Protein 9L4L (pdb70)

Nearest PDB structures (foldseek):
  8x7v-assembly1_B  TM=1.004E+00  e=1.231E-16  Homo sapiens
  8h94-assembly1_C  TM=9.184E-01  e=5.469E-10  Mus musculus
  6y2d-assembly2_B  TM=8.277E-01  e=4.958E-03  Homo sapiens
  1khm-assembly1_A  TM=8.228E-01  e=6.857E-03  Homo sapiens
  1j5k-assembly1_A  TM=7.488E-01  e=1.593E-02  Homo sapiens

Structure (mmCIF, N/CA/C/O backbone):
data_9L4L
#
_entry.id   9L4L
#
_cell.length_a   1.00
_cell.length_b   1.00
_cell.length_c   1.00
_cell.angle_alpha   90.00
_cell.angle_beta   90.00
_cell.angle_gamma   90.00
#
_symmetry.space_group_name_H-M   'P 1'
#
loop_
_entity.id
_entity.type
_entity.pdbx_description
1 polymer 'NACHT, LRR and PYD domains-containing protein 2'
2 polymer 'NACHT, LRR and PYD domains-containing protein 5'
3 polymer 'Oocyte-expressed protein homolog'
4 polymer 'Transducin-like enhancer protein 6'
#
loop_
_atom_site.group_PDB
_atom_site.id
_atom_site.type_symbol
_atom_site.label_atom_id
_atom_site.label_alt_id
_atom_site.label_comp_id
_atom_site.label_asym_id
_atom_site.label_entity_id
_atom_site.label_seq_id
_atom_site.pdbx_PDB_ins_code
_atom_site.Cartn_x
_atom_site.Cartn_y
_atom_site.Cartn_z
_atom_site.occupancy
_atom_site.B_iso_or_equiv
_atom_site.auth_seq_id
_atom_site.auth_comp_id
_atom_site.auth_asym_id
_atom_site.auth_atom_id
_atom_site.pdbx_PDB_model_num
ATOM 1 N N . ASP A 1 157 ? 257.836 212.304 91.819 1.00 109.00 157 ASP A N 1
ATOM 2 C CA . ASP A 1 157 ? 258.018 212.505 93.285 1.00 111.92 157 ASP A CA 1
ATOM 3 C C . ASP A 1 157 ? 256.829 213.257 93.882 1.00 112.91 157 ASP A C 1
ATOM 4 O O . ASP A 1 157 ? 256.052 212.694 94.654 1.00 110.06 157 ASP A O 1
ATOM 9 N N . ASN A 1 158 ? 256.692 214.534 93.518 1.00 124.66 158 ASN A N 1
ATOM 10 C CA . ASN A 1 158 ? 255.601 215.355 94.028 1.00 123.53 158 ASN A CA 1
ATOM 11 C C . ASN A 1 158 ? 254.310 215.172 93.240 1.00 122.50 158 ASN A C 1
ATOM 12 O O . ASN A 1 158 ? 253.250 215.623 93.695 1.00 121.36 158 ASN A O 1
ATOM 17 N N . ARG A 1 159 ? 254.375 214.525 92.074 1.00 122.77 159 ARG A N 1
ATOM 18 C CA . ARG A 1 159 ? 253.170 214.318 91.278 1.00 122.43 159 ARG A CA 1
ATOM 19 C C . ARG A 1 159 ? 252.143 213.503 92.050 1.00 122.46 159 ARG A C 1
ATOM 20 O O . ARG A 1 159 ? 250.937 213.750 91.944 1.00 121.21 159 ARG A O 1
ATOM 28 N N . CYS A 1 160 ? 252.600 212.519 92.828 1.00 117.80 160 CYS A N 1
ATOM 29 C CA . CYS A 1 160 ? 251.672 211.700 93.600 1.00 117.12 160 CYS A CA 1
ATOM 30 C C . CYS A 1 160 ? 250.962 212.522 94.668 1.00 116.81 160 CYS A C 1
ATOM 31 O O . CYS A 1 160 ? 249.755 212.368 94.876 1.00 116.19 160 CYS A O 1
ATOM 34 N N . ARG A 1 161 ? 251.693 213.399 95.361 1.00 116.44 161 ARG A N 1
ATOM 35 C CA . ARG A 1 161 ? 251.062 214.276 96.345 1.00 115.43 161 ARG A CA 1
ATOM 36 C C . ARG A 1 161 ? 250.072 215.226 95.680 1.00 115.84 161 ARG A C 1
ATOM 37 O O . ARG A 1 161 ? 248.990 215.496 96.221 1.00 116.75 161 ARG A O 1
ATOM 45 N N . TYR A 1 162 ? 250.437 215.761 94.513 1.00 115.24 162 TYR A N 1
ATOM 46 C CA . TYR A 1 162 ? 249.532 216.640 93.779 1.00 115.67 162 TYR A CA 1
ATOM 47 C C . TYR A 1 162 ? 248.250 215.905 93.397 1.00 116.27 162 TYR A C 1
ATOM 48 O O . TYR A 1 162 ? 247.143 216.430 93.572 1.00 115.99 162 TYR A O 1
ATOM 57 N N . ILE A 1 163 ? 248.380 214.670 92.909 1.00 115.77 163 ILE A N 1
ATOM 58 C CA . ILE A 1 163 ? 247.209 213.857 92.599 1.00 115.58 163 ILE A CA 1
ATOM 59 C C . ILE A 1 163 ? 246.387 213.608 93.858 1.00 114.85 163 ILE A C 1
ATOM 60 O O . ILE A 1 163 ? 245.150 213.659 93.832 1.00 114.68 163 ILE A O 1
ATOM 65 N N . LEU A 1 164 ? 247.057 213.314 94.973 1.00 112.36 164 LEU A N 1
ATOM 66 C CA . LEU A 1 164 ? 246.348 212.995 96.206 1.00 111.56 164 LEU A CA 1
ATOM 67 C C . LEU A 1 164 ? 245.507 214.174 96.673 1.00 111.09 164 LEU A C 1
ATOM 68 O O . LEU A 1 164 ? 244.338 214.008 97.033 1.00 111.20 164 LEU A O 1
ATOM 73 N N . LYS A 1 165 ? 246.082 215.378 96.672 1.00 112.11 165 LYS A N 1
ATOM 74 C CA . LYS A 1 165 ? 245.310 216.541 97.105 1.00 112.69 165 LYS A CA 1
ATOM 75 C C . LYS A 1 165 ? 244.209 216.880 96.105 1.00 114.06 165 LYS A C 1
ATOM 76 O O . LYS A 1 165 ? 243.107 217.289 96.505 1.00 114.91 165 LYS A O 1
ATOM 82 N N . THR A 1 166 ? 244.473 216.694 94.806 1.00 113.71 166 THR A N 1
ATOM 83 C CA . THR A 1 166 ? 243.429 216.905 93.809 1.00 114.49 166 THR A CA 1
ATOM 84 C C . THR A 1 166 ? 242.236 215.995 94.071 1.00 114.71 166 THR A C 1
ATOM 85 O O . THR A 1 166 ? 241.081 216.425 93.966 1.00 113.77 166 THR A O 1
ATOM 89 N N . LYS A 1 167 ? 242.495 214.731 94.412 1.00 112.93 167 LYS A N 1
ATOM 90 C CA . LYS A 1 167 ? 241.402 213.811 94.710 1.00 112.48 167 LYS A CA 1
ATOM 91 C C . LYS A 1 167 ? 240.747 214.137 96.049 1.00 112.71 167 LYS A C 1
ATOM 92 O O . LYS A 1 167 ? 239.529 213.988 96.202 1.00 112.61 167 LYS A O 1
ATOM 98 N N . PHE A 1 168 ? 241.537 214.578 97.031 1.00 112.84 168 PHE A N 1
ATOM 99 C CA . PHE A 1 168 ? 240.979 214.904 98.340 1.00 111.31 168 PHE A CA 1
ATOM 100 C C . PHE A 1 168 ? 239.974 216.041 98.240 1.00 112.31 168 PHE A C 1
ATOM 101 O O . PHE A 1 168 ? 238.917 216.002 98.881 1.00 113.04 168 PHE A O 1
ATOM 109 N N . ARG A 1 169 ? 240.282 217.064 97.439 1.00 112.32 169 ARG A N 1
ATOM 110 C CA . ARG A 1 169 ? 239.442 218.257 97.440 1.00 111.84 169 ARG A CA 1
ATOM 111 C C . ARG A 1 169 ? 238.008 217.966 97.009 1.00 111.73 169 ARG A C 1
ATOM 112 O O . ARG A 1 169 ? 237.120 218.784 97.272 1.00 110.95 169 ARG A O 1
ATOM 120 N N . GLU A 1 170 ? 237.757 216.828 96.360 1.00 115.74 170 GLU A N 1
ATOM 121 C CA . GLU A 1 170 ? 236.402 216.453 95.965 1.00 115.47 170 GLU A CA 1
ATOM 122 C C . GLU A 1 170 ? 235.682 215.666 97.057 1.00 115.42 170 GLU A C 1
ATOM 123 O O . GLU A 1 170 ? 234.551 216.000 97.423 1.00 113.76 170 GLU A O 1
ATOM 129 N N . MET A 1 171 ? 236.324 214.621 97.589 1.00 116.62 171 MET A N 1
ATOM 130 C CA . MET A 1 171 ? 235.740 213.856 98.687 1.00 116.16 171 MET A CA 1
ATOM 131 C C . MET A 1 171 ? 235.563 214.712 99.933 1.00 116.47 171 MET A C 1
ATOM 132 O O . MET A 1 171 ? 234.837 214.317 100.853 1.00 115.35 171 MET A O 1
ATOM 137 N N . TRP A 1 172 ? 236.218 215.874 99.978 1.00 114.93 172 TRP A N 1
ATOM 138 C CA . TRP A 1 172 ? 236.079 216.800 101.095 1.00 114.27 172 TRP A CA 1
ATOM 139 C C . TRP A 1 172 ? 234.660 217.341 101.228 1.00 115.88 172 TRP A C 1
ATOM 140 O O . TRP A 1 172 ? 234.307 217.865 102.290 1.00 114.81 172 TRP A O 1
ATOM 151 N N . LYS A 1 173 ? 233.840 217.225 100.181 1.00 117.63 173 LYS A N 1
ATOM 152 C CA . LYS A 1 173 ? 232.485 217.766 100.171 1.00 116.00 173 LYS A CA 1
ATOM 153 C C . LYS A 1 173 ? 231.414 216.684 100.110 1.00 114.88 173 LYS A C 1
ATOM 154 O O . LYS A 1 173 ? 230.258 216.989 99.799 1.00 114.50 173 LYS A O 1
ATOM 160 N N . SER A 1 174 ? 231.760 215.435 100.400 1.00 112.87 174 SER A N 1
ATOM 161 C CA . SER A 1 174 ? 230.879 214.306 100.142 1.00 113.28 174 SER A CA 1
ATOM 162 C C . SER A 1 174 ? 230.075 213.867 101.358 1.00 113.16 174 SER A C 1
ATOM 163 O O . SER A 1 174 ? 229.422 212.821 101.297 1.00 113.13 174 SER A O 1
ATOM 166 N N . TRP A 1 175 ? 230.115 214.616 102.460 1.00 112.35 175 TRP A N 1
ATOM 167 C CA . TRP A 1 175 ? 229.454 214.207 103.690 1.00 111.92 175 TRP A CA 1
ATOM 168 C C . TRP A 1 175 ? 228.925 215.444 104.405 1.00 113.38 175 TRP A C 1
ATOM 169 O O . TRP A 1 175 ? 229.655 216.438 104.540 1.00 113.69 175 TRP A O 1
ATOM 180 N N . PRO A 1 176 ? 227.656 215.421 104.869 1.00 116.97 176 PRO A N 1
ATOM 181 C CA . PRO A 1 176 ? 227.022 216.652 105.369 1.00 115.42 176 PRO A CA 1
ATOM 182 C C . PRO A 1 176 ? 227.886 217.455 106.329 1.00 116.10 176 PRO A C 1
ATOM 183 O O . PRO A 1 176 ? 228.270 216.971 107.399 1.00 115.99 176 PRO A O 1
ATOM 187 N N . GLY A 1 177 ? 228.186 218.693 105.944 1.00 113.59 177 GLY A N 1
ATOM 188 C CA . GLY A 1 177 ? 228.956 219.597 106.775 1.00 113.54 177 GLY A CA 1
ATOM 189 C C . GLY A 1 177 ? 229.509 220.763 105.982 1.00 113.71 177 GLY A C 1
ATOM 190 O O . GLY A 1 177 ? 229.995 220.582 104.862 1.00 115.28 177 GLY A O 1
ATOM 191 N N . ASP A 1 178 ? 229.440 221.964 106.548 1.00 112.54 178 ASP A N 1
ATOM 192 C CA . ASP A 1 178 ? 229.962 223.144 105.877 1.00 113.29 178 ASP A CA 1
ATOM 193 C C . ASP A 1 178 ? 231.471 223.234 106.063 1.00 113.64 178 ASP A C 1
ATOM 194 O O . ASP A 1 178 ? 232.018 222.805 107.083 1.00 112.38 178 ASP A O 1
ATOM 199 N N . SER A 1 179 ? 232.143 223.807 105.061 1.00 112.18 179 SER A N 1
ATOM 200 C CA . SER A 1 179 ? 233.600 223.899 105.097 1.00 111.38 179 SER A CA 1
ATOM 201 C C . SER A 1 179 ? 234.081 224.565 106.380 1.00 112.31 179 SER A C 1
ATOM 202 O O . SER A 1 179 ? 235.011 224.077 107.034 1.00 112.00 179 SER A O 1
ATOM 205 N N . LYS A 1 180 ? 233.460 225.683 106.759 1.00 111.76 180 LYS A N 1
ATOM 206 C CA . LYS A 1 180 ? 233.859 226.364 107.985 1.00 111.14 180 LYS A CA 1
ATOM 207 C C . LYS A 1 180 ? 233.607 225.493 109.210 1.00 110.42 180 LYS A C 1
ATOM 208 O O . LYS A 1 180 ? 234.430 225.457 110.130 1.00 109.97 180 LYS A O 1
ATOM 214 N N . GLU A 1 181 ? 232.473 224.788 109.244 1.00 113.07 181 GLU A N 1
ATOM 215 C CA . GLU A 1 181 ? 232.177 223.918 110.379 1.00 113.96 181 GLU A CA 1
ATOM 216 C C . GLU A 1 181 ? 233.224 222.817 110.510 1.00 114.19 181 GLU A C 1
ATOM 217 O O . GLU A 1 181 ? 233.751 222.567 111.604 1.00 113.14 181 GLU A O 1
ATOM 223 N N . VAL A 1 182 ? 233.517 222.125 109.406 1.00 114.39 182 VAL A N 1
ATOM 224 C CA . VAL A 1 182 ? 234.488 221.039 109.462 1.00 113.78 182 VAL A CA 1
ATOM 225 C C . VAL A 1 182 ? 235.856 221.580 109.851 1.00 113.88 182 VAL A C 1
ATOM 226 O O . VAL A 1 182 ? 236.592 220.946 110.612 1.00 113.36 182 VAL A O 1
ATOM 230 N N . GLN A 1 183 ? 236.215 222.762 109.345 1.00 115.00 183 GLN A N 1
ATOM 231 C CA . GLN A 1 183 ? 237.488 223.367 109.724 1.00 114.79 183 GLN A CA 1
ATOM 232 C C . GLN A 1 183 ? 237.531 223.663 111.219 1.00 115.15 183 GLN A C 1
ATOM 233 O O . GLN A 1 183 ? 238.537 223.402 111.888 1.00 115.29 183 GLN A O 1
ATOM 239 N N . VAL A 1 184 ? 236.441 224.207 111.762 1.00 112.88 184 VAL A N 1
ATOM 240 C CA . VAL A 1 184 ? 236.404 224.547 113.183 1.00 111.80 184 VAL A CA 1
ATOM 241 C C . VAL A 1 184 ? 236.563 223.291 114.029 1.00 113.05 184 VAL A C 1
ATOM 242 O O . VAL A 1 184 ? 237.341 223.258 114.992 1.00 112.78 184 VAL A O 1
ATOM 246 N N . MET A 1 185 ? 235.826 222.235 113.681 1.00 117.03 185 MET A N 1
ATOM 247 C CA . MET A 1 185 ? 235.867 221.023 114.493 1.00 116.16 185 MET A CA 1
ATOM 248 C C . MET A 1 185 ? 237.210 220.313 114.338 1.00 116.53 185 MET A C 1
ATOM 249 O O . MET A 1 185 ? 237.739 219.744 115.304 1.00 115.65 185 MET A O 1
ATOM 254 N N . ALA A 1 186 ? 237.794 220.368 113.137 1.00 115.67 186 ALA A N 1
ATOM 255 C CA . ALA A 1 186 ? 239.125 219.815 112.925 1.00 115.12 186 ALA A CA 1
ATOM 256 C C . ALA A 1 186 ? 240.168 220.561 113.743 1.00 116.08 186 ALA A C 1
ATOM 257 O O . ALA A 1 186 ? 241.076 219.943 114.302 1.00 116.59 186 ALA A O 1
ATOM 259 N N . GLU A 1 187 ? 240.067 221.890 113.818 1.00 120.35 187 GLU A N 1
ATOM 260 C CA . GLU A 1 187 ? 241.001 222.649 114.646 1.00 120.43 187 GLU A CA 1
ATOM 261 C C . GLU A 1 187 ? 240.813 222.326 116.123 1.00 120.17 187 GLU A C 1
ATOM 262 O O . GLU A 1 187 ? 241.793 222.214 116.871 1.00 118.19 187 GLU A O 1
ATOM 268 N N . ARG A 1 188 ? 239.563 222.174 116.563 1.00 122.01 188 ARG A N 1
ATOM 269 C CA . ARG A 1 188 ? 239.312 221.779 117.945 1.00 121.40 188 ARG A CA 1
ATOM 270 C C . ARG A 1 188 ? 239.995 220.451 118.262 1.00 120.90 188 ARG A C 1
ATOM 271 O O . ARG A 1 188 ? 240.728 220.329 119.254 1.00 119.86 188 ARG A O 1
ATOM 279 N N . TYR A 1 189 ? 239.785 219.445 117.413 1.00 117.41 189 TYR A N 1
ATOM 280 C CA . TYR A 1 189 ? 240.366 218.137 117.692 1.00 116.50 189 TYR A CA 1
ATOM 281 C C . TYR A 1 189 ? 241.867 218.098 117.423 1.00 116.13 189 TYR A C 1
ATOM 282 O O . TYR A 1 189 ? 242.553 217.214 117.945 1.00 116.78 189 TYR A O 1
ATOM 291 N N . LYS A 1 190 ? 242.390 219.033 116.627 1.00 114.51 190 LYS A N 1
ATOM 292 C CA . LYS A 1 190 ? 243.832 219.238 116.570 1.00 114.51 190 LYS A CA 1
ATOM 293 C C . LYS A 1 190 ? 244.352 219.734 117.910 1.00 114.50 190 LYS A C 1
ATOM 294 O O . LYS A 1 190 ? 245.387 219.265 118.398 1.00 113.79 190 LYS A O 1
ATOM 300 N N . MET A 1 191 ? 243.641 220.685 118.518 1.00 115.96 191 MET A N 1
ATOM 301 C CA . MET A 1 191 ? 243.965 221.094 119.878 1.00 115.84 191 MET A CA 1
ATOM 302 C C . MET A 1 191 ? 243.911 219.908 120.830 1.00 115.81 191 MET A C 1
ATOM 303 O O . MET A 1 191 ? 244.682 219.850 121.794 1.00 114.54 191 MET A O 1
ATOM 308 N N . LEU A 1 192 ? 243.009 218.957 120.577 1.00 120.26 192 LEU A N 1
ATOM 309 C CA . LEU A 1 192 ? 242.913 217.781 121.439 1.00 119.95 192 LEU A CA 1
ATOM 310 C C . LEU A 1 192 ? 244.016 216.766 121.146 1.00 119.29 192 LEU A C 1
ATOM 311 O O . LEU A 1 192 ? 244.710 216.315 122.064 1.00 117.65 192 LEU A O 1
ATOM 316 N N . ILE A 1 193 ? 244.193 216.394 119.880 1.00 116.59 193 ILE A N 1
ATOM 317 C CA . ILE A 1 193 ? 245.083 215.292 119.513 1.00 113.89 193 ILE A CA 1
ATOM 318 C C . ILE A 1 193 ? 246.539 215.746 119.580 1.00 113.94 193 ILE A C 1
ATOM 319 O O . ILE A 1 193 ? 246.915 216.716 118.906 1.00 112.98 193 ILE A O 1
ATOM 324 N N . PRO A 1 194 ? 247.389 215.097 120.385 1.00 107.88 194 PRO A N 1
ATOM 325 C CA . PRO A 1 194 ? 248.810 215.489 120.411 1.00 107.94 194 PRO A CA 1
ATOM 326 C C . PRO A 1 194 ? 249.532 215.292 119.088 1.00 108.86 194 PRO A C 1
ATOM 327 O O . PRO A 1 194 ? 250.443 216.069 118.774 1.00 107.44 194 PRO A O 1
ATOM 331 N N . PHE A 1 195 ? 249.164 214.273 118.305 1.00 114.63 195 PHE A N 1
ATOM 332 C CA . PHE A 1 195 ? 249.932 213.953 117.104 1.00 113.20 195 PHE A CA 1
ATOM 333 C C . PHE A 1 195 ? 249.974 215.123 116.132 1.00 112.98 195 PHE A C 1
ATOM 334 O O . PHE A 1 195 ? 250.937 215.261 115.369 1.00 112.21 195 PHE A O 1
ATOM 342 N N . SER A 1 196 ? 248.944 215.970 116.138 1.00 109.49 196 SER A N 1
ATOM 343 C CA . SER A 1 196 ? 248.906 217.163 115.302 1.00 110.58 196 SER A CA 1
ATOM 344 C C . SER A 1 196 ? 248.777 218.437 116.127 1.00 111.05 196 SER A C 1
ATOM 345 O O . SER A 1 196 ? 248.480 219.500 115.567 1.00 110.69 196 SER A O 1
ATOM 348 N N . ASN A 1 197 ? 248.993 218.361 117.436 1.00 106.77 197 ASN A N 1
ATOM 349 C CA . ASN A 1 197 ? 248.845 219.535 118.280 1.00 107.87 197 ASN A CA 1
ATOM 350 C C . ASN A 1 197 ? 249.914 220.569 117.926 1.00 107.69 197 ASN A C 1
ATOM 351 O O . ASN A 1 197 ? 251.074 220.207 117.695 1.00 106.23 197 ASN A O 1
ATOM 356 N N . PRO A 1 198 ? 249.565 221.857 117.869 1.00 110.73 198 PRO A N 1
ATOM 357 C CA . PRO A 1 198 ? 250.574 222.870 117.520 1.00 111.11 198 PRO A CA 1
ATOM 358 C C . PRO A 1 198 ? 251.712 222.979 118.520 1.00 111.02 198 PRO A C 1
ATOM 359 O O . PRO A 1 198 ? 252.782 223.482 118.157 1.00 109.61 198 PRO A O 1
ATOM 363 N N . ARG A 1 199 ? 251.523 222.528 119.758 1.00 111.00 199 ARG A N 1
ATOM 364 C CA . ARG A 1 199 ? 252.502 222.708 120.828 1.00 110.87 199 ARG A CA 1
ATOM 365 C C . ARG A 1 199 ? 252.864 221.367 121.455 1.00 109.96 199 ARG A C 1
ATOM 366 O O . ARG A 1 199 ? 252.882 221.203 122.676 1.00 108.45 199 ARG A O 1
ATOM 374 N N . VAL A 1 200 ? 253.153 220.380 120.609 1.00 100.53 200 VAL A N 1
ATOM 375 C CA . VAL A 1 200 ? 253.658 219.083 121.044 1.00 99.17 200 VAL A CA 1
ATOM 376 C C . VAL A 1 200 ? 254.894 218.760 120.216 1.00 98.85 200 VAL A C 1
ATOM 377 O O . VAL A 1 200 ? 254.876 218.897 118.987 1.00 97.86 200 VAL A O 1
ATOM 381 N N . LEU A 1 201 ? 255.957 218.333 120.884 1.00 98.05 201 LEU A N 1
ATOM 382 C CA . LEU A 1 201 ? 257.236 218.114 120.222 1.00 98.41 201 LEU A CA 1
ATOM 383 C C . LEU A 1 201 ? 257.124 216.982 119.205 1.00 100.22 201 LEU A C 1
ATOM 384 O O . LEU A 1 201 ? 256.703 215.874 119.570 1.00 101.03 201 LEU A O 1
ATOM 389 N N . PRO A 1 202 ? 257.483 217.205 117.932 1.00 103.69 202 PRO A N 1
ATOM 390 C CA . PRO A 1 202 ? 257.468 216.104 116.945 1.00 103.28 202 PRO A CA 1
ATOM 391 C C . PRO A 1 202 ? 258.784 215.333 116.921 1.00 103.65 202 PRO A C 1
ATOM 392 O O . PRO A 1 202 ? 259.587 215.410 115.983 1.00 100.90 202 PRO A O 1
ATOM 396 N N . GLY A 1 203 ? 259.026 214.562 117.978 1.00 109.52 203 GLY A N 1
ATOM 397 C CA . GLY A 1 203 ? 260.253 213.812 118.105 1.00 108.40 203 GLY A CA 1
ATOM 398 C C . GLY A 1 203 ? 260.385 212.743 117.037 1.00 110.16 203 GLY A C 1
ATOM 399 O O . GLY A 1 203 ? 259.390 212.180 116.570 1.00 110.40 203 GLY A O 1
ATOM 400 N N . PRO A 1 204 ? 261.624 212.436 116.626 1.00 116.96 204 PRO A N 1
ATOM 401 C CA . PRO A 1 204 ? 261.827 211.423 115.566 1.00 115.78 204 PRO A CA 1
ATOM 402 C C . PRO A 1 204 ? 261.796 209.995 116.098 1.00 116.89 204 PRO A C 1
ATOM 403 O O . PRO A 1 204 ? 262.819 209.321 116.265 1.00 115.24 204 PRO A O 1
ATOM 407 N N . PHE A 1 205 ? 260.590 209.507 116.380 1.00 128.32 205 PHE A N 1
ATOM 408 C CA . PHE A 1 205 ? 260.396 208.116 116.762 1.00 127.83 205 PHE A CA 1
ATOM 409 C C . PHE A 1 205 ? 258.979 207.704 116.393 1.00 127.99 205 PHE A C 1
ATOM 410 O O . PHE A 1 205 ? 258.119 208.543 116.117 1.00 126.93 205 PHE A O 1
ATOM 418 N N . SER A 1 206 ? 258.748 206.394 116.382 1.00 134.81 206 SER A N 1
ATOM 419 C CA . SER A 1 206 ? 257.479 205.862 115.905 1.00 135.76 206 SER A CA 1
ATOM 420 C C . SER A 1 206 ? 256.332 206.271 116.821 1.00 136.23 206 SER A C 1
ATOM 421 O O . SER A 1 206 ? 256.470 206.296 118.048 1.00 135.58 206 SER A O 1
ATOM 424 N N . TYR A 1 207 ? 255.192 206.593 116.213 1.00 131.58 207 TYR A N 1
ATOM 425 C CA . TYR A 1 207 ? 253.961 206.895 116.930 1.00 130.48 207 TYR A CA 1
ATOM 426 C C . TYR A 1 207 ? 252.847 205.998 116.411 1.00 130.77 207 TYR A C 1
ATOM 427 O O . TYR A 1 207 ? 252.724 205.794 115.199 1.00 130.79 207 TYR A O 1
ATOM 436 N N . THR A 1 208 ? 252.043 205.467 117.328 1.00 125.36 208 THR A N 1
ATOM 437 C CA . THR A 1 208 ? 250.839 204.712 116.998 1.00 124.30 208 THR A CA 1
ATOM 438 C C . THR A 1 208 ? 249.667 205.398 117.689 1.00 123.86 208 THR A C 1
ATOM 439 O O . THR A 1 208 ? 249.601 205.436 118.922 1.00 122.27 208 THR A O 1
ATOM 443 N N . VAL A 1 209 ? 248.747 205.939 116.893 1.00 119.81 209 VAL A N 1
ATOM 444 C CA . VAL A 1 209 ? 247.651 206.770 117.381 1.00 119.61 209 VAL A CA 1
ATOM 445 C C . VAL A 1 209 ? 246.336 206.092 117.025 1.00 119.79 209 VAL A C 1
ATOM 446 O O . VAL A 1 209 ? 246.149 205.642 115.888 1.00 117.91 209 VAL A O 1
ATOM 450 N N . VAL A 1 210 ? 245.428 206.020 117.995 1.00 119.11 210 VAL A N 1
ATOM 451 C CA . VAL A 1 210 ? 244.143 205.348 117.835 1.00 117.52 210 VAL A CA 1
ATOM 452 C C . VAL A 1 210 ? 243.035 206.350 118.130 1.00 117.71 210 VAL A C 1
ATOM 453 O O . VAL A 1 210 ? 243.045 207.006 119.180 1.00 117.01 210 VAL A O 1
ATOM 457 N N . LEU A 1 211 ? 242.083 206.463 117.208 1.00 119.20 211 LEU A N 1
ATOM 458 C CA . LEU A 1 211 ? 240.884 207.272 117.386 1.00 118.98 211 LEU A CA 1
ATOM 459 C C . LEU A 1 211 ? 239.682 206.341 117.465 1.00 118.52 211 LEU A C 1
ATOM 460 O O . LEU A 1 211 ? 239.499 205.486 116.592 1.00 117.20 211 LEU A O 1
ATOM 465 N N . TYR A 1 212 ? 238.868 206.502 118.506 1.00 129.43 212 TYR A N 1
ATOM 466 C CA . TYR A 1 212 ? 237.742 205.609 118.737 1.00 129.73 212 TYR A CA 1
ATOM 467 C C . TYR A 1 212 ? 236.516 206.409 119.154 1.00 129.70 212 TYR A C 1
ATOM 468 O O . TYR A 1 212 ? 236.618 207.512 119.698 1.00 127.00 212 TYR A O 1
ATOM 477 N N . GLY A 1 213 ? 235.349 205.829 118.886 1.00 132.36 213 GLY A N 1
ATOM 478 C CA . GLY A 1 213 ? 234.085 206.447 119.207 1.00 131.15 213 GLY A CA 1
ATOM 479 C C . GLY A 1 213 ? 232.931 205.735 118.527 1.00 131.46 213 GLY A C 1
ATOM 480 O O . GLY A 1 213 ? 233.126 204.805 117.738 1.00 130.39 213 GLY A O 1
ATOM 481 N N . PRO A 1 214 ? 231.700 206.161 118.820 1.00 121.12 214 PRO A N 1
ATOM 482 C CA . PRO A 1 214 ? 230.532 205.518 118.200 1.00 119.97 214 PRO A CA 1
ATOM 483 C C . PRO A 1 214 ? 230.516 205.644 116.683 1.00 118.92 214 PRO A C 1
ATOM 484 O O . PRO A 1 214 ? 231.403 206.268 116.091 1.00 117.67 214 PRO A O 1
ATOM 488 N N . ALA A 1 215 ? 229.504 205.052 116.050 1.00 106.99 215 ALA A N 1
ATOM 489 C CA . ALA A 1 215 ? 229.453 204.982 114.596 1.00 106.02 215 ALA A CA 1
ATOM 490 C C . ALA A 1 215 ? 229.456 206.377 113.978 1.00 105.86 215 ALA A C 1
ATOM 491 O O . ALA A 1 215 ? 228.895 207.328 114.527 1.00 105.36 215 ALA A O 1
ATOM 493 N N . GLY A 1 216 ? 230.099 206.486 112.820 1.00 101.28 216 GLY A N 1
ATOM 494 C CA . GLY A 1 216 ? 230.217 207.777 112.164 1.00 100.11 216 GLY A CA 1
ATOM 495 C C . GLY A 1 216 ? 230.895 208.760 113.094 1.00 101.05 216 GLY A C 1
ATOM 496 O O . GLY A 1 216 ? 231.977 208.497 113.632 1.00 102.70 216 GLY A O 1
ATOM 497 N N . LEU A 1 217 ? 230.264 209.918 113.280 1.00 108.05 217 LEU A N 1
ATOM 498 C CA . LEU A 1 217 ? 230.582 210.871 114.338 1.00 108.14 217 LEU A CA 1
ATOM 499 C C . LEU A 1 217 ? 231.868 211.650 114.074 1.00 108.79 217 LEU A C 1
ATOM 500 O O . LEU A 1 217 ? 232.405 212.275 114.998 1.00 109.33 217 LEU A O 1
ATOM 505 N N . GLY A 1 218 ? 232.380 211.637 112.840 1.00 112.38 218 GLY A N 1
ATOM 506 C CA . GLY A 1 218 ? 233.330 212.627 112.376 1.00 111.69 218 GLY A CA 1
ATOM 507 C C . GLY A 1 218 ? 234.780 212.184 112.307 1.00 110.89 218 GLY A C 1
ATOM 508 O O . GLY A 1 218 ? 235.592 212.896 111.704 1.00 110.33 218 GLY A O 1
ATOM 509 N N . LYS A 1 219 ? 235.136 211.040 112.895 1.00 109.02 219 LYS A N 1
ATOM 510 C CA . LYS A 1 219 ? 236.549 210.671 112.966 1.00 109.54 219 LYS A CA 1
ATOM 511 C C . LYS A 1 219 ? 237.152 210.486 111.577 1.00 109.30 219 LYS A C 1
ATOM 512 O O . LYS A 1 219 ? 238.290 210.903 111.328 1.00 109.13 219 LYS A O 1
ATOM 518 N N . THR A 1 220 ? 236.414 209.856 110.662 1.00 100.91 220 THR A N 1
ATOM 519 C CA . THR A 1 220 ? 236.938 209.627 109.318 1.00 99.97 220 THR A CA 1
ATOM 520 C C . THR A 1 220 ? 237.242 210.948 108.620 1.00 101.44 220 THR A C 1
ATOM 521 O O . THR A 1 220 ? 238.275 211.093 107.951 1.00 103.35 220 THR A O 1
ATOM 525 N N . THR A 1 221 ? 236.343 211.924 108.760 1.00 101.87 221 THR A N 1
ATOM 526 C CA . THR A 1 221 ? 236.593 213.243 108.190 1.00 101.48 221 THR A CA 1
ATOM 527 C C . THR A 1 221 ? 237.817 213.884 108.828 1.00 102.97 221 THR A C 1
ATOM 528 O O . THR A 1 221 ? 238.576 214.592 108.158 1.00 101.61 221 THR A O 1
ATOM 532 N N . LEU A 1 222 ? 238.026 213.647 110.124 1.00 107.19 222 LEU A N 1
ATOM 533 C CA . LEU A 1 222 ? 239.220 214.159 110.787 1.00 105.17 222 LEU A CA 1
ATOM 534 C C . LEU A 1 222 ? 240.474 213.565 110.173 1.00 105.62 222 LEU A C 1
ATOM 535 O O . LEU A 1 222 ? 241.439 214.283 109.876 1.00 104.88 222 LEU A O 1
ATOM 540 N N . ALA A 1 223 ? 240.481 212.249 109.971 1.00 103.11 223 ALA A N 1
ATOM 541 C CA . ALA A 1 223 ? 241.647 211.643 109.352 1.00 101.81 223 ALA A CA 1
ATOM 542 C C . ALA A 1 223 ? 241.876 212.246 107.975 1.00 101.47 223 ALA A C 1
ATOM 543 O O . ALA A 1 223 ? 242.987 212.692 107.674 1.00 100.61 223 ALA A O 1
ATOM 545 N N . GLN A 1 224 ? 240.816 212.345 107.164 1.00 105.70 224 GLN A N 1
ATOM 546 C CA . GLN A 1 224 ? 240.953 212.856 105.802 1.00 105.60 224 GLN A CA 1
ATOM 547 C C . GLN A 1 224 ? 241.486 214.282 105.797 1.00 105.91 224 GLN A C 1
ATOM 548 O O . GLN A 1 224 ? 242.348 214.629 104.981 1.00 105.00 224 GLN A O 1
ATOM 554 N N . LYS A 1 225 ? 240.983 215.126 106.700 1.00 110.25 225 LYS A N 1
ATOM 555 C CA . LYS A 1 225 ? 241.451 216.505 106.762 1.00 110.47 225 LYS A CA 1
ATOM 556 C C . LYS A 1 225 ? 242.909 216.573 107.195 1.00 111.41 225 LYS A C 1
ATOM 557 O O . LYS A 1 225 ? 243.669 217.406 106.694 1.00 110.50 225 LYS A O 1
ATOM 563 N N . LEU A 1 226 ? 243.318 215.713 108.131 1.00 109.86 226 LEU A N 1
ATOM 564 C CA . LEU A 1 226 ? 244.721 215.687 108.536 1.00 109.25 226 LEU A CA 1
ATOM 565 C C . LEU A 1 226 ? 245.621 215.278 107.374 1.00 109.96 226 LEU A C 1
ATOM 566 O O . LEU A 1 226 ? 246.698 215.856 107.173 1.00 109.29 226 LEU A O 1
ATOM 571 N N . MET A 1 227 ? 245.191 214.283 106.594 1.00 107.06 227 MET A N 1
ATOM 572 C CA . MET A 1 227 ? 245.990 213.853 105.445 1.00 106.32 227 MET A CA 1
ATOM 573 C C . MET A 1 227 ? 246.071 214.973 104.414 1.00 106.91 227 MET A C 1
ATOM 574 O O . MET A 1 227 ? 247.123 215.192 103.801 1.00 106.69 227 MET A O 1
ATOM 579 N N . LEU A 1 228 ? 244.952 215.676 104.188 1.00 111.24 228 LEU A N 1
ATOM 580 C CA . LEU A 1 228 ? 244.959 216.806 103.261 1.00 111.44 228 LEU A CA 1
ATOM 581 C C . LEU A 1 228 ? 245.890 217.906 103.754 1.00 112.29 228 LEU A C 1
ATOM 582 O O . LEU A 1 228 ? 246.607 218.529 102.961 1.00 111.99 228 LEU A O 1
ATOM 587 N N . ASP A 1 229 ? 245.888 218.162 105.064 1.00 112.40 229 ASP A N 1
ATOM 588 C CA . ASP A 1 229 ? 246.802 219.147 105.630 1.00 113.72 229 ASP A CA 1
ATOM 589 C C . ASP A 1 229 ? 248.249 218.739 105.398 1.00 113.66 229 ASP A C 1
ATOM 590 O O . ASP A 1 229 ? 249.096 219.580 105.074 1.00 113.04 229 ASP A O 1
ATOM 595 N N . TRP A 1 230 ? 248.556 217.451 105.564 1.00 114.13 230 TRP A N 1
ATOM 596 C CA . TRP A 1 230 ? 249.892 216.973 105.225 1.00 114.52 230 TRP A CA 1
ATOM 597 C C . TRP A 1 230 ? 250.203 217.252 103.761 1.00 114.32 230 TRP A C 1
ATOM 598 O O . TRP A 1 230 ? 251.291 217.732 103.421 1.00 114.15 230 TRP A O 1
ATOM 609 N N . ALA A 1 231 ? 249.251 216.950 102.876 1.00 114.44 231 ALA A N 1
ATOM 610 C CA . ALA A 1 231 ? 249.468 217.177 101.451 1.00 114.72 231 ALA A CA 1
ATOM 611 C C . ALA A 1 231 ? 249.761 218.645 101.172 1.00 115.08 231 ALA A C 1
ATOM 612 O O . ALA A 1 231 ? 250.542 218.972 100.271 1.00 114.87 231 ALA A O 1
ATOM 614 N N . GLU A 1 232 ? 249.140 219.544 101.935 1.00 117.96 232 GLU A N 1
ATOM 615 C CA . GLU A 1 232 ? 249.400 220.971 101.796 1.00 117.23 232 GLU A CA 1
ATOM 616 C C . GLU A 1 232 ? 250.664 221.413 102.522 1.00 117.55 232 GLU A C 1
ATOM 617 O O . GLU A 1 232 ? 251.052 222.580 102.399 1.00 116.68 232 GLU A O 1
ATOM 623 N N . ASP A 1 233 ? 251.310 220.517 103.271 1.00 115.67 233 ASP A N 1
ATOM 624 C CA . ASP A 1 233 ? 252.554 220.830 103.976 1.00 114.73 233 ASP A CA 1
ATOM 625 C C . ASP A 1 233 ? 252.383 222.047 104.882 1.00 114.79 233 ASP A C 1
ATOM 626 O O . ASP A 1 233 ? 253.267 222.900 104.981 1.00 113.15 233 ASP A O 1
ATOM 631 N N . ASN A 1 234 ? 251.236 222.126 105.553 1.00 115.97 234 ASN A N 1
ATOM 632 C CA . ASN A 1 234 ? 250.902 223.275 106.383 1.00 114.91 234 ASN A CA 1
ATOM 633 C C . ASN A 1 234 ? 251.155 223.048 107.869 1.00 115.16 234 ASN A C 1
ATOM 634 O O . ASN A 1 234 ? 250.883 223.950 108.668 1.00 114.65 234 ASN A O 1
ATOM 639 N N . LEU A 1 235 ? 251.666 221.882 108.265 1.00 110.08 235 LEU A N 1
ATOM 640 C CA . LEU A 1 235 ? 251.953 221.630 109.670 1.00 109.31 235 LEU A CA 1
ATOM 641 C C . LEU A 1 235 ? 253.076 220.611 109.798 1.00 109.03 235 LEU A C 1
ATOM 642 O O . LEU A 1 235 ? 253.121 219.624 109.059 1.00 108.05 235 LEU A O 1
ATOM 647 N N . ILE A 1 236 ? 253.983 220.871 110.740 1.00 105.61 236 ILE A N 1
ATOM 648 C CA . ILE A 1 236 ? 255.053 219.945 111.103 1.00 105.17 236 ILE A CA 1
ATOM 649 C C . ILE A 1 236 ? 256.032 219.776 109.947 1.00 105.44 236 ILE A C 1
ATOM 650 O O . ILE A 1 236 ? 257.199 220.171 110.051 1.00 104.98 236 ILE A O 1
ATOM 655 N N . HIS A 1 237 ? 255.575 219.183 108.843 1.00 109.06 237 HIS A N 1
ATOM 656 C CA . HIS A 1 237 ? 256.441 218.905 107.696 1.00 108.19 237 HIS A CA 1
ATOM 657 C C . HIS A 1 237 ? 257.570 217.950 108.080 1.00 108.80 237 HIS A C 1
ATOM 658 O O . HIS A 1 237 ? 258.753 218.263 107.929 1.00 108.76 237 HIS A O 1
ATOM 665 N N . LYS A 1 238 ? 257.202 216.771 108.586 1.00 103.09 238 LYS A N 1
ATOM 666 C CA . LYS A 1 238 ? 258.177 215.785 109.032 1.00 101.14 238 LYS A CA 1
ATOM 667 C C . LYS A 1 238 ? 258.213 214.530 108.170 1.00 101.79 238 LYS A C 1
ATOM 668 O O . LYS A 1 238 ? 259.203 213.792 108.227 1.00 100.38 238 LYS A O 1
ATOM 670 N N . PHE A 1 239 ? 257.172 214.269 107.383 1.00 119.93 239 PHE A N 1
ATOM 671 C CA . PHE A 1 239 ? 257.060 213.048 106.595 1.00 119.94 239 PHE A CA 1
ATOM 672 C C . PHE A 1 239 ? 257.078 213.398 105.114 1.00 120.29 239 PHE A C 1
ATOM 673 O O . PHE A 1 239 ? 256.327 214.272 104.670 1.00 120.38 239 PHE A O 1
ATOM 681 N N . LYS A 1 240 ? 257.938 212.713 104.356 1.00 122.40 240 LYS A N 1
ATOM 682 C CA . LYS A 1 240 ? 258.092 213.020 102.938 1.00 122.10 240 LYS A CA 1
ATOM 683 C C . LYS A 1 240 ? 256.944 212.459 102.104 1.00 121.75 240 LYS A C 1
ATOM 684 O O . LYS A 1 240 ? 256.515 213.096 101.135 1.00 121.16 240 LYS A O 1
ATOM 690 N N . TYR A 1 241 ? 256.438 211.277 102.453 1.00 121.36 241 TYR A N 1
ATOM 691 C CA . TYR A 1 241 ? 255.326 210.675 101.729 1.00 121.57 241 TYR A CA 1
ATOM 692 C C . TYR A 1 241 ? 254.436 209.918 102.706 1.00 122.01 241 TYR A C 1
ATOM 693 O O . TYR A 1 241 ? 254.850 209.561 103.811 1.00 121.28 241 TYR A O 1
ATOM 702 N N . ALA A 1 242 ? 253.195 209.681 102.281 1.00 117.08 242 ALA A N 1
ATOM 703 C CA . ALA A 1 242 ? 252.208 209.019 103.121 1.00 116.50 242 ALA A CA 1
ATOM 704 C C . ALA A 1 242 ? 251.258 208.215 102.244 1.00 115.43 242 ALA A C 1
ATOM 705 O O . ALA A 1 242 ? 251.132 208.461 101.041 1.00 112.71 242 ALA A O 1
ATOM 707 N N . PHE A 1 243 ? 250.590 207.245 102.867 1.00 113.88 243 PHE A N 1
ATOM 708 C CA . PHE A 1 243 ? 249.617 206.397 102.195 1.00 112.43 243 PHE A CA 1
ATOM 709 C C . PHE A 1 243 ? 248.359 206.286 103.044 1.00 111.04 243 PHE A C 1
ATOM 710 O O . PHE A 1 243 ? 248.388 206.503 104.258 1.00 110.77 243 PHE A O 1
ATOM 718 N N . TYR A 1 244 ? 247.250 205.951 102.388 1.00 94.83 244 TYR A N 1
ATOM 719 C CA . TYR A 1 244 ? 245.975 205.706 103.052 1.00 94.64 244 TYR A CA 1
ATOM 720 C C . TYR A 1 244 ? 245.534 204.285 102.736 1.00 94.35 244 TYR A C 1
ATOM 721 O O . TYR A 1 244 ? 245.485 203.893 101.564 1.00 92.60 244 TYR A O 1
ATOM 723 N N . LEU A 1 245 ? 245.217 203.517 103.775 1.00 102.24 245 LEU A N 1
ATOM 724 C CA . LEU A 1 245 ? 244.823 202.120 103.639 1.00 102.18 245 LEU A CA 1
ATOM 725 C C . LEU A 1 245 ? 243.360 201.976 104.037 1.00 101.76 245 LEU A C 1
ATOM 726 O O . LEU A 1 245 ? 242.963 202.414 105.123 1.00 102.07 245 LEU A O 1
ATOM 731 N N . SER A 1 246 ? 242.567 201.363 103.161 1.00 99.36 246 SER A N 1
ATOM 732 C CA . SER A 1 246 ? 241.145 201.139 103.402 1.00 101.33 246 SER A CA 1
ATOM 733 C C . SER A 1 246 ? 240.943 199.670 103.755 1.00 100.71 246 SER A C 1
ATOM 734 O O . SER A 1 246 ? 241.160 198.788 102.918 1.00 99.17 246 SER A O 1
ATOM 737 N N . CYS A 1 247 ? 240.524 199.410 104.996 1.00 105.68 247 CYS A N 1
ATOM 738 C CA . CYS A 1 247 ? 240.313 198.032 105.430 1.00 105.68 247 CYS A CA 1
ATOM 739 C C . CYS A 1 247 ? 239.200 197.360 104.641 1.00 104.42 247 CYS A C 1
ATOM 740 O O . CYS A 1 247 ? 239.216 196.136 104.468 1.00 103.88 247 CYS A O 1
ATOM 743 N N . ARG A 1 248 ? 238.224 198.134 104.164 1.00 107.60 248 ARG A N 1
ATOM 744 C CA . ARG A 1 248 ? 237.137 197.548 103.388 1.00 108.72 248 ARG A CA 1
ATOM 745 C C . ARG A 1 248 ? 237.663 196.912 102.108 1.00 108.87 248 ARG A C 1
ATOM 746 O O . ARG A 1 248 ? 237.214 195.830 101.712 1.00 108.78 248 ARG A O 1
ATOM 754 N N . GLU A 1 249 ? 238.614 197.572 101.443 1.00 107.62 249 GLU A N 1
ATOM 755 C CA . GLU A 1 249 ? 239.232 196.985 100.259 1.00 105.99 249 GLU A CA 1
ATOM 756 C C . GLU A 1 249 ? 240.067 195.763 100.623 1.00 106.51 249 GLU A C 1
ATOM 757 O O . GLU A 1 249 ? 239.990 194.728 99.950 1.00 106.45 249 GLU A O 1
ATOM 763 N N . LEU A 1 250 ? 240.867 195.861 101.687 1.00 107.12 250 LEU A N 1
ATOM 764 C CA . LEU A 1 250 ? 241.766 194.768 102.044 1.00 106.48 250 LEU A CA 1
ATOM 765 C C . LEU A 1 250 ? 241.004 193.532 102.506 1.00 106.51 250 LEU A C 1
ATOM 766 O O . LEU A 1 250 ? 241.525 192.415 102.410 1.00 105.64 250 LEU A O 1
ATOM 771 N N . SER A 1 251 ? 239.777 193.706 103.003 1.00 113.11 251 SER A N 1
ATOM 772 C CA . SER A 1 251 ? 239.025 192.568 103.520 1.00 113.76 251 SER A CA 1
ATOM 773 C C . SER A 1 251 ? 238.787 191.526 102.435 1.00 113.65 251 SER A C 1
ATOM 774 O O . SER A 1 251 ? 238.921 190.321 102.680 1.00 113.11 251 SER A O 1
ATOM 777 N N . ARG A 1 252 ? 238.432 191.968 101.227 1.00 118.66 252 ARG A N 1
ATOM 778 C CA . ARG A 1 252 ? 238.198 191.040 100.128 1.00 119.81 252 ARG A CA 1
ATOM 779 C C . ARG A 1 252 ? 239.488 190.592 99.454 1.00 118.44 252 ARG A C 1
ATOM 780 O O . ARG A 1 252 ? 239.457 189.655 98.649 1.00 116.68 252 ARG A O 1
ATOM 788 N N . LEU A 1 253 ? 240.612 191.233 99.761 1.00 114.00 253 LEU A N 1
ATOM 789 C CA . LEU A 1 253 ? 241.880 190.859 99.153 1.00 113.91 253 LEU A CA 1
ATOM 790 C C . LEU A 1 253 ? 242.379 189.532 99.715 1.00 112.96 253 LEU A C 1
ATOM 791 O O . LEU A 1 253 ? 242.113 189.177 100.867 1.00 110.81 253 LEU A O 1
ATOM 796 N N . GLY A 1 254 ? 243.106 188.792 98.881 1.00 105.38 254 GLY A N 1
ATOM 797 C CA . GLY A 1 254 ? 243.646 187.511 99.266 1.00 104.14 254 GLY A CA 1
ATOM 798 C C . GLY A 1 254 ? 245.075 187.616 99.760 1.00 105.53 254 GLY A C 1
ATOM 799 O O . GLY A 1 254 ? 245.591 188.711 100.007 1.00 104.23 254 GLY A O 1
ATOM 800 N N . PRO A 1 255 ? 245.741 186.474 99.923 1.00 117.74 255 PRO A N 1
ATOM 801 C CA . PRO A 1 255 ? 247.142 186.500 100.360 1.00 118.07 255 PRO A CA 1
ATOM 802 C C . PRO A 1 255 ? 248.009 187.286 99.389 1.00 118.53 255 PRO A C 1
ATOM 803 O O . PRO A 1 255 ? 247.889 187.152 98.170 1.00 117.26 255 PRO A O 1
ATOM 807 N N . CYS A 1 256 ? 248.903 188.098 99.947 1.00 117.97 256 CYS A N 1
ATOM 808 C CA . CYS A 1 256 ? 249.777 188.952 99.154 1.00 117.39 256 CYS A CA 1
ATOM 809 C C . CYS A 1 256 ? 250.990 189.313 99.998 1.00 116.90 256 CYS A C 1
ATOM 810 O O . CYS A 1 256 ? 251.057 189.007 101.191 1.00 116.35 256 CYS A O 1
ATOM 813 N N . SER A 1 257 ? 251.956 189.962 99.357 1.00 116.77 257 SER A N 1
ATOM 814 C CA . SER A 1 257 ? 253.061 190.572 100.079 1.00 116.01 257 SER A CA 1
ATOM 815 C C . SER A 1 257 ? 252.639 191.938 100.604 1.00 115.62 257 SER A C 1
ATOM 816 O O . SER A 1 257 ? 251.778 192.610 100.028 1.00 113.31 257 SER A O 1
ATOM 819 N N . PHE A 1 258 ? 253.248 192.345 101.720 1.00 115.60 258 PHE A N 1
ATOM 820 C CA . PHE A 1 258 ? 252.916 193.644 102.295 1.00 114.99 258 PHE A CA 1
ATOM 821 C C . PHE A 1 258 ? 253.263 194.770 101.330 1.00 114.53 258 PHE A C 1
ATOM 822 O O . PHE A 1 258 ? 252.495 195.729 101.180 1.00 111.62 258 PHE A O 1
ATOM 830 N N . ALA A 1 259 ? 254.417 194.670 100.667 1.00 114.54 259 ALA A N 1
ATOM 831 C CA . ALA A 1 259 ? 254.829 195.711 99.733 1.00 112.81 259 ALA A CA 1
ATOM 832 C C . ALA A 1 259 ? 253.805 195.883 98.619 1.00 112.26 259 ALA A C 1
ATOM 833 O O . ALA A 1 259 ? 253.378 197.004 98.323 1.00 111.25 259 ALA A O 1
ATOM 835 N N . GLU A 1 260 ? 253.389 194.779 97.994 1.00 113.75 260 GLU A N 1
ATOM 836 C CA . GLU A 1 260 ? 252.378 194.870 96.945 1.00 114.01 260 GLU A CA 1
ATOM 837 C C . GLU A 1 260 ? 251.018 195.240 97.523 1.00 113.63 260 GLU A C 1
ATOM 838 O O . GLU A 1 260 ? 250.215 195.904 96.857 1.00 111.94 260 GLU A O 1
ATOM 844 N N . LEU A 1 261 ? 250.739 194.817 98.758 1.00 111.92 261 LEU A N 1
ATOM 845 C CA . LEU A 1 261 ? 249.467 195.164 99.384 1.00 111.46 261 LEU A CA 1
ATOM 846 C C . LEU A 1 261 ? 249.325 196.672 99.532 1.00 112.34 261 LEU A C 1
ATOM 847 O O . LEU A 1 261 ? 248.253 197.232 99.273 1.00 111.60 261 LEU A O 1
ATOM 852 N N . VAL A 1 262 ? 250.396 197.350 99.946 1.00 116.50 262 VAL A N 1
ATOM 853 C CA . VAL A 1 262 ? 250.330 198.799 100.104 1.00 114.98 262 VAL A CA 1
ATOM 854 C C . VAL A 1 262 ? 250.559 199.511 98.772 1.00 113.99 262 VAL A C 1
ATOM 855 O O . VAL A 1 262 ? 250.121 200.654 98.594 1.00 113.67 262 VAL A O 1
ATOM 859 N N . PHE A 1 263 ? 251.235 198.860 97.821 1.00 114.64 263 PHE A N 1
ATOM 860 C CA . PHE A 1 263 ? 251.561 199.484 96.544 1.00 115.40 263 PHE A CA 1
ATOM 861 C C . PHE A 1 263 ? 250.456 199.343 95.507 1.00 115.64 263 PHE A C 1
ATOM 862 O O . PHE A 1 263 ? 250.500 200.034 94.484 1.00 115.71 263 PHE A O 1
ATOM 870 N N . ARG A 1 264 ? 249.472 198.472 95.741 1.00 121.05 264 ARG A N 1
ATOM 871 C CA . ARG A 1 264 ? 248.524 198.134 94.684 1.00 122.38 264 ARG A CA 1
ATOM 872 C C . ARG A 1 264 ? 247.728 199.345 94.217 1.00 121.22 264 ARG A C 1
ATOM 873 O O . ARG A 1 264 ? 247.240 199.366 93.081 1.00 118.54 264 ARG A O 1
ATOM 881 N N . ASP A 1 265 ? 247.577 200.360 95.072 1.00 116.45 265 ASP A N 1
ATOM 882 C CA . ASP A 1 265 ? 246.842 201.553 94.666 1.00 116.31 265 ASP A CA 1
ATOM 883 C C . ASP A 1 265 ? 247.594 202.349 93.607 1.00 117.30 265 ASP A C 1
ATOM 884 O O . ASP A 1 265 ? 246.978 202.857 92.663 1.00 116.88 265 ASP A O 1
ATOM 889 N N . TRP A 1 266 ? 248.915 202.469 93.741 1.00 117.36 266 TRP A N 1
ATOM 890 C CA . TRP A 1 266 ? 249.721 203.276 92.835 1.00 115.60 266 TRP A CA 1
ATOM 891 C C . TRP A 1 266 ? 250.255 202.397 91.714 1.00 114.60 266 TRP A C 1
ATOM 892 O O . TRP A 1 266 ? 250.904 201.379 91.999 1.00 113.66 266 TRP A O 1
ATOM 903 N N . PRO A 1 267 ? 250.016 202.728 90.442 1.00 108.65 267 PRO A N 1
ATOM 904 C CA . PRO A 1 267 ? 250.477 201.840 89.360 1.00 109.62 267 PRO A CA 1
ATOM 905 C C . PRO A 1 267 ? 251.984 201.630 89.323 1.00 110.32 267 PRO A C 1
ATOM 906 O O . PRO A 1 267 ? 252.427 200.580 88.842 1.00 109.63 267 PRO A O 1
ATOM 910 N N . GLU A 1 268 ? 252.786 202.581 89.810 1.00 111.81 268 GLU A N 1
ATOM 911 C CA . GLU A 1 268 ? 254.223 202.579 89.556 1.00 110.63 268 GLU A CA 1
ATOM 912 C C . GLU A 1 268 ? 255.078 202.568 90.819 1.00 110.06 268 GLU A C 1
ATOM 913 O O . GLU A 1 268 ? 256.258 202.932 90.751 1.00 110.08 268 GLU A O 1
ATOM 919 N N . LEU A 1 269 ? 254.532 202.165 91.969 1.00 113.82 269 LEU A N 1
ATOM 920 C CA . LEU A 1 269 ? 255.356 202.116 93.176 1.00 114.85 269 LEU A CA 1
ATOM 921 C C . LEU A 1 269 ? 256.300 200.919 93.174 1.00 114.67 269 LEU A C 1
ATOM 922 O O . LEU A 1 269 ? 257.327 200.943 93.862 1.00 114.40 269 LEU A O 1
ATOM 927 N N . GLN A 1 270 ? 255.978 199.870 92.414 1.00 111.50 270 GLN A N 1
ATOM 928 C CA . GLN A 1 270 ? 256.792 198.659 92.440 1.00 110.95 270 GLN A CA 1
ATOM 929 C C . GLN A 1 270 ? 258.171 198.870 91.830 1.00 111.25 270 GLN A C 1
ATOM 930 O O . GLN A 1 270 ? 259.039 198.002 91.976 1.00 111.13 270 GLN A O 1
ATOM 936 N N . ASP A 1 271 ? 258.396 199.997 91.151 1.00 111.22 271 ASP A N 1
ATOM 937 C CA . ASP A 1 271 ? 259.670 200.219 90.478 1.00 110.76 271 ASP A CA 1
ATOM 938 C C . ASP A 1 271 ? 260.780 200.632 91.437 1.00 110.44 271 ASP A C 1
ATOM 939 O O . ASP A 1 271 ? 261.954 200.586 91.056 1.00 110.18 271 ASP A O 1
ATOM 944 N N . ASP A 1 272 ? 260.443 201.031 92.662 1.00 111.18 272 ASP A N 1
ATOM 945 C CA . ASP A 1 272 ? 261.414 201.514 93.642 1.00 111.36 272 ASP A CA 1
ATOM 946 C C . ASP A 1 272 ? 261.166 200.870 94.999 1.00 111.42 272 ASP A C 1
ATOM 947 O O . ASP A 1 272 ? 261.098 201.539 96.033 1.00 111.37 272 ASP A O 1
ATOM 952 N N . ILE A 1 273 ? 261.021 199.544 95.008 1.00 112.53 273 ILE A N 1
ATOM 953 C CA . ILE A 1 273 ? 260.757 198.823 96.256 1.00 113.75 273 ILE A CA 1
ATOM 954 C C . ILE A 1 273 ? 261.828 199.119 97.309 1.00 113.88 273 ILE A C 1
ATOM 955 O O . ILE A 1 273 ? 261.471 199.486 98.436 1.00 112.93 273 ILE A O 1
ATOM 960 N N . PRO A 1 274 ? 263.126 198.991 97.016 1.00 115.11 274 PRO A N 1
ATOM 961 C CA . PRO A 1 274 ? 264.124 199.124 98.095 1.00 115.11 274 PRO A CA 1
ATOM 962 C C . PRO A 1 274 ? 264.112 200.484 98.772 1.00 114.53 274 PRO A C 1
ATOM 963 O O . PRO A 1 274 ? 263.984 200.559 100.000 1.00 113.11 274 PRO A O 1
ATOM 967 N N . HIS A 1 275 ? 264.248 201.567 98.005 1.00 115.60 275 HIS A N 1
ATOM 968 C CA . HIS A 1 275 ? 264.325 202.893 98.609 1.00 115.85 275 HIS A CA 1
ATOM 969 C C . HIS A 1 275 ? 263.044 203.231 99.361 1.00 115.68 275 HIS A C 1
ATOM 970 O O . HIS A 1 275 ? 263.086 203.760 100.478 1.00 114.49 275 HIS A O 1
ATOM 977 N N . ILE A 1 276 ? 261.891 202.931 98.763 1.00 115.39 276 ILE A N 1
ATOM 978 C CA . ILE A 1 276 ? 260.626 203.331 99.367 1.00 114.73 276 ILE A CA 1
ATOM 979 C C . ILE A 1 276 ? 260.369 202.546 100.648 1.00 113.31 276 ILE A C 1
ATOM 980 O O . ILE A 1 276 ? 259.904 203.106 101.648 1.00 111.79 276 ILE A O 1
ATOM 985 N N . LEU A 1 277 ? 260.660 201.242 100.645 1.00 111.96 277 LEU A N 1
ATOM 986 C CA . LEU A 1 277 ? 260.388 200.439 101.833 1.00 112.18 277 LEU A CA 1
ATOM 987 C C . LEU A 1 277 ? 261.422 200.672 102.930 1.00 112.05 277 LEU A C 1
ATOM 988 O O . LEU A 1 277 ? 261.082 200.650 104.118 1.00 111.55 277 LEU A O 1
ATOM 993 N N . ALA A 1 278 ? 262.685 200.895 102.555 1.00 103.90 278 ALA A N 1
ATOM 994 C CA . ALA A 1 278 ? 263.741 201.028 103.554 1.00 102.27 278 ALA A CA 1
ATOM 995 C C . ALA A 1 278 ? 263.580 202.302 104.373 1.00 102.91 278 ALA A C 1
ATOM 996 O O . ALA A 1 278 ? 263.812 202.298 105.588 1.00 102.72 278 ALA A O 1
ATOM 998 N N . GLN A 1 279 ? 263.183 203.402 103.732 1.00 109.94 279 GLN A N 1
ATOM 999 C CA . GLN A 1 279 ? 263.036 204.686 104.419 1.00 109.92 279 GLN A CA 1
ATOM 1000 C C . GLN A 1 279 ? 261.777 204.640 105.287 1.00 111.06 279 GLN A C 1
ATOM 1001 O O . GLN A 1 279 ? 260.730 205.210 104.972 1.00 109.95 279 GLN A O 1
ATOM 1007 N N . ALA A 1 280 ? 261.903 203.933 106.413 1.00 113.82 280 ALA A N 1
ATOM 1008 C CA . ALA A 1 280 ? 260.753 203.704 107.281 1.00 112.71 280 ALA A CA 1
ATOM 1009 C C . ALA A 1 280 ? 260.377 204.949 108.074 1.00 113.80 280 ALA A C 1
ATOM 1010 O O . ALA A 1 280 ? 259.205 205.123 108.428 1.00 113.04 280 ALA A O 1
ATOM 1012 N N . ARG A 1 281 ? 261.343 205.818 108.372 1.00 120.15 281 ARG A N 1
ATOM 1013 C CA . ARG A 1 281 ? 261.063 207.009 109.164 1.00 119.62 281 ARG A CA 1
ATOM 1014 C C . ARG A 1 281 ? 260.430 208.130 108.350 1.00 119.03 281 ARG A C 1
ATOM 1015 O O . ARG A 1 281 ? 259.968 209.114 108.939 1.00 115.74 281 ARG A O 1
ATOM 1023 N N . LYS A 1 282 ? 260.390 208.008 107.024 1.00 122.36 282 LYS A N 1
ATOM 1024 C CA . LYS A 1 282 ? 259.852 209.048 106.157 1.00 121.93 282 LYS A CA 1
ATOM 1025 C C . LYS A 1 282 ? 258.418 208.782 105.717 1.00 120.70 282 LYS A C 1
ATOM 1026 O O . LYS A 1 282 ? 257.899 209.528 104.880 1.00 119.66 282 LYS A O 1
ATOM 1032 N N . ILE A 1 283 ? 257.764 207.754 106.254 1.00 120.08 283 ILE A N 1
ATOM 1033 C CA . ILE A 1 283 ? 256.465 207.304 105.767 1.00 120.37 283 ILE A CA 1
ATOM 1034 C C . ILE A 1 283 ? 255.439 207.418 106.886 1.00 120.38 283 ILE A C 1
ATOM 1035 O O . ILE A 1 283 ? 255.704 207.037 108.032 1.00 118.75 283 ILE A O 1
ATOM 1040 N N . LEU A 1 284 ? 254.266 207.946 106.545 1.00 119.81 284 LEU A N 1
ATOM 1041 C CA . LEU A 1 284 ? 253.131 208.037 107.449 1.00 119.84 284 LEU A CA 1
ATOM 1042 C C . LEU A 1 284 ? 251.995 207.184 106.904 1.00 120.11 284 LEU A C 1
ATOM 1043 O O . LEU A 1 284 ? 251.755 207.153 105.693 1.00 117.92 284 LEU A O 1
ATOM 1048 N N . PHE A 1 285 ? 251.300 206.491 107.801 1.00 118.51 285 PHE A N 1
ATOM 1049 C CA . PHE A 1 285 ? 250.232 205.575 107.429 1.00 116.63 285 PHE A CA 1
ATOM 1050 C C . PHE A 1 285 ? 248.925 206.004 108.064 1.00 117.12 285 PHE A C 1
ATOM 1051 O O . PHE A 1 285 ? 248.907 206.520 109.186 1.00 116.95 285 PHE A O 1
ATOM 1059 N N . VAL A 1 286 ? 247.836 205.793 107.334 1.00 114.79 286 VAL A N 1
ATOM 1060 C CA . VAL A 1 286 ? 246.496 206.032 107.846 1.00 114.47 286 VAL A CA 1
ATOM 1061 C C . VAL A 1 286 ? 245.642 204.809 107.547 1.00 112.60 286 VAL A C 1
ATOM 1062 O O . VAL A 1 286 ? 245.678 204.273 106.432 1.00 110.87 286 VAL A O 1
ATOM 1066 N N . ILE A 1 287 ? 244.834 204.409 108.522 1.00 110.46 287 ILE A N 1
ATOM 1067 C CA . ILE A 1 287 ? 243.965 203.250 108.398 1.00 110.89 287 ILE A CA 1
ATOM 1068 C C . ILE A 1 287 ? 242.565 203.644 108.854 1.00 109.22 287 ILE A C 1
ATOM 1069 O O . ILE A 1 287 ? 242.409 204.353 109.854 1.00 107.42 287 ILE A O 1
ATOM 1074 N N . ASP A 1 288 ? 241.551 203.185 108.122 1.00 100.59 288 ASP A N 1
ATOM 1075 C CA . ASP A 1 288 ? 240.157 203.476 108.423 1.00 100.57 288 ASP A CA 1
ATOM 1076 C C . ASP A 1 288 ? 239.349 202.185 108.437 1.00 100.68 288 ASP A C 1
ATOM 1077 O O . ASP A 1 288 ? 239.663 201.236 107.712 1.00 99.49 288 ASP A O 1
ATOM 1082 N N . GLY A 1 289 ? 238.310 202.156 109.268 1.00 99.40 289 GLY A N 1
ATOM 1083 C CA . GLY A 1 289 ? 237.420 201.014 109.333 1.00 99.89 289 GLY A CA 1
ATOM 1084 C C . GLY A 1 289 ? 238.116 199.728 109.732 1.00 98.86 289 GLY A C 1
ATOM 1085 O O . GLY A 1 289 ? 237.900 198.684 109.110 1.00 97.72 289 GLY A O 1
ATOM 1086 N N . PHE A 1 290 ? 238.951 199.789 110.772 1.00 107.56 290 PHE A N 1
ATOM 1087 C CA . PHE A 1 290 ? 239.679 198.598 111.200 1.00 108.32 290 PHE A CA 1
ATOM 1088 C C . PHE A 1 290 ? 238.724 197.497 111.643 1.00 109.77 290 PHE A C 1
ATOM 1089 O O . PHE A 1 290 ? 238.932 196.320 111.325 1.00 107.87 290 PHE A O 1
ATOM 1097 N N . ASP A 1 291 ? 237.671 197.858 112.380 1.00 119.68 291 ASP A N 1
ATOM 1098 C CA . ASP A 1 291 ? 236.715 196.864 112.851 1.00 118.92 291 ASP A CA 1
ATOM 1099 C C . ASP A 1 291 ? 235.934 196.224 111.711 1.00 117.92 291 ASP A C 1
ATOM 1100 O O . ASP A 1 291 ? 235.311 195.176 111.915 1.00 116.72 291 ASP A O 1
ATOM 1105 N N . GLU A 1 292 ? 235.952 196.822 110.523 1.00 112.21 292 GLU A N 1
ATOM 1106 C CA . GLU A 1 292 ? 235.265 196.274 109.363 1.00 111.77 292 GLU A CA 1
ATOM 1107 C C . GLU A 1 292 ? 236.099 195.240 108.618 1.00 110.93 292 GLU A C 1
ATOM 1108 O O . GLU A 1 292 ? 235.618 194.668 107.635 1.00 110.57 292 GLU A O 1
ATOM 1114 N N . LEU A 1 293 ? 237.333 194.987 109.061 1.00 103.68 293 LEU A N 1
ATOM 1115 C CA . LEU A 1 293 ? 238.201 194.053 108.350 1.00 103.92 293 LEU A CA 1
ATOM 1116 C C . LEU A 1 293 ? 237.622 192.643 108.353 1.00 102.95 293 LEU A C 1
ATOM 1117 O O . LEU A 1 293 ? 237.650 191.951 107.328 1.00 102.90 293 LEU A O 1
ATOM 1122 N N . GLY A 1 294 ? 237.095 192.200 109.492 1.00 90.76 294 GLY A N 1
ATOM 1123 C CA . GLY A 1 294 ? 236.561 190.858 109.606 1.00 89.73 294 GLY A CA 1
ATOM 1124 C C . GLY A 1 294 ? 237.580 189.787 109.921 1.00 89.03 294 GLY A C 1
ATOM 1125 O O . GLY A 1 294 ? 237.259 188.598 109.806 1.00 87.68 294 GLY A O 1
ATOM 1126 N N . ALA A 1 295 ? 238.795 190.162 110.312 1.00 88.41 295 ALA A N 1
ATOM 1127 C CA . ALA A 1 295 ? 239.821 189.186 110.643 1.00 89.03 295 ALA A CA 1
ATOM 1128 C C . ALA A 1 295 ? 239.626 188.657 112.059 1.00 87.54 295 ALA A C 1
ATOM 1129 O O . ALA A 1 295 ? 239.045 189.323 112.921 1.00 85.43 295 ALA A O 1
ATOM 1131 N N . ALA A 1 296 ? 240.121 187.437 112.293 1.00 85.74 296 ALA A N 1
ATOM 1132 C CA . ALA A 1 296 ? 240.034 186.827 113.609 1.00 84.88 296 ALA A CA 1
ATOM 1133 C C . ALA A 1 296 ? 241.201 187.277 114.488 1.00 86.85 296 ALA A C 1
ATOM 1134 O O . ALA A 1 296 ? 242.292 187.559 113.985 1.00 86.09 296 ALA A O 1
ATOM 1136 N N . PRO A 1 297 ? 240.998 187.357 115.809 1.00 95.04 297 PRO A N 1
ATOM 1137 C CA . PRO A 1 297 ? 242.112 187.769 116.683 1.00 93.46 297 PRO A CA 1
ATOM 1138 C C . PRO A 1 297 ? 243.334 186.872 116.569 1.00 92.72 297 PRO A C 1
ATOM 1139 O O . PRO A 1 297 ? 244.469 187.368 116.570 1.00 91.92 297 PRO A O 1
ATOM 1143 N N . GLY A 1 298 ? 243.130 185.558 116.463 1.00 94.80 298 GLY A N 1
ATOM 1144 C CA . GLY A 1 298 ? 244.263 184.652 116.370 1.00 94.33 298 GLY A CA 1
ATOM 1145 C C . GLY A 1 298 ? 245.086 184.877 115.117 1.00 95.74 298 GLY A C 1
ATOM 1146 O O . GLY A 1 298 ? 246.319 184.876 115.162 1.00 96.26 298 GLY A O 1
ATOM 1147 N N . ALA A 1 299 ? 244.415 185.076 113.980 1.00 98.67 299 ALA A N 1
ATOM 1148 C CA . ALA A 1 299 ? 245.134 185.347 112.741 1.00 97.76 299 ALA A CA 1
ATOM 1149 C C . ALA A 1 299 ? 245.941 186.634 112.849 1.00 98.33 299 ALA A C 1
ATOM 1150 O O . ALA A 1 299 ? 247.060 186.721 112.330 1.00 97.52 299 ALA A O 1
ATOM 1152 N N . LEU A 1 300 ? 245.387 187.645 113.519 1.00 101.26 300 LEU A N 1
ATOM 1153 C CA . LEU A 1 300 ? 246.102 188.907 113.679 1.00 101.30 300 LEU A CA 1
ATOM 1154 C C . LEU A 1 300 ? 247.281 188.760 114.635 1.00 100.48 300 LEU A C 1
ATOM 1155 O O . LEU A 1 300 ? 248.276 189.484 114.517 1.00 99.43 300 LEU A O 1
ATOM 1160 N N . ILE A 1 301 ? 247.187 187.834 115.591 1.00 102.60 301 ILE A N 1
ATOM 1161 C CA . ILE A 1 301 ? 248.225 187.720 116.612 1.00 103.07 301 ILE A CA 1
ATOM 1162 C C . ILE A 1 301 ? 249.334 186.770 116.172 1.00 103.80 301 ILE A C 1
ATOM 1163 O O . ILE A 1 301 ? 250.503 186.964 116.523 1.00 104.11 301 ILE A O 1
ATOM 1168 N N . GLU A 1 302 ? 248.998 185.737 115.405 1.00 108.86 302 GLU A N 1
ATOM 1169 C CA . GLU A 1 302 ? 249.923 184.637 115.182 1.00 109.99 302 GLU A CA 1
ATOM 1170 C C . GLU A 1 302 ? 250.756 184.843 113.917 1.00 110.04 302 GLU A C 1
ATOM 1171 O O . GLU A 1 302 ? 250.392 185.593 113.008 1.00 107.73 302 GLU A O 1
ATOM 1177 N N . ASP A 1 303 ? 251.894 184.151 113.879 1.00 118.12 303 ASP A N 1
ATOM 1178 C CA . ASP A 1 303 ? 252.743 184.053 112.693 1.00 118.14 303 ASP A CA 1
ATOM 1179 C C . ASP A 1 303 ? 253.207 185.430 112.216 1.00 119.22 303 ASP A C 1
ATOM 1180 O O . ASP A 1 303 ? 252.885 185.884 111.118 1.00 118.18 303 ASP A O 1
ATOM 1185 N N . ILE A 1 304 ? 253.994 186.091 113.067 1.00 120.95 304 ILE A N 1
ATOM 1186 C CA . ILE A 1 304 ? 254.557 187.380 112.687 1.00 120.26 304 ILE A CA 1
ATOM 1187 C C . ILE A 1 304 ? 255.750 187.176 111.755 1.00 119.58 304 ILE A C 1
ATOM 1188 O O . ILE A 1 304 ? 256.286 186.071 111.606 1.00 118.90 304 ILE A O 1
ATOM 1193 N N . CYS A 1 305 ? 256.167 188.267 111.115 1.00 126.19 305 CYS A N 1
ATOM 1194 C CA . CYS A 1 305 ? 257.299 188.235 110.201 1.00 125.76 305 CYS A CA 1
ATOM 1195 C C . CYS A 1 305 ? 257.991 189.589 110.211 1.00 126.19 305 CYS A C 1
ATOM 1196 O O . CYS A 1 305 ? 257.393 190.605 110.577 1.00 125.71 305 CYS A O 1
ATOM 1199 N N . GLY A 1 306 ? 259.257 189.592 109.796 1.00 113.86 306 GLY A N 1
ATOM 1200 C CA . GLY A 1 306 ? 260.061 190.797 109.757 1.00 113.31 306 GLY A CA 1
ATOM 1201 C C . GLY A 1 306 ? 260.444 191.293 108.381 1.00 113.17 306 GLY A C 1
ATOM 1202 O O . GLY A 1 306 ? 261.321 192.162 108.280 1.00 112.66 306 GLY A O 1
ATOM 1203 N N . ASP A 1 307 ? 259.831 190.782 107.312 1.00 120.69 307 ASP A N 1
ATOM 1204 C CA . ASP A 1 307 ? 260.161 191.183 105.950 1.00 120.86 307 ASP A CA 1
ATOM 1205 C C . ASP A 1 307 ? 258.889 191.444 105.153 1.00 120.79 307 ASP A C 1
ATOM 1206 O O . ASP A 1 307 ? 257.916 190.689 105.256 1.00 119.50 307 ASP A O 1
ATOM 1211 N N . TRP A 1 308 ? 258.903 192.525 104.361 1.00 119.15 308 TRP A N 1
ATOM 1212 C CA . TRP A 1 308 ? 257.769 192.877 103.507 1.00 118.55 308 TRP A CA 1
ATOM 1213 C C . TRP A 1 308 ? 257.640 191.978 102.292 1.00 118.39 308 TRP A C 1
ATOM 1214 O O . TRP A 1 308 ? 256.527 191.795 101.786 1.00 116.97 308 TRP A O 1
ATOM 1225 N N . GLU A 1 309 ? 258.736 191.397 101.826 1.00 128.25 309 GLU A N 1
ATOM 1226 C CA . GLU A 1 309 ? 258.657 190.568 100.638 1.00 128.84 309 GLU A CA 1
ATOM 1227 C C . GLU A 1 309 ? 257.910 189.263 100.891 1.00 130.03 309 GLU A C 1
ATOM 1228 O O . GLU A 1 309 ? 257.508 188.598 99.930 1.00 130.07 309 GLU A O 1
ATOM 1234 N N . LYS A 1 310 ? 257.708 188.888 102.153 1.00 127.21 310 LYS A N 1
ATOM 1235 C CA . LYS A 1 310 ? 257.034 187.633 102.459 1.00 126.80 310 LYS A CA 1
ATOM 1236 C C . LYS A 1 310 ? 255.569 187.707 102.045 1.00 126.33 310 LYS A C 1
ATOM 1237 O O . LYS A 1 310 ? 254.905 188.730 102.245 1.00 124.06 310 LYS A O 1
ATOM 1243 N N . LYS A 1 311 ? 255.068 186.620 101.466 1.00 124.42 311 LYS A N 1
ATOM 1244 C CA . LYS A 1 311 ? 253.685 186.540 101.013 1.00 124.69 311 LYS A CA 1
ATOM 1245 C C . LYS A 1 311 ? 252.867 185.782 102.052 1.00 123.76 311 LYS A C 1
ATOM 1246 O O . LYS A 1 311 ? 253.108 184.594 102.294 1.00 122.88 311 LYS A O 1
ATOM 1252 N N . LYS A 1 312 ? 251.906 186.465 102.662 1.00 118.04 312 LYS A N 1
ATOM 1253 C CA . LYS A 1 312 ? 251.110 185.886 103.735 1.00 117.63 312 LYS A CA 1
ATOM 1254 C C . LYS A 1 312 ? 249.694 186.420 103.621 1.00 116.78 312 LYS A C 1
ATOM 1255 O O . LYS A 1 312 ? 249.433 187.365 102.866 1.00 115.00 312 LYS A O 1
ATOM 1261 N N . PRO A 1 313 ? 248.749 185.833 104.356 1.00 113.36 313 PRO A N 1
ATOM 1262 C CA . PRO A 1 313 ? 247.378 186.356 104.345 1.00 112.18 313 PRO A CA 1
ATOM 1263 C C . PRO A 1 313 ? 247.307 187.768 104.909 1.00 112.18 313 PRO A C 1
ATOM 1264 O O . PRO A 1 313 ? 248.160 188.205 105.685 1.00 111.93 313 PRO A O 1
ATOM 1268 N N . VAL A 1 314 ? 246.261 188.488 104.495 1.00 107.16 314 VAL A N 1
ATOM 1269 C CA . VAL A 1 314 ? 246.135 189.900 104.867 1.00 106.59 314 VAL A CA 1
ATOM 1270 C C . VAL A 1 314 ? 246.133 190.092 106.379 1.00 104.88 314 VAL A C 1
ATOM 1271 O O . VAL A 1 314 ? 246.817 191.010 106.864 1.00 102.21 314 VAL A O 1
ATOM 1275 N N . PRO A 1 315 ? 245.388 189.311 107.170 1.00 104.49 315 PRO A N 1
ATOM 1276 C CA . PRO A 1 315 ? 245.437 189.513 108.627 1.00 105.16 315 PRO A CA 1
ATOM 1277 C C . PRO A 1 315 ? 246.838 189.396 109.194 1.00 105.61 315 PRO A C 1
ATOM 1278 O O . PRO A 1 315 ? 247.206 190.160 110.094 1.00 105.22 315 PRO A O 1
ATOM 1282 N N . VAL A 1 316 ? 247.638 188.460 108.681 1.00 110.45 316 VAL A N 1
ATOM 1283 C CA . VAL A 1 316 ? 249.005 188.300 109.167 1.00 111.24 316 VAL A CA 1
ATOM 1284 C C . VAL A 1 316 ? 249.806 189.571 108.915 1.00 110.53 316 VAL A C 1
ATOM 1285 O O . VAL A 1 316 ? 250.507 190.073 109.802 1.00 109.31 316 VAL A O 1
ATOM 1289 N N . LEU A 1 317 ? 249.709 190.112 107.699 1.00 109.37 317 LEU A N 1
ATOM 1290 C CA . LEU A 1 317 ? 250.463 191.314 107.359 1.00 109.27 317 LEU A CA 1
ATOM 1291 C C . LEU A 1 317 ? 250.024 192.495 108.216 1.00 108.96 317 LEU A C 1
ATOM 1292 O O . LEU A 1 317 ? 250.858 193.251 108.732 1.00 108.36 317 LEU A O 1
ATOM 1297 N N . LEU A 1 318 ? 248.710 192.675 108.373 1.00 104.82 318 LEU A N 1
ATOM 1298 C CA . LEU A 1 318 ? 248.218 193.807 109.152 1.00 104.42 318 LEU A CA 1
ATOM 1299 C C . LEU A 1 318 ? 248.625 193.686 110.616 1.00 104.46 318 LEU A C 1
ATOM 1300 O O . LEU A 1 318 ? 249.020 194.678 111.241 1.00 103.95 318 LEU A O 1
ATOM 1305 N N . GLY A 1 319 ? 248.541 192.480 111.181 1.00 102.78 319 GLY A N 1
ATOM 1306 C CA . GLY A 1 319 ? 248.972 192.291 112.556 1.00 101.80 319 GLY A CA 1
ATOM 1307 C C . GLY A 1 319 ? 250.459 192.525 112.732 1.00 103.06 319 GLY A C 1
ATOM 1308 O O . GLY A 1 319 ? 250.892 193.107 113.730 1.00 102.02 319 GLY A O 1
ATOM 1309 N N . SER A 1 320 ? 251.263 192.076 111.766 1.00 111.22 320 SER A N 1
ATOM 1310 C CA . SER A 1 320 ? 252.699 192.323 111.835 1.00 111.42 320 SER A CA 1
ATOM 1311 C C . SER A 1 320 ? 252.996 193.816 111.793 1.00 110.82 320 SER A C 1
ATOM 1312 O O . SER A 1 320 ? 253.843 194.309 112.546 1.00 109.95 320 SER A O 1
ATOM 1315 N N . LEU A 1 321 ? 252.308 194.555 110.920 1.00 112.08 321 LEU A N 1
ATOM 1316 C CA . LEU A 1 321 ? 252.516 195.999 110.861 1.00 112.26 321 LEU A CA 1
ATOM 1317 C C . LEU A 1 321 ? 252.113 196.661 112.172 1.00 112.37 321 LEU A C 1
ATOM 1318 O O . LEU A 1 321 ? 252.837 197.513 112.700 1.00 111.47 321 LEU A O 1
ATOM 1323 N N . LEU A 1 322 ? 250.954 196.281 112.715 1.00 110.07 322 LEU A N 1
ATOM 1324 C CA . LEU A 1 322 ? 250.501 196.876 113.967 1.00 110.11 322 LEU A CA 1
ATOM 1325 C C . LEU A 1 322 ? 251.417 196.495 115.125 1.00 108.72 322 LEU A C 1
ATOM 1326 O O . LEU A 1 322 ? 251.697 197.322 116.000 1.00 106.61 322 LEU A O 1
ATOM 1331 N N . ASN A 1 323 ? 251.896 195.252 115.145 1.00 115.31 323 ASN A N 1
ATOM 1332 C CA . ASN A 1 323 ? 252.769 194.779 116.211 1.00 116.65 323 ASN A CA 1
ATOM 1333 C C . ASN A 1 323 ? 254.187 195.329 116.107 1.00 117.47 323 ASN A C 1
ATOM 1334 O O . ASN A 1 323 ? 255.025 194.999 116.953 1.00 116.98 323 ASN A O 1
ATOM 1339 N N . ARG A 1 324 ? 254.474 196.155 115.101 1.00 121.58 324 ARG A N 1
ATOM 1340 C CA . ARG A 1 324 ? 255.785 196.782 114.942 1.00 121.23 324 ARG A CA 1
ATOM 1341 C C . ARG A 1 324 ? 256.896 195.752 114.765 1.00 121.18 324 ARG A C 1
ATOM 1342 O O . ARG A 1 324 ? 258.013 195.941 115.251 1.00 121.53 324 ARG A O 1
ATOM 1350 N N . VAL A 1 325 ? 256.604 194.653 114.067 1.00 118.95 325 VAL A N 1
ATOM 1351 C CA . VAL A 1 325 ? 257.642 193.674 113.761 1.00 119.30 325 VAL A CA 1
ATOM 1352 C C . VAL A 1 325 ? 258.481 194.097 112.564 1.00 118.78 325 VAL A C 1
ATOM 1353 O O . VAL A 1 325 ? 259.583 193.570 112.367 1.00 117.53 325 VAL A O 1
ATOM 1357 N N . MET A 1 326 ? 257.989 195.038 111.764 1.00 117.29 326 MET A N 1
ATOM 1358 C CA . MET A 1 326 ? 258.660 195.490 110.556 1.00 116.59 326 MET A CA 1
ATOM 1359 C C . MET A 1 326 ? 258.368 196.970 110.361 1.00 117.13 326 MET A C 1
ATOM 1360 O O . MET A 1 326 ? 257.350 197.488 110.828 1.00 115.53 326 MET A O 1
ATOM 1365 N N . LEU A 1 327 ? 259.268 197.650 109.656 1.00 115.12 327 LEU A N 1
ATOM 1366 C CA . LEU A 1 327 ? 259.201 199.091 109.462 1.00 113.87 327 LEU A CA 1
ATOM 1367 C C . LEU A 1 327 ? 259.033 199.801 110.814 1.00 114.03 327 LEU A C 1
ATOM 1368 O O . LEU A 1 327 ? 258.089 200.551 111.012 1.00 112.73 327 LEU A O 1
ATOM 1373 N N . PRO A 1 328 ? 259.953 199.563 111.759 1.00 118.02 328 PRO A N 1
ATOM 1374 C CA . PRO A 1 328 ? 259.749 200.085 113.121 1.00 118.51 328 PRO A CA 1
ATOM 1375 C C . PRO A 1 328 ? 259.738 201.601 113.211 1.00 117.38 328 PRO A C 1
ATOM 1376 O O . PRO A 1 328 ? 259.198 202.136 114.187 1.00 117.07 328 PRO A O 1
ATOM 1380 N N . LYS A 1 329 ? 260.303 202.309 112.237 1.00 114.31 329 LYS A N 1
ATOM 1381 C CA . LYS A 1 329 ? 260.453 203.755 112.329 1.00 114.31 329 LYS A CA 1
ATOM 1382 C C . LYS A 1 329 ? 259.269 204.522 111.755 1.00 115.09 329 LYS A C 1
ATOM 1383 O O . LYS A 1 329 ? 259.304 205.757 111.737 1.00 114.17 329 LYS A O 1
ATOM 1389 N N . ALA A 1 330 ? 258.229 203.833 111.294 1.00 117.41 330 ALA A N 1
ATOM 1390 C CA . ALA A 1 330 ? 257.101 204.501 110.667 1.00 117.42 330 ALA A CA 1
ATOM 1391 C C . ALA A 1 330 ? 256.100 204.986 111.713 1.00 117.95 330 ALA A C 1
ATOM 1392 O O . ALA A 1 330 ? 256.153 204.613 112.889 1.00 116.73 330 ALA A O 1
ATOM 1394 N N . ALA A 1 331 ? 255.179 205.836 111.264 1.00 126.35 331 ALA A N 1
ATOM 1395 C CA . ALA A 1 331 ? 254.100 206.359 112.089 1.00 124.85 331 ALA A CA 1
ATOM 1396 C C . ALA A 1 331 ? 252.765 205.861 111.552 1.00 124.79 331 ALA A C 1
ATOM 1397 O O . ALA A 1 331 ? 252.593 205.707 110.338 1.00 124.55 331 ALA A O 1
ATOM 1399 N N . LEU A 1 332 ? 251.821 205.608 112.458 1.00 123.56 332 LEU A N 1
ATOM 1400 C CA . LEU A 1 332 ? 250.547 205.007 112.094 1.00 123.97 332 LEU A CA 1
ATOM 1401 C C . LEU A 1 332 ? 249.415 205.670 112.866 1.00 123.31 332 LEU A C 1
ATOM 1402 O O . LEU A 1 332 ? 249.572 206.019 114.039 1.00 121.69 332 LEU A O 1
ATOM 1407 N N . LEU A 1 333 ? 248.275 205.837 112.196 1.00 119.01 333 LEU A N 1
ATOM 1408 C CA . LEU A 1 333 ? 247.074 206.414 112.786 1.00 118.39 333 LEU A CA 1
ATOM 1409 C C . LEU A 1 333 ? 245.867 205.647 112.267 1.00 118.59 333 LEU A C 1
ATOM 1410 O O . LEU A 1 333 ? 245.772 205.378 111.065 1.00 117.56 333 LEU A O 1
ATOM 1415 N N . VAL A 1 334 ? 244.948 205.297 113.167 1.00 113.68 334 VAL A N 1
ATOM 1416 C CA . VAL A 1 334 ? 243.796 204.474 112.822 1.00 111.94 334 VAL A CA 1
ATOM 1417 C C . VAL A 1 334 ? 242.535 205.065 113.438 1.00 110.12 334 VAL A C 1
ATOM 1418 O O . VAL A 1 334 ? 242.586 205.804 114.426 1.00 109.19 334 VAL A O 1
ATOM 1422 N N . THR A 1 335 ? 241.393 204.731 112.836 1.00 106.34 335 THR A N 1
ATOM 1423 C CA . THR A 1 335 ? 240.078 205.076 113.361 1.00 107.11 335 THR A CA 1
ATOM 1424 C C . THR A 1 335 ? 239.209 203.829 113.316 1.00 107.39 335 THR A C 1
ATOM 1425 O O . THR A 1 335 ? 239.233 203.093 112.324 1.00 106.19 335 THR A O 1
ATOM 1429 N N . THR A 1 336 ? 238.447 203.589 114.381 1.00 114.79 336 THR A N 1
ATOM 1430 C CA . THR A 1 336 ? 237.661 202.366 114.468 1.00 114.30 336 THR A CA 1
ATOM 1431 C C . THR A 1 336 ? 236.653 202.479 115.602 1.00 115.43 336 THR A C 1
ATOM 1432 O O . THR A 1 336 ? 236.701 203.407 116.415 1.00 115.30 336 THR A O 1
ATOM 1436 N N . ARG A 1 337 ? 235.737 201.512 115.640 1.00 114.37 337 ARG A N 1
ATOM 1437 C CA . ARG A 1 337 ? 234.767 201.420 116.717 1.00 113.37 337 ARG A CA 1
ATOM 1438 C C . ARG A 1 337 ? 235.449 200.975 118.010 1.00 113.77 337 ARG A C 1
ATOM 1439 O O . ARG A 1 337 ? 236.554 200.428 117.984 1.00 112.77 337 ARG A O 1
ATOM 1447 N N . PRO A 1 338 ? 234.806 201.203 119.159 1.00 120.04 338 PRO A N 1
ATOM 1448 C CA . PRO A 1 338 ? 235.469 200.892 120.438 1.00 119.25 338 PRO A CA 1
ATOM 1449 C C . PRO A 1 338 ? 235.871 199.435 120.590 1.00 118.28 338 PRO A C 1
ATOM 1450 O O . PRO A 1 338 ? 236.849 199.148 121.292 1.00 117.33 338 PRO A O 1
ATOM 1454 N N . ARG A 1 339 ? 235.148 198.501 119.966 1.00 116.22 339 ARG A N 1
ATOM 1455 C CA . ARG A 1 339 ? 235.457 197.089 120.167 1.00 116.19 339 ARG A CA 1
ATOM 1456 C C . ARG A 1 339 ? 236.847 196.737 119.651 1.00 116.19 339 ARG A C 1
ATOM 1457 O O . ARG A 1 339 ? 237.438 195.744 120.091 1.00 115.46 339 ARG A O 1
ATOM 1465 N N . ALA A 1 340 ? 237.387 197.531 118.725 1.00 111.44 340 ALA A N 1
ATOM 1466 C CA . ALA A 1 340 ? 238.745 197.308 118.245 1.00 110.87 340 ALA A CA 1
ATOM 1467 C C . ALA A 1 340 ? 239.800 197.849 119.200 1.00 111.25 340 ALA A C 1
ATOM 1468 O O . ALA A 1 340 ? 240.984 197.530 119.040 1.00 109.92 340 ALA A O 1
ATOM 1470 N N . LEU A 1 341 ? 239.402 198.660 120.183 1.00 117.44 341 LEU A N 1
ATOM 1471 C CA . LEU A 1 341 ? 240.368 199.219 121.123 1.00 116.53 341 LEU A CA 1
ATOM 1472 C C . LEU A 1 341 ? 241.040 198.125 121.945 1.00 116.25 341 LEU A C 1
ATOM 1473 O O . LEU A 1 341 ? 242.259 198.153 122.152 1.00 116.67 341 LEU A O 1
ATOM 1478 N N . ARG A 1 342 ? 240.259 197.153 122.423 1.00 119.71 342 ARG A N 1
ATOM 1479 C CA . ARG A 1 342 ? 240.827 196.062 123.210 1.00 121.44 342 ARG A CA 1
ATOM 1480 C C . ARG A 1 342 ? 241.850 195.280 122.393 1.00 120.96 342 ARG A C 1
ATOM 1481 O O . ARG A 1 342 ? 242.962 194.998 122.862 1.00 120.01 342 ARG A O 1
ATOM 1489 N N . ASP A 1 343 ? 241.491 194.933 121.156 1.00 117.88 343 ASP A N 1
ATOM 1490 C CA . ASP A 1 343 ? 242.409 194.189 120.303 1.00 116.43 343 ASP A CA 1
ATOM 1491 C C . ASP A 1 343 ? 243.675 194.988 120.035 1.00 116.58 343 ASP A C 1
ATOM 1492 O O . ASP A 1 343 ? 244.779 194.435 120.051 1.00 115.86 343 ASP A O 1
ATOM 1497 N N . LEU A 1 344 ? 243.538 196.291 119.785 1.00 112.45 344 LEU A N 1
ATOM 1498 C CA . LEU A 1 344 ? 244.712 197.108 119.497 1.00 111.12 344 LEU A CA 1
ATOM 1499 C C . LEU A 1 344 ? 245.627 197.219 120.710 1.00 111.67 344 LEU A C 1
ATOM 1500 O O . LEU A 1 344 ? 246.854 197.143 120.573 1.00 111.45 344 LEU A O 1
ATOM 1505 N N . ARG A 1 345 ? 245.060 197.402 121.905 1.00 114.94 345 ARG A N 1
ATOM 1506 C CA . ARG A 1 345 ? 245.904 197.482 123.093 1.00 114.56 345 ARG A CA 1
ATOM 1507 C C . ARG A 1 345 ? 246.568 196.144 123.389 1.00 113.37 345 ARG A C 1
ATOM 1508 O O . ARG A 1 345 ? 247.674 196.110 123.941 1.00 111.89 345 ARG A O 1
ATOM 1516 N N . ILE A 1 346 ? 245.918 195.034 123.032 1.00 112.00 346 ILE A N 1
ATOM 1517 C CA . ILE A 1 346 ? 246.564 193.735 123.188 1.00 111.76 346 ILE A CA 1
ATOM 1518 C C . ILE A 1 346 ? 247.636 193.521 122.122 1.00 110.84 346 ILE A C 1
ATOM 1519 O O . ILE A 1 346 ? 248.607 192.791 122.352 1.00 110.73 346 ILE A O 1
ATOM 1524 N N . LEU A 1 347 ? 247.489 194.151 120.957 1.00 107.59 347 LEU A N 1
ATOM 1525 C CA . LEU A 1 347 ? 248.311 193.863 119.787 1.00 107.73 347 LEU A CA 1
ATOM 1526 C C . LEU A 1 347 ? 249.418 194.883 119.553 1.00 107.00 347 LEU A C 1
ATOM 1527 O O . LEU A 1 347 ? 250.523 194.505 119.152 1.00 105.37 347 LEU A O 1
ATOM 1532 N N . ALA A 1 348 ? 249.155 196.165 119.791 1.00 105.58 348 ALA A N 1
ATOM 1533 C CA . ALA A 1 348 ? 250.080 197.219 119.408 1.00 105.34 348 ALA A CA 1
ATOM 1534 C C . ALA A 1 348 ? 251.020 197.567 120.561 1.00 106.25 348 ALA A C 1
ATOM 1535 O O . ALA A 1 348 ? 250.957 196.994 121.652 1.00 104.35 348 ALA A O 1
ATOM 1537 N N . GLU A 1 349 ? 251.913 198.522 120.307 1.00 118.86 349 GLU A N 1
ATOM 1538 C CA . GLU A 1 349 ? 252.866 198.995 121.299 1.00 117.83 349 GLU A CA 1
ATOM 1539 C C . GLU A 1 349 ? 253.113 200.481 121.079 1.00 116.49 349 GLU A C 1
ATOM 1540 O O . GLU A 1 349 ? 252.875 201.018 119.994 1.00 115.09 349 GLU A O 1
ATOM 1546 N N . GLU A 1 350 ? 253.601 201.141 122.126 1.00 120.46 350 GLU A N 1
ATOM 1547 C CA . GLU A 1 350 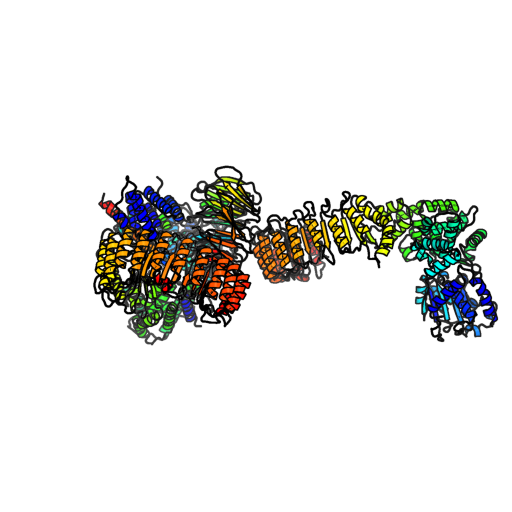? 253.812 202.583 122.130 1.00 120.99 350 GLU A CA 1
ATOM 1548 C C . GLU A 1 350 ? 252.557 203.335 121.673 1.00 121.79 350 GLU A C 1
ATOM 1549 O O . GLU A 1 350 ? 252.626 204.173 120.770 1.00 121.51 350 GLU A O 1
ATOM 1555 N N . PRO A 1 351 ? 251.399 203.059 122.272 1.00 116.64 351 PRO A N 1
ATOM 1556 C CA . PRO A 1 351 ? 250.154 203.656 121.783 1.00 114.50 351 PRO A CA 1
ATOM 1557 C C . PRO A 1 351 ? 249.768 204.943 122.494 1.00 113.04 351 PRO A C 1
ATOM 1558 O O . PRO A 1 351 ? 250.169 205.216 123.627 1.00 112.50 351 PRO A O 1
ATOM 1562 N N . ILE A 1 352 ? 248.968 205.741 121.792 1.00 113.34 352 ILE A N 1
ATOM 1563 C CA . ILE A 1 352 ? 248.294 206.902 122.360 1.00 114.95 352 ILE A CA 1
ATOM 1564 C C . ILE A 1 352 ? 246.847 206.866 121.889 1.00 114.07 352 ILE A C 1
ATOM 1565 O O . ILE A 1 352 ? 246.584 206.687 120.695 1.00 112.82 352 ILE A O 1
ATOM 1570 N N . TYR A 1 353 ? 245.913 207.035 122.822 1.00 116.61 353 TYR A N 1
ATOM 1571 C CA . TYR A 1 353 ? 244.491 206.865 122.556 1.00 116.42 353 TYR A CA 1
ATOM 1572 C C . TYR A 1 353 ? 243.769 208.197 122.713 1.00 116.23 353 TYR A C 1
ATOM 1573 O O . TYR A 1 353 ? 244.036 208.945 123.660 1.00 115.79 353 TYR A O 1
ATOM 1582 N N . ILE A 1 354 ? 242.861 208.487 121.782 1.00 121.91 354 ILE A N 1
ATOM 1583 C CA . ILE A 1 354 ? 242.075 209.715 121.786 1.00 122.32 354 ILE A CA 1
ATOM 1584 C C . ILE A 1 354 ? 240.633 209.366 121.445 1.00 122.20 354 ILE A C 1
ATOM 1585 O O . ILE A 1 354 ? 240.377 208.455 120.650 1.00 121.93 354 ILE A O 1
ATOM 1590 N N . ARG A 1 355 ? 239.694 210.091 122.047 1.00 128.14 355 ARG A N 1
ATOM 1591 C CA . ARG A 1 355 ? 238.271 209.888 121.815 1.00 128.77 355 ARG A CA 1
ATOM 1592 C C . ARG A 1 355 ? 237.686 211.057 121.032 1.00 128.94 355 ARG A C 1
ATOM 1593 O O . ARG A 1 355 ? 238.193 212.180 121.083 1.00 128.43 355 ARG A O 1
ATOM 1601 N N . VAL A 1 356 ? 236.606 210.778 120.304 1.00 120.50 356 VAL A N 1
ATOM 1602 C CA . VAL A 1 356 ? 235.906 211.770 119.496 1.00 119.00 356 VAL A CA 1
ATOM 1603 C C . VAL A 1 356 ? 234.483 211.894 120.020 1.00 118.75 356 VAL A C 1
ATOM 1604 O O . VAL A 1 356 ? 233.844 210.889 120.354 1.00 119.92 356 VAL A O 1
ATOM 1608 N N . GLU A 1 357 ? 233.987 213.129 120.092 1.00 110.79 357 GLU A N 1
ATOM 1609 C CA . GLU A 1 357 ? 232.655 213.415 120.611 1.00 109.56 357 GLU A CA 1
ATOM 1610 C C . GLU A 1 357 ? 231.686 213.876 119.533 1.00 109.59 357 GLU A C 1
ATOM 1611 O O . GLU A 1 357 ? 230.610 213.290 119.380 1.00 109.18 357 GLU A O 1
ATOM 1617 N N . GLY A 1 358 ? 232.033 214.920 118.783 1.00 102.61 358 GLY A N 1
ATOM 1618 C CA . GLY A 1 358 ? 231.187 215.390 117.703 1.00 101.24 358 GLY A CA 1
ATOM 1619 C C . GLY A 1 358 ? 230.588 216.762 117.942 1.00 102.58 358 GLY A C 1
ATOM 1620 O O . GLY A 1 358 ? 231.179 217.594 118.638 1.00 102.28 358 GLY A O 1
ATOM 1621 N N . PHE A 1 359 ? 229.412 217.007 117.368 1.00 119.85 359 PHE A N 1
ATOM 1622 C CA . PHE A 1 359 ? 228.790 218.321 117.458 1.00 120.99 359 PHE A CA 1
ATOM 1623 C C . PHE A 1 359 ? 228.413 218.644 118.899 1.00 121.27 359 PHE A C 1
ATOM 1624 O O . PHE A 1 359 ? 227.895 217.790 119.625 1.00 118.81 359 PHE A O 1
ATOM 1632 N N . LEU A 1 360 ? 228.674 219.884 119.305 1.00 129.75 360 LEU A N 1
ATOM 1633 C CA . LEU A 1 360 ? 228.207 220.401 120.579 1.00 129.14 360 LEU A CA 1
ATOM 1634 C C . LEU A 1 360 ? 226.881 221.128 120.366 1.00 129.41 360 LEU A C 1
ATOM 1635 O O . LEU A 1 360 ? 226.349 221.190 119.256 1.00 129.26 360 LEU A O 1
ATOM 1640 N N . GLU A 1 361 ? 226.332 221.691 121.446 1.00 128.00 361 GLU A N 1
ATOM 1641 C CA . GLU A 1 361 ? 225.044 222.370 121.339 1.00 127.27 361 GLU A CA 1
ATOM 1642 C C . GLU A 1 361 ? 225.125 223.563 120.394 1.00 127.41 361 GLU A C 1
ATOM 1643 O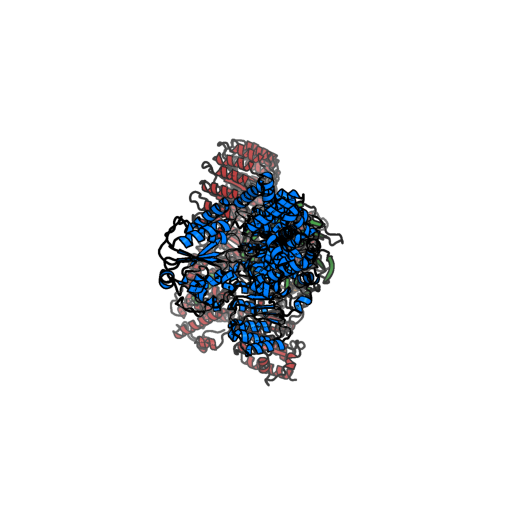 O . GLU A 1 361 ? 224.244 223.757 119.546 1.00 126.23 361 GLU A O 1
ATOM 1649 N N . GLU A 1 362 ? 226.180 224.373 120.520 1.00 131.93 362 GLU A N 1
ATOM 1650 C CA . GLU A 1 362 ? 226.331 225.519 119.630 1.00 131.41 362 GLU A CA 1
ATOM 1651 C C . GLU A 1 362 ? 226.518 225.068 118.188 1.00 129.83 362 GLU A C 1
ATOM 1652 O O . GLU A 1 362 ? 226.023 225.716 117.260 1.00 127.78 362 GLU A O 1
ATOM 1658 N N . ASP A 1 363 ? 227.229 223.957 117.981 1.00 129.42 363 ASP A N 1
ATOM 1659 C CA . ASP A 1 363 ? 227.386 223.426 116.632 1.00 128.95 363 ASP A CA 1
ATOM 1660 C C . ASP A 1 363 ? 226.040 223.020 116.047 1.00 129.39 363 ASP A C 1
ATOM 1661 O O . ASP A 1 363 ? 225.755 223.294 114.876 1.00 128.77 363 ASP A O 1
ATOM 1666 N N . ARG A 1 364 ? 225.197 222.368 116.850 1.00 125.84 364 ARG A N 1
ATOM 1667 C CA . ARG A 1 364 ? 223.869 221.986 116.379 1.00 125.01 364 ARG A CA 1
ATOM 1668 C C . ARG A 1 364 ? 223.037 223.217 116.042 1.00 124.24 364 ARG A C 1
ATOM 1669 O O . ARG A 1 364 ? 222.338 223.251 115.021 1.00 122.60 364 ARG A O 1
ATOM 1677 N N . ARG A 1 365 ? 223.096 224.241 116.896 1.00 122.96 365 ARG A N 1
ATOM 1678 C CA . ARG A 1 365 ? 222.332 225.457 116.633 1.00 122.70 365 ARG A CA 1
ATOM 1679 C C . ARG A 1 365 ? 222.798 226.128 115.347 1.00 123.37 365 ARG A C 1
ATOM 1680 O O . ARG A 1 365 ? 221.976 226.572 114.534 1.00 122.06 365 ARG A O 1
ATOM 1688 N N . ALA A 1 366 ? 224.115 226.206 115.143 1.00 120.42 366 ALA A N 1
ATOM 1689 C CA . ALA A 1 366 ? 224.643 226.797 113.918 1.00 118.89 366 ALA A CA 1
ATOM 1690 C C . ALA A 1 366 ? 224.236 225.983 112.697 1.00 119.16 366 ALA A C 1
ATOM 1691 O O . ALA A 1 366 ? 223.902 226.547 111.648 1.00 117.23 366 ALA A O 1
ATOM 1693 N N . TYR A 1 367 ? 224.267 224.654 112.809 1.00 126.77 367 TYR A N 1
ATOM 1694 C CA . TYR A 1 367 ? 223.858 223.812 111.692 1.00 125.96 367 TYR A CA 1
ATOM 1695 C C . TYR A 1 367 ? 222.393 224.043 111.348 1.00 125.43 367 TYR A C 1
ATOM 1696 O O . TYR A 1 367 ? 222.027 224.121 110.172 1.00 124.68 367 TYR A O 1
ATOM 1705 N N . PHE A 1 368 ? 221.535 224.146 112.367 1.00 119.63 368 PHE A N 1
ATOM 1706 C CA . PHE A 1 368 ? 220.126 224.431 112.110 1.00 119.00 368 PHE A CA 1
ATOM 1707 C C . PHE A 1 368 ? 219.954 225.792 111.447 1.00 117.88 368 PHE A C 1
ATOM 1708 O O . PHE A 1 368 ? 219.178 225.935 110.494 1.00 116.84 368 PHE A O 1
ATOM 1716 N N . LEU A 1 369 ? 220.679 226.804 111.932 1.00 113.03 369 LEU A N 1
ATOM 1717 C CA . LEU A 1 369 ? 220.580 228.136 111.343 1.00 113.39 369 LEU A CA 1
ATOM 1718 C C . LEU A 1 369 ? 220.996 228.120 109.878 1.00 112.35 369 LEU A C 1
ATOM 1719 O O . LEU A 1 369 ? 220.350 228.750 109.032 1.00 108.63 369 LEU A O 1
ATOM 1724 N N . ARG A 1 370 ? 222.080 227.410 109.561 1.00 118.59 370 ARG A N 1
ATOM 1725 C CA . ARG A 1 370 ? 222.557 227.356 108.183 1.00 117.54 370 ARG A CA 1
ATOM 1726 C C . ARG A 1 370 ? 221.610 226.553 107.298 1.00 117.49 370 ARG A C 1
ATOM 1727 O O . ARG A 1 370 ? 221.339 226.942 106.156 1.00 116.77 370 ARG A O 1
ATOM 1735 N N . HIS A 1 371 ? 221.096 225.431 107.808 1.00 120.76 371 HIS A N 1
ATOM 1736 C CA . HIS A 1 371 ? 220.221 224.576 107.013 1.00 121.62 371 HIS A CA 1
ATOM 1737 C C . HIS A 1 371 ? 218.900 225.270 106.709 1.00 120.20 371 HIS A C 1
ATOM 1738 O O . HIS A 1 371 ? 218.471 225.329 105.551 1.00 118.75 371 HIS A O 1
ATOM 1745 N N . PHE A 1 372 ? 218.239 225.803 107.739 1.00 111.06 372 PHE A N 1
ATOM 1746 C CA . PHE A 1 372 ? 216.943 226.438 107.531 1.00 110.31 372 PHE A CA 1
ATOM 1747 C C . PHE A 1 372 ? 217.090 227.823 106.912 1.00 110.19 372 PHE A C 1
ATOM 1748 O O . PHE A 1 372 ? 216.263 228.226 106.087 1.00 108.11 372 PHE A O 1
ATOM 1756 N N . GLY A 1 373 ? 218.128 228.561 107.297 1.00 106.17 373 GLY A N 1
ATOM 1757 C CA . GLY A 1 373 ? 218.343 229.896 106.786 1.00 106.37 373 GLY A CA 1
ATOM 1758 C C . GLY A 1 373 ? 217.511 230.973 107.444 1.00 104.62 373 GLY A C 1
ATOM 1759 O O . GLY A 1 373 ? 217.623 232.142 107.054 1.00 103.03 373 GLY A O 1
ATOM 1760 N N . ASP A 1 374 ? 216.684 230.622 108.428 1.00 103.43 374 ASP A N 1
ATOM 1761 C CA . ASP A 1 374 ? 215.825 231.573 109.117 1.00 104.09 374 ASP A CA 1
ATOM 1762 C C . ASP A 1 374 ? 215.995 231.405 110.619 1.00 105.32 374 ASP A C 1
ATOM 1763 O O . ASP A 1 374 ? 216.109 230.281 111.117 1.00 103.97 374 ASP A O 1
ATOM 1768 N N . GLU A 1 375 ? 216.013 232.530 111.334 1.00 105.40 375 GLU A N 1
ATOM 1769 C CA . GLU A 1 375 ? 216.212 232.487 112.779 1.00 103.96 375 GLU A CA 1
ATOM 1770 C C . GLU A 1 375 ? 215.070 231.749 113.469 1.00 104.97 375 GLU A C 1
ATOM 1771 O O . GLU A 1 375 ? 215.299 230.854 114.291 1.00 105.96 375 GLU A O 1
ATOM 1777 N N . ASP A 1 376 ? 213.827 232.107 113.140 1.00 103.27 376 ASP A N 1
ATOM 1778 C CA . ASP A 1 376 ? 212.684 231.530 113.840 1.00 103.53 376 ASP A CA 1
ATOM 1779 C C . ASP A 1 376 ? 212.558 230.037 113.555 1.00 103.52 376 ASP A C 1
ATOM 1780 O O . ASP A 1 376 ? 212.399 229.231 114.479 1.00 103.10 376 ASP A O 1
ATOM 1785 N N . GLN A 1 377 ? 212.624 229.649 112.279 1.00 100.56 377 GLN A N 1
ATOM 1786 C CA . GLN A 1 377 ? 212.524 228.233 111.936 1.00 101.49 377 GLN A CA 1
ATOM 1787 C C . GLN A 1 377 ? 213.703 227.447 112.494 1.00 102.48 377 GLN A C 1
ATOM 1788 O O . GLN A 1 377 ? 213.537 226.311 112.958 1.00 102.42 377 GLN A O 1
ATOM 1794 N N . ALA A 1 378 ? 214.904 228.027 112.448 1.00 104.56 378 ALA A N 1
ATOM 1795 C CA . ALA A 1 378 ? 216.068 227.346 113.002 1.00 104.57 378 ALA A CA 1
ATOM 1796 C C . ALA A 1 378 ? 215.899 227.099 114.494 1.00 105.88 378 ALA A C 1
ATOM 1797 O O . ALA A 1 378 ? 216.180 226.000 114.985 1.00 104.48 378 ALA A O 1
ATOM 1799 N N . MET A 1 379 ? 215.434 228.109 115.234 1.00 115.16 379 MET A N 1
ATOM 1800 C CA . MET A 1 379 ? 215.220 227.930 116.666 1.00 116.49 379 MET A CA 1
ATOM 1801 C C . MET A 1 379 ? 214.113 226.918 116.935 1.00 117.26 379 MET A C 1
ATOM 1802 O O . MET A 1 379 ? 214.208 226.123 117.877 1.00 116.52 379 MET A O 1
ATOM 1807 N N . ARG A 1 380 ? 213.052 226.936 116.125 1.00 110.63 380 ARG A N 1
ATOM 1808 C CA . ARG A 1 380 ? 211.979 225.960 116.289 1.00 108.89 380 ARG A CA 1
ATOM 1809 C C . ARG A 1 380 ? 212.509 224.542 116.115 1.00 108.67 380 ARG A C 1
ATOM 1810 O O . ARG A 1 380 ? 212.216 223.651 116.920 1.00 107.38 380 ARG A O 1
ATOM 1818 N N . ALA A 1 381 ? 213.301 224.317 115.065 1.00 110.56 381 ALA A N 1
ATOM 1819 C CA . ALA A 1 381 ? 213.875 222.994 114.847 1.00 110.86 381 ALA A CA 1
ATOM 1820 C C . ALA A 1 381 ? 214.818 222.610 115.981 1.00 110.60 381 ALA A C 1
ATOM 1821 O O . ALA A 1 381 ? 214.805 221.466 116.449 1.00 110.34 381 ALA A O 1
ATOM 1823 N N . PHE A 1 382 ? 215.645 223.555 116.435 1.00 117.43 382 PHE A N 1
ATOM 1824 C CA . PHE A 1 382 ? 216.607 223.253 117.490 1.00 118.37 382 PHE A CA 1
ATOM 1825 C C . PHE A 1 382 ? 215.907 222.878 118.790 1.00 118.26 382 PHE A C 1
ATOM 1826 O O . PHE A 1 382 ? 216.309 221.925 119.467 1.00 117.82 382 PHE A O 1
ATOM 1834 N N . GLU A 1 383 ? 214.856 223.616 119.159 1.00 118.68 383 GLU A N 1
ATOM 1835 C CA . GLU A 1 383 ? 214.161 223.328 120.409 1.00 119.70 383 GLU A CA 1
ATOM 1836 C C . GLU A 1 383 ? 213.306 222.073 120.286 1.00 118.44 383 GLU A C 1
ATOM 1837 O O . GLU A 1 383 ? 213.097 221.360 121.275 1.00 114.65 383 GLU A O 1
ATOM 1843 N N . LEU A 1 384 ? 212.800 221.785 119.084 1.00 117.50 384 LEU A N 1
ATOM 1844 C CA . LEU A 1 384 ? 212.081 220.533 118.878 1.00 116.94 384 LEU A CA 1
ATOM 1845 C C . LEU A 1 384 ? 212.997 219.336 119.102 1.00 117.43 384 LEU A C 1
ATOM 1846 O O . LEU A 1 384 ? 212.590 218.337 119.706 1.00 118.50 384 LEU A O 1
ATOM 1851 N N . MET A 1 385 ? 214.239 219.418 118.618 1.00 120.38 385 MET A N 1
ATOM 1852 C CA . MET A 1 385 ? 215.209 218.361 118.882 1.00 120.03 385 MET A CA 1
ATOM 1853 C C . MET A 1 385 ? 215.559 218.270 120.360 1.00 120.31 385 MET A C 1
ATOM 1854 O O . MET A 1 385 ? 215.712 217.164 120.891 1.00 119.45 385 MET A O 1
ATOM 1859 N N . ARG A 1 386 ? 215.694 219.412 121.037 1.00 119.74 386 ARG A N 1
ATOM 1860 C CA . ARG A 1 386 ? 216.022 219.402 122.457 1.00 119.89 386 ARG A CA 1
ATOM 1861 C C . ARG A 1 386 ? 214.945 218.727 123.296 1.00 120.45 386 ARG A C 1
ATOM 1862 O O . ARG A 1 386 ? 215.221 218.337 124.436 1.00 117.54 386 ARG A O 1
ATOM 1870 N N . SER A 1 387 ? 213.730 218.579 122.761 1.00 120.15 387 SER A N 1
ATOM 1871 C CA . SER A 1 387 ? 212.639 218.011 123.545 1.00 118.61 387 SER A CA 1
ATOM 1872 C C . SER A 1 387 ? 212.923 216.571 123.953 1.00 118.40 387 SER A C 1
ATOM 1873 O O . SER A 1 387 ? 212.520 216.145 125.041 1.00 118.57 387 SER A O 1
ATOM 1876 N N . ASN A 1 388 ? 213.604 215.808 123.102 1.00 118.40 388 ASN A N 1
ATOM 1877 C CA . ASN A 1 388 ? 213.880 214.397 123.346 1.00 119.50 388 ASN A CA 1
ATOM 1878 C C . ASN A 1 388 ? 215.332 214.246 123.782 1.00 119.30 388 ASN A C 1
ATOM 1879 O O . ASN A 1 388 ? 216.249 214.586 123.028 1.00 116.76 388 ASN A O 1
ATOM 1884 N N . ALA A 1 389 ? 215.534 213.726 124.996 1.00 115.69 389 ALA A N 1
ATOM 1885 C CA . ALA A 1 389 ? 216.882 213.621 125.547 1.00 114.57 389 ALA A CA 1
ATOM 1886 C C . ALA A 1 389 ? 217.705 212.570 124.810 1.00 115.20 389 ALA A C 1
ATOM 1887 O O . ALA A 1 389 ? 218.867 212.809 124.463 1.00 115.58 389 ALA A O 1
ATOM 1889 N N . ALA A 1 390 ? 217.127 211.390 124.578 1.00 113.43 390 ALA A N 1
ATOM 1890 C CA . ALA A 1 390 ? 217.863 210.329 123.896 1.00 112.99 390 ALA A CA 1
ATOM 1891 C C . ALA A 1 390 ? 218.218 210.741 122.474 1.00 114.39 390 ALA A C 1
ATOM 1892 O O . ALA A 1 390 ? 219.338 210.506 122.006 1.00 113.37 390 ALA A O 1
ATOM 1894 N N . LEU A 1 391 ? 217.267 211.355 121.766 1.00 117.51 391 LEU A N 1
ATOM 1895 C CA . LEU A 1 391 ? 217.556 211.868 120.431 1.00 118.01 391 LEU A CA 1
ATOM 1896 C C . LEU A 1 391 ? 218.581 212.993 120.489 1.00 118.74 391 LEU A C 1
ATOM 1897 O O . LEU A 1 391 ? 219.458 213.088 119.622 1.00 118.52 391 LEU A O 1
ATOM 1902 N N . PHE A 1 392 ? 218.488 213.854 121.505 1.00 119.62 392 PHE A N 1
ATOM 1903 C CA . PHE A 1 392 ? 219.447 214.944 121.642 1.00 119.82 392 PHE A CA 1
ATOM 1904 C C . PHE A 1 392 ? 220.865 214.409 121.802 1.00 119.36 392 PHE A C 1
ATOM 1905 O O . PHE A 1 392 ? 221.804 214.918 121.179 1.00 118.99 392 PHE A O 1
ATOM 1913 N N . GLN A 1 393 ? 221.041 213.383 122.639 1.00 116.59 393 GLN A N 1
ATOM 1914 C CA . GLN A 1 393 ? 222.348 212.745 122.757 1.00 118.21 393 GLN A CA 1
ATOM 1915 C C . GLN A 1 393 ? 222.724 212.029 121.466 1.00 117.53 393 GLN A C 1
ATOM 1916 O O . GLN A 1 393 ? 223.885 212.069 121.041 1.00 116.97 393 GLN A O 1
ATOM 1922 N N . LEU A 1 394 ? 221.756 211.368 120.829 1.00 113.57 394 LEU A N 1
ATOM 1923 C CA . LEU A 1 394 ? 222.013 210.722 119.549 1.00 113.47 394 LEU A CA 1
ATOM 1924 C C . LEU A 1 394 ? 222.309 211.734 118.450 1.00 111.37 394 LEU A C 1
ATOM 1925 O O . LEU A 1 394 ? 222.777 211.346 117.373 1.00 109.61 394 LEU A O 1
ATOM 1930 N N . GLY A 1 395 ? 222.050 213.017 118.696 1.00 104.51 395 GLY A N 1
ATOM 1931 C CA . GLY A 1 395 ? 222.300 214.052 117.712 1.00 105.27 395 GLY A CA 1
ATOM 1932 C C . GLY A 1 395 ? 223.737 214.516 117.620 1.00 107.15 395 GLY A C 1
ATOM 1933 O O . GLY A 1 395 ? 224.023 215.434 116.846 1.00 106.98 395 GLY A O 1
ATOM 1934 N N . SER A 1 396 ? 224.650 213.919 118.389 1.00 107.76 396 SER A N 1
ATOM 1935 C CA . SER A 1 396 ? 226.056 214.289 118.288 1.00 106.59 396 SER A CA 1
ATOM 1936 C C . SER A 1 396 ? 226.622 214.008 116.902 1.00 105.35 396 SER A C 1
ATOM 1937 O O . SER A 1 396 ? 227.586 214.664 116.493 1.00 106.22 396 SER A O 1
ATOM 1940 N N . ALA A 1 397 ? 226.047 213.051 116.173 1.00 100.05 397 ALA A N 1
ATOM 1941 C CA . ALA A 1 397 ? 226.526 212.701 114.840 1.00 100.43 397 ALA A CA 1
ATOM 1942 C C . ALA A 1 397 ? 225.943 213.661 113.808 1.00 101.58 397 ALA A C 1
ATOM 1943 O O . ALA A 1 397 ? 224.719 213.839 113.763 1.00 100.02 397 ALA A O 1
ATOM 1945 N N . PRO A 1 398 ? 226.767 214.296 112.970 1.00 109.52 398 PRO A N 1
ATOM 1946 C CA . PRO A 1 398 ? 226.202 215.181 111.939 1.00 109.44 398 PRO A CA 1
ATOM 1947 C C . PRO A 1 398 ? 225.237 214.479 111.000 1.00 108.76 398 PRO A C 1
ATOM 1948 O O . PRO A 1 398 ? 224.357 215.138 110.435 1.00 107.86 398 PRO A O 1
ATOM 1952 N N . ALA A 1 399 ? 225.377 213.167 110.799 1.00 105.17 399 ALA A N 1
ATOM 1953 C CA . ALA A 1 399 ? 224.389 212.441 110.006 1.00 104.48 399 ALA A CA 1
ATOM 1954 C C . ALA A 1 399 ? 223.016 212.491 110.665 1.00 105.93 399 ALA A C 1
ATOM 1955 O O . ALA A 1 399 ? 222.000 212.704 109.990 1.00 107.05 399 ALA A O 1
ATOM 1957 N N . VAL A 1 400 ? 222.968 212.302 111.985 1.00 107.42 400 VAL A N 1
ATOM 1958 C CA . VAL A 1 400 ? 221.705 212.423 112.703 1.00 108.62 400 VAL A CA 1
ATOM 1959 C C . VAL A 1 400 ? 221.177 213.847 112.602 1.00 107.65 400 VAL A C 1
ATOM 1960 O O . VAL A 1 400 ? 219.966 214.068 112.492 1.00 106.87 400 VAL A O 1
ATOM 1964 N N . CYS A 1 401 ? 222.072 214.837 112.645 1.00 114.95 401 CYS A N 1
ATOM 1965 C CA . CYS A 1 401 ? 221.643 216.223 112.491 1.00 115.49 401 CYS A CA 1
ATOM 1966 C C . CYS A 1 401 ? 221.003 216.447 111.127 1.00 115.47 401 CYS A C 1
ATOM 1967 O O . CYS A 1 401 ? 219.971 217.116 111.021 1.00 114.28 401 CYS A O 1
ATOM 1970 N N . TRP A 1 402 ? 221.609 215.902 110.071 1.00 119.28 402 TRP A N 1
ATOM 1971 C CA . TRP A 1 402 ? 221.038 216.034 108.735 1.00 119.90 402 TRP A CA 1
ATOM 1972 C C . TRP A 1 402 ? 219.682 215.347 108.648 1.00 120.40 402 TRP A C 1
ATOM 1973 O O . TRP A 1 402 ? 218.741 215.884 108.050 1.00 119.73 402 TRP A O 1
ATOM 1984 N N . ILE A 1 403 ? 219.564 214.155 109.237 1.00 118.21 403 ILE A N 1
ATOM 1985 C CA . ILE A 1 403 ? 218.284 213.450 109.230 1.00 117.94 403 ILE A CA 1
ATOM 1986 C C . ILE A 1 403 ? 217.221 214.289 109.928 1.00 116.81 403 ILE A C 1
ATOM 1987 O O . ILE A 1 403 ? 216.104 214.462 109.422 1.00 117.42 403 ILE A O 1
ATOM 1992 N N . VAL A 1 404 ? 217.558 214.829 111.099 1.00 116.78 404 VAL A N 1
ATOM 1993 C CA . VAL A 1 404 ? 216.603 215.629 111.859 1.00 117.76 404 VAL A CA 1
ATOM 1994 C C . VAL A 1 404 ? 216.202 216.863 111.064 1.00 117.65 404 VAL A C 1
ATOM 1995 O O . VAL A 1 404 ? 215.019 217.219 110.989 1.00 117.44 404 VAL A O 1
ATOM 1999 N N . CYS A 1 405 ? 217.185 217.553 110.486 1.00 117.66 405 CYS A N 1
ATOM 2000 C CA . CYS A 1 405 ? 216.895 218.771 109.742 1.00 118.71 405 CYS A CA 1
ATOM 2001 C C . CYS A 1 405 ? 215.973 218.477 108.570 1.00 117.91 405 CYS A C 1
ATOM 2002 O O . CYS A 1 405 ? 214.975 219.174 108.361 1.00 115.06 405 CYS A O 1
ATOM 2005 N N . THR A 1 406 ? 216.282 217.430 107.802 1.00 112.40 406 THR A N 1
ATOM 2006 C CA . THR A 1 406 ? 215.447 217.089 106.656 1.00 109.81 406 THR A CA 1
ATOM 2007 C C . THR A 1 406 ? 214.033 216.741 107.100 1.00 110.38 406 THR A C 1
ATOM 2008 O O . THR A 1 406 ? 213.052 217.232 106.529 1.00 109.34 406 THR A O 1
ATOM 2012 N N . THR A 1 407 ? 213.907 215.903 108.133 1.00 110.13 407 THR A N 1
ATOM 2013 C CA . THR A 1 407 ? 212.584 215.472 108.572 1.00 109.00 407 THR A CA 1
ATOM 2014 C C . THR A 1 407 ? 211.757 216.654 109.063 1.00 106.38 407 THR A C 1
ATOM 2015 O O . THR A 1 407 ? 210.588 216.806 108.691 1.00 103.98 407 THR A O 1
ATOM 2019 N N . LEU A 1 408 ? 212.351 217.512 109.896 1.00 108.43 408 LEU A N 1
ATOM 2020 C CA . LEU A 1 408 ? 211.600 218.632 110.453 1.00 110.63 408 LEU A CA 1
ATOM 2021 C C . LEU A 1 408 ? 211.267 219.665 109.383 1.00 110.24 408 LEU A C 1
ATOM 2022 O O . LEU A 1 408 ? 210.169 220.231 109.384 1.00 108.89 408 LEU A O 1
ATOM 2027 N N . LYS A 1 409 ? 212.197 219.927 108.460 1.00 107.23 409 LYS A N 1
ATOM 2028 C CA . LYS A 1 409 ? 211.917 220.845 107.363 1.00 107.52 409 LYS A CA 1
ATOM 2029 C C . LYS A 1 409 ? 210.763 220.332 106.513 1.00 107.89 409 LYS A C 1
ATOM 2030 O O . LYS A 1 409 ? 209.844 221.085 106.167 1.00 104.60 409 LYS A O 1
ATOM 2036 N N . LEU A 1 410 ? 210.788 219.039 106.176 1.00 105.73 410 LEU A N 1
ATOM 2037 C CA . LEU A 1 410 ? 209.719 218.467 105.366 1.00 104.09 410 LEU A CA 1
ATOM 2038 C C . LEU A 1 410 ? 208.388 218.506 106.104 1.00 104.29 410 LEU A C 1
ATOM 2039 O O . LEU A 1 410 ? 207.347 218.794 105.505 1.00 101.03 410 LEU A O 1
ATOM 2044 N N . GLN A 1 411 ? 208.399 218.211 107.407 1.00 107.55 411 GLN A N 1
ATOM 2045 C CA . GLN A 1 411 ? 207.158 218.235 108.175 1.00 106.41 411 GLN A CA 1
ATOM 2046 C C . GLN A 1 411 ? 206.593 219.647 108.266 1.00 103.93 411 GLN A C 1
ATOM 2047 O O . GLN A 1 411 ? 205.380 219.848 108.136 1.00 102.36 411 GLN A O 1
ATOM 2053 N N . MET A 1 412 ? 207.457 220.642 108.490 1.00 106.09 412 MET A N 1
ATOM 2054 C CA . MET A 1 412 ? 206.993 222.024 108.542 1.00 108.05 412 MET A CA 1
ATOM 2055 C C . MET A 1 412 ? 206.426 222.461 107.199 1.00 108.60 412 MET A C 1
ATOM 2056 O O . MET A 1 412 ? 205.382 223.122 107.142 1.00 107.67 412 MET A O 1
ATOM 2061 N N . GLU A 1 413 ? 207.101 222.105 106.103 1.00 103.77 413 GLU A N 1
ATOM 2062 C CA . GLU A 1 413 ? 206.597 222.471 104.783 1.00 104.33 413 GLU A CA 1
ATOM 2063 C C . GLU A 1 413 ? 205.262 221.794 104.498 1.00 105.01 413 GLU A C 1
ATOM 2064 O O . GLU A 1 413 ? 204.346 222.414 103.944 1.00 103.45 413 GLU A O 1
ATOM 2070 N N . LYS A 1 414 ? 205.132 220.520 104.874 1.00 99.78 414 LYS A N 1
ATOM 2071 C CA . LYS A 1 414 ? 203.907 219.770 104.632 1.00 100.34 414 LYS A CA 1
ATOM 2072 C C . LYS A 1 414 ? 202.802 220.112 105.623 1.00 99.44 414 LYS A C 1
ATOM 2073 O O . LYS A 1 414 ? 201.634 219.812 105.353 1.00 98.08 414 LYS A O 1
ATOM 2079 N N . GLY A 1 415 ? 203.139 220.732 106.750 1.00 89.64 415 GLY A N 1
ATOM 2080 C CA . GLY A 1 415 ? 202.160 221.089 107.755 1.00 85.44 415 GLY A CA 1
ATOM 2081 C C . GLY A 1 415 ? 201.954 220.068 108.852 1.00 88.07 415 GLY A C 1
ATOM 2082 O O . GLY A 1 415 ? 200.972 220.177 109.595 1.00 87.88 415 GLY A O 1
ATOM 2083 N N . GLU A 1 416 ? 202.838 219.082 108.975 1.00 100.44 416 GLU A N 1
ATOM 2084 C CA . GLU A 1 416 ? 202.709 218.069 110.012 1.00 100.57 416 GLU A CA 1
ATOM 2085 C C . GLU A 1 416 ? 203.215 218.604 111.346 1.00 100.06 416 GLU A C 1
ATOM 2086 O O . GLU A 1 416 ? 204.168 219.388 111.398 1.00 99.61 416 GLU A O 1
ATOM 2092 N N . ASP A 1 417 ? 202.570 218.178 112.424 1.00 103.06 417 ASP A N 1
ATOM 2093 C CA . ASP A 1 417 ? 202.976 218.594 113.762 1.00 104.23 417 ASP A CA 1
ATOM 2094 C C . ASP A 1 417 ? 204.249 217.847 114.148 1.00 104.11 417 ASP A C 1
ATOM 2095 O O . ASP A 1 417 ? 204.265 216.610 114.095 1.00 103.09 417 ASP A O 1
ATOM 2100 N N . PRO A 1 418 ? 205.338 218.537 114.525 1.00 113.34 418 PRO A N 1
ATOM 2101 C CA . PRO A 1 418 ? 206.611 217.831 114.734 1.00 113.97 418 PRO A CA 1
ATOM 2102 C C . PRO A 1 418 ? 206.800 217.234 116.123 1.00 114.40 418 PRO A C 1
ATOM 2103 O O . PRO A 1 418 ? 207.595 216.300 116.278 1.00 114.63 418 PRO A O 1
ATOM 2107 N N . VAL A 1 419 ? 206.108 217.757 117.141 1.00 109.42 419 VAL A N 1
ATOM 2108 C CA . VAL A 1 419 ? 206.342 217.280 118.509 1.00 109.21 419 VAL A CA 1
ATOM 2109 C C . VAL A 1 419 ? 206.023 215.799 118.657 1.00 110.27 419 VAL A C 1
ATOM 2110 O O . VAL A 1 419 ? 206.801 215.086 119.311 1.00 110.29 419 VAL A O 1
ATOM 2114 N N . PRO A 1 420 ? 204.928 215.260 118.104 1.00 111.29 420 PRO A N 1
ATOM 2115 C CA . PRO A 1 420 ? 204.719 213.810 118.244 1.00 110.33 420 PRO A CA 1
ATOM 2116 C C . PRO A 1 420 ? 205.815 213.005 117.574 1.00 110.26 420 PRO A C 1
ATOM 2117 O O . PRO A 1 420 ? 206.186 211.930 118.060 1.00 107.85 420 PRO A O 1
ATOM 2121 N N . THR A 1 421 ? 206.342 213.505 116.454 1.00 115.60 421 THR A N 1
ATOM 2122 C CA . THR A 1 421 ? 207.447 212.830 115.783 1.00 115.76 421 THR A CA 1
ATOM 2123 C C . THR A 1 421 ? 208.698 212.836 116.652 1.00 115.19 421 THR A C 1
ATOM 2124 O O . THR A 1 421 ? 209.418 211.832 116.723 1.00 114.64 421 THR A O 1
ATOM 2128 N N . CYS A 1 422 ? 208.974 213.956 117.318 1.00 122.17 422 CYS A N 1
ATOM 2129 C CA . CYS A 1 422 ? 210.138 214.056 118.188 1.00 123.17 422 CYS A CA 1
ATOM 2130 C C . CYS A 1 422 ? 209.928 213.381 119.537 1.00 123.96 422 CYS A C 1
ATOM 2131 O O . CYS A 1 422 ? 210.887 213.269 120.308 1.00 123.21 422 CYS A O 1
ATOM 2134 N N . LEU A 1 423 ? 208.709 212.934 119.842 1.00 123.70 423 LEU A N 1
ATOM 2135 C CA . LEU A 1 423 ? 208.465 212.276 121.122 1.00 122.87 423 LEU A CA 1
ATOM 2136 C C . LEU A 1 423 ? 209.331 211.030 121.275 1.00 122.49 423 LEU A C 1
ATOM 2137 O O . LEU A 1 423 ? 209.909 210.788 122.341 1.00 119.31 423 LEU A O 1
ATOM 2142 N N . THR A 1 424 ? 209.430 210.223 120.218 1.00 121.27 424 THR A N 1
ATOM 2143 C CA . THR A 1 424 ? 210.221 209.000 120.233 1.00 120.74 424 THR A CA 1
ATOM 2144 C C . THR A 1 424 ? 211.122 208.961 119.007 1.00 119.09 424 THR A C 1
ATOM 2145 O O . THR A 1 424 ? 210.710 209.349 117.910 1.00 117.46 424 THR A O 1
ATOM 2149 N N . ARG A 1 425 ? 212.357 208.488 119.202 1.00 120.69 425 ARG A N 1
ATOM 2150 C CA . ARG A 1 425 ? 213.326 208.472 118.110 1.00 121.49 425 ARG A CA 1
ATOM 2151 C C . ARG A 1 425 ? 213.022 207.374 117.099 1.00 121.30 425 ARG A C 1
ATOM 2152 O O . ARG A 1 425 ? 213.376 207.504 115.920 1.00 120.74 425 ARG A O 1
ATOM 2160 N N . THR A 1 426 ? 212.372 206.291 117.533 1.00 116.91 426 THR A N 1
ATOM 2161 C CA . THR A 1 426 ? 211.909 205.288 116.580 1.00 116.42 426 THR A CA 1
ATOM 2162 C C . THR A 1 426 ? 210.950 205.909 115.576 1.00 116.53 426 THR A C 1
ATOM 2163 O O . THR A 1 426 ? 211.024 205.625 114.374 1.00 115.46 426 THR A O 1
ATOM 2167 N N . GLY A 1 427 ? 210.042 206.762 116.053 1.00 111.06 427 GLY A N 1
ATOM 2168 C CA . GLY A 1 427 ? 209.159 207.471 115.145 1.00 110.30 427 GLY A CA 1
ATOM 2169 C C . GLY A 1 427 ? 209.917 208.357 114.176 1.00 109.11 427 GLY A C 1
ATOM 2170 O O . GLY A 1 427 ? 209.571 208.436 112.996 1.00 108.33 427 GLY A O 1
ATOM 2171 N N . LEU A 1 428 ? 210.960 209.035 114.658 1.00 117.58 428 LEU A N 1
ATOM 2172 C CA . LEU A 1 428 ? 211.755 209.890 113.781 1.00 118.22 428 LEU A CA 1
ATOM 2173 C C . LEU A 1 428 ? 212.418 209.074 112.678 1.00 117.75 428 LEU A C 1
ATOM 2174 O O . LEU A 1 428 ? 212.388 209.455 111.501 1.00 116.25 428 LEU A O 1
ATOM 2179 N N . PHE A 1 429 ? 213.030 207.945 113.042 1.00 124.83 429 PHE A N 1
ATOM 2180 C CA . PHE A 1 429 ? 213.690 207.118 112.036 1.00 125.70 429 PHE A CA 1
ATOM 2181 C C . PHE A 1 429 ? 212.681 206.538 111.051 1.00 123.87 429 PHE A C 1
ATOM 2182 O O . PHE A 1 429 ? 212.946 206.477 109.844 1.00 122.75 429 PHE A O 1
ATOM 2190 N N . LEU A 1 430 ? 211.516 206.109 111.544 1.00 115.27 430 LEU A N 1
ATOM 2191 C CA . LEU A 1 430 ? 210.491 205.591 110.644 1.00 115.40 430 LEU A CA 1
ATOM 2192 C C . LEU A 1 430 ? 210.001 206.674 109.691 1.00 116.19 430 LEU A C 1
ATOM 2193 O O . LEU A 1 430 ? 209.778 206.412 108.503 1.00 117.05 430 LEU A O 1
ATOM 2198 N N . ARG A 1 431 ? 209.822 207.898 110.193 1.00 110.61 431 ARG A N 1
ATOM 2199 C CA . ARG A 1 431 ? 209.403 208.998 109.333 1.00 109.49 431 ARG A CA 1
ATOM 2200 C C . ARG A 1 431 ? 210.455 209.293 108.273 1.00 109.74 431 ARG A C 1
ATOM 2201 O O . ARG A 1 431 ? 210.121 209.544 107.108 1.00 106.78 431 ARG A O 1
ATOM 2209 N N . PHE A 1 432 ? 211.732 209.275 108.657 1.00 120.41 432 PHE A N 1
ATOM 2210 C CA . PHE A 1 432 ? 212.796 209.501 107.684 1.00 119.80 432 PHE A CA 1
ATOM 2211 C C . PHE A 1 432 ? 212.791 208.415 106.614 1.00 119.73 432 PHE A C 1
ATOM 2212 O O . PHE A 1 432 ? 212.929 208.701 105.418 1.00 118.97 432 PHE A O 1
ATOM 2220 N N . LEU A 1 433 ? 212.624 207.158 107.030 1.00 116.51 433 LEU A N 1
ATOM 2221 C CA . LEU A 1 433 ? 212.567 206.062 106.069 1.00 115.52 433 LEU A CA 1
ATOM 2222 C C . LEU A 1 433 ? 211.391 206.236 105.116 1.00 115.58 433 LEU A C 1
ATOM 2223 O O . LEU A 1 433 ? 211.522 206.038 103.903 1.00 115.73 433 LEU A O 1
ATOM 2228 N N . CYS A 1 434 ? 210.228 206.612 105.654 1.00 109.41 434 CYS A N 1
ATOM 2229 C CA . CYS A 1 434 ? 209.050 206.810 104.817 1.00 108.71 434 CYS A CA 1
ATOM 2230 C C . CYS A 1 434 ? 209.274 207.933 103.813 1.00 108.79 434 CYS A C 1
ATOM 2231 O O . CYS A 1 434 ? 208.910 207.809 102.638 1.00 108.33 434 CYS A O 1
ATOM 2234 N N . SER A 1 435 ? 209.874 209.037 104.260 1.00 105.37 435 SER A N 1
ATOM 2235 C CA . SER A 1 435 ? 210.032 210.200 103.394 1.00 104.46 435 SER A CA 1
ATOM 2236 C C . SER A 1 435 ? 211.077 209.961 102.312 1.00 105.04 435 SER A C 1
ATOM 2237 O O . SER A 1 435 ? 210.897 210.383 101.164 1.00 102.29 435 SER A O 1
ATOM 2240 N N . ARG A 1 436 ? 212.178 209.287 102.654 1.00 117.12 436 ARG A N 1
ATOM 2241 C CA . ARG A 1 436 ? 213.327 209.263 101.754 1.00 116.85 436 ARG A CA 1
ATOM 2242 C C . ARG A 1 436 ? 213.065 208.414 100.513 1.00 116.12 436 ARG A C 1
ATOM 2243 O O . ARG A 1 436 ? 213.383 208.834 99.395 1.00 115.37 436 ARG A O 1
ATOM 2251 N N . PHE A 1 437 ? 212.497 207.224 100.682 1.00 111.24 437 PHE A N 1
ATOM 2252 C CA . PHE A 1 437 ? 212.431 206.314 99.544 1.00 112.13 437 PHE A CA 1
ATOM 2253 C C . PHE A 1 437 ? 211.422 206.818 98.508 1.00 113.31 437 PHE A C 1
ATOM 2254 O O . PHE A 1 437 ? 210.366 207.339 98.874 1.00 114.49 437 PHE A O 1
ATOM 2262 N N . PRO A 1 438 ? 211.719 206.681 97.214 1.00 109.10 438 PRO A N 1
ATOM 2263 C CA . PRO A 1 438 ? 210.761 207.114 96.189 1.00 107.63 438 PRO A CA 1
ATOM 2264 C C . PRO A 1 438 ? 209.508 206.250 96.183 1.00 108.24 438 PRO A C 1
ATOM 2265 O O . PRO A 1 438 ? 209.384 205.257 96.903 1.00 105.90 438 PRO A O 1
ATOM 2269 N N . GLN A 1 439 ? 208.563 206.652 95.337 1.00 111.10 439 GLN A N 1
ATOM 2270 C CA . GLN A 1 439 ? 207.323 205.916 95.160 1.00 110.23 439 GLN A CA 1
ATOM 2271 C C . GLN A 1 439 ? 207.518 204.777 94.162 1.00 109.53 439 GLN A C 1
ATOM 2272 O O . GLN A 1 439 ? 208.526 204.701 93.453 1.00 112.12 439 GLN A O 1
ATOM 2278 N N . GLY A 1 440 ? 206.537 203.887 94.114 1.00 80.43 440 GLY A N 1
ATOM 2279 C CA . GLY A 1 440 ? 206.578 202.791 93.157 1.00 80.50 440 GLY A CA 1
ATOM 2280 C C . GLY A 1 440 ? 205.750 201.613 93.643 1.00 80.37 440 GLY A C 1
ATOM 2281 O O . GLY A 1 440 ? 204.764 201.785 94.361 1.00 77.75 440 GLY A O 1
ATOM 2282 N N . ALA A 1 441 ? 206.174 200.422 93.225 1.00 85.89 441 ALA A N 1
ATOM 2283 C CA . ALA A 1 441 ? 205.502 199.183 93.579 1.00 83.07 441 ALA A CA 1
ATOM 2284 C C . ALA A 1 441 ? 206.546 198.126 93.909 1.00 84.29 441 ALA A C 1
ATOM 2285 O O . ALA A 1 441 ? 207.743 198.311 93.673 1.00 85.52 441 ALA A O 1
ATOM 2287 N N . GLN A 1 442 ? 206.069 197.005 94.451 1.00 86.01 442 GLN A N 1
ATOM 2288 C CA . GLN A 1 442 ? 206.913 195.893 94.883 1.00 86.49 442 GLN A CA 1
ATOM 2289 C C . GLN A 1 442 ? 208.188 196.377 95.567 1.00 87.69 442 GLN A C 1
ATOM 2290 O O . GLN A 1 442 ? 209.275 195.846 95.320 1.00 90.14 442 GLN A O 1
ATOM 2296 N N . LEU A 1 443 ? 208.062 197.377 96.442 1.00 90.81 443 LEU A N 1
ATOM 2297 C CA . LEU A 1 443 ? 209.175 197.778 97.295 1.00 94.95 443 LEU A CA 1
ATOM 2298 C C . LEU A 1 443 ? 209.480 196.740 98.367 1.00 96.19 443 LEU A C 1
ATOM 2299 O O . LEU A 1 443 ? 210.504 196.857 99.055 1.00 96.01 443 LEU A O 1
ATOM 2304 N N . ARG A 1 444 ? 208.613 195.737 98.521 1.00 104.11 444 ARG A N 1
ATOM 2305 C CA . ARG A 1 444 ? 208.788 194.746 99.576 1.00 105.69 444 ARG A CA 1
ATOM 2306 C C . ARG A 1 444 ? 210.098 193.988 99.412 1.00 104.89 444 ARG A C 1
ATOM 2307 O O . ARG A 1 444 ? 210.806 193.745 100.394 1.00 103.24 444 ARG A O 1
ATOM 2315 N N . GLY A 1 445 ? 210.434 193.596 98.182 1.00 101.87 445 GLY A N 1
ATOM 2316 C CA . GLY A 1 445 ? 211.682 192.882 97.966 1.00 100.00 445 GLY A CA 1
ATOM 2317 C C . GLY A 1 445 ? 212.900 193.721 98.304 1.00 102.34 445 GLY A C 1
ATOM 2318 O O . GLY A 1 445 ? 213.847 193.238 98.933 1.00 99.26 445 GLY A O 1
ATOM 2319 N N . ALA A 1 446 ? 212.896 194.989 97.888 1.00 106.30 446 ALA A N 1
ATOM 2320 C CA . ALA A 1 446 ? 214.016 195.872 98.193 1.00 105.22 446 ALA A CA 1
ATOM 2321 C C . ALA A 1 446 ? 214.176 196.047 99.697 1.00 106.53 446 ALA A C 1
ATOM 2322 O O . ALA A 1 446 ? 215.289 195.960 100.231 1.00 104.77 446 ALA A O 1
ATOM 2324 N N . LEU A 1 447 ? 213.068 196.293 100.402 1.00 112.68 447 LEU A N 1
ATOM 2325 C CA . LEU A 1 447 ? 213.153 196.465 101.848 1.00 111.70 447 LEU A CA 1
ATOM 2326 C C . LEU A 1 447 ? 213.599 195.176 102.531 1.00 111.63 447 LEU A C 1
ATOM 2327 O O . LEU A 1 447 ? 214.375 195.214 103.492 1.00 111.95 447 LEU A O 1
ATOM 2332 N N . ARG A 1 448 ? 213.119 194.026 102.051 1.00 107.27 448 ARG A N 1
ATOM 2333 C CA . ARG A 1 448 ? 213.526 192.753 102.635 1.00 106.96 448 ARG A CA 1
ATOM 2334 C C . ARG A 1 448 ? 215.020 192.521 102.462 1.00 108.09 448 ARG A C 1
ATOM 2335 O O . ARG A 1 448 ? 215.699 192.092 103.400 1.00 107.85 448 ARG A O 1
ATOM 2343 N N . THR A 1 449 ? 215.550 192.789 101.266 1.00 110.67 449 THR A N 1
ATOM 2344 C CA . THR A 1 449 ? 216.984 192.617 101.049 1.00 111.67 449 THR A CA 1
ATOM 2345 C C . THR A 1 449 ? 217.790 193.590 101.901 1.00 109.63 449 THR A C 1
ATOM 2346 O O . THR A 1 449 ? 218.823 193.217 102.473 1.00 107.27 449 THR A O 1
ATOM 2350 N N . LEU A 1 450 ? 217.335 194.841 102.002 1.00 110.05 450 LEU A N 1
ATOM 2351 C CA . LEU A 1 450 ? 218.022 195.804 102.857 1.00 111.12 450 LEU A CA 1
ATOM 2352 C C . LEU A 1 450 ? 218.055 195.324 104.301 1.00 111.08 450 LEU A C 1
ATOM 2353 O O . LEU A 1 450 ? 219.100 195.380 104.962 1.00 109.41 450 LEU A O 1
ATOM 2358 N N . SER A 1 451 ? 216.918 194.840 104.804 1.00 113.98 451 SER A N 1
ATOM 2359 C CA . SER A 1 451 ? 216.849 194.386 106.188 1.00 113.61 451 SER A CA 1
ATOM 2360 C C . SER A 1 451 ? 217.714 193.149 106.403 1.00 113.00 451 SER A C 1
ATOM 2361 O O . SER A 1 451 ? 218.375 193.016 107.441 1.00 113.66 451 SER A O 1
ATOM 2364 N N . LEU A 1 452 ? 217.725 192.235 105.430 1.00 114.07 452 LEU A N 1
ATOM 2365 C CA . LEU A 1 452 ? 218.575 191.052 105.526 1.00 115.38 452 LEU A CA 1
ATOM 2366 C C . LEU A 1 452 ? 220.044 191.442 105.604 1.00 114.82 452 LEU A C 1
ATOM 2367 O O . LEU A 1 452 ? 220.795 190.920 106.436 1.00 113.51 452 LEU A O 1
ATOM 2372 N N . LEU A 1 453 ? 220.473 192.359 104.734 1.00 110.31 453 LEU A N 1
ATOM 2373 C CA . LEU A 1 453 ? 221.865 192.793 104.752 1.00 109.48 453 LEU A CA 1
ATOM 2374 C C . LEU A 1 453 ? 222.205 193.490 106.062 1.00 109.52 453 LEU A C 1
ATOM 2375 O O . LEU A 1 453 ? 223.287 193.279 106.625 1.00 107.94 453 LEU A O 1
ATOM 2380 N N . ALA A 1 454 ? 221.293 194.324 106.566 1.00 106.19 454 ALA A N 1
ATOM 2381 C CA . ALA A 1 454 ? 221.538 195.006 107.833 1.00 105.16 454 ALA A CA 1
ATOM 2382 C C . ALA A 1 454 ? 221.698 194.004 108.969 1.00 105.21 454 ALA A C 1
ATOM 2383 O O . ALA A 1 454 ? 222.609 194.126 109.795 1.00 104.91 454 ALA A O 1
ATOM 2385 N N . ALA A 1 455 ? 220.817 193.002 109.025 1.00 114.61 455 ALA A N 1
ATOM 2386 C CA . ALA A 1 455 ? 220.913 191.992 110.075 1.00 113.27 455 ALA A CA 1
ATOM 2387 C C . ALA A 1 455 ? 222.207 191.197 109.958 1.00 112.83 455 ALA A C 1
ATOM 2388 O O . ALA A 1 455 ? 222.875 190.928 110.965 1.00 111.06 455 ALA A O 1
ATOM 2390 N N . GLN A 1 456 ? 222.577 190.811 108.735 1.00 116.49 456 GLN A N 1
ATOM 2391 C CA . GLN A 1 456 ? 223.809 190.055 108.541 1.00 117.34 456 GLN A CA 1
ATOM 2392 C C . GLN A 1 456 ? 225.020 190.862 108.990 1.00 117.34 456 GLN A C 1
ATOM 2393 O O . GLN A 1 456 ? 225.922 190.330 109.647 1.00 115.95 456 GLN A O 1
ATOM 2399 N N . GLY A 1 457 ? 225.056 192.151 108.646 1.00 108.86 457 GLY A N 1
ATOM 2400 C CA . GLY A 1 457 ? 226.150 192.992 109.101 1.00 106.46 457 GLY A CA 1
ATOM 2401 C C . GLY A 1 457 ? 226.173 193.149 110.609 1.00 106.89 457 GLY A C 1
ATOM 2402 O O . GLY A 1 457 ? 227.239 193.108 111.230 1.00 106.23 457 GLY A O 1
ATOM 2403 N N . LEU A 1 458 ? 224.999 193.329 111.221 1.00 118.18 458 LEU A N 1
ATOM 2404 C CA . LEU A 1 458 ? 224.944 193.536 112.665 1.00 118.29 458 LEU A CA 1
ATOM 2405 C C . LEU A 1 458 ? 225.405 192.296 113.421 1.00 118.70 458 LEU A C 1
ATOM 2406 O O . LEU A 1 458 ? 226.119 192.407 114.425 1.00 116.90 458 LEU A O 1
ATOM 2411 N N . TRP A 1 459 ? 225.009 191.106 112.960 1.00 125.61 459 TRP A N 1
ATOM 2412 C CA . TRP A 1 459 ? 225.470 189.884 113.614 1.00 126.72 459 TRP A CA 1
ATOM 2413 C C . TRP A 1 459 ? 226.989 189.787 113.581 1.00 125.41 459 TRP A C 1
ATOM 2414 O O . TRP A 1 459 ? 227.619 189.429 114.583 1.00 123.97 459 TRP A O 1
ATOM 2425 N N . ALA A 1 460 ? 227.596 190.110 112.440 1.00 123.68 460 ALA A N 1
ATOM 2426 C CA . ALA A 1 460 ? 229.049 190.102 112.319 1.00 123.78 460 ALA A CA 1
ATOM 2427 C C . ALA A 1 460 ? 229.692 191.371 112.863 1.00 123.24 460 ALA A C 1
ATOM 2428 O O . ALA A 1 460 ? 230.922 191.486 112.818 1.00 121.24 460 ALA A O 1
ATOM 2430 N N . GLN A 1 461 ? 228.899 192.320 113.364 1.00 117.69 461 GLN A N 1
ATOM 2431 C CA . GLN A 1 461 ? 229.415 193.570 113.922 1.00 116.57 461 GLN A CA 1
ATOM 2432 C C . GLN A 1 461 ? 230.123 194.393 112.846 1.00 115.50 461 GLN A C 1
ATOM 2433 O O . GLN A 1 461 ? 231.262 194.834 113.013 1.00 115.69 461 GLN A O 1
ATOM 2439 N N . THR A 1 462 ? 229.429 194.600 111.729 1.00 105.74 462 THR A N 1
ATOM 2440 C CA . THR A 1 462 ? 229.958 195.370 110.614 1.00 105.40 462 THR A CA 1
ATOM 2441 C C . THR A 1 462 ? 228.849 196.237 110.035 1.00 105.66 462 THR A C 1
ATOM 2442 O O . THR A 1 462 ? 227.660 195.981 110.237 1.00 104.89 462 THR A O 1
ATOM 2446 N N . SER A 1 463 ? 229.260 197.279 109.306 1.00 102.74 463 SER A N 1
ATOM 2447 C CA . SER A 1 463 ? 228.328 198.214 108.685 1.00 101.74 463 SER A CA 1
ATOM 2448 C C . SER A 1 463 ? 228.697 198.496 107.232 1.00 100.86 463 SER A C 1
ATOM 2449 O O . SER A 1 463 ? 228.412 199.586 106.727 1.00 100.83 463 SER A O 1
ATOM 2452 N N . VAL A 1 464 ? 229.320 197.538 106.551 1.00 105.40 464 VAL A N 1
ATOM 2453 C CA . VAL A 1 464 ? 229.780 197.716 105.180 1.00 106.63 464 VAL A CA 1
ATOM 2454 C C . VAL A 1 464 ? 229.245 196.576 104.326 1.00 107.35 464 VAL A C 1
ATOM 2455 O O . VAL A 1 464 ? 229.060 195.450 104.799 1.00 105.84 464 VAL A O 1
ATOM 2459 N N . LEU A 1 465 ? 228.995 196.880 103.054 1.00 112.57 465 LEU A N 1
ATOM 2460 C CA . LEU A 1 465 ? 228.566 195.900 102.067 1.00 113.29 465 LEU A CA 1
ATOM 2461 C C . LEU A 1 465 ? 229.580 195.852 100.933 1.00 112.49 465 LEU A C 1
ATOM 2462 O O . LEU A 1 465 ? 230.132 196.883 100.537 1.00 110.65 465 LEU A O 1
ATOM 2467 N N . HIS A 1 466 ? 229.821 194.651 100.412 1.00 124.84 466 HIS A N 1
ATOM 2468 C CA . HIS A 1 466 ? 230.762 194.435 99.324 1.00 125.30 466 HIS A CA 1
ATOM 2469 C C . HIS A 1 466 ? 230.038 193.849 98.120 1.00 125.51 466 HIS A C 1
ATOM 2470 O O . HIS A 1 466 ? 229.036 193.141 98.259 1.00 124.54 466 HIS A O 1
ATOM 2477 N N . ARG A 1 467 ? 230.559 194.154 96.930 1.00 126.29 467 ARG A N 1
ATOM 2478 C CA . ARG A 1 467 ? 229.928 193.674 95.705 1.00 124.48 467 ARG A CA 1
ATOM 2479 C C . ARG A 1 467 ? 230.074 192.166 95.545 1.00 124.95 467 ARG A C 1
ATOM 2480 O O . ARG A 1 467 ? 229.233 191.534 94.899 1.00 125.18 467 ARG A O 1
ATOM 2488 N N . GLU A 1 468 ? 231.126 191.572 96.111 1.00 130.66 468 GLU A N 1
ATOM 2489 C CA . GLU A 1 468 ? 231.314 190.130 95.980 1.00 130.11 468 GLU A CA 1
ATOM 2490 C C . GLU A 1 468 ? 230.180 189.366 96.656 1.00 129.95 468 GLU A C 1
ATOM 2491 O O . GLU A 1 468 ? 229.550 188.492 96.046 1.00 129.05 468 GLU A O 1
ATOM 2497 N N . ASP A 1 469 ? 229.909 189.685 97.924 1.00 133.22 469 ASP A N 1
ATOM 2498 C CA . ASP A 1 469 ? 228.828 189.017 98.640 1.00 133.35 469 ASP A CA 1
ATOM 2499 C C . ASP A 1 469 ? 227.477 189.341 98.018 1.00 132.76 469 ASP A C 1
ATOM 2500 O O . ASP A 1 469 ? 226.600 188.474 97.936 1.00 134.04 469 ASP A O 1
ATOM 2505 N N . LEU A 1 470 ? 227.288 190.587 97.578 1.00 119.34 470 LEU A N 1
ATOM 2506 C CA . LEU A 1 470 ? 226.031 190.961 96.941 1.00 118.60 470 LEU A CA 1
ATOM 2507 C C . LEU A 1 470 ? 225.791 190.144 95.677 1.00 118.93 470 LEU A C 1
ATOM 2508 O O . LEU A 1 470 ? 224.672 189.677 95.432 1.00 117.68 470 LEU A O 1
ATOM 2513 N N . GLU A 1 471 ? 226.830 189.963 94.859 1.00 127.59 471 GLU A N 1
ATOM 2514 C CA . GLU A 1 471 ? 226.680 189.199 93.627 1.00 127.33 471 GLU A CA 1
ATOM 2515 C C . GLU A 1 471 ? 226.464 187.720 93.917 1.00 126.54 471 GLU A C 1
ATOM 2516 O O . GLU A 1 471 ? 225.634 187.072 93.269 1.00 125.08 471 GLU A O 1
ATOM 2522 N N . ARG A 1 472 ? 227.199 187.163 94.884 1.00 136.26 472 ARG A N 1
ATOM 2523 C CA . ARG A 1 472 ? 226.996 185.757 95.219 1.00 137.85 472 ARG A CA 1
ATOM 2524 C C . ARG A 1 472 ? 225.603 185.525 95.792 1.00 137.90 472 ARG A C 1
ATOM 2525 O O . ARG A 1 472 ? 225.027 184.448 95.602 1.00 137.92 472 ARG A O 1
ATOM 2533 N N . LEU A 1 473 ? 225.048 186.517 96.491 1.00 123.53 473 LEU A N 1
ATOM 2534 C CA . LEU A 1 473 ? 223.684 186.411 96.994 1.00 120.35 473 LEU A CA 1
ATOM 2535 C C . LEU A 1 473 ? 222.654 186.633 95.894 1.00 119.38 473 LEU A C 1
ATOM 2536 O O . LEU A 1 473 ? 221.588 186.007 95.916 1.00 119.60 473 LEU A O 1
ATOM 2541 N N . GLY A 1 474 ? 222.948 187.507 94.931 1.00 102.40 474 GLY A N 1
ATOM 2542 C CA . GLY A 1 474 ? 222.048 187.746 93.819 1.00 101.47 474 GLY A CA 1
ATOM 2543 C C . GLY A 1 474 ? 221.194 188.989 93.968 1.00 101.26 474 GLY A C 1
ATOM 2544 O O . GLY A 1 474 ? 219.977 188.937 93.763 1.00 100.81 474 GLY A O 1
ATOM 2545 N N . VAL A 1 475 ? 221.812 190.112 94.325 1.00 111.36 475 VAL A N 1
ATOM 2546 C CA . VAL A 1 475 ? 221.085 191.368 94.478 1.00 112.79 475 VAL A CA 1
ATOM 2547 C C . VAL A 1 475 ? 220.808 191.964 93.105 1.00 114.42 475 VAL A C 1
ATOM 2548 O O . VAL A 1 475 ? 221.622 191.850 92.180 1.00 112.96 475 VAL A O 1
ATOM 2552 N N . GLN A 1 476 ? 219.652 192.608 92.971 1.00 129.03 476 GLN A N 1
ATOM 2553 C CA . GLN A 1 476 ? 219.311 193.307 91.743 1.00 128.73 476 GLN A CA 1
ATOM 2554 C C . GLN A 1 476 ? 220.060 194.631 91.660 1.00 129.14 476 GLN A C 1
ATOM 2555 O O . GLN A 1 476 ? 220.300 195.300 92.669 1.00 129.07 476 GLN A O 1
ATOM 2561 N N . GLU A 1 477 ? 220.431 195.008 90.434 1.00 140.20 477 GLU A N 1
ATOM 2562 C CA . GLU A 1 477 ? 221.069 196.303 90.224 1.00 141.06 477 GLU A CA 1
ATOM 2563 C C . GLU A 1 477 ? 220.128 197.439 90.604 1.00 139.39 477 GLU A C 1
ATOM 2564 O O . GLU A 1 477 ? 220.556 198.447 91.182 1.00 138.73 477 GLU A O 1
ATOM 2570 N N . SER A 1 478 ? 218.840 197.293 90.285 1.00 125.46 478 SER A N 1
ATOM 2571 C CA . SER A 1 478 ? 217.875 198.344 90.585 1.00 125.04 478 SER A CA 1
ATOM 2572 C C . SER A 1 478 ? 217.766 198.584 92.085 1.00 124.99 478 SER A C 1
ATOM 2573 O O . SER A 1 478 ? 217.627 199.729 92.525 1.00 125.15 478 SER A O 1
ATOM 2576 N N . ASP A 1 479 ? 217.810 197.517 92.886 1.00 128.07 479 ASP A N 1
ATOM 2577 C CA . ASP A 1 479 ? 217.698 197.676 94.333 1.00 128.56 479 ASP A CA 1
ATOM 2578 C C . ASP A 1 479 ? 218.880 198.460 94.893 1.00 127.43 479 ASP A C 1
ATOM 2579 O O . ASP A 1 479 ? 218.706 199.382 95.700 1.00 126.75 479 ASP A O 1
ATOM 2584 N N . LEU A 1 480 ? 220.097 198.104 94.476 1.00 123.11 480 LEU A N 1
ATOM 2585 C CA . LEU A 1 480 ? 221.274 198.833 94.935 1.00 122.63 480 LEU A CA 1
ATOM 2586 C C . LEU A 1 480 ? 221.224 200.284 94.477 1.00 121.40 480 LEU A C 1
ATOM 2587 O O . LEU A 1 480 ? 221.536 201.202 95.249 1.00 121.37 480 LEU A O 1
ATOM 2592 N N . ARG A 1 481 ? 220.825 200.514 93.225 1.00 123.99 481 ARG A N 1
ATOM 2593 C CA . ARG A 1 481 ? 220.681 201.882 92.744 1.00 125.52 481 ARG A CA 1
ATOM 2594 C C . ARG A 1 481 ? 219.705 202.664 93.613 1.00 125.28 481 ARG A C 1
ATOM 2595 O O . ARG A 1 481 ? 220.030 203.754 94.094 1.00 124.05 481 ARG A O 1
ATOM 2603 N N . LEU A 1 482 ? 218.515 202.106 93.851 1.00 117.53 482 LEU A N 1
ATOM 2604 C CA . LEU A 1 482 ? 217.518 202.791 94.666 1.00 116.28 482 LEU A CA 1
ATOM 2605 C C . LEU A 1 482 ? 218.062 203.102 96.052 1.00 115.29 482 LEU A C 1
ATOM 2606 O O . LEU A 1 482 ? 217.852 204.201 96.578 1.00 113.93 482 LEU A O 1
ATOM 2611 N N . PHE A 1 483 ? 218.765 202.144 96.662 1.00 117.87 483 PHE A N 1
ATOM 2612 C CA . PHE A 1 483 ? 219.393 202.412 97.950 1.00 117.99 483 PHE A CA 1
ATOM 2613 C C . PHE A 1 483 ? 220.345 203.596 97.850 1.00 118.05 483 PHE A C 1
ATOM 2614 O O . PHE A 1 483 ? 220.425 204.420 98.769 1.00 115.58 483 PHE A O 1
ATOM 2622 N N . LEU A 1 484 ? 221.079 203.696 96.738 1.00 117.57 484 LEU A N 1
ATOM 2623 C CA . LEU A 1 484 ? 222.051 204.776 96.592 1.00 115.63 484 LEU A CA 1
ATOM 2624 C C . LEU A 1 484 ? 221.369 206.132 96.419 1.00 115.70 484 LEU A C 1
ATOM 2625 O O . LEU A 1 484 ? 221.782 207.119 97.038 1.00 117.05 484 LEU A O 1
ATOM 2630 N N . ASP A 1 485 ? 220.328 206.206 95.583 1.00 108.48 485 ASP A N 1
ATOM 2631 C CA . ASP A 1 485 ? 219.691 207.496 95.324 1.00 108.70 485 ASP A CA 1
ATOM 2632 C C . ASP A 1 485 ? 219.078 208.092 96.585 1.00 108.36 485 ASP A C 1
ATOM 2633 O O . ASP A 1 485 ? 219.025 209.319 96.724 1.00 107.80 485 ASP A O 1
ATOM 2638 N N . GLY A 1 486 ? 218.614 207.255 97.506 1.00 104.06 486 GLY A N 1
ATOM 2639 C CA . GLY A 1 486 ? 218.027 207.735 98.736 1.00 103.87 486 GLY A CA 1
ATOM 2640 C C . GLY A 1 486 ? 219.019 208.097 99.815 1.00 104.14 486 GLY A C 1
ATOM 2641 O O . GLY A 1 486 ? 218.610 208.468 100.919 1.00 104.54 486 GLY A O 1
ATOM 2642 N N . ASP A 1 487 ? 220.318 207.997 99.533 1.00 108.07 487 ASP A N 1
ATOM 2643 C CA . ASP A 1 487 ? 221.374 208.263 100.507 1.00 107.92 487 ASP A CA 1
ATOM 2644 C C . ASP A 1 487 ? 221.297 207.324 101.706 1.00 107.51 487 ASP A C 1
ATOM 2645 O O . ASP A 1 487 ? 221.902 207.592 102.748 1.00 106.55 487 ASP A O 1
ATOM 2650 N N . ILE A 1 488 ? 220.556 206.221 101.576 1.00 114.84 488 ILE A N 1
ATOM 2651 C CA . ILE A 1 488 ? 220.468 205.255 102.665 1.00 116.14 488 ILE A CA 1
ATOM 2652 C C . ILE A 1 488 ? 221.813 204.572 102.875 1.00 117.49 488 ILE A C 1
ATOM 2653 O O . ILE A 1 488 ? 222.251 204.368 104.014 1.00 117.94 488 ILE A O 1
ATOM 2658 N N . LEU A 1 489 ? 222.486 204.203 101.787 1.00 115.38 489 LEU A N 1
ATOM 2659 C CA . LEU A 1 489 ? 223.854 203.709 101.831 1.00 115.35 489 LEU A CA 1
ATOM 2660 C C . LEU A 1 489 ? 224.694 204.513 100.851 1.00 114.06 489 LEU A C 1
ATOM 2661 O O . LEU A 1 489 ? 224.227 204.864 99.763 1.00 112.40 489 LEU A O 1
ATOM 2666 N N . ARG A 1 490 ? 225.932 204.804 101.242 1.00 115.70 490 ARG A N 1
ATOM 2667 C CA . ARG A 1 490 ? 226.809 205.689 100.491 1.00 115.19 490 ARG A CA 1
ATOM 2668 C C . ARG A 1 490 ? 228.074 204.951 100.081 1.00 115.74 490 ARG A C 1
ATOM 2669 O O . ARG A 1 490 ? 228.589 204.114 100.829 1.00 115.25 490 ARG A O 1
ATOM 2677 N N . GLN A 1 491 ? 228.569 205.270 98.888 1.00 112.50 491 GLN A N 1
ATOM 2678 C CA . GLN A 1 491 ? 229.782 204.680 98.345 1.00 112.61 491 GLN A CA 1
ATOM 2679 C C . GLN A 1 491 ? 230.858 205.748 98.213 1.00 111.11 491 GLN A C 1
ATOM 2680 O O . GLN A 1 491 ? 230.563 206.904 97.896 1.00 109.38 491 GLN A O 1
ATOM 2686 N N . ASP A 1 492 ? 232.103 205.355 98.464 1.00 109.92 492 ASP A N 1
ATOM 2687 C CA . ASP A 1 492 ? 233.261 206.214 98.262 1.00 109.15 492 ASP A CA 1
ATOM 2688 C C . ASP A 1 492 ? 234.055 205.692 97.073 1.00 110.19 492 ASP A C 1
ATOM 2689 O O . ASP A 1 492 ? 234.432 204.516 97.043 1.00 110.78 492 ASP A O 1
ATOM 2694 N N . ARG A 1 493 ? 234.303 206.564 96.093 1.00 114.22 493 ARG A N 1
ATOM 2695 C CA . ARG A 1 493 ? 235.016 206.144 94.894 1.00 114.75 493 ARG A CA 1
ATOM 2696 C C . ARG A 1 493 ? 236.457 205.744 95.179 1.00 112.92 493 ARG A C 1
ATOM 2697 O O . ARG A 1 493 ? 237.090 205.121 94.320 1.00 111.38 493 ARG A O 1
ATOM 2705 N N . VAL A 1 494 ? 236.992 206.091 96.353 1.00 111.31 494 VAL A N 1
ATOM 2706 C CA . VAL A 1 494 ? 238.310 205.600 96.736 1.00 112.52 494 VAL A CA 1
ATOM 2707 C C . VAL A 1 494 ? 238.274 204.090 96.933 1.00 113.53 494 VAL A C 1
ATOM 2708 O O . VAL A 1 494 ? 239.284 203.405 96.735 1.00 112.81 494 VAL A O 1
ATOM 2712 N N . SER A 1 495 ? 237.120 203.550 97.324 1.00 114.82 495 SER A N 1
ATOM 2713 C CA . SER A 1 495 ? 236.956 202.116 97.526 1.00 113.50 495 SER A CA 1
ATOM 2714 C C . SER A 1 495 ? 235.777 201.602 96.709 1.00 114.45 495 SER A C 1
ATOM 2715 O O . SER A 1 495 ? 234.905 200.906 97.238 1.00 115.10 495 SER A O 1
ATOM 2718 N N . LYS A 1 496 ? 235.737 201.962 95.425 1.00 119.75 496 LYS A N 1
ATOM 2719 C CA . LYS A 1 496 ? 234.662 201.522 94.544 1.00 120.44 496 LYS A CA 1
ATOM 2720 C C . LYS A 1 496 ? 234.396 200.033 94.727 1.00 120.48 496 LYS A C 1
ATOM 2721 O O . LYS A 1 496 ? 235.321 199.235 94.896 1.00 119.77 496 LYS A O 1
ATOM 2727 N N . GLY A 1 497 ? 233.115 199.666 94.692 1.00 113.53 497 GLY A N 1
ATOM 2728 C CA . GLY A 1 497 ? 232.690 198.315 94.984 1.00 113.40 497 GLY A CA 1
ATOM 2729 C C . GLY A 1 497 ? 232.318 198.067 96.429 1.00 113.27 497 GLY A C 1
ATOM 2730 O O . GLY A 1 497 ? 231.858 196.964 96.753 1.00 113.26 497 GLY A O 1
ATOM 2731 N N . CYS A 1 498 ? 232.502 199.050 97.307 1.00 114.84 498 CYS A N 1
ATOM 2732 C CA . CYS A 1 498 ? 232.155 198.936 98.714 1.00 115.63 498 CYS A CA 1
ATOM 2733 C C . CYS A 1 498 ? 231.148 200.018 99.082 1.00 115.08 498 CYS A C 1
ATOM 2734 O O . CYS A 1 498 ? 231.188 201.131 98.550 1.00 112.11 498 CYS A O 1
ATOM 2737 N N . TYR A 1 499 ? 230.242 199.679 99.997 1.00 113.13 499 TYR A N 1
ATOM 2738 C CA . TYR A 1 499 ? 229.177 200.582 100.408 1.00 111.27 499 TYR A CA 1
ATOM 2739 C C . TYR A 1 499 ? 229.045 200.547 101.923 1.00 111.12 499 TYR A C 1
ATOM 2740 O O . TYR A 1 499 ? 229.393 199.560 102.575 1.00 110.39 499 TYR A O 1
ATOM 2749 N N . SER A 1 500 ? 228.533 201.643 102.480 1.00 106.05 500 SER A N 1
ATOM 2750 C CA . SER A 1 500 ? 228.346 201.776 103.916 1.00 106.05 500 SER A CA 1
ATOM 2751 C C . SER A 1 500 ? 226.960 202.334 104.203 1.00 105.28 500 SER A C 1
ATOM 2752 O O . SER A 1 500 ? 226.381 203.064 103.395 1.00 106.23 500 SER A O 1
ATOM 2755 N N . PHE A 1 501 ? 226.435 201.981 105.373 1.00 105.85 501 PHE A N 1
ATOM 2756 C CA . PHE A 1 501 ? 225.135 202.469 105.800 1.00 104.24 501 PHE A CA 1
ATOM 2757 C C . PHE A 1 501 ? 225.232 203.928 106.240 1.00 107.25 501 PHE A C 1
ATOM 2758 O O . PHE A 1 501 ? 226.307 204.439 106.563 1.00 108.97 501 PHE A O 1
ATOM 2766 N N . ILE A 1 502 ? 224.080 204.602 106.246 1.00 112.36 502 ILE A N 1
ATOM 2767 C CA . ILE A 1 502 ? 224.057 206.010 106.632 1.00 112.64 502 ILE A CA 1
ATOM 2768 C C . ILE A 1 502 ? 224.488 206.170 108.086 1.00 113.09 502 ILE A C 1
ATOM 2769 O O . ILE A 1 502 ? 225.288 207.055 108.416 1.00 113.42 502 ILE A O 1
ATOM 2774 N N . HIS A 1 503 ? 223.974 205.324 108.975 1.00 107.98 503 HIS A N 1
ATOM 2775 C CA . HIS A 1 503 ? 224.381 205.365 110.373 1.00 109.48 503 HIS A CA 1
ATOM 2776 C C . HIS A 1 503 ? 224.019 204.047 111.041 1.00 109.08 503 HIS A C 1
ATOM 2777 O O . HIS A 1 503 ? 223.173 203.296 110.547 1.00 107.13 503 HIS A O 1
ATOM 2784 N N . LEU A 1 504 ? 224.669 203.782 112.177 1.00 111.49 504 LEU A N 1
ATOM 2785 C CA . LEU A 1 504 ? 224.461 202.518 112.877 1.00 111.56 504 LEU A CA 1
ATOM 2786 C C . LEU A 1 504 ? 223.068 202.430 113.489 1.00 112.26 504 LEU A C 1
ATOM 2787 O O . LEU A 1 504 ? 222.508 201.333 113.595 1.00 112.09 504 LEU A O 1
ATOM 2792 N N . SER A 1 505 ? 222.499 203.563 113.909 1.00 114.83 505 SER A N 1
ATOM 2793 C CA . SER A 1 505 ? 221.140 203.543 114.442 1.00 114.19 505 SER A CA 1
ATOM 2794 C C . SER A 1 505 ? 220.150 203.068 113.388 1.00 113.88 505 SER A C 1
ATOM 2795 O O . SER A 1 505 ? 219.241 202.283 113.684 1.00 113.58 505 SER A O 1
ATOM 2798 N N . PHE A 1 506 ? 220.313 203.532 112.148 1.00 120.28 506 PHE A N 1
ATOM 2799 C CA . PHE A 1 506 ? 219.449 203.064 111.070 1.00 121.37 506 PHE A CA 1
ATOM 2800 C C . PHE A 1 506 ? 219.648 201.575 110.817 1.00 119.86 506 PHE A C 1
ATOM 2801 O O . PHE A 1 506 ? 218.686 200.859 110.521 1.00 119.46 506 PHE A O 1
ATOM 2809 N N . GLN A 1 507 ? 220.887 201.090 110.927 1.00 111.33 507 GLN A N 1
ATOM 2810 C CA . GLN A 1 507 ? 221.135 199.662 110.752 1.00 111.60 507 GLN A CA 1
ATOM 2811 C C . GLN A 1 507 ? 220.442 198.842 111.834 1.00 110.92 507 GLN A C 1
ATOM 2812 O O . GLN A 1 507 ? 219.863 197.789 111.547 1.00 108.74 507 GLN A O 1
ATOM 2818 N N . GLN A 1 508 ? 220.499 199.301 113.085 1.00 117.09 508 GLN A N 1
ATOM 2819 C CA . GLN A 1 508 ? 219.808 198.594 114.159 1.00 116.05 508 GLN A CA 1
ATOM 2820 C C . GLN A 1 508 ? 218.298 198.625 113.952 1.00 116.30 508 GLN A C 1
ATOM 2821 O O . GLN A 1 508 ? 217.609 197.622 114.184 1.00 113.99 508 GLN A O 1
ATOM 2827 N N . PHE A 1 509 ? 217.767 199.771 113.519 1.00 119.86 509 PHE A N 1
ATOM 2828 C CA . PHE A 1 509 ? 216.344 199.862 113.211 1.00 118.93 509 PHE A CA 1
ATOM 2829 C C . PHE A 1 509 ? 215.965 198.870 112.120 1.00 118.98 509 PHE A C 1
ATOM 2830 O O . PHE A 1 509 ? 214.940 198.184 112.213 1.00 117.21 509 PHE A O 1
ATOM 2838 N N . LEU A 1 510 ? 216.791 198.775 111.076 1.00 117.15 510 LEU A N 1
ATOM 2839 C CA . LEU A 1 510 ? 216.509 197.849 109.986 1.00 116.40 510 LEU A CA 1
ATOM 2840 C C . LEU A 1 510 ? 216.623 196.398 110.433 1.00 116.25 510 LEU A C 1
ATOM 2841 O O . LEU A 1 510 ? 215.885 195.546 109.937 1.00 114.61 510 LEU A O 1
ATOM 2846 N N . THR A 1 511 ? 217.533 196.092 111.360 1.00 119.05 511 THR A N 1
ATOM 2847 C CA . THR A 1 511 ? 217.629 194.730 111.883 1.00 117.92 511 THR A CA 1
ATOM 2848 C C . THR A 1 511 ? 216.392 194.368 112.700 1.00 117.64 511 THR A C 1
ATOM 2849 O O . THR A 1 511 ? 215.836 193.266 112.566 1.00 117.27 511 THR A O 1
ATOM 2853 N N . ALA A 1 512 ? 215.947 195.286 113.559 1.00 114.54 512 ALA A N 1
ATOM 2854 C CA . ALA A 1 512 ? 214.716 195.051 114.303 1.00 114.32 512 ALA A CA 1
ATOM 2855 C C . ALA A 1 512 ? 213.540 194.874 113.353 1.00 114.76 512 ALA A C 1
ATOM 2856 O O . ALA A 1 512 ? 212.677 194.016 113.570 1.00 113.55 512 ALA A O 1
ATOM 2858 N N . LEU A 1 513 ? 213.495 195.673 112.285 1.00 115.57 513 LEU A N 1
ATOM 2859 C CA . LEU A 1 513 ? 212.438 195.523 111.292 1.00 114.19 513 LEU A CA 1
ATOM 2860 C C . LEU A 1 513 ? 212.532 194.172 110.590 1.00 114.51 513 LEU A C 1
ATOM 2861 O O . LEU A 1 513 ? 211.510 193.528 110.328 1.00 115.26 513 LEU A O 1
ATOM 2866 N N . PHE A 1 514 ? 213.753 193.731 110.274 1.00 117.71 514 PHE A N 1
ATOM 2867 C CA . PHE A 1 514 ? 213.951 192.401 109.710 1.00 117.93 514 PHE A CA 1
ATOM 2868 C C . PHE A 1 514 ? 213.300 191.349 110.589 1.00 117.95 514 PHE A C 1
ATOM 2869 O O . PHE A 1 514 ? 212.537 190.500 110.113 1.00 117.75 514 PHE A O 1
ATOM 2877 N N . TYR A 1 515 ? 213.597 191.393 111.887 1.00 117.06 515 TYR A N 1
ATOM 2878 C CA . TYR A 1 515 ? 212.962 190.449 112.800 1.00 117.07 515 TYR A CA 1
ATOM 2879 C C . TYR A 1 515 ? 211.457 190.671 112.878 1.00 117.35 515 TYR A C 1
ATOM 2880 O O . TYR A 1 515 ? 210.712 189.742 113.209 1.00 116.28 515 TYR A O 1
ATOM 2889 N N . THR A 1 516 ? 210.990 191.883 112.571 1.00 114.46 516 THR A N 1
ATOM 2890 C CA . THR A 1 516 ? 209.564 192.183 112.618 1.00 112.90 516 THR A CA 1
ATOM 2891 C C . THR A 1 516 ? 208.804 191.679 111.397 1.00 113.27 516 THR A C 1
ATOM 2892 O O . THR A 1 516 ? 207.579 191.529 111.470 1.00 112.20 516 THR A O 1
ATOM 2896 N N . LEU A 1 517 ? 209.488 191.413 110.288 1.00 114.60 517 LEU A N 1
ATOM 2897 C CA . LEU A 1 517 ? 208.813 191.018 109.061 1.00 113.48 517 LEU A CA 1
ATOM 2898 C C . LEU A 1 517 ? 208.422 189.546 109.095 1.00 113.47 517 LEU A C 1
ATOM 2899 O O . LEU A 1 517 ? 209.057 188.723 109.761 1.00 113.31 517 LEU A O 1
ATOM 2904 N N . GLU A 1 518 ? 207.359 189.220 108.362 1.00 107.59 518 GLU A N 1
ATOM 2905 C CA . GLU A 1 518 ? 206.949 187.831 108.210 1.00 108.48 518 GLU A CA 1
ATOM 2906 C C . GLU A 1 518 ? 207.953 187.094 107.331 1.00 108.06 518 GLU A C 1
ATOM 2907 O O . GLU A 1 518 ? 208.401 187.620 106.307 1.00 104.80 518 GLU A O 1
ATOM 2913 N N . LYS A 1 519 ? 208.300 185.873 107.728 1.00 108.77 519 LYS A N 1
ATOM 2914 C CA . LYS A 1 519 ? 209.351 185.109 107.066 1.00 107.68 519 LYS A CA 1
ATOM 2915 C C . LYS A 1 519 ? 208.733 184.182 106.026 1.00 107.41 519 LYS A C 1
ATOM 2916 O O . LYS A 1 519 ? 207.768 183.468 106.318 1.00 108.59 519 LYS A O 1
ATOM 2922 N N . GLU A 1 520 ? 209.291 184.195 104.819 1.00 103.77 520 GLU A N 1
ATOM 2923 C CA . GLU A 1 520 ? 208.814 183.356 103.730 1.00 103.02 520 GLU A CA 1
ATOM 2924 C C . GLU A 1 520 ? 209.684 182.111 103.593 1.00 103.52 520 GLU A C 1
ATOM 2925 O O . GLU A 1 520 ? 210.869 182.115 103.935 1.00 102.92 520 GLU A O 1
ATOM 2927 N N . GLU A 1 521 ? 209.075 181.036 103.086 1.00 102.86 521 GLU A N 1
ATOM 2928 C CA . GLU A 1 521 ? 209.783 179.768 102.949 1.00 101.43 521 GLU A CA 1
ATOM 2929 C C . GLU A 1 521 ? 210.690 179.730 101.726 1.00 102.06 521 GLU A C 1
ATOM 2930 O O . GLU A 1 521 ? 211.569 178.865 101.650 1.00 100.87 521 GLU A O 1
ATOM 2932 N N . GLU A 1 522 ? 210.499 180.642 100.769 1.00 111.98 522 GLU A N 1
ATOM 2933 C CA . GLU A 1 522 ? 211.332 180.633 99.571 1.00 111.87 522 GLU A CA 1
ATOM 2934 C C . GLU A 1 522 ? 212.796 180.873 99.915 1.00 111.18 522 GLU A C 1
ATOM 2935 O O . GLU A 1 522 ? 213.686 180.195 99.387 1.00 111.60 522 GLU A O 1
ATOM 2937 N N . GLU A 1 523 ? 213.067 181.835 100.801 1.00 92.41 523 GLU A N 1
ATOM 2938 C CA . GLU A 1 523 ? 214.444 182.099 101.204 1.00 93.02 523 GLU A CA 1
ATOM 2939 C C . GLU A 1 523 ? 215.044 180.898 101.924 1.00 93.88 523 GLU A C 1
ATOM 2940 O O . GLU A 1 523 ? 216.211 180.550 101.704 1.00 92.86 523 GLU A O 1
ATOM 2942 N N . ASP A 1 524 ? 214.262 180.250 102.790 1.00 94.97 524 ASP A N 1
ATOM 2943 C CA . ASP A 1 524 ? 214.760 179.074 103.495 1.00 93.82 524 ASP A CA 1
ATOM 2944 C C . ASP A 1 524 ? 215.100 177.954 102.520 1.00 94.92 524 ASP A C 1
ATOM 2945 O O . ASP A 1 524 ? 216.121 177.273 102.675 1.00 93.23 524 ASP A O 1
ATOM 2947 N N . ARG A 1 525 ? 214.256 177.746 101.507 1.00 94.14 525 ARG A N 1
ATOM 2948 C CA . ARG A 1 525 ? 214.518 176.705 100.521 1.00 92.32 525 ARG A CA 1
ATOM 2949 C C . ARG A 1 525 ? 215.759 176.994 99.686 1.00 93.21 525 ARG A C 1
ATOM 2950 O O . ARG A 1 525 ? 216.273 176.083 99.029 1.00 92.69 525 ARG A O 1
ATOM 2952 N N . ASP A 1 526 ? 216.250 178.230 99.696 1.00 95.13 526 ASP A N 1
ATOM 2953 C CA . ASP A 1 526 ? 217.417 178.582 98.901 1.00 95.43 526 ASP A CA 1
ATOM 2954 C C . ASP A 1 526 ? 218.668 177.897 99.442 1.00 97.60 526 ASP A C 1
ATOM 2955 O O . ASP A 1 526 ? 218.744 177.522 100.615 1.00 96.26 526 ASP A O 1
ATOM 2957 N N . GLY A 1 527 ? 219.658 177.734 98.564 1.00 98.97 527 GLY A N 1
ATOM 2958 C CA . GLY A 1 527 ? 220.911 177.112 98.949 1.00 98.15 527 GLY A CA 1
ATOM 2959 C C . GLY A 1 527 ? 221.882 178.019 99.672 1.00 98.80 527 GLY A C 1
ATOM 2960 O O . GLY A 1 527 ? 222.905 177.537 100.167 1.00 97.53 527 GLY A O 1
ATOM 2961 N N . HIS A 1 528 ? 221.592 179.316 99.739 1.00 111.73 528 HIS A N 1
ATOM 2962 C CA . HIS A 1 528 ? 222.469 180.244 100.439 1.00 111.93 528 HIS A CA 1
ATOM 2963 C C . HIS A 1 528 ? 222.414 179.997 101.942 1.00 111.79 528 HIS A C 1
ATOM 2964 O O . HIS A 1 528 ? 221.379 179.606 102.488 1.00 111.01 528 HIS A O 1
ATOM 2971 N N . THR A 1 529 ? 223.541 180.230 102.610 1.00 120.30 529 THR A N 1
ATOM 2972 C CA . THR A 1 529 ? 223.679 179.998 104.042 1.00 122.11 529 THR A CA 1
ATOM 2973 C C . THR A 1 529 ? 223.913 181.323 104.754 1.00 123.50 529 THR A C 1
ATOM 2974 O O . THR A 1 529 ? 224.765 182.116 104.336 1.00 121.82 529 THR A O 1
ATOM 2978 N N . TRP A 1 530 ? 223.159 181.556 105.826 1.00 134.33 530 TRP A N 1
ATOM 2979 C CA . TRP A 1 530 ? 223.299 182.751 106.644 1.00 132.87 530 TRP A CA 1
ATOM 2980 C C . TRP A 1 530 ? 223.481 182.350 108.100 1.00 133.39 530 TRP A C 1
ATOM 2981 O O . TRP A 1 530 ? 222.986 181.309 108.542 1.00 133.15 530 TRP A O 1
ATOM 2992 N N . ASP A 1 531 ? 224.201 183.192 108.845 1.00 142.29 531 ASP A N 1
ATOM 2993 C CA . ASP A 1 531 ? 224.404 183.001 110.276 1.00 142.90 531 ASP A CA 1
ATOM 2994 C C . ASP A 1 531 ? 223.367 183.743 111.111 1.00 141.46 531 ASP A C 1
ATOM 2995 O O . ASP A 1 531 ? 223.648 184.120 112.257 1.00 140.27 531 ASP A O 1
ATOM 3000 N N . ILE A 1 532 ? 222.173 183.956 110.565 1.00 129.25 532 ILE A N 1
ATOM 3001 C CA . ILE A 1 532 ? 221.138 184.736 111.236 1.00 128.29 532 ILE A CA 1
ATOM 3002 C C . ILE A 1 532 ? 220.520 183.869 112.328 1.00 128.24 532 ILE A C 1
ATOM 3003 O O . ILE A 1 532 ? 220.074 182.749 112.068 1.00 127.41 532 ILE A O 1
ATOM 3008 N N . GLY A 1 533 ? 220.490 184.388 113.549 1.00 114.30 533 GLY A N 1
ATOM 3009 C CA . GLY A 1 533 ? 219.818 183.720 114.639 1.00 112.68 533 GLY A CA 1
ATOM 3010 C C . GLY A 1 533 ? 218.329 184.018 114.627 1.00 114.07 533 GLY A C 1
ATOM 3011 O O . GLY A 1 533 ? 217.766 184.560 113.674 1.00 113.12 533 GLY A O 1
ATOM 3012 N N . ASP A 1 534 ? 217.680 183.644 115.726 1.00 121.57 534 ASP A N 1
ATOM 3013 C CA . ASP A 1 534 ? 216.256 183.870 115.905 1.00 121.05 534 ASP A CA 1
ATOM 3014 C C . ASP A 1 534 ? 216.033 185.029 116.876 1.00 120.41 534 ASP A C 1
ATOM 3015 O O . ASP A 1 534 ? 216.971 185.592 117.444 1.00 120.94 534 ASP A O 1
ATOM 3020 N N . VAL A 1 535 ? 214.761 185.386 117.065 1.00 116.13 535 VAL A N 1
ATOM 3021 C CA . VAL A 1 535 ? 214.424 186.539 117.899 1.00 116.56 535 VAL A CA 1
ATOM 3022 C C . VAL A 1 535 ? 214.817 186.279 119.348 1.00 115.98 535 VAL A C 1
ATOM 3023 O O . VAL A 1 535 ? 215.393 187.143 120.022 1.00 113.76 535 VAL A O 1
ATOM 3027 N N . GLN A 1 536 ? 214.504 185.084 119.853 1.00 121.19 536 GLN A N 1
ATOM 3028 C CA . GLN A 1 536 ? 214.852 184.759 121.232 1.00 122.84 536 GLN A CA 1
ATOM 3029 C C . GLN A 1 536 ? 216.361 184.740 121.432 1.00 121.60 536 GLN A C 1
ATOM 3030 O O . GLN A 1 536 ? 216.849 185.098 122.510 1.00 120.65 536 GLN A O 1
ATOM 3036 N N . LYS A 1 537 ? 217.114 184.329 120.409 1.00 117.75 537 LYS A N 1
ATOM 3037 C CA . LYS A 1 537 ? 218.568 184.402 120.492 1.00 117.70 537 LYS A CA 1
ATOM 3038 C C . LYS A 1 537 ? 219.029 185.843 120.666 1.00 117.20 537 LYS A C 1
ATOM 3039 O O . LYS A 1 537 ? 219.938 186.123 121.457 1.00 117.54 537 LYS A O 1
ATOM 3045 N N . LEU A 1 538 ? 218.413 186.772 119.933 1.00 111.87 538 LEU A N 1
ATOM 3046 C CA . LEU A 1 538 ? 218.728 188.184 120.113 1.00 112.81 538 LEU A CA 1
ATOM 3047 C C . LEU A 1 538 ? 218.371 188.648 121.519 1.00 113.36 538 LEU A C 1
ATOM 3048 O O . LEU A 1 538 ? 219.123 189.407 122.141 1.00 114.45 538 LEU A O 1
ATOM 3053 N N . LEU A 1 539 ? 217.227 188.202 122.037 1.00 109.80 539 LEU A N 1
ATOM 3054 C CA . LEU A 1 539 ? 216.788 188.629 123.360 1.00 109.84 539 LEU A CA 1
ATOM 3055 C C . LEU A 1 539 ? 217.567 187.966 124.490 1.00 111.21 539 LEU A C 1
ATOM 3056 O O . LEU A 1 539 ? 217.541 188.471 125.618 1.00 111.22 539 LEU A O 1
ATOM 3061 N N . SER A 1 540 ? 218.256 186.859 124.220 1.00 106.51 540 SER A N 1
ATOM 3062 C CA . SER A 1 540 ? 218.984 186.161 125.271 1.00 104.50 540 SER A CA 1
ATOM 3063 C C . SER A 1 540 ? 220.110 187.032 125.815 1.00 105.37 540 SER A C 1
ATOM 3064 O O . SER A 1 540 ? 220.813 187.712 125.062 1.00 106.28 540 SER A O 1
ATOM 3067 N N . GLY A 1 541 ? 220.286 186.996 127.138 1.00 100.21 541 GLY A N 1
ATOM 3068 C CA . GLY A 1 541 ? 221.289 187.836 127.772 1.00 100.89 541 GLY A CA 1
ATOM 3069 C C . GLY A 1 541 ? 222.712 187.476 127.392 1.00 101.86 541 GLY A C 1
ATOM 3070 O O . GLY A 1 541 ? 223.575 188.355 127.300 1.00 101.87 541 GLY A O 1
ATOM 3071 N N . VAL A 1 542 ? 222.986 186.188 127.184 1.00 110.07 542 VAL A N 1
ATOM 3072 C CA . VAL A 1 542 ? 224.337 185.776 126.812 1.00 112.56 542 VAL A CA 1
ATOM 3073 C C . VAL A 1 542 ? 224.742 186.427 125.495 1.00 111.94 542 VAL A C 1
ATOM 3074 O O . VAL A 1 542 ? 225.881 186.885 125.335 1.00 111.18 542 VAL A O 1
ATOM 3078 N N . GLU A 1 543 ? 223.819 186.485 124.533 1.00 114.56 543 GLU A N 1
ATOM 3079 C CA . GLU A 1 543 ? 224.117 187.159 123.275 1.00 113.80 543 GLU A CA 1
ATOM 3080 C C . GLU A 1 543 ? 224.263 188.662 123.472 1.00 113.63 543 GLU A C 1
ATOM 3081 O O . GLU A 1 543 ? 225.069 189.298 122.783 1.00 114.07 543 GLU A O 1
ATOM 3087 N N . ARG A 1 544 ? 223.503 189.247 124.402 1.00 115.45 544 ARG A N 1
ATOM 3088 C CA . ARG A 1 544 ? 223.717 190.650 124.740 1.00 115.67 544 ARG A CA 1
ATOM 3089 C C . ARG A 1 544 ? 225.149 190.875 125.205 1.00 115.42 544 ARG A C 1
ATOM 3090 O O . ARG A 1 544 ? 225.804 191.838 124.790 1.00 114.18 544 ARG A O 1
ATOM 3098 N N . LEU A 1 545 ? 225.650 189.986 126.065 1.00 124.95 545 LEU A N 1
ATOM 3099 C CA . LEU A 1 545 ? 227.040 190.073 126.498 1.00 126.36 545 LEU A CA 1
ATOM 3100 C C . LEU A 1 545 ? 227.991 189.901 125.320 1.00 127.29 545 LEU A C 1
ATOM 3101 O O . LEU A 1 545 ? 229.012 190.593 125.229 1.00 126.75 545 LEU A O 1
ATOM 3106 N N . ARG A 1 546 ? 227.676 188.977 124.410 1.00 126.14 546 ARG A N 1
ATOM 3107 C CA . ARG A 1 546 ? 228.535 188.748 123.252 1.00 124.99 546 ARG A CA 1
ATOM 3108 C C . ARG A 1 546 ? 228.526 189.946 122.308 1.00 124.10 546 ARG A C 1
ATOM 3109 O O . ARG A 1 546 ? 229.585 190.419 121.880 1.00 123.32 546 ARG A O 1
ATOM 3117 N N . ASN A 1 547 ? 227.340 190.448 121.969 1.00 117.64 547 ASN A N 1
ATOM 3118 C CA . ASN A 1 547 ? 227.185 191.531 120.997 1.00 116.56 547 ASN A CA 1
ATOM 3119 C C . ASN A 1 547 ? 226.456 192.703 121.646 1.00 117.52 547 ASN A C 1
ATOM 3120 O O . ASN A 1 547 ? 225.230 192.638 121.846 1.00 117.11 547 ASN A O 1
ATOM 3125 N N . PRO A 1 548 ? 227.162 193.787 121.984 1.00 121.72 548 PRO A N 1
ATOM 3126 C CA . PRO A 1 548 ? 226.479 194.931 122.613 1.00 122.37 548 PRO A CA 1
ATOM 3127 C C . PRO A 1 548 ? 225.389 195.548 121.753 1.00 120.20 548 PRO A C 1
ATOM 3128 O O . PRO A 1 548 ? 224.456 196.151 122.296 1.00 117.64 548 PRO A O 1
ATOM 3132 N N . ASP A 1 549 ? 225.474 195.423 120.428 1.00 121.26 549 ASP A N 1
ATOM 3133 C CA . ASP A 1 549 ? 224.507 196.084 119.558 1.00 122.07 549 ASP A CA 1
ATOM 3134 C C . ASP A 1 549 ? 223.084 195.586 119.779 1.00 121.19 549 ASP A C 1
ATOM 3135 O O . ASP A 1 549 ? 222.133 196.272 119.386 1.00 121.30 549 ASP A O 1
ATOM 3140 N N . LEU A 1 550 ? 222.912 194.418 120.399 1.00 118.10 550 LEU A N 1
ATOM 3141 C CA . LEU A 1 550 ? 221.587 193.815 120.492 1.00 119.46 550 LEU A CA 1
ATOM 3142 C C . LEU A 1 550 ? 220.684 194.513 121.504 1.00 119.34 550 LEU A C 1
ATOM 3143 O O . LEU A 1 550 ? 219.458 194.412 121.382 1.00 118.91 550 LEU A O 1
ATOM 3148 N N . ILE A 1 551 ? 221.243 195.205 122.500 1.00 117.23 551 ILE A N 1
ATOM 3149 C CA . ILE A 1 551 ? 220.390 195.917 123.451 1.00 116.36 551 ILE A CA 1
ATOM 3150 C C . ILE A 1 551 ? 219.665 197.066 122.759 1.00 116.35 551 ILE A C 1
ATOM 3151 O O . ILE A 1 551 ? 218.466 197.281 122.974 1.00 115.49 551 ILE A O 1
ATOM 3156 N N . GLN A 1 552 ? 220.374 197.822 121.918 1.00 119.55 552 GLN A N 1
ATOM 3157 C CA . GLN A 1 552 ? 219.707 198.833 121.104 1.00 120.08 552 GLN A CA 1
ATOM 3158 C C . GLN A 1 552 ? 218.732 198.183 120.131 1.00 118.29 552 GLN A C 1
ATOM 3159 O O . GLN A 1 552 ? 217.652 198.725 119.864 1.00 117.82 552 GLN A O 1
ATOM 3165 N N . ALA A 1 553 ? 219.097 197.019 119.591 1.00 110.28 553 ALA A N 1
ATOM 3166 C CA . ALA A 1 553 ? 218.164 196.271 118.759 1.00 112.06 553 ALA A CA 1
ATOM 3167 C C . ALA A 1 553 ? 216.932 195.858 119.551 1.00 113.26 553 ALA A C 1
ATOM 3168 O O . ALA A 1 553 ? 215.818 195.884 119.020 1.00 113.50 553 ALA A O 1
ATOM 3170 N N . GLY A 1 554 ? 217.109 195.471 120.816 1.00 108.60 554 GLY A N 1
ATOM 3171 C CA . GLY A 1 554 ? 215.956 195.189 121.656 1.00 107.03 554 GLY A CA 1
ATOM 3172 C C . GLY A 1 554 ? 215.081 196.412 121.861 1.00 108.40 554 GLY A C 1
ATOM 3173 O O . GLY A 1 554 ? 213.851 196.328 121.788 1.00 107.47 554 GLY A O 1
ATOM 3174 N N . TYR A 1 555 ? 215.703 197.566 122.112 1.00 112.12 555 TYR A N 1
ATOM 3175 C CA . TYR A 1 555 ? 214.948 198.807 122.248 1.00 111.90 555 TYR A CA 1
ATOM 3176 C C . TYR A 1 555 ? 214.124 199.081 120.997 1.00 111.56 555 TYR A C 1
ATOM 3177 O O . TYR A 1 555 ? 212.934 199.413 121.077 1.00 111.70 555 TYR A O 1
ATOM 3186 N N . TYR A 1 556 ? 214.743 198.941 119.826 1.00 114.62 556 TYR A N 1
ATOM 3187 C CA . TYR A 1 556 ? 214.056 199.296 118.589 1.00 115.80 556 TYR A CA 1
ATOM 3188 C C . TYR A 1 556 ? 213.011 198.256 118.202 1.00 115.78 556 TYR A C 1
ATOM 3189 O O . TYR A 1 556 ? 212.014 198.599 117.559 1.00 114.34 556 TYR A O 1
ATOM 3198 N N . SER A 1 557 ? 213.210 196.991 118.580 1.00 108.47 557 SER A N 1
ATOM 3199 C CA . SER A 1 557 ? 212.162 195.995 118.380 1.00 107.54 557 SER A CA 1
ATOM 3200 C C . SER A 1 557 ? 210.977 196.264 119.297 1.00 107.23 557 SER A C 1
ATOM 3201 O O . SER A 1 557 ? 209.821 196.094 118.893 1.00 106.17 557 SER A O 1
ATOM 3204 N N . PHE A 1 558 ? 211.244 196.679 120.537 1.00 107.29 558 PHE A N 1
ATOM 3205 C CA . PHE A 1 558 ? 210.162 197.103 121.418 1.00 108.95 558 PHE A CA 1
ATOM 3206 C C . PHE A 1 558 ? 209.405 198.276 120.813 1.00 108.48 558 PHE A C 1
ATOM 3207 O O . PHE A 1 558 ? 208.169 198.302 120.820 1.00 105.88 558 PHE A O 1
ATOM 3215 N N . GLY A 1 559 ? 210.134 199.257 120.279 1.00 107.07 559 GLY A N 1
ATOM 3216 C CA . GLY A 1 559 ? 209.478 200.400 119.665 1.00 104.34 559 GLY A CA 1
ATOM 3217 C C . GLY A 1 559 ? 208.641 200.010 118.462 1.00 104.63 559 GLY A C 1
ATOM 3218 O O . GLY A 1 559 ? 207.509 200.472 118.298 1.00 103.12 559 GLY A O 1
ATOM 3219 N N . LEU A 1 560 ? 209.185 199.144 117.604 1.00 107.77 560 LEU A N 1
ATOM 3220 C CA . LEU A 1 560 ? 208.478 198.710 116.407 1.00 107.73 560 LEU A CA 1
ATOM 3221 C C . LEU A 1 560 ? 207.276 197.830 116.718 1.00 106.52 560 LEU A C 1
ATOM 3222 O O . LEU A 1 560 ? 206.475 197.567 115.814 1.00 104.35 560 LEU A O 1
ATOM 3227 N N . ALA A 1 561 ? 207.129 197.370 117.961 1.00 102.05 561 ALA A N 1
ATOM 3228 C CA . ALA A 1 561 ? 205.941 196.621 118.348 1.00 102.69 561 ALA A CA 1
ATOM 3229 C C . ALA A 1 561 ? 204.684 197.482 118.344 1.00 101.29 561 ALA A C 1
ATOM 3230 O O . ALA A 1 561 ? 203.580 196.937 118.452 1.00 100.62 561 ALA A O 1
ATOM 3232 N N . ASN A 1 562 ? 204.826 198.800 118.228 1.00 96.28 562 ASN A N 1
ATOM 3233 C CA . ASN A 1 562 ? 203.669 199.680 118.177 1.00 93.77 562 ASN A CA 1
ATOM 3234 C C . ASN A 1 562 ? 202.802 199.354 116.967 1.00 95.02 562 ASN A C 1
ATOM 3235 O O . ASN A 1 562 ? 203.306 199.014 115.892 1.00 96.74 562 ASN A O 1
ATOM 3240 N N . GLU A 1 563 ? 201.484 199.453 117.151 1.00 84.66 563 GLU A N 1
ATOM 3241 C CA . GLU A 1 563 ? 200.559 199.124 116.070 1.00 84.73 563 GLU A CA 1
ATOM 3242 C C . GLU A 1 563 ? 200.528 200.217 115.006 1.00 87.43 563 GLU A C 1
ATOM 3243 O O . GLU A 1 563 ? 200.503 199.921 113.806 1.00 87.16 563 GLU A O 1
ATOM 3245 N N . LYS A 1 564 ? 200.517 201.485 115.425 1.00 96.72 564 LYS A N 1
ATOM 3246 C CA . LYS A 1 564 ? 200.437 202.578 114.460 1.00 96.25 564 LYS A CA 1
ATOM 3247 C C . LYS A 1 564 ? 201.658 202.599 113.549 1.00 98.33 564 LYS A C 1
ATOM 3248 O O . LYS A 1 564 ? 201.532 202.789 112.332 1.00 98.19 564 LYS A O 1
ATOM 3250 N N . ARG A 1 565 ? 202.850 202.408 114.120 1.00 106.24 565 ARG A N 1
ATOM 3251 C CA . ARG A 1 565 ? 204.054 202.350 113.300 1.00 105.73 565 ARG A CA 1
ATOM 3252 C C . ARG A 1 565 ? 203.976 201.202 112.305 1.00 105.80 565 ARG A C 1
ATOM 3253 O O . ARG A 1 565 ? 204.366 201.349 111.141 1.00 105.30 565 ARG A O 1
ATOM 3261 N N . ALA A 1 566 ? 203.479 200.046 112.749 1.00 105.11 566 ALA A N 1
ATOM 3262 C CA . ALA A 1 566 ? 203.374 198.894 111.861 1.00 105.45 566 ALA A CA 1
ATOM 3263 C C . ALA A 1 566 ? 202.419 199.177 110.710 1.00 106.34 566 ALA A C 1
ATOM 3264 O O . ALA A 1 566 ? 202.710 198.851 109.553 1.00 105.21 566 ALA A O 1
ATOM 3266 N N . LYS A 1 567 ? 201.266 199.782 111.008 1.00 111.53 567 LYS A N 1
ATOM 3267 C CA . LYS A 1 567 ? 200.317 200.110 109.949 1.00 111.64 567 LYS A CA 1
ATOM 3268 C C . LYS A 1 567 ? 200.918 201.103 108.965 1.00 111.42 567 LYS A C 1
ATOM 3269 O O . LYS A 1 567 ? 200.783 200.941 107.745 1.00 109.89 567 LYS A O 1
ATOM 3275 N N . GLU A 1 568 ? 201.592 202.136 109.474 1.00 113.38 568 GLU A N 1
ATOM 3276 C CA . GLU A 1 568 ? 202.200 203.126 108.592 1.00 112.88 568 GLU A CA 1
ATOM 3277 C C . GLU A 1 568 ? 203.249 202.481 107.694 1.00 111.94 568 GLU A C 1
ATOM 3278 O O . GLU A 1 568 ? 203.302 202.746 106.486 1.00 108.77 568 GLU A O 1
ATOM 3284 N N . LEU A 1 569 ? 204.094 201.623 108.273 1.00 113.01 569 LEU A N 1
ATOM 3285 C CA . LEU A 1 569 ? 205.155 200.988 107.500 1.00 113.07 569 LEU A CA 1
ATOM 3286 C C . LEU A 1 569 ? 204.584 200.038 106.455 1.00 113.65 569 LEU A C 1
ATOM 3287 O O . LEU A 1 569 ? 205.062 199.996 105.315 1.00 113.29 569 LEU A O 1
ATOM 3292 N N . GLU A 1 570 ? 203.560 199.265 106.823 1.00 110.74 570 GLU A N 1
ATOM 3293 C CA . GLU A 1 570 ? 202.925 198.384 105.851 1.00 109.96 570 GLU A CA 1
ATOM 3294 C C . GLU A 1 570 ? 202.312 199.185 104.712 1.00 109.40 570 GLU A C 1
ATOM 3295 O O . GLU A 1 570 ? 202.437 198.809 103.540 1.00 107.31 570 GLU A O 1
ATOM 3301 N N . ALA A 1 571 ? 201.647 200.297 105.034 1.00 103.09 571 ALA A N 1
ATOM 3302 C CA . ALA A 1 571 ? 201.019 201.107 103.997 1.00 102.11 571 ALA A CA 1
ATOM 3303 C C . ALA A 1 571 ? 202.058 201.701 103.054 1.00 102.53 571 ALA A C 1
ATOM 3304 O O . ALA A 1 571 ? 201.886 201.671 101.830 1.00 102.68 571 ALA A O 1
ATOM 3306 N N . THR A 1 572 ? 203.148 202.245 103.601 1.00 108.42 572 THR A N 1
ATOM 3307 C CA . THR A 1 572 ? 204.111 202.939 102.748 1.00 108.62 572 THR A CA 1
ATOM 3308 C C . THR A 1 572 ? 204.961 201.960 101.943 1.00 107.07 572 THR A C 1
ATOM 3309 O O . THR A 1 572 ? 205.221 202.195 100.757 1.00 104.49 572 THR A O 1
ATOM 3313 N N . PHE A 1 573 ? 205.400 200.858 102.555 1.00 107.06 573 PHE A N 1
ATOM 3314 C CA . PHE A 1 573 ? 206.310 199.930 101.896 1.00 107.48 573 PHE A CA 1
ATOM 3315 C C . PHE A 1 573 ? 205.642 198.636 101.447 1.00 109.32 573 PHE A C 1
ATOM 3316 O O . PHE A 1 573 ? 206.273 197.854 100.728 1.00 110.96 573 PHE A O 1
ATOM 3324 N N . GLY A 1 574 ? 204.398 198.388 101.848 1.00 107.55 574 GLY A N 1
ATOM 3325 C CA . GLY A 1 574 ? 203.695 197.198 101.415 1.00 107.27 574 GLY A CA 1
ATOM 3326 C C . GLY A 1 574 ? 204.104 195.919 102.109 1.00 108.41 574 GLY A C 1
ATOM 3327 O O . GLY A 1 574 ? 203.656 194.842 101.699 1.00 106.70 574 GLY A O 1
ATOM 3328 N N . CYS A 1 575 ? 204.934 195.997 103.145 1.00 123.04 575 CYS A N 1
ATOM 3329 C CA . CYS A 1 575 ? 205.371 194.801 103.845 1.00 123.23 575 CYS A CA 1
ATOM 3330 C C . CYS A 1 575 ? 204.216 194.196 104.643 1.00 123.03 575 CYS A C 1
ATOM 3331 O O . CYS A 1 575 ? 203.110 194.741 104.707 1.00 122.71 575 CYS A O 1
ATOM 3334 N N . ARG A 1 576 ? 204.486 193.041 105.249 1.00 119.18 576 ARG A N 1
ATOM 3335 C CA . ARG A 1 576 ? 203.520 192.338 106.080 1.00 119.49 576 ARG A CA 1
ATOM 3336 C C . ARG A 1 576 ? 204.165 191.985 107.412 1.00 118.61 576 ARG A C 1
ATOM 3337 O O . ARG A 1 576 ? 205.334 191.592 107.460 1.00 119.04 576 ARG A O 1
ATOM 3345 N N . MET A 1 577 ? 203.398 192.126 108.490 1.00 111.45 577 MET A N 1
ATOM 3346 C CA . MET A 1 577 ? 203.879 191.875 109.841 1.00 112.58 577 MET A CA 1
ATOM 3347 C C . MET A 1 577 ? 203.275 190.586 110.382 1.00 112.01 577 MET A C 1
ATOM 3348 O O . MET A 1 577 ? 202.164 190.201 110.001 1.00 111.06 577 MET A O 1
ATOM 3353 N N . SER A 1 578 ? 204.013 189.926 111.275 1.00 107.53 578 SER A N 1
ATOM 3354 C CA . SER A 1 578 ? 203.559 188.695 111.907 1.00 108.04 578 SER A CA 1
ATOM 3355 C C . SER A 1 578 ? 203.312 188.918 113.394 1.00 109.45 578 SER A C 1
ATOM 3356 O O . SER A 1 578 ? 204.078 189.636 114.049 1.00 108.66 578 SER A O 1
ATOM 3359 N N . PRO A 1 579 ? 202.256 188.328 113.969 1.00 117.00 579 PRO A N 1
ATOM 3360 C CA . PRO A 1 579 ? 202.006 188.524 115.405 1.00 115.71 579 PRO A CA 1
ATOM 3361 C C . PRO A 1 579 ? 202.845 187.634 116.306 1.00 114.29 579 PRO A C 1
ATOM 3362 O O . PRO A 1 579 ? 202.994 187.955 117.492 1.00 113.46 579 PRO A O 1
ATOM 3366 N N . ASP A 1 580 ? 203.396 186.534 115.787 1.00 107.54 580 ASP A N 1
ATOM 3367 C CA . ASP A 1 580 ? 204.204 185.649 116.621 1.00 108.56 580 ASP A CA 1
ATOM 3368 C C . ASP A 1 580 ? 205.440 1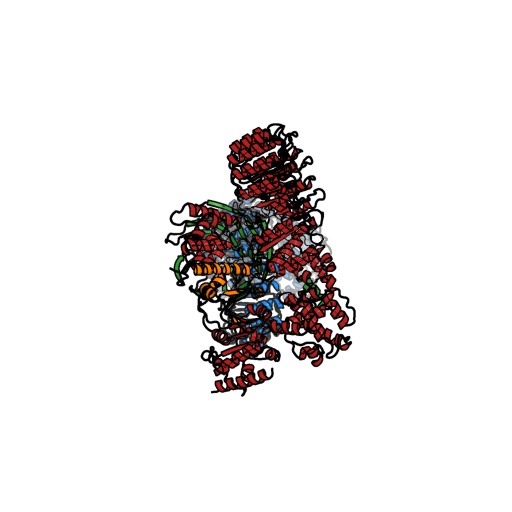86.369 117.145 1.00 109.12 580 ASP A C 1
ATOM 3369 O O . ASP A 1 580 ? 205.856 186.155 118.291 1.00 108.95 580 ASP A O 1
ATOM 3374 N N . ILE A 1 581 ? 206.040 187.230 116.320 1.00 110.85 581 ILE A N 1
ATOM 3375 C CA . ILE A 1 581 ? 207.206 187.987 116.762 1.00 110.51 581 ILE A CA 1
ATOM 3376 C C . ILE A 1 581 ? 206.855 188.831 117.977 1.00 110.02 581 ILE A C 1
ATOM 3377 O O . ILE A 1 581 ? 207.675 188.995 118.890 1.00 109.77 581 ILE A O 1
ATOM 3382 N N . LYS A 1 582 ? 205.641 189.381 118.013 1.00 111.29 582 LYS A N 1
ATOM 3383 C CA . LYS A 1 582 ? 205.208 190.150 119.173 1.00 111.68 582 LYS A CA 1
ATOM 3384 C C . LYS A 1 582 ? 204.979 189.255 120.384 1.00 110.51 582 LYS A C 1
ATOM 3385 O O . LYS A 1 582 ? 205.217 189.683 121.518 1.00 111.16 582 LYS A O 1
ATOM 3391 N N . GLN A 1 583 ? 204.518 188.020 120.165 1.00 109.40 583 GLN A N 1
ATOM 3392 C CA . GLN A 1 583 ? 204.364 187.079 121.269 1.00 110.27 583 GLN A CA 1
ATOM 3393 C C . GLN A 1 583 ? 205.716 186.669 121.838 1.00 111.15 583 GLN A C 1
ATOM 3394 O O . GLN A 1 583 ? 205.811 186.310 123.018 1.00 111.20 583 GLN A O 1
ATOM 3400 N N . GLU A 1 584 ? 206.768 186.709 121.018 1.00 112.51 584 GLU A N 1
ATOM 3401 C CA . GLU A 1 584 ? 208.105 186.442 121.538 1.00 111.66 584 GLU A CA 1
ATOM 3402 C C . GLU A 1 584 ? 208.472 187.418 122.648 1.00 111.87 584 GLU A C 1
ATOM 3403 O O . GLU A 1 584 ? 209.152 187.038 123.608 1.00 110.93 584 GLU A O 1
ATOM 3409 N N . LEU A 1 585 ? 208.034 188.675 122.539 1.00 113.29 585 LEU A N 1
ATOM 3410 C CA . LEU A 1 585 ? 208.316 189.646 123.591 1.00 114.20 585 LEU A CA 1
ATOM 3411 C C . LEU A 1 585 ? 207.674 189.232 124.909 1.00 115.63 585 LEU A C 1
ATOM 3412 O O . LEU A 1 585 ? 208.304 189.319 125.970 1.00 115.86 585 LEU A O 1
ATOM 3417 N N . LEU A 1 586 ? 206.418 188.782 124.863 1.00 112.86 586 LEU A N 1
ATOM 3418 C CA . LEU A 1 586 ? 205.767 188.304 126.078 1.00 111.02 586 LEU A CA 1
ATOM 3419 C C . LEU A 1 586 ? 206.419 187.028 126.593 1.00 110.25 586 LEU A C 1
ATOM 3420 O O . LEU A 1 586 ? 206.422 186.778 127.804 1.00 107.80 586 LEU A O 1
ATOM 3425 N N . ARG A 1 587 ? 206.967 186.209 125.694 1.00 119.04 587 ARG A N 1
ATOM 3426 C CA . ARG A 1 587 ? 207.587 184.957 126.108 1.00 119.46 587 ARG A CA 1
ATOM 3427 C C . ARG A 1 587 ? 208.798 185.166 127.009 1.00 120.61 587 ARG A C 1
ATOM 3428 O O . ARG A 1 587 ? 209.201 184.224 127.700 1.00 122.59 587 ARG A O 1
ATOM 3436 N N . CYS A 1 588 ? 209.379 186.363 127.024 1.00 119.27 588 CYS A N 1
ATOM 3437 C CA . CYS A 1 588 ? 210.503 186.684 127.899 1.00 121.24 588 CYS A CA 1
ATOM 3438 C C . CYS A 1 588 ? 210.197 187.825 128.856 1.00 121.94 588 CYS A C 1
ATOM 3439 O O . CYS A 1 588 ? 210.586 187.756 130.024 1.00 122.56 588 CYS A O 1
ATOM 3442 N N . ASP A 1 589 ? 209.526 188.880 128.386 1.00 116.42 589 ASP A N 1
ATOM 3443 C CA . ASP A 1 589 ? 209.089 189.986 129.235 1.00 116.60 589 ASP A CA 1
ATOM 3444 C C . ASP A 1 589 ? 210.254 190.771 129.829 1.00 115.95 589 ASP A C 1
ATOM 3445 O O . ASP A 1 589 ? 210.034 191.731 130.576 1.00 114.81 589 ASP A O 1
ATOM 3450 N N . ILE A 1 590 ? 211.489 190.397 129.496 1.00 111.82 590 ILE A N 1
ATOM 3451 C CA . ILE A 1 590 ? 212.656 190.954 130.170 1.00 111.93 590 ILE A CA 1
ATOM 3452 C C . ILE A 1 590 ? 212.409 190.849 131.669 1.00 112.03 590 ILE A C 1
ATOM 3453 O O . ILE A 1 590 ? 212.531 191.837 132.401 1.00 111.77 590 ILE A O 1
ATOM 3458 N N . SER A 1 591 ? 212.047 189.649 132.124 1.00 124.49 591 SER A N 1
ATOM 3459 C CA . SER A 1 591 ? 211.574 189.418 133.484 1.00 126.31 591 SER A CA 1
ATOM 3460 C C . SER A 1 591 ? 212.409 190.173 134.507 1.00 126.13 591 SER A C 1
ATOM 3461 O O . SER A 1 591 ? 213.640 190.070 134.523 1.00 125.55 591 SER A O 1
ATOM 3464 N N . CYS A 1 592 ? 211.730 190.940 135.362 1.00 118.15 592 CYS A N 1
ATOM 3465 C CA . CYS A 1 592 ? 212.402 191.763 136.360 1.00 116.49 592 CYS A CA 1
ATOM 3466 C C . CYS A 1 592 ? 211.777 191.693 137.746 1.00 117.30 592 CYS A C 1
ATOM 3467 O O . CYS A 1 592 ? 212.358 192.249 138.682 1.00 116.82 592 CYS A O 1
ATOM 3470 N N . LYS A 1 593 ? 210.628 191.033 137.922 1.00 126.52 593 LYS A N 1
ATOM 3471 C CA . LYS A 1 593 ? 209.988 191.012 139.233 1.00 126.42 593 LYS A CA 1
ATOM 3472 C C . LYS A 1 593 ? 210.859 190.318 140.273 1.00 125.28 593 LYS A C 1
ATOM 3473 O O . LYS A 1 593 ? 210.724 190.586 141.472 1.00 123.84 593 LYS A O 1
ATOM 3479 N N . GLY A 1 594 ? 211.751 189.430 139.839 1.00 99.15 594 GLY A N 1
ATOM 3480 C CA . GLY A 1 594 ? 212.570 188.691 140.776 1.00 94.40 594 GLY A CA 1
ATOM 3481 C C . GLY A 1 594 ? 213.657 189.543 141.401 1.00 95.32 594 GLY A C 1
ATOM 3482 O O . GLY A 1 594 ? 213.956 190.655 140.964 1.00 95.40 594 GLY A O 1
ATOM 3483 N N . GLY A 1 595 ? 214.263 188.996 142.454 1.00 89.88 595 GLY A N 1
ATOM 3484 C CA . GLY A 1 595 ? 215.302 189.703 143.182 1.00 90.62 595 GLY A CA 1
ATOM 3485 C C . GLY A 1 595 ? 216.664 189.679 142.521 1.00 90.19 595 GLY A C 1
ATOM 3486 O O . GLY A 1 595 ? 217.566 190.387 142.983 1.00 89.53 595 GLY A O 1
ATOM 3487 N N . HIS A 1 596 ? 216.839 188.884 141.463 1.00 75.88 596 HIS A N 1
ATOM 3488 C CA . HIS A 1 596 ? 218.110 188.850 140.751 1.00 75.22 596 HIS A CA 1
ATOM 3489 C C . HIS A 1 596 ? 218.318 190.069 139.864 1.00 78.47 596 HIS A C 1
ATOM 3490 O O . HIS A 1 596 ? 219.425 190.254 139.346 1.00 77.40 596 HIS A O 1
ATOM 3492 N N . SER A 1 597 ? 217.293 190.895 139.675 1.00 94.81 597 SER A N 1
ATOM 3493 C CA . SER A 1 597 ? 217.418 192.068 138.823 1.00 94.65 597 SER A CA 1
ATOM 3494 C C . SER A 1 597 ? 218.121 193.202 139.561 1.00 93.22 597 SER A C 1
ATOM 3495 O O . SER A 1 597 ? 218.183 193.232 140.793 1.00 91.47 597 SER A O 1
ATOM 3498 N N . THR A 1 598 ? 218.658 194.140 138.788 1.00 105.21 598 THR A N 1
ATOM 3499 C CA . THR A 1 598 ? 219.280 195.341 139.319 1.00 106.48 598 THR A CA 1
ATOM 3500 C C . THR A 1 598 ? 218.322 196.519 139.165 1.00 107.07 598 THR A C 1
ATOM 3501 O O . THR A 1 598 ? 217.218 196.394 138.629 1.00 105.97 598 THR A O 1
ATOM 3505 N N . VAL A 1 599 ? 218.752 197.686 139.649 1.00 117.40 599 VAL A N 1
ATOM 3506 C CA . VAL A 1 599 ? 217.976 198.902 139.426 1.00 119.04 599 VAL A CA 1
ATOM 3507 C C . VAL A 1 599 ? 218.029 199.295 137.955 1.00 118.69 599 VAL A C 1
ATOM 3508 O O . VAL A 1 599 ? 217.018 199.705 137.367 1.00 116.50 599 VAL A O 1
ATOM 3512 N N . THR A 1 600 ? 219.205 199.166 137.335 1.00 122.68 600 THR A N 1
ATOM 3513 C CA . THR A 1 600 ? 219.339 199.502 135.922 1.00 121.78 600 THR A CA 1
ATOM 3514 C C . THR A 1 600 ? 218.481 198.599 135.049 1.00 121.08 600 THR A C 1
ATOM 3515 O O . THR A 1 600 ? 217.984 199.039 134.009 1.00 121.38 600 THR A O 1
ATOM 3519 N N . ASP A 1 601 ? 218.295 197.339 135.448 1.00 109.06 601 ASP A N 1
ATOM 3520 C CA . ASP A 1 601 ? 217.432 196.444 134.682 1.00 109.46 601 ASP A CA 1
ATOM 3521 C C . ASP A 1 601 ? 215.995 196.953 134.670 1.00 109.42 601 ASP A C 1
ATOM 3522 O O . ASP A 1 601 ? 215.342 196.991 133.619 1.00 109.70 601 ASP A O 1
ATOM 3527 N N . LEU A 1 602 ? 215.484 197.352 135.837 1.00 106.11 602 LEU A N 1
ATOM 3528 C CA . LEU A 1 602 ? 214.128 197.887 135.899 1.00 107.53 602 LEU A CA 1
ATOM 3529 C C . LEU A 1 602 ? 214.022 199.193 135.124 1.00 107.37 602 LEU A C 1
ATOM 3530 O O . LEU A 1 602 ? 213.022 199.439 134.440 1.00 105.12 602 LEU A O 1
ATOM 3535 N N . GLN A 1 603 ? 215.045 200.046 135.219 1.00 110.94 603 GLN A N 1
ATOM 3536 C CA . GLN A 1 603 ? 215.031 201.291 134.458 1.00 110.68 603 GLN A CA 1
ATOM 3537 C C . GLN A 1 603 ? 214.999 201.018 132.959 1.00 109.29 603 GLN A C 1
ATOM 3538 O O . GLN A 1 603 ? 214.282 201.693 132.213 1.00 109.46 603 GLN A O 1
ATOM 3544 N N . GLU A 1 604 ? 215.772 200.032 132.499 1.00 105.34 604 GLU A N 1
ATOM 3545 C CA . GLU A 1 604 ? 215.788 199.699 131.078 1.00 105.90 604 GLU A CA 1
ATOM 3546 C C . GLU A 1 604 ? 214.454 199.117 130.631 1.00 106.41 604 GLU A C 1
ATOM 3547 O O . GLU A 1 604 ? 213.982 199.409 129.526 1.00 106.19 604 GLU A O 1
ATOM 3553 N N . LEU A 1 605 ? 213.835 198.279 131.466 1.00 105.08 605 LEU A N 1
ATOM 3554 C CA . LEU A 1 605 ? 212.513 197.765 131.126 1.00 104.01 605 LEU A CA 1
ATOM 3555 C C . LEU A 1 605 ? 211.502 198.900 131.029 1.00 103.27 605 LEU A C 1
ATOM 3556 O O . LEU A 1 605 ? 210.670 198.931 130.112 1.00 104.64 605 LEU A O 1
ATOM 3561 N N . LEU A 1 606 ? 211.564 199.848 131.967 1.00 103.13 606 LEU A N 1
ATOM 3562 C CA . LEU A 1 606 ? 210.686 201.010 131.905 1.00 106.56 606 LEU A CA 1
ATOM 3563 C C . LEU A 1 606 ? 210.931 201.809 130.634 1.00 105.73 606 LEU A C 1
ATOM 3564 O O . LEU A 1 606 ? 209.985 202.279 129.996 1.00 104.61 606 LEU A O 1
ATOM 3569 N N . GLY A 1 607 ? 212.198 201.981 130.257 1.00 102.60 607 GLY A N 1
ATOM 3570 C CA . GLY A 1 607 ? 212.504 202.715 129.040 1.00 100.60 607 GLY A CA 1
ATOM 3571 C C . GLY A 1 607 ? 211.965 202.033 127.799 1.00 103.01 607 GLY A C 1
ATOM 3572 O O . GLY A 1 607 ? 211.413 202.685 126.911 1.00 104.15 607 GLY A O 1
ATOM 3573 N N . CYS A 1 608 ? 212.119 200.710 127.718 1.00 105.63 608 CYS A N 1
ATOM 3574 C CA . CYS A 1 608 ? 211.581 199.976 126.576 1.00 105.54 608 CYS A CA 1
ATOM 3575 C C . CYS A 1 608 ? 210.061 200.078 126.521 1.00 103.46 608 CYS A C 1
ATOM 3576 O O . CYS A 1 608 ? 209.485 200.295 125.446 1.00 100.87 608 CYS A O 1
ATOM 3579 N N . LEU A 1 609 ? 209.392 199.930 127.668 1.00 106.63 609 LEU A N 1
ATOM 3580 C CA . LEU A 1 609 ? 207.938 200.047 127.684 1.00 106.71 609 LEU A CA 1
ATOM 3581 C C . LEU A 1 609 ? 207.489 201.450 127.297 1.00 108.50 609 LEU A C 1
ATOM 3582 O O . LEU A 1 609 ? 206.496 201.607 126.577 1.00 108.54 609 LEU A O 1
ATOM 3587 N N . TYR A 1 610 ? 208.205 202.475 127.761 1.00 106.78 610 TYR A N 1
ATOM 3588 C CA . TYR A 1 610 ? 207.900 203.847 127.372 1.00 105.42 610 TYR A CA 1
ATOM 3589 C C . TYR A 1 610 ? 208.085 204.047 125.874 1.00 105.28 610 TYR A C 1
ATOM 3590 O O . TYR A 1 610 ? 207.283 204.732 125.228 1.00 107.17 610 TYR A O 1
ATOM 3599 N N . GLU A 1 611 ? 209.139 203.457 125.306 1.00 107.55 611 GLU A N 1
ATOM 3600 C CA . GLU A 1 611 ? 209.366 203.564 123.869 1.00 109.10 611 GLU A CA 1
ATOM 3601 C C . GLU A 1 611 ? 208.283 202.842 123.080 1.00 109.93 611 GLU A C 1
ATOM 3602 O O . GLU A 1 611 ? 207.959 203.246 121.958 1.00 109.00 611 GLU A O 1
ATOM 3608 N N . SER A 1 612 ? 207.714 201.773 123.644 1.00 109.28 612 SER A N 1
ATOM 3609 C CA . SER A 1 612 ? 206.664 201.043 122.937 1.00 108.16 612 SER A CA 1
ATOM 3610 C C . SER A 1 612 ? 205.456 201.933 122.673 1.00 107.97 612 SER A C 1
ATOM 3611 O O . SER A 1 612 ? 204.856 201.872 121.594 1.00 107.46 612 SER A O 1
ATOM 3614 N N . GLN A 1 613 ? 205.083 202.764 123.646 1.00 113.86 613 GLN A N 1
ATOM 3615 C CA . GLN A 1 613 ? 203.938 203.664 123.510 1.00 114.85 613 GLN A CA 1
ATOM 3616 C C . GLN A 1 613 ? 202.666 202.885 123.184 1.00 114.05 613 GLN A C 1
ATOM 3617 O O . GLN A 1 613 ? 201.826 203.321 122.394 1.00 113.61 613 GLN A O 1
ATOM 3623 N N . GLU A 1 614 ? 202.522 201.717 123.803 1.00 114.11 614 GLU A N 1
ATOM 3624 C CA . GLU A 1 614 ? 201.339 200.882 123.650 1.00 113.54 614 GLU A CA 1
ATOM 3625 C C . GLU A 1 614 ? 200.857 200.469 125.033 1.00 115.83 614 GLU A C 1
ATOM 3626 O O . GLU A 1 614 ? 201.625 199.904 125.817 1.00 115.52 614 GLU A O 1
ATOM 3632 N N . GLU A 1 615 ? 199.584 200.738 125.323 1.00 123.35 615 GLU A N 1
ATOM 3633 C CA . GLU A 1 615 ? 199.073 200.555 126.678 1.00 123.23 615 GLU A CA 1
ATOM 3634 C C . GLU A 1 615 ? 198.963 199.083 127.064 1.00 122.48 615 GLU A C 1
ATOM 3635 O O . GLU A 1 615 ? 199.301 198.713 128.193 1.00 121.00 615 GLU A O 1
ATOM 3641 N N . GLU A 1 616 ? 198.484 198.232 126.153 1.00 122.50 616 GLU A N 1
ATOM 3642 C CA . GLU A 1 616 ? 198.216 196.841 126.510 1.00 121.46 616 GLU A CA 1
ATOM 3643 C C . GLU A 1 616 ? 199.500 196.100 126.865 1.00 121.18 616 GLU A C 1
ATOM 3644 O O . GLU A 1 616 ? 199.535 195.324 127.826 1.00 120.62 616 GLU A O 1
ATOM 3650 N N . LEU A 1 617 ? 200.564 196.310 126.087 1.00 116.86 617 LEU A N 1
ATOM 3651 C CA . LEU A 1 617 ? 201.824 195.628 126.367 1.00 116.44 617 LEU A CA 1
ATOM 3652 C C . LEU A 1 617 ? 202.385 196.044 127.720 1.00 115.72 617 LEU A C 1
ATOM 3653 O O . LEU A 1 617 ? 202.855 195.200 128.493 1.00 114.40 617 LEU A O 1
ATOM 3658 N N . VAL A 1 618 ? 202.346 197.343 128.026 1.00 117.83 618 VAL A N 1
ATOM 3659 C CA . VAL A 1 618 ? 202.825 197.808 129.324 1.00 118.25 618 VAL A CA 1
ATOM 3660 C C . VAL A 1 618 ? 201.963 197.240 130.443 1.00 117.61 618 VAL A C 1
ATOM 3661 O O . VAL A 1 618 ? 202.473 196.856 131.500 1.00 115.46 618 VAL A O 1
ATOM 3665 N N . LYS A 1 619 ? 200.647 197.174 130.230 1.00 123.05 619 LYS A N 1
ATOM 3666 C CA . LYS A 1 619 ? 199.763 196.598 131.238 1.00 123.91 619 LYS A CA 1
ATOM 3667 C C . LYS A 1 619 ? 200.119 195.142 131.505 1.00 123.56 619 LYS A C 1
ATOM 3668 O O . LYS A 1 619 ? 200.184 194.705 132.659 1.00 124.19 619 LYS A O 1
ATOM 3674 N N . GLU A 1 620 ? 200.357 194.375 130.440 1.00 114.19 620 GLU A N 1
ATOM 3675 C CA . GLU A 1 620 ? 200.634 192.952 130.602 1.00 114.33 620 GLU A CA 1
ATOM 3676 C C . GLU A 1 620 ? 202.018 192.704 131.190 1.00 116.12 620 GLU A C 1
ATOM 3677 O O . GLU A 1 620 ? 202.215 191.718 131.908 1.00 115.45 620 GLU A O 1
ATOM 3683 N N . VAL A 1 621 ? 202.985 193.576 130.901 1.00 118.65 621 VAL A N 1
ATOM 3684 C CA . VAL A 1 621 ? 204.324 193.382 131.445 1.00 117.73 621 VAL A CA 1
ATOM 3685 C C . VAL A 1 621 ? 204.408 193.873 132.887 1.00 116.54 621 VAL A C 1
ATOM 3686 O O . VAL A 1 621 ? 205.208 193.355 133.675 1.00 115.64 621 VAL A O 1
ATOM 3690 N N . MET A 1 622 ? 203.601 194.869 133.259 1.00 118.04 622 MET A N 1
ATOM 3691 C CA . MET A 1 622 ? 203.652 195.438 134.599 1.00 118.96 622 MET A CA 1
ATOM 3692 C C . MET A 1 622 ? 202.764 194.707 135.596 1.00 117.09 622 MET A C 1
ATOM 3693 O O . MET A 1 622 ? 202.897 194.937 136.803 1.00 117.44 622 MET A O 1
ATOM 3698 N N . ALA A 1 623 ? 201.866 193.839 135.129 1.00 111.98 623 ALA A N 1
ATOM 3699 C CA . ALA A 1 623 ? 200.991 193.120 136.046 1.00 112.22 623 ALA A CA 1
ATOM 3700 C C . ALA A 1 623 ? 201.756 192.127 136.910 1.00 113.02 623 ALA A C 1
ATOM 3701 O O . ALA A 1 623 ? 201.254 191.723 137.965 1.00 111.44 623 ALA A O 1
ATOM 3703 N N . GLN A 1 624 ? 202.960 191.731 136.492 1.00 124.95 624 GLN A N 1
ATOM 3704 C CA . GLN A 1 624 ? 203.724 190.736 137.234 1.00 125.61 624 GLN A CA 1
ATOM 3705 C C . GLN A 1 624 ? 204.273 191.276 138.547 1.00 126.17 624 GLN A C 1
ATOM 3706 O O . GLN A 1 624 ? 204.726 190.487 139.383 1.00 126.59 624 GLN A O 1
ATOM 3712 N N . PHE A 1 625 ? 204.244 192.591 138.750 1.00 120.17 625 PHE A N 1
ATOM 3713 C CA . PHE A 1 625 ? 204.912 193.203 139.892 1.00 119.64 625 PHE A CA 1
ATOM 3714 C C . PHE A 1 625 ? 204.027 193.137 141.131 1.00 116.65 625 PHE A C 1
ATOM 3715 O O . PHE A 1 625 ? 202.931 193.708 141.153 1.00 114.70 625 PHE A O 1
ATOM 3723 N N . LYS A 1 626 ? 204.505 192.439 142.162 1.00 106.73 626 LYS A N 1
ATOM 3724 C CA . LYS A 1 626 ? 203.893 192.483 143.481 1.00 105.77 626 LYS A CA 1
ATOM 3725 C C . LYS A 1 626 ? 204.519 193.543 144.375 1.00 103.82 626 LYS A C 1
ATOM 3726 O O . LYS A 1 626 ? 203.848 194.047 145.282 1.00 102.73 626 LYS A O 1
ATOM 3732 N N . GLU A 1 627 ? 205.784 193.882 144.140 1.00 97.03 627 GLU A N 1
ATOM 3733 C CA . GLU A 1 627 ? 206.464 194.956 144.845 1.00 95.23 627 GLU A CA 1
ATOM 3734 C C . GLU A 1 627 ? 207.240 195.780 143.828 1.00 95.46 627 GLU A C 1
ATOM 3735 O O . GLU A 1 627 ? 207.572 195.307 142.739 1.00 96.96 627 GLU A O 1
ATOM 3741 N N . ILE A 1 628 ? 207.526 197.030 144.193 1.00 78.75 628 ILE A N 1
ATOM 3742 C CA . ILE A 1 628 ? 208.172 197.971 143.287 1.00 76.78 628 ILE A CA 1
ATOM 3743 C C . ILE A 1 628 ? 209.101 198.866 144.091 1.00 74.71 628 ILE A C 1
ATOM 3744 O O . ILE A 1 628 ? 208.858 199.158 145.263 1.00 77.10 628 ILE A O 1
ATOM 3749 N N . SER A 1 629 ? 210.187 199.293 143.451 1.00 66.08 629 SER A N 1
ATOM 3750 C CA . SER A 1 629 ? 211.165 200.178 144.079 1.00 64.41 629 SER A CA 1
ATOM 3751 C C . SER A 1 629 ? 211.751 201.056 142.984 1.00 64.02 629 SER A C 1
ATOM 3752 O O . SER A 1 629 ? 212.358 200.543 142.042 1.00 66.43 629 SER A O 1
ATOM 3755 N N . LEU A 1 630 ? 211.578 202.368 143.110 1.00 74.05 630 LEU A N 1
ATOM 3756 C CA . LEU A 1 630 ? 211.942 203.317 142.068 1.00 73.71 630 LEU A CA 1
ATOM 3757 C C . LEU A 1 630 ? 212.895 204.363 142.627 1.00 75.68 630 LEU A C 1
ATOM 3758 O O . LEU A 1 630 ? 212.699 204.854 143.744 1.00 77.65 630 LEU A O 1
ATOM 3763 N N . HIS A 1 631 ? 213.920 204.699 141.851 1.00 77.94 631 HIS A N 1
ATOM 3764 C CA . HIS A 1 631 ? 214.899 205.719 142.210 1.00 80.05 631 HIS A CA 1
ATOM 3765 C C . HIS A 1 631 ? 214.950 206.742 141.083 1.00 82.53 631 HIS A C 1
ATOM 3766 O O . HIS A 1 631 ? 215.438 206.441 139.988 1.00 83.70 631 HIS A O 1
ATOM 3773 N N . LEU A 1 632 ? 214.458 207.949 141.355 1.00 85.16 632 LEU A N 1
ATOM 3774 C CA . LEU A 1 632 ? 214.052 208.879 140.310 1.00 84.65 632 LEU A CA 1
ATOM 3775 C C . LEU A 1 632 ? 214.947 210.106 140.284 1.00 85.44 632 LEU A C 1
ATOM 3776 O O . LEU A 1 632 ? 215.209 210.714 141.326 1.00 82.98 632 LEU A O 1
ATOM 3781 N N . ASN A 1 633 ? 215.406 210.460 139.088 1.00 88.50 633 ASN A N 1
ATOM 3782 C CA . ASN A 1 633 ? 215.950 211.772 138.780 1.00 85.85 633 ASN A CA 1
ATOM 3783 C C . ASN A 1 633 ? 214.933 212.531 137.931 1.00 88.08 633 ASN A C 1
ATOM 3784 O O . ASN A 1 633 ? 213.841 212.037 137.636 1.00 88.04 633 ASN A O 1
ATOM 3789 N N . ALA A 1 634 ? 215.300 213.750 137.531 1.00 95.39 634 ALA A N 1
ATOM 3790 C CA . ALA A 1 634 ? 214.399 214.542 136.702 1.00 94.72 634 ALA A CA 1
ATOM 3791 C C . ALA A 1 634 ? 214.165 213.890 135.346 1.00 93.96 634 ALA A C 1
ATOM 3792 O O . ALA A 1 634 ? 213.069 214.002 134.787 1.00 90.06 634 ALA A O 1
ATOM 3794 N N . VAL A 1 635 ? 215.178 213.215 134.799 1.00 96.98 635 VAL A N 1
ATOM 3795 C CA . VAL A 1 635 ? 215.020 212.558 133.506 1.00 95.53 635 VAL A CA 1
ATOM 3796 C C . VAL A 1 635 ? 214.129 211.328 133.625 1.00 94.36 635 VAL A C 1
ATOM 3797 O O . VAL A 1 635 ? 213.346 211.028 132.716 1.00 93.40 635 VAL A O 1
ATOM 3801 N N . ASP A 1 636 ? 214.224 210.602 134.737 1.00 90.46 636 ASP A N 1
ATOM 3802 C CA . ASP A 1 636 ? 213.527 209.335 134.901 1.00 91.37 636 ASP A CA 1
ATOM 3803 C C . ASP A 1 636 ? 212.068 209.498 135.304 1.00 89.64 636 ASP A C 1
ATOM 3804 O O . ASP A 1 636 ? 211.383 208.490 135.511 1.00 86.22 636 ASP A O 1
ATOM 3809 N N . VAL A 1 637 ? 211.578 210.731 135.430 1.00 92.81 637 VAL A N 1
ATOM 3810 C CA . VAL A 1 637 ? 210.208 210.933 135.889 1.00 94.75 637 VAL A CA 1
ATOM 3811 C C . VAL A 1 637 ? 209.207 210.491 134.827 1.00 95.29 637 VAL A C 1
ATOM 3812 O O . VAL A 1 637 ? 208.227 209.805 135.135 1.00 93.52 637 VAL A O 1
ATOM 3816 N N . VAL A 1 638 ? 209.423 210.873 133.571 1.00 101.29 638 VAL A N 1
ATOM 3817 C CA . VAL A 1 638 ? 208.417 210.643 132.533 1.00 101.25 638 VAL A CA 1
ATOM 3818 C C . VAL A 1 638 ? 208.172 209.150 132.315 1.00 99.93 638 VAL A C 1
ATOM 3819 O O . VAL A 1 638 ? 207.007 208.717 132.348 1.00 98.08 638 VAL A O 1
ATOM 3823 N N . PRO A 1 639 ? 209.200 208.315 132.113 1.00 99.98 639 PRO A N 1
ATOM 3824 C CA . PRO A 1 639 ? 208.894 206.920 131.766 1.00 99.20 639 PRO A CA 1
ATOM 3825 C C . PRO A 1 639 ? 208.364 206.146 132.954 1.00 100.70 639 PRO A C 1
ATOM 3826 O O . PRO A 1 639 ? 207.454 205.318 132.804 1.00 100.66 639 PRO A O 1
ATOM 3830 N N . SER A 1 640 ? 208.914 206.405 134.142 1.00 96.97 640 SER A N 1
ATOM 3831 C CA . SER A 1 640 ? 208.415 205.765 135.350 1.00 95.88 640 SER A CA 1
ATOM 3832 C C . SER A 1 640 ? 206.970 206.160 135.615 1.00 96.02 640 SER A C 1
ATOM 3833 O O . SER A 1 640 ? 206.153 205.322 136.007 1.00 93.89 640 SER A O 1
ATOM 3836 N N . SER A 1 641 ? 206.636 207.433 135.404 1.00 93.93 641 SER A N 1
ATOM 3837 C CA . SER A 1 641 ? 205.258 207.869 135.589 1.00 94.63 641 SER A CA 1
ATOM 3838 C C . SER A 1 641 ? 204.329 207.179 134.602 1.00 96.51 641 SER A C 1
ATOM 3839 O O . SER A 1 641 ? 203.256 206.698 134.986 1.00 96.17 641 SER A O 1
ATOM 3842 N N . PHE A 1 642 ? 204.725 207.106 133.329 1.00 108.99 642 PHE A N 1
ATOM 3843 C CA . PHE A 1 642 ? 203.871 206.447 132.345 1.00 109.24 642 PHE A CA 1
ATOM 3844 C C . PHE A 1 642 ? 203.655 204.980 132.702 1.00 109.37 642 PHE A C 1
ATOM 3845 O O . PHE A 1 642 ? 202.517 204.495 132.707 1.00 107.44 642 PHE A O 1
ATOM 3853 N N . CYS A 1 643 ? 204.736 204.259 133.010 1.00 113.58 643 CYS A N 1
ATOM 3854 C CA . CYS A 1 643 ? 204.638 202.818 133.220 1.00 114.37 643 CYS A CA 1
ATOM 3855 C C . CYS A 1 643 ? 203.943 202.482 134.536 1.00 113.83 643 CYS A C 1
ATOM 3856 O O . CYS A 1 643 ? 203.074 201.604 134.582 1.00 115.28 643 CYS A O 1
ATOM 3859 N N . VAL A 1 644 ? 204.313 203.173 135.616 1.00 100.97 644 VAL A N 1
ATOM 3860 C CA . VAL A 1 644 ? 203.781 202.861 136.933 1.00 102.16 644 VAL A CA 1
ATOM 3861 C C . VAL A 1 644 ? 202.288 203.147 137.013 1.00 104.32 644 VAL A C 1
ATOM 3862 O O . VAL A 1 644 ? 201.600 202.603 137.882 1.00 105.08 644 VAL A O 1
ATOM 3866 N N . LYS A 1 645 ? 201.761 203.982 136.118 1.00 104.33 645 LYS A N 1
ATOM 3867 C CA . LYS A 1 645 ? 200.330 204.258 136.127 1.00 104.34 645 LYS A CA 1
ATOM 3868 C C . LYS A 1 645 ? 199.500 203.013 135.840 1.00 104.79 645 LYS A C 1
ATOM 3869 O O . LYS A 1 645 ? 198.298 203.008 136.125 1.00 104.44 645 LYS A O 1
ATOM 3875 N N . HIS A 1 646 ? 200.111 201.961 135.296 1.00 115.15 646 HIS A N 1
ATOM 3876 C CA . HIS A 1 646 ? 199.373 200.801 134.816 1.00 116.92 646 HIS A CA 1
ATOM 3877 C C . HIS A 1 646 ? 199.418 199.609 135.764 1.00 116.21 646 HIS A C 1
ATOM 3878 O O . HIS A 1 646 ? 198.546 198.740 135.672 1.00 116.67 646 HIS A O 1
ATOM 3885 N N . CYS A 1 647 ? 200.399 199.536 136.663 1.00 113.05 647 CYS A N 1
ATOM 3886 C CA . CYS A 1 647 ? 200.494 198.396 137.565 1.00 113.97 647 CYS A CA 1
ATOM 3887 C C . CYS A 1 647 ? 199.368 198.456 138.589 1.00 112.90 647 CYS A C 1
ATOM 3888 O O . CYS A 1 647 ? 199.110 199.510 139.180 1.00 114.59 647 CYS A O 1
ATOM 3891 N N . ARG A 1 648 ? 198.696 197.319 138.794 1.00 105.94 648 ARG A N 1
ATOM 3892 C CA . ARG A 1 648 ? 197.567 197.262 139.714 1.00 105.42 648 ARG A CA 1
ATOM 3893 C C . ARG A 1 648 ? 197.578 195.995 140.563 1.00 106.35 648 ARG A C 1
ATOM 3894 O O . ARG A 1 648 ? 196.518 195.571 141.038 1.00 107.98 648 ARG A O 1
ATOM 3902 N N . ASN A 1 649 ? 198.744 195.377 140.759 1.00 106.87 649 ASN A N 1
ATOM 3903 C CA . ASN A 1 649 ? 198.877 194.197 141.605 1.00 107.90 649 ASN A CA 1
ATOM 3904 C C . ASN A 1 649 ? 199.891 194.397 142.722 1.00 106.92 649 ASN A C 1
ATOM 3905 O O . ASN A 1 649 ? 200.136 193.463 143.495 1.00 107.25 649 ASN A O 1
ATOM 3910 N N . LEU A 1 650 ? 200.485 195.581 142.831 1.00 95.31 650 LEU A N 1
ATOM 3911 C CA . LEU A 1 650 ? 201.514 195.819 143.829 1.00 95.85 650 LEU A CA 1
ATOM 3912 C C . LEU A 1 650 ? 200.906 195.912 145.225 1.00 94.09 650 LEU A C 1
ATOM 3913 O O . LEU A 1 650 ? 199.739 196.273 145.400 1.00 92.63 650 LEU A O 1
ATOM 3918 N N . GLN A 1 651 ? 201.722 195.573 146.223 1.00 83.79 651 GLN A N 1
ATOM 3919 C CA . GLN A 1 651 ? 201.319 195.590 147.621 1.00 78.66 651 GLN A CA 1
ATOM 3920 C C . GLN A 1 651 ? 202.194 196.515 148.456 1.00 79.91 651 GLN A C 1
ATOM 3921 O O . GLN A 1 651 ? 201.764 196.949 149.531 1.00 81.88 651 GLN A O 1
ATOM 3927 N N . LYS A 1 652 ? 203.395 196.844 147.984 1.00 73.77 652 LYS A N 1
ATOM 3928 C CA . LYS A 1 652 ? 204.344 197.653 148.735 1.00 69.18 652 LYS A CA 1
ATOM 3929 C C . LYS A 1 652 ? 205.124 198.500 147.742 1.00 65.77 652 LYS A C 1
ATOM 3930 O O . LYS A 1 652 ? 205.299 198.101 146.589 1.00 71.11 652 LYS A O 1
ATOM 3936 N N . MET A 1 653 ? 205.588 199.663 148.191 1.00 60.22 653 MET A N 1
ATOM 3937 C CA . MET A 1 653 ? 206.273 200.596 147.310 1.00 64.31 653 MET A CA 1
ATOM 3938 C C . MET A 1 653 ? 207.307 201.389 148.094 1.00 62.47 653 MET A C 1
ATOM 3939 O O . MET A 1 653 ? 207.068 201.799 149.231 1.00 66.48 653 MET A O 1
ATOM 3944 N N . SER A 1 654 ? 208.460 201.605 147.467 1.00 56.39 654 SER A N 1
ATOM 3945 C CA . SER A 1 654 ? 209.538 202.397 148.044 1.00 58.50 654 SER A CA 1
ATOM 3946 C C . SER A 1 654 ? 209.934 203.475 147.049 1.00 58.97 654 SER A C 1
ATOM 3947 O O . SER A 1 654 ? 209.972 203.222 145.841 1.00 63.35 654 SER A O 1
ATOM 3950 N N . LEU A 1 655 ? 210.222 204.671 147.549 1.00 58.30 655 LEU A N 1
ATOM 3951 C CA . LEU A 1 655 ? 210.567 205.804 146.707 1.00 61.76 655 LEU A CA 1
ATOM 3952 C C . LEU A 1 655 ? 211.897 206.402 147.136 1.00 64.34 655 LEU A C 1
ATOM 3953 O O . LEU A 1 655 ? 212.243 206.409 148.320 1.00 66.32 655 LEU A O 1
ATOM 3958 N N . GLN A 1 656 ? 212.636 206.910 146.156 1.00 76.87 656 GLN A N 1
ATOM 3959 C CA . GLN A 1 656 ? 213.810 207.731 146.428 1.00 80.26 656 GLN A CA 1
ATOM 3960 C C . GLN A 1 656 ? 213.963 208.704 145.270 1.00 82.19 656 GLN A C 1
ATOM 3961 O O . GLN A 1 656 ? 214.255 208.288 144.146 1.00 86.30 656 GLN A O 1
ATOM 3967 N N . VAL A 1 657 ? 213.762 209.989 145.541 1.00 83.18 657 VAL A N 1
ATOM 3968 C CA . VAL A 1 657 ? 213.946 211.045 144.554 1.00 84.71 657 VAL A CA 1
ATOM 3969 C C . VAL A 1 657 ? 215.274 211.720 144.858 1.00 85.48 657 VAL A C 1
ATOM 3970 O O . VAL A 1 657 ? 215.447 212.312 145.931 1.00 83.27 657 VAL A O 1
ATOM 3974 N N . ILE A 1 658 ? 216.208 211.629 143.918 1.00 98.60 658 ILE A N 1
ATOM 3975 C CA . ILE A 1 658 ? 217.570 212.098 144.142 1.00 98.40 658 ILE A CA 1
ATOM 3976 C C . ILE A 1 658 ? 217.633 213.604 143.929 1.00 99.94 658 ILE A C 1
ATOM 3977 O O . ILE A 1 658 ? 216.857 214.185 143.162 1.00 100.40 658 ILE A O 1
ATOM 3982 N N . LYS A 1 659 ? 218.571 214.243 144.622 1.00 116.29 659 LYS A N 1
ATOM 3983 C CA . LYS A 1 659 ? 218.672 215.695 144.598 1.00 117.55 659 LYS A CA 1
ATOM 3984 C C . LYS A 1 659 ? 219.264 216.171 143.277 1.00 116.75 659 LYS A C 1
ATOM 3985 O O . LYS A 1 659 ? 220.311 215.683 142.840 1.00 117.78 659 LYS A O 1
ATOM 3991 N N . GLU A 1 660 ? 218.591 217.128 142.644 1.00 120.57 660 GLU A N 1
ATOM 3992 C CA . GLU A 1 660 ? 219.098 217.741 141.426 1.00 121.93 660 GLU A CA 1
ATOM 3993 C C . GLU A 1 660 ? 220.161 218.782 141.756 1.00 121.67 660 GLU A C 1
ATOM 3994 O O . GLU A 1 660 ? 220.126 219.425 142.809 1.00 121.25 660 GLU A O 1
ATOM 4000 N N . ASN A 1 661 ? 221.113 218.943 140.842 1.00 108.75 661 ASN A N 1
ATOM 4001 C CA . ASN A 1 661 ? 222.181 219.922 141.017 1.00 108.54 661 ASN A CA 1
ATOM 4002 C C . ASN A 1 661 ? 221.814 221.245 140.353 1.00 107.40 661 ASN A C 1
ATOM 4003 O O . ASN A 1 661 ? 221.731 221.333 139.129 1.00 106.43 661 ASN A O 1
ATOM 4008 N N . ALA A 1 673 ? 217.894 230.384 142.795 1.00 113.58 673 ALA A N 1
ATOM 4009 C CA . ALA A 1 673 ? 217.497 229.878 141.450 1.00 114.31 673 ALA A CA 1
ATOM 4010 C C . ALA A 1 673 ? 216.202 229.075 141.531 1.00 116.08 673 ALA A C 1
ATOM 4011 O O . ALA A 1 673 ? 215.942 228.213 140.691 1.00 115.34 673 ALA A O 1
ATOM 4013 N N . GLU A 1 674 ? 215.390 229.363 142.551 1.00 121.00 674 GLU A N 1
ATOM 4014 C CA . GLU A 1 674 ? 214.124 228.654 142.706 1.00 119.98 674 GLU A CA 1
ATOM 4015 C C . GLU A 1 674 ? 213.109 229.071 141.650 1.00 120.31 674 GLU A C 1
ATOM 4016 O O . GLU A 1 674 ? 212.241 228.274 141.284 1.00 120.55 674 GLU A O 1
ATOM 4022 N N . VAL A 1 675 ? 213.188 230.310 141.160 1.00 119.81 675 VAL A N 1
ATOM 4023 C CA . VAL A 1 675 ? 212.285 230.752 140.099 1.00 119.88 675 VAL A CA 1
ATOM 4024 C C . VAL A 1 675 ? 212.545 229.965 138.819 1.00 120.76 675 VAL A C 1
ATOM 4025 O O . VAL A 1 675 ? 211.609 229.559 138.112 1.00 121.54 675 VAL A O 1
ATOM 4029 N N . GLU A 1 676 ? 213.823 229.749 138.497 1.00 127.62 676 GLU A N 1
ATOM 4030 C CA . GLU A 1 676 ? 214.169 228.943 137.334 1.00 127.86 676 GLU A CA 1
ATOM 4031 C C . GLU A 1 676 ? 213.578 227.544 137.452 1.00 127.86 676 GLU A C 1
ATOM 4032 O O . GLU A 1 676 ? 213.094 226.978 136.464 1.00 127.97 676 GLU A O 1
ATOM 4038 N N . ARG A 1 677 ? 213.606 226.971 138.658 1.00 116.90 677 ARG A N 1
ATOM 4039 C CA . ARG A 1 677 ? 213.027 225.648 138.857 1.00 115.83 677 ARG A CA 1
ATOM 4040 C C . ARG A 1 677 ? 211.506 225.684 138.802 1.00 113.68 677 ARG A C 1
ATOM 4041 O O . ARG A 1 677 ? 210.885 224.712 138.370 1.00 111.80 677 ARG A O 1
ATOM 4049 N N . SER A 1 678 ? 210.887 226.779 139.248 1.00 109.78 678 SER A N 1
ATOM 4050 C CA . SER A 1 678 ? 209.435 226.904 139.145 1.00 108.49 678 SER A CA 1
ATOM 4051 C C . SER A 1 678 ? 208.995 226.921 137.688 1.00 108.50 678 SER A C 1
ATOM 4052 O O . SER A 1 678 ? 207.965 226.332 137.326 1.00 107.69 678 SER A O 1
ATOM 4055 N N . GLN A 1 679 ? 209.770 227.599 136.838 1.00 117.48 679 GLN A N 1
ATOM 4056 C CA . GLN A 1 679 ? 209.443 227.654 135.418 1.00 118.11 679 GLN A CA 1
ATOM 4057 C C . GLN A 1 679 ? 209.388 226.270 134.799 1.00 117.08 679 GLN A C 1
ATOM 4058 O O . GLN A 1 679 ? 208.773 226.098 133.740 1.00 116.48 679 GLN A O 1
ATOM 4064 N N . ASP A 1 680 ? 210.012 225.283 135.433 1.00 106.06 680 ASP A N 1
ATOM 4065 C CA . ASP A 1 680 ? 209.917 223.906 134.981 1.00 104.24 680 ASP A CA 1
ATOM 4066 C C . ASP A 1 680 ? 208.928 223.088 135.810 1.00 103.57 680 ASP A C 1
ATOM 4067 O O . ASP A 1 680 ? 208.336 222.146 135.283 1.00 102.23 680 ASP A O 1
ATOM 4072 N N . ASP A 1 681 ? 208.699 223.443 137.081 1.00 100.16 681 ASP A N 1
ATOM 4073 C CA . ASP A 1 681 ? 207.681 222.754 137.879 1.00 99.13 681 ASP A CA 1
ATOM 4074 C C . ASP A 1 681 ? 206.299 222.943 137.278 1.00 99.02 681 ASP A C 1
ATOM 4075 O O . ASP A 1 681 ? 205.456 222.034 137.328 1.00 98.57 681 ASP A O 1
ATOM 4080 N N . GLN A 1 682 ? 206.053 224.113 136.688 1.00 99.27 682 GLN A N 1
ATOM 4081 C CA . GLN A 1 682 ? 204.785 224.311 135.994 1.00 98.12 682 GLN A CA 1
ATOM 4082 C C . GLN A 1 682 ? 204.584 223.265 134.904 1.00 99.15 682 GLN A C 1
ATOM 4083 O O . GLN A 1 682 ? 203.443 222.957 134.541 1.00 98.01 682 GLN A O 1
ATOM 4089 N N . HIS A 1 683 ? 205.674 222.708 134.373 1.00 96.54 683 HIS A N 1
ATOM 4090 C CA . HIS A 1 683 ? 205.586 221.610 133.420 1.00 95.26 683 HIS A CA 1
ATOM 4091 C C . HIS A 1 683 ? 205.605 220.247 134.100 1.00 94.74 683 HIS A C 1
ATOM 4092 O O . HIS A 1 683 ? 205.033 219.293 133.561 1.00 95.51 683 HIS A O 1
ATOM 4099 N N . MET A 1 684 ? 206.253 220.135 135.264 1.00 95.98 684 MET A N 1
ATOM 4100 C CA . MET A 1 684 ? 206.354 218.830 135.920 1.00 97.12 684 MET A CA 1
ATOM 4101 C C . MET A 1 684 ? 205.058 218.456 136.630 1.00 95.04 684 MET A C 1
ATOM 4102 O O . MET A 1 684 ? 204.882 217.292 137.008 1.00 92.21 684 MET A O 1
ATOM 4107 N N . LEU A 1 685 ? 204.139 219.407 136.812 1.00 89.37 685 LEU A N 1
ATOM 4108 C CA . LEU A 1 685 ? 202.918 219.126 137.571 1.00 90.21 685 LEU A CA 1
ATOM 4109 C C . LEU A 1 685 ? 202.167 217.882 137.107 1.00 90.85 685 LEU A C 1
ATOM 4110 O O . LEU A 1 685 ? 201.865 217.024 137.952 1.00 90.02 685 LEU A O 1
ATOM 4115 N N . PRO A 1 686 ? 201.822 217.718 135.827 1.00 90.81 686 PRO A N 1
ATOM 4116 C CA . PRO A 1 686 ? 201.072 216.511 135.432 1.00 90.13 686 PRO A CA 1
ATOM 4117 C C . PRO A 1 686 ? 201.803 215.212 135.720 1.00 88.61 686 PRO A C 1
ATOM 4118 O O . PRO A 1 686 ? 201.168 214.220 136.101 1.00 83.58 686 PRO A O 1
ATOM 4122 N N . PHE A 1 687 ? 203.125 215.191 135.556 1.00 95.83 687 PHE A N 1
ATOM 4123 C CA . PHE A 1 687 ? 203.874 213.943 135.653 1.00 96.68 687 PHE A CA 1
ATOM 4124 C C . PHE A 1 687 ? 203.764 213.350 137.052 1.00 97.11 687 PHE A C 1
ATOM 4125 O O . PHE A 1 687 ? 203.442 212.167 137.219 1.00 94.28 687 PHE A O 1
ATOM 4133 N N . TRP A 1 688 ? 204.034 214.163 138.078 1.00 84.72 688 TRP A N 1
ATOM 4134 C CA . TRP A 1 688 ? 203.907 213.696 139.452 1.00 79.24 688 TRP A CA 1
ATOM 4135 C C . TRP A 1 688 ? 202.453 213.529 139.862 1.00 79.62 688 TRP A C 1
ATOM 4136 O O . TRP A 1 688 ? 202.165 212.742 140.768 1.00 81.59 688 TRP A O 1
ATOM 4147 N N . THR A 1 689 ? 201.532 214.244 139.215 1.00 77.62 689 THR A N 1
ATOM 4148 C CA . THR A 1 689 ? 200.117 213.972 139.435 1.00 77.49 689 THR A CA 1
ATOM 4149 C C . THR A 1 689 ? 199.783 212.540 139.043 1.00 78.31 689 THR A C 1
ATOM 4150 O O . THR A 1 689 ? 199.056 211.844 139.761 1.00 75.80 689 THR A O 1
ATOM 4154 N N . ASP A 1 690 ? 200.310 212.085 137.906 1.00 86.28 690 ASP A N 1
ATOM 4155 C CA . ASP A 1 690 ? 200.101 210.701 137.498 1.00 87.13 690 ASP A CA 1
ATOM 4156 C C . ASP A 1 690 ? 200.769 209.730 138.465 1.00 86.14 690 ASP A C 1
ATOM 4157 O O . ASP A 1 690 ? 200.175 208.712 138.839 1.00 88.26 690 ASP A O 1
ATOM 4162 N N . LEU A 1 691 ? 202.001 210.028 138.886 1.00 77.73 691 LEU A N 1
ATOM 4163 C CA . LEU A 1 691 ? 202.746 209.085 139.715 1.00 79.45 691 LEU A CA 1
ATOM 4164 C C . LEU A 1 691 ? 202.096 208.916 141.082 1.00 75.83 691 LEU A C 1
ATOM 4165 O O . LEU A 1 691 ? 202.184 207.843 141.690 1.00 73.12 691 LEU A O 1
ATOM 4170 N N . CYS A 1 692 ? 201.441 209.960 141.582 1.00 76.36 692 CYS A N 1
ATOM 4171 C CA . CYS A 1 692 ? 200.823 209.900 142.899 1.00 78.67 692 CYS A CA 1
ATOM 4172 C C . CYS A 1 692 ? 199.384 209.401 142.864 1.00 79.51 692 CYS A C 1
ATOM 4173 O O . CYS A 1 692 ? 198.733 209.365 143.914 1.00 78.78 692 CYS A O 1
ATOM 4176 N N . SER A 1 693 ? 198.873 209.019 141.695 1.00 75.83 693 SER A N 1
ATOM 4177 C CA . SER A 1 693 ? 197.539 208.441 141.599 1.00 75.73 693 SER A CA 1
ATOM 4178 C C . SER A 1 693 ? 197.520 206.950 141.906 1.00 77.52 693 SER A C 1
ATOM 4179 O O . SER A 1 693 ? 196.438 206.352 141.928 1.00 78.41 693 SER A O 1
ATOM 4182 N N . ILE A 1 694 ? 198.679 206.342 142.153 1.00 78.07 694 ILE A N 1
ATOM 4183 C CA . ILE A 1 694 ? 198.733 204.897 142.350 1.00 78.56 694 ILE A CA 1
ATOM 4184 C C . ILE A 1 694 ? 197.942 204.496 143.586 1.00 74.21 694 ILE A C 1
ATOM 4185 O O . ILE A 1 694 ? 197.269 203.459 143.600 1.00 76.16 694 ILE A O 1
ATOM 4190 N N . PHE A 1 695 ? 198.004 205.312 144.640 1.00 64.17 695 PHE A N 1
ATOM 4191 C CA . PHE A 1 695 ? 197.367 204.939 145.898 1.00 70.05 695 PHE A CA 1
ATOM 4192 C C . PHE A 1 695 ? 195.860 204.784 145.730 1.00 70.21 695 PHE A C 1
ATOM 4193 O O . PHE A 1 695 ? 195.264 203.833 146.249 1.00 66.50 695 PHE A O 1
ATOM 4201 N N . GLY A 1 696 ? 195.225 205.710 145.016 1.00 70.20 696 GLY A N 1
ATOM 4202 C CA . GLY A 1 696 ? 193.794 205.644 144.800 1.00 67.58 696 GLY A CA 1
ATOM 4203 C C . GLY A 1 696 ? 193.368 204.514 143.885 1.00 67.56 696 GLY A C 1
ATOM 4204 O O . GLY A 1 696 ? 192.370 203.835 144.148 1.00 66.57 696 GLY A O 1
ATOM 4205 N N . SER A 1 697 ? 194.117 204.304 142.801 1.00 82.02 697 SER A N 1
ATOM 4206 C CA . SER A 1 697 ? 193.733 203.292 141.822 1.00 85.20 697 SER A CA 1
ATOM 4207 C C . SER A 1 697 ? 193.840 201.888 142.407 1.00 87.81 697 SER A C 1
ATOM 4208 O O . SER A 1 697 ? 192.897 201.093 142.316 1.00 85.92 697 SER A O 1
ATOM 4211 N N . ASN A 1 698 ? 194.980 201.566 143.012 1.00 96.82 698 ASN A N 1
ATOM 4212 C CA . ASN A 1 698 ? 195.204 200.226 143.525 1.00 95.98 698 ASN A CA 1
ATOM 4213 C C . ASN A 1 698 ? 194.428 200.021 144.824 1.00 97.97 698 ASN A C 1
ATOM 4214 O O . ASN A 1 698 ? 194.046 200.974 145.507 1.00 93.39 698 ASN A O 1
ATOM 4219 N N . LYS A 1 699 ? 194.189 198.748 145.156 1.00 112.68 699 LYS A N 1
ATOM 4220 C CA . LYS A 1 699 ? 193.380 198.390 146.315 1.00 112.37 699 LYS A CA 1
ATOM 4221 C C . LYS A 1 699 ? 194.062 197.388 147.240 1.00 111.32 699 LYS A C 1
ATOM 4222 O O . LYS A 1 699 ? 193.385 196.783 148.080 1.00 111.25 699 LYS A O 1
ATOM 4228 N N . ASP A 1 700 ? 195.379 197.186 147.110 1.00 98.24 700 ASP A N 1
ATOM 4229 C CA . ASP A 1 700 ? 196.091 196.293 148.017 1.00 97.96 700 ASP A CA 1
ATOM 4230 C C . ASP A 1 700 ? 197.460 196.838 148.411 1.00 95.48 700 ASP A C 1
ATOM 4231 O O . ASP A 1 700 ? 198.314 196.067 148.864 1.00 95.35 700 ASP A O 1
ATOM 4236 N N . LEU A 1 701 ? 197.695 198.140 148.256 1.00 70.88 701 LEU A N 1
ATOM 4237 C CA . LEU A 1 701 ? 198.976 198.742 148.627 1.00 70.17 701 LEU A CA 1
ATOM 4238 C C . LEU A 1 701 ? 198.908 199.172 150.093 1.00 70.46 701 LEU A C 1
ATOM 4239 O O . LEU A 1 701 ? 198.585 200.308 150.438 1.00 69.05 701 LEU A O 1
ATOM 4244 N N . MET A 1 702 ? 199.213 198.215 150.970 1.00 66.40 702 MET A N 1
ATOM 4245 C CA . MET A 1 702 ? 199.138 198.473 152.402 1.00 63.15 702 MET A CA 1
ATOM 4246 C C . MET A 1 702 ? 200.361 199.210 152.927 1.00 62.32 702 MET A C 1
ATOM 4247 O O . MET A 1 702 ? 200.249 199.926 153.925 1.00 67.45 702 MET A O 1
ATOM 4252 N N . GLY A 1 703 ? 201.517 199.060 152.288 1.00 40.67 703 GLY A N 1
ATOM 4253 C CA . GLY A 1 703 ? 202.759 199.595 152.809 1.00 36.81 703 GLY A CA 1
ATOM 4254 C C . GLY A 1 703 ? 203.355 200.642 151.888 1.00 42.64 703 GLY A C 1
ATOM 4255 O O . GLY A 1 703 ? 203.179 200.592 150.671 1.00 49.19 703 GLY A O 1
ATOM 4256 N N . LEU A 1 704 ? 204.070 201.592 152.485 1.00 42.81 704 LEU A N 1
ATOM 4257 C CA . LEU A 1 704 ? 204.758 202.637 151.740 1.00 38.49 704 LEU A CA 1
ATOM 4258 C C . LEU A 1 704 ? 206.063 202.954 152.450 1.00 33.61 704 LEU A C 1
ATOM 4259 O O . LEU A 1 704 ? 206.194 202.720 153.652 1.00 40.48 704 LEU A O 1
ATOM 4264 N N . ALA A 1 705 ? 207.026 203.477 151.700 1.00 29.71 705 ALA A N 1
ATOM 4265 C CA . ALA A 1 705 ? 208.283 203.932 152.267 1.00 39.46 705 ALA A CA 1
ATOM 4266 C C . ALA A 1 705 ? 208.879 205.000 151.367 1.00 43.55 705 ALA A C 1
ATOM 4267 O O . ALA A 1 705 ? 208.825 204.888 150.141 1.00 50.66 705 ALA A O 1
ATOM 4269 N N . ILE A 1 706 ? 209.440 206.038 151.982 1.00 49.90 706 ILE A N 1
ATOM 4270 C CA . ILE A 1 706 ? 210.125 207.112 151.273 1.00 53.05 706 ILE A CA 1
ATOM 4271 C C . ILE A 1 706 ? 211.482 207.274 151.937 1.00 54.03 706 ILE A C 1
ATOM 4272 O O . ILE A 1 706 ? 211.568 207.765 153.069 1.00 55.64 706 ILE A O 1
ATOM 4277 N N . ASN A 1 707 ? 212.540 206.873 151.240 1.00 65.04 707 ASN A N 1
ATOM 4278 C CA . ASN A 1 707 ? 213.882 206.818 151.803 1.00 69.61 707 ASN A CA 1
ATOM 4279 C C . ASN A 1 707 ? 214.785 207.817 151.096 1.00 69.52 707 ASN A C 1
ATOM 4280 O O . ASN A 1 707 ? 214.940 207.761 149.871 1.00 69.05 707 ASN A O 1
ATOM 4285 N N . ASP A 1 708 ? 215.384 208.721 151.872 1.00 77.51 708 ASP A N 1
ATOM 4286 C CA . ASP A 1 708 ? 216.386 209.656 151.359 1.00 79.76 708 ASP A CA 1
ATOM 4287 C C . ASP A 1 708 ? 215.885 210.382 150.113 1.00 80.85 708 ASP A C 1
ATOM 4288 O O . ASP A 1 708 ? 216.549 210.412 149.075 1.00 77.90 708 ASP A O 1
ATOM 4293 N N . SER A 1 709 ? 214.703 210.982 150.222 1.00 77.51 709 SER A N 1
ATOM 4294 C CA . SER A 1 709 ? 214.064 211.664 149.106 1.00 76.36 709 SER A CA 1
ATOM 4295 C C . SER A 1 709 ? 214.086 213.171 149.326 1.00 73.68 709 SER A C 1
ATOM 4296 O O . SER A 1 709 ? 213.709 213.654 150.399 1.00 71.14 709 SER A O 1
ATOM 4299 N N . PHE A 1 710 ? 214.525 213.907 148.308 1.00 86.11 710 PHE A N 1
ATOM 4300 C CA . PHE A 1 710 ? 214.424 215.361 148.282 1.00 86.72 710 PHE A CA 1
ATOM 4301 C C . PHE A 1 710 ? 213.260 215.742 147.377 1.00 84.64 710 PHE A C 1
ATOM 4302 O O . PHE A 1 710 ? 213.338 215.573 146.156 1.00 84.09 710 PHE A O 1
ATOM 4310 N N . LEU A 1 711 ? 212.189 216.249 147.973 1.00 74.16 711 LEU A N 1
ATOM 4311 C CA . LEU A 1 711 ? 210.948 216.530 147.267 1.00 74.14 711 LEU A CA 1
ATOM 4312 C C . LEU A 1 711 ? 210.810 218.028 147.012 1.00 72.14 711 LEU A C 1
ATOM 4313 O O . LEU A 1 711 ? 211.693 218.827 147.336 1.00 71.35 711 LEU A O 1
ATOM 4318 N N . SER A 1 712 ? 209.678 218.402 146.419 1.00 66.17 712 SER A N 1
ATOM 4319 C CA . SER A 1 712 ? 209.380 219.792 146.111 1.00 68.85 712 SER A CA 1
ATOM 4320 C C . SER A 1 712 ? 207.971 220.115 146.586 1.00 67.86 712 SER A C 1
ATOM 4321 O O . SER A 1 712 ? 207.196 219.229 146.951 1.00 66.43 712 SER A O 1
ATOM 4324 N N . ALA A 1 713 ? 207.646 221.409 146.574 1.00 70.01 713 ALA A N 1
ATOM 4325 C CA . ALA A 1 713 ? 206.386 221.859 147.155 1.00 69.46 713 ALA A CA 1
ATOM 4326 C C . ALA A 1 713 ? 205.185 221.249 146.444 1.00 67.88 713 ALA A C 1
ATOM 4327 O O . ALA A 1 713 ? 204.245 220.785 147.093 1.00 66.49 713 ALA A O 1
ATOM 4329 N N . SER A 1 714 ? 205.195 221.242 145.109 1.00 69.15 714 SER A N 1
ATOM 4330 C CA . SER A 1 714 ? 204.039 220.744 144.365 1.00 69.77 714 SER A CA 1
ATOM 4331 C C . SER A 1 714 ? 203.870 219.238 144.537 1.00 71.06 714 SER A C 1
ATOM 4332 O O . SER A 1 714 ? 202.754 218.748 144.776 1.00 68.51 714 SER A O 1
ATOM 4335 N N . LEU A 1 715 ? 204.963 218.489 144.404 1.00 76.82 715 LEU A N 1
ATOM 4336 C CA . LEU A 1 715 ? 204.900 217.049 144.612 1.00 75.55 715 LEU A CA 1
ATOM 4337 C C . LEU A 1 715 ? 204.399 216.733 146.010 1.00 72.52 715 LEU A C 1
ATOM 4338 O O . LEU A 1 715 ? 203.540 215.866 146.190 1.00 72.13 715 LEU A O 1
ATOM 4343 N N . VAL A 1 716 ? 204.922 217.437 147.014 1.00 74.21 716 VAL A N 1
ATOM 4344 C CA . VAL A 1 716 ? 204.525 217.172 148.392 1.00 73.98 716 VAL A CA 1
ATOM 4345 C C . VAL A 1 716 ? 203.062 217.536 148.607 1.00 73.41 716 VAL A C 1
ATOM 4346 O O . VAL A 1 716 ? 202.341 216.842 149.327 1.00 68.45 716 VAL A O 1
ATOM 4350 N N . ARG A 1 717 ? 202.599 218.627 147.995 1.00 77.70 717 ARG A N 1
ATOM 4351 C CA . ARG A 1 717 ? 201.196 219.011 148.121 1.00 77.14 717 ARG A CA 1
ATOM 4352 C C . ARG A 1 717 ? 200.285 217.916 147.581 1.00 75.62 717 ARG A C 1
ATOM 4353 O O . ARG A 1 717 ? 199.364 217.454 148.269 1.00 71.96 717 ARG A O 1
ATOM 4361 N N . ILE A 1 718 ? 200.540 217.477 146.347 1.00 78.72 718 ILE A N 1
ATOM 4362 C CA . ILE A 1 718 ? 199.699 216.443 145.747 1.00 79.37 718 ILE A CA 1
ATOM 4363 C C . ILE A 1 718 ? 199.790 215.152 146.553 1.00 76.67 718 ILE A C 1
ATOM 4364 O O . ILE A 1 718 ? 198.782 214.476 146.792 1.00 72.44 718 ILE A O 1
ATOM 4369 N N . LEU A 1 719 ? 201.002 214.788 146.979 1.00 72.43 719 LEU A N 1
ATOM 4370 C CA . LEU A 1 719 ? 201.205 213.547 147.717 1.00 65.96 719 LEU A CA 1
ATOM 4371 C C . LEU A 1 719 ? 200.472 213.569 149.050 1.00 65.75 719 LEU A C 1
ATOM 4372 O O . LEU A 1 719 ? 199.847 212.578 149.438 1.00 67.89 719 LEU A O 1
ATOM 4377 N N . CYS A 1 720 ? 200.538 214.691 149.768 1.00 67.88 720 CYS A N 1
ATOM 4378 C CA . CYS A 1 720 ? 199.863 214.786 151.055 1.00 70.85 720 CYS A CA 1
ATOM 4379 C C . CYS A 1 720 ? 198.352 214.790 150.882 1.00 73.16 720 CYS A C 1
ATOM 4380 O O . CYS A 1 720 ? 197.631 214.201 151.695 1.00 67.56 720 CYS A O 1
ATOM 4383 N N . GLU A 1 721 ? 197.847 215.441 149.830 1.00 76.19 721 GLU A N 1
ATOM 4384 C CA . GLU A 1 721 ? 196.418 215.344 149.552 1.00 71.72 721 GLU A CA 1
ATOM 4385 C C . GLU A 1 721 ? 196.017 213.896 149.297 1.00 66.27 721 GLU A C 1
ATOM 4386 O O . GLU A 1 721 ? 194.998 213.422 149.812 1.00 63.97 721 GLU A O 1
ATOM 4392 N N . GLN A 1 722 ? 196.813 213.177 148.505 1.00 62.25 722 GLN A N 1
ATOM 4393 C CA . GLN A 1 722 ? 196.504 211.781 148.221 1.00 63.88 722 GLN A CA 1
ATOM 4394 C C . GLN A 1 722 ? 196.512 210.951 149.497 1.00 64.42 722 GLN A C 1
ATOM 4395 O O . GLN A 1 722 ? 195.633 210.106 149.701 1.00 67.15 722 GLN A O 1
ATOM 4401 N N . ILE A 1 723 ? 197.499 211.179 150.365 1.00 54.20 723 ILE A N 1
ATOM 4402 C CA . ILE A 1 723 ? 197.583 210.433 151.617 1.00 54.23 723 ILE A CA 1
ATOM 4403 C C . ILE A 1 723 ? 196.366 210.725 152.486 1.00 53.96 723 ILE A C 1
ATOM 4404 O O . ILE A 1 723 ? 195.783 209.818 153.089 1.00 51.75 723 ILE A O 1
ATOM 4409 N N . ALA A 1 724 ? 195.960 211.993 152.560 1.00 49.78 724 ALA A N 1
ATOM 4410 C CA . ALA A 1 724 ? 194.880 212.387 153.455 1.00 49.03 724 ALA A CA 1
ATOM 4411 C C . ALA A 1 724 ? 193.502 212.004 152.935 1.00 52.17 724 ALA A C 1
ATOM 4412 O O . ALA A 1 724 ? 192.541 212.005 153.711 1.00 54.39 724 ALA A O 1
ATOM 4414 N N . SER A 1 725 ? 193.381 211.670 151.654 1.00 56.99 725 SER A N 1
ATOM 4415 C CA . SER A 1 725 ? 192.076 211.373 151.084 1.00 57.43 725 SER A CA 1
ATOM 4416 C C . SER A 1 725 ? 191.501 210.096 151.688 1.00 59.86 725 SER A C 1
ATOM 4417 O O . SER A 1 725 ? 192.205 209.290 152.301 1.00 59.65 725 SER A O 1
ATOM 4420 N N . ASP A 1 726 ? 190.193 209.921 151.506 1.00 75.29 726 ASP A N 1
ATOM 4421 C CA . ASP A 1 726 ? 189.490 208.750 152.015 1.00 79.27 726 ASP A CA 1
ATOM 4422 C C . ASP A 1 726 ? 189.684 207.515 151.146 1.00 76.34 726 ASP A C 1
ATOM 4423 O O . ASP A 1 726 ? 189.253 206.427 151.541 1.00 74.34 726 ASP A O 1
ATOM 4428 N N . THR A 1 727 ? 190.310 207.652 149.979 1.00 72.49 727 THR A N 1
ATOM 4429 C CA . THR A 1 727 ? 190.579 206.512 149.114 1.00 72.35 727 THR A CA 1
ATOM 4430 C C . THR A 1 727 ? 191.878 205.797 149.461 1.00 69.86 727 THR A C 1
ATOM 4431 O O . THR A 1 727 ? 192.145 204.728 148.902 1.00 66.51 727 THR A O 1
ATOM 4435 N N . CYS A 1 728 ? 192.683 206.356 150.361 1.00 64.44 728 CYS A N 1
ATOM 4436 C CA . CYS A 1 728 ? 193.947 205.738 150.734 1.00 63.18 728 CYS A CA 1
ATOM 4437 C C . CYS A 1 728 ? 193.721 204.623 151.749 1.00 57.07 728 CYS A C 1
ATOM 4438 O O . CYS A 1 728 ? 192.829 204.693 152.597 1.00 56.17 728 CYS A O 1
ATOM 4441 N N . HIS A 1 729 ? 194.549 203.580 151.653 1.00 52.41 729 HIS A N 1
ATOM 4442 C CA . HIS A 1 729 ? 194.407 202.427 152.534 1.00 53.34 729 HIS A CA 1
ATOM 4443 C C . HIS A 1 729 ? 195.751 201.946 153.075 1.00 61.14 729 HIS A C 1
ATOM 4444 O O . HIS A 1 729 ? 195.911 200.748 153.339 1.00 59.60 729 HIS A O 1
ATOM 4451 N N . LEU A 1 730 ? 196.714 202.847 153.257 1.00 54.78 730 LEU A N 1
ATOM 4452 C CA . LEU A 1 730 ? 197.992 202.465 153.837 1.00 46.00 730 LEU A CA 1
ATOM 4453 C C . LEU A 1 730 ? 197.802 201.958 155.259 1.00 44.08 730 LEU A C 1
ATOM 4454 O O . LEU A 1 730 ? 197.039 202.529 156.044 1.00 39.96 730 LEU A O 1
ATOM 4459 N N . GLN A 1 731 ? 198.501 200.870 155.586 1.00 40.70 731 GLN A N 1
ATOM 4460 C CA . GLN A 1 731 ? 198.535 200.329 156.938 1.00 39.22 731 GLN A CA 1
ATOM 4461 C C . GLN A 1 731 ? 199.888 200.479 157.611 1.00 32.56 731 GLN A C 1
ATOM 4462 O O . GLN A 1 731 ? 199.950 200.509 158.839 1.00 28.03 731 GLN A O 1
ATOM 4468 N N . ARG A 1 732 ? 200.965 200.573 156.838 1.00 27.79 732 ARG A N 1
ATOM 4469 C CA . ARG A 1 732 ? 202.306 200.784 157.362 1.00 22.17 732 ARG A CA 1
ATOM 4470 C C . ARG A 1 732 ? 202.948 201.914 156.580 1.00 20.06 732 ARG A C 1
ATOM 4471 O O . ARG A 1 732 ? 202.673 202.080 155.389 1.00 27.21 732 ARG A O 1
ATOM 4479 N N . VAL A 1 733 ? 203.789 202.696 157.248 1.00 18.53 733 VAL A N 1
ATOM 4480 C CA . VAL A 1 733 ? 204.418 203.859 156.640 1.00 19.71 733 VAL A CA 1
ATOM 4481 C C . VAL A 1 733 ? 205.773 204.078 157.298 1.00 21.16 733 VAL A C 1
ATOM 4482 O O . VAL A 1 733 ? 205.957 203.811 158.488 1.00 25.60 733 VAL A O 1
ATOM 4486 N N . VAL A 1 734 ? 206.729 204.558 156.509 1.00 19.42 734 VAL A N 1
ATOM 4487 C CA . VAL A 1 734 ? 208.091 204.789 156.972 1.00 19.95 734 VAL A CA 1
ATOM 4488 C C . VAL A 1 734 ? 208.607 206.030 156.264 1.00 25.14 734 VAL A C 1
ATOM 4489 O O . VAL A 1 734 ? 208.672 206.059 155.032 1.00 36.38 734 VAL A O 1
ATOM 4493 N N . PHE A 1 735 ? 208.966 207.053 157.031 1.00 37.64 735 PHE A N 1
ATOM 4494 C CA . PHE A 1 735 ? 209.623 208.244 156.506 1.00 42.93 735 PHE A CA 1
ATOM 4495 C C . PHE A 1 735 ? 211.004 208.356 157.141 1.00 42.62 735 PHE A C 1
ATOM 4496 O O . PHE A 1 735 ? 211.121 208.460 158.366 1.00 41.12 735 PHE A O 1
ATOM 4504 N N . LYS A 1 736 ? 212.042 208.336 156.311 1.00 51.44 736 LYS A N 1
ATOM 4505 C CA . LYS A 1 736 ? 213.413 208.451 156.786 1.00 58.56 736 LYS A CA 1
ATOM 4506 C C . LYS A 1 736 ? 214.197 209.360 155.854 1.00 59.93 736 LYS A C 1
ATOM 4507 O O . LYS A 1 736 ? 214.149 209.195 154.631 1.00 62.95 736 LYS A O 1
ATOM 4513 N N . ASN A 1 737 ? 214.917 210.318 156.435 1.00 70.34 737 ASN A N 1
ATOM 4514 C CA . ASN A 1 737 ? 215.808 211.198 155.684 1.00 70.57 737 ASN A CA 1
ATOM 4515 C C . ASN A 1 737 ? 215.071 211.970 154.593 1.00 66.11 737 ASN A C 1
ATOM 4516 O O . ASN A 1 737 ? 215.604 212.177 153.501 1.00 65.45 737 ASN A O 1
ATOM 4521 N N . ILE A 1 738 ? 213.846 212.411 154.877 1.00 61.36 738 ILE A N 1
ATOM 4522 C CA . ILE A 1 738 ? 213.119 213.259 153.939 1.00 63.83 738 ILE A CA 1
ATOM 4523 C C . ILE A 1 738 ? 213.583 214.701 154.094 1.00 65.51 738 ILE A C 1
ATOM 4524 O O . ILE A 1 738 ? 213.757 215.204 155.212 1.00 61.79 738 ILE A O 1
ATOM 4529 N N . SER A 1 739 ? 213.789 215.374 152.966 1.00 75.08 739 SER A N 1
ATOM 4530 C CA . SER A 1 739 ? 214.240 216.756 152.935 1.00 73.93 739 SER A CA 1
ATOM 4531 C C . SER A 1 739 ? 213.450 217.514 151.879 1.00 73.92 739 SER A C 1
ATOM 4532 O O . SER A 1 739 ? 213.019 216.921 150.882 1.00 73.35 739 SER A O 1
ATOM 4535 N N . PRO A 1 740 ? 213.243 218.828 152.065 1.00 73.60 740 PRO A N 1
ATOM 4536 C CA . PRO A 1 740 ? 213.635 219.660 153.215 1.00 72.70 740 PRO A CA 1
ATOM 4537 C C . PRO A 1 740 ? 212.703 219.478 154.408 1.00 73.27 740 PRO A C 1
ATOM 4538 O O . PRO A 1 740 ? 211.791 218.657 154.378 1.00 73.19 740 PRO A O 1
ATOM 4542 N N . ALA A 1 741 ? 212.920 220.250 155.475 1.00 72.17 741 ALA A N 1
ATOM 4543 C CA . ALA A 1 741 ? 212.156 220.052 156.703 1.00 72.96 741 ALA A CA 1
ATOM 4544 C C . ALA A 1 741 ? 210.669 220.306 156.483 1.00 73.69 741 ALA A C 1
ATOM 4545 O O . ALA A 1 741 ? 209.822 219.593 157.037 1.00 71.22 741 ALA A O 1
ATOM 4547 N N . ASP A 1 742 ? 210.330 221.321 155.684 1.00 74.08 742 ASP A N 1
ATOM 4548 C CA . ASP A 1 742 ? 208.926 221.663 155.488 1.00 70.99 742 ASP A CA 1
ATOM 4549 C C . ASP A 1 742 ? 208.160 220.499 154.876 1.00 67.43 742 ASP A C 1
ATOM 4550 O O . ASP A 1 742 ? 207.025 220.216 155.274 1.00 65.80 742 ASP A O 1
ATOM 4555 N N . ALA A 1 743 ? 208.764 219.816 153.902 1.00 68.93 743 ALA A N 1
ATOM 4556 C CA . ALA A 1 743 ? 208.096 218.680 153.277 1.00 72.87 743 ALA A CA 1
ATOM 4557 C C . ALA A 1 743 ? 207.832 217.574 154.290 1.00 75.93 743 ALA A C 1
ATOM 4558 O O . ALA A 1 743 ? 206.751 216.976 154.295 1.00 77.32 743 ALA A O 1
ATOM 4560 N N . HIS A 1 744 ? 208.809 217.286 155.151 1.00 67.63 744 HIS A N 1
ATOM 4561 C CA . HIS A 1 744 ? 208.623 216.246 156.157 1.00 61.44 744 HIS A CA 1
ATOM 4562 C C . HIS A 1 744 ? 207.517 216.629 157.130 1.00 58.65 744 HIS A C 1
ATOM 4563 O O . HIS A 1 744 ? 206.657 215.808 157.475 1.00 49.33 744 HIS A O 1
ATOM 4570 N N . ARG A 1 745 ? 207.521 217.887 157.577 1.00 64.08 745 ARG A N 1
ATOM 4571 C CA . ARG A 1 745 ? 206.480 218.349 158.487 1.00 59.22 745 ARG A CA 1
ATOM 4572 C C . ARG A 1 745 ? 205.107 218.227 157.846 1.00 58.70 745 ARG A C 1
ATOM 4573 O O . ARG A 1 745 ? 204.147 217.794 158.492 1.00 59.51 745 ARG A O 1
ATOM 4581 N N . ASN A 1 746 ? 204.994 218.605 156.571 1.00 63.07 746 ASN A N 1
ATOM 4582 C CA . ASN A 1 746 ? 203.715 218.506 155.879 1.00 62.76 746 ASN A CA 1
ATOM 4583 C C . ASN A 1 746 ? 203.282 217.053 155.746 1.00 62.34 746 ASN A C 1
ATOM 4584 O O . ASN A 1 746 ? 202.100 216.732 155.911 1.00 60.76 746 ASN A O 1
ATOM 4589 N N . LEU A 1 747 ? 204.225 216.157 155.448 1.00 59.85 747 LEU A N 1
ATOM 4590 C CA . LEU A 1 747 ? 203.883 214.743 155.349 1.00 58.71 747 LEU A CA 1
ATOM 4591 C C . LEU A 1 747 ? 203.351 214.213 156.673 1.00 56.82 747 LEU A C 1
ATOM 4592 O O . LEU A 1 747 ? 202.304 213.558 156.711 1.00 54.94 747 LEU A O 1
ATOM 4597 N N . CYS A 1 748 ? 204.046 214.502 157.774 1.00 54.32 748 CYS A N 1
ATOM 4598 C CA . CYS A 1 748 ? 203.581 214.027 159.074 1.00 44.74 748 CYS A CA 1
ATOM 4599 C C . CYS A 1 748 ? 202.226 214.623 159.423 1.00 43.42 748 CYS A C 1
ATOM 4600 O O . CYS A 1 748 ? 201.425 213.994 160.122 1.00 38.38 748 CYS A O 1
ATOM 4603 N N . LEU A 1 749 ? 201.953 215.841 158.954 1.00 47.85 749 LEU A N 1
ATOM 4604 C CA . LEU A 1 749 ? 200.654 216.453 159.202 1.00 46.40 749 LEU A CA 1
ATOM 4605 C C . LEU A 1 749 ? 199.554 215.754 158.420 1.00 49.44 749 LEU A C 1
ATOM 4606 O O . LEU A 1 749 ? 198.391 215.771 158.837 1.00 48.25 749 LEU A O 1
ATOM 4611 N N . ALA A 1 750 ? 199.894 215.138 157.286 1.00 43.75 750 ALA A N 1
ATOM 4612 C CA . ALA A 1 750 ? 198.887 214.429 156.505 1.00 42.17 750 ALA A CA 1
ATOM 4613 C C . ALA A 1 750 ? 198.282 213.261 157.271 1.00 41.82 750 ALA A C 1
ATOM 4614 O O . ALA A 1 750 ? 197.143 212.871 156.993 1.00 37.12 750 ALA A O 1
ATOM 4616 N N . LEU A 1 751 ? 199.012 212.704 158.234 1.00 37.33 751 LEU A N 1
ATOM 4617 C CA . LEU A 1 751 ? 198.544 211.556 158.997 1.00 29.48 751 LEU A CA 1
ATOM 4618 C C . LEU A 1 751 ? 197.573 211.937 160.105 1.00 35.18 751 LEU A C 1
ATOM 4619 O O . LEU A 1 751 ? 197.010 211.043 160.743 1.00 32.32 751 LEU A O 1
ATOM 4624 N N . ARG A 1 752 ? 197.368 213.229 160.354 1.00 40.66 752 ARG A N 1
ATOM 4625 C CA . ARG A 1 752 ? 196.526 213.663 161.460 1.00 37.44 752 ARG A CA 1
ATOM 4626 C C . ARG A 1 752 ? 195.102 213.150 161.286 1.00 40.24 752 ARG A C 1
ATOM 4627 O O . ARG A 1 752 ? 194.385 213.583 160.379 1.00 38.70 752 ARG A O 1
ATOM 4635 N N . GLY A 1 753 ? 194.683 212.230 162.152 1.00 40.19 753 GLY A N 1
ATOM 4636 C CA . GLY A 1 753 ? 193.348 211.675 162.084 1.00 34.54 753 GLY A CA 1
ATOM 4637 C C . GLY A 1 753 ? 193.163 210.572 161.071 1.00 33.90 753 GLY A C 1
ATOM 4638 O O . GLY A 1 753 ? 192.018 210.238 160.750 1.00 36.11 753 GLY A O 1
ATOM 4639 N N . HIS A 1 754 ? 194.242 209.991 160.558 1.00 40.04 754 HIS A N 1
ATOM 4640 C CA . HIS A 1 754 ? 194.115 208.949 159.549 1.00 43.09 754 HIS A CA 1
ATOM 4641 C C . HIS A 1 754 ? 193.348 207.761 160.111 1.00 43.27 754 HIS A C 1
ATOM 4642 O O . HIS A 1 754 ? 193.493 207.410 161.285 1.00 36.19 754 HIS A O 1
ATOM 4649 N N . LYS A 1 755 ? 192.524 207.143 159.268 1.00 47.03 755 LYS A N 1
ATOM 4650 C CA . LYS A 1 755 ? 191.642 206.060 159.682 1.00 47.09 755 LYS A CA 1
ATOM 4651 C C . LYS A 1 755 ? 192.208 204.676 159.374 1.00 47.84 755 LYS A C 1
ATOM 4652 O O . LYS A 1 755 ? 191.566 203.673 159.701 1.00 39.89 755 LYS A O 1
ATOM 4658 N N . THR A 1 756 ? 193.400 204.592 158.780 1.00 49.10 756 THR A N 1
ATOM 4659 C CA . THR A 1 756 ? 193.943 203.303 158.352 1.00 42.20 756 THR A CA 1
ATOM 4660 C C . THR A 1 756 ? 195.380 203.039 158.774 1.00 34.05 756 THR A C 1
ATOM 4661 O O . THR A 1 756 ? 195.762 201.867 158.843 1.00 33.61 756 THR A O 1
ATOM 4665 N N . VAL A 1 757 ? 196.193 204.052 159.063 1.00 23.65 757 VAL A N 1
ATOM 4666 C CA . VAL A 1 757 ? 197.596 203.831 159.406 1.00 28.94 757 VAL A CA 1
ATOM 4667 C C . VAL A 1 757 ? 197.636 203.326 160.846 1.00 23.47 757 VAL A C 1
ATOM 4668 O O . VAL A 1 757 ? 197.153 203.993 161.761 1.00 27.74 757 VAL A O 1
ATOM 4672 N N . THR A 1 758 ? 198.213 202.140 161.050 1.00 5.87 758 THR A N 1
ATOM 4673 C CA . THR A 1 758 ? 198.384 201.573 162.381 1.00 9.54 758 THR A CA 1
ATOM 4674 C C . THR A 1 758 ? 199.843 201.387 162.773 1.00 16.20 758 THR A C 1
ATOM 4675 O O . THR A 1 758 ? 200.112 201.012 163.916 1.00 26.30 758 THR A O 1
ATOM 4679 N N . TYR A 1 759 ? 200.782 201.622 161.861 1.00 6.36 759 TYR A N 1
ATOM 4680 C CA . TYR A 1 759 ? 202.203 201.641 162.173 1.00 2.32 759 TYR A CA 1
ATOM 4681 C C . TYR A 1 759 ? 202.795 202.960 161.702 1.00 5.28 759 TYR A C 1
ATOM 4682 O O . TYR A 1 759 ? 202.251 203.617 160.812 1.00 21.22 759 TYR A O 1
ATOM 4691 N N . LEU A 1 760 ? 203.911 203.349 162.306 1.00 0.76 760 LEU A N 1
ATOM 4692 C CA . LEU A 1 760 ? 204.640 204.523 161.838 1.00 7.17 760 LEU A CA 1
ATOM 4693 C C . LEU A 1 760 ? 206.029 204.496 162.440 1.00 16.17 760 LEU A C 1
ATOM 4694 O O . LEU A 1 760 ? 206.170 204.377 163.659 1.00 27.82 760 LEU A O 1
ATOM 4699 N N . THR A 1 761 ? 207.043 204.615 161.596 1.00 12.76 761 THR A N 1
ATOM 4700 C CA . THR A 1 761 ? 208.427 204.715 162.023 1.00 10.71 761 THR A CA 1
ATOM 4701 C C . THR A 1 761 ? 209.009 206.002 161.464 1.00 13.46 761 THR A C 1
ATOM 4702 O O . THR A 1 761 ? 208.611 206.448 160.386 1.00 21.21 761 THR A O 1
ATOM 4706 N N . LEU A 1 762 ? 209.940 206.607 162.194 1.00 27.16 762 LEU A N 1
ATOM 4707 C CA . LEU A 1 762 ? 210.488 207.898 161.806 1.00 29.60 762 LEU A CA 1
ATOM 4708 C C . LEU A 1 762 ? 211.999 207.907 161.973 1.00 31.56 762 LEU A C 1
ATOM 4709 O O . LEU A 1 762 ? 212.548 207.196 162.818 1.00 32.80 762 LEU A O 1
ATOM 4714 N N . GLN A 1 763 ? 212.662 208.720 161.157 1.00 47.87 763 GLN A N 1
ATOM 4715 C CA . GLN A 1 763 ? 214.108 208.877 161.201 1.00 53.93 763 GLN A CA 1
ATOM 4716 C C . GLN A 1 763 ? 214.485 210.093 160.368 1.00 60.26 763 GLN A C 1
ATOM 4717 O O . GLN A 1 763 ? 213.814 210.418 159.385 1.00 63.67 763 GLN A O 1
ATOM 4723 N N . GLY A 1 764 ? 215.559 210.763 160.763 1.00 73.22 764 GLY A N 1
ATOM 4724 C CA . GLY A 1 764 ? 215.990 211.943 160.039 1.00 71.47 764 GLY A CA 1
ATOM 4725 C C . GLY A 1 764 ? 217.341 212.421 160.513 1.00 74.59 764 GLY A C 1
ATOM 4726 O O . GLY A 1 764 ? 217.891 211.922 161.501 1.00 75.95 764 GLY A O 1
ATOM 4727 N N . ASN A 1 765 ? 217.871 213.403 159.784 1.00 91.15 765 ASN A N 1
ATOM 4728 C CA . ASN A 1 765 ? 219.146 214.005 160.154 1.00 92.31 765 ASN A CA 1
ATOM 4729 C C . ASN A 1 765 ? 218.948 215.211 161.064 1.00 92.07 765 ASN A C 1
ATOM 4730 O O . ASN A 1 765 ? 219.683 215.378 162.043 1.00 91.20 765 ASN A O 1
ATOM 4735 N N . ASP A 1 766 ? 217.968 216.058 160.755 1.00 84.83 766 ASP A N 1
ATOM 4736 C CA . ASP A 1 766 ? 217.615 217.206 161.576 1.00 83.02 766 ASP A CA 1
ATOM 4737 C C . ASP A 1 766 ? 216.188 217.031 162.072 1.00 81.70 766 ASP A C 1
ATOM 4738 O O . ASP A 1 766 ? 215.333 216.507 161.351 1.00 80.60 766 ASP A O 1
ATOM 4743 N N . GLN A 1 767 ? 215.933 217.470 163.307 1.00 77.93 767 GLN A N 1
ATOM 4744 C CA . GLN A 1 767 ? 214.677 217.167 163.982 1.00 74.95 767 GLN A CA 1
ATOM 4745 C C . GLN A 1 767 ? 214.086 218.367 164.714 1.00 73.67 767 GLN A C 1
ATOM 4746 O O . GLN A 1 767 ? 213.183 218.187 165.538 1.00 73.58 767 GLN A O 1
ATOM 4752 N N . ASP A 1 768 ? 214.559 219.583 164.436 1.00 84.67 768 ASP A N 1
ATOM 4753 C CA . ASP A 1 768 ? 214.112 220.742 165.199 1.00 87.65 768 ASP A CA 1
ATOM 4754 C C . ASP A 1 768 ? 212.608 220.964 165.105 1.00 87.12 768 ASP A C 1
ATOM 4755 O O . ASP A 1 768 ? 212.031 221.555 166.025 1.00 85.01 768 ASP A O 1
ATOM 4760 N N . ASP A 1 769 ? 211.960 220.504 164.030 1.00 73.93 769 ASP A N 1
ATOM 4761 C CA . ASP A 1 769 ? 210.518 220.664 163.897 1.00 74.24 769 ASP A CA 1
ATOM 4762 C C . ASP A 1 769 ? 209.790 219.330 163.777 1.00 70.17 769 ASP A C 1
ATOM 4763 O O . ASP A 1 769 ? 208.572 219.326 163.558 1.00 68.08 769 ASP A O 1
ATOM 4768 N N . MET A 1 770 ? 210.487 218.202 163.918 1.00 61.10 770 MET A N 1
ATOM 4769 C CA . MET A 1 770 ? 209.814 216.907 163.902 1.00 58.00 770 MET A CA 1
ATOM 4770 C C . MET A 1 770 ? 208.848 216.780 165.072 1.00 59.75 770 MET A C 1
ATOM 4771 O O . MET A 1 770 ? 207.725 216.282 164.915 1.00 61.24 770 MET A O 1
ATOM 4776 N N . PHE A 1 771 ? 209.277 217.213 166.254 1.00 56.76 771 PHE A N 1
ATOM 4777 C CA . PHE A 1 771 ? 208.508 216.956 167.468 1.00 55.38 771 PHE A CA 1
ATOM 4778 C C . PHE A 1 771 ? 207.180 217.692 167.502 1.00 57.48 771 PHE A C 1
ATOM 4779 O O . PHE A 1 771 ? 206.192 217.104 167.966 1.00 46.43 771 PHE A O 1
ATOM 4787 N N . PRO A 1 772 ? 207.082 218.961 167.105 1.00 60.12 772 PRO A N 1
ATOM 4788 C CA . PRO A 1 772 ? 205.749 219.588 167.073 1.00 56.55 772 PRO A CA 1
ATOM 4789 C C . PRO A 1 772 ? 204.744 218.804 166.247 1.00 54.63 772 PRO A C 1
ATOM 4790 O O . PRO A 1 772 ? 203.616 218.575 166.700 1.00 52.09 772 PRO A O 1
ATOM 4794 N N . ALA A 1 773 ? 205.132 218.360 165.049 1.00 51.16 773 ALA A N 1
ATOM 4795 C CA . ALA A 1 773 ? 204.217 217.587 164.215 1.00 48.04 773 ALA A CA 1
ATOM 4796 C C . ALA A 1 773 ? 203.895 216.241 164.847 1.00 48.65 773 ALA A C 1
ATOM 4797 O O . ALA A 1 773 ? 202.732 215.818 164.864 1.00 52.84 773 ALA A O 1
ATOM 4799 N N . LEU A 1 774 ? 204.907 215.551 165.375 1.00 38.98 774 LEU A N 1
ATOM 4800 C CA . LEU A 1 774 ? 204.658 214.258 166.004 1.00 36.04 774 LEU A CA 1
ATOM 4801 C C . LEU A 1 774 ? 203.718 214.399 167.197 1.00 36.81 774 LEU A C 1
ATOM 4802 O O . LEU A 1 774 ? 202.796 213.594 167.373 1.00 27.87 774 LEU A O 1
ATOM 4807 N N . CYS A 1 775 ? 203.927 215.430 168.018 1.00 41.99 775 CYS A N 1
ATOM 4808 C CA . CYS A 1 775 ? 203.088 215.646 169.189 1.00 42.42 775 CYS A CA 1
ATOM 4809 C C . CYS A 1 775 ? 201.678 216.066 168.803 1.00 44.51 775 CYS A C 1
ATOM 4810 O O . CYS A 1 775 ? 200.723 215.713 169.498 1.00 37.30 775 CYS A O 1
ATOM 4813 N N . GLU A 1 776 ? 201.521 216.829 167.721 1.00 42.80 776 GLU A N 1
ATOM 4814 C CA . GLU A 1 776 ? 200.176 217.094 167.226 1.00 36.13 776 GLU A CA 1
ATOM 4815 C C . GLU A 1 776 ? 199.507 215.799 166.795 1.00 36.76 776 GLU A C 1
ATOM 4816 O O . GLU A 1 776 ? 198.328 215.572 167.089 1.00 41.97 776 GLU A O 1
ATOM 4822 N N . VAL A 1 777 ? 200.248 214.936 166.102 1.00 29.57 777 VAL A N 1
ATOM 4823 C CA . VAL A 1 777 ? 199.685 213.670 165.647 1.00 36.44 777 VAL A CA 1
ATOM 4824 C C . VAL A 1 777 ? 199.235 212.834 166.840 1.00 38.43 777 VAL A C 1
ATOM 4825 O O . VAL A 1 777 ? 198.185 212.179 166.804 1.00 31.60 777 VAL A O 1
ATOM 4829 N N . LEU A 1 778 ? 200.024 212.845 167.915 1.00 28.59 778 LEU A N 1
ATOM 4830 C CA . LEU A 1 778 ? 199.698 212.026 169.080 1.00 22.00 778 LEU A CA 1
ATOM 4831 C C . LEU A 1 778 ? 198.572 212.639 169.904 1.00 20.77 778 LEU A C 1
ATOM 4832 O O . LEU A 1 778 ? 197.748 211.914 170.468 1.00 31.03 778 LEU A O 1
ATOM 4837 N N . ARG A 1 779 ? 198.521 213.968 169.992 1.00 15.83 779 ARG A N 1
ATOM 4838 C CA . ARG A 1 779 ? 197.484 214.625 170.779 1.00 29.08 779 ARG A CA 1
ATOM 4839 C C . ARG A 1 779 ? 196.105 214.499 170.143 1.00 29.73 779 ARG A C 1
ATOM 4840 O O . ARG A 1 779 ? 195.098 214.709 170.826 1.00 25.61 779 ARG A O 1
ATOM 4848 N N . HIS A 1 780 ? 196.037 214.165 168.862 1.00 32.38 780 HIS A N 1
ATOM 4849 C CA . HIS A 1 780 ? 194.754 214.072 168.188 1.00 37.13 780 HIS A CA 1
ATOM 4850 C C . HIS A 1 780 ? 193.874 213.036 168.884 1.00 36.47 780 HIS A C 1
ATOM 4851 O O . HIS A 1 780 ? 194.366 211.982 169.299 1.00 32.36 780 HIS A O 1
ATOM 4858 N N . PRO A 1 781 ? 192.574 213.301 169.044 1.00 39.66 781 PRO A N 1
ATOM 4859 C CA . PRO A 1 781 ? 191.700 212.311 169.692 1.00 39.33 781 PRO A CA 1
ATOM 4860 C C . PRO A 1 781 ? 191.313 211.151 168.793 1.00 40.24 781 PRO A C 1
ATOM 4861 O O . PRO A 1 781 ? 190.680 210.205 169.277 1.00 41.51 781 PRO A O 1
ATOM 4865 N N . GLU A 1 782 ? 191.667 211.189 167.509 1.00 41.47 782 GLU A N 1
ATOM 4866 C CA . GLU A 1 782 ? 191.241 210.169 166.564 1.00 40.78 782 GLU A CA 1
ATOM 4867 C C . GLU A 1 782 ? 192.394 209.359 165.986 1.00 39.73 782 GLU A C 1
ATOM 4868 O O . GLU A 1 782 ? 192.142 208.381 165.275 1.00 39.94 782 GLU A O 1
ATOM 4874 N N . CYS A 1 783 ? 193.641 209.733 166.262 1.00 37.44 783 CYS A N 1
ATOM 4875 C CA . CYS A 1 783 ? 194.770 208.947 165.783 1.00 34.95 783 CYS A CA 1
ATOM 4876 C C . CYS A 1 783 ? 194.770 207.580 166.455 1.00 21.95 783 CYS A C 1
ATOM 4877 O O . CYS A 1 783 ? 194.538 207.461 167.661 1.00 16.80 783 CYS A O 1
ATOM 4880 N N . ASN A 1 784 ? 195.026 206.540 165.661 1.00 14.75 784 ASN A N 1
ATOM 4881 C CA . ASN A 1 784 ? 194.913 205.165 166.128 1.00 17.48 784 ASN A CA 1
ATOM 4882 C C . ASN A 1 784 ? 196.135 204.341 165.744 1.00 15.67 784 ASN A C 1
ATOM 4883 O O . ASN A 1 784 ? 196.045 203.119 165.601 1.00 14.84 784 ASN A O 1
ATOM 4888 N N . LEU A 1 785 ? 197.286 204.987 165.581 1.00 9.27 785 LEU A N 1
ATOM 4889 C CA . LEU A 1 785 ? 198.509 204.250 165.304 1.00 4.56 785 LEU A CA 1
ATOM 4890 C C . LEU A 1 785 ? 198.894 203.420 166.520 1.00 9.04 785 LEU A C 1
ATOM 4891 O O . LEU A 1 785 ? 199.164 203.959 167.595 1.00 13.37 785 LEU A O 1
ATOM 4896 N N . ARG A 1 786 ? 198.896 202.098 166.347 1.00 12.84 786 ARG A N 1
ATOM 4897 C CA . ARG A 1 786 ? 199.139 201.161 167.435 1.00 2.62 786 ARG A CA 1
ATOM 4898 C C . ARG A 1 786 ? 200.613 201.004 167.782 1.00 5.26 786 ARG A C 1
ATOM 4899 O O . ARG A 1 786 ? 200.927 200.613 168.909 1.00 18.52 786 ARG A O 1
ATOM 4907 N N . TYR A 1 787 ? 201.519 201.294 166.856 1.00 5.21 787 TYR A N 1
ATOM 4908 C CA . TYR A 1 787 ? 202.946 201.124 167.074 1.00 2.45 787 TYR A CA 1
ATOM 4909 C C . TYR A 1 787 ? 203.667 202.379 166.619 1.00 1.37 787 TYR A C 1
ATOM 4910 O O . TYR A 1 787 ? 203.343 202.941 165.572 1.00 13.62 787 TYR A O 1
ATOM 4919 N N . LEU A 1 788 ? 204.641 202.818 167.410 1.00 7.88 788 LEU A N 1
ATOM 4920 C CA . LEU A 1 788 ? 205.409 204.019 167.116 1.00 10.68 788 LEU A CA 1
ATOM 4921 C C . LEU A 1 788 ? 206.887 203.716 167.278 1.00 12.00 788 LEU A C 1
ATOM 4922 O O . LEU A 1 788 ? 207.299 203.158 168.298 1.00 23.70 788 LEU A O 1
ATOM 4927 N N . GLY A 1 789 ? 207.681 204.092 166.283 1.00 9.53 789 GLY A N 1
ATOM 4928 C CA . GLY A 1 789 ? 209.104 203.835 166.325 1.00 19.80 789 GLY A CA 1
ATOM 4929 C C . GLY A 1 789 ? 209.934 205.037 165.937 1.00 17.46 789 GLY A C 1
ATOM 4930 O O . GLY A 1 789 ? 209.816 205.541 164.819 1.00 18.58 789 GLY A O 1
ATOM 4931 N N . LEU A 1 790 ? 210.778 205.500 166.855 1.00 16.01 790 LEU A N 1
ATOM 4932 C CA . LEU A 1 790 ? 211.685 206.615 166.617 1.00 22.23 790 LEU A CA 1
ATOM 4933 C C . LEU A 1 790 ? 213.105 206.072 166.596 1.00 18.83 790 LEU A C 1
ATOM 4934 O O . LEU A 1 790 ? 213.525 205.401 167.542 1.00 21.38 790 LEU A O 1
ATOM 4939 N N . VAL A 1 791 ? 213.836 206.362 165.523 1.00 32.65 791 VAL A N 1
ATOM 4940 C CA . VAL A 1 791 ? 215.170 205.813 165.299 1.00 43.48 791 VAL A CA 1
ATOM 4941 C C . VAL A 1 791 ? 216.150 206.965 165.133 1.00 45.02 791 VAL A C 1
ATOM 4942 O O . VAL A 1 791 ? 215.974 207.823 164.261 1.00 48.03 791 VAL A O 1
ATOM 4946 N N . SER A 1 792 ? 217.182 206.983 165.968 1.00 50.25 792 SER A N 1
ATOM 4947 C CA . SER A 1 792 ? 218.328 207.877 165.841 1.00 55.56 792 SER A CA 1
ATOM 4948 C C . SER A 1 792 ? 217.946 209.353 165.840 1.00 58.36 792 SER A C 1
ATOM 4949 O O . SER A 1 792 ? 218.775 210.198 165.481 1.00 58.24 792 SER A O 1
ATOM 4952 N N . CYS A 1 793 ? 216.724 209.696 166.235 1.00 62.72 793 CYS A N 1
ATOM 4953 C CA . CYS A 1 793 ? 216.305 211.090 166.212 1.00 62.32 793 CYS A CA 1
ATOM 4954 C C . CYS A 1 793 ? 217.000 211.874 167.317 1.00 64.57 793 CYS A C 1
ATOM 4955 O O . CYS A 1 793 ? 216.996 211.463 168.481 1.00 66.77 793 CYS A O 1
ATOM 4958 N N . SER A 1 794 ? 217.597 213.004 166.954 1.00 66.13 794 SER A N 1
ATOM 4959 C CA . SER A 1 794 ? 218.178 213.902 167.940 1.00 67.81 794 SER A CA 1
ATOM 4960 C C . SER A 1 794 ? 217.099 214.810 168.521 1.00 68.87 794 SER A C 1
ATOM 4961 O O . SER A 1 794 ? 216.110 215.140 167.859 1.00 64.44 794 SER A O 1
ATOM 4964 N N . ALA A 1 795 ? 217.293 215.212 169.773 1.00 66.35 795 ALA A N 1
ATOM 4965 C CA . ALA A 1 795 ? 216.278 215.976 170.485 1.00 62.50 795 ALA A CA 1
ATOM 4966 C C . ALA A 1 795 ? 216.927 216.688 171.664 1.00 62.35 795 ALA A C 1
ATOM 4967 O O . ALA A 1 795 ? 218.131 216.570 171.904 1.00 63.57 795 ALA A O 1
ATOM 4969 N N . THR A 1 796 ? 216.107 217.435 172.398 1.00 68.41 796 THR A N 1
ATOM 4970 C CA . THR A 1 796 ? 216.513 218.109 173.620 1.00 69.66 796 THR A CA 1
ATOM 4971 C C . THR A 1 796 ? 215.499 217.795 174.711 1.00 68.66 796 THR A C 1
ATOM 4972 O O . THR A 1 796 ? 214.455 217.187 174.464 1.00 66.31 796 THR A O 1
ATOM 4976 N N . THR A 1 797 ? 215.813 218.228 175.934 1.00 72.60 797 THR A N 1
ATOM 4977 C CA . THR A 1 797 ? 215.008 217.827 177.082 1.00 78.18 797 THR A CA 1
ATOM 4978 C C . THR A 1 797 ? 213.567 218.306 176.952 1.00 76.68 797 THR A C 1
ATOM 4979 O O . THR A 1 797 ? 212.632 217.578 177.300 1.00 75.56 797 THR A O 1
ATOM 4983 N N . GLN A 1 798 ? 213.363 219.531 176.466 1.00 63.70 798 GLN A N 1
ATOM 4984 C CA . GLN A 1 798 ? 212.003 220.035 176.304 1.00 63.64 798 GLN A CA 1
ATOM 4985 C C . GLN A 1 798 ? 211.227 219.204 175.288 1.00 60.94 798 GLN A C 1
ATOM 4986 O O . GLN A 1 798 ? 210.020 218.973 175.449 1.00 59.05 798 GLN A O 1
ATOM 4992 N N . GLN A 1 799 ? 211.900 218.764 174.221 1.00 54.75 799 GLN A N 1
ATOM 4993 C CA . GLN A 1 799 ? 211.245 217.915 173.233 1.00 61.97 799 GLN A CA 1
ATOM 4994 C C . GLN A 1 799 ? 210.805 216.593 173.853 1.00 61.43 799 GLN A C 1
ATOM 4995 O O . GLN A 1 799 ? 209.680 216.127 173.623 1.00 54.46 799 GLN A O 1
ATOM 5001 N N . TRP A 1 800 ? 211.671 215.983 174.663 1.00 52.09 800 TRP A N 1
ATOM 5002 C CA . TRP A 1 800 ? 211.268 214.785 175.386 1.00 44.81 800 TRP A CA 1
ATOM 5003 C C . TRP A 1 800 ? 210.103 215.081 176.319 1.00 43.05 800 TRP A C 1
ATOM 5004 O O . TRP A 1 800 ? 209.188 214.264 176.457 1.00 47.99 800 TRP A O 1
ATOM 5015 N N . ALA A 1 801 ? 210.114 216.249 176.962 1.00 36.68 801 ALA A N 1
ATOM 5016 C CA . ALA A 1 801 ? 209.047 216.593 177.895 1.00 37.01 801 ALA A CA 1
ATOM 5017 C C . ALA A 1 801 ? 207.696 216.642 177.195 1.00 35.55 801 ALA A C 1
ATOM 5018 O O . ALA A 1 801 ? 206.729 216.013 177.642 1.00 29.63 801 ALA A O 1
ATOM 5020 N N . ASP A 1 802 ? 207.604 217.388 176.091 1.00 40.61 802 ASP A N 1
ATOM 5021 C CA . ASP A 1 802 ? 206.304 217.502 175.432 1.00 41.56 802 ASP A CA 1
ATOM 5022 C C . ASP A 1 802 ? 205.915 216.202 174.742 1.00 33.09 802 ASP A C 1
ATOM 5023 O O . ASP A 1 802 ? 204.723 215.891 174.658 1.00 32.86 802 ASP A O 1
ATOM 5028 N N . LEU A 1 803 ? 206.884 215.410 174.268 1.00 24.33 803 LEU A N 1
ATOM 5029 C CA . LEU A 1 803 ? 206.535 214.089 173.752 1.00 24.60 803 LEU A CA 1
ATOM 5030 C C . LEU A 1 803 ? 205.949 213.211 174.849 1.00 29.08 803 LEU A C 1
ATOM 5031 O O . LEU A 1 803 ? 204.984 212.475 174.618 1.00 32.97 803 LEU A O 1
ATOM 5036 N N . SER A 1 804 ? 206.526 213.264 176.050 1.00 27.36 804 SER A N 1
ATOM 5037 C CA . SER A 1 804 ? 206.001 212.479 177.159 1.00 18.67 804 SER A CA 1
ATOM 5038 C C . SER A 1 804 ? 204.608 212.945 177.555 1.00 24.83 804 SER A C 1
ATOM 5039 O O . SER A 1 804 ? 203.743 212.128 177.880 1.00 24.27 804 SER A O 1
ATOM 5042 N N . LEU A 1 805 ? 204.371 214.257 177.548 1.00 19.96 805 LEU A N 1
ATOM 5043 C CA . LEU A 1 805 ? 203.022 214.747 177.822 1.00 19.39 805 LEU A CA 1
ATOM 5044 C C . LEU A 1 805 ? 202.039 214.288 176.749 1.00 23.20 805 LEU A C 1
ATOM 5045 O O . LEU A 1 805 ? 200.893 213.930 177.055 1.00 24.66 805 LEU A O 1
ATOM 5050 N N . ALA A 1 806 ? 202.462 214.288 175.486 1.00 28.32 806 ALA A N 1
ATOM 5051 C CA . ALA A 1 806 ? 201.598 213.776 174.431 1.00 23.33 806 ALA A CA 1
ATOM 5052 C C . ALA A 1 806 ? 201.273 212.307 174.658 1.00 13.78 806 ALA A C 1
ATOM 5053 O O . ALA A 1 806 ? 200.122 211.889 174.503 1.00 17.07 806 ALA A O 1
ATOM 5055 N N . LEU A 1 807 ? 202.274 211.509 175.032 1.00 13.77 807 LEU A N 1
ATOM 5056 C CA . LEU A 1 807 ? 202.021 210.101 175.314 1.00 18.67 807 LEU A CA 1
ATOM 5057 C C . LEU A 1 807 ? 201.123 209.939 176.532 1.00 26.97 807 LEU A C 1
ATOM 5058 O O . LEU A 1 807 ? 200.382 208.957 176.640 1.00 30.58 807 LEU A O 1
ATOM 5063 N N . GLU A 1 808 ? 201.183 210.884 177.469 1.00 25.97 808 GLU A N 1
ATOM 5064 C CA . GLU A 1 808 ? 200.188 210.909 178.535 1.00 24.16 808 GLU A CA 1
ATOM 5065 C C . GLU A 1 808 ? 198.794 211.093 177.959 1.00 21.46 808 GLU A C 1
ATOM 5066 O O . GLU A 1 808 ? 197.846 210.419 178.374 1.00 18.70 808 GLU A O 1
ATOM 5072 N N . VAL A 1 809 ? 198.653 212.004 176.995 1.00 18.79 809 VAL A N 1
ATOM 5073 C CA . VAL A 1 809 ? 197.338 212.276 176.421 1.00 17.78 809 VAL A CA 1
ATOM 5074 C C . VAL A 1 809 ? 196.860 211.104 175.572 1.00 20.76 809 VAL A C 1
ATOM 5075 O O . VAL A 1 809 ? 195.670 210.774 175.566 1.00 24.37 809 VAL A O 1
ATOM 5079 N N . ASN A 1 810 ? 197.766 210.464 174.839 1.00 16.98 810 ASN A N 1
ATOM 5080 C CA . ASN A 1 810 ? 197.371 209.442 173.879 1.00 8.66 810 ASN A CA 1
ATOM 5081 C C . ASN A 1 810 ? 196.796 208.214 174.571 1.00 15.14 810 ASN A C 1
ATOM 5082 O O . ASN A 1 810 ? 197.123 207.909 175.720 1.00 13.81 810 ASN A O 1
ATOM 5087 N N . GLN A 1 811 ? 195.928 207.497 173.842 1.00 15.99 811 GLN A N 1
ATOM 5088 C CA . GLN A 1 811 ? 195.219 206.343 174.385 1.00 15.11 811 GLN A CA 1
ATOM 5089 C C . GLN A 1 811 ? 195.156 205.186 173.392 1.00 11.32 811 GLN A C 1
ATOM 5090 O O . GLN A 1 811 ? 194.283 204.321 173.508 1.00 10.06 811 GLN A O 1
ATOM 5096 N N . SER A 1 812 ? 196.057 205.146 172.413 1.00 14.14 812 SER A N 1
ATOM 5097 C CA . SER A 1 812 ? 195.961 204.167 171.336 1.00 9.67 812 SER A CA 1
ATOM 5098 C C . SER A 1 812 ? 197.138 203.208 171.274 1.00 8.53 812 SER A C 1
ATOM 5099 O O . SER A 1 812 ? 196.932 201.990 171.272 1.00 11.60 812 SER A O 1
ATOM 5102 N N . LEU A 1 813 ? 198.369 203.711 171.214 1.00 3.10 813 LEU A N 1
ATOM 5103 C CA . LEU A 1 813 ? 199.506 202.845 170.932 1.00 7.83 813 LEU A CA 1
ATOM 5104 C C . LEU A 1 813 ? 199.867 201.989 172.139 1.00 7.94 813 LEU A C 1
ATOM 5105 O O . LEU A 1 813 ? 199.703 202.401 173.289 1.00 12.86 813 LEU A O 1
ATOM 5110 N N . THR A 1 814 ? 200.359 200.779 171.863 1.00 6.90 814 THR A N 1
ATOM 5111 C CA . THR A 1 814 ? 200.779 199.851 172.898 1.00 10.54 814 THR A CA 1
ATOM 5112 C C . THR A 1 814 ? 202.245 199.462 172.821 1.00 16.37 814 THR A C 1
ATOM 5113 O O . THR A 1 814 ? 202.751 198.870 173.779 1.00 25.43 814 THR A O 1
ATOM 5117 N N . CYS A 1 815 ? 202.935 199.761 171.725 1.00 4.80 815 CYS A N 1
ATOM 5118 C CA . CYS A 1 815 ? 204.340 199.417 171.564 1.00 5.65 815 CYS A CA 1
ATOM 5119 C C . CYS A 1 815 ? 205.108 200.662 171.153 1.00 6.81 815 CYS A C 1
ATOM 5120 O O . CYS A 1 815 ? 204.698 201.363 170.225 1.00 19.24 815 CYS A O 1
ATOM 5123 N N . VAL A 1 816 ? 206.212 200.936 171.843 1.00 6.90 816 VAL A N 1
ATOM 5124 C CA . VAL A 1 816 ? 207.064 202.085 171.555 1.00 12.25 816 VAL A CA 1
ATOM 5125 C C . VAL A 1 816 ? 208.496 201.588 171.431 1.00 7.01 816 VAL A C 1
ATOM 5126 O O . VAL A 1 816 ? 208.962 200.821 172.278 1.00 20.03 816 VAL A O 1
ATOM 5130 N N . ASN A 1 817 ? 209.188 202.025 170.386 1.00 2.08 817 ASN A N 1
ATOM 5131 C CA . ASN A 1 817 ? 210.552 201.594 170.096 1.00 6.35 817 ASN A CA 1
ATOM 5132 C C . ASN A 1 817 ? 211.436 202.832 170.005 1.00 15.96 817 ASN A C 1
ATOM 5133 O O . ASN A 1 817 ? 211.373 203.577 169.025 1.00 31.16 817 ASN A O 1
ATOM 5138 N N . LEU A 1 818 ? 212.268 203.043 171.019 1.00 4.25 818 LEU A N 1
ATOM 5139 C CA . LEU A 1 818 ? 213.245 204.127 171.034 1.00 7.96 818 LEU A CA 1
ATOM 5140 C C . LEU A 1 818 ? 214.634 203.506 171.003 1.00 12.93 818 LEU A C 1
ATOM 5141 O O . LEU A 1 818 ? 215.081 202.933 172.000 1.00 28.33 818 LEU A O 1
ATOM 5146 N N . SER A 1 819 ? 215.319 203.622 169.869 1.00 14.34 819 SER A N 1
ATOM 5147 C CA . SER A 1 819 ? 216.625 203.005 169.683 1.00 13.54 819 SER A CA 1
ATOM 5148 C C . SER A 1 819 ? 217.618 204.038 169.177 1.00 24.16 819 SER A C 1
ATOM 5149 O O . SER A 1 819 ? 217.356 204.724 168.186 1.00 33.06 819 SER A O 1
ATOM 5152 N N . ASP A 1 820 ? 218.753 204.144 169.863 1.00 26.82 820 ASP A N 1
ATOM 5153 C CA . ASP A 1 820 ? 219.847 205.022 169.464 1.00 27.56 820 ASP A CA 1
ATOM 5154 C C . ASP A 1 820 ? 219.531 206.489 169.725 1.00 30.39 820 ASP A C 1
ATOM 5155 O O . ASP A 1 820 ? 220.397 207.352 169.547 1.00 30.75 820 ASP A O 1
ATOM 5160 N N . ASN A 1 821 ? 218.311 206.791 170.156 1.00 35.56 821 ASN A N 1
ATOM 5161 C CA . ASN A 1 821 ? 217.989 208.163 170.514 1.00 39.47 821 ASN A CA 1
ATOM 5162 C C . ASN A 1 821 ? 218.876 208.599 171.670 1.00 36.93 821 ASN A C 1
ATOM 5163 O O . ASN A 1 821 ? 219.067 207.856 172.636 1.00 36.93 821 ASN A O 1
ATOM 5168 N N . GLU A 1 822 ? 219.425 209.807 171.570 1.00 35.87 822 GLU A N 1
ATOM 5169 C CA . GLU A 1 822 ? 220.338 210.318 172.589 1.00 39.44 822 GLU A CA 1
ATOM 5170 C C . GLU A 1 822 ? 219.543 210.794 173.810 1.00 41.81 822 GLU A C 1
ATOM 5171 O O . GLU A 1 822 ? 219.469 211.977 174.137 1.00 45.01 822 GLU A O 1
ATOM 5177 N N . LEU A 1 823 ? 218.902 209.835 174.470 1.00 42.22 823 LEU A N 1
ATOM 5178 C CA . LEU A 1 823 ? 218.323 210.115 175.772 1.00 44.04 823 LEU A CA 1
ATOM 5179 C C . LEU A 1 823 ? 219.426 210.261 176.809 1.00 41.83 823 LEU A C 1
ATOM 5180 O O . LEU A 1 823 ? 220.500 209.666 176.699 1.00 41.80 823 LEU A O 1
ATOM 5185 N N . LEU A 1 824 ? 219.155 211.077 177.811 1.00 49.00 824 LEU A N 1
ATOM 5186 C CA . LEU A 1 824 ? 219.986 211.176 178.995 1.00 52.63 824 LEU A CA 1
ATOM 5187 C C . LEU A 1 824 ? 219.142 210.730 180.185 1.00 52.26 824 LEU A C 1
ATOM 5188 O O . LEU A 1 824 ? 218.026 210.229 180.025 1.00 49.65 824 LEU A O 1
ATOM 5193 N N . ASP A 1 825 ? 219.681 210.907 181.388 1.00 59.21 825 ASP A N 1
ATOM 5194 C CA . ASP A 1 825 ? 218.936 210.502 182.573 1.00 58.67 825 ASP A CA 1
ATOM 5195 C C . ASP A 1 825 ? 217.620 211.263 182.677 1.00 54.86 825 ASP A C 1
ATOM 5196 O O . ASP A 1 825 ? 216.574 210.671 182.970 1.00 50.24 825 ASP A O 1
ATOM 5201 N N . GLU A 1 826 ? 217.649 212.570 182.406 1.00 52.27 826 GLU A N 1
ATOM 5202 C CA . GLU A 1 826 ? 216.476 213.411 182.622 1.00 58.02 826 GLU A CA 1
ATOM 5203 C C . GLU A 1 826 ? 215.289 212.948 181.781 1.00 58.00 826 GLU A C 1
ATOM 5204 O O . GLU A 1 826 ? 214.172 212.792 182.296 1.00 49.38 826 GLU A O 1
ATOM 5210 N N . GLY A 1 827 ? 215.506 212.738 180.482 1.00 49.89 827 GLY A N 1
ATOM 5211 C CA . GLY A 1 827 ? 214.424 212.272 179.632 1.00 44.44 827 GLY A CA 1
ATOM 5212 C C . GLY A 1 827 ? 213.871 210.940 180.095 1.00 49.01 827 GLY A C 1
ATOM 5213 O O . GLY A 1 827 ? 212.665 210.691 180.014 1.00 43.25 827 GLY A O 1
ATOM 5214 N N . ALA A 1 828 ? 214.747 210.065 180.589 1.00 43.48 828 ALA A N 1
ATOM 5215 C CA . ALA A 1 828 ? 214.285 208.806 181.153 1.00 33.09 828 ALA A CA 1
ATOM 5216 C C . ALA A 1 828 ? 213.380 209.048 182.349 1.00 35.53 828 ALA A C 1
ATOM 5217 O O . ALA A 1 828 ? 212.359 208.371 182.506 1.00 34.49 828 ALA A O 1
ATOM 5219 N N . LYS A 1 829 ? 213.732 210.007 183.208 1.00 40.39 829 LYS A N 1
ATOM 5220 C CA . LYS A 1 829 ? 212.871 210.295 184.353 1.00 40.86 829 LYS A CA 1
ATOM 5221 C C . LYS A 1 829 ? 211.510 210.796 183.894 1.00 37.16 829 LYS A C 1
ATOM 5222 O O . LYS A 1 829 ? 210.476 210.409 184.452 1.00 29.01 829 LYS A O 1
ATOM 5228 N N . LEU A 1 830 ? 211.489 211.666 182.882 1.00 36.22 830 LEU A N 1
ATOM 5229 C CA . LEU A 1 830 ? 210.206 212.169 182.389 1.00 38.14 830 LEU A CA 1
ATOM 5230 C C . LEU A 1 830 ? 209.357 211.040 181.812 1.00 32.59 830 LEU A C 1
ATOM 5231 O O . LEU A 1 830 ? 208.155 210.941 182.095 1.00 29.10 830 LEU A O 1
ATOM 5236 N N . LEU A 1 831 ? 209.969 210.169 181.010 1.00 29.85 831 LEU A N 1
ATOM 5237 C CA . LEU A 1 831 ? 209.224 209.056 180.436 1.00 23.98 831 LEU A CA 1
ATOM 5238 C C . LEU A 1 831 ? 208.706 208.130 181.527 1.00 21.37 831 LEU A C 1
ATOM 5239 O O . LEU A 1 831 ? 207.579 207.629 181.444 1.00 22.60 831 LEU A O 1
ATOM 5244 N N . TYR A 1 832 ? 209.512 207.884 182.560 1.00 18.76 832 TYR A N 1
ATOM 5245 C CA . TYR A 1 832 ? 209.048 207.052 183.663 1.00 19.15 832 TYR A CA 1
ATOM 5246 C C . TYR A 1 832 ? 207.866 207.696 184.369 1.00 22.59 832 TYR A C 1
ATOM 5247 O O . TYR A 1 832 ? 206.877 207.021 184.679 1.00 22.24 832 TYR A O 1
ATOM 5256 N N . THR A 1 833 ? 207.945 209.003 184.627 1.00 21.77 833 THR A N 1
ATOM 5257 C CA . THR A 1 833 ? 206.814 209.701 185.230 1.00 20.71 833 THR A CA 1
ATOM 5258 C C . THR A 1 833 ? 205.563 209.547 184.383 1.00 20.34 833 THR A C 1
ATOM 5259 O O . THR A 1 833 ? 204.454 209.460 184.920 1.00 14.05 833 THR A O 1
ATOM 5263 N N . THR A 1 834 ? 205.721 209.527 183.059 1.00 21.72 834 THR A N 1
ATOM 5264 C CA . THR A 1 834 ? 204.588 209.224 182.190 1.00 17.70 834 THR A CA 1
ATOM 5265 C C . THR A 1 834 ? 204.095 207.798 182.393 1.00 10.28 834 THR A C 1
ATOM 5266 O O . THR A 1 834 ? 202.885 207.548 182.390 1.00 14.17 834 THR A O 1
ATOM 5270 N N . LEU A 1 835 ? 205.016 206.847 182.559 1.00 5.27 835 LEU A N 1
ATOM 5271 C CA . LEU A 1 835 ? 204.624 205.444 182.646 1.00 12.60 835 LEU A CA 1
ATOM 5272 C C . LEU A 1 835 ? 203.937 205.102 183.962 1.00 20.71 835 LEU A C 1
ATOM 5273 O O . LEU A 1 835 ? 203.165 204.140 184.010 1.00 21.87 835 LEU A O 1
ATOM 5278 N N . ARG A 1 836 ? 204.198 205.855 185.028 1.00 20.35 836 ARG A N 1
ATOM 5279 C CA . ARG A 1 836 ? 203.534 205.610 186.298 1.00 15.48 836 ARG A CA 1
ATOM 5280 C C . ARG A 1 836 ? 202.124 206.174 186.339 1.00 11.61 836 ARG A C 1
ATOM 5281 O O . ARG A 1 836 ? 201.394 205.898 187.295 1.00 11.56 836 ARG A O 1
ATOM 5289 N N . HIS A 1 837 ? 201.725 206.948 185.340 1.00 11.89 837 HIS A N 1
ATOM 5290 C CA . HIS A 1 837 ? 200.383 207.504 185.333 1.00 10.98 837 HIS A CA 1
ATOM 5291 C C . HIS A 1 837 ? 199.370 206.363 185.248 1.00 11.56 837 HIS A C 1
ATOM 5292 O O . HIS A 1 837 ? 199.543 205.443 184.445 1.00 16.52 837 HIS A O 1
ATOM 5299 N N . PRO A 1 838 ? 198.311 206.378 186.055 1.00 11.45 838 PRO A N 1
ATOM 5300 C CA . PRO A 1 838 ? 197.472 205.178 186.165 1.00 4.11 838 PRO A CA 1
ATOM 5301 C C . PRO A 1 838 ? 196.638 204.870 184.936 1.00 8.08 838 PRO A C 1
ATOM 5302 O O . PRO A 1 838 ? 195.839 203.931 184.965 1.00 7.78 838 PRO A O 1
ATOM 5306 N N . LYS A 1 839 ? 196.795 205.637 183.860 1.00 12.87 839 LYS A N 1
ATOM 5307 C CA . LYS A 1 839 ? 195.915 205.514 182.704 1.00 9.92 839 LYS A CA 1
ATOM 5308 C C . LYS A 1 839 ? 196.663 205.222 181.410 1.00 10.64 839 LYS A C 1
ATOM 5309 O O . LYS A 1 839 ? 196.101 205.435 180.329 1.00 17.26 839 LYS A O 1
ATOM 5315 N N . CYS A 1 840 ? 197.902 204.739 181.479 1.00 10.84 840 CYS A N 1
ATOM 5316 C CA . CYS A 1 840 ? 198.658 204.406 180.279 1.00 4.97 840 CYS A CA 1
ATOM 5317 C C . CYS A 1 840 ? 198.702 202.896 180.076 1.00 0.42 840 CYS A C 1
ATOM 5318 O O . CYS A 1 840 ? 198.810 202.118 181.025 1.00 0.00 840 CYS A O 1
ATOM 5321 N N . PHE A 1 841 ? 198.622 202.489 178.809 1.00 9.61 841 PHE A N 1
ATOM 5322 C CA . PHE A 1 841 ? 198.536 201.082 178.439 1.00 10.29 841 PHE A CA 1
ATOM 5323 C C . PHE A 1 841 ? 199.684 200.675 177.524 1.00 11.10 841 PHE A C 1
ATOM 5324 O O . PHE A 1 841 ? 199.477 199.942 176.557 1.00 19.27 841 PHE A O 1
ATOM 5332 N N . LEU A 1 842 ? 200.896 201.141 177.811 1.00 8.09 842 LEU A N 1
ATOM 5333 C CA . LEU A 1 842 ? 202.063 200.756 177.027 1.00 0.00 842 LEU A CA 1
ATOM 5334 C C . LEU A 1 842 ? 202.490 199.356 177.438 1.00 8.85 842 LEU A C 1
ATOM 5335 O O . LEU A 1 842 ? 202.879 199.136 178.587 1.00 15.01 842 LEU A O 1
ATOM 5340 N N . GLN A 1 843 ? 202.428 198.408 176.504 1.00 4.97 843 GLN A N 1
ATOM 5341 C CA . GLN A 1 843 ? 202.694 197.011 176.822 1.00 3.61 843 GLN A CA 1
ATOM 5342 C C . GLN A 1 843 ? 204.123 196.595 176.514 1.00 1.70 843 GLN A C 1
ATOM 5343 O O . GLN A 1 843 ? 204.722 195.846 177.288 1.00 18.68 843 GLN A O 1
ATOM 5349 N N . ARG A 1 844 ? 204.686 197.059 175.406 1.00 0.00 844 ARG A N 1
ATOM 5350 C CA . ARG A 1 844 ? 206.068 196.783 175.045 1.00 3.36 844 ARG A CA 1
ATOM 5351 C C . ARG A 1 844 ? 206.836 198.094 175.009 1.00 9.55 844 ARG A C 1
ATOM 5352 O O . ARG A 1 844 ? 206.251 199.155 174.782 1.00 25.84 844 ARG A O 1
ATOM 5360 N N . LEU A 1 845 ? 208.145 198.029 175.230 1.00 8.92 845 LEU A N 1
ATOM 5361 C CA . LEU A 1 845 ? 208.952 199.241 175.270 1.00 14.64 845 LEU A CA 1
ATOM 5362 C C . LEU A 1 845 ? 210.422 198.874 175.152 1.00 0.71 845 LEU A C 1
ATOM 5363 O O . LEU A 1 845 ? 210.903 198.004 175.879 1.00 20.69 845 LEU A O 1
ATOM 5368 N N . SER A 1 846 ? 211.130 199.534 174.242 1.00 0.00 846 SER A N 1
ATOM 5369 C CA . SER A 1 846 ? 212.537 199.262 173.988 1.00 1.39 846 SER A CA 1
ATOM 5370 C C . SER A 1 846 ? 213.362 200.510 174.257 1.00 14.92 846 SER A C 1
ATOM 5371 O O . SER A 1 846 ? 213.010 201.601 173.802 1.00 33.09 846 SER A O 1
ATOM 5374 N N . LEU A 1 847 ? 214.456 200.347 174.997 1.00 12.31 847 LEU A N 1
ATOM 5375 C CA . LEU A 1 847 ? 215.418 201.418 175.251 1.00 5.23 847 LEU A CA 1
ATOM 5376 C C . LEU A 1 847 ? 216.801 200.851 174.942 1.00 7.96 847 LEU A C 1
ATOM 5377 O O . LEU A 1 847 ? 217.504 200.381 175.836 1.00 28.70 847 LEU A O 1
ATOM 5382 N N . GLU A 1 848 ? 217.193 200.910 173.674 1.00 10.07 848 GLU A N 1
ATOM 5383 C CA . GLU A 1 848 ? 218.454 200.350 173.204 1.00 15.94 848 GLU A CA 1
ATOM 5384 C C . GLU A 1 848 ? 219.416 201.471 172.847 1.00 15.97 848 GLU A C 1
ATOM 5385 O O . GLU A 1 848 ? 219.035 202.429 172.171 1.00 34.76 848 GLU A O 1
ATOM 5391 N N . ASN A 1 849 ? 220.659 201.349 173.301 1.00 17.17 849 ASN A N 1
ATOM 5392 C CA . ASN A 1 849 ? 221.686 202.353 173.035 1.00 32.08 849 ASN A CA 1
ATOM 5393 C C . ASN A 1 849 ? 221.175 203.748 173.379 1.00 37.29 849 ASN A C 1
ATOM 5394 O O . ASN A 1 849 ? 221.419 204.717 172.658 1.00 37.53 849 ASN A O 1
ATOM 5399 N N . CYS A 1 850 ? 220.446 203.857 174.483 1.00 31.51 850 CYS A N 1
ATOM 5400 C CA . CYS A 1 850 ? 219.936 205.132 174.956 1.00 33.07 850 CYS A CA 1
ATOM 5401 C C . CYS A 1 850 ? 220.858 205.780 175.978 1.00 36.02 850 CYS A C 1
ATOM 5402 O O . CYS A 1 850 ? 220.551 206.869 176.468 1.00 38.14 850 CYS A O 1
ATOM 5405 N N . HIS A 1 851 ? 221.972 205.136 176.314 1.00 44.70 851 HIS A N 1
ATOM 5406 C CA . HIS A 1 851 ? 222.964 205.716 177.213 1.00 44.59 851 HIS A CA 1
ATOM 5407 C C . HIS A 1 851 ? 222.400 205.895 178.621 1.00 45.76 851 HIS A C 1
ATOM 5408 O O . HIS A 1 851 ? 222.563 206.946 179.243 1.00 54.68 851 HIS A O 1
ATOM 5415 N N . LEU A 1 852 ? 221.739 204.859 179.132 1.00 31.41 852 LEU A N 1
ATOM 5416 C CA . LEU A 1 852 ? 221.117 204.923 180.446 1.00 35.42 852 LEU A CA 1
ATOM 5417 C C . LEU A 1 852 ? 222.146 204.636 181.539 1.00 43.92 852 LEU A C 1
ATOM 5418 O O . LEU A 1 852 ? 223.329 204.410 181.274 1.00 45.65 852 LEU A O 1
ATOM 5423 N N . THR A 1 853 ? 221.689 204.647 182.791 1.00 57.46 853 THR A N 1
ATOM 5424 C CA . THR A 1 853 ? 222.576 204.456 183.932 1.00 54.65 853 THR A CA 1
ATOM 5425 C C . THR A 1 853 ? 221.748 203.971 185.119 1.00 53.36 853 THR A C 1
ATOM 5426 O O . THR A 1 853 ? 220.516 204.016 185.106 1.00 52.97 853 THR A O 1
ATOM 5430 N N . GLU A 1 854 ? 222.456 203.512 186.156 1.00 51.84 854 GLU A N 1
ATOM 5431 C CA . GLU A 1 854 ? 221.833 202.784 187.259 1.00 53.49 854 GLU A CA 1
ATOM 5432 C C . GLU A 1 854 ? 220.717 203.573 187.942 1.00 54.39 854 GLU A C 1
ATOM 5433 O O . GLU A 1 854 ? 219.715 202.990 188.373 1.00 54.19 854 GLU A O 1
ATOM 5439 N N . ALA A 1 855 ? 220.876 204.890 188.086 1.00 55.83 855 ALA A N 1
ATOM 5440 C CA . ALA A 1 855 ? 219.837 205.665 188.763 1.00 61.22 855 ALA A CA 1
ATOM 5441 C C . ALA A 1 855 ? 218.512 205.568 188.016 1.00 57.34 855 ALA A C 1
ATOM 5442 O O . ALA A 1 855 ? 217.445 205.384 188.627 1.00 52.48 855 ALA A O 1
ATOM 5444 N N . ASN A 1 856 ? 218.563 205.686 186.689 1.00 51.36 856 ASN A N 1
ATOM 5445 C CA . ASN A 1 856 ? 217.382 205.403 185.888 1.00 52.21 856 ASN A CA 1
ATOM 5446 C C . ASN A 1 856 ? 216.869 204.003 186.173 1.00 48.57 856 ASN A C 1
ATOM 5447 O O . ASN A 1 856 ? 215.665 203.759 186.102 1.00 43.74 856 ASN A O 1
ATOM 5452 N N . CYS A 1 857 ? 217.767 203.077 186.510 1.00 39.68 857 CYS A N 1
ATOM 5453 C CA . CYS A 1 857 ? 217.343 201.721 186.832 1.00 33.67 857 CYS A CA 1
ATOM 5454 C C . CYS A 1 857 ? 216.536 201.683 188.123 1.00 32.37 857 CYS A C 1
ATOM 5455 O O . CYS A 1 857 ? 215.552 200.946 188.219 1.00 33.04 857 CYS A O 1
ATOM 5458 N N . LYS A 1 858 ? 216.939 202.453 189.134 1.00 28.41 858 LYS A N 1
ATOM 5459 C CA . LYS A 1 858 ? 216.155 202.505 190.368 1.00 28.93 858 LYS A CA 1
ATOM 5460 C C . LYS A 1 858 ? 214.777 203.114 190.111 1.00 30.55 858 LYS A C 1
ATOM 5461 O O . LYS A 1 858 ? 213.747 202.610 190.591 1.00 23.37 858 LYS A O 1
ATOM 5467 N N . ASP A 1 859 ? 214.740 204.202 189.341 1.00 34.21 859 ASP A N 1
ATOM 5468 C CA . ASP A 1 859 ? 213.448 204.774 188.976 1.00 26.53 859 ASP A CA 1
ATOM 5469 C C . ASP A 1 859 ? 212.608 203.762 188.207 1.00 30.97 859 ASP A C 1
ATOM 5470 O O . ASP A 1 859 ? 211.391 203.664 188.408 1.00 30.42 859 ASP A O 1
ATOM 5475 N N . LEU A 1 860 ? 213.245 202.982 187.337 1.00 33.67 860 LEU A N 1
ATOM 5476 C CA . LEU A 1 860 ? 212.531 201.962 186.582 1.00 23.83 860 LEU A CA 1
ATOM 5477 C C . LEU A 1 860 ? 212.026 200.850 187.488 1.00 10.43 860 LEU A C 1
ATOM 5478 O O . LEU A 1 860 ? 210.989 200.252 187.206 1.00 11.73 860 LEU A O 1
ATOM 5483 N N . ALA A 1 861 ? 212.756 200.541 188.558 1.00 6.50 861 ALA A N 1
ATOM 5484 C CA . ALA A 1 861 ? 212.261 199.573 189.529 1.00 24.79 861 ALA A CA 1
ATOM 5485 C C . ALA A 1 861 ? 210.991 200.083 190.189 1.00 24.51 861 ALA A C 1
ATOM 5486 O O . ALA A 1 861 ? 210.030 199.326 190.393 1.00 22.65 861 ALA A O 1
ATOM 5488 N N . ALA A 1 862 ? 210.966 201.372 190.524 1.00 18.86 862 ALA A N 1
ATOM 5489 C CA . ALA A 1 862 ? 209.725 201.958 191.027 1.00 13.98 862 ALA A CA 1
ATOM 5490 C C . ALA A 1 862 ? 208.607 201.829 189.995 1.00 11.77 862 ALA A C 1
ATOM 5491 O O . ALA A 1 862 ? 207.468 201.473 190.332 1.00 11.24 862 ALA A O 1
ATOM 5493 N N . VAL A 1 863 ? 208.922 202.100 188.728 1.00 16.61 863 VAL A N 1
ATOM 5494 C CA . VAL A 1 863 ? 207.940 201.935 187.656 1.00 19.17 863 VAL A CA 1
ATOM 5495 C C . VAL A 1 863 ? 207.403 200.509 187.636 1.00 15.45 863 VAL A C 1
ATOM 5496 O O . VAL A 1 863 ? 206.190 200.286 187.557 1.00 5.88 863 VAL A O 1
ATOM 5500 N N . LEU A 1 864 ? 208.299 199.526 187.704 1.00 16.83 864 LEU A N 1
ATOM 5501 C CA . LEU A 1 864 ? 207.886 198.129 187.643 1.00 13.09 864 LEU A CA 1
ATOM 5502 C C . LEU A 1 864 ? 206.958 197.786 188.795 1.00 15.34 864 LEU A C 1
ATOM 5503 O O . LEU A 1 864 ? 205.953 197.093 188.608 1.00 21.76 864 LEU A O 1
ATOM 5508 N N . VAL A 1 865 ? 207.278 198.262 189.998 1.00 14.17 865 VAL A N 1
ATOM 5509 C CA . VAL A 1 865 ? 206.387 198.023 191.130 1.00 7.19 865 VAL A CA 1
ATOM 5510 C C . VAL A 1 865 ? 205.017 198.630 190.862 1.00 9.35 865 VAL A C 1
ATOM 5511 O O . VAL A 1 865 ? 203.984 198.010 191.140 1.00 4.19 865 VAL A O 1
ATOM 5515 N N . VAL A 1 866 ? 204.983 199.843 190.306 1.00 15.21 866 VAL A N 1
ATOM 5516 C CA . VAL A 1 866 ? 203.730 200.590 190.229 1.00 8.04 866 VAL A CA 1
ATOM 5517 C C . VAL A 1 866 ? 202.928 200.209 188.988 1.00 11.13 866 VAL A C 1
ATOM 5518 O O . VAL A 1 866 ? 201.730 199.923 189.078 1.00 7.75 866 VAL A O 1
ATOM 5522 N N . SER A 1 867 ? 203.568 200.200 187.814 1.00 13.31 867 SER A N 1
ATOM 5523 C CA . SER A 1 867 ? 202.864 200.055 186.539 1.00 16.40 867 SER A CA 1
ATOM 5524 C C . SER A 1 867 ? 201.982 198.816 186.510 1.00 10.13 867 SER A C 1
ATOM 5525 O O . SER A 1 867 ? 202.192 197.889 187.296 1.00 27.61 867 SER A O 1
ATOM 5528 N N . ARG A 1 868 ? 200.996 198.779 185.604 1.00 0.00 868 ARG A N 1
ATOM 5529 C CA . ARG A 1 868 ? 200.019 197.694 185.597 1.00 14.79 868 ARG A CA 1
ATOM 5530 C C . ARG A 1 868 ? 199.695 197.190 184.195 1.00 20.65 868 ARG A C 1
ATOM 5531 O O . ARG A 1 868 ? 198.682 196.506 184.013 1.00 16.29 868 ARG A O 1
ATOM 5539 N N . GLU A 1 869 ? 200.519 197.512 183.198 1.00 16.85 869 GLU A N 1
ATOM 5540 C CA . GLU A 1 869 ? 200.363 196.924 181.870 1.00 8.21 869 GLU A CA 1
ATOM 5541 C C . GLU A 1 869 ? 201.664 196.473 181.231 1.00 6.25 869 GLU A C 1
ATOM 5542 O O . GLU A 1 869 ? 201.617 195.629 180.332 1.00 9.14 869 GLU A O 1
ATOM 5548 N N . LEU A 1 870 ? 202.817 196.981 181.656 1.00 10.15 870 LEU A N 1
ATOM 5549 C CA . LEU A 1 870 ? 204.084 196.726 180.982 1.00 3.90 870 LEU A CA 1
ATOM 5550 C C . LEU A 1 870 ? 204.519 195.276 181.134 1.00 5.80 870 LEU A C 1
ATOM 5551 O O . LEU A 1 870 ? 204.845 194.842 182.241 1.00 18.19 870 LEU A O 1
ATOM 5556 N N . THR A 1 871 ? 204.542 194.524 180.033 1.00 3.52 871 THR A N 1
ATOM 5557 C CA . THR A 1 871 ? 204.915 193.115 180.057 1.00 7.03 871 THR A CA 1
ATOM 5558 C C . THR A 1 871 ? 206.306 192.860 179.492 1.00 13.57 871 THR A C 1
ATOM 5559 O O . THR A 1 871 ? 207.147 192.268 180.171 1.00 32.49 871 THR A O 1
ATOM 5563 N N . HIS A 1 872 ? 206.574 193.289 178.266 1.00 2.08 872 HIS A N 1
ATOM 5564 C CA . HIS A 1 872 ? 207.883 193.117 177.654 1.00 6.37 872 HIS A CA 1
ATOM 5565 C C . HIS A 1 872 ? 208.706 194.383 177.832 1.00 9.83 872 HIS A C 1
ATOM 5566 O O . HIS A 1 872 ? 208.178 195.494 177.756 1.00 33.89 872 HIS A O 1
ATOM 5573 N N . LEU A 1 873 ? 210.001 194.212 178.070 1.00 2.05 873 LEU A N 1
ATOM 5574 C CA . LEU A 1 873 ? 210.900 195.334 178.277 1.00 0.43 873 LEU A CA 1
ATOM 5575 C C . LEU A 1 873 ? 212.298 194.949 177.819 1.00 10.46 873 LEU A C 1
ATOM 5576 O O . LEU A 1 873 ? 212.790 193.869 178.150 1.00 36.92 873 LEU A O 1
ATOM 5581 N N . CYS A 1 874 ? 212.935 195.832 177.060 1.00 3.06 874 CYS A N 1
ATOM 5582 C CA . CYS A 1 874 ? 214.243 195.571 176.479 1.00 6.67 874 CYS A CA 1
ATOM 5583 C C . CYS A 1 874 ? 215.214 196.651 176.915 1.00 8.38 874 CYS A C 1
ATOM 5584 O O . CYS A 1 874 ? 214.912 197.841 176.806 1.00 33.55 874 CYS A O 1
ATOM 5587 N N . LEU A 1 875 ? 216.378 196.235 177.401 1.00 14.16 875 LEU A N 1
ATOM 5588 C CA . LEU A 1 875 ? 217.439 197.145 177.821 1.00 16.92 875 LEU A CA 1
ATOM 5589 C C . LEU A 1 875 ? 218.746 196.569 177.290 1.00 21.52 875 LEU A C 1
ATOM 5590 O O . LEU A 1 875 ? 219.405 195.787 177.978 1.00 38.96 875 LEU A O 1
ATOM 5595 N N . ALA A 1 876 ? 219.120 196.954 176.075 1.00 14.60 876 ALA A N 1
ATOM 5596 C CA . ALA A 1 876 ? 220.298 196.422 175.408 1.00 14.54 876 ALA A CA 1
ATOM 5597 C C . ALA A 1 876 ? 221.332 197.522 175.231 1.00 22.28 876 ALA A C 1
ATOM 5598 O O . ALA A 1 876 ? 220.992 198.684 175.003 1.00 35.24 876 ALA A O 1
ATOM 5600 N N . LYS A 1 877 ? 222.604 197.145 175.333 1.00 21.52 877 LYS A N 1
ATOM 5601 C CA . LYS A 1 877 ? 223.711 198.089 175.197 1.00 23.38 877 LYS A CA 1
ATOM 5602 C C . LYS A 1 877 ? 223.624 199.205 176.233 1.00 24.06 877 LYS A C 1
ATOM 5603 O O . LYS A 1 877 ? 223.905 200.367 175.937 1.00 28.82 877 LYS A O 1
ATOM 5609 N N . ASN A 1 878 ? 223.228 198.855 177.452 1.00 25.08 878 ASN A N 1
ATOM 5610 C CA . ASN A 1 878 ? 223.148 199.784 178.566 1.00 25.25 878 ASN A CA 1
ATOM 5611 C C . ASN A 1 878 ? 224.061 199.319 179.690 1.00 37.26 878 ASN A C 1
ATOM 5612 O O . ASN A 1 878 ? 223.869 198.209 180.201 1.00 41.62 878 ASN A O 1
ATOM 5617 N N . PRO A 1 879 ? 225.048 200.112 180.113 1.00 37.32 879 PRO A N 1
ATOM 5618 C CA . PRO A 1 879 ? 225.917 199.662 181.224 1.00 40.60 879 PRO A CA 1
ATOM 5619 C C . PRO A 1 879 ? 225.222 199.720 182.584 1.00 42.90 879 PRO A C 1
ATOM 5620 O O . PRO A 1 879 ? 225.404 200.625 183.396 1.00 42.52 879 PRO A O 1
ATOM 5624 N N . ILE A 1 880 ? 224.389 198.711 182.840 1.00 36.40 880 ILE A N 1
ATOM 5625 C CA . ILE A 1 880 ? 223.588 198.637 184.058 1.00 33.30 880 ILE A CA 1
ATOM 5626 C C . ILE A 1 880 ? 223.822 197.298 184.744 1.00 39.93 880 ILE A C 1
ATOM 5627 O O . ILE A 1 880 ? 222.916 196.747 185.378 1.00 43.93 880 ILE A O 1
ATOM 5632 N N . GLY A 1 881 ? 225.031 196.760 184.610 1.00 52.46 881 GLY A N 1
ATOM 5633 C CA . GLY A 1 881 ? 225.322 195.399 185.019 1.00 52.03 881 GLY A CA 1
ATOM 5634 C C . GLY A 1 881 ? 224.919 194.997 186.425 1.00 46.90 881 GLY A C 1
ATOM 5635 O O . GLY A 1 881 ? 224.003 194.189 186.596 1.00 51.08 881 GLY A O 1
ATOM 5636 N N . ASN A 1 882 ? 225.587 195.544 187.442 1.00 44.22 882 ASN A N 1
ATOM 5637 C CA . ASN A 1 882 ? 225.449 195.001 188.790 1.00 52.95 882 ASN A CA 1
ATOM 5638 C C . ASN A 1 882 ? 224.402 195.756 189.606 1.00 50.56 882 ASN A C 1
ATOM 5639 O O . ASN A 1 882 ? 223.423 195.170 190.080 1.00 49.99 882 ASN A O 1
ATOM 5644 N N . THR A 1 883 ? 224.604 197.057 189.801 1.00 52.44 883 THR A N 1
ATOM 5645 C CA . THR A 1 883 ? 223.647 197.828 190.585 1.00 56.38 883 THR A CA 1
ATOM 5646 C C . THR A 1 883 ? 222.294 197.882 189.889 1.00 53.93 883 THR A C 1
ATOM 5647 O O . THR A 1 883 ? 221.244 197.838 190.543 1.00 52.55 883 THR A O 1
ATOM 5651 N N . GLY A 1 884 ? 222.299 197.979 188.561 1.00 46.57 884 GLY A N 1
ATOM 5652 C CA . GLY A 1 884 ? 221.046 197.970 187.832 1.00 49.19 884 GLY A CA 1
ATOM 5653 C C . GLY A 1 884 ? 220.261 196.692 188.048 1.00 51.11 884 GLY A C 1
ATOM 5654 O O . GLY A 1 884 ? 219.052 196.728 188.286 1.00 48.54 884 GLY A O 1
ATOM 5655 N N . VAL A 1 885 ? 220.934 195.545 187.975 1.00 51.04 885 VAL A N 1
ATOM 5656 C CA . VAL A 1 885 ? 220.235 194.282 188.181 1.00 49.22 885 VAL A CA 1
ATOM 5657 C C . VAL A 1 885 ? 219.805 194.141 189.638 1.00 54.95 885 VAL A C 1
ATOM 5658 O O . VAL A 1 885 ? 218.758 193.555 189.930 1.00 54.52 885 VAL A O 1
ATOM 5662 N N . LYS A 1 886 ? 220.594 194.673 190.575 1.00 55.73 886 LYS A N 1
ATOM 5663 C CA . LYS A 1 886 ? 220.174 194.664 191.975 1.00 51.57 886 LYS A CA 1
ATOM 5664 C C . LYS A 1 886 ? 218.869 195.430 192.157 1.00 53.96 886 LYS A C 1
ATOM 5665 O O . LYS A 1 886 ? 217.934 194.953 192.813 1.00 52.10 886 LYS A O 1
ATOM 5671 N N . PHE A 1 887 ? 218.788 196.626 191.574 1.00 46.81 887 PHE A N 1
ATOM 5672 C CA . PHE A 1 887 ? 217.572 197.424 191.690 1.00 37.87 887 PHE A CA 1
ATOM 5673 C C . PHE A 1 887 ? 216.406 196.762 190.964 1.00 39.08 887 PHE A C 1
ATOM 5674 O O . PHE A 1 887 ? 215.266 196.786 191.449 1.00 34.72 887 PHE A O 1
ATOM 5682 N N . LEU A 1 888 ? 216.665 196.166 189.801 1.00 41.08 888 LEU A N 1
ATOM 5683 C CA . LEU A 1 888 ? 215.604 195.459 189.096 1.00 38.41 888 LEU A CA 1
ATOM 5684 C C . LEU A 1 888 ? 215.103 194.271 189.900 1.00 35.64 888 LEU A C 1
ATOM 5685 O O . LEU A 1 888 ? 213.912 193.958 189.862 1.00 31.67 888 LEU A O 1
ATOM 5690 N N . CYS A 1 889 ? 215.991 193.591 190.623 1.00 37.37 889 CYS A N 1
ATOM 5691 C CA . CYS A 1 889 ? 215.542 192.555 191.541 1.00 38.25 889 CYS A CA 1
ATOM 5692 C C . CYS A 1 889 ? 214.667 193.146 192.634 1.00 43.05 889 CYS A C 1
ATOM 5693 O O . CYS A 1 889 ? 213.595 192.613 192.935 1.00 42.99 889 CYS A O 1
ATOM 5696 N N . GLU A 1 890 ? 215.099 194.262 193.226 1.00 43.91 890 GLU A N 1
ATOM 5697 C CA . GLU A 1 890 ? 214.263 194.920 194.226 1.00 43.22 890 GLU A CA 1
ATOM 5698 C C . GLU A 1 890 ? 212.869 195.192 193.678 1.00 42.38 890 GLU A C 1
ATOM 5699 O O . GLU A 1 890 ? 211.878 195.081 194.408 1.00 31.00 890 GLU A O 1
ATOM 5705 N N . GLY A 1 891 ? 212.776 195.546 192.402 1.00 43.90 891 GLY A N 1
ATOM 5706 C CA . GLY A 1 891 ? 211.491 195.826 191.790 1.00 35.72 891 GLY A CA 1
ATOM 5707 C C . GLY A 1 891 ? 210.710 194.589 191.387 1.00 36.83 891 GLY A C 1
ATOM 5708 O O . GLY A 1 891 ? 209.479 194.621 191.308 1.00 35.76 891 GLY A O 1
ATOM 5709 N N . LEU A 1 892 ? 211.416 193.489 191.133 1.00 34.06 892 LEU A N 1
ATOM 5710 C CA . LEU A 1 892 ? 210.804 192.267 190.629 1.00 26.53 892 LEU A CA 1
ATOM 5711 C C . LEU A 1 892 ? 210.513 191.246 191.721 1.00 43.84 892 LEU A C 1
ATOM 5712 O O . LEU A 1 892 ? 209.657 190.378 191.525 1.00 46.77 892 LEU A O 1
ATOM 5717 N N . ARG A 1 893 ? 211.201 191.325 192.860 1.00 40.95 893 ARG A N 1
ATOM 5718 C CA . ARG A 1 893 ? 210.875 190.443 193.973 1.00 30.73 893 ARG A CA 1
ATOM 5719 C C . ARG A 1 893 ? 209.464 190.696 194.483 1.00 30.07 893 ARG A C 1
ATOM 5720 O O . ARG A 1 893 ? 208.900 189.854 195.189 1.00 28.27 893 ARG A O 1
ATOM 5728 N N . TYR A 1 894 ? 208.883 191.839 194.141 1.00 27.23 894 TYR A N 1
ATOM 5729 C CA . TYR A 1 894 ? 207.559 192.186 194.627 1.00 19.42 894 TYR A CA 1
ATOM 5730 C C . TYR A 1 894 ? 206.550 191.139 194.157 1.00 11.51 894 TYR A C 1
ATOM 5731 O O . TYR A 1 894 ? 206.466 190.867 192.953 1.00 12.00 894 TYR A O 1
ATOM 5740 N N . PRO A 1 895 ? 205.769 190.533 195.065 1.00 15.56 895 PRO A N 1
ATOM 5741 C CA . PRO A 1 895 ? 204.970 189.357 194.687 1.00 21.97 895 PRO A CA 1
ATOM 5742 C C . PRO A 1 895 ? 203.935 189.587 193.595 1.00 17.58 895 PRO A C 1
ATOM 5743 O O . PRO A 1 895 ? 203.300 188.628 193.150 1.00 16.37 895 PRO A O 1
ATOM 5747 N N . GLU A 1 896 ? 203.745 190.830 193.150 1.00 18.30 896 GLU A N 1
ATOM 5748 C CA . GLU A 1 896 ? 202.694 191.144 192.187 1.00 22.79 896 GLU A CA 1
ATOM 5749 C C . GLU A 1 896 ? 203.221 191.877 190.954 1.00 22.92 896 GLU A C 1
ATOM 5750 O O . GLU A 1 896 ? 202.486 192.659 190.346 1.00 16.75 896 GLU A O 1
ATOM 5756 N N . CYS A 1 897 ? 204.470 191.643 190.564 1.00 26.37 897 CYS A N 1
ATOM 5757 C CA . CYS A 1 897 ? 204.977 192.229 189.332 1.00 12.26 897 CYS A CA 1
ATOM 5758 C C . CYS A 1 897 ? 204.337 191.555 188.127 1.00 12.98 897 CYS A C 1
ATOM 5759 O O . CYS A 1 897 ? 203.920 190.396 188.185 1.00 12.59 897 CYS A O 1
ATOM 5762 N N . LYS A 1 898 ? 204.262 192.296 187.022 1.00 17.76 898 LYS A N 1
ATOM 5763 C CA . LYS A 1 898 ? 203.583 191.836 185.817 1.00 19.83 898 LYS A CA 1
ATOM 5764 C C . LYS A 1 898 ? 204.530 191.528 184.666 1.00 19.70 898 LYS A C 1
ATOM 5765 O O . LYS A 1 898 ? 204.093 190.947 183.669 1.00 14.98 898 LYS A O 1
ATOM 5771 N N . LEU A 1 899 ? 205.801 191.899 184.772 1.00 17.28 899 LEU A N 1
ATOM 5772 C CA . LEU A 1 899 ? 206.717 191.749 183.651 1.00 7.61 899 LEU A CA 1
ATOM 5773 C C . LEU A 1 899 ? 206.837 190.284 183.253 1.00 13.31 899 LEU A C 1
ATOM 5774 O O . LEU A 1 899 ? 206.946 189.402 184.107 1.00 15.68 899 LEU A O 1
ATOM 5779 N N . GLN A 1 900 ? 206.813 190.029 181.946 1.00 18.77 900 GLN A N 1
ATOM 5780 C CA . GLN A 1 900 ? 206.886 188.681 181.398 1.00 17.67 900 GLN A CA 1
ATOM 5781 C C . GLN A 1 900 ? 208.169 188.416 180.629 1.00 13.12 900 GLN A C 1
ATOM 5782 O O . GLN A 1 900 ? 208.616 187.269 180.566 1.00 33.60 900 GLN A O 1
ATOM 5788 N N . THR A 1 901 ? 208.769 189.441 180.032 1.00 7.47 901 THR A N 1
ATOM 5789 C CA . THR A 1 901 ? 209.980 189.283 179.241 1.00 19.01 901 THR A CA 1
ATOM 5790 C C . THR A 1 901 ? 210.942 190.414 179.555 1.00 16.23 901 THR A C 1
ATOM 5791 O O . THR A 1 901 ? 210.550 191.582 179.549 1.00 39.79 901 THR A O 1
ATOM 5795 N N . LEU A 1 902 ? 212.194 190.068 179.820 1.00 9.61 902 LEU A N 1
ATOM 5796 C CA . LEU A 1 902 ? 213.262 191.042 179.980 1.00 12.95 902 LEU A CA 1
ATOM 5797 C C . LEU A 1 902 ? 214.410 190.644 179.069 1.00 21.02 902 LEU A C 1
ATOM 5798 O O . LEU A 1 902 ? 214.693 189.455 178.904 1.00 44.93 902 LEU A O 1
ATOM 5803 N N . VAL A 1 903 ? 215.064 191.634 178.473 1.00 11.20 903 VAL A N 1
ATOM 5804 C CA . VAL A 1 903 ? 216.172 191.404 177.555 1.00 19.64 903 VAL A CA 1
ATOM 5805 C C . VAL A 1 903 ? 217.402 192.104 178.111 1.00 21.20 903 VAL A C 1
ATOM 5806 O O . VAL A 1 903 ? 217.361 193.301 178.414 1.00 26.90 903 VAL A O 1
ATOM 5810 N N . LEU A 1 904 ? 218.488 191.359 178.257 1.00 29.33 904 LEU A N 1
ATOM 5811 C CA . LEU A 1 904 ? 219.781 191.909 178.635 1.00 32.20 904 LEU A CA 1
ATOM 5812 C C . LEU A 1 904 ? 220.801 191.516 177.577 1.00 35.23 904 LEU A C 1
ATOM 5813 O O . LEU A 1 904 ? 220.867 190.350 177.177 1.00 45.88 904 LEU A O 1
ATOM 5818 N N . TRP A 1 905 ? 221.586 192.485 177.120 1.00 29.92 905 TRP A N 1
ATOM 5819 C CA . TRP A 1 905 ? 222.539 192.255 176.041 1.00 35.24 905 TRP A CA 1
ATOM 5820 C C . TRP A 1 905 ? 223.589 193.349 176.105 1.00 39.44 905 TRP A C 1
ATOM 5821 O O . TRP A 1 905 ? 223.253 194.532 176.017 1.00 46.35 905 TRP A O 1
ATOM 5832 N N . ASN A 1 906 ? 224.852 192.961 176.260 1.00 43.14 906 ASN A N 1
ATOM 5833 C CA . ASN A 1 906 ? 225.948 193.917 176.397 1.00 46.39 906 ASN A CA 1
ATOM 5834 C C . ASN A 1 906 ? 225.758 194.813 177.619 1.00 48.14 906 ASN A C 1
ATOM 5835 O O . ASN A 1 906 ? 226.190 195.968 177.631 1.00 50.05 906 ASN A O 1
ATOM 5840 N N . CYS A 1 907 ? 225.115 194.286 178.659 1.00 44.10 907 CYS A N 1
ATOM 5841 C CA . CYS A 1 907 ? 224.838 195.033 179.877 1.00 41.90 907 CYS A CA 1
ATOM 5842 C C . CYS A 1 907 ? 225.857 194.776 180.980 1.00 50.27 907 CYS A C 1
ATOM 5843 O O . CYS A 1 907 ? 225.674 195.266 182.097 1.00 49.92 907 CYS A O 1
ATOM 5846 N N . ASP A 1 908 ? 226.918 194.018 180.699 1.00 61.24 908 ASP A N 1
ATOM 5847 C CA . ASP A 1 908 ? 227.985 193.762 181.667 1.00 58.66 908 ASP A CA 1
ATOM 5848 C C . ASP A 1 908 ? 227.517 192.863 182.809 1.00 58.62 908 ASP A C 1
ATOM 5849 O O . ASP A 1 908 ? 228.026 192.952 183.929 1.00 58.14 908 ASP A O 1
ATOM 5854 N N . ILE A 1 909 ? 226.552 191.982 182.536 1.00 61.68 909 ILE A N 1
ATOM 5855 C CA . ILE A 1 909 ? 226.097 191.045 183.554 1.00 62.59 909 ILE A CA 1
ATOM 5856 C C . ILE A 1 909 ? 227.271 190.189 184.005 1.00 63.98 909 ILE A C 1
ATOM 5857 O O . ILE A 1 909 ? 228.095 189.751 183.194 1.00 65.02 909 ILE A O 1
ATOM 5862 N N . THR A 1 910 ? 227.353 189.948 185.311 1.00 76.53 910 THR A N 1
ATOM 5863 C CA . THR A 1 910 ? 228.457 189.195 185.895 1.00 79.44 910 THR A CA 1
ATOM 5864 C C . THR A 1 910 ? 227.873 188.225 186.921 1.00 79.87 910 THR A C 1
ATOM 5865 O O . THR A 1 910 ? 226.653 188.105 187.065 1.00 76.51 910 THR A O 1
ATOM 5869 N N . SER A 1 911 ? 228.754 187.523 187.640 1.00 88.95 911 SER A N 1
ATOM 5870 C CA . SER A 1 911 ? 228.306 186.484 188.563 1.00 88.88 911 SER A CA 1
ATOM 5871 C C . SER A 1 911 ? 227.301 187.021 189.576 1.00 89.71 911 SER A C 1
ATOM 5872 O O . SER A 1 911 ? 226.353 186.321 189.947 1.00 87.51 911 SER A O 1
ATOM 5875 N N . ASP A 1 912 ? 227.496 188.253 190.048 1.00 90.39 912 ASP A N 1
ATOM 5876 C CA . ASP A 1 912 ? 226.574 188.818 191.029 1.00 89.83 912 ASP A CA 1
ATOM 5877 C C . ASP A 1 912 ? 225.171 188.939 190.443 1.00 89.84 912 ASP A C 1
ATOM 5878 O O . ASP A 1 912 ? 224.174 188.587 191.092 1.00 90.93 912 ASP A O 1
ATOM 5883 N N . GLY A 1 913 ? 225.078 189.440 189.211 1.00 80.15 913 GLY A N 1
ATOM 5884 C CA . GLY A 1 913 ? 223.786 189.521 188.556 1.00 80.77 913 GLY A CA 1
ATOM 5885 C C . GLY A 1 913 ? 223.167 188.156 188.339 1.00 82.97 913 GLY A C 1
ATOM 5886 O O . GLY A 1 913 ? 221.952 187.989 188.457 1.00 77.59 913 GLY A O 1
ATOM 5887 N N . CYS A 1 914 ? 223.995 187.158 188.023 1.00 92.90 914 CYS A N 1
ATOM 5888 C CA . CYS A 1 914 ? 223.486 185.798 187.883 1.00 90.99 914 CYS A CA 1
ATOM 5889 C C . CYS A 1 914 ? 222.917 185.289 189.200 1.00 88.80 914 CYS A C 1
ATOM 5890 O O . CYS A 1 914 ? 221.873 184.631 189.221 1.00 86.29 914 CYS A O 1
ATOM 5893 N N . CYS A 1 915 ? 223.597 185.579 190.310 1.00 87.44 915 CYS A N 1
ATOM 5894 C CA . CYS A 1 915 ? 223.100 185.162 191.616 1.00 87.26 915 CYS A CA 1
ATOM 5895 C C . CYS A 1 915 ? 221.757 185.814 191.921 1.00 88.03 915 CYS A C 1
ATOM 5896 O O . CYS A 1 915 ? 220.816 185.149 192.373 1.00 87.03 915 CYS A O 1
ATOM 5899 N N . ASP A 1 916 ? 221.650 187.121 191.672 1.00 78.11 916 ASP A N 1
ATOM 5900 C CA . ASP A 1 916 ? 220.385 187.812 191.914 1.00 73.78 916 ASP A CA 1
ATOM 5901 C C . ASP A 1 916 ? 219.278 187.258 191.026 1.00 73.73 916 ASP A C 1
ATOM 5902 O O . ASP A 1 916 ? 218.145 187.052 191.481 1.00 69.96 916 ASP A O 1
ATOM 5907 N N . LEU A 1 917 ? 219.588 187.007 189.754 1.00 71.16 917 LEU A N 1
ATOM 5908 C CA . LEU A 1 917 ? 218.588 186.459 188.847 1.00 70.50 917 LEU A CA 1
ATOM 5909 C C . LEU A 1 917 ? 218.146 185.073 189.295 1.00 72.02 917 LEU A C 1
ATOM 5910 O O . LEU A 1 917 ? 216.962 184.739 189.216 1.00 68.81 917 LEU A O 1
ATOM 5915 N N . THR A 1 918 ? 219.085 184.247 189.758 1.00 82.48 918 THR A N 1
ATOM 5916 C CA . THR A 1 918 ? 218.722 182.933 190.275 1.00 83.03 918 THR A CA 1
ATOM 5917 C C . THR A 1 918 ? 217.801 183.063 191.479 1.00 78.57 918 THR A C 1
ATOM 5918 O O . THR A 1 918 ? 216.790 182.359 191.582 1.00 76.39 918 THR A O 1
ATOM 5922 N N . LYS A 1 919 ? 218.140 183.961 192.407 1.00 70.81 919 LYS A N 1
ATOM 5923 C CA . LYS A 1 919 ? 217.279 184.171 193.565 1.00 73.16 919 LYS A CA 1
ATOM 5924 C C . LYS A 1 919 ? 215.880 184.580 193.127 1.00 72.31 919 LYS A C 1
ATOM 5925 O O . LYS A 1 919 ? 214.883 184.166 193.730 1.00 67.13 919 LYS A O 1
ATOM 5931 N N . LEU A 1 920 ? 215.788 185.390 192.073 1.00 61.00 920 LEU A N 1
ATOM 5932 C CA . LEU A 1 920 ? 214.478 185.721 191.518 1.00 59.46 920 LEU A CA 1
ATOM 5933 C C . LEU A 1 920 ? 213.788 184.482 190.955 1.00 63.03 920 LEU A C 1
ATOM 5934 O O . LEU A 1 920 ? 212.596 184.259 191.201 1.00 60.25 920 LEU A O 1
ATOM 5939 N N . LEU A 1 921 ? 214.529 183.658 190.211 1.00 72.86 921 LEU A N 1
ATOM 5940 C CA . LEU A 1 921 ? 213.922 182.547 189.482 1.00 71.54 921 LEU A CA 1
ATOM 5941 C C . LEU A 1 921 ? 213.394 181.471 190.422 1.00 72.28 921 LEU A C 1
ATOM 5942 O O . LEU A 1 921 ? 212.315 180.916 190.188 1.00 70.55 921 LEU A O 1
ATOM 5947 N N . GLN A 1 922 ? 214.141 181.148 191.483 1.00 74.64 922 GLN A N 1
ATOM 5948 C CA . GLN A 1 922 ? 213.748 180.027 192.334 1.00 73.13 922 GLN A CA 1
ATOM 5949 C C . GLN A 1 922 ? 212.347 180.212 192.899 1.00 72.83 922 GLN A C 1
ATOM 5950 O O . GLN A 1 922 ? 211.616 179.231 193.072 1.00 74.30 922 GLN A O 1
ATOM 5956 N N . GLU A 1 923 ? 211.952 181.449 193.185 1.00 55.49 923 GLU A N 1
ATOM 5957 C CA . GLU A 1 923 ? 210.593 181.722 193.622 1.00 56.10 923 GLU A CA 1
ATOM 5958 C C . GLU A 1 923 ? 209.644 181.574 192.435 1.00 49.79 923 GLU A C 1
ATOM 5959 O O . GLU A 1 923 ? 210.065 181.312 191.305 1.00 49.95 923 GLU A O 1
ATOM 5965 N N . LYS A 1 924 ? 208.344 181.735 192.675 1.00 32.67 924 LYS A N 1
ATOM 5966 C CA . LYS A 1 924 ? 207.386 181.817 191.575 1.00 40.48 924 LYS A CA 1
ATOM 5967 C C . LYS A 1 924 ? 207.327 183.270 191.134 1.00 43.49 924 LYS A C 1
ATOM 5968 O O . LYS A 1 924 ? 206.618 184.085 191.728 1.00 41.06 924 LYS A O 1
ATOM 5974 N N . SER A 1 925 ? 208.076 183.597 190.090 1.00 48.42 925 SER A N 1
ATOM 5975 C CA . SER A 1 925 ? 208.110 184.936 189.528 1.00 44.10 925 SER A CA 1
ATOM 5976 C C . SER A 1 925 ? 207.278 184.970 188.252 1.00 42.00 925 SER A C 1
ATOM 5977 O O . SER A 1 925 ? 206.675 183.974 187.843 1.00 41.76 925 SER A O 1
ATOM 5980 N N . SER A 1 926 ? 207.248 186.140 187.623 1.00 29.75 926 SER A N 1
ATOM 5981 C CA . SER A 1 926 ? 206.393 186.362 186.467 1.00 30.56 926 SER A CA 1
ATOM 5982 C C . SER A 1 926 ? 207.106 186.106 185.145 1.00 28.87 926 SER A C 1
ATOM 5983 O O . SER A 1 926 ? 206.531 185.483 184.246 1.00 19.65 926 SER A O 1
ATOM 5986 N N . LEU A 1 927 ? 208.348 186.562 185.011 1.00 33.36 927 LEU A N 1
ATOM 5987 C CA . LEU A 1 927 ? 209.008 186.552 183.712 1.00 36.91 927 LEU A CA 1
ATOM 5988 C C . LEU A 1 927 ? 209.135 185.131 183.179 1.00 35.53 927 LEU A C 1
ATOM 5989 O O . LEU A 1 927 ? 209.565 184.220 183.892 1.00 33.66 927 LEU A O 1
ATOM 5994 N N . LEU A 1 928 ? 208.751 184.948 181.916 1.00 41.04 928 LEU A N 1
ATOM 5995 C CA . LEU A 1 928 ? 208.879 183.665 181.241 1.00 40.10 928 LEU A CA 1
ATOM 5996 C C . LEU A 1 928 ? 210.156 183.562 180.427 1.00 35.86 928 LEU A C 1
ATOM 5997 O O . LEU A 1 928 ? 210.665 182.455 180.228 1.00 51.38 928 LEU A O 1
ATOM 6002 N N . CYS A 1 929 ? 210.683 184.684 179.955 1.00 27.98 929 CYS A N 1
ATOM 6003 C CA . CYS A 1 929 ? 211.862 184.701 179.108 1.00 41.67 929 CYS A CA 1
ATOM 6004 C C . CYS A 1 929 ? 212.923 185.603 179.717 1.00 41.55 929 CYS A C 1
ATOM 6005 O O . CYS A 1 929 ? 212.620 186.590 180.392 1.00 45.98 929 CYS A O 1
ATOM 6008 N N . LEU A 1 930 ? 214.178 185.245 179.471 1.00 42.85 930 LEU A N 1
ATOM 6009 C CA . LEU A 1 930 ? 215.317 186.028 179.936 1.00 36.67 930 LEU A CA 1
ATOM 6010 C C . LEU A 1 930 ? 216.409 185.873 178.896 1.00 39.50 930 LEU A C 1
ATOM 6011 O O . LEU A 1 930 ? 216.677 184.753 178.453 1.00 55.04 930 LEU A O 1
ATOM 6016 N N . ASP A 1 931 ? 217.029 186.978 178.499 1.00 33.82 931 ASP A N 1
ATOM 6017 C CA . ASP A 1 931 ? 218.053 186.974 177.464 1.00 38.83 931 ASP A CA 1
ATOM 6018 C C . ASP A 1 931 ? 219.359 187.494 178.043 1.00 46.22 931 ASP A C 1
ATOM 6019 O O . ASP A 1 931 ? 219.363 188.473 178.794 1.00 51.08 931 ASP A O 1
ATOM 6024 N N . LEU A 1 932 ? 220.459 186.831 177.698 1.00 52.64 932 LEU A N 1
ATOM 6025 C CA . LEU A 1 932 ? 221.797 187.242 178.098 1.00 52.35 932 LEU A CA 1
ATOM 6026 C C . LEU A 1 932 ? 222.724 187.177 176.892 1.00 56.78 932 LEU A C 1
ATOM 6027 O O . LEU A 1 932 ? 222.634 186.254 176.077 1.00 57.30 932 LEU A O 1
ATOM 6032 N N . GLY A 1 933 ? 223.606 188.165 176.773 1.00 67.57 933 GLY A N 1
ATOM 6033 C CA . GLY A 1 933 ? 224.526 188.217 175.653 1.00 68.43 933 GLY A CA 1
ATOM 6034 C C . GLY A 1 933 ? 225.769 189.029 175.953 1.00 67.77 933 GLY A C 1
ATOM 6035 O O . GLY A 1 933 ? 225.711 190.019 176.688 1.00 68.98 933 GLY A O 1
ATOM 6036 N N . LEU A 1 934 ? 226.903 188.626 175.386 1.00 66.65 934 LEU A N 1
ATOM 6037 C CA . LEU A 1 934 ? 228.179 189.270 175.685 1.00 62.48 934 LEU A CA 1
ATOM 6038 C C . LEU A 1 934 ? 228.406 189.358 177.193 1.00 64.88 934 LEU A C 1
ATOM 6039 O O . LEU A 1 934 ? 229.059 190.278 177.690 1.00 65.16 934 LEU A O 1
ATOM 6044 N N . ASN A 1 935 ? 227.872 188.387 177.929 1.00 68.45 935 ASN A N 1
ATOM 6045 C CA . ASN A 1 935 ? 227.950 188.346 179.386 1.00 69.57 935 ASN A CA 1
ATOM 6046 C C . ASN A 1 935 ? 228.820 187.156 179.777 1.00 74.19 935 ASN A C 1
ATOM 6047 O O . ASN A 1 935 ? 228.424 186.001 179.599 1.00 73.12 935 ASN A O 1
ATOM 6052 N N . HIS A 1 936 ? 230.004 187.438 180.316 1.00 83.52 936 HIS A N 1
ATOM 6053 C CA . HIS A 1 936 ? 230.903 186.388 180.784 1.00 81.80 936 HIS A CA 1
ATOM 6054 C C . HIS A 1 936 ? 230.455 185.938 182.169 1.00 81.82 936 HIS A C 1
ATOM 6055 O O . HIS A 1 936 ? 230.719 186.615 183.168 1.00 81.92 936 HIS A O 1
ATOM 6062 N N . ILE A 1 937 ? 229.769 184.798 182.227 1.00 84.16 937 ILE A N 1
ATOM 6063 C CA . ILE A 1 937 ? 229.202 184.284 183.468 1.00 86.20 937 ILE A CA 1
ATOM 6064 C C . ILE A 1 937 ? 229.629 182.832 183.647 1.00 88.30 937 ILE A C 1
ATOM 6065 O O . ILE A 1 937 ? 228.929 182.041 184.291 1.00 87.23 937 ILE A O 1
ATOM 6070 N N . GLY A 1 938 ? 230.786 182.480 183.092 1.00 97.31 938 GLY A N 1
ATOM 6071 C CA . GLY A 1 938 ? 231.168 181.094 182.898 1.00 97.78 938 GLY A CA 1
ATOM 6072 C C . GLY A 1 938 ? 230.975 180.153 184.071 1.00 98.75 938 GLY A C 1
ATOM 6073 O O . GLY A 1 938 ? 230.127 179.259 184.007 1.00 97.59 938 GLY A O 1
ATOM 6074 N N . VAL A 1 939 ? 231.744 180.330 185.145 1.00 107.33 939 VAL A N 1
ATOM 6075 C CA . VAL A 1 939 ? 231.808 179.313 186.192 1.00 106.29 939 VAL A CA 1
ATOM 6076 C C . VAL A 1 939 ? 230.763 179.581 187.270 1.00 105.37 939 VAL A C 1
ATOM 6077 O O . VAL A 1 939 ? 229.847 178.777 187.467 1.00 105.41 939 VAL A O 1
ATOM 6081 N N . LYS A 1 940 ? 230.875 180.713 187.964 1.00 107.92 940 LYS A N 1
ATOM 6082 C CA . LYS A 1 940 ? 229.969 180.981 189.076 1.00 107.33 940 LYS A CA 1
ATOM 6083 C C . LYS A 1 940 ? 228.568 181.308 188.575 1.00 107.67 940 LYS A C 1
ATOM 6084 O O . LYS A 1 940 ? 227.569 180.830 189.132 1.00 105.77 940 LYS A O 1
ATOM 6090 N N . GLY A 1 941 ? 228.479 182.126 187.527 1.00 102.13 941 GLY A N 1
ATOM 6091 C CA . GLY A 1 941 ? 227.180 182.450 186.969 1.00 98.61 941 GLY A CA 1
ATOM 6092 C C . GLY A 1 941 ? 226.439 181.215 186.503 1.00 99.67 941 GLY A C 1
ATOM 6093 O O . GLY A 1 941 ? 225.241 181.066 186.748 1.00 99.83 941 GLY A O 1
ATOM 6094 N N . MET A 1 942 ? 227.147 180.299 185.840 1.00 102.69 942 MET A N 1
ATOM 6095 C CA . MET A 1 942 ? 226.478 179.093 185.372 1.00 102.63 942 MET A CA 1
ATOM 6096 C C . MET A 1 942 ? 226.191 178.127 186.512 1.00 100.31 942 MET A C 1
ATOM 6097 O O . MET A 1 942 ? 225.198 177.401 186.460 1.00 97.60 942 MET A O 1
ATOM 6102 N N . LYS A 1 943 ? 227.035 178.093 187.544 1.00 101.64 943 LYS A N 1
ATOM 6103 C CA . LYS A 1 943 ? 226.677 177.335 188.737 1.00 101.97 943 LYS A CA 1
ATOM 6104 C C . LYS A 1 943 ? 225.326 177.795 189.267 1.00 101.53 943 LYS A C 1
ATOM 6105 O O . LYS A 1 943 ? 224.414 176.986 189.486 1.00 103.26 943 LYS A O 1
ATOM 6111 N N . PHE A 1 944 ? 225.175 179.108 189.450 1.00 97.61 944 PHE A N 1
ATOM 6112 C CA . PHE A 1 944 ? 223.911 179.643 189.945 1.00 98.46 944 PHE A CA 1
ATOM 6113 C C . PHE A 1 944 ? 222.769 179.320 188.988 1.00 97.77 944 PHE A C 1
ATOM 6114 O O . PHE A 1 944 ? 221.698 178.869 189.408 1.00 94.44 944 PHE A O 1
ATOM 6122 N N . LEU A 1 945 ? 222.989 179.527 187.688 1.00 95.11 945 LEU A N 1
ATOM 6123 C CA . LEU A 1 945 ? 221.919 179.330 186.716 1.00 95.69 945 LEU A CA 1
ATOM 6124 C C . LEU A 1 945 ? 221.462 177.877 186.672 1.00 95.28 945 LEU A C 1
ATOM 6125 O O . LEU A 1 945 ? 220.258 177.598 186.618 1.00 93.31 945 LEU A O 1
ATOM 6130 N N . CYS A 1 946 ? 222.405 176.934 186.687 1.00 96.80 946 CYS A N 1
ATOM 6131 C CA . CYS A 1 946 ? 222.032 175.529 186.601 1.00 96.72 946 CYS A CA 1
ATOM 6132 C C . CYS A 1 946 ? 221.367 175.062 187.887 1.00 96.34 946 CYS A C 1
ATOM 6133 O O . CYS A 1 946 ? 220.368 174.335 187.840 1.00 96.29 946 CYS A O 1
ATOM 6136 N N . GLU A 1 947 ? 221.892 175.466 189.049 1.00 91.91 947 GLU A N 1
ATOM 6137 C CA . GLU A 1 947 ? 221.213 175.092 190.284 1.00 93.40 947 GLU A CA 1
ATOM 6138 C C . GLU A 1 947 ? 219.837 175.735 190.364 1.00 94.47 947 GLU A C 1
ATOM 6139 O O . GLU A 1 947 ? 218.956 175.234 191.072 1.00 92.20 947 GLU A O 1
ATOM 6145 N N . ALA A 1 948 ? 219.629 176.841 189.646 1.00 88.47 948 ALA A N 1
ATOM 6146 C CA . ALA A 1 948 ? 218.287 177.397 189.526 1.00 88.52 948 ALA A CA 1
ATOM 6147 C C . ALA A 1 948 ? 217.406 176.516 188.649 1.00 88.05 948 ALA A C 1
ATOM 6148 O O . ALA A 1 948 ? 216.274 176.187 189.019 1.00 86.09 948 ALA A O 1
ATOM 6150 N N . LEU A 1 949 ? 217.922 176.108 187.488 1.00 86.31 949 LEU A N 1
ATOM 6151 C CA . LEU A 1 949 ? 217.113 175.357 186.532 1.00 86.08 949 LEU A CA 1
ATOM 6152 C C . LEU A 1 949 ? 216.741 173.975 187.056 1.00 87.23 949 LEU A C 1
ATOM 6153 O O . LEU A 1 949 ? 215.712 173.419 186.654 1.00 85.06 949 LEU A O 1
ATOM 6158 N N . ARG A 1 950 ? 217.557 173.406 187.946 1.00 89.83 950 ARG A N 1
ATOM 6159 C CA . ARG A 1 950 ? 217.349 172.024 188.369 1.00 89.66 950 ARG A CA 1
ATOM 6160 C C . ARG A 1 950 ? 216.011 171.830 189.069 1.00 91.80 950 ARG A C 1
ATOM 6161 O O . ARG A 1 950 ? 215.427 170.743 188.995 1.00 92.83 950 ARG A O 1
ATOM 6169 N N . LYS A 1 951 ? 215.507 172.856 189.747 1.00 84.43 951 LYS A N 1
ATOM 6170 C CA . LYS A 1 951 ? 214.395 172.656 190.660 1.00 81.38 951 LYS A CA 1
ATOM 6171 C C . LYS A 1 951 ? 213.104 172.367 189.893 1.00 82.45 951 LYS A C 1
ATOM 6172 O O . LYS A 1 951 ? 212.975 172.723 188.719 1.00 82.19 951 LYS A O 1
ATOM 6178 N N . PRO A 1 952 ? 212.132 171.709 190.534 1.00 82.04 952 PRO A N 1
ATOM 6179 C CA . PRO A 1 952 ? 210.855 171.439 189.855 1.00 84.45 952 PRO A CA 1
ATOM 6180 C C . PRO A 1 952 ? 209.969 172.663 189.681 1.00 81.93 952 PRO A C 1
ATOM 6181 O O . PRO A 1 952 ? 209.002 172.593 188.911 1.00 79.36 952 PRO A O 1
ATOM 6185 N N . LEU A 1 953 ? 210.257 173.772 190.364 1.00 80.49 953 LEU A N 1
ATOM 6186 C CA . LEU A 1 953 ? 209.327 174.894 190.421 1.00 81.28 953 LEU A CA 1
ATOM 6187 C C . LEU A 1 953 ? 209.486 175.879 189.269 1.00 78.87 953 LEU A C 1
ATOM 6188 O O . LEU A 1 953 ? 208.547 176.628 188.977 1.00 75.30 953 LEU A O 1
ATOM 6193 N N . CYS A 1 954 ? 210.639 175.902 188.608 1.00 78.20 954 CYS A N 1
ATOM 6194 C CA . CYS A 1 954 ? 210.882 176.909 187.583 1.00 77.02 954 CYS A CA 1
ATOM 6195 C C . CYS A 1 954 ? 209.844 176.822 186.474 1.00 73.42 954 CYS A C 1
ATOM 6196 O O . CYS A 1 954 ? 209.476 175.734 186.024 1.00 75.56 954 CYS A O 1
ATOM 6199 N N . ASN A 1 955 ? 209.369 177.990 186.039 1.00 56.30 955 ASN A N 1
ATOM 6200 C CA . ASN A 1 955 ? 208.437 178.099 184.924 1.00 57.65 955 ASN A CA 1
ATOM 6201 C C . ASN A 1 955 ? 209.036 178.869 183.754 1.00 56.49 955 ASN A C 1
ATOM 6202 O O . ASN A 1 955 ? 208.299 179.274 182.848 1.00 53.61 955 ASN A O 1
ATOM 6207 N N . LEU A 1 956 ? 210.350 179.078 183.748 1.00 56.60 956 LEU A N 1
ATOM 6208 C CA . LEU A 1 956 ? 210.995 179.771 182.643 1.00 54.35 956 LEU A CA 1
ATOM 6209 C C . LEU A 1 956 ? 210.821 178.981 181.354 1.00 53.41 956 LEU A C 1
ATOM 6210 O O . LEU A 1 956 ? 211.005 177.762 181.330 1.00 59.54 956 LEU A O 1
ATOM 6215 N N . ARG A 1 957 ? 210.470 179.683 180.277 1.00 58.49 957 ARG A N 1
ATOM 6216 C CA . ARG A 1 957 ? 210.227 179.061 178.981 1.00 63.66 957 ARG A CA 1
ATOM 6217 C C . ARG A 1 957 ? 211.455 179.078 178.081 1.00 62.84 957 ARG A C 1
ATOM 6218 O O . ARG A 1 957 ? 211.889 178.024 177.610 1.00 68.84 957 ARG A O 1
ATOM 6226 N N . CYS A 1 958 ? 212.023 180.253 177.831 1.00 67.09 958 CYS A N 1
ATOM 6227 C CA . CYS A 1 958 ? 213.125 180.407 176.895 1.00 68.74 958 CYS A CA 1
ATOM 6228 C C . CYS A 1 958 ? 214.309 181.056 177.593 1.00 68.71 958 CYS A C 1
ATOM 6229 O O . CYS A 1 958 ? 214.143 181.986 178.384 1.00 67.91 958 CYS A O 1
ATOM 6232 N N . LEU A 1 959 ? 215.503 180.556 177.293 1.00 71.28 959 LEU A N 1
ATOM 6233 C CA . LEU A 1 959 ? 216.742 181.082 177.850 1.00 68.49 959 LEU A CA 1
ATOM 6234 C C . LEU A 1 959 ? 217.762 181.191 176.729 1.00 70.76 959 LEU A C 1
ATOM 6235 O O . LEU A 1 959 ? 217.982 180.225 175.994 1.00 77.05 959 LEU A O 1
ATOM 6240 N N . TRP A 1 960 ? 218.382 182.358 176.599 1.00 65.87 960 TRP A N 1
ATOM 6241 C CA . TRP A 1 960 ? 219.340 182.627 175.538 1.00 68.42 960 TRP A CA 1
ATOM 6242 C C . TRP A 1 960 ? 220.718 182.849 176.141 1.00 73.96 960 TRP A C 1
ATOM 6243 O O . TRP A 1 960 ? 220.878 183.685 177.036 1.00 75.87 960 TRP A O 1
ATOM 6254 N N . LEU A 1 961 ? 221.707 182.105 175.649 1.00 79.33 961 LEU A N 1
ATOM 6255 C CA . LEU A 1 961 ? 223.094 182.232 176.089 1.00 77.62 961 LEU A CA 1
ATOM 6256 C C . LEU A 1 961 ? 223.970 182.324 174.849 1.00 77.53 961 LEU A C 1
ATOM 6257 O O . LEU A 1 961 ? 224.036 181.375 174.062 1.00 79.47 961 LEU A O 1
ATOM 6262 N N . TRP A 1 962 ? 224.643 183.461 174.676 1.00 80.57 962 TRP A N 1
ATOM 6263 C CA . TRP A 1 962 ? 225.476 183.713 173.509 1.00 83.75 962 TRP A CA 1
ATOM 6264 C C . TRP A 1 962 ? 226.701 184.502 173.936 1.00 82.62 962 TRP A C 1
ATOM 6265 O O . TRP A 1 962 ? 226.589 185.470 174.693 1.00 84.95 962 TRP A O 1
ATOM 6276 N N . GLY A 1 963 ? 227.868 184.084 173.455 1.00 79.08 963 GLY A N 1
ATOM 6277 C CA . GLY A 1 963 ? 229.099 184.762 173.821 1.00 81.30 963 GLY A CA 1
ATOM 6278 C C . GLY A 1 963 ? 229.338 184.808 175.312 1.00 81.39 963 GLY A C 1
ATOM 6279 O O . GLY A 1 963 ? 229.797 185.832 175.829 1.00 80.31 963 GLY A O 1
ATOM 6280 N N . CYS A 1 964 ? 229.041 183.719 176.020 1.00 83.78 964 CYS A N 1
ATOM 6281 C CA . CYS A 1 964 ? 229.114 183.694 177.475 1.00 83.71 964 CYS A CA 1
ATOM 6282 C C . CYS A 1 964 ? 230.244 182.822 178.009 1.00 86.03 964 CYS A C 1
ATOM 6283 O O . CYS A 1 964 ? 230.458 182.796 179.225 1.00 85.65 964 CYS A O 1
ATOM 6286 N N . SER A 1 965 ? 230.964 182.110 177.142 1.00 94.48 965 SER A N 1
ATOM 6287 C CA . SER A 1 965 ? 232.169 181.377 177.530 1.00 94.12 965 SER A CA 1
ATOM 6288 C C . SER A 1 965 ? 231.867 180.349 178.626 1.00 94.11 965 SER A C 1
ATOM 6289 O O . SER A 1 965 ? 232.326 180.460 179.764 1.00 92.12 965 SER A O 1
ATOM 6292 N N . ILE A 1 966 ? 231.075 179.344 178.262 1.00 95.53 966 ILE A N 1
ATOM 6293 C CA . ILE A 1 966 ? 230.744 178.245 179.168 1.00 96.48 966 ILE A CA 1
ATOM 6294 C C . ILE A 1 966 ? 231.847 177.191 179.089 1.00 97.11 966 ILE A C 1
ATOM 6295 O O . ILE A 1 966 ? 232.034 176.585 178.024 1.00 94.37 966 ILE A O 1
ATOM 6300 N N . PRO A 1 967 ? 232.595 176.935 180.162 1.00 100.76 967 PRO A N 1
ATOM 6301 C CA . PRO A 1 967 ? 233.669 175.929 180.096 1.00 100.15 967 PRO A CA 1
ATOM 6302 C C . PRO A 1 967 ? 233.130 174.519 180.264 1.00 99.67 967 PRO A C 1
ATOM 6303 O O . PRO A 1 967 ? 231.990 174.328 180.714 1.00 98.58 967 PRO A O 1
ATOM 6307 N N . PRO A 1 968 ? 233.922 173.500 179.911 1.00 107.40 968 PRO A N 1
ATOM 6308 C CA . PRO A 1 968 ? 233.470 172.112 180.122 1.00 107.81 968 PRO A CA 1
ATOM 6309 C C . PRO A 1 968 ? 233.122 171.778 181.566 1.00 107.06 968 PRO A C 1
ATOM 6310 O O . PRO A 1 968 ? 232.140 171.058 181.813 1.00 107.52 968 PRO A O 1
ATOM 6314 N N . PHE A 1 969 ? 233.904 172.268 182.535 1.00 102.62 969 PHE A N 1
ATOM 6315 C CA . PHE A 1 969 ? 233.606 171.948 183.928 1.00 103.74 969 PHE A CA 1
ATOM 6316 C C . PHE A 1 969 ? 232.270 172.539 184.345 1.00 106.46 969 PHE A C 1
ATOM 6317 O O . PHE A 1 969 ? 231.591 171.988 185.219 1.00 104.76 969 PHE A O 1
ATOM 6325 N N . SER A 1 970 ? 231.879 173.661 183.739 1.00 106.71 970 SER A N 1
ATOM 6326 C CA . SER A 1 970 ? 230.514 174.141 183.899 1.00 104.82 970 SER A CA 1
ATOM 6327 C C . SER A 1 970 ? 229.542 173.319 183.066 1.00 103.86 970 SER A C 1
ATOM 6328 O O . SER A 1 970 ? 228.363 173.213 183.417 1.00 102.91 970 SER A O 1
ATOM 6331 N N . CYS A 1 971 ? 230.013 172.730 181.963 1.00 106.66 971 CYS A N 1
ATOM 6332 C CA . CYS A 1 971 ? 229.117 171.969 181.100 1.00 106.88 971 CYS A CA 1
ATOM 6333 C C . CYS A 1 971 ? 228.638 170.696 181.781 1.00 106.59 971 CYS A C 1
ATOM 6334 O O . CYS A 1 971 ? 227.541 170.212 181.493 1.00 106.92 971 CYS A O 1
ATOM 6337 N N . GLU A 1 972 ? 229.448 170.119 182.671 1.00 105.25 972 GLU A N 1
ATOM 6338 C CA . GLU A 1 972 ? 228.978 168.938 183.395 1.00 106.48 972 GLU A CA 1
ATOM 6339 C C . GLU A 1 972 ? 227.748 169.270 184.240 1.00 107.79 972 GLU A C 1
ATOM 6340 O O . GLU A 1 972 ? 226.730 168.560 184.196 1.00 104.12 972 GLU A O 1
ATOM 6346 N N . ASP A 1 973 ? 227.810 170.376 184.984 1.00 107.61 973 ASP A N 1
ATOM 6347 C CA . ASP A 1 973 ? 226.658 170.809 185.764 1.00 105.84 973 ASP A CA 1
ATOM 6348 C C . ASP A 1 973 ? 225.516 171.226 184.848 1.00 104.41 973 ASP A C 1
ATOM 6349 O O . ASP A 1 973 ? 224.341 170.996 185.160 1.00 101.31 973 ASP A O 1
ATOM 6354 N N . LEU A 1 974 ? 225.845 171.836 183.707 1.00 102.10 974 LEU A N 1
ATOM 6355 C CA . LEU A 1 974 ? 224.824 172.189 182.729 1.00 100.68 974 LEU A CA 1
ATOM 6356 C C . LEU A 1 974 ? 224.047 170.956 182.297 1.00 102.08 974 LEU A C 1
ATOM 6357 O O . LEU A 1 974 ? 222.814 170.964 182.269 1.00 101.52 974 LEU A O 1
ATOM 6362 N N . CYS A 1 975 ? 224.763 169.890 181.935 1.00 104.75 975 CYS A N 1
ATOM 6363 C CA . CYS A 1 975 ? 224.116 168.666 181.476 1.00 104.91 975 CYS A CA 1
ATOM 6364 C C . CYS A 1 975 ? 223.277 168.043 182.581 1.00 102.88 975 CYS A C 1
ATOM 6365 O O . CYS A 1 975 ? 222.162 167.566 182.331 1.00 101.12 975 CYS A O 1
ATOM 6368 N N . SER A 1 976 ? 223.798 168.028 183.810 1.00 97.78 976 SER A N 1
ATOM 6369 C CA . SER A 1 976 ? 222.995 167.537 184.924 1.00 98.92 976 SER A CA 1
ATOM 6370 C C . SER A 1 976 ? 221.691 168.321 185.032 1.00 97.71 976 SER A C 1
ATOM 6371 O O . SER A 1 976 ? 220.609 167.740 185.180 1.00 97.22 976 SER A O 1
ATOM 6374 N N . ALA A 1 977 ? 221.777 169.650 184.935 1.00 90.93 977 ALA A N 1
ATOM 6375 C CA . ALA A 1 977 ? 220.582 170.481 185.033 1.00 91.84 977 ALA A CA 1
ATOM 6376 C C . ALA A 1 977 ? 219.610 170.200 183.893 1.00 92.94 977 ALA A C 1
ATOM 6377 O O . ALA A 1 977 ? 218.396 170.101 184.114 1.00 91.89 977 ALA A O 1
ATOM 6379 N N . LEU A 1 978 ? 220.120 170.070 182.665 1.00 93.95 978 LEU A N 1
ATOM 6380 C CA . LEU A 1 978 ? 219.239 169.781 181.537 1.00 92.32 978 LEU A CA 1
ATOM 6381 C C . LEU A 1 978 ? 218.526 168.454 181.740 1.00 91.69 978 LEU A C 1
ATOM 6382 O O . LEU A 1 978 ? 217.328 168.333 181.461 1.00 90.22 978 LEU A O 1
ATOM 6387 N N . SER A 1 979 ? 219.250 167.443 182.222 1.00 90.87 979 SER A N 1
ATOM 6388 C CA . SER A 1 979 ? 218.611 166.171 182.532 1.00 91.64 979 SER A CA 1
ATOM 6389 C C . SER A 1 979 ? 217.540 166.348 183.600 1.00 91.64 979 SER A C 1
ATOM 6390 O O . SER A 1 979 ? 216.487 165.701 183.548 1.00 89.89 979 SER A O 1
ATOM 6393 N N . CYS A 1 980 ? 217.789 167.223 184.577 1.00 89.12 980 CYS A N 1
ATOM 6394 C CA . CYS A 1 980 ? 216.845 167.394 185.678 1.00 87.49 980 CYS A CA 1
ATOM 6395 C C . CYS A 1 980 ? 215.622 168.213 185.273 1.00 88.14 980 CYS A C 1
ATOM 6396 O O . CYS A 1 980 ? 214.508 167.927 185.724 1.00 88.00 980 CYS A O 1
ATOM 6399 N N . ASN A 1 981 ? 215.800 169.230 184.432 1.00 89.96 981 ASN A N 1
ATOM 6400 C CA . ASN A 1 981 ? 214.717 170.166 184.155 1.00 87.13 981 ASN A CA 1
ATOM 6401 C C . ASN A 1 981 ? 213.641 169.521 183.288 1.00 87.22 981 ASN A C 1
ATOM 6402 O O . ASN A 1 981 ? 213.898 168.585 182.527 1.00 89.50 981 ASN A O 1
ATOM 6407 N N . GLN A 1 982 ? 212.411 170.037 183.419 1.00 84.75 982 GLN A N 1
ATOM 6408 C CA . GLN A 1 982 ? 211.267 169.477 182.708 1.00 87.15 982 GLN A CA 1
ATOM 6409 C C . GLN A 1 982 ? 210.337 170.559 182.158 1.00 84.52 982 GLN A C 1
ATOM 6410 O O . GLN A 1 982 ? 209.344 170.230 181.500 1.00 84.63 982 GLN A O 1
ATOM 6416 N N . SER A 1 983 ? 210.637 171.840 182.383 1.00 83.00 983 SER A N 1
ATOM 6417 C CA . SER A 1 983 ? 209.734 172.913 181.967 1.00 83.51 983 SER A CA 1
ATOM 6418 C C . SER A 1 983 ? 210.294 173.835 180.893 1.00 82.45 983 SER A C 1
ATOM 6419 O O . SER A 1 983 ? 209.500 174.482 180.200 1.00 82.09 983 SER A O 1
ATOM 6422 N N . LEU A 1 984 ? 211.608 173.931 180.718 1.00 79.76 984 LEU A N 1
ATOM 6423 C CA . LEU A 1 984 ? 212.159 174.798 179.687 1.00 77.42 984 LEU A CA 1
ATOM 6424 C C . LEU A 1 984 ? 211.788 174.279 178.303 1.00 82.91 984 LEU A C 1
ATOM 6425 O O . LEU A 1 984 ? 211.687 173.069 178.083 1.00 83.74 984 LEU A O 1
ATOM 6430 N N . VAL A 1 985 ? 211.590 175.203 177.365 1.00 87.30 985 VAL A N 1
ATOM 6431 C CA . VAL A 1 985 ? 211.145 174.859 176.018 1.00 87.35 985 VAL A CA 1
ATOM 6432 C C . VAL A 1 985 ? 212.145 175.254 174.942 1.00 86.54 985 VAL A C 1
ATOM 6433 O O . VAL A 1 985 ? 212.107 174.673 173.846 1.00 84.86 985 VAL A O 1
ATOM 6437 N N . THR A 1 986 ? 213.046 176.199 175.204 1.00 82.13 986 THR A N 1
ATOM 6438 C CA . THR A 1 986 ? 213.985 176.649 174.186 1.00 82.94 986 THR A CA 1
ATOM 6439 C C . THR A 1 986 ? 215.313 177.008 174.836 1.00 82.87 986 THR A C 1
ATOM 6440 O O . THR A 1 986 ? 215.346 177.538 175.948 1.00 80.86 986 THR A O 1
ATOM 6444 N N . LEU A 1 987 ? 216.401 176.719 174.126 1.00 87.83 987 LEU A N 1
ATOM 6445 C CA . LEU A 1 987 ? 217.751 177.015 174.584 1.00 83.57 987 LEU A CA 1
ATOM 6446 C C . LEU A 1 987 ? 218.602 177.391 173.382 1.00 85.58 987 LEU A C 1
ATOM 6447 O O . LEU A 1 987 ? 218.422 176.830 172.297 1.00 87.65 987 LEU A O 1
ATOM 6452 N N . ASP A 1 988 ? 219.522 178.335 173.573 1.00 92.42 988 ASP A N 1
ATOM 6453 C CA . ASP A 1 988 ? 220.423 178.780 172.517 1.00 95.36 988 ASP A CA 1
ATOM 6454 C C . ASP A 1 988 ? 221.846 178.831 173.051 1.00 95.68 988 ASP A C 1
ATOM 6455 O O . ASP A 1 988 ? 222.070 179.257 174.188 1.00 94.71 988 ASP A O 1
ATOM 6460 N N . LEU A 1 989 ? 222.803 178.397 172.229 1.00 94.28 989 LEU A N 1
ATOM 6461 C CA . LEU A 1 989 ? 224.220 178.480 172.552 1.00 94.37 989 LEU A CA 1
ATOM 6462 C C . LEU A 1 989 ? 224.994 178.961 171.332 1.00 95.52 989 LEU A C 1
ATOM 6463 O O . LEU A 1 989 ? 224.609 178.700 170.189 1.00 96.36 989 LEU A O 1
ATOM 6468 N N . GLY A 1 990 ? 226.092 179.668 171.585 1.00 97.77 990 GLY A N 1
ATOM 6469 C CA . GLY A 1 990 ? 226.907 180.191 170.507 1.00 96.99 990 GLY A CA 1
ATOM 6470 C C . GLY A 1 990 ? 228.148 180.908 170.995 1.00 98.85 990 GLY A C 1
ATOM 6471 O O . GLY A 1 990 ? 228.119 181.583 172.027 1.00 98.01 990 GLY A O 1
ATOM 6472 N N . GLN A 1 991 ? 229.246 180.765 170.257 1.00 96.68 991 GLN A N 1
ATOM 6473 C CA . GLN A 1 991 ? 230.539 181.362 170.578 1.00 95.67 991 GLN A CA 1
ATOM 6474 C C . GLN A 1 991 ? 231.125 180.830 171.881 1.00 94.64 991 GLN A C 1
ATOM 6475 O O . GLN A 1 991 ? 232.135 181.356 172.361 1.00 94.85 991 GLN A O 1
ATOM 6481 N N . ASN A 1 992 ? 230.526 179.792 172.463 1.00 96.67 992 ASN A N 1
ATOM 6482 C CA . ASN A 1 992 ? 231.001 179.237 173.727 1.00 97.70 992 ASN A CA 1
ATOM 6483 C C . ASN A 1 992 ? 231.906 178.036 173.464 1.00 97.93 992 ASN A C 1
ATOM 6484 O O . ASN A 1 992 ? 231.515 177.129 172.720 1.00 98.03 992 ASN A O 1
ATOM 6489 N N . PRO A 1 993 ? 233.118 177.983 174.043 1.00 94.08 993 PRO A N 1
ATOM 6490 C CA . PRO A 1 993 ? 234.010 176.845 173.767 1.00 93.53 993 PRO A CA 1
ATOM 6491 C C . PRO A 1 993 ? 233.556 175.546 174.422 1.00 93.16 993 PRO A C 1
ATOM 6492 O O . PRO A 1 993 ? 234.025 175.184 175.506 1.00 93.72 993 PRO A O 1
ATOM 6496 N N . LEU A 1 994 ? 232.627 174.843 173.772 1.00 92.83 994 LEU A N 1
ATOM 6497 C CA . LEU A 1 994 ? 232.148 173.545 174.233 1.00 95.60 994 LEU A CA 1
ATOM 6498 C C . LEU A 1 994 ? 232.765 172.375 173.474 1.00 94.46 994 LEU A C 1
ATOM 6499 O O . LEU A 1 994 ? 232.403 171.225 173.745 1.00 95.57 994 LEU A O 1
ATOM 6504 N N . GLY A 1 995 ? 233.703 172.636 172.567 1.00 89.82 995 GLY A N 1
ATOM 6505 C CA . GLY A 1 995 ? 234.027 171.725 171.483 1.00 90.71 995 GLY A CA 1
ATOM 6506 C C . GLY A 1 995 ? 234.263 170.259 171.796 1.00 92.67 995 GLY A C 1
ATOM 6507 O O . GLY A 1 995 ? 233.436 169.413 171.442 1.00 93.30 995 GLY A O 1
ATOM 6508 N N . SER A 1 996 ? 235.374 169.933 172.455 1.00 108.22 996 SER A N 1
ATOM 6509 C CA . SER A 1 996 ? 235.836 168.549 172.479 1.00 108.66 996 SER A CA 1
ATOM 6510 C C . SER A 1 996 ? 235.038 167.681 173.445 1.00 109.35 996 SER A C 1
ATOM 6511 O O . SER A 1 996 ? 234.347 166.748 173.022 1.00 108.42 996 SER A O 1
ATOM 6514 N N . SER A 1 997 ? 235.117 167.982 174.741 1.00 108.06 997 SER A N 1
ATOM 6515 C CA . SER A 1 997 ? 234.436 167.156 175.732 1.00 107.53 997 SER A CA 1
ATOM 6516 C C . SER A 1 997 ? 233.022 167.655 175.996 1.00 107.14 997 SER A C 1
ATOM 6517 O O . SER A 1 997 ? 232.108 166.853 176.233 1.00 106.51 997 SER A O 1
ATOM 6520 N N . GLY A 1 998 ? 232.827 168.974 175.961 1.00 100.15 998 GLY A N 1
ATOM 6521 C CA . GLY A 1 998 ? 231.521 169.527 176.276 1.00 100.88 998 GLY A CA 1
ATOM 6522 C C . GLY A 1 998 ? 230.450 169.082 175.300 1.00 102.69 998 GLY A C 1
ATOM 6523 O O . GLY A 1 998 ? 229.362 168.667 175.703 1.00 103.53 998 GLY A O 1
ATOM 6524 N N . VAL A 1 999 ? 230.745 169.159 174.000 1.00 102.06 999 VAL A N 1
ATOM 6525 C CA . VAL A 1 999 ? 229.759 168.772 172.995 1.00 100.82 999 VAL A CA 1
ATOM 6526 C C . VAL A 1 999 ? 229.426 167.292 173.119 1.00 99.41 999 VAL A C 1
ATOM 6527 O O . VAL A 1 999 ? 228.259 166.895 173.027 1.00 98.46 999 VAL A O 1
ATOM 6531 N N . LYS A 1 1000 ? 230.442 166.451 173.310 1.00 105.42 1000 LYS A N 1
ATOM 6532 C CA . LYS A 1 1000 ? 230.203 165.014 173.406 1.00 107.74 1000 LYS A CA 1
ATOM 6533 C C . LYS A 1 1000 ? 229.340 164.685 174.618 1.00 108.73 1000 LYS A C 1
ATOM 6534 O O . LYS A 1 1000 ? 228.366 163.926 174.518 1.00 108.06 1000 LYS A O 1
ATOM 6540 N N . MET A 1 1001 ? 229.679 165.256 175.777 1.00 109.50 1001 MET A N 1
ATOM 6541 C CA . MET A 1 1001 ? 228.891 165.008 176.979 1.00 108.79 1001 MET A CA 1
ATOM 6542 C C . MET A 1 1001 ? 227.466 165.520 176.808 1.00 108.36 1001 MET A C 1
ATOM 6543 O O . MET A 1 1001 ? 226.501 164.844 177.191 1.00 107.32 1001 MET A O 1
ATOM 6548 N N . LEU A 1 1002 ? 227.316 166.713 176.228 1.00 104.67 1002 LEU A N 1
ATOM 6549 C CA . LEU A 1 1002 ? 225.993 167.271 175.981 1.00 104.31 1002 LEU A CA 1
ATOM 6550 C C . LEU A 1 1002 ? 225.164 166.349 175.102 1.00 103.38 1002 LEU A C 1
ATOM 6551 O O . LEU A 1 1002 ? 224.007 166.053 175.411 1.00 102.93 1002 LEU A O 1
ATOM 6556 N N . PHE A 1 1003 ? 225.739 165.893 173.990 1.00 100.47 1003 PHE A N 1
ATOM 6557 C CA . PHE A 1 1003 ? 224.980 165.064 173.062 1.00 100.31 1003 PHE A CA 1
ATOM 6558 C C . PHE A 1 1003 ? 224.613 163.733 173.700 1.00 101.64 1003 PHE A C 1
ATOM 6559 O O . PHE A 1 1003 ? 223.494 163.238 173.519 1.00 102.54 1003 PHE A O 1
ATOM 6567 N N . GLU A 1 1004 ? 225.535 163.140 174.461 1.00 104.01 1004 GLU A N 1
ATOM 6568 C CA . GLU A 1 1004 ? 225.226 161.880 175.127 1.00 104.72 1004 GLU A CA 1
ATOM 6569 C C . GLU A 1 1004 ? 224.077 162.056 176.115 1.00 104.54 1004 GLU A C 1
ATOM 6570 O O . GLU A 1 1004 ? 223.122 161.268 176.125 1.00 105.04 1004 GLU A O 1
ATOM 6576 N N . THR A 1 1005 ? 224.140 163.102 176.943 1.00 102.08 1005 THR A N 1
ATOM 6577 C CA . THR A 1 1005 ? 223.062 163.330 177.900 1.00 101.49 1005 THR A CA 1
ATOM 6578 C C . THR A 1 1005 ? 221.749 163.652 177.197 1.00 101.79 1005 THR A C 1
ATOM 6579 O O . THR A 1 1005 ? 220.678 163.267 177.679 1.00 100.63 1005 THR A O 1
ATOM 6583 N N . LEU A 1 1006 ? 221.809 164.354 176.064 1.00 105.14 1006 LEU A N 1
ATOM 6584 C CA . LEU A 1 1006 ? 220.600 164.628 175.296 1.00 103.82 1006 LEU A CA 1
ATOM 6585 C C . LEU A 1 1006 ? 219.974 163.337 174.785 1.00 103.94 1006 LEU A C 1
ATOM 6586 O O . LEU A 1 1006 ? 218.752 163.159 174.858 1.00 103.34 1006 LEU A O 1
ATOM 6591 N N . THR A 1 1007 ? 220.796 162.420 174.270 1.00 106.62 1007 THR A N 1
ATOM 6592 C CA . THR A 1 1007 ? 220.273 161.121 173.858 1.00 105.39 1007 THR A CA 1
ATOM 6593 C C . THR A 1 1007 ? 219.643 160.395 175.037 1.00 106.25 1007 THR A C 1
ATOM 6594 O O . THR A 1 1007 ? 218.571 159.793 174.906 1.00 105.50 1007 THR A O 1
ATOM 6598 N N . CYS A 1 1008 ? 220.296 160.439 176.201 1.00 114.23 1008 CYS A N 1
ATOM 6599 C CA . CYS A 1 1008 ? 219.781 159.719 177.361 1.00 115.23 1008 CYS A CA 1
ATOM 6600 C C . CYS A 1 1008 ? 218.496 160.339 177.899 1.00 113.80 1008 CYS A C 1
ATOM 6601 O O . CYS A 1 1008 ? 217.588 159.609 178.311 1.00 113.01 1008 CYS A O 1
ATOM 6604 N N . SER A 1 1009 ? 218.396 161.666 177.908 1.00 105.60 1009 SER A N 1
ATOM 6605 C CA . SER A 1 1009 ? 217.281 162.344 178.554 1.00 105.71 1009 SER A CA 1
ATOM 6606 C C . SER A 1 1009 ? 216.133 162.580 177.574 1.00 105.49 1009 SER A C 1
ATOM 6607 O O . SER A 1 1009 ? 216.266 162.413 176.360 1.00 105.35 1009 SER A O 1
ATOM 6610 N N . SER A 1 1010 ? 214.990 162.977 178.128 1.00 96.40 1010 SER A N 1
ATOM 6611 C CA . SER A 1 1010 ? 213.765 163.201 177.363 1.00 96.21 1010 SER A CA 1
ATOM 6612 C C . SER A 1 1010 ? 213.115 164.513 177.792 1.00 93.80 1010 SER A C 1
ATOM 6613 O O . SER A 1 1010 ? 211.920 164.578 178.084 1.00 93.99 1010 SER A O 1
ATOM 6616 N N . GLY A 1 1011 ? 213.907 165.579 177.839 1.00 91.70 1011 GLY A N 1
ATOM 6617 C CA . GLY A 1 1011 ? 213.413 166.864 178.301 1.00 91.51 1011 GLY A CA 1
ATOM 6618 C C . GLY A 1 1011 ? 212.366 167.456 177.373 1.00 93.42 1011 GLY A C 1
ATOM 6619 O O . GLY A 1 1011 ? 212.156 167.026 176.239 1.00 94.40 1011 GLY A O 1
ATOM 6620 N N . THR A 1 1012 ? 211.689 168.485 177.889 1.00 95.24 1012 THR A N 1
ATOM 6621 C CA . THR A 1 1012 ? 210.587 169.125 177.181 1.00 96.17 1012 THR A CA 1
ATOM 6622 C C . THR A 1 1012 ? 211.040 170.057 176.063 1.00 94.70 1012 THR A C 1
ATOM 6623 O O . THR A 1 1012 ? 210.229 170.384 175.191 1.00 92.78 1012 THR A O 1
ATOM 6627 N N . LEU A 1 1013 ? 212.297 170.496 176.068 1.00 94.56 1013 LEU A N 1
ATOM 6628 C CA . LEU A 1 1013 ? 212.733 171.502 175.107 1.00 93.65 1013 LEU A CA 1
ATOM 6629 C C . LEU A 1 1013 ? 212.585 170.987 173.682 1.00 92.51 1013 LEU A C 1
ATOM 6630 O O . LEU A 1 1013 ? 212.938 169.845 173.377 1.00 90.41 1013 LEU A O 1
ATOM 6635 N N . ARG A 1 1014 ? 212.056 171.843 172.807 1.00 93.54 1014 ARG A N 1
ATOM 6636 C CA . ARG A 1 1014 ? 211.859 171.501 171.403 1.00 95.53 1014 ARG A CA 1
ATOM 6637 C C . ARG A 1 1014 ? 213.076 171.878 170.560 1.00 94.16 1014 ARG A C 1
ATOM 6638 O O . ARG A 1 1014 ? 213.628 171.037 169.845 1.00 95.26 1014 ARG A O 1
ATOM 6646 N N . THR A 1 1015 ? 213.501 173.134 170.635 1.00 83.96 1015 THR A N 1
ATOM 6647 C CA . THR A 1 1015 ? 214.569 173.648 169.790 1.00 83.99 1015 THR A CA 1
ATOM 6648 C C . THR A 1 1015 ? 215.839 173.855 170.606 1.00 83.20 1015 THR A C 1
ATOM 6649 O O . THR A 1 1015 ? 215.784 174.188 171.793 1.00 84.15 1015 THR A O 1
ATOM 6653 N N . LEU A 1 1016 ? 216.983 173.652 169.956 1.00 84.18 1016 LEU A N 1
ATOM 6654 C CA . LEU A 1 1016 ? 218.288 173.788 170.583 1.00 82.53 1016 LEU A CA 1
ATOM 6655 C C . LEU A 1 1016 ? 219.311 174.096 169.502 1.00 84.85 1016 LEU A C 1
ATOM 6656 O O . LEU A 1 1016 ? 219.288 173.483 168.432 1.00 86.00 1016 LEU A O 1
ATOM 6661 N N . ARG A 1 1017 ? 220.207 175.043 169.778 1.00 91.56 1017 ARG A N 1
ATOM 6662 C CA . ARG A 1 1017 ? 221.191 175.472 168.794 1.00 93.43 1017 ARG A CA 1
ATOM 6663 C C . ARG A 1 1017 ? 222.568 175.535 169.439 1.00 92.45 1017 ARG A C 1
ATOM 6664 O O . ARG A 1 1017 ? 222.698 175.726 170.651 1.00 87.84 1017 ARG A O 1
ATOM 6672 N N . LEU A 1 1018 ? 223.596 175.371 168.610 1.00 96.00 1018 LEU A N 1
ATOM 6673 C CA . LEU A 1 1018 ? 224.971 175.276 169.084 1.00 94.63 1018 LEU A CA 1
ATOM 6674 C C . LEU A 1 1018 ? 225.900 175.534 167.905 1.00 96.07 1018 LEU A C 1
ATOM 6675 O O . LEU A 1 1018 ? 225.468 175.596 166.752 1.00 95.97 1018 LEU A O 1
ATOM 6680 N N . LYS A 1 1019 ? 227.185 175.703 168.210 1.00 99.19 1019 LYS A N 1
ATOM 6681 C CA . LYS A 1 1019 ? 228.226 175.800 167.194 1.00 100.37 1019 LYS A CA 1
ATOM 6682 C C . LYS A 1 1019 ? 229.362 174.861 167.572 1.00 100.26 1019 LYS A C 1
ATOM 6683 O O . LYS A 1 1019 ? 229.786 174.830 168.732 1.00 96.96 1019 LYS A O 1
ATOM 6689 N N . ILE A 1 1020 ? 229.844 174.093 166.598 1.00 103.83 1020 ILE A N 1
ATOM 6690 C CA . ILE A 1 1020 ? 230.826 173.038 166.827 1.00 103.85 1020 ILE A CA 1
ATOM 6691 C C . ILE A 1 1020 ? 232.141 173.452 166.185 1.00 103.37 1020 ILE A C 1
ATOM 6692 O O . ILE A 1 1020 ? 232.174 173.823 165.005 1.00 102.05 1020 ILE A O 1
ATOM 6697 N N . ASP A 1 1021 ? 233.224 173.392 166.964 1.00 102.90 1021 ASP A N 1
ATOM 6698 C CA . ASP A 1 1021 ? 234.540 173.731 166.431 1.00 102.98 1021 ASP A CA 1
ATOM 6699 C C . ASP A 1 1021 ? 234.959 172.756 165.339 1.00 104.46 1021 ASP A C 1
ATOM 6700 O O . ASP A 1 1021 ? 235.497 173.165 164.303 1.00 102.70 1021 ASP A O 1
ATOM 6705 N N . ASP A 1 1022 ? 234.727 171.464 165.555 1.00 112.14 1022 ASP A N 1
ATOM 6706 C CA . ASP A 1 1022 ? 235.063 170.447 164.571 1.00 112.04 1022 ASP A CA 1
ATOM 6707 C C . ASP A 1 1022 ? 234.359 169.154 164.954 1.00 111.59 1022 ASP A C 1
ATOM 6708 O O . ASP A 1 1022 ? 234.410 168.737 166.114 1.00 110.10 1022 ASP A O 1
ATOM 6713 N N . PHE A 1 1023 ? 233.712 168.527 163.975 1.00 108.17 1023 PHE A N 1
ATOM 6714 C CA . PHE A 1 1023 ? 232.901 167.342 164.202 1.00 106.25 1023 PHE A CA 1
ATOM 6715 C C . PHE A 1 1023 ? 233.469 166.156 163.432 1.00 105.22 1023 PHE A C 1
ATOM 6716 O O . PHE A 1 1023 ? 234.273 166.310 162.508 1.00 104.40 1023 PHE A O 1
ATOM 6724 N N . ASN A 1 1024 ? 233.038 164.962 163.834 1.00 101.82 1024 ASN A N 1
ATOM 6725 C CA . ASN A 1 1024 ? 233.471 163.713 163.226 1.00 102.36 1024 ASN A CA 1
ATOM 6726 C C . ASN A 1 1024 ? 232.253 162.851 162.919 1.00 101.37 1024 ASN A C 1
ATOM 6727 O O . ASN A 1 1024 ? 231.108 163.234 163.174 1.00 101.13 1024 ASN A O 1
ATOM 6732 N N . ASP A 1 1025 ? 232.515 161.666 162.363 1.00 94.71 1025 ASP A N 1
ATOM 6733 C CA . ASP A 1 1025 ? 231.433 160.729 162.077 1.00 94.07 1025 ASP A CA 1
ATOM 6734 C C . ASP A 1 1025 ? 230.736 160.290 163.359 1.00 97.26 1025 ASP A C 1
ATOM 6735 O O . ASP A 1 1025 ? 229.507 160.134 163.388 1.00 97.68 1025 ASP A O 1
ATOM 6740 N N . GLU A 1 1026 ? 231.508 160.070 164.428 1.00 103.74 1026 GLU A N 1
ATOM 6741 C CA . GLU A 1 1026 ? 230.906 159.712 165.706 1.00 103.18 1026 GLU A CA 1
ATOM 6742 C C . GLU A 1 1026 ? 229.921 160.776 166.169 1.00 101.52 1026 GLU A C 1
ATOM 6743 O O . GLU A 1 1026 ? 228.857 160.447 166.704 1.00 99.72 1026 GLU A O 1
ATOM 6749 N N . LEU A 1 1027 ? 230.243 162.053 165.955 1.00 102.40 1027 LEU A N 1
ATOM 6750 C CA . LEU A 1 1027 ? 229.325 163.119 166.343 1.00 103.12 1027 LEU A CA 1
ATOM 6751 C C . LEU A 1 1027 ? 228.066 163.106 165.482 1.00 103.13 1027 LEU A C 1
ATOM 6752 O O . LEU A 1 1027 ? 226.966 163.389 165.973 1.00 102.21 1027 LEU A O 1
ATOM 6757 N N . ASN A 1 1028 ? 228.203 162.786 164.192 1.00 99.43 1028 ASN A N 1
ATOM 6758 C CA . ASN A 1 1028 ? 227.027 162.678 163.334 1.00 98.34 1028 ASN A CA 1
ATOM 6759 C C . ASN A 1 1028 ? 226.108 161.555 163.800 1.00 97.30 1028 ASN A C 1
ATOM 6760 O O . ASN A 1 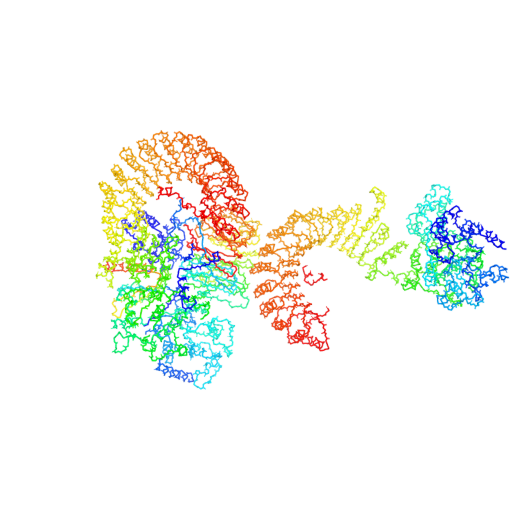1028 ? 224.882 161.726 163.858 1.00 98.13 1028 ASN A O 1
ATOM 6765 N N . LYS A 1 1029 ? 226.677 160.395 164.139 1.00 97.51 1029 LYS A N 1
ATOM 6766 C CA . LYS A 1 1029 ? 225.836 159.318 164.647 1.00 97.60 1029 LYS A CA 1
ATOM 6767 C C . LYS A 1 1029 ? 225.270 159.665 166.018 1.00 98.23 1029 LYS A C 1
ATOM 6768 O O . LYS A 1 1029 ? 224.187 159.196 166.374 1.00 99.02 1029 LYS A O 1
ATOM 6774 N N . LEU A 1 1030 ? 225.975 160.493 166.793 1.00 101.70 1030 LEU A N 1
ATOM 6775 C CA . LEU A 1 1030 ? 225.411 160.986 168.046 1.00 101.56 1030 LEU A CA 1
ATOM 6776 C C . LEU A 1 1030 ? 224.189 161.858 167.789 1.00 100.86 1030 LEU A C 1
ATOM 6777 O O . LEU A 1 1030 ? 223.190 161.774 168.511 1.00 100.32 1030 LEU A O 1
ATOM 6782 N N . LEU A 1 1031 ? 224.256 162.712 166.766 1.00 101.88 1031 LEU A N 1
ATOM 6783 C CA . LEU A 1 1031 ? 223.092 163.512 166.390 1.00 102.22 1031 LEU A CA 1
ATOM 6784 C C . LEU A 1 1031 ? 221.936 162.619 165.953 1.00 101.89 1031 LEU A C 1
ATOM 6785 O O . LEU A 1 1031 ? 220.775 162.860 166.314 1.00 100.48 1031 LEU A O 1
ATOM 6790 N N . GLU A 1 1032 ? 222.236 161.584 165.168 1.00 101.12 1032 GLU A N 1
ATOM 6791 C CA . GLU A 1 1032 ? 221.194 160.640 164.771 1.00 99.59 1032 GLU A CA 1
ATOM 6792 C C . GLU A 1 1032 ? 220.589 159.952 165.990 1.00 100.22 1032 GLU A C 1
ATOM 6793 O O . GLU A 1 1032 ? 219.376 159.720 166.047 1.00 100.01 1032 GLU A O 1
ATOM 6799 N N . GLU A 1 1033 ? 221.428 159.609 166.969 1.00 101.19 1033 GLU A N 1
ATOM 6800 C CA . GLU A 1 1033 ? 220.939 159.013 168.207 1.00 100.09 1033 GLU A CA 1
ATOM 6801 C C . GLU A 1 1033 ? 220.029 159.977 168.953 1.00 100.26 1033 GLU A C 1
ATOM 6802 O O . GLU A 1 1033 ? 219.008 159.571 169.516 1.00 102.48 1033 GLU A O 1
ATOM 6808 N N . ILE A 1 1034 ? 220.394 161.260 168.982 1.00 106.22 1034 ILE A N 1
ATOM 6809 C CA . ILE A 1 1034 ? 219.536 162.263 169.608 1.00 107.23 1034 ILE A CA 1
ATOM 6810 C C . ILE A 1 1034 ? 218.178 162.285 168.922 1.00 107.43 1034 ILE A C 1
ATOM 6811 O O . ILE A 1 1034 ? 217.128 162.298 169.576 1.00 106.63 1034 ILE A O 1
ATOM 6816 N N . GLU A 1 1035 ? 218.181 162.290 167.588 1.00 107.95 1035 GLU A N 1
ATOM 6817 C CA . GLU A 1 1035 ? 216.919 162.322 166.854 1.00 106.78 1035 GLU A CA 1
ATOM 6818 C C . GLU A 1 1035 ? 216.069 161.094 167.158 1.00 106.67 1035 GLU A C 1
ATOM 6819 O O . GLU A 1 1035 ? 214.870 161.212 167.434 1.00 105.92 1035 GLU A O 1
ATOM 6825 N N . GLU A 1 1036 ? 216.674 159.904 167.115 1.00 102.82 1036 GLU A N 1
ATOM 6826 C CA . GLU A 1 1036 ? 215.900 158.680 167.292 1.00 101.72 1036 GLU A CA 1
ATOM 6827 C C . GLU A 1 1036 ? 215.405 158.522 168.726 1.00 102.25 1036 GLU A C 1
ATOM 6828 O O . GLU A 1 1036 ? 214.262 158.103 168.942 1.00 101.95 1036 GLU A O 1
ATOM 6834 N N . LYS A 1 1037 ? 216.242 158.847 169.713 1.00 110.29 1037 LYS A N 1
ATOM 6835 C CA . LYS A 1 1037 ? 215.842 158.696 171.107 1.00 110.86 1037 LYS A CA 1
ATOM 6836 C C . LYS A 1 1037 ? 214.662 159.600 171.441 1.00 110.99 1037 LYS A C 1
ATOM 6837 O O . LYS A 1 1037 ? 213.711 159.170 172.104 1.00 110.39 1037 LYS A O 1
ATOM 6843 N N . ASN A 1 1038 ? 214.708 160.850 170.994 1.00 112.37 1038 ASN A N 1
ATOM 6844 C CA . ASN A 1 1038 ? 213.620 161.806 171.198 1.00 112.29 1038 ASN A CA 1
ATOM 6845 C C . ASN A 1 1038 ? 213.296 162.446 169.854 1.00 111.80 1038 ASN A C 1
ATOM 6846 O O . ASN A 1 1038 ? 214.161 163.141 169.282 1.00 112.72 1038 ASN A O 1
ATOM 6851 N N . PRO A 1 1039 ? 212.092 162.242 169.305 1.00 108.55 1039 PRO A N 1
ATOM 6852 C CA . PRO A 1 1039 ? 211.807 162.768 167.962 1.00 108.36 1039 PRO A CA 1
ATOM 6853 C C . PRO A 1 1039 ? 211.437 164.240 167.923 1.00 107.87 1039 PRO A C 1
ATOM 6854 O O . PRO A 1 1039 ? 211.553 164.854 166.854 1.00 106.43 1039 PRO A O 1
ATOM 6858 N N . GLN A 1 1040 ? 211.002 164.829 169.039 1.00 107.94 1040 GLN A N 1
ATOM 6859 C CA . GLN A 1 1040 ? 210.481 166.191 169.009 1.00 107.78 1040 GLN A CA 1
ATOM 6860 C C . GLN A 1 1040 ? 211.573 167.254 169.050 1.00 108.64 1040 GLN A C 1
ATOM 6861 O O . GLN A 1 1040 ? 211.274 168.433 168.834 1.00 106.84 1040 GLN A O 1
ATOM 6867 N N . LEU A 1 1041 ? 212.821 166.875 169.318 1.00 107.33 1041 LEU A N 1
ATOM 6868 C CA . LEU A 1 1041 ? 213.893 167.858 169.410 1.00 105.84 1041 LEU A CA 1
ATOM 6869 C C . LEU A 1 1041 ? 214.405 168.231 168.023 1.00 105.20 1041 LEU A C 1
ATOM 6870 O O . LEU A 1 1041 ? 214.671 167.359 167.191 1.00 105.67 1041 LEU A O 1
ATOM 6875 N N . ILE A 1 1042 ? 214.545 169.531 167.781 1.00 99.66 1042 ILE A N 1
ATOM 6876 C CA . ILE A 1 1042 ? 215.107 170.062 166.544 1.00 100.94 1042 ILE A CA 1
ATOM 6877 C C . ILE A 1 1042 ? 216.404 170.772 166.903 1.00 100.53 1042 ILE A C 1
ATOM 6878 O O . ILE A 1 1042 ? 216.407 171.693 167.729 1.00 101.10 1042 ILE A O 1
ATOM 6883 N N . ILE A 1 1043 ? 217.503 170.349 166.284 1.00 93.71 1043 ILE A N 1
ATOM 6884 C CA . ILE A 1 1043 ? 218.836 170.822 166.632 1.00 92.72 1043 ILE A CA 1
ATOM 6885 C C . ILE A 1 1043 ? 219.496 171.379 165.380 1.00 93.66 1043 ILE A C 1
ATOM 6886 O O . ILE A 1 1043 ? 219.481 170.734 164.325 1.00 92.36 1043 ILE A O 1
ATOM 6891 N N . ASP A 1 1044 ? 220.078 172.571 165.500 1.00 96.47 1044 ASP A N 1
ATOM 6892 C CA . ASP A 1 1044 ? 220.767 173.232 164.403 1.00 96.33 1044 ASP A CA 1
ATOM 6893 C C . ASP A 1 1044 ? 222.176 173.602 164.838 1.00 95.11 1044 ASP A C 1
ATOM 6894 O O . ASP A 1 1044 ? 222.428 173.878 166.014 1.00 91.05 1044 ASP A O 1
ATOM 6899 N N . THR A 1 1045 ? 223.100 173.599 163.870 1.00 104.04 1045 THR A N 1
ATOM 6900 C CA . THR A 1 1045 ? 224.483 173.970 164.144 1.00 103.71 1045 THR A CA 1
ATOM 6901 C C . THR A 1 1045 ? 225.060 174.871 163.056 1.00 103.30 1045 THR A C 1
ATOM 6902 O O . THR A 1 1045 ? 226.279 174.868 162.846 1.00 103.93 1045 THR A O 1
ATOM 6906 N N . GLU A 1 1046 ? 224.224 175.638 162.364 1.00 93.24 1046 GLU A N 1
ATOM 6907 C CA . GLU A 1 1046 ? 224.698 176.541 161.322 1.00 92.14 1046 GLU A CA 1
ATOM 6908 C C . GLU A 1 1046 ? 225.491 177.687 161.943 1.00 91.65 1046 GLU A C 1
ATOM 6909 O O . GLU A 1 1046 ? 224.947 178.496 162.695 1.00 90.58 1046 GLU A O 1
ATOM 6915 N N . GLU A 1 1053 ? 220.277 190.017 161.983 1.00 77.13 1053 GLU A N 1
ATOM 6916 C CA . GLU A 1 1053 ? 219.854 189.367 163.258 1.00 77.77 1053 GLU A CA 1
ATOM 6917 C C . GLU A 1 1053 ? 218.691 190.116 163.906 1.00 77.66 1053 GLU A C 1
ATOM 6918 O O . GLU A 1 1053 ? 218.150 189.677 164.920 1.00 72.30 1053 GLU A O 1
ATOM 6920 N N . ARG A 1 1054 ? 218.314 191.249 163.316 1.00 81.10 1054 ARG A N 1
ATOM 6921 C CA . ARG A 1 1054 ? 217.214 192.037 163.865 1.00 80.66 1054 ARG A CA 1
ATOM 6922 C C . ARG A 1 1054 ? 215.929 191.233 164.021 1.00 81.24 1054 ARG A C 1
ATOM 6923 O O . ARG A 1 1054 ? 215.254 191.395 165.052 1.00 79.65 1054 ARG A O 1
ATOM 6925 N N . PRO A 1 1055 ? 215.533 190.373 163.074 1.00 83.14 1055 PRO A N 1
ATOM 6926 C CA . PRO A 1 1055 ? 214.267 189.639 163.224 1.00 78.90 1055 PRO A CA 1
ATOM 6927 C C . PRO A 1 1055 ? 214.332 188.487 164.220 1.00 81.38 1055 PRO A C 1
ATOM 6928 O O . PRO A 1 1055 ? 213.444 187.628 164.220 1.00 84.01 1055 PRO A O 1
ATOM 6932 N N . SER A 1 1056 ? 215.370 188.447 165.059 1.00 79.66 1056 SER A N 1
ATOM 6933 C CA . SER A 1 1056 ? 215.544 187.370 166.030 1.00 78.30 1056 SER A CA 1
ATOM 6934 C C . SER A 1 1056 ? 214.253 187.109 166.796 1.00 79.11 1056 SER A C 1
ATOM 6935 O O . SER A 1 1056 ? 213.414 188.005 166.934 1.00 79.84 1056 SER A O 1
ATOM 6938 N N . SER A 1 1057 ? 214.090 185.881 167.296 1.00 77.34 1057 SER A N 1
ATOM 6939 C CA . SER A 1 1057 ? 212.801 185.454 167.835 1.00 78.46 1057 SER A CA 1
ATOM 6940 C C . SER A 1 1057 ? 212.305 186.406 168.919 1.00 75.45 1057 SER A C 1
ATOM 6941 O O . SER A 1 1057 ? 211.154 186.862 168.883 1.00 71.23 1057 SER A O 1
ATOM 6944 N N . HIS A 1 1058 ? 213.158 186.723 169.895 1.00 72.29 1058 HIS A N 1
ATOM 6945 C CA . HIS A 1 1058 ? 212.744 187.654 170.940 1.00 71.04 1058 HIS A CA 1
ATOM 6946 C C . HIS A 1 1058 ? 212.375 189.006 170.340 1.00 65.61 1058 HIS A C 1
ATOM 6947 O O . HIS A 1 1058 ? 211.282 189.530 170.584 1.00 61.21 1058 HIS A O 1
ATOM 6954 N N . ASP A 1 1059 ? 213.262 189.571 169.518 1.00 68.52 1059 ASP A N 1
ATOM 6955 C CA . ASP A 1 1059 ? 212.961 190.850 168.890 1.00 68.63 1059 ASP A CA 1
ATOM 6956 C C . ASP A 1 1059 ? 211.700 190.762 168.046 1.00 71.16 1059 ASP A C 1
ATOM 6957 O O . ASP A 1 1059 ? 210.971 191.752 167.914 1.00 69.51 1059 ASP A O 1
ATOM 6962 N N . PHE A 1 1060 ? 211.423 189.590 167.473 1.00 73.19 1060 PHE A N 1
ATOM 6963 C CA . PHE A 1 1060 ? 210.157 189.399 166.777 1.00 73.39 1060 PHE A CA 1
ATOM 6964 C C . PHE A 1 1060 ? 208.986 189.507 167.744 1.00 69.90 1060 PHE A C 1
ATOM 6965 O O . PHE A 1 1060 ? 207.919 190.020 167.384 1.00 66.30 1060 PHE A O 1
ATOM 6973 N N . MET A 1 1061 ? 209.161 189.020 168.975 1.00 55.27 1061 MET A N 1
ATOM 6974 C CA . MET A 1 1061 ? 208.082 189.122 169.954 1.00 49.61 1061 MET A CA 1
ATOM 6975 C C . MET A 1 1061 ? 207.938 190.548 170.481 1.00 43.38 1061 MET A C 1
ATOM 6976 O O . MET A 1 1061 ? 206.816 191.047 170.618 1.00 40.84 1061 MET A O 1
ATOM 6981 N N . ILE A 1 1062 ? 209.049 191.221 170.785 1.00 34.38 1062 ILE A N 1
ATOM 6982 C CA . ILE A 1 1062 ? 208.983 192.641 171.133 1.00 34.70 1062 ILE A CA 1
ATOM 6983 C C . ILE A 1 1062 ? 209.052 193.448 169.846 1.00 43.46 1062 ILE A C 1
ATOM 6984 O O . ILE A 1 1062 ? 210.124 193.896 169.441 1.00 43.68 1062 ILE A O 1
ATOM 6990 N N . LEU B 2 58 ? 184.433 185.546 242.365 1.00 54.39 58 LEU D N 1
ATOM 6991 C CA . LEU B 2 58 ? 184.476 186.923 242.945 1.00 57.54 58 LEU D CA 1
ATOM 6992 C C . LEU B 2 58 ? 185.854 187.546 242.781 1.00 49.99 58 LEU D C 1
ATOM 6993 O O . LEU B 2 58 ? 185.978 188.686 242.352 1.00 48.72 58 LEU D O 1
ATOM 6998 N N . THR B 2 59 ? 186.891 186.788 243.136 1.00 30.49 59 THR D N 1
ATOM 6999 C CA . THR B 2 59 ? 188.251 187.297 243.006 1.00 19.77 59 THR D CA 1
ATOM 7000 C C . THR B 2 59 ? 188.678 187.364 241.549 1.00 23.19 59 THR D C 1
ATOM 7001 O O . THR B 2 59 ? 189.392 188.288 241.144 1.00 34.85 59 THR D O 1
ATOM 7005 N N . PHE B 2 60 ? 188.270 186.380 240.750 1.00 20.30 60 PHE D N 1
ATOM 7006 C CA . PHE B 2 60 ? 188.693 186.332 239.358 1.00 20.78 60 PHE D CA 1
ATOM 7007 C C . PHE B 2 60 ? 188.264 187.569 238.592 1.00 18.73 60 PHE D C 1
ATOM 7008 O O . PHE B 2 60 ? 189.012 188.039 237.730 1.00 22.73 60 PHE D O 1
ATOM 7016 N N . SER B 2 61 ? 187.083 188.109 238.887 1.00 22.81 61 SER D N 1
ATOM 7017 C CA . SER B 2 61 ? 186.594 189.299 238.206 1.00 19.50 61 SER D CA 1
ATOM 7018 C C . SER B 2 61 ? 187.291 190.567 238.665 1.00 14.61 61 SER D C 1
ATOM 7019 O O . SER B 2 61 ? 187.543 191.452 237.843 1.00 16.35 61 SER D O 1
ATOM 7022 N N . SER B 2 62 ? 187.608 190.681 239.954 1.00 19.27 62 SER D N 1
ATOM 7023 C CA . SER B 2 62 ? 188.312 191.859 240.444 1.00 16.19 62 SER D CA 1
ATOM 7024 C C . SER B 2 62 ? 189.780 191.854 240.047 1.00 12.73 62 SER D C 1
ATOM 7025 O O . SER B 2 62 ? 190.402 192.916 239.992 1.00 14.50 62 SER D O 1
ATOM 7028 N N . TYR B 2 63 ? 190.347 190.683 239.768 1.00 11.62 63 TYR D N 1
ATOM 7029 C CA . TYR B 2 63 ? 191.745 190.629 239.357 1.00 10.06 63 TYR D CA 1
ATOM 7030 C C . TYR B 2 63 ? 191.953 191.392 238.053 1.00 24.99 63 TYR D C 1
ATOM 7031 O O . TYR B 2 63 ? 192.852 192.240 237.945 1.00 37.39 63 TYR D O 1
ATOM 7040 N N . GLY B 2 64 ? 191.105 191.127 237.059 1.00 24.10 64 GLY D N 1
ATOM 7041 C CA . GLY B 2 64 ? 191.220 191.833 235.795 1.00 22.88 64 GLY D CA 1
ATOM 7042 C C . GLY B 2 64 ? 190.980 193.323 235.933 1.00 14.81 64 GLY D C 1
ATOM 7043 O O . GLY B 2 64 ? 191.680 194.132 235.320 1.00 10.78 64 GLY D O 1
ATOM 7044 N N . LEU B 2 65 ? 189.987 193.708 236.736 1.00 14.64 65 LEU D N 1
ATOM 7045 C CA . LEU B 2 65 ? 189.742 195.127 236.961 1.00 10.41 65 LEU D CA 1
ATOM 7046 C C . LEU B 2 65 ? 190.965 195.794 237.568 1.00 13.89 65 LEU D C 1
ATOM 7047 O O . LEU B 2 65 ? 191.434 196.824 237.072 1.00 25.30 65 LEU D O 1
ATOM 7052 N N . GLN B 2 66 ? 191.513 195.206 238.634 1.00 11.03 66 GLN D N 1
ATOM 7053 C CA . GLN B 2 66 ? 192.730 195.748 239.223 1.00 10.57 66 GLN D CA 1
ATOM 7054 C C . GLN B 2 66 ? 193.807 195.917 238.170 1.00 8.48 66 GLN D C 1
ATOM 7055 O O . GLN B 2 66 ? 194.547 196.905 238.184 1.00 8.21 66 GLN D O 1
ATOM 7061 N N . TRP B 2 67 ? 193.923 194.957 237.251 1.00 11.73 67 TRP D N 1
ATOM 7062 C CA . TRP B 2 67 ? 194.997 195.063 236.271 1.00 7.67 67 TRP D CA 1
ATOM 7063 C C . TRP B 2 67 ? 194.690 196.096 235.192 1.00 14.74 67 TRP D C 1
ATOM 7064 O O . TRP B 2 67 ? 195.613 196.588 234.533 1.00 12.54 67 TRP D O 1
ATOM 7075 N N . CYS B 2 68 ? 193.414 196.434 234.993 1.00 27.37 68 CYS D N 1
ATOM 7076 C CA . CYS B 2 68 ? 193.063 197.501 234.059 1.00 15.50 68 CYS D CA 1
ATOM 7077 C C . CYS B 2 68 ? 193.389 198.875 234.631 1.00 10.56 68 CYS D C 1
ATOM 7078 O O . CYS B 2 68 ? 193.905 199.739 233.917 1.00 12.55 68 CYS D O 1
ATOM 7081 N N . LEU B 2 69 ? 193.101 199.090 235.916 1.00 14.63 69 LEU D N 1
ATOM 7082 C CA . LEU B 2 69 ? 193.340 200.389 236.530 1.00 19.04 69 LEU D CA 1
ATOM 7083 C C . LEU B 2 69 ? 194.823 200.719 236.643 1.00 19.77 69 LEU D C 1
ATOM 7084 O O . LEU B 2 69 ? 195.176 201.900 236.700 1.00 18.47 69 LEU D O 1
ATOM 7089 N N . TYR B 2 70 ? 195.699 199.716 236.678 1.00 20.82 70 TYR D N 1
ATOM 7090 C CA . TYR B 2 70 ? 197.127 199.982 236.782 1.00 8.88 70 TYR D CA 1
ATOM 7091 C C . TYR B 2 70 ? 197.666 200.729 235.575 1.00 8.66 70 TYR D C 1
ATOM 7092 O O . TYR B 2 70 ? 198.777 201.264 235.647 1.00 18.51 70 TYR D O 1
ATOM 7101 N N . GLU B 2 71 ? 196.919 200.773 234.473 1.00 12.45 71 GLU D N 1
ATOM 7102 C CA . GLU B 2 71 ? 197.370 201.528 233.311 1.00 22.71 71 GLU D CA 1
ATOM 7103 C C . GLU B 2 71 ? 197.266 203.030 233.544 1.00 22.61 71 GLU D C 1
ATOM 7104 O O . GLU B 2 71 ? 198.017 203.803 232.939 1.00 13.42 71 GLU D O 1
ATOM 7110 N N . LEU B 2 72 ? 196.352 203.458 234.411 1.00 23.00 72 LEU D N 1
ATOM 7111 C CA . LEU B 2 72 ? 196.150 204.878 234.660 1.00 20.17 72 LEU D CA 1
ATOM 7112 C C . LEU B 2 72 ? 197.314 205.458 235.450 1.00 23.28 72 LEU D C 1
ATOM 7113 O O . LEU B 2 72 ? 197.883 204.801 236.325 1.00 22.07 72 LEU D O 1
ATOM 7118 N N . ASP B 2 73 ? 197.661 206.703 235.145 1.00 21.29 73 ASP D N 1
ATOM 7119 C CA . ASP B 2 73 ? 198.739 207.385 235.842 1.00 27.59 73 ASP D CA 1
ATOM 7120 C C . ASP B 2 73 ? 198.223 208.002 237.142 1.00 26.90 73 ASP D C 1
ATOM 7121 O O . ASP B 2 73 ? 197.029 207.966 237.451 1.00 30.78 73 ASP D O 1
ATOM 7126 N N . LYS B 2 74 ? 199.141 208.584 237.917 1.00 23.65 74 LYS D N 1
ATOM 7127 C CA . LYS B 2 74 ? 198.769 209.172 239.200 1.00 21.40 74 LYS D CA 1
ATOM 7128 C C . LYS B 2 74 ? 197.784 210.320 239.019 1.00 27.32 74 LYS D C 1
ATOM 7129 O O . LYS B 2 74 ? 196.762 210.388 239.710 1.00 24.97 74 LYS D O 1
ATOM 7135 N N . GLU B 2 75 ? 198.077 211.240 238.097 1.00 40.70 75 GLU D N 1
ATOM 7136 C CA . GLU B 2 75 ? 197.129 212.308 237.802 1.00 32.90 75 GLU D CA 1
ATOM 7137 C C . GLU B 2 75 ? 195.837 211.738 237.233 1.00 31.05 75 GLU D C 1
ATOM 7138 O O . GLU B 2 75 ? 194.739 212.172 237.605 1.00 31.71 75 GLU D O 1
ATOM 7144 N N . GLU B 2 76 ? 195.949 210.762 236.331 1.00 24.68 76 GLU D N 1
ATOM 7145 C CA . GLU B 2 76 ? 194.757 210.098 235.821 1.00 25.76 76 GLU D CA 1
ATOM 7146 C C . GLU B 2 76 ? 194.019 209.378 236.941 1.00 32.67 76 GLU D C 1
ATOM 7147 O O . GLU B 2 76 ? 192.787 209.325 236.942 1.00 30.45 76 GLU D O 1
ATOM 7153 N N . PHE B 2 77 ? 194.754 208.821 237.905 1.00 31.55 77 PHE D N 1
ATOM 7154 C CA . PHE B 2 77 ? 194.109 208.157 239.032 1.00 24.14 77 PHE D CA 1
ATOM 7155 C C . PHE B 2 77 ? 193.321 209.148 239.880 1.00 32.35 77 PHE D C 1
ATOM 7156 O O . PHE B 2 77 ? 192.200 208.853 240.311 1.00 36.79 77 PHE D O 1
ATOM 7164 N N . GLN B 2 78 ? 193.891 210.327 240.137 1.00 27.54 78 GLN D N 1
ATOM 7165 C CA . GLN B 2 78 ? 193.169 211.344 240.894 1.00 26.94 78 GLN D CA 1
ATOM 7166 C C . GLN B 2 78 ? 191.935 211.818 240.138 1.00 29.08 78 GLN D C 1
ATOM 7167 O O . GLN B 2 78 ? 190.869 212.018 240.734 1.00 33.08 78 GLN D O 1
ATOM 7173 N N . THR B 2 79 ? 192.062 212.010 238.823 1.00 20.49 79 THR D N 1
ATOM 7174 C CA . THR B 2 79 ? 190.899 212.384 238.023 1.00 25.06 79 THR D CA 1
ATOM 7175 C C . THR B 2 79 ? 189.829 211.302 238.079 1.00 25.94 79 THR D C 1
ATOM 7176 O O . THR B 2 79 ? 188.635 211.601 238.175 1.00 24.74 79 THR D O 1
ATOM 7180 N N . PHE B 2 80 ? 190.244 210.037 238.014 1.00 23.63 80 PHE D N 1
ATOM 7181 C CA . PHE B 2 80 ? 189.303 208.929 238.117 1.00 28.21 80 PHE D CA 1
ATOM 7182 C C . PHE B 2 80 ? 188.578 208.953 239.452 1.00 28.13 80 PHE D C 1
ATOM 7183 O O . PHE B 2 80 ? 187.357 208.778 239.508 1.00 28.55 80 PHE D O 1
ATOM 7191 N N . LYS B 2 81 ? 189.316 209.172 240.539 1.00 31.23 81 LYS D N 1
ATOM 7192 C CA . LYS B 2 81 ? 188.693 209.206 241.857 1.00 28.43 81 LYS D CA 1
ATOM 7193 C C . LYS B 2 81 ? 187.703 210.358 241.969 1.00 37.86 81 LYS D C 1
ATOM 7194 O O . LYS B 2 81 ? 186.614 210.196 242.528 1.00 42.93 81 LYS D O 1
ATOM 7200 N N . GLU B 2 82 ? 188.059 211.531 241.440 1.00 37.29 82 GLU D N 1
ATOM 7201 C CA . GLU B 2 82 ? 187.145 212.670 241.506 1.00 29.71 82 GLU D CA 1
ATOM 7202 C C . GLU B 2 82 ? 185.888 212.418 240.679 1.00 31.96 82 GLU D C 1
ATOM 7203 O O . GLU B 2 82 ? 184.771 212.735 241.114 1.00 35.91 82 GLU D O 1
ATOM 7209 N N . LEU B 2 83 ? 186.045 211.856 239.481 1.00 23.69 83 LEU D N 1
ATOM 7210 C CA . LEU B 2 83 ? 184.878 211.563 238.661 1.00 27.04 83 LEU D CA 1
ATOM 7211 C C . LEU B 2 83 ? 183.999 210.520 239.334 1.00 29.48 83 LEU D C 1
ATOM 7212 O O . LEU B 2 83 ? 182.767 210.592 239.259 1.00 32.33 83 LEU D O 1
ATOM 7217 N N . LEU B 2 84 ? 184.613 209.544 240.003 1.00 31.53 84 LEU D N 1
ATOM 7218 C CA . LEU B 2 84 ? 183.832 208.570 240.755 1.00 32.35 84 LEU D CA 1
ATOM 7219 C C . LEU B 2 84 ? 183.088 209.235 241.903 1.00 35.70 84 LEU D C 1
ATOM 7220 O O . LEU B 2 84 ? 181.942 208.879 242.201 1.00 40.43 84 LEU D O 1
ATOM 7225 N N . LYS B 2 85 ? 183.730 210.192 242.571 1.00 42.04 85 LYS D N 1
ATOM 7226 C CA . LYS B 2 85 ? 183.044 210.955 243.606 1.00 40.02 85 LYS D CA 1
ATOM 7227 C C . LYS B 2 85 ? 181.792 211.610 243.041 1.00 41.67 85 LYS D C 1
ATOM 7228 O O . LYS B 2 85 ? 180.708 211.519 243.627 1.00 47.22 85 LYS D O 1
ATOM 7234 N N . LYS B 2 86 ? 181.929 212.277 241.895 1.00 38.90 86 LYS D N 1
ATOM 7235 C CA . LYS B 2 86 ? 180.774 212.938 241.290 1.00 42.08 86 LYS D CA 1
ATOM 7236 C C . LYS B 2 86 ? 179.686 211.931 240.935 1.00 46.62 86 LYS D C 1
ATOM 7237 O O . LYS B 2 86 ? 178.498 212.168 241.196 1.00 47.17 86 LYS D O 1
ATOM 7243 N N . LYS B 2 87 ? 180.074 210.801 240.339 1.00 47.42 87 LYS D N 1
ATOM 7244 C CA . LYS B 2 87 ? 179.098 209.782 239.963 1.00 46.12 87 LYS D CA 1
ATOM 7245 C C . LYS B 2 87 ? 178.338 209.278 241.180 1.00 39.61 87 LYS D C 1
ATOM 7246 O O . LYS B 2 87 ? 177.110 209.138 241.144 1.00 36.33 87 LYS D O 1
ATOM 7252 N N . SER B 2 88 ? 179.052 208.997 242.270 1.00 44.43 88 SER D N 1
ATOM 7253 C CA . SER B 2 88 ? 178.393 208.531 243.483 1.00 50.66 88 SER D CA 1
ATOM 7254 C C . SER B 2 88 ? 177.460 209.596 244.040 1.00 56.02 88 SER D C 1
ATOM 7255 O O . SER B 2 88 ? 176.339 209.289 244.462 1.00 59.88 88 SER D O 1
ATOM 7258 N N . SER B 2 89 ? 177.902 210.855 244.044 1.00 60.01 89 SER D N 1
ATOM 7259 C CA . SER B 2 89 ? 177.068 211.921 244.587 1.00 63.17 89 SER D CA 1
ATOM 7260 C C . SER B 2 89 ? 175.770 212.056 243.804 1.00 64.73 89 SER D C 1
ATOM 7261 O O . SER B 2 89 ? 174.698 212.223 244.396 1.00 64.13 89 SER D O 1
ATOM 7264 N N . GLU B 2 90 ? 175.843 211.990 242.474 1.00 74.63 90 GLU D N 1
ATOM 7265 C CA . GLU B 2 90 ? 174.635 212.175 241.674 1.00 77.04 90 GLU D CA 1
ATOM 7266 C C . GLU B 2 90 ? 173.615 211.070 241.932 1.00 76.69 90 GLU D C 1
ATOM 7267 O O . GLU B 2 90 ? 172.417 211.345 242.063 1.00 78.84 90 GLU D O 1
ATOM 7273 N N . SER B 2 91 ? 174.065 209.821 242.012 1.00 86.18 91 SER D N 1
ATOM 7274 C CA . SER B 2 91 ? 173.144 208.705 242.175 1.00 88.94 91 SER D CA 1
ATOM 7275 C C . SER B 2 91 ? 172.607 208.641 243.601 1.00 90.01 91 SER D C 1
ATOM 7276 O O . SER B 2 91 ? 173.275 209.031 244.562 1.00 85.76 91 SER D O 1
ATOM 7279 N N . THR B 2 92 ? 171.376 208.136 243.728 1.00 105.88 92 THR D N 1
ATOM 7280 C CA . THR B 2 92 ? 170.729 207.962 245.022 1.00 106.38 92 THR D CA 1
ATOM 7281 C C . THR B 2 92 ? 170.482 206.506 245.390 1.00 105.78 92 THR D C 1
ATOM 7282 O O . THR B 2 92 ? 170.408 206.196 246.583 1.00 104.39 92 THR D O 1
ATOM 7286 N N . THR B 2 93 ? 170.349 205.613 244.406 1.00 102.49 93 THR D N 1
ATOM 7287 C CA . THR B 2 93 ? 170.067 204.214 244.714 1.00 102.88 93 THR D CA 1
ATOM 7288 C C . THR B 2 93 ? 171.199 203.584 245.516 1.00 102.91 93 THR D C 1
ATOM 7289 O O . THR B 2 93 ? 170.949 202.872 246.496 1.00 101.44 93 THR D O 1
ATOM 7293 N N . CYS B 2 94 ? 172.446 203.834 245.122 1.00 97.72 94 CYS D N 1
ATOM 7294 C CA . CYS B 2 94 ? 173.613 203.289 245.801 1.00 94.80 94 CYS D CA 1
ATOM 7295 C C . CYS B 2 94 ? 174.541 204.429 246.194 1.00 93.57 94 CYS D C 1
ATOM 7296 O O . CYS B 2 94 ? 174.706 205.393 245.441 1.00 92.40 94 CYS D O 1
ATOM 7299 N N . SER B 2 95 ? 175.144 204.314 247.375 1.00 78.76 95 SER D N 1
ATOM 7300 C CA . SER B 2 95 ? 175.944 205.379 247.960 1.00 79.45 95 SER D CA 1
ATOM 7301 C C . SER B 2 95 ? 177.336 204.869 248.306 1.00 73.76 95 SER D C 1
ATOM 7302 O O . SER B 2 95 ? 177.538 203.668 248.505 1.00 67.11 95 SER D O 1
ATOM 7305 N N . ILE B 2 96 ? 178.293 205.789 248.367 1.00 57.72 96 ILE D N 1
ATOM 7306 C CA . ILE B 2 96 ? 179.657 205.472 248.783 1.00 57.37 96 ILE D CA 1
ATOM 7307 C C . ILE B 2 96 ? 180.171 206.600 249.670 1.00 57.57 96 ILE D C 1
ATOM 7308 O O . ILE B 2 96 ? 179.969 207.779 249.343 1.00 55.08 96 ILE D O 1
ATOM 7313 N N . PRO B 2 97 ? 180.828 206.305 250.790 1.00 55.61 97 PRO D N 1
ATOM 7314 C CA . PRO B 2 97 ? 181.457 207.376 251.568 1.00 54.97 97 PRO D CA 1
ATOM 7315 C C . PRO B 2 97 ? 182.581 208.042 250.792 1.00 51.67 97 PRO D C 1
ATOM 7316 O O . PRO B 2 97 ? 183.316 207.399 250.039 1.00 53.85 97 PRO D O 1
ATOM 7320 N N . GLN B 2 98 ? 182.708 209.356 250.987 1.00 51.15 98 GLN D N 1
ATOM 7321 C CA . GLN B 2 98 ? 183.718 210.127 250.268 1.00 53.11 98 GLN D CA 1
ATOM 7322 C C . GLN B 2 98 ? 185.115 209.881 250.827 1.00 56.34 98 GLN D C 1
ATOM 7323 O O . GLN B 2 98 ? 186.077 209.704 250.068 1.00 53.88 98 GLN D O 1
ATOM 7329 N N . PHE B 2 99 ? 185.248 209.875 252.154 1.00 67.04 99 PHE D N 1
ATOM 7330 C CA . PHE B 2 99 ? 186.558 209.661 252.758 1.00 67.00 99 PHE D CA 1
ATOM 7331 C C . PHE B 2 99 ? 187.104 208.278 252.435 1.00 64.48 99 PHE D C 1
ATOM 7332 O O . PHE B 2 99 ? 188.325 208.090 252.397 1.00 65.07 99 PHE D O 1
ATOM 7340 N N . GLU B 2 100 ? 186.225 207.302 252.196 1.00 52.42 100 GLU D N 1
ATOM 7341 C CA . GLU B 2 100 ? 186.698 205.970 251.841 1.00 51.98 100 GLU D CA 1
ATOM 7342 C C . GLU B 2 100 ? 187.173 205.924 250.396 1.00 51.84 100 GLU D C 1
ATOM 7343 O O . GLU B 2 100 ? 188.147 205.233 250.080 1.00 52.75 100 GLU D O 1
ATOM 7349 N N . ILE B 2 101 ? 186.502 206.651 249.502 1.00 50.15 101 ILE D N 1
ATOM 7350 C CA . ILE B 2 101 ? 187.005 206.769 248.137 1.00 48.31 101 ILE D CA 1
ATOM 7351 C C . ILE B 2 101 ? 188.362 207.452 248.140 1.00 45.48 101 ILE D C 1
ATOM 7352 O O . ILE B 2 101 ? 189.276 207.057 247.408 1.00 46.84 101 ILE D O 1
ATOM 7357 N N . GLU B 2 102 ? 188.514 208.494 248.959 1.00 47.65 102 GLU D N 1
ATOM 7358 C CA . GLU B 2 102 ? 189.770 209.237 248.979 1.00 50.52 102 GLU D CA 1
ATOM 7359 C C . GLU B 2 102 ? 190.926 208.389 249.497 1.00 47.43 102 GLU D C 1
ATOM 7360 O O . GLU B 2 102 ? 192.031 208.436 248.945 1.00 51.27 102 GLU D O 1
ATOM 7366 N N . ASN B 2 103 ? 190.701 207.611 250.557 1.00 43.78 103 ASN D N 1
ATOM 7367 C CA . ASN B 2 103 ? 191.817 206.937 251.210 1.00 48.60 103 ASN D CA 1
ATOM 7368 C C . ASN B 2 103 ? 192.298 205.711 250.444 1.00 54.63 103 ASN D C 1
ATOM 7369 O O . ASN B 2 103 ? 193.404 205.230 250.708 1.00 59.03 103 ASN D O 1
ATOM 7374 N N . ALA B 2 104 ? 191.506 205.199 249.507 1.00 45.03 104 ALA D N 1
ATOM 7375 C CA . ALA B 2 104 ? 191.822 203.934 248.856 1.00 45.14 104 ALA D CA 1
ATOM 7376 C C . ALA B 2 104 ? 192.804 204.129 247.709 1.00 44.14 104 ALA D C 1
ATOM 7377 O O . ALA B 2 104 ? 192.750 205.128 246.989 1.00 33.89 104 ALA D O 1
ATOM 7379 N N . ASN B 2 105 ? 193.704 203.162 247.543 1.00 33.12 105 ASN D N 1
ATOM 7380 C CA . ASN B 2 105 ? 194.589 203.118 246.390 1.00 29.44 105 ASN D CA 1
ATOM 7381 C C . ASN B 2 105 ? 193.979 202.191 245.337 1.00 28.76 105 ASN D C 1
ATOM 7382 O O . ASN B 2 105 ? 192.832 201.753 245.459 1.00 32.17 105 ASN D O 1
ATOM 7387 N N . VAL B 2 106 ? 194.743 201.874 244.288 1.00 26.55 106 VAL D N 1
ATOM 7388 C CA . VAL B 2 106 ? 194.161 201.220 243.116 1.00 24.68 106 VAL D CA 1
ATOM 7389 C C . VAL B 2 106 ? 193.559 199.866 243.487 1.00 25.65 106 VAL D C 1
ATOM 7390 O O . VAL B 2 106 ? 192.423 199.549 243.113 1.00 15.72 106 VAL D O 1
ATOM 7394 N N . GLU B 2 107 ? 194.303 199.051 244.238 1.00 26.13 107 GLU D N 1
ATOM 7395 C CA . GLU B 2 107 ? 193.827 197.710 244.560 1.00 26.83 107 GLU D CA 1
ATOM 7396 C C . GLU B 2 107 ? 192.599 197.773 245.456 1.00 27.52 107 GLU D C 1
ATOM 7397 O O . GLU B 2 107 ? 191.565 197.144 245.178 1.00 32.88 107 GLU D O 1
ATOM 7403 N N . CYS B 2 108 ? 192.698 198.538 246.541 1.00 25.17 108 CYS D N 1
ATOM 7404 C CA . CYS B 2 108 ? 191.540 198.753 247.389 1.00 25.42 108 CYS D CA 1
ATOM 7405 C C . CYS B 2 108 ? 190.408 199.396 246.608 1.00 30.03 108 CYS D C 1
ATOM 7406 O O . CYS B 2 108 ? 189.239 199.100 246.865 1.00 30.26 108 CYS D O 1
ATOM 7409 N N . LEU B 2 109 ? 190.725 200.266 245.645 1.00 28.67 109 LEU D N 1
ATOM 7410 C CA . LEU B 2 109 ? 189.670 200.903 244.863 1.00 30.13 109 LEU D CA 1
ATOM 7411 C C . LEU B 2 109 ? 188.884 199.865 244.078 1.00 27.47 109 LEU D C 1
ATOM 7412 O O . LEU B 2 109 ? 187.650 199.855 244.105 1.00 33.99 109 LEU D O 1
ATOM 7417 N N . ALA B 2 110 ? 189.585 198.977 243.372 1.00 18.97 110 ALA D N 1
ATOM 7418 C CA . ALA B 2 110 ? 188.894 197.959 242.588 1.00 20.78 110 ALA D CA 1
ATOM 7419 C C . ALA B 2 110 ? 188.074 197.039 243.480 1.00 21.42 110 ALA D C 1
ATOM 7420 O O . ALA B 2 110 ? 186.915 196.727 243.172 1.00 28.08 110 ALA D O 1
ATOM 7422 N N . LEU B 2 111 ? 188.651 196.600 244.597 1.00 21.59 111 LEU D N 1
ATOM 7423 C CA . LEU B 2 111 ? 187.922 195.673 245.454 1.00 22.29 111 LEU D CA 1
ATOM 7424 C C . LEU B 2 111 ? 186.712 196.347 246.090 1.00 24.49 111 LEU D C 1
ATOM 7425 O O . LEU B 2 111 ? 185.647 195.734 246.218 1.00 26.91 111 LEU D O 1
ATOM 7430 N N . LEU B 2 112 ? 186.850 197.614 246.485 1.00 24.88 112 LEU D N 1
ATOM 7431 C CA . LEU B 2 112 ? 185.727 198.366 247.038 1.00 30.05 112 LEU D CA 1
ATOM 7432 C C . LEU B 2 112 ? 184.631 198.565 245.998 1.00 33.66 112 LEU D C 1
ATOM 7433 O O . LEU B 2 112 ? 183.432 198.431 246.297 1.00 39.22 112 LEU D O 1
ATOM 7438 N N . LEU B 2 113 ? 185.030 198.893 244.768 1.00 31.59 113 LEU D N 1
ATOM 7439 C CA . LEU B 2 113 ? 184.080 199.077 243.683 1.00 21.93 113 LEU D CA 1
ATOM 7440 C C . LEU B 2 113 ? 183.270 197.809 243.473 1.00 20.73 113 LEU D C 1
ATOM 7441 O O . LEU B 2 113 ? 182.040 197.849 243.345 1.00 20.90 113 LEU D O 1
ATOM 7446 N N . HIS B 2 114 ? 183.947 196.663 243.457 1.00 28.02 114 HIS D N 1
ATOM 7447 C CA . HIS B 2 114 ? 183.234 195.402 243.309 1.00 27.97 114 HIS D CA 1
ATOM 7448 C C . HIS B 2 114 ? 182.377 195.087 244.524 1.00 28.88 114 HIS D C 1
ATOM 7449 O O . HIS B 2 114 ? 181.297 194.504 244.381 1.00 28.95 114 HIS D O 1
ATOM 7456 N N . GLU B 2 115 ? 182.836 195.448 245.724 1.00 39.99 115 GLU D N 1
ATOM 7457 C CA . GLU B 2 115 ? 182.054 195.158 246.919 1.00 44.06 115 GLU D CA 1
ATOM 7458 C C . GLU B 2 115 ? 180.719 195.883 246.866 1.00 52.62 115 GLU D C 1
ATOM 7459 O O . GLU B 2 115 ? 179.677 195.307 247.201 1.00 50.88 115 GLU D O 1
ATOM 7465 N N . TYR B 2 116 ? 180.725 197.149 246.447 1.00 46.72 116 TYR D N 1
ATOM 7466 C CA . TYR B 2 116 ? 179.480 197.914 246.418 1.00 37.64 116 TYR D CA 1
ATOM 7467 C C . TYR B 2 116 ? 178.655 197.645 245.162 1.00 35.53 116 TYR D C 1
ATOM 7468 O O . TYR B 2 116 ? 177.540 197.124 245.251 1.00 39.18 116 TYR D O 1
ATOM 7477 N N . TYR B 2 117 ? 179.183 197.990 243.984 1.00 31.68 117 TYR D N 1
ATOM 7478 C CA . TYR B 2 117 ? 178.357 197.914 242.782 1.00 31.44 117 TYR D CA 1
ATOM 7479 C C . TYR B 2 117 ? 178.031 196.485 242.377 1.00 28.19 117 TYR D C 1
ATOM 7480 O O . TYR B 2 117 ? 176.878 196.192 242.047 1.00 33.21 117 TYR D O 1
ATOM 7489 N N . GLY B 2 118 ? 179.009 195.591 242.403 1.00 28.70 118 GLY D N 1
ATOM 7490 C CA . GLY B 2 118 ? 178.889 194.291 241.777 1.00 24.68 118 GLY D CA 1
ATOM 7491 C C . GLY B 2 118 ? 179.804 194.168 240.571 1.00 26.68 118 GLY D C 1
ATOM 7492 O O . GLY B 2 118 ? 180.370 195.142 240.069 1.00 37.84 118 GLY D O 1
ATOM 7493 N N . ALA B 2 119 ? 179.945 192.932 240.094 1.00 15.99 119 ALA D N 1
ATOM 7494 C CA . ALA B 2 119 ? 180.930 192.650 239.056 1.00 10.93 119 ALA D CA 1
ATOM 7495 C C . ALA B 2 119 ? 180.638 193.433 237.782 1.00 17.62 119 ALA D C 1
ATOM 7496 O O . ALA B 2 119 ? 181.401 194.325 237.389 1.00 21.39 119 ALA D O 1
ATOM 7498 N N . SER B 2 120 ? 179.523 193.116 237.125 1.00 26.28 120 SER D N 1
ATOM 7499 C CA . SER B 2 120 ? 179.227 193.739 235.842 1.00 24.92 120 SER D CA 1
ATOM 7500 C C . SER B 2 120 ? 179.026 195.237 235.996 1.00 12.50 120 SER D C 1
ATOM 7501 O O . SER B 2 120 ? 179.463 196.020 235.147 1.00 15.32 120 SER D O 1
ATOM 7504 N N . LEU B 2 121 ? 178.364 195.654 237.072 1.00 5.76 121 LEU D N 1
ATOM 7505 C CA . LEU B 2 121 ? 178.094 197.073 237.263 1.00 19.88 121 LEU D CA 1
ATOM 7506 C C . LEU B 2 121 ? 179.381 197.852 237.499 1.00 20.89 121 LEU D C 1
ATOM 7507 O O . LEU B 2 121 ? 179.554 198.951 236.964 1.00 22.80 121 LEU D O 1
ATOM 7512 N N . ALA B 2 122 ? 180.300 197.300 238.294 1.00 16.83 122 ALA D N 1
ATOM 7513 C CA . ALA B 2 122 ? 181.579 197.968 238.509 1.00 16.06 122 ALA D CA 1
ATOM 7514 C C . ALA B 2 122 ? 182.384 198.041 237.223 1.00 12.05 122 ALA D C 1
ATOM 7515 O O . ALA B 2 122 ? 183.015 199.064 236.934 1.00 13.14 122 ALA D O 1
ATOM 7517 N N . TRP B 2 123 ? 182.381 196.964 236.439 1.00 13.89 123 TRP D N 1
ATOM 7518 C CA . TRP B 2 123 ? 183.081 196.996 235.161 1.00 13.77 123 TRP D CA 1
ATOM 7519 C C . TRP B 2 123 ? 182.488 198.061 234.246 1.00 11.66 123 TRP D C 1
ATOM 7520 O O . TRP B 2 123 ? 183.218 198.824 233.605 1.00 22.17 123 TRP D O 1
ATOM 7531 N N . ALA B 2 124 ? 181.158 198.130 234.178 1.00 4.60 124 ALA D N 1
ATOM 7532 C CA . ALA B 2 124 ? 180.514 199.116 233.319 1.00 14.32 124 ALA D CA 1
ATOM 7533 C C . ALA B 2 124 ? 180.817 200.533 233.784 1.00 19.11 124 ALA D C 1
ATOM 7534 O O . ALA B 2 124 ? 181.055 201.425 232.963 1.00 18.10 124 ALA D O 1
ATOM 7536 N N . THR B 2 125 ? 180.800 200.764 235.097 1.00 20.77 125 THR D N 1
ATOM 7537 C CA . THR B 2 125 ? 181.134 202.084 235.617 1.00 12.22 125 THR D CA 1
ATOM 7538 C C . THR B 2 125 ? 182.553 202.471 235.238 1.00 6.94 125 THR D C 1
ATOM 7539 O O . THR B 2 125 ? 182.801 203.589 234.777 1.00 12.09 125 THR D O 1
ATOM 7543 N N . SER B 2 126 ? 183.503 201.556 235.422 1.00 9.23 126 SER D N 1
ATOM 7544 C CA . SER B 2 126 ? 184.881 201.871 235.072 1.00 0.28 126 SER D CA 1
ATOM 7545 C C . SER B 2 126 ? 185.015 202.156 233.583 1.00 4.22 126 SER D C 1
ATOM 7546 O O . SER B 2 126 ? 185.752 203.062 233.184 1.00 19.79 126 SER D O 1
ATOM 7549 N N . ILE B 2 127 ? 184.312 201.391 232.744 1.00 10.52 127 ILE D N 1
ATOM 7550 C CA . ILE B 2 127 ? 184.373 201.615 231.300 1.00 13.23 127 ILE D CA 1
ATOM 7551 C C . ILE B 2 127 ? 183.826 202.992 230.947 1.00 13.42 127 ILE D C 1
ATOM 7552 O O . ILE B 2 127 ? 184.417 203.730 230.146 1.00 8.69 127 ILE D O 1
ATOM 7557 N N . SER B 2 128 ? 182.684 203.357 231.527 1.00 12.07 128 SER D N 1
ATOM 7558 C CA . SER B 2 128 ? 182.097 204.656 231.231 1.00 5.95 128 SER D CA 1
ATOM 7559 C C . SER B 2 128 ? 183.024 205.779 231.665 1.00 4.02 128 SER D C 1
ATOM 7560 O O . SER B 2 128 ? 183.230 206.746 230.924 1.00 7.68 128 SER D O 1
ATOM 7563 N N . ILE B 2 129 ? 183.610 205.664 232.855 1.00 15.40 129 ILE D N 1
ATOM 7564 C CA . ILE B 2 129 ? 184.516 206.712 233.313 1.00 15.06 129 ILE D CA 1
ATOM 7565 C C . ILE B 2 129 ? 185.723 206.801 232.385 1.00 8.55 129 ILE D C 1
ATOM 7566 O O . ILE B 2 129 ? 186.115 207.895 231.963 1.00 11.24 129 ILE D O 1
ATOM 7571 N N . PHE B 2 130 ? 186.300 205.654 232.010 1.00 16.43 130 PHE D N 1
ATOM 7572 C CA . PHE B 2 130 ? 187.385 205.652 231.031 1.00 10.02 130 PHE D CA 1
ATOM 7573 C C . PHE B 2 130 ? 186.999 206.434 229.786 1.00 9.11 130 PHE D C 1
ATOM 7574 O O . PHE B 2 130 ? 187.776 207.261 229.298 1.00 17.09 130 PHE D O 1
ATOM 7582 N N . GLU B 2 131 ? 185.808 206.174 229.247 1.00 13.21 131 GLU D N 1
ATOM 7583 C CA . GLU B 2 131 ? 185.375 206.912 228.065 1.00 20.33 131 GLU D CA 1
ATOM 7584 C C . GLU B 2 131 ? 185.281 208.404 228.360 1.00 22.94 131 GLU D C 1
ATOM 7585 O O . GLU B 2 131 ? 185.591 209.235 227.499 1.00 12.81 131 GLU D O 1
ATOM 7591 N N . ASN B 2 132 ? 184.862 208.763 229.575 1.00 26.24 132 ASN D N 1
ATOM 7592 C CA . ASN B 2 132 ? 184.710 210.175 229.909 1.00 17.85 132 ASN D CA 1
ATOM 7593 C C . ASN B 2 132 ? 186.051 210.901 229.898 1.00 11.71 132 ASN D C 1
ATOM 7594 O O . ASN B 2 132 ? 186.133 212.045 229.439 1.00 7.95 132 ASN D O 1
ATOM 7599 N N . MET B 2 133 ? 187.118 210.261 230.390 1.00 17.17 133 MET D N 1
ATOM 7600 C CA . MET B 2 133 ? 188.414 210.937 230.378 1.00 15.55 133 MET D CA 1
ATOM 7601 C C . MET B 2 133 ? 189.059 210.947 229.006 1.00 21.74 133 MET D C 1
ATOM 7602 O O . MET B 2 133 ? 190.262 211.210 228.928 1.00 23.80 133 MET D O 1
ATOM 7607 N N . ASN B 2 134 ? 188.324 210.644 227.936 1.00 18.05 134 ASN D N 1
ATOM 7608 C CA . ASN B 2 134 ? 188.851 210.748 226.575 1.00 21.16 134 ASN D CA 1
ATOM 7609 C C . ASN B 2 134 ? 189.846 209.616 226.288 1.00 18.46 134 ASN D C 1
ATOM 7610 O O . ASN B 2 134 ? 190.615 209.660 225.330 1.00 30.31 134 ASN D O 1
ATOM 7615 N N . LEU B 2 135 ? 189.791 208.556 227.091 1.00 8.68 135 LEU D N 1
ATOM 7616 C CA . LEU B 2 135 ? 190.558 207.342 226.837 1.00 19.58 135 LEU D CA 1
ATOM 7617 C C . LEU B 2 135 ? 189.668 206.354 226.096 1.00 27.99 135 LEU D C 1
ATOM 7618 O O . LEU B 2 135 ? 188.630 205.939 226.621 1.00 31.53 135 LEU D O 1
ATOM 7623 N N . ARG B 2 136 ? 190.076 205.976 224.880 1.00 24.34 136 ARG D N 1
ATOM 7624 C CA . ARG B 2 136 ? 189.315 205.035 224.069 1.00 22.86 136 ARG D CA 1
ATOM 7625 C C . ARG B 2 136 ? 189.967 203.669 223.935 1.00 22.24 136 ARG D C 1
ATOM 7626 O O . ARG B 2 136 ? 189.249 202.679 223.776 1.00 30.35 136 ARG D O 1
ATOM 7634 N N . THR B 2 137 ? 191.298 203.587 223.975 1.00 18.85 137 THR D N 1
ATOM 7635 C CA . THR B 2 137 ? 191.956 202.290 223.873 1.00 24.10 137 THR D CA 1
ATOM 7636 C C . THR B 2 137 ? 191.744 201.467 225.136 1.00 20.78 137 THR D C 1
ATOM 7637 O O . THR B 2 137 ? 191.392 200.281 225.062 1.00 10.03 137 THR D O 1
ATOM 7641 N N . LEU B 2 138 ? 191.945 202.086 226.300 1.00 16.29 138 LEU D N 1
ATOM 7642 C CA . LEU B 2 138 ? 191.718 201.384 227.554 1.00 7.22 138 LEU D CA 1
ATOM 7643 C C . LEU B 2 138 ? 190.274 200.930 227.667 1.00 12.19 138 LEU D C 1
ATOM 7644 O O . LEU B 2 138 ? 190.000 199.901 228.284 1.00 20.67 138 LEU D O 1
ATOM 7649 N N . SER B 2 139 ? 189.339 201.666 227.068 1.00 7.52 139 SER D N 1
ATOM 7650 C CA . SER B 2 139 ? 187.947 201.233 227.104 1.00 14.20 139 SER D CA 1
ATOM 7651 C C . SER B 2 139 ? 187.760 199.911 226.368 1.00 17.13 139 SER D C 1
ATOM 7652 O O . SER B 2 139 ? 187.074 199.010 226.864 1.00 21.27 139 SER D O 1
ATOM 7655 N N . GLU B 2 140 ? 188.368 199.768 225.189 1.00 5.88 140 GLU D N 1
ATOM 7656 C CA . GLU B 2 140 ? 188.227 198.523 224.440 1.00 6.39 140 GLU D CA 1
ATOM 7657 C C . GLU B 2 140 ? 188.968 197.382 225.125 1.00 18.54 140 GLU D C 1
ATOM 7658 O O . GLU B 2 140 ? 188.461 196.253 225.190 1.00 19.96 140 GLU D O 1
ATOM 7664 N N . LYS B 2 141 ? 190.170 197.648 225.641 1.00 19.97 141 LYS D N 1
ATOM 7665 C CA . LYS B 2 141 ? 190.876 196.616 226.391 1.00 9.93 141 LYS D CA 1
ATOM 7666 C C . LYS B 2 141 ? 190.045 196.162 227.580 1.00 0.36 141 LYS D C 1
ATOM 7667 O O . LYS B 2 141 ? 189.962 194.965 227.873 1.00 15.39 141 LYS D O 1
ATOM 7673 N N . ALA B 2 142 ? 189.419 197.109 228.280 1.00 0.00 142 ALA D N 1
ATOM 7674 C CA . ALA B 2 142 ? 188.587 196.763 229.421 1.00 12.90 142 ALA D CA 1
ATOM 7675 C C . ALA B 2 142 ? 187.379 195.951 228.992 1.00 20.92 142 ALA D C 1
ATOM 7676 O O . ALA B 2 142 ? 186.981 195.012 229.684 1.00 23.79 142 ALA D O 1
ATOM 7678 N N . ARG B 2 143 ? 186.768 196.303 227.862 1.00 9.20 143 ARG D N 1
ATOM 7679 C CA . ARG B 2 143 ? 185.618 195.537 227.396 1.00 8.21 143 ARG D CA 1
ATOM 7680 C C . ARG B 2 143 ? 186.011 194.101 227.079 1.00 13.94 143 ARG D C 1
ATOM 7681 O O . ARG B 2 143 ? 185.288 193.160 227.422 1.00 30.56 143 ARG D O 1
ATOM 7689 N N . ASP B 2 144 ? 187.162 193.911 226.434 1.00 8.96 144 ASP D N 1
ATOM 7690 C CA . ASP B 2 144 ? 187.616 192.554 226.136 1.00 13.48 144 ASP D CA 1
ATOM 7691 C C . ASP B 2 144 ? 187.940 191.778 227.409 1.00 10.34 144 ASP D C 1
ATOM 7692 O O . ASP B 2 144 ? 187.539 190.614 227.561 1.00 6.20 144 ASP D O 1
ATOM 7697 N N . ASP B 2 145 ? 188.665 192.402 228.338 1.00 15.02 145 ASP D N 1
ATOM 7698 C CA . ASP B 2 145 ? 189.011 191.716 229.574 1.00 7.88 145 ASP D CA 1
ATOM 7699 C C . ASP B 2 145 ? 187.781 191.441 230.419 1.00 15.72 145 ASP D C 1
ATOM 7700 O O . ASP B 2 145 ? 187.793 190.519 231.236 1.00 35.47 145 ASP D O 1
ATOM 7705 N N . MET B 2 146 ? 186.717 192.230 230.255 1.00 14.58 146 MET D N 1
ATOM 7706 C CA . MET B 2 146 ? 185.450 191.907 230.903 1.00 15.37 146 MET D CA 1
ATOM 7707 C C . MET B 2 146 ? 184.794 190.714 230.232 1.00 16.82 146 MET D C 1
ATOM 7708 O O . MET B 2 146 ? 184.277 189.819 230.908 1.00 21.15 146 MET D O 1
ATOM 7713 N N . LYS B 2 147 ? 184.806 190.690 228.901 1.00 13.84 147 LYS D N 1
ATOM 7714 C CA . LYS B 2 147 ? 184.277 189.543 228.176 1.00 13.99 147 LYS D CA 1
ATOM 7715 C C . LYS B 2 147 ? 184.954 188.256 228.621 1.00 20.11 147 LYS D C 1
ATOM 7716 O O . LYS B 2 147 ? 184.315 187.200 228.661 1.00 18.12 147 LYS D O 1
ATOM 7722 N N . ARG B 2 148 ? 186.242 188.326 228.954 1.00 28.16 148 ARG D N 1
ATOM 7723 C CA . ARG B 2 148 ? 186.976 187.135 229.374 1.00 25.18 148 ARG D CA 1
ATOM 7724 C C . ARG B 2 148 ? 186.852 186.841 230.868 1.00 23.59 148 ARG D C 1
ATOM 7725 O O . ARG B 2 148 ? 186.741 185.674 231.258 1.00 30.42 148 ARG D O 1
ATOM 7733 N N . HIS B 2 149 ? 186.875 187.866 231.718 1.00 23.24 149 HIS D N 1
ATOM 7734 C CA . HIS B 2 149 ? 186.860 187.671 233.162 1.00 18.44 149 HIS D CA 1
ATOM 7735 C C . HIS B 2 149 ? 185.458 187.562 233.733 1.00 25.56 149 HIS D C 1
ATOM 7736 O O . HIS B 2 149 ? 185.257 186.840 234.713 1.00 35.13 149 HIS D O 1
ATOM 7743 N N . SER B 2 150 ? 184.487 188.257 233.161 1.00 28.97 150 SER D N 1
ATOM 7744 C CA . SER B 2 150 ? 183.124 188.175 233.664 1.00 32.44 150 SER D CA 1
ATOM 7745 C C . SER B 2 150 ? 182.483 186.871 233.203 1.00 36.86 150 SER D C 1
ATOM 7746 O O . SER B 2 150 ? 182.349 186.655 231.994 1.00 30.52 150 SER D O 1
ATOM 7749 N N . PRO B 2 151 ? 182.073 185.985 234.111 1.00 69.81 151 PRO D N 1
ATOM 7750 C CA . PRO B 2 151 ? 181.375 184.771 233.676 1.00 70.44 151 PRO D CA 1
ATOM 7751 C C . PRO B 2 151 ? 180.017 185.095 233.072 1.00 74.28 151 PRO D C 1
ATOM 7752 O O . PRO B 2 151 ? 179.350 186.059 233.454 1.00 67.00 151 PRO D O 1
ATOM 7756 N N . GLU B 2 152 ? 179.611 184.266 232.114 1.00 111.77 152 GLU D N 1
ATOM 7757 C CA . GLU B 2 152 ? 178.331 184.459 231.450 1.00 111.37 152 GLU D CA 1
ATOM 7758 C C . GLU B 2 152 ? 177.188 184.282 232.441 1.00 111.12 152 GLU D C 1
ATOM 7759 O O . GLU B 2 152 ? 177.179 183.345 233.245 1.00 111.15 152 GLU D O 1
ATOM 7765 N N . ASP B 2 153 ? 176.219 185.190 232.377 1.00 124.90 153 ASP D N 1
ATOM 7766 C CA . ASP B 2 153 ? 175.039 185.118 233.232 1.00 127.38 153 ASP D CA 1
ATOM 7767 C C . ASP B 2 153 ? 173.776 185.004 232.392 1.00 126.36 153 ASP D C 1
ATOM 7768 O O . ASP B 2 153 ? 173.655 185.640 231.345 1.00 125.67 153 ASP D O 1
ATOM 7773 N N . GLY B 2 230 ? 204.163 138.537 221.915 1.00 105.12 230 GLY D N 1
ATOM 7774 C CA . GLY B 2 230 ? 205.239 137.566 221.972 1.00 105.29 230 GLY D CA 1
ATOM 7775 C C . GLY B 2 230 ? 206.606 138.189 221.757 1.00 108.28 230 GLY D C 1
ATOM 7776 O O . GLY B 2 230 ? 207.352 138.419 222.708 1.00 108.77 230 GLY D O 1
ATOM 7777 N N . ASP B 2 231 ? 206.932 138.466 220.492 1.00 121.02 231 ASP D N 1
ATOM 7778 C CA . ASP B 2 231 ? 208.230 139.054 220.177 1.00 120.42 231 ASP D CA 1
ATOM 7779 C C . ASP B 2 231 ? 208.380 140.432 220.810 1.00 119.35 231 ASP D C 1
ATOM 7780 O O . ASP B 2 231 ? 209.449 140.770 221.333 1.00 118.99 231 ASP D O 1
ATOM 7785 N N . THR B 2 232 ? 207.324 141.246 220.764 1.00 113.72 232 THR D N 1
ATOM 7786 C CA . THR B 2 232 ? 207.384 142.570 221.377 1.00 113.66 232 THR D CA 1
ATOM 7787 C C . THR B 2 232 ? 207.578 142.470 222.885 1.00 115.30 232 THR D C 1
ATOM 7788 O O . THR B 2 232 ? 208.358 143.233 223.471 1.00 114.72 232 THR D O 1
ATOM 7792 N N . TRP B 2 233 ? 206.867 141.542 223.531 1.00 117.37 233 TRP D N 1
ATOM 7793 C CA . TRP B 2 233 ? 207.019 141.357 224.971 1.00 117.42 233 TRP D CA 1
ATOM 7794 C C . TRP B 2 233 ? 208.434 140.908 225.318 1.00 117.24 233 TRP D C 1
ATOM 7795 O O . TRP B 2 233 ? 209.029 141.393 226.288 1.00 116.11 233 TRP D O 1
ATOM 7806 N N . ASP B 2 234 ? 208.988 139.981 224.534 1.00 116.63 234 ASP D N 1
ATOM 7807 C CA . ASP B 2 234 ? 210.364 139.556 224.759 1.00 116.89 234 ASP D CA 1
ATOM 7808 C C . ASP B 2 234 ? 211.330 140.722 224.594 1.00 117.46 234 ASP D C 1
ATOM 7809 O O . ASP B 2 234 ? 212.258 140.891 225.395 1.00 115.98 234 ASP D O 1
ATOM 7814 N N . TYR B 2 235 ? 211.124 141.540 223.560 1.00 111.97 235 TYR D N 1
ATOM 7815 C CA . TYR B 2 235 ? 212.003 142.682 223.331 1.00 109.77 235 TYR D CA 1
ATOM 7816 C C . TYR B 2 235 ? 211.957 143.653 224.502 1.00 108.85 235 TYR D C 1
ATOM 7817 O O . TYR B 2 235 ? 212.999 144.125 224.975 1.00 109.35 235 TYR D O 1
ATOM 7826 N N . LYS B 2 236 ? 210.755 143.965 224.988 1.00 106.94 236 LYS D N 1
ATOM 7827 C CA . LYS B 2 236 ? 210.651 144.945 226.065 1.00 109.39 236 LYS D CA 1
ATOM 7828 C C . LYS B 2 236 ? 211.200 144.385 227.373 1.00 110.03 236 LYS D C 1
ATOM 7829 O O . LYS B 2 236 ? 211.816 145.119 228.153 1.00 110.13 236 LYS D O 1
ATOM 7835 N N . SER B 2 237 ? 211.022 143.084 227.622 1.00 107.45 237 SER D N 1
ATOM 7836 C CA . SER B 2 237 ? 211.634 142.479 228.803 1.00 108.77 237 SER D CA 1
ATOM 7837 C C . SER B 2 237 ? 213.158 142.513 228.719 1.00 108.05 237 SER D C 1
ATOM 7838 O O . SER B 2 237 ? 213.841 142.800 229.714 1.00 105.59 237 SER D O 1
ATOM 7841 N N . HIS B 2 238 ? 213.711 142.210 227.542 1.00 109.26 238 HIS D N 1
ATOM 7842 C CA . HIS B 2 238 ? 215.160 142.251 227.378 1.00 107.83 238 HIS D CA 1
ATOM 7843 C C . HIS B 2 238 ? 215.690 143.665 227.577 1.00 107.20 238 HIS D C 1
ATOM 7844 O O . HIS B 2 238 ? 216.739 143.860 228.203 1.00 106.83 238 HIS D O 1
ATOM 7851 N N . VAL B 2 239 ? 214.978 144.664 227.051 1.00 102.78 239 VAL D N 1
ATOM 7852 C CA . VAL B 2 239 ? 215.375 146.053 227.266 1.00 103.51 239 VAL D CA 1
ATOM 7853 C C . VAL B 2 239 ? 215.319 146.394 228.750 1.00 104.58 239 VAL D C 1
ATOM 7854 O O . VAL B 2 239 ? 216.191 147.100 229.278 1.00 105.24 239 VAL D O 1
ATOM 7858 N N . MET B 2 240 ? 214.279 145.918 229.442 1.00 106.46 240 MET D N 1
ATOM 7859 C CA . MET B 2 240 ? 214.191 146.116 230.883 1.00 107.40 240 MET D CA 1
ATOM 7860 C C . MET B 2 240 ? 215.446 145.607 231.570 1.00 106.26 240 MET D C 1
ATOM 7861 O O . MET B 2 240 ? 216.089 146.331 232.340 1.00 103.94 240 MET D O 1
ATOM 7866 N N . THR B 2 241 ? 215.818 144.359 231.285 1.00 110.56 241 THR D N 1
ATOM 7867 C CA . THR B 2 241 ? 217.003 143.785 231.915 1.00 110.69 241 THR D CA 1
ATOM 7868 C C . THR B 2 241 ? 218.249 144.599 231.582 1.00 110.92 241 THR D C 1
ATOM 7869 O O . THR B 2 241 ? 219.062 144.903 232.467 1.00 112.72 241 THR D O 1
ATOM 7873 N N . LYS B 2 242 ? 218.406 144.976 230.311 1.00 106.48 242 LYS D N 1
ATOM 7874 C CA . LYS B 2 242 ? 219.611 145.683 229.888 1.00 107.06 242 LYS D CA 1
ATOM 7875 C C . LYS B 2 242 ? 219.763 147.004 230.629 1.00 106.75 242 LYS D C 1
ATOM 7876 O O . LYS B 2 242 ? 220.819 147.283 231.218 1.00 105.84 242 LYS D O 1
ATOM 7882 N N . PHE B 2 243 ? 218.721 147.843 230.608 1.00 105.77 243 PHE D N 1
ATOM 7883 C CA . PHE B 2 243 ? 218.894 149.156 231.215 1.00 105.79 243 PHE D CA 1
ATOM 7884 C C . PHE B 2 243 ? 218.907 149.058 232.734 1.00 105.66 243 PHE D C 1
ATOM 7885 O O . PHE B 2 243 ? 219.577 149.861 233.390 1.00 105.90 243 PHE D O 1
ATOM 7893 N N . ALA B 2 244 ? 218.227 148.064 233.314 1.00 102.11 244 ALA D N 1
ATOM 7894 C CA . ALA B 2 244 ? 218.340 147.858 234.751 1.00 101.00 244 ALA D CA 1
ATOM 7895 C C . ALA B 2 244 ? 219.783 147.569 235.136 1.00 102.52 244 ALA D C 1
ATOM 7896 O O . ALA B 2 244 ? 220.319 148.165 236.078 1.00 103.00 244 ALA D O 1
ATOM 7898 N N . GLU B 2 245 ? 220.441 146.672 234.397 1.00 108.27 245 GLU D N 1
ATOM 7899 C CA . GLU B 2 245 ? 221.832 146.357 234.704 1.00 108.22 245 GLU D CA 1
ATOM 7900 C C . GLU B 2 245 ? 222.722 147.584 234.536 1.00 107.69 245 GLU D C 1
ATOM 7901 O O . GLU B 2 245 ? 223.486 147.942 235.443 1.00 106.64 245 GLU D O 1
ATOM 7907 N N . GLU B 2 246 ? 222.633 148.253 233.385 1.00 111.59 246 GLU D N 1
ATOM 7908 C CA . GLU B 2 246 ? 223.569 149.341 233.125 1.00 111.84 246 GLU D CA 1
ATOM 7909 C C . GLU B 2 246 ? 223.250 150.603 233.920 1.00 111.83 246 GLU D C 1
ATOM 7910 O O . GLU B 2 246 ? 224.083 151.517 233.951 1.00 110.13 246 GLU D O 1
ATOM 7916 N N . GLU B 2 247 ? 222.080 150.685 234.558 1.00 113.36 247 GLU D N 1
ATOM 7917 C CA . GLU B 2 247 ? 221.819 151.759 235.506 1.00 113.13 247 GLU D CA 1
ATOM 7918 C C . GLU B 2 247 ? 222.245 151.384 236.915 1.00 113.56 247 GLU D C 1
ATOM 7919 O O . GLU B 2 247 ? 222.655 152.261 237.684 1.00 113.96 247 GLU D O 1
ATOM 7925 N N . ASP B 2 248 ? 222.159 150.099 237.274 1.00 116.54 248 ASP D N 1
ATOM 7926 C CA . ASP B 2 248 ? 222.794 149.650 238.506 1.00 117.88 248 ASP D CA 1
ATOM 7927 C C . ASP B 2 248 ? 224.298 149.869 238.452 1.00 117.74 248 ASP D C 1
ATOM 7928 O O . ASP B 2 248 ? 224.930 150.097 239.490 1.00 115.50 248 ASP D O 1
ATOM 7933 N N . VAL B 2 249 ? 224.885 149.807 237.255 1.00 112.92 249 VAL D N 1
ATOM 7934 C CA . VAL B 2 249 ? 226.310 150.093 237.111 1.00 110.37 249 VAL D CA 1
ATOM 7935 C C . VAL B 2 249 ? 226.602 151.547 237.471 1.00 109.94 249 VAL D C 1
ATOM 7936 O O . VAL B 2 249 ? 227.523 151.840 238.243 1.00 109.41 249 VAL D O 1
ATOM 7940 N N . ARG B 2 250 ? 225.825 152.477 236.921 1.00 107.36 250 ARG D N 1
ATOM 7941 C CA . ARG B 2 250 ? 226.012 153.900 237.196 1.00 107.51 250 ARG D CA 1
ATOM 7942 C C . ARG B 2 250 ? 224.674 154.633 237.188 1.00 106.71 250 ARG D C 1
ATOM 7943 O O . ARG B 2 250 ? 223.773 154.294 236.422 1.00 106.30 250 ARG D O 1
ATOM 7951 N N . PRO B 2 261 ? 203.707 160.377 242.102 1.00 102.81 261 PRO D N 1
ATOM 7952 C CA . PRO B 2 261 ? 204.372 161.682 242.127 1.00 103.50 261 PRO D CA 1
ATOM 7953 C C . PRO B 2 261 ? 204.517 162.280 240.721 1.00 104.85 261 PRO D C 1
ATOM 7954 O O . PRO B 2 261 ? 203.525 162.773 240.185 1.00 102.79 261 PRO D O 1
ATOM 7958 N N . GLU B 2 262 ? 205.716 162.238 240.132 1.00 100.24 262 GLU D N 1
ATOM 7959 C CA . GLU B 2 262 ? 205.897 162.789 238.794 1.00 96.48 262 GLU D CA 1
ATOM 7960 C C . GLU B 2 262 ? 205.345 161.866 237.720 1.00 96.13 262 GLU D C 1
ATOM 7961 O O . GLU B 2 262 ? 205.104 162.317 236.594 1.00 94.07 262 GLU D O 1
ATOM 7967 N N . MET B 2 263 ? 205.144 160.587 238.042 1.00 101.36 263 MET D N 1
ATOM 7968 C CA . MET B 2 263 ? 204.642 159.646 237.048 1.00 100.00 263 MET D CA 1
ATOM 7969 C C . MET B 2 263 ? 203.246 160.035 236.586 1.00 100.46 263 MET D C 1
ATOM 7970 O O . MET B 2 263 ? 202.901 159.852 235.414 1.00 101.74 263 MET D O 1
ATOM 7975 N N . GLN B 2 264 ? 202.426 160.571 237.492 1.00 102.82 264 GLN D N 1
ATOM 7976 C CA . GLN B 2 264 ? 201.097 161.028 237.098 1.00 103.68 264 GLN D CA 1
ATOM 7977 C C . GLN B 2 264 ? 201.185 162.140 236.060 1.00 102.37 264 GLN D C 1
ATOM 7978 O O . GLN B 2 264 ? 200.447 162.135 235.068 1.00 100.21 264 GLN D O 1
ATOM 7984 N N . THR B 2 265 ? 202.086 163.103 236.271 1.00 90.24 265 THR D N 1
ATOM 7985 C CA . THR B 2 265 ? 202.266 164.169 235.291 1.00 92.27 265 THR D CA 1
ATOM 7986 C C . THR B 2 265 ? 202.796 163.622 233.972 1.00 91.33 265 THR D C 1
ATOM 7987 O O . THR B 2 265 ? 202.317 164.005 232.898 1.00 88.22 265 THR D O 1
ATOM 7991 N N . LEU B 2 266 ? 203.786 162.727 234.029 1.00 88.31 266 LEU D N 1
ATOM 7992 C CA . LEU B 2 266 ? 204.351 162.181 232.800 1.00 83.42 266 LEU D CA 1
ATOM 7993 C C . LEU B 2 266 ? 203.328 161.354 232.032 1.00 81.95 266 LEU D C 1
ATOM 7994 O O . LEU B 2 266 ? 203.410 161.257 230.803 1.00 81.67 266 LEU D O 1
ATOM 7999 N N . ALA B 2 267 ? 202.366 160.752 232.731 1.00 78.19 267 ALA D N 1
ATOM 8000 C CA . ALA B 2 267 ? 201.304 160.014 232.059 1.00 81.21 267 ALA D CA 1
ATOM 8001 C C . ALA B 2 267 ? 200.305 160.946 231.389 1.00 80.48 267 ALA D C 1
ATOM 8002 O O . ALA B 2 267 ? 199.677 160.564 230.395 1.00 78.51 267 ALA D O 1
ATOM 8004 N N . GLY B 2 268 ? 200.138 162.157 231.919 1.00 69.93 268 GLY D N 1
ATOM 8005 C CA . GLY B 2 268 ? 199.267 163.144 231.313 1.00 66.83 268 GLY D CA 1
ATOM 8006 C C . GLY B 2 268 ? 199.911 163.984 230.235 1.00 69.14 268 GLY D C 1
ATOM 8007 O O . GLY B 2 268 ? 199.271 164.907 229.722 1.00 71.40 268 GLY D O 1
ATOM 8008 N N . ALA B 2 269 ? 201.164 163.687 229.878 1.00 62.58 269 ALA D N 1
ATOM 8009 C CA . ALA B 2 269 ? 201.893 164.533 228.939 1.00 61.87 269 ALA D CA 1
ATOM 8010 C C . ALA B 2 269 ? 201.242 164.540 227.562 1.00 60.04 269 ALA D C 1
ATOM 8011 O O . ALA B 2 269 ? 201.173 165.584 226.906 1.00 60.07 269 ALA D O 1
ATOM 8013 N N . PHE B 2 270 ? 200.763 163.385 227.105 1.00 62.25 270 PHE D N 1
ATOM 8014 C CA . PHE B 2 270 ? 200.219 163.243 225.761 1.00 62.77 270 PHE D CA 1
ATOM 8015 C C . PHE B 2 270 ? 198.695 163.297 225.728 1.00 66.05 270 PHE D C 1
ATOM 8016 O O . PHE B 2 270 ? 198.096 162.937 224.710 1.00 65.82 270 PHE D O 1
ATOM 8024 N N . ASP B 2 271 ? 198.057 163.728 226.811 1.00 67.54 271 ASP D N 1
ATOM 8025 C CA . ASP B 2 271 ? 196.614 163.893 226.822 1.00 66.21 271 ASP D CA 1
ATOM 8026 C C . ASP B 2 271 ? 196.224 165.246 226.230 1.00 66.23 271 ASP D C 1
ATOM 8027 O O . ASP B 2 271 ? 197.065 166.108 225.960 1.00 61.47 271 ASP D O 1
ATOM 8032 N N . SER B 2 272 ? 194.922 165.426 226.026 1.00 72.67 272 SER D N 1
ATOM 8033 C CA . SER B 2 272 ? 194.392 166.650 225.445 1.00 71.32 272 SER D CA 1
ATOM 8034 C C . SER B 2 272 ? 194.002 167.631 226.543 1.00 72.84 272 SER D C 1
ATOM 8035 O O . SER B 2 272 ? 193.483 167.236 227.591 1.00 74.64 272 SER D O 1
ATOM 8038 N N . ASP B 2 273 ? 194.255 168.915 226.292 1.00 58.29 273 ASP D N 1
ATOM 8039 C CA . ASP B 2 273 ? 193.962 169.963 227.255 1.00 59.95 273 ASP D CA 1
ATOM 8040 C C . ASP B 2 273 ? 192.553 170.508 227.024 1.00 58.06 273 ASP D C 1
ATOM 8041 O O . ASP B 2 273 ? 191.807 170.034 226.164 1.00 53.50 273 ASP D O 1
ATOM 8046 N N . ARG B 2 274 ? 192.177 171.522 227.809 1.00 56.69 274 ARG D N 1
ATOM 8047 C CA . ARG B 2 274 ? 190.844 172.097 227.679 1.00 59.13 274 ARG D CA 1
ATOM 8048 C C . ARG B 2 274 ? 190.695 172.928 226.411 1.00 58.63 274 ARG D C 1
ATOM 8049 O O . ARG B 2 274 ? 189.568 173.116 225.941 1.00 57.20 274 ARG D O 1
ATOM 8057 N N . TRP B 2 275 ? 191.797 173.431 225.849 1.00 41.28 275 TRP D N 1
ATOM 8058 C CA . TRP B 2 275 ? 191.730 174.050 224.529 1.00 40.71 275 TRP D CA 1
ATOM 8059 C C . TRP B 2 275 ? 191.295 173.039 223.476 1.00 41.16 275 TRP D C 1
ATOM 8060 O O . TRP B 2 275 ? 190.467 173.345 222.611 1.00 40.48 275 TRP D O 1
ATOM 8071 N N . GLY B 2 276 ? 191.843 171.831 223.542 1.00 36.90 276 GLY D N 1
ATOM 8072 C CA . GLY B 2 276 ? 191.632 170.807 222.541 1.00 27.99 276 GLY D CA 1
ATOM 8073 C C . GLY B 2 276 ? 192.839 170.740 221.633 1.00 29.96 276 GLY D C 1
ATOM 8074 O O . GLY B 2 276 ? 192.944 171.505 220.673 1.00 40.08 276 GLY D O 1
ATOM 8075 N N . PHE B 2 277 ? 193.757 169.823 221.924 1.00 41.07 277 PHE D N 1
ATOM 8076 C CA . PHE B 2 277 ? 195.015 169.757 221.199 1.00 39.11 277 PHE D CA 1
ATOM 8077 C C . PHE B 2 277 ? 195.765 168.508 221.637 1.00 50.04 277 PHE D C 1
ATOM 8078 O O . PHE B 2 277 ? 195.823 168.202 222.830 1.00 55.83 277 PHE D O 1
ATOM 8086 N N . ARG B 2 278 ? 196.332 167.797 220.672 1.00 44.40 278 ARG D N 1
ATOM 8087 C CA . ARG B 2 278 ? 197.094 166.578 220.937 1.00 41.70 278 ARG D CA 1
ATOM 8088 C C . ARG B 2 278 ? 198.525 166.767 220.455 1.00 42.42 278 ARG D C 1
ATOM 8089 O O . ARG B 2 278 ? 198.784 166.654 219.242 1.00 45.65 278 ARG D O 1
ATOM 8097 N N . PRO B 2 279 ? 199.484 167.055 221.334 1.00 40.55 279 PRO D N 1
ATOM 8098 C CA . PRO B 2 279 ? 200.855 167.286 220.869 1.00 45.40 279 PRO D CA 1
ATOM 8099 C C . PRO B 2 279 ? 201.571 165.988 220.535 1.00 46.97 279 PRO D C 1
ATOM 8100 O O . PRO B 2 279 ? 201.310 164.937 221.125 1.00 46.52 279 PRO D O 1
ATOM 8104 N N . ARG B 2 280 ? 202.490 166.075 219.575 1.00 60.85 280 ARG D N 1
ATOM 8105 C CA . ARG B 2 280 ? 203.289 164.926 219.173 1.00 61.86 280 ARG D CA 1
ATOM 8106 C C . ARG B 2 280 ? 204.726 165.007 219.670 1.00 61.48 280 ARG D C 1
ATOM 8107 O O . ARG B 2 280 ? 205.405 163.977 219.741 1.00 70.25 280 ARG D O 1
ATOM 8115 N N . THR B 2 281 ? 205.209 166.195 220.016 1.00 41.82 281 THR D N 1
ATOM 8116 C CA . THR B 2 281 ? 206.544 166.367 220.572 1.00 46.48 281 THR D CA 1
ATOM 8117 C C . THR B 2 281 ? 206.457 167.074 221.918 1.00 45.67 281 THR D C 1
ATOM 8118 O O . THR B 2 281 ? 205.683 168.022 222.084 1.00 36.00 281 THR D O 1
ATOM 8122 N N . VAL B 2 282 ? 207.244 166.595 222.879 1.00 45.66 282 VAL D N 1
ATOM 8123 C CA . VAL B 2 282 ? 207.289 167.147 224.228 1.00 41.46 282 VAL D CA 1
ATOM 8124 C C . VAL B 2 282 ? 208.750 167.357 224.596 1.00 42.11 282 VAL D C 1
ATOM 8125 O O . VAL B 2 282 ? 209.591 166.494 224.323 1.00 48.45 282 VAL D O 1
ATOM 8129 N N . VAL B 2 283 ? 209.052 168.497 225.209 1.00 43.40 283 VAL D N 1
ATOM 8130 C CA . VAL B 2 283 ? 210.416 168.869 225.568 1.00 43.76 283 VAL D CA 1
ATOM 8131 C C . VAL B 2 283 ? 210.455 169.170 227.058 1.00 47.30 283 VAL D C 1
ATOM 8132 O O . VAL B 2 283 ? 209.565 169.849 227.582 1.00 54.99 283 VAL D O 1
ATOM 8136 N N . LEU B 2 284 ? 211.480 168.662 227.736 1.00 53.25 284 LEU D N 1
ATOM 8137 C CA . LEU B 2 284 ? 211.663 168.855 229.169 1.00 55.78 284 LEU D CA 1
ATOM 8138 C C . LEU B 2 284 ? 212.926 169.671 229.412 1.00 57.99 284 LEU D C 1
ATOM 8139 O O . LEU B 2 284 ? 213.945 169.456 228.747 1.00 57.06 284 LEU D O 1
ATOM 8144 N N . HIS B 2 285 ? 212.856 170.601 230.362 1.00 58.68 285 HIS D N 1
ATOM 8145 C CA . HIS B 2 285 ? 214.001 171.421 230.731 1.00 59.26 285 HIS D CA 1
ATOM 8146 C C . HIS B 2 285 ? 213.949 171.713 232.223 1.00 60.70 285 HIS D C 1
ATOM 8147 O O . HIS B 2 285 ? 212.889 171.650 232.851 1.00 57.98 285 HIS D O 1
ATOM 8154 N N . GLY B 2 286 ? 215.108 172.038 232.787 1.00 79.75 286 GLY D N 1
ATOM 8155 C CA . GLY B 2 286 ? 215.167 172.372 234.197 1.00 81.79 286 GLY D CA 1
ATOM 8156 C C . GLY B 2 286 ? 216.598 172.415 234.698 1.00 81.38 286 GLY D C 1
ATOM 8157 O O . GLY B 2 286 ? 217.545 172.492 233.915 1.00 77.90 286 GLY D O 1
ATOM 8158 N N . LYS B 2 287 ? 216.727 172.366 236.021 1.00 98.15 287 LYS D N 1
ATOM 8159 C CA . LYS B 2 287 ? 218.030 172.436 236.669 1.00 99.50 287 LYS D CA 1
ATOM 8160 C C . LYS B 2 287 ? 218.864 171.195 236.365 1.00 99.53 287 LYS D C 1
ATOM 8161 O O . LYS B 2 287 ? 218.339 170.114 236.087 1.00 96.46 287 LYS D O 1
ATOM 8167 N N . SER B 2 288 ? 220.187 171.368 236.422 1.00 98.01 288 SER D N 1
ATOM 8168 C CA . SER B 2 288 ? 221.126 170.302 236.096 1.00 96.28 288 SER D CA 1
ATOM 8169 C C . SER B 2 288 ? 221.257 169.259 237.198 1.00 97.03 288 SER D C 1
ATOM 8170 O O . SER B 2 288 ? 221.769 168.166 236.932 1.00 96.53 288 SER D O 1
ATOM 8173 N N . GLY B 2 289 ? 220.818 169.564 238.420 1.00 93.18 289 GLY D N 1
ATOM 8174 C CA . GLY B 2 289 ? 220.987 168.617 239.510 1.00 94.61 289 GLY D CA 1
ATOM 8175 C C . GLY B 2 289 ? 220.284 167.299 239.252 1.00 95.91 289 GLY D C 1
ATOM 8176 O O . GLY B 2 289 ? 220.829 166.228 239.529 1.00 96.13 289 GLY D O 1
ATOM 8177 N N . ILE B 2 290 ? 219.065 167.358 238.716 1.00 93.52 290 ILE D N 1
ATOM 8178 C CA . ILE B 2 290 ? 218.317 166.141 238.431 1.00 93.07 290 ILE D CA 1
ATOM 8179 C C . ILE B 2 290 ? 218.909 165.446 237.210 1.00 92.43 290 ILE D C 1
ATOM 8180 O O . ILE B 2 290 ? 219.386 166.089 236.265 1.00 92.11 290 ILE D O 1
ATOM 8185 N N . GLY B 2 291 ? 218.879 164.116 237.230 1.00 87.52 291 GLY D N 1
ATOM 8186 C CA . GLY B 2 291 ? 219.413 163.331 236.134 1.00 88.05 291 GLY D CA 1
ATOM 8187 C C . GLY B 2 291 ? 218.399 163.092 235.035 1.00 88.40 291 GLY D C 1
ATOM 8188 O O . GLY B 2 291 ? 217.479 162.284 235.195 1.00 88.44 291 GLY D O 1
ATOM 8189 N N . LYS B 2 292 ? 218.557 163.792 233.910 1.00 84.54 292 LYS D N 1
ATOM 8190 C CA . LYS B 2 292 ? 217.636 163.609 232.792 1.00 85.35 292 LYS D CA 1
ATOM 8191 C C . LYS B 2 292 ? 217.704 162.184 232.257 1.00 83.87 292 LYS D C 1
ATOM 8192 O O . LYS B 2 292 ? 216.675 161.590 231.911 1.00 82.20 292 LYS D O 1
ATOM 8198 N N . SER B 2 293 ? 218.910 161.620 232.183 1.00 90.34 293 SER D N 1
ATOM 8199 C CA . SER B 2 293 ? 219.052 160.233 231.755 1.00 92.61 293 SER D CA 1
ATOM 8200 C C . SER B 2 293 ? 218.262 159.304 232.665 1.00 93.22 293 SER D C 1
ATOM 8201 O O . SER B 2 293 ? 217.561 158.401 232.194 1.00 92.49 293 SER D O 1
ATOM 8204 N N . ALA B 2 294 ? 218.361 159.516 233.980 1.00 94.06 294 ALA D N 1
ATOM 8205 C CA . ALA B 2 294 ? 217.616 158.685 234.919 1.00 94.17 294 ALA D CA 1
ATOM 8206 C C . ALA B 2 294 ? 216.116 158.822 234.703 1.00 96.19 294 ALA D C 1
ATOM 8207 O O . ALA B 2 294 ? 215.383 157.827 234.740 1.00 95.36 294 ALA D O 1
ATOM 8209 N N . LEU B 2 295 ? 215.639 160.047 234.475 1.00 91.94 295 LEU D N 1
ATOM 8210 C CA . LEU B 2 295 ? 214.210 160.259 234.264 1.00 90.44 295 LEU D CA 1
ATOM 8211 C C . LEU B 2 295 ? 213.729 159.539 233.010 1.00 90.86 295 LEU D C 1
ATOM 8212 O O . LEU B 2 295 ? 212.696 158.858 233.026 1.00 92.23 295 LEU D O 1
ATOM 8217 N N . ALA B 2 296 ? 214.472 159.675 231.909 1.00 93.04 296 ALA D N 1
ATOM 8218 C CA . ALA B 2 296 ? 214.078 159.007 230.672 1.00 93.95 296 ALA D CA 1
ATOM 8219 C C . ALA B 2 296 ? 214.110 157.492 230.828 1.00 98.06 296 ALA D C 1
ATOM 8220 O O . ALA B 2 296 ? 213.210 156.787 230.353 1.00 99.48 296 ALA D O 1
ATOM 8222 N N . ARG B 2 297 ? 215.139 156.968 231.496 1.00 100.43 297 ARG D N 1
ATOM 8223 C CA . ARG B 2 297 ? 215.242 155.524 231.658 1.00 99.31 297 ARG D CA 1
ATOM 8224 C C . ARG B 2 297 ? 214.138 154.995 232.565 1.00 98.71 297 ARG D C 1
ATOM 8225 O O . ARG B 2 297 ? 213.626 153.894 232.347 1.00 97.55 297 ARG D O 1
ATOM 8233 N N . ARG B 2 298 ? 213.739 155.772 233.573 1.00 103.25 298 ARG D N 1
ATOM 8234 C CA . ARG B 2 298 ? 212.613 155.363 234.406 1.00 104.62 298 ARG D CA 1
ATOM 8235 C C . ARG B 2 298 ? 211.297 155.435 233.639 1.00 106.04 298 ARG D C 1
ATOM 8236 O O . ARG B 2 298 ? 210.394 154.629 233.887 1.00 106.84 298 ARG D O 1
ATOM 8244 N N . ILE B 2 299 ? 211.167 156.382 232.709 1.00 96.76 299 ILE D N 1
ATOM 8245 C CA . ILE B 2 299 ? 210.001 156.394 231.828 1.00 94.27 299 ILE D CA 1
ATOM 8246 C C . ILE B 2 299 ? 209.960 155.114 231.001 1.00 94.12 299 ILE D C 1
ATOM 8247 O O . ILE B 2 299 ? 208.912 154.467 230.861 1.00 95.14 299 ILE D O 1
ATOM 8252 N N . VA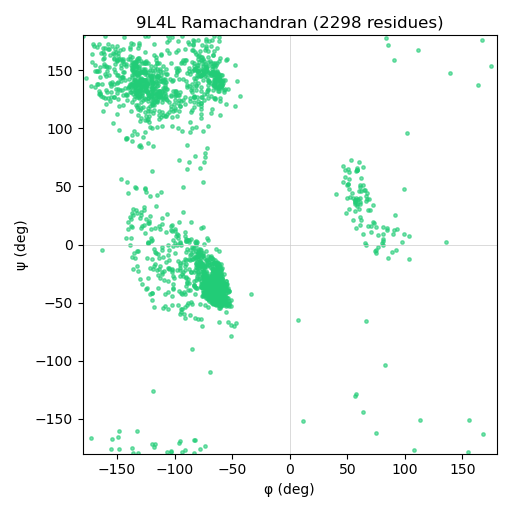L B 2 300 ? 211.108 154.732 230.439 1.00 98.39 300 VAL D N 1
ATOM 8253 C CA . VAL B 2 300 ? 211.182 153.490 229.673 1.00 101.53 300 VAL D CA 1
ATOM 8254 C C . VAL B 2 300 ? 210.828 152.302 230.560 1.00 102.44 300 VAL D C 1
ATOM 8255 O O . VAL B 2 300 ? 210.146 151.367 230.128 1.00 101.88 300 VAL D O 1
ATOM 8259 N N . LEU B 2 301 ? 211.288 152.322 231.811 1.00 105.13 301 LEU D N 1
ATOM 8260 C CA . LEU B 2 301 ? 210.982 151.248 232.750 1.00 104.54 301 LEU D CA 1
ATOM 8261 C C . LEU B 2 301 ? 209.481 151.143 232.993 1.00 104.03 301 LEU D C 1
ATOM 8262 O O . LEU B 2 301 ? 208.898 150.053 232.937 1.00 105.70 301 LEU D O 1
ATOM 8267 N N . CYS B 2 302 ? 208.837 152.279 233.266 1.00 98.00 302 CYS D N 1
ATOM 8268 C CA . CYS B 2 302 ? 207.398 152.275 233.497 1.00 99.92 302 CYS D CA 1
ATOM 8269 C C . CYS B 2 302 ? 206.645 151.775 232.275 1.00 99.73 302 CYS D C 1
ATOM 8270 O O . CYS B 2 302 ? 205.648 151.056 232.411 1.00 97.86 302 CYS D O 1
ATOM 8273 N N . TRP B 2 303 ? 207.096 152.145 231.074 1.00 95.35 303 TRP D N 1
ATOM 8274 C CA . TRP B 2 303 ? 206.484 151.585 229.873 1.00 93.01 303 TRP D CA 1
ATOM 8275 C C . TRP B 2 303 ? 206.690 150.076 229.804 1.00 96.98 303 TRP D C 1
ATOM 8276 O O . TRP B 2 303 ? 205.780 149.335 229.416 1.00 96.17 303 TRP D O 1
ATOM 8287 N N . ALA B 2 304 ? 207.884 149.606 230.171 1.00 102.58 304 ALA D N 1
ATOM 8288 C CA . ALA B 2 304 ? 208.173 148.176 230.116 1.00 101.07 304 ALA D CA 1
ATOM 8289 C C . ALA B 2 304 ? 207.233 147.398 231.026 1.00 99.13 304 ALA D C 1
ATOM 8290 O O . ALA B 2 304 ? 206.671 146.372 230.626 1.00 97.06 304 ALA D O 1
ATOM 8292 N N . GLN B 2 305 ? 207.047 147.874 232.259 1.00 96.21 305 GLN D N 1
ATOM 8293 C CA . GLN B 2 305 ? 206.088 147.222 233.146 1.00 96.18 305 GLN D CA 1
ATOM 8294 C C . GLN B 2 305 ? 204.656 147.415 232.663 1.00 95.90 305 GLN D C 1
ATOM 8295 O O . GLN B 2 305 ? 203.799 146.563 232.919 1.00 96.00 305 GLN D O 1
ATOM 8301 N N . GLY B 2 306 ? 204.380 148.512 231.966 1.00 82.80 306 GLY D N 1
ATOM 8302 C CA . GLY B 2 306 ? 203.075 148.744 231.384 1.00 81.53 306 GLY D CA 1
ATOM 8303 C C . GLY B 2 306 ? 202.147 149.627 232.187 1.00 82.15 306 GLY D C 1
ATOM 8304 O O . GLY B 2 306 ? 201.003 149.831 231.766 1.00 83.64 306 GLY D O 1
ATOM 8305 N N . GLY B 2 307 ? 202.594 150.157 233.324 1.00 72.73 307 GLY D N 1
ATOM 8306 C CA . GLY B 2 307 ? 201.764 151.059 234.101 1.00 69.76 307 GLY D CA 1
ATOM 8307 C C . GLY B 2 307 ? 201.698 152.469 233.557 1.00 72.71 307 GLY D C 1
ATOM 8308 O O . GLY B 2 307 ? 200.961 153.294 234.110 1.00 71.31 307 GLY D O 1
ATOM 8309 N N . LEU B 2 308 ? 202.444 152.764 232.495 1.00 86.93 308 LEU D N 1
ATOM 8310 C CA . LEU B 2 308 ? 202.486 154.092 231.901 1.00 88.09 308 LEU D CA 1
ATOM 8311 C C . LEU B 2 308 ? 202.322 153.968 230.394 1.00 85.59 308 LEU D C 1
ATOM 8312 O O . LEU B 2 308 ? 203.153 153.345 229.726 1.00 86.48 308 LEU D O 1
ATOM 8317 N N . TYR B 2 309 ? 201.255 154.563 229.866 1.00 82.74 309 TYR D N 1
ATOM 8318 C CA . TYR B 2 309 ? 200.965 154.548 228.433 1.00 86.77 309 TYR D CA 1
ATOM 8319 C C . TYR B 2 309 ? 200.848 153.112 227.923 1.00 88.64 309 TYR D C 1
ATOM 8320 O O . TYR B 2 309 ? 201.629 152.643 227.093 1.00 86.02 309 TYR D O 1
ATOM 8329 N N . GLN B 2 310 ? 199.840 152.413 228.447 1.00 100.93 310 GLN D N 1
ATOM 8330 C CA . GLN B 2 310 ? 199.642 151.015 228.080 1.00 98.62 310 GLN D CA 1
ATOM 8331 C C . GLN B 2 310 ? 198.912 150.882 226.748 1.00 98.24 310 GLN D C 1
ATOM 8332 O O . GLN B 2 310 ? 199.126 149.911 226.013 1.00 98.30 310 GLN D O 1
ATOM 8338 N N . GLY B 2 311 ? 198.049 151.838 226.417 1.00 93.43 311 GLY D N 1
ATOM 8339 C CA . GLY B 2 311 ? 197.170 151.685 225.274 1.00 93.83 311 GLY D CA 1
ATOM 8340 C C . GLY B 2 311 ? 197.525 152.495 224.042 1.00 95.48 311 GLY D C 1
ATOM 8341 O O . GLY B 2 311 ? 196.826 152.404 223.028 1.00 95.55 311 GLY D O 1
ATOM 8342 N N . MET B 2 312 ? 198.596 153.288 224.100 1.00 95.12 312 MET D N 1
ATOM 8343 C CA . MET B 2 312 ? 198.876 154.215 223.007 1.00 95.34 312 MET D CA 1
ATOM 8344 C C . MET B 2 312 ? 199.800 153.602 221.958 1.00 95.30 312 MET D C 1
ATOM 8345 O O . MET B 2 312 ? 199.428 153.478 220.786 1.00 94.95 312 MET D O 1
ATOM 8350 N N . PHE B 2 313 ? 201.008 153.213 222.359 1.00 92.73 313 PHE D N 1
ATOM 8351 C CA . PHE B 2 313 ? 202.037 152.790 221.421 1.00 92.93 313 PHE D CA 1
ATOM 8352 C C . PHE B 2 313 ? 202.652 151.474 221.874 1.00 91.88 313 PHE D C 1
ATOM 8353 O O . PHE B 2 313 ? 202.551 151.081 223.039 1.00 94.24 313 PHE D O 1
ATOM 8361 N N . SER B 2 314 ? 203.298 150.794 220.923 1.00 89.58 314 SER D N 1
ATOM 8362 C CA . SER B 2 314 ? 203.810 149.449 221.135 1.00 91.65 314 SER D CA 1
ATOM 8363 C C . SER B 2 314 ? 205.329 149.350 221.106 1.00 92.42 314 SER D C 1
ATOM 8364 O O . SER B 2 314 ? 205.867 148.306 221.490 1.00 90.38 314 SER D O 1
ATOM 8367 N N . TYR B 2 315 ? 206.035 150.390 220.663 1.00 98.53 315 TYR D N 1
ATOM 8368 C CA . TYR B 2 315 ? 207.487 150.347 220.566 1.00 96.56 315 TYR D CA 1
ATOM 8369 C C . TYR B 2 315 ? 208.085 151.592 221.203 1.00 94.37 315 TYR D C 1
ATOM 8370 O O . TYR B 2 315 ? 207.502 152.677 221.154 1.00 95.45 315 TYR D O 1
ATOM 8379 N N . VAL B 2 316 ? 209.260 151.418 221.802 1.00 92.16 316 VAL D N 1
ATOM 8380 C CA . VAL B 2 316 ? 210.014 152.503 222.418 1.00 93.14 316 VAL D CA 1
ATOM 8381 C C . VAL B 2 316 ? 211.455 152.400 221.946 1.00 91.30 316 VAL D C 1
ATOM 8382 O O . VAL B 2 316 ? 212.066 151.328 222.034 1.00 95.60 316 VAL D O 1
ATOM 8386 N N . PHE B 2 317 ? 211.997 153.507 221.450 1.00 90.73 317 PHE D N 1
ATOM 8387 C CA . PHE B 2 317 ? 213.394 153.593 221.046 1.00 90.57 317 PHE D CA 1
ATOM 8388 C C . PHE B 2 317 ? 214.062 154.674 221.882 1.00 92.39 317 PHE D C 1
ATOM 8389 O O . PHE B 2 317 ? 213.619 155.827 221.875 1.00 98.30 317 PHE D O 1
ATOM 8397 N N . PHE B 2 318 ? 215.118 154.303 222.598 1.00 90.42 318 PHE D N 1
ATOM 8398 C CA . PHE B 2 318 ? 215.890 155.230 223.415 1.00 92.10 318 PHE D CA 1
ATOM 8399 C C . PHE B 2 318 ? 217.135 155.613 222.631 1.00 89.94 318 PHE D C 1
ATOM 8400 O O . PHE B 2 318 ? 217.861 154.736 222.153 1.00 90.86 318 PHE D O 1
ATOM 8408 N N . LEU B 2 319 ? 217.399 156.912 222.524 1.00 85.70 319 LEU D N 1
ATOM 8409 C CA . LEU B 2 319 ? 218.503 157.388 221.699 1.00 86.93 319 LEU D CA 1
ATOM 8410 C C . LEU B 2 319 ? 219.479 158.221 222.518 1.00 89.54 319 LEU D C 1
ATOM 8411 O O . LEU B 2 319 ? 219.153 159.362 222.883 1.00 88.33 319 LEU D O 1
ATOM 8416 N N . PRO B 2 320 ? 220.676 157.713 222.826 1.00 95.08 320 PRO D N 1
ATOM 8417 C CA . PRO B 2 320 ? 221.697 158.559 223.457 1.00 94.85 320 PRO D CA 1
ATOM 8418 C C . PRO B 2 320 ? 222.574 159.254 222.424 1.00 94.39 320 PRO D C 1
ATOM 8419 O O . PRO B 2 320 ? 222.933 158.657 221.405 1.00 94.45 320 PRO D O 1
ATOM 8423 N N . VAL B 2 321 ? 222.931 160.515 222.680 1.00 97.09 321 VAL D N 1
ATOM 8424 C CA . VAL B 2 321 ? 223.606 161.317 221.660 1.00 99.23 321 VAL D CA 1
ATOM 8425 C C . VAL B 2 321 ? 225.103 161.002 221.588 1.00 99.97 321 VAL D C 1
ATOM 8426 O O . VAL B 2 321 ? 225.685 160.976 220.491 1.00 99.39 321 VAL D O 1
ATOM 8430 N N . ARG B 2 322 ? 225.748 160.758 222.731 1.00 103.08 322 ARG D N 1
ATOM 8431 C CA . ARG B 2 322 ? 227.178 160.465 222.725 1.00 103.56 322 ARG D CA 1
ATOM 8432 C C . ARG B 2 322 ? 227.482 159.259 221.845 1.00 103.21 322 ARG D C 1
ATOM 8433 O O . ARG B 2 322 ? 228.437 159.270 221.058 1.00 102.34 322 ARG D O 1
ATOM 8441 N N . GLU B 2 323 ? 226.666 158.208 221.956 1.00 102.90 323 GLU D N 1
ATOM 8442 C CA . GLU B 2 323 ? 226.886 157.014 221.148 1.00 103.75 323 GLU D CA 1
ATOM 8443 C C . GLU B 2 323 ? 226.780 157.318 219.658 1.00 102.89 323 GLU D C 1
ATOM 8444 O O . GLU B 2 323 ? 227.575 156.801 218.865 1.00 103.92 323 GLU D O 1
ATOM 8450 N N . MET B 2 324 ? 225.815 158.149 219.252 1.00 95.77 324 MET D N 1
ATOM 8451 C CA . MET B 2 324 ? 225.803 158.607 217.865 1.00 95.86 324 MET D CA 1
ATOM 8452 C C . MET B 2 324 ? 227.109 159.292 217.497 1.00 96.44 324 MET D C 1
ATOM 8453 O O . MET B 2 324 ? 227.695 158.995 216.450 1.00 96.17 324 MET D O 1
ATOM 8458 N N . GLN B 2 325 ? 227.587 160.214 218.335 1.00 104.30 325 GLN D N 1
ATOM 8459 C CA . GLN B 2 325 ? 228.843 160.874 217.994 1.00 105.27 325 GLN D CA 1
ATOM 8460 C C . GLN B 2 325 ? 230.000 159.888 217.907 1.00 104.53 325 GLN D C 1
ATOM 8461 O O . GLN B 2 325 ? 230.993 160.175 217.231 1.00 104.50 325 GLN D O 1
ATOM 8467 N N . ARG B 2 326 ? 229.894 158.732 218.567 1.00 104.34 326 ARG D N 1
ATOM 8468 C CA . ARG B 2 326 ? 230.967 157.745 218.494 1.00 104.10 326 ARG D CA 1
ATOM 8469 C C . ARG B 2 326 ? 231.118 157.164 217.092 1.00 103.74 326 ARG D C 1
ATOM 8470 O O . ARG B 2 326 ? 232.223 156.764 216.708 1.00 102.86 326 ARG D O 1
ATOM 8478 N N . LYS B 2 327 ? 230.037 157.104 216.317 1.00 101.66 327 LYS D N 1
ATOM 8479 C CA . LYS B 2 327 ? 230.073 156.556 214.965 1.00 101.72 327 LYS D CA 1
ATOM 8480 C C . LYS B 2 327 ? 229.870 157.668 213.944 1.00 102.71 327 LYS D C 1
ATOM 8481 O O . LYS B 2 327 ? 228.938 158.469 214.067 1.00 102.54 327 LYS D O 1
ATOM 8487 N N . LYS B 2 328 ? 230.746 157.712 212.936 1.00 109.71 328 LYS D N 1
ATOM 8488 C CA . LYS B 2 328 ? 230.642 158.743 211.908 1.00 109.86 328 LYS D CA 1
ATOM 8489 C C . LYS B 2 328 ? 229.440 158.505 211.003 1.00 109.67 328 LYS D C 1
ATOM 8490 O O . LYS B 2 328 ? 228.719 159.449 210.660 1.00 109.48 328 LYS D O 1
ATOM 8496 N N . GLU B 2 329 ? 229.214 157.257 210.601 1.00 110.95 329 GLU D N 1
ATOM 8497 C CA . GLU B 2 329 ? 228.120 156.893 209.711 1.00 111.38 329 GLU D CA 1
ATOM 8498 C C . GLU B 2 329 ? 227.127 156.025 210.469 1.00 111.42 329 GLU D C 1
ATOM 8499 O O . GLU B 2 329 ? 227.523 155.071 211.147 1.00 108.45 329 GLU D O 1
ATOM 8505 N N . SER B 2 330 ? 225.842 156.355 210.351 1.00 105.84 330 SER D N 1
ATOM 8506 C CA . SER B 2 330 ? 224.805 155.632 211.071 1.00 102.85 330 SER D CA 1
ATOM 8507 C C . SER B 2 330 ? 223.481 155.783 210.338 1.00 100.34 330 SER D C 1
ATOM 8508 O O . SER B 2 330 ? 223.310 156.664 209.492 1.00 99.36 330 SER D O 1
ATOM 8511 N N . SER B 2 331 ? 222.544 154.899 210.676 1.00 98.13 331 SER D N 1
ATOM 8512 C CA . SER B 2 331 ? 221.186 154.960 210.161 1.00 99.60 331 SER D CA 1
ATOM 8513 C C . SER B 2 331 ? 220.249 154.322 211.176 1.00 99.59 331 SER D C 1
ATOM 8514 O O . SER B 2 331 ? 220.669 153.549 212.040 1.00 96.95 331 SER D O 1
ATOM 8517 N N . VAL B 2 332 ? 218.962 154.656 211.058 1.00 99.16 332 VAL D N 1
ATOM 8518 C CA . VAL B 2 332 ? 217.971 154.118 211.985 1.00 99.85 332 VAL D CA 1
ATOM 8519 C C . VAL B 2 332 ? 217.885 152.604 211.864 1.00 98.65 332 VAL D C 1
ATOM 8520 O O . VAL B 2 332 ? 217.606 151.909 212.849 1.00 96.90 332 VAL D O 1
ATOM 8524 N N . THR B 2 333 ? 218.102 152.066 210.661 1.00 102.08 333 THR D N 1
ATOM 8525 C CA . THR B 2 333 ? 218.108 150.617 210.491 1.00 101.07 333 THR D CA 1
ATOM 8526 C C . THR B 2 333 ? 219.172 149.979 211.374 1.00 100.59 333 THR D C 1
ATOM 8527 O O . THR B 2 333 ? 218.915 148.982 212.063 1.00 100.36 333 THR D O 1
ATOM 8531 N N . GLU B 2 334 ? 220.378 150.554 211.375 1.00 104.91 334 GLU D N 1
ATOM 8532 C CA . GLU B 2 334 ? 221.444 150.042 212.227 1.00 105.73 334 GLU D CA 1
ATOM 8533 C C . GLU B 2 334 ? 221.062 150.142 213.698 1.00 105.73 334 GLU D C 1
ATOM 8534 O O . GLU B 2 334 ? 221.374 149.246 214.487 1.00 105.60 334 GLU D O 1
ATOM 8540 N N . PHE B 2 335 ? 220.381 151.221 214.085 1.00 104.11 335 PHE D N 1
ATOM 8541 C CA . PHE B 2 335 ? 219.966 151.370 215.476 1.00 106.37 335 PHE D CA 1
ATOM 8542 C C . PHE B 2 335 ? 218.980 150.279 215.881 1.00 106.21 335 PHE D C 1
ATOM 8543 O O . PHE B 2 335 ? 219.151 149.623 216.918 1.00 103.20 335 PHE D O 1
ATOM 8551 N N . ILE B 2 336 ? 217.930 150.079 215.079 1.00 107.47 336 ILE D N 1
ATOM 8552 C CA . ILE B 2 336 ? 216.920 149.087 215.433 1.00 106.76 336 ILE D CA 1
ATOM 8553 C C . ILE B 2 336 ? 217.518 147.687 215.414 1.00 108.10 336 ILE D C 1
ATOM 8554 O O . ILE B 2 336 ? 217.128 146.826 216.213 1.00 106.33 336 ILE D O 1
ATOM 8559 N N . SER B 2 337 ? 218.468 147.429 214.510 1.00 107.09 337 SER D N 1
ATOM 8560 C CA . SER B 2 337 ? 219.185 146.160 214.562 1.00 104.60 337 SER D CA 1
ATOM 8561 C C . SER B 2 337 ? 220.015 146.044 215.835 1.00 104.65 337 SER D C 1
ATOM 8562 O O . SER B 2 337 ? 220.078 144.967 216.437 1.00 105.57 337 SER D O 1
ATOM 8565 N N . ARG B 2 338 ? 220.652 147.135 216.263 1.00 108.81 338 ARG D N 1
ATOM 8566 C CA . ARG B 2 338 ? 221.460 147.098 217.476 1.00 110.03 338 ARG D CA 1
ATOM 8567 C C . ARG B 2 338 ? 220.615 146.760 218.696 1.00 109.73 338 ARG D C 1
ATOM 8568 O O . ARG B 2 338 ? 221.006 145.925 219.518 1.00 108.18 338 ARG D O 1
ATOM 8576 N N . GLU B 2 339 ? 219.450 147.398 218.829 1.00 112.82 339 GLU D N 1
ATOM 8577 C CA . GLU B 2 339 ? 218.708 147.297 220.083 1.00 114.31 339 GLU D CA 1
ATOM 8578 C C . GLU B 2 339 ? 218.200 145.883 220.342 1.00 113.12 339 GLU D C 1
ATOM 8579 O O . GLU B 2 339 ? 218.226 145.422 221.488 1.00 110.57 339 GLU D O 1
ATOM 8585 N N . TRP B 2 340 ? 217.731 145.185 219.309 1.00 110.49 340 TRP D N 1
ATOM 8586 C CA . TRP B 2 340 ? 217.192 143.851 219.521 1.00 110.71 340 TRP D CA 1
ATOM 8587 C C . TRP B 2 340 ? 218.308 142.859 219.850 1.00 110.96 340 TRP D C 1
ATOM 8588 O O . TRP B 2 340 ? 219.432 142.991 219.357 1.00 108.87 340 TRP D O 1
ATOM 8599 N N . PRO B 2 341 ? 218.021 141.851 220.682 1.00 117.24 341 PRO D N 1
ATOM 8600 C CA . PRO B 2 341 ? 219.072 140.867 221.008 1.00 115.81 341 PRO D CA 1
ATOM 8601 C C . PRO B 2 341 ? 219.548 140.078 219.800 1.00 115.18 341 PRO D C 1
ATOM 8602 O O . PRO B 2 341 ? 220.759 139.975 219.567 1.00 115.08 341 PRO D O 1
ATOM 8606 N N . ASP B 2 342 ? 218.622 139.510 219.021 1.00 109.47 342 ASP D N 1
ATOM 8607 C CA . ASP B 2 342 ? 219.009 138.732 217.849 1.00 108.95 342 ASP D CA 1
ATOM 8608 C C . ASP B 2 342 ? 219.634 139.597 216.764 1.00 107.13 342 ASP D C 1
ATOM 8609 O O . ASP B 2 342 ? 220.275 139.060 215.854 1.00 105.41 342 ASP D O 1
ATOM 8614 N N . SER B 2 343 ? 219.455 140.914 216.835 1.00 99.07 343 SER D N 1
ATOM 8615 C CA . SER B 2 343 ? 220.000 141.889 215.895 1.00 99.00 343 SER D CA 1
ATOM 8616 C C . SER B 2 343 ? 219.333 141.833 214.528 1.00 98.21 343 SER D C 1
ATOM 8617 O O . SER B 2 343 ? 219.880 142.375 213.558 1.00 97.04 343 SER D O 1
ATOM 8620 N N . GLN B 2 344 ? 218.171 141.192 214.416 1.00 94.02 344 GLN D N 1
ATOM 8621 C CA . GLN B 2 344 ? 217.402 141.158 213.180 1.00 93.10 344 GLN D CA 1
ATOM 8622 C C . GLN B 2 344 ? 215.949 141.461 213.504 1.00 92.50 344 GLN D C 1
ATOM 8623 O O . GLN B 2 344 ? 215.388 140.886 214.443 1.00 93.84 344 GLN D O 1
ATOM 8629 N N . ALA B 2 345 ? 215.344 142.359 212.733 1.00 94.10 345 ALA D N 1
ATOM 8630 C CA . ALA B 2 345 ? 213.965 142.764 212.949 1.00 94.77 345 ALA D CA 1
ATOM 8631 C C . ALA B 2 345 ? 213.229 142.854 211.621 1.00 96.86 345 ALA D C 1
ATOM 8632 O O . ALA B 2 345 ? 213.849 143.092 210.579 1.00 95.69 345 ALA D O 1
ATOM 8634 N N . PRO B 2 346 ? 211.899 142.669 211.622 1.00 97.72 346 PRO D N 1
ATOM 8635 C CA . PRO B 2 346 ? 211.119 142.859 210.391 1.00 96.78 346 PRO D CA 1
ATOM 8636 C C . PRO B 2 346 ? 210.908 144.339 210.107 1.00 95.36 346 PRO D C 1
ATOM 8637 O O . PRO B 2 346 ? 210.139 145.016 210.796 1.00 95.78 346 PRO D O 1
ATOM 8641 N N . VAL B 2 347 ? 211.591 144.845 209.077 1.00 88.56 347 VAL D N 1
ATOM 8642 C CA . VAL B 2 347 ? 211.481 146.264 208.750 1.00 89.81 347 VAL D CA 1
ATOM 8643 C C . VAL B 2 347 ? 210.045 146.626 208.399 1.00 89.03 347 VAL D C 1
ATOM 8644 O O . VAL B 2 347 ? 209.568 147.712 208.749 1.00 87.36 347 VAL D O 1
ATOM 8648 N N . THR B 2 348 ? 209.335 145.735 207.706 1.00 86.74 348 THR D N 1
ATOM 8649 C CA . THR B 2 348 ? 207.943 146.011 207.365 1.00 86.07 348 THR D CA 1
ATOM 8650 C C . THR B 2 348 ? 207.094 146.177 208.619 1.00 85.62 348 THR D C 1
ATOM 8651 O O . THR B 2 348 ? 206.255 147.083 208.696 1.00 88.00 348 THR D O 1
ATOM 8655 N N . GLU B 2 349 ? 207.298 145.313 209.615 1.00 99.34 349 GLU D N 1
ATOM 8656 C CA . GLU B 2 349 ? 206.534 145.419 210.853 1.00 101.12 349 GLU D CA 1
ATOM 8657 C C . GLU B 2 349 ? 206.814 146.738 211.564 1.00 100.77 349 GLU D C 1
ATOM 8658 O O . GLU B 2 349 ? 205.890 147.385 212.070 1.00 100.13 349 GLU D O 1
ATOM 8664 N N . ILE B 2 350 ? 208.082 147.154 211.610 1.00 99.03 350 ILE D N 1
ATOM 8665 C CA . ILE B 2 350 ? 208.435 148.392 212.298 1.00 100.96 350 ILE D CA 1
ATOM 8666 C C . ILE B 2 350 ? 207.757 149.583 211.633 1.00 100.57 350 ILE D C 1
ATOM 8667 O O . ILE B 2 350 ? 207.198 150.456 212.306 1.00 98.43 350 ILE D O 1
ATOM 8672 N N . MET B 2 351 ? 207.789 149.635 210.304 1.00 97.99 351 MET D N 1
ATOM 8673 C CA . MET B 2 351 ? 207.198 150.729 209.546 1.00 96.29 351 MET D CA 1
ATOM 8674 C C . MET B 2 351 ? 205.695 150.576 209.362 1.00 97.07 351 MET D C 1
ATOM 8675 O O . MET B 2 351 ? 205.079 151.409 208.691 1.00 97.19 351 MET D O 1
ATOM 8680 N N . SER B 2 352 ? 205.095 149.532 209.936 1.00 108.34 352 SER D N 1
ATOM 8681 C CA . SER B 2 352 ? 203.701 149.219 209.640 1.00 108.56 352 SER D CA 1
ATOM 8682 C C . SER B 2 352 ? 202.776 150.373 210.009 1.00 110.05 352 SER D C 1
ATOM 8683 O O . SER B 2 352 ? 201.963 150.812 209.186 1.00 108.49 352 SER D O 1
ATOM 8686 N N . ARG B 2 353 ? 202.879 150.878 211.235 1.00 116.71 353 ARG D N 1
ATOM 8687 C CA . ARG B 2 353 ? 201.951 151.888 211.718 1.00 116.92 353 ARG D CA 1
ATOM 8688 C C . ARG B 2 353 ? 202.693 153.034 212.389 1.00 116.66 353 ARG D C 1
ATOM 8689 O O . ARG B 2 353 ? 203.756 152.832 212.985 1.00 115.92 353 ARG D O 1
ATOM 8697 N N . PRO B 2 354 ? 202.148 154.257 212.307 1.00 109.23 354 PRO D N 1
ATOM 8698 C CA . PRO B 2 354 ? 202.826 155.420 212.896 1.00 105.26 354 PRO D CA 1
ATOM 8699 C C . PRO B 2 354 ? 202.699 155.506 214.410 1.00 105.69 354 PRO D C 1
ATOM 8700 O O . PRO B 2 354 ? 203.677 155.782 215.112 1.00 104.79 354 PRO D O 1
ATOM 8704 N N . GLU B 2 355 ? 201.489 155.265 214.920 1.00 107.43 355 GLU D N 1
ATOM 8705 C CA . GLU B 2 355 ? 201.214 155.473 216.337 1.00 106.83 355 GLU D CA 1
ATOM 8706 C C . GLU B 2 355 ? 201.989 154.515 217.229 1.00 106.16 355 GLU D C 1
ATOM 8707 O O . GLU B 2 355 ? 202.123 154.774 218.429 1.00 104.89 355 GLU D O 1
ATOM 8713 N N . ARG B 2 356 ? 202.509 153.422 216.674 1.00 100.45 356 ARG D N 1
ATOM 8714 C CA . ARG B 2 356 ? 203.146 152.396 217.487 1.00 100.03 356 ARG D CA 1
ATOM 8715 C C . ARG B 2 356 ? 204.569 152.755 217.898 1.00 98.17 356 ARG D C 1
ATOM 8716 O O . ARG B 2 356 ? 205.155 152.032 218.709 1.00 100.34 356 ARG D O 1
ATOM 8724 N N . LEU B 2 357 ? 205.133 153.842 217.376 1.00 93.50 357 LEU D N 1
ATOM 8725 C CA . LEU B 2 357 ? 206.534 154.183 217.583 1.00 94.76 357 LEU D CA 1
ATOM 8726 C C . LEU B 2 357 ? 206.670 155.380 218.514 1.00 93.74 357 LEU D C 1
ATOM 8727 O O . LEU B 2 357 ? 205.921 156.355 218.403 1.00 95.29 357 LEU D O 1
ATOM 8732 N N . LEU B 2 358 ? 207.630 155.299 219.433 1.00 82.69 358 LEU D N 1
ATOM 8733 C CA . LEU B 2 358 ? 208.016 156.421 220.277 1.00 81.48 358 LEU D CA 1
ATOM 8734 C C . LEU B 2 358 ? 209.533 156.489 220.330 1.00 81.66 358 LEU D C 1
ATOM 8735 O O . LEU B 2 358 ? 210.198 155.456 220.457 1.00 85.60 358 LEU D O 1
ATOM 8740 N N . PHE B 2 359 ? 210.075 157.698 220.237 1.00 80.25 359 PHE D N 1
ATOM 8741 C CA . PHE B 2 359 ? 211.509 157.932 220.303 1.00 80.52 359 PHE D CA 1
ATOM 8742 C C . PHE B 2 359 ? 211.822 158.823 221.495 1.00 78.19 359 PHE D C 1
ATOM 8743 O O . PHE B 2 359 ? 211.015 159.679 221.868 1.00 81.20 359 PHE D O 1
ATOM 8751 N N . ILE B 2 360 ? 212.989 158.614 222.098 1.00 74.32 360 ILE D N 1
ATOM 8752 C CA . ILE B 2 360 ? 213.466 159.432 223.207 1.00 76.43 360 ILE D CA 1
ATOM 8753 C C . ILE B 2 360 ? 214.880 159.886 222.877 1.00 77.01 360 ILE D C 1
ATOM 8754 O O . ILE B 2 360 ? 215.765 159.055 222.642 1.00 80.39 360 ILE D O 1
ATOM 8759 N N . ILE B 2 361 ? 215.092 161.198 222.867 1.00 75.12 361 ILE D N 1
ATOM 8760 C CA . ILE B 2 361 ? 216.400 161.796 222.627 1.00 73.37 361 ILE D CA 1
ATOM 8761 C C . ILE B 2 361 ? 216.843 162.473 223.915 1.00 73.05 361 ILE D C 1
ATOM 8762 O O . ILE B 2 361 ? 216.096 163.272 224.490 1.00 76.72 361 ILE D O 1
ATOM 8767 N N . ASP B 2 362 ? 218.055 162.158 224.363 1.00 79.23 362 ASP D N 1
ATOM 8768 C CA . ASP B 2 362 ? 218.558 162.608 225.651 1.00 83.80 362 ASP D CA 1
ATOM 8769 C C . ASP B 2 362 ? 219.825 163.430 225.469 1.00 83.35 362 ASP D C 1
ATOM 8770 O O . ASP B 2 362 ? 220.664 163.117 224.619 1.00 83.45 362 ASP D O 1
ATOM 8775 N N . GLY B 2 363 ? 219.958 164.481 226.277 1.00 80.88 363 GLY D N 1
ATOM 8776 C CA . GLY B 2 363 ? 221.163 165.286 226.295 1.00 81.18 363 GLY D CA 1
ATOM 8777 C C . GLY B 2 363 ? 221.439 166.024 225.002 1.00 83.29 363 GLY D C 1
ATOM 8778 O O . GLY B 2 363 ? 222.568 166.009 224.504 1.00 86.01 363 GLY D O 1
ATOM 8779 N N . PHE B 2 364 ? 220.418 166.678 224.447 1.00 77.42 364 PHE D N 1
ATOM 8780 C CA . PHE B 2 364 ? 220.608 167.415 223.202 1.00 78.57 364 PHE D CA 1
ATOM 8781 C C . PHE B 2 364 ? 221.664 168.504 223.348 1.00 76.84 364 PHE D C 1
ATOM 8782 O O . PHE B 2 364 ? 222.355 168.831 222.377 1.00 76.15 364 PHE D O 1
ATOM 8790 N N . ASP B 2 365 ? 221.804 169.075 224.544 1.00 87.19 365 ASP D N 1
ATOM 8791 C CA . ASP B 2 365 ? 222.743 170.171 224.748 1.00 89.21 365 ASP D CA 1
ATOM 8792 C C . ASP B 2 365 ? 224.189 169.706 224.847 1.00 91.57 365 ASP D C 1
ATOM 8793 O O . ASP B 2 365 ? 225.099 170.527 224.688 1.00 91.41 365 ASP D O 1
ATOM 8798 N N . ASP B 2 366 ? 224.424 168.419 225.108 1.00 95.05 366 ASP D N 1
ATOM 8799 C CA . ASP B 2 366 ? 225.791 167.951 225.309 1.00 94.90 366 ASP D CA 1
ATOM 8800 C C . ASP B 2 366 ? 226.653 168.184 224.076 1.00 96.34 366 ASP D C 1
ATOM 8801 O O . ASP B 2 366 ? 227.864 168.399 224.200 1.00 95.90 366 ASP D O 1
ATOM 8806 N N . LEU B 2 367 ? 226.056 168.148 222.886 1.00 101.53 367 LEU D N 1
ATOM 8807 C CA . LEU B 2 367 ? 226.787 168.354 221.642 1.00 101.95 367 LEU D CA 1
ATOM 8808 C C . LEU B 2 367 ? 225.933 169.178 220.692 1.00 101.03 367 LEU D C 1
ATOM 8809 O O . LEU B 2 367 ? 224.793 168.806 220.397 1.00 97.40 367 LEU D O 1
ATOM 8814 N N . GLY B 2 368 ? 226.479 170.301 220.232 1.00 95.63 368 GLY D N 1
ATOM 8815 C CA . GLY B 2 368 ? 225.780 171.152 219.289 1.00 95.72 368 GLY D CA 1
ATOM 8816 C C . GLY B 2 368 ? 226.643 171.622 218.135 1.00 93.98 368 GLY D C 1
ATOM 8817 O O . GLY B 2 368 ? 226.130 172.173 217.158 1.00 92.67 368 GLY D O 1
ATOM 8818 N N . SER B 2 369 ? 227.958 171.409 218.232 1.00 95.14 369 SER D N 1
ATOM 8819 C CA . SER B 2 369 ? 228.856 171.887 217.185 1.00 96.89 369 SER D CA 1
ATOM 8820 C C . SER B 2 369 ? 228.580 171.189 215.859 1.00 96.50 369 SER D C 1
ATOM 8821 O O . SER B 2 369 ? 228.516 171.838 214.808 1.00 94.79 369 SER D O 1
ATOM 8824 N N . VAL B 2 370 ? 228.413 169.866 215.888 1.00 100.44 370 VAL D N 1
ATOM 8825 C CA . VAL B 2 370 ? 228.136 169.129 214.659 1.00 100.64 370 VAL D CA 1
ATOM 8826 C C . VAL B 2 370 ? 226.743 169.465 214.142 1.00 99.86 370 VAL D C 1
ATOM 8827 O O . VAL B 2 370 ? 226.524 169.573 212.929 1.00 98.40 370 VAL D O 1
ATOM 8831 N N . LEU B 2 371 ? 225.779 169.635 215.049 1.00 99.54 371 LEU D N 1
ATOM 8832 C CA . LEU B 2 371 ? 224.419 169.960 214.638 1.00 100.76 371 LEU D CA 1
ATOM 8833 C C . LEU B 2 371 ? 224.318 171.341 214.004 1.00 100.32 371 LEU D C 1
ATOM 8834 O O . LEU B 2 371 ? 223.368 171.596 213.257 1.00 99.91 371 LEU D O 1
ATOM 8839 N N . ASN B 2 372 ? 225.269 172.236 214.283 1.00 108.58 372 ASN D N 1
ATOM 8840 C CA . ASN B 2 372 ? 225.212 173.574 213.704 1.00 110.11 372 ASN D CA 1
ATOM 8841 C C . ASN B 2 372 ? 225.313 173.533 212.186 1.00 109.27 372 ASN D C 1
ATOM 8842 O O . ASN B 2 372 ? 224.788 174.422 211.506 1.00 106.48 372 ASN D O 1
ATOM 8847 N N . ASN B 2 373 ? 225.976 172.518 211.638 1.00 113.63 373 ASN D N 1
ATOM 8848 C CA . ASN B 2 373 ? 226.141 172.424 210.195 1.00 114.84 373 ASN D CA 1
ATOM 8849 C C . ASN B 2 373 ? 224.791 172.228 209.515 1.00 115.02 373 ASN D C 1
ATOM 8850 O O . ASN B 2 373 ? 223.852 171.685 210.104 1.00 114.24 373 ASN D O 1
ATOM 8855 N N . ASP B 2 374 ? 224.698 172.678 208.266 1.00 115.79 374 ASP D N 1
ATOM 8856 C CA . ASP B 2 374 ? 223.464 172.622 207.491 1.00 114.98 374 ASP D CA 1
ATOM 8857 C C . ASP B 2 374 ? 223.619 171.606 206.367 1.00 114.29 374 ASP D C 1
ATOM 8858 O O . ASP B 2 374 ? 224.528 171.724 205.538 1.00 113.82 374 ASP D O 1
ATOM 8863 N N . THR B 2 375 ? 222.729 170.615 206.342 1.00 105.43 375 THR D N 1
ATOM 8864 C CA . THR B 2 375 ? 222.692 169.618 205.284 1.00 106.22 375 THR D CA 1
ATOM 8865 C C . THR B 2 375 ? 221.241 169.285 204.970 1.00 104.86 375 THR D C 1
ATOM 8866 O O . THR B 2 375 ? 220.359 169.420 205.823 1.00 101.43 375 THR D O 1
ATOM 8870 N N . LYS B 2 376 ? 221.001 168.848 203.738 1.00 100.91 376 LYS D N 1
ATOM 8871 C CA . LYS B 2 376 ? 219.643 168.540 203.313 1.00 100.02 376 LYS D CA 1
ATOM 8872 C C . LYS B 2 376 ? 219.104 167.344 204.088 1.00 100.46 376 LYS D C 1
ATOM 8873 O O . LYS B 2 376 ? 219.828 166.383 204.365 1.00 101.11 376 LYS D O 1
ATOM 8879 N N . LEU B 2 377 ? 217.823 167.414 204.442 1.00 89.07 377 LEU D N 1
ATOM 8880 C CA . LEU B 2 377 ? 217.200 166.369 205.242 1.00 87.44 377 LEU D CA 1
ATOM 8881 C C . LEU B 2 377 ? 216.930 165.126 204.400 1.00 87.08 377 LEU D C 1
ATOM 8882 O O . LEU B 2 377 ? 216.749 165.198 203.182 1.00 85.58 377 LEU D O 1
ATOM 8887 N N . CYS B 2 378 ? 216.898 163.978 205.070 1.00 90.31 378 CYS D N 1
ATOM 8888 C CA . CYS B 2 378 ? 216.750 162.685 204.416 1.00 92.02 378 CYS D CA 1
ATOM 8889 C C . CYS B 2 378 ? 215.306 162.214 204.533 1.00 92.63 378 CYS D C 1
ATOM 8890 O O . CYS B 2 378 ? 214.789 162.053 205.644 1.00 88.63 378 CYS D O 1
ATOM 8893 N N . LYS B 2 379 ? 214.661 161.993 203.386 1.00 93.72 379 LYS D N 1
ATOM 8894 C CA . LYS B 2 379 ? 213.300 161.468 203.385 1.00 92.72 379 LYS D CA 1
ATOM 8895 C C . LYS B 2 379 ? 213.278 159.972 203.680 1.00 91.91 379 LYS D C 1
ATOM 8896 O O . LYS B 2 379 ? 212.358 159.481 204.344 1.00 91.58 379 LYS D O 1
ATOM 8902 N N . ASP B 2 380 ? 214.280 159.238 203.202 1.00 98.05 380 ASP D N 1
ATOM 8903 C CA . ASP B 2 380 ? 214.341 157.794 203.381 1.00 98.93 380 ASP D CA 1
ATOM 8904 C C . ASP B 2 380 ? 214.928 157.461 204.746 1.00 99.10 380 ASP D C 1
ATOM 8905 O O . ASP B 2 380 ? 216.000 157.956 205.108 1.00 97.80 380 ASP D O 1
ATOM 8910 N N . TRP B 2 381 ? 214.218 156.619 205.499 1.00 99.11 381 TRP D N 1
ATOM 8911 C CA . TRP B 2 381 ? 214.685 156.234 206.826 1.00 98.31 381 TRP D CA 1
ATOM 8912 C C . TRP B 2 381 ? 215.933 155.361 206.745 1.00 99.89 381 TRP D C 1
ATOM 8913 O O . TRP B 2 381 ? 216.842 155.488 207.572 1.00 97.59 381 TRP D O 1
ATOM 8924 N N . ALA B 2 382 ? 215.996 154.471 205.752 1.00 101.46 382 ALA D N 1
ATOM 8925 C CA . ALA B 2 382 ? 217.058 153.472 205.717 1.00 100.48 382 ALA D CA 1
ATOM 8926 C C . ALA B 2 382 ? 218.394 154.065 205.286 1.00 102.49 382 ALA D C 1
ATOM 8927 O O . ALA B 2 382 ? 219.449 153.519 205.630 1.00 101.55 382 ALA D O 1
ATOM 8929 N N . GLU B 2 383 ? 218.376 155.168 204.543 1.00 113.77 383 GLU D N 1
ATOM 8930 C CA . GLU B 2 383 ? 219.610 155.712 203.992 1.00 113.79 383 GLU D CA 1
ATOM 8931 C C . GLU B 2 383 ? 220.573 156.100 205.108 1.00 114.65 383 GLU D C 1
ATOM 8932 O O . GLU B 2 383 ? 220.164 156.578 206.170 1.00 112.68 383 GLU D O 1
ATOM 8938 N N . LYS B 2 384 ? 221.862 155.882 204.862 1.00 113.69 384 LYS D N 1
ATOM 8939 C CA . LYS B 2 384 ? 222.893 156.225 205.831 1.00 112.93 384 LYS D CA 1
ATOM 8940 C C . LYS B 2 384 ? 223.293 157.686 205.673 1.00 113.71 384 LYS D C 1
ATOM 8941 O O . LYS B 2 384 ? 223.530 158.157 204.557 1.00 113.32 384 LYS D O 1
ATOM 8947 N N . GLN B 2 385 ? 223.369 158.398 206.792 1.00 115.57 385 GLN D N 1
ATOM 8948 C CA . GLN B 2 385 ? 223.723 159.809 206.800 1.00 116.12 385 GLN D CA 1
ATOM 8949 C C . GLN B 2 385 ? 224.408 160.123 208.119 1.00 115.12 385 GLN D C 1
ATOM 8950 O O . GLN B 2 385 ? 224.344 159.324 209.061 1.00 113.11 385 GLN D O 1
ATOM 8956 N N . PRO B 2 386 ? 225.074 161.270 208.221 1.00 116.96 386 PRO D N 1
ATOM 8957 C CA . PRO B 2 386 ? 225.702 161.651 209.489 1.00 115.76 386 PRO D CA 1
ATOM 8958 C C . PRO B 2 386 ? 224.672 161.724 210.601 1.00 115.32 386 PRO D C 1
ATOM 8959 O O . PRO B 2 386 ? 223.514 162.096 210.358 1.00 113.89 386 PRO D O 1
ATOM 8963 N N . PRO B 2 387 ? 225.045 161.370 211.835 1.00 105.96 387 PRO D N 1
ATOM 8964 C CA . PRO B 2 387 ? 224.041 161.365 212.913 1.00 104.23 387 PRO D CA 1
ATOM 8965 C C . PRO B 2 387 ? 223.360 162.707 213.111 1.00 102.03 387 PRO D C 1
ATOM 8966 O O . PRO B 2 387 ? 222.158 162.752 213.409 1.00 101.58 387 PRO D O 1
ATOM 8970 N N . PHE B 2 388 ? 224.098 163.808 212.958 1.00 102.68 388 PHE D N 1
ATOM 8971 C CA . PHE B 2 388 ? 223.496 165.120 213.161 1.00 103.77 388 PHE D CA 1
ATOM 8972 C C . PHE B 2 388 ? 222.398 165.375 212.138 1.00 102.57 388 PHE D C 1
ATOM 8973 O O . PHE B 2 388 ? 221.362 165.964 212.467 1.00 101.77 388 PHE D O 1
ATOM 8981 N N . THR B 2 389 ? 222.598 164.932 210.895 1.00 97.97 389 THR D N 1
ATOM 8982 C CA . THR B 2 389 ? 221.545 165.064 209.894 1.00 97.52 389 THR D CA 1
ATOM 8983 C C . THR B 2 389 ? 220.314 164.259 210.290 1.00 98.85 389 THR D C 1
ATOM 8984 O O . THR B 2 389 ? 219.182 164.713 210.097 1.00 97.21 389 THR D O 1
ATOM 8988 N N . LEU B 2 390 ? 220.514 163.056 210.831 1.00 97.96 390 LEU D N 1
ATOM 8989 C CA . LEU B 2 390 ? 219.378 162.252 211.269 1.00 96.39 390 LEU D CA 1
ATOM 8990 C C . LEU B 2 390 ? 218.608 162.956 212.378 1.00 93.79 390 LEU D C 1
ATOM 8991 O O . LEU B 2 390 ? 217.375 163.025 212.344 1.00 94.03 390 LEU D O 1
ATOM 8996 N N . ILE B 2 391 ? 219.321 163.488 213.373 1.00 84.18 391 ILE D N 1
ATOM 8997 C CA . ILE B 2 391 ? 218.650 164.183 214.470 1.00 84.47 391 ILE D CA 1
ATOM 8998 C C . ILE B 2 391 ? 217.909 165.406 213.947 1.00 86.37 391 ILE D C 1
ATOM 8999 O O . ILE B 2 391 ? 216.761 165.671 214.328 1.00 85.50 391 ILE D O 1
ATOM 9004 N N . ARG B 2 392 ? 218.555 166.170 213.065 1.00 87.27 392 ARG D N 1
ATOM 9005 C CA . ARG B 2 392 ? 217.929 167.351 212.486 1.00 85.77 392 ARG D CA 1
ATOM 9006 C C . ARG B 2 392 ? 216.645 166.980 211.752 1.00 84.81 392 ARG D C 1
ATOM 9007 O O . ARG B 2 392 ? 215.581 167.551 212.013 1.00 86.01 392 ARG D O 1
ATOM 9015 N N . SER B 2 393 ? 216.712 165.990 210.860 1.00 82.86 393 SER D N 1
ATOM 9016 C CA . SER B 2 393 ? 215.516 165.583 210.127 1.00 82.74 393 SER D CA 1
ATOM 9017 C C . SER B 2 393 ? 214.432 165.091 211.075 1.00 81.08 393 SER D C 1
ATOM 9018 O O . SER B 2 393 ? 213.248 165.390 210.884 1.00 80.52 393 SER D O 1
ATOM 9021 N N . LEU B 2 394 ? 214.816 164.330 212.101 1.00 76.84 394 LEU D N 1
ATOM 9022 C CA . LEU B 2 394 ? 213.832 163.776 213.021 1.00 75.02 394 LEU D CA 1
ATOM 9023 C C . LEU B 2 394 ? 213.110 164.877 213.788 1.00 76.04 394 LEU D C 1
ATOM 9024 O O . LEU B 2 394 ? 211.889 164.815 213.967 1.00 76.42 394 LEU D O 1
ATOM 9029 N N . LEU B 2 395 ? 213.846 165.892 214.250 1.00 68.01 395 LEU D N 1
ATOM 9030 C CA . LEU B 2 395 ? 213.209 166.968 215.006 1.00 69.02 395 LEU D CA 1
ATOM 9031 C C . LEU B 2 395 ? 212.342 167.843 214.108 1.00 66.69 395 LEU D C 1
ATOM 9032 O O . LEU B 2 395 ? 211.249 168.259 214.509 1.00 66.13 395 LEU D O 1
ATOM 9037 N N . ARG B 2 396 ? 212.802 168.126 212.886 1.00 71.05 396 ARG D N 1
ATOM 9038 C CA . ARG B 2 396 ? 212.040 168.972 211.974 1.00 72.28 396 ARG D CA 1
ATOM 9039 C C . ARG B 2 396 ? 210.760 168.309 211.486 1.00 73.99 396 ARG D C 1
ATOM 9040 O O . ARG B 2 396 ? 209.948 168.979 210.839 1.00 75.49 396 ARG D O 1
ATOM 9048 N N . LYS B 2 397 ? 210.570 167.020 211.762 1.00 74.68 397 LYS D N 1
ATOM 9049 C CA . LYS B 2 397 ? 209.376 166.271 211.375 1.00 75.26 397 LYS D CA 1
ATOM 9050 C C . LYS B 2 397 ? 209.308 166.018 209.874 1.00 76.32 397 LYS D C 1
ATOM 9051 O O . LYS B 2 397 ? 208.271 165.584 209.365 1.00 79.42 397 LYS D O 1
ATOM 9057 N N . VAL B 2 398 ? 210.392 166.284 209.145 1.00 81.87 398 VAL D N 1
ATOM 9058 C CA . VAL B 2 398 ? 210.460 165.855 207.753 1.00 83.51 398 VAL D CA 1
ATOM 9059 C C . VAL B 2 398 ? 210.595 164.340 207.675 1.00 83.41 398 VAL D C 1
ATOM 9060 O O . VAL B 2 398 ? 209.992 163.694 206.812 1.00 83.67 398 VAL D O 1
ATOM 9064 N N . LEU B 2 399 ? 211.381 163.753 208.572 1.00 83.67 399 LEU D N 1
ATOM 9065 C CA . LEU B 2 399 ? 211.545 162.309 208.641 1.00 86.39 399 LEU D CA 1
ATOM 9066 C C . LEU B 2 399 ? 210.510 161.730 209.596 1.00 87.71 399 LEU D C 1
ATOM 9067 O O . LEU B 2 399 ? 210.405 162.170 210.745 1.00 87.95 399 LEU D O 1
ATOM 9072 N N . LEU B 2 400 ? 209.755 160.744 209.122 1.00 92.85 400 LEU D N 1
ATOM 9073 C CA . LEU B 2 400 ? 208.696 160.116 209.903 1.00 91.27 400 LEU D CA 1
ATOM 9074 C C . LEU B 2 400 ? 207.757 161.180 210.474 1.00 91.95 400 LEU D C 1
ATOM 9075 O O . LEU B 2 400 ? 207.644 161.327 211.696 1.00 90.05 400 LEU D O 1
ATOM 9080 N N . PRO B 2 401 ? 207.071 161.937 209.617 1.00 93.07 401 PRO D N 1
ATOM 9081 C CA . PRO B 2 401 ? 206.238 163.042 210.117 1.00 93.14 401 PRO D CA 1
ATOM 9082 C C . PRO B 2 401 ? 205.090 162.598 211.003 1.00 95.73 401 PRO D C 1
ATOM 9083 O O . PRO B 2 401 ? 204.523 163.435 211.716 1.00 96.95 401 PRO D O 1
ATOM 9087 N N . GLU B 2 402 ? 204.720 161.318 210.983 1.00 94.80 402 GLU D N 1
ATOM 9088 C CA . GLU B 2 402 ? 203.536 160.860 211.697 1.00 93.16 402 GLU D CA 1
ATOM 9089 C C . GLU B 2 402 ? 203.826 160.364 213.109 1.00 90.42 402 GLU D C 1
ATOM 9090 O O . GLU B 2 402 ? 202.888 160.225 213.903 1.00 89.59 402 GLU D O 1
ATOM 9096 N N . SER B 2 403 ? 205.086 160.097 213.446 1.00 81.77 403 SER D N 1
ATOM 9097 C CA . SER B 2 403 ? 205.415 159.606 214.776 1.00 82.17 403 SER D CA 1
ATOM 9098 C C . SER B 2 403 ? 205.450 160.759 215.779 1.00 81.26 403 SER D C 1
ATOM 9099 O O . SER B 2 403 ? 205.288 161.931 215.430 1.00 83.02 403 SER D O 1
ATOM 9102 N N . PHE B 2 404 ? 205.668 160.409 217.048 1.00 76.64 404 PHE D N 1
ATOM 9103 C CA . PHE B 2 404 ? 205.727 161.373 218.139 1.00 75.65 404 PHE D CA 1
ATOM 9104 C C . PHE B 2 404 ? 207.020 161.187 218.923 1.00 72.23 404 PHE D C 1
ATOM 9105 O O . PHE B 2 404 ? 207.561 160.080 218.994 1.00 73.36 404 PHE D O 1
ATOM 9113 N N . LEU B 2 405 ? 207.509 162.275 219.510 1.00 67.71 405 LEU D N 1
ATOM 9114 C CA . LEU B 2 405 ? 208.840 162.346 220.102 1.00 68.03 405 LEU D CA 1
ATOM 9115 C C . LEU B 2 405 ? 208.758 162.760 221.569 1.00 66.48 405 LEU D C 1
ATOM 9116 O O . LEU B 2 405 ? 207.681 162.993 222.121 1.00 63.51 405 LEU D O 1
ATOM 9121 N N . ILE B 2 406 ? 209.931 162.837 222.195 1.00 61.37 406 ILE D N 1
ATOM 9122 C CA . ILE B 2 406 ? 210.106 163.440 223.512 1.00 61.91 406 ILE D CA 1
ATOM 9123 C C . ILE B 2 406 ? 211.593 163.724 223.686 1.00 61.52 406 ILE D C 1
ATOM 9124 O O . ILE B 2 406 ? 212.435 162.904 223.307 1.00 65.67 406 ILE D O 1
ATOM 9129 N N . VAL B 2 407 ? 211.931 164.883 224.246 1.00 63.01 407 VAL D N 1
ATOM 9130 C CA . VAL B 2 407 ? 213.315 165.336 224.333 1.00 64.65 407 VAL D CA 1
ATOM 9131 C C . VAL B 2 407 ? 213.574 165.893 225.726 1.00 64.48 407 VAL D C 1
ATOM 9132 O O . VAL B 2 407 ? 212.682 166.480 226.347 1.00 63.82 407 VAL D O 1
ATOM 9136 N N . THR B 2 408 ? 214.799 165.708 226.211 1.00 70.33 408 THR D N 1
ATOM 9137 C CA . THR B 2 408 ? 215.262 166.278 227.469 1.00 73.82 408 THR D CA 1
ATOM 9138 C C . THR B 2 408 ? 216.455 167.179 227.184 1.00 72.82 408 THR D C 1
ATOM 9139 O O . THR B 2 408 ? 217.363 166.792 226.441 1.00 69.70 408 THR D O 1
ATOM 9143 N N . VAL B 2 409 ? 216.453 168.378 227.767 1.00 72.62 409 VAL D N 1
ATOM 9144 C CA . VAL B 2 409 ? 217.452 169.399 227.472 1.00 71.63 409 VAL D CA 1
ATOM 9145 C C . VAL B 2 409 ? 217.623 170.294 228.695 1.00 69.12 409 VAL D C 1
ATOM 9146 O O . VAL B 2 409 ? 216.840 170.241 229.644 1.00 67.43 409 VAL D O 1
ATOM 9150 N N . ARG B 2 410 ? 218.665 171.124 228.669 1.00 78.08 410 ARG D N 1
ATOM 9151 C CA . ARG B 2 410 ? 218.931 172.131 229.689 1.00 80.23 410 ARG D CA 1
ATOM 9152 C C . ARG B 2 410 ? 218.603 173.519 229.138 1.00 81.77 410 ARG D C 1
ATOM 9153 O O . ARG B 2 410 ? 218.189 173.675 227.986 1.00 81.69 410 ARG D O 1
ATOM 9161 N N . ASP B 2 411 ? 218.787 174.539 229.980 1.00 73.96 411 ASP D N 1
ATOM 9162 C CA . ASP B 2 411 ? 218.333 175.885 229.628 1.00 70.47 411 ASP D CA 1
ATOM 9163 C C . ASP B 2 411 ? 219.044 176.411 228.384 1.00 70.83 411 ASP D C 1
ATOM 9164 O O . ASP B 2 411 ? 218.402 176.914 227.455 1.00 67.37 411 ASP D O 1
ATOM 9169 N N . VAL B 2 412 ? 220.374 176.319 228.352 1.00 82.75 412 VAL D N 1
ATOM 9170 C CA . VAL B 2 412 ? 221.108 176.735 227.158 1.00 82.29 412 VAL D CA 1
ATOM 9171 C C . VAL B 2 412 ? 220.684 175.891 225.962 1.00 80.49 412 VAL D C 1
ATOM 9172 O O . VAL B 2 412 ? 220.538 176.393 224.835 1.00 76.42 412 VAL D O 1
ATOM 9176 N N . GLY B 2 413 ? 220.471 174.596 226.190 1.00 76.45 413 GLY D N 1
ATOM 9177 C CA . GLY B 2 413 ? 220.052 173.728 225.107 1.00 77.43 413 GLY D CA 1
ATOM 9178 C C . GLY B 2 413 ? 218.691 174.097 224.550 1.00 75.93 413 GLY D C 1
ATOM 9179 O O . GLY B 2 413 ? 218.474 174.032 223.339 1.00 72.62 413 GLY D O 1
ATOM 9180 N N . THR B 2 414 ? 217.749 174.480 225.420 1.00 66.16 414 THR D N 1
ATOM 9181 C CA . THR B 2 414 ? 216.445 174.910 224.922 1.00 61.60 414 THR D CA 1
ATOM 9182 C C . THR B 2 414 ? 216.524 176.289 224.286 1.00 62.43 414 THR D C 1
ATOM 9183 O O . THR B 2 414 ? 215.712 176.612 223.414 1.00 66.53 414 THR D O 1
ATOM 9187 N N . GLU B 2 415 ? 217.486 177.113 224.705 1.00 63.43 415 GLU D N 1
ATOM 9188 C CA . GLU B 2 415 ? 217.737 178.361 223.993 1.00 61.77 415 GLU D CA 1
ATOM 9189 C C . GLU B 2 415 ? 218.153 178.087 222.555 1.00 64.24 415 GLU D C 1
ATOM 9190 O O . GLU B 2 415 ? 217.702 178.768 221.627 1.00 61.08 415 GLU D O 1
ATOM 9196 N N . LYS B 2 416 ? 219.023 177.098 222.353 1.00 66.62 416 LYS D N 1
ATOM 9197 C CA . LYS B 2 416 ? 219.440 176.745 220.997 1.00 62.06 416 LYS D CA 1
ATOM 9198 C C . LYS B 2 416 ? 218.372 175.961 220.236 1.00 59.02 416 LYS D C 1
ATOM 9199 O O . LYS B 2 416 ? 218.337 176.012 219.002 1.00 52.97 416 LYS D O 1
ATOM 9205 N N . LEU B 2 417 ? 217.501 175.243 220.941 1.00 54.83 417 LEU D N 1
ATOM 9206 C CA . LEU B 2 417 ? 216.618 174.258 220.328 1.00 54.40 417 LEU D CA 1
ATOM 9207 C C . LEU B 2 417 ? 215.236 174.800 219.990 1.00 50.07 417 LEU D C 1
ATOM 9208 O O . LEU B 2 417 ? 214.544 174.207 219.156 1.00 43.94 417 LEU D O 1
ATOM 9213 N N . LYS B 2 418 ? 214.818 175.904 220.612 1.00 54.73 418 LYS D N 1
ATOM 9214 C CA . LYS B 2 418 ? 213.450 176.386 220.438 1.00 52.84 418 LYS D CA 1
ATOM 9215 C C . LYS B 2 418 ? 213.121 176.703 218.986 1.00 50.12 418 LYS D C 1
ATOM 9216 O O . LYS B 2 418 ? 211.941 176.714 218.619 1.00 48.74 418 LYS D O 1
ATOM 9222 N N . SER B 2 419 ? 214.130 176.959 218.155 1.00 46.35 419 SER D N 1
ATOM 9223 C CA . SER B 2 419 ? 213.894 177.302 216.760 1.00 40.95 419 SER D CA 1
ATOM 9224 C C . SER B 2 419 ? 213.696 176.084 215.869 1.00 44.17 419 SER D C 1
ATOM 9225 O O . SER B 2 419 ? 213.289 176.244 214.715 1.00 40.70 419 SER D O 1
ATOM 9228 N N . GLU B 2 420 ? 213.972 174.877 216.369 1.00 49.45 420 GLU D N 1
ATOM 9229 C CA . GLU B 2 420 ? 213.883 173.667 215.558 1.00 42.79 420 GLU D CA 1
ATOM 9230 C C . GLU B 2 420 ? 212.528 172.979 215.693 1.00 40.58 420 GLU D C 1
ATOM 9231 O O . GLU B 2 420 ? 211.822 172.790 214.698 1.00 42.40 420 GLU D O 1
ATOM 9237 N N . VAL B 2 421 ? 212.152 172.601 216.916 1.00 38.57 421 VAL D N 1
ATOM 9238 C CA . VAL B 2 421 ? 210.920 171.850 217.111 1.00 35.69 421 VAL D CA 1
ATOM 9239 C C . VAL B 2 421 ? 209.723 172.667 216.635 1.00 34.23 421 VAL D C 1
ATOM 9240 O O . VAL B 2 421 ? 209.792 173.895 216.502 1.00 31.68 421 VAL D O 1
ATOM 9244 N N . VAL B 2 422 ? 208.615 171.978 216.373 1.00 29.17 422 VAL D N 1
ATOM 9245 C CA . VAL B 2 422 ? 207.402 172.593 215.842 1.00 27.11 422 VAL D CA 1
ATOM 9246 C C . VAL B 2 422 ? 206.252 172.300 216.795 1.00 27.12 422 VAL D C 1
ATOM 9247 O O . VAL B 2 422 ? 205.984 171.135 217.115 1.00 24.10 422 VAL D O 1
ATOM 9251 N N . SER B 2 423 ? 205.572 173.353 217.238 1.00 26.22 423 SER D N 1
ATOM 9252 C CA . SER B 2 423 ? 204.401 173.243 218.100 1.00 26.66 423 SER D CA 1
ATOM 9253 C C . SER B 2 423 ? 204.635 172.290 219.276 1.00 21.57 423 SER D C 1
ATOM 9254 O O . SER B 2 423 ? 203.899 171.317 219.446 1.00 14.98 423 SER D O 1
ATOM 9257 N N . PRO B 2 424 ? 205.642 172.548 220.102 1.00 27.67 424 PRO D N 1
ATOM 9258 C CA . PRO B 2 424 ? 205.961 171.633 221.197 1.00 36.81 424 PRO D CA 1
ATOM 9259 C C . PRO B 2 424 ? 205.188 171.942 222.474 1.00 32.20 424 PRO D C 1
ATOM 9260 O O . PRO B 2 424 ? 204.465 172.933 222.577 1.00 23.49 424 PRO D O 1
ATOM 9264 N N . ARG B 2 425 ? 205.358 171.053 223.451 1.00 37.84 425 ARG D N 1
ATOM 9265 C CA . ARG B 2 425 ? 204.820 171.220 224.798 1.00 40.54 425 ARG D CA 1
ATOM 9266 C C . ARG B 2 425 ? 205.997 171.182 225.763 1.00 43.75 425 ARG D C 1
ATOM 9267 O O . ARG B 2 425 ? 206.672 170.155 225.885 1.00 48.97 425 ARG D O 1
ATOM 9275 N N . TYR B 2 426 ? 206.250 172.298 226.441 1.00 43.75 426 TYR D N 1
ATOM 9276 C CA . TYR B 2 426 ? 207.385 172.409 227.346 1.00 41.43 426 TYR D CA 1
ATOM 9277 C C . TYR B 2 426 ? 206.984 171.957 228.743 1.00 34.09 426 TYR D C 1
ATOM 9278 O O . TYR B 2 426 ? 205.916 172.323 229.238 1.00 35.75 426 TYR D O 1
ATOM 9287 N N . LEU B 2 427 ? 207.841 171.155 229.371 1.00 42.39 427 LEU D N 1
ATOM 9288 C CA . LEU B 2 427 ? 207.661 170.721 230.748 1.00 47.10 427 LEU D CA 1
ATOM 9289 C C . LEU B 2 427 ? 208.868 171.148 231.569 1.00 47.35 427 LEU D C 1
ATOM 9290 O O . LEU B 2 427 ? 210.015 170.929 231.165 1.00 44.12 427 LEU D O 1
ATOM 9295 N N . LEU B 2 428 ? 208.604 171.758 232.720 1.00 56.74 428 LEU D N 1
ATOM 9296 C CA . LEU B 2 428 ? 209.636 172.345 233.562 1.00 57.01 428 LEU D CA 1
ATOM 9297 C C . LEU B 2 428 ? 209.833 171.476 234.797 1.00 57.95 428 LEU D C 1
ATOM 9298 O O . LEU B 2 428 ? 208.864 171.158 235.495 1.00 58.66 428 LEU D O 1
ATOM 9303 N N . VAL B 2 429 ? 211.082 171.102 235.068 1.00 73.24 429 VAL D N 1
ATOM 9304 C CA . VAL B 2 429 ? 211.425 170.181 236.148 1.00 75.85 429 VAL D CA 1
ATOM 9305 C C . VAL B 2 429 ? 212.217 170.937 237.204 1.00 79.82 429 VAL D C 1
ATOM 9306 O O . VAL B 2 429 ? 213.229 171.576 236.892 1.00 81.64 429 VAL D O 1
ATOM 9310 N N . ARG B 2 430 ? 211.764 170.852 238.451 1.00 80.10 430 ARG D N 1
ATOM 9311 C CA . ARG B 2 430 ? 212.475 171.454 239.574 1.00 82.21 430 ARG D CA 1
ATOM 9312 C C . ARG B 2 430 ? 212.118 170.733 240.866 1.00 83.28 430 ARG D C 1
ATOM 9313 O O . ARG B 2 430 ? 212.841 170.813 241.859 1.00 85.15 430 ARG D O 1
ATOM 9321 N N . ALA B 2 472 ? 221.291 170.197 242.886 1.00 92.33 472 ALA D N 1
ATOM 9322 C CA . ALA B 2 472 ? 221.494 169.782 244.268 1.00 96.61 472 ALA D CA 1
ATOM 9323 C C . ALA B 2 472 ? 222.080 170.928 245.085 1.00 95.51 472 ALA D C 1
ATOM 9324 O O . ALA B 2 472 ? 223.015 170.738 245.861 1.00 94.45 472 ALA D O 1
ATOM 9326 N N . VAL B 2 473 ? 221.518 172.125 244.903 1.00 85.52 473 VAL D N 1
ATOM 9327 C CA . VAL B 2 473 ? 222.066 173.309 245.559 1.00 86.26 473 VAL D CA 1
ATOM 9328 C C . VAL B 2 473 ? 221.917 173.204 247.071 1.00 83.24 473 VAL D C 1
ATOM 9329 O O . VAL B 2 473 ? 222.833 173.554 247.822 1.00 80.94 473 VAL D O 1
ATOM 9333 N N . GLY B 2 474 ? 220.759 172.741 247.545 1.00 81.04 474 GLY D N 1
ATOM 9334 C CA . GLY B 2 474 ? 220.548 172.654 248.983 1.00 79.76 474 GLY D CA 1
ATOM 9335 C C . GLY B 2 474 ? 221.482 171.665 249.654 1.00 86.08 474 GLY D C 1
ATOM 9336 O O . GLY B 2 474 ? 222.071 171.960 250.701 1.00 86.72 474 GLY D O 1
ATOM 9337 N N . SER B 2 475 ? 221.625 170.475 249.066 1.00 99.54 475 SER D N 1
ATOM 9338 C CA . SER B 2 475 ? 222.542 169.486 249.622 1.00 98.81 475 SER D CA 1
ATOM 9339 C C . SER B 2 475 ? 223.969 170.016 249.627 1.00 97.34 475 SER D C 1
ATOM 9340 O O . SER B 2 475 ? 224.695 169.875 250.620 1.00 98.23 475 SER D O 1
ATOM 9343 N N . LEU B 2 476 ? 224.386 170.642 248.526 1.00 91.04 476 LEU D N 1
ATOM 9344 C CA . LEU B 2 476 ? 225.729 171.201 248.453 1.00 92.19 476 LEU D CA 1
ATOM 9345 C C . LEU B 2 476 ? 225.935 172.268 249.519 1.00 91.85 476 LEU D C 1
ATOM 9346 O O . LEU B 2 476 ? 226.980 172.306 250.180 1.00 91.54 476 LEU D O 1
ATOM 9351 N N . ILE B 2 477 ? 224.943 173.138 249.706 1.00 92.42 477 ILE D N 1
ATOM 9352 C CA . ILE B 2 477 ? 225.077 174.228 250.663 1.00 92.82 477 ILE D CA 1
ATOM 9353 C C . ILE B 2 477 ? 225.181 173.686 252.082 1.00 89.10 477 ILE D C 1
ATOM 9354 O O . ILE B 2 477 ? 226.015 174.143 252.871 1.00 88.63 477 ILE D O 1
ATOM 9359 N N . CYS B 2 478 ? 224.339 172.712 252.439 1.00 91.62 478 CYS D N 1
ATOM 9360 C CA . CYS B 2 478 ? 224.399 172.197 253.805 1.00 93.70 478 CYS D CA 1
ATOM 9361 C C . CYS B 2 478 ? 225.683 171.408 254.032 1.00 95.11 478 CYS D C 1
ATOM 9362 O O . CYS B 2 478 ? 226.251 171.444 255.130 1.00 95.05 478 CYS D O 1
ATOM 9365 N N . VAL B 2 479 ? 226.165 170.697 253.009 1.00 98.91 479 VAL D N 1
ATOM 9366 C CA . VAL B 2 479 ? 227.441 170.002 253.140 1.00 97.82 479 VAL D CA 1
ATOM 9367 C C . VAL B 2 479 ? 228.570 171.003 253.356 1.00 97.21 479 VAL D C 1
ATOM 9368 O O . VAL B 2 479 ? 229.460 170.785 254.187 1.00 96.14 479 VAL D O 1
ATOM 9372 N N . ALA B 2 480 ? 228.557 172.111 252.610 1.00 97.49 480 ALA D N 1
ATOM 9373 C CA . ALA B 2 480 ? 229.569 173.144 252.806 1.00 96.98 480 ALA D CA 1
ATOM 9374 C C . ALA B 2 480 ? 229.480 173.738 254.205 1.00 95.64 480 ALA D C 1
ATOM 9375 O O . ALA B 2 480 ? 230.505 173.988 254.849 1.00 96.32 480 ALA D O 1
ATOM 9377 N N . LEU B 2 481 ? 228.259 173.970 254.693 1.00 93.01 481 LEU D N 1
ATOM 9378 C CA . LEU B 2 481 ? 228.091 174.474 256.052 1.00 93.41 481 LEU D CA 1
ATOM 9379 C C . LEU B 2 481 ? 228.663 173.497 257.071 1.00 94.39 481 LEU D C 1
ATOM 9380 O O . LEU B 2 481 ? 229.264 173.910 258.070 1.00 93.99 481 LEU D O 1
ATOM 9385 N N . GLN B 2 482 ? 228.482 172.196 256.837 1.00 99.55 482 GLN D N 1
ATOM 9386 C CA . GLN B 2 482 ? 229.009 171.199 257.763 1.00 99.56 482 GLN D CA 1
ATOM 9387 C C . GLN B 2 482 ? 230.530 171.255 257.830 1.00 100.77 482 GLN D C 1
ATOM 9388 O O . GLN B 2 482 ? 231.121 171.014 258.889 1.00 100.71 482 GLN D O 1
ATOM 9394 N N . LEU B 2 483 ? 231.182 171.569 256.710 1.00 102.91 483 LEU D N 1
ATOM 9395 C CA . LEU B 2 483 ? 232.636 171.557 256.614 1.00 102.45 483 LEU D CA 1
ATOM 9396 C C . LEU B 2 483 ? 233.255 172.937 256.824 1.00 101.70 483 LEU D C 1
ATOM 9397 O O . LEU B 2 483 ? 234.405 173.157 256.426 1.00 101.16 483 LEU D O 1
ATOM 9402 N N . GLN B 2 484 ? 232.529 173.864 257.439 1.00 98.37 484 GLN D N 1
ATOM 9403 C CA . GLN B 2 484 ? 233.063 175.197 257.697 1.00 97.58 484 GLN D CA 1
ATOM 9404 C C . GLN B 2 484 ? 234.086 175.157 258.828 1.00 97.60 484 GLN D C 1
ATOM 9405 O O . GLN B 2 484 ? 234.898 176.070 258.984 1.00 96.80 484 GLN D O 1
ATOM 9411 N N . PHE B 2 494 ? 232.891 184.478 256.906 1.00 106.65 494 PHE D N 1
ATOM 9412 C CA . PHE B 2 494 ? 232.511 184.133 255.541 1.00 109.73 494 PHE D CA 1
ATOM 9413 C C . PHE B 2 494 ? 231.002 183.919 255.420 1.00 110.50 494 PHE D C 1
ATOM 9414 O O . PHE B 2 494 ? 230.519 183.406 254.411 1.00 108.93 494 PHE D O 1
ATOM 9422 N N . ASN B 2 495 ? 230.261 184.314 256.457 1.00 126.71 495 ASN D N 1
ATOM 9423 C CA . ASN B 2 495 ? 228.807 184.223 256.424 1.00 127.74 495 ASN D CA 1
ATOM 9424 C C . ASN B 2 495 ? 228.167 185.376 255.664 1.00 126.91 495 ASN D C 1
ATOM 9425 O O . ASN B 2 495 ? 226.983 185.293 255.318 1.00 127.08 495 ASN D O 1
ATOM 9430 N N . GLN B 2 496 ? 228.920 186.444 255.398 1.00 116.72 496 GLN D N 1
ATOM 9431 C CA . GLN B 2 496 ? 228.343 187.613 254.744 1.00 116.85 496 GLN D CA 1
ATOM 9432 C C . GLN B 2 496 ? 227.974 187.313 253.295 1.00 116.83 496 GLN D C 1
ATOM 9433 O O . GLN B 2 496 ? 226.981 187.843 252.782 1.00 117.10 496 GLN D O 1
ATOM 9439 N N . THR B 2 497 ? 228.754 186.469 252.622 1.00 103.58 497 THR D N 1
ATOM 9440 C CA . THR B 2 497 ? 228.567 186.206 251.203 1.00 102.76 497 THR D CA 1
ATOM 9441 C C . THR B 2 497 ? 228.705 184.716 250.933 1.00 103.67 497 THR D C 1
ATOM 9442 O O . THR B 2 497 ? 229.328 183.982 251.705 1.00 105.11 497 THR D O 1
ATOM 9446 N N . LEU B 2 498 ? 228.108 184.275 249.823 1.00 94.81 498 LEU D N 1
ATOM 9447 C CA . LEU B 2 498 ? 228.217 182.875 249.428 1.00 94.03 498 LEU D CA 1
ATOM 9448 C C . LEU B 2 498 ? 229.601 182.553 248.876 1.00 93.20 498 LEU D C 1
ATOM 9449 O O . LEU B 2 498 ? 230.079 181.419 249.019 1.00 91.50 498 LEU D O 1
ATOM 9454 N N . THR B 2 499 ? 230.256 183.529 248.243 1.00 89.62 499 THR D N 1
ATOM 9455 C CA . THR B 2 499 ? 231.597 183.289 247.725 1.00 88.29 499 THR D CA 1
ATOM 9456 C C . THR B 2 499 ? 232.560 182.923 248.844 1.00 90.14 499 THR D C 1
ATOM 9457 O O . THR B 2 499 ? 233.420 182.056 248.659 1.00 89.75 499 THR D O 1
ATOM 9461 N N . GLY B 2 500 ? 232.432 183.560 250.009 1.00 88.91 500 GLY D N 1
ATOM 9462 C CA . GLY B 2 500 ? 233.274 183.189 251.134 1.00 88.53 500 GLY D CA 1
ATOM 9463 C C . GLY B 2 500 ? 233.036 181.762 251.590 1.00 90.81 500 GLY D C 1
ATOM 9464 O O . GLY B 2 500 ? 233.983 181.035 251.899 1.00 91.75 500 GLY D O 1
ATOM 9465 N N . LEU B 2 501 ? 231.770 181.341 251.638 1.00 90.83 501 LEU D N 1
ATOM 9466 C CA . LEU B 2 501 ? 231.457 179.971 252.034 1.00 91.12 501 LEU D CA 1
ATOM 9467 C C . LEU B 2 501 ? 232.054 178.966 251.056 1.00 89.57 501 LEU D C 1
ATOM 9468 O O . LEU B 2 501 ? 232.675 177.973 251.466 1.00 88.79 501 LEU D O 1
ATOM 9473 N N . HIS B 2 502 ? 231.881 179.209 249.757 1.00 89.52 502 HIS D N 1
ATOM 9474 C CA . HIS B 2 502 ? 232.445 178.298 248.768 1.00 89.63 502 HIS D CA 1
ATOM 9475 C C . HIS B 2 502 ? 233.968 178.295 248.828 1.00 91.05 502 HIS D C 1
ATOM 9476 O O . HIS B 2 502 ? 234.597 177.243 248.671 1.00 91.45 502 HIS D O 1
ATOM 9483 N N . ALA B 2 503 ? 234.582 179.462 249.037 1.00 84.89 503 ALA D N 1
ATOM 9484 C CA . ALA B 2 503 ? 236.032 179.518 249.174 1.00 86.08 503 ALA D CA 1
ATOM 9485 C C . ALA B 2 503 ? 236.495 178.707 250.373 1.00 84.81 503 ALA D C 1
ATOM 9486 O O . ALA B 2 503 ? 237.484 177.971 250.290 1.00 83.79 503 ALA D O 1
ATOM 9488 N N . ALA B 2 504 ? 235.793 178.829 251.499 1.00 86.75 504 ALA D N 1
ATOM 9489 C CA . ALA B 2 504 ? 236.147 178.047 252.676 1.00 84.89 504 ALA D CA 1
ATOM 9490 C C . ALA B 2 504 ? 236.079 176.558 252.373 1.00 87.25 504 ALA D C 1
ATOM 9491 O O . ALA B 2 504 ? 237.011 175.806 252.680 1.00 85.79 504 ALA D O 1
ATOM 9493 N N . PHE B 2 505 ? 234.986 176.115 251.747 1.00 97.42 505 PHE D N 1
ATOM 9494 C CA . PHE B 2 505 ? 234.844 174.693 251.438 1.00 97.15 505 PHE D CA 1
ATOM 9495 C C . PHE B 2 505 ? 235.954 174.214 250.509 1.00 95.66 505 PHE D C 1
ATOM 9496 O O . PHE B 2 505 ? 236.584 173.177 250.756 1.00 95.01 505 PHE D O 1
ATOM 9504 N N . VAL B 2 506 ? 236.207 174.955 249.429 1.00 93.53 506 VAL D N 1
ATOM 9505 C CA . VAL B 2 506 ? 237.184 174.512 248.439 1.00 95.23 506 VAL D CA 1
ATOM 9506 C C . VAL B 2 506 ? 238.585 174.496 249.037 1.00 94.00 506 VAL D C 1
ATOM 9507 O O . VAL B 2 506 ? 239.357 173.557 248.812 1.00 93.78 506 VAL D O 1
ATOM 9511 N N . PHE B 2 507 ? 238.943 175.533 249.797 1.00 92.92 507 PHE D N 1
ATOM 9512 C CA . PHE B 2 507 ? 240.259 175.564 250.423 1.00 92.98 507 PHE D CA 1
ATOM 9513 C C . PHE B 2 507 ? 240.413 174.451 251.450 1.00 94.51 507 PHE D C 1
ATOM 9514 O O . PHE B 2 507 ? 241.484 173.840 251.539 1.00 96.38 507 PHE D O 1
ATOM 9522 N N . HIS B 2 508 ? 239.364 174.166 252.227 1.00 97.54 508 HIS D N 1
ATOM 9523 C CA . HIS B 2 508 ? 239.427 173.052 253.165 1.00 98.22 508 HIS D CA 1
ATOM 9524 C C . HIS B 2 508 ? 239.651 171.737 252.433 1.00 99.09 508 HIS D C 1
ATOM 9525 O O . HIS B 2 508 ? 240.454 170.904 252.870 1.00 97.10 508 HIS D O 1
ATOM 9532 N N . GLN B 2 509 ? 238.951 171.533 251.315 1.00 100.93 509 GLN D N 1
ATOM 9533 C CA . GLN B 2 509 ? 239.139 170.307 250.544 1.00 98.78 509 GLN D CA 1
ATOM 9534 C C . GLN B 2 509 ? 240.550 170.221 249.975 1.00 98.16 509 GLN D C 1
ATOM 9535 O O . GLN B 2 509 ? 241.153 169.142 249.949 1.00 98.38 509 GLN D O 1
ATOM 9541 N N . LEU B 2 510 ? 241.095 171.350 249.512 1.00 97.46 510 LEU D N 1
ATOM 9542 C CA . LEU B 2 510 ? 242.415 171.347 248.891 1.00 96.46 510 LEU D CA 1
ATOM 9543 C C . LEU B 2 510 ? 243.527 171.002 249.872 1.00 96.99 510 LEU D C 1
ATOM 9544 O O . LEU B 2 510 ? 244.603 170.577 249.439 1.00 98.06 510 LEU D O 1
ATOM 9549 N N . THR B 2 511 ? 243.302 171.173 251.171 1.00 101.69 511 THR D N 1
ATOM 9550 C CA . THR B 2 511 ? 244.330 170.827 252.140 1.00 103.81 511 THR D CA 1
ATOM 9551 C C . THR B 2 511 ? 244.621 169.328 252.071 1.00 105.47 511 THR D C 1
ATOM 9552 O O . THR B 2 511 ? 243.702 168.528 251.869 1.00 104.47 511 THR D O 1
ATOM 9556 N N . PRO B 2 512 ? 245.879 168.915 252.225 1.00 116.44 512 PRO D N 1
ATOM 9557 C CA . PRO B 2 512 ? 246.170 167.477 252.242 1.00 115.55 512 PRO D CA 1
ATOM 9558 C C . PRO B 2 512 ? 245.417 166.783 253.366 1.00 115.00 512 PRO D C 1
ATOM 9559 O O . PRO B 2 512 ? 245.279 167.315 254.469 1.00 113.29 512 PRO D O 1
ATOM 9563 N N . ARG B 2 513 ? 244.928 165.581 253.074 1.00 119.87 513 ARG D N 1
ATOM 9564 C CA . ARG B 2 513 ? 244.150 164.834 254.053 1.00 119.58 513 ARG D CA 1
ATOM 9565 C C . ARG B 2 513 ? 245.035 164.423 255.223 1.00 119.43 513 ARG D C 1
ATOM 9566 O O . ARG B 2 513 ? 246.147 163.922 255.030 1.00 118.68 513 ARG D O 1
ATOM 9574 N N . GLY B 2 514 ? 244.540 164.642 256.439 1.00 116.07 514 GLY D N 1
ATOM 9575 C CA . GLY B 2 514 ? 245.290 164.335 257.637 1.00 114.87 514 GLY D CA 1
ATOM 9576 C C . GLY B 2 514 ? 246.308 165.379 258.035 1.00 115.43 514 GLY D C 1
ATOM 9577 O O . GLY B 2 514 ? 246.988 165.198 259.054 1.00 114.64 514 GLY D O 1
ATOM 9578 N N . VAL B 2 515 ? 246.438 166.462 257.270 1.00 114.24 515 VAL D N 1
ATOM 9579 C CA . VAL B 2 515 ? 247.392 167.526 257.553 1.00 112.56 515 VAL D CA 1
ATOM 9580 C C . VAL B 2 515 ? 246.669 168.860 257.432 1.00 111.02 515 VAL D C 1
ATOM 9581 O O . VAL B 2 515 ? 245.677 168.986 256.707 1.00 110.92 515 VAL D O 1
ATOM 9585 N N . VAL B 2 516 ? 247.174 169.862 258.147 1.00 86.95 516 VAL D N 1
ATOM 9586 C CA . VAL B 2 516 ? 246.534 171.168 258.248 1.00 85.84 516 VAL D CA 1
ATOM 9587 C C . VAL B 2 516 ? 247.459 172.220 257.652 1.00 85.66 516 VAL D C 1
ATOM 9588 O O . VAL B 2 516 ? 248.623 172.334 258.054 1.00 85.02 516 VAL D O 1
ATOM 9590 N N . ARG B 2 517 ? 246.935 172.987 256.695 1.00 92.95 517 ARG D N 1
ATOM 9591 C CA . ARG B 2 517 ? 247.620 174.164 256.159 1.00 93.38 517 ARG D CA 1
ATOM 9592 C C . ARG B 2 517 ? 249.022 173.822 255.661 1.00 96.46 517 ARG D C 1
ATOM 9593 O O . ARG B 2 517 ? 249.989 174.543 255.916 1.00 95.70 517 ARG D O 1
ATOM 9595 N N . ARG B 2 518 ? 249.135 172.712 254.937 1.00 113.05 518 ARG D N 1
ATOM 9596 C CA . ARG B 2 518 ? 250.412 172.312 254.366 1.00 111.77 518 ARG D CA 1
ATOM 9597 C C . ARG B 2 518 ? 250.584 172.928 252.983 1.00 111.49 518 ARG D C 1
ATOM 9598 O O . ARG B 2 518 ? 249.650 172.953 252.176 1.00 110.22 518 ARG D O 1
ATOM 9606 N N . CYS B 2 519 ? 251.787 173.429 252.717 1.00 111.96 519 CYS D N 1
ATOM 9607 C CA . CYS B 2 519 ? 252.077 174.039 251.427 1.00 111.82 519 CYS D CA 1
ATOM 9608 C C . CYS B 2 519 ? 252.003 172.996 250.318 1.00 112.25 519 CYS D C 1
ATOM 9609 O O . CYS B 2 519 ? 252.500 171.876 250.467 1.00 111.93 519 CYS D O 1
ATOM 9612 N N . LEU B 2 520 ? 251.376 173.368 249.206 1.00 112.99 520 LEU D N 1
ATOM 9613 C CA . LEU B 2 520 ? 251.240 172.453 248.081 1.00 113.53 520 LEU D CA 1
ATOM 9614 C C . LEU B 2 520 ? 252.562 172.318 247.339 1.00 113.20 520 LEU D C 1
ATOM 9615 O O . LEU B 2 520 ? 253.344 173.268 247.249 1.00 111.92 520 LEU D O 1
ATOM 9620 N N . ASN B 2 521 ? 252.810 171.127 246.801 1.00 112.88 521 ASN D N 1
ATOM 9621 C CA . ASN B 2 521 ? 254.012 170.891 246.021 1.00 112.32 521 ASN D CA 1
ATOM 9622 C C . ASN B 2 521 ? 253.804 171.341 244.575 1.00 112.01 521 ASN D C 1
ATOM 9623 O O . ASN B 2 521 ? 252.700 171.696 244.154 1.00 111.33 521 ASN D O 1
ATOM 9628 N N . LEU B 2 522 ? 254.895 171.318 243.805 1.00 111.07 522 LEU D N 1
ATOM 9629 C CA . LEU B 2 522 ? 254.861 171.859 242.450 1.00 111.42 522 LEU D CA 1
ATOM 9630 C C . LEU B 2 522 ? 253.881 171.096 241.566 1.00 111.09 522 LEU D C 1
ATOM 9631 O O . LEU B 2 522 ? 253.088 171.704 240.831 1.00 109.88 522 LEU D O 1
ATOM 9636 N N . GLU B 2 523 ? 253.913 169.763 241.624 1.00 110.74 523 GLU D N 1
ATOM 9637 C CA . GLU B 2 523 ? 253.024 168.971 240.780 1.00 110.16 523 GLU D CA 1
ATOM 9638 C C . GLU B 2 523 ? 251.564 169.210 241.144 1.00 110.87 523 GLU D C 1
ATOM 9639 O O . GLU B 2 523 ? 250.694 169.242 240.265 1.00 108.29 523 GLU D O 1
ATOM 9645 N N . GLU B 2 524 ? 251.275 169.381 242.436 1.00 113.22 524 GLU D N 1
ATOM 9646 C CA . GLU B 2 524 ? 249.907 169.677 242.850 1.00 112.21 524 GLU D CA 1
ATOM 9647 C C . GLU B 2 524 ? 249.433 170.991 242.244 1.00 111.62 524 GLU D C 1
ATOM 9648 O O . GLU B 2 524 ? 248.301 171.088 241.757 1.00 109.13 524 GLU D O 1
ATOM 9654 N N . ARG B 2 525 ? 250.291 172.012 242.255 1.00 112.76 525 ARG D N 1
ATOM 9655 C CA . ARG B 2 525 ? 249.922 173.292 241.661 1.00 111.10 525 ARG D CA 1
ATOM 9656 C C . ARG B 2 525 ? 249.710 173.163 240.157 1.00 111.37 525 ARG D C 1
ATOM 9657 O O . ARG B 2 525 ? 248.775 173.754 239.603 1.00 109.37 525 ARG D O 1
ATOM 9665 N N . VAL B 2 526 ? 250.566 172.394 239.478 1.00 114.08 526 VAL D N 1
ATOM 9666 C CA . VAL B 2 526 ? 250.418 172.221 238.033 1.00 113.84 526 VAL D CA 1
ATOM 9667 C C . VAL B 2 526 ? 249.090 171.542 237.712 1.00 114.24 526 VAL D C 1
ATOM 9668 O O . VAL B 2 526 ? 248.347 171.974 236.819 1.00 110.79 526 VAL D O 1
ATOM 9672 N N . VAL B 2 527 ? 248.772 170.464 238.433 1.00 113.58 527 VAL D N 1
ATOM 9673 C CA . VAL B 2 527 ? 247.524 169.755 238.168 1.00 111.57 527 VAL D CA 1
ATOM 9674 C C . VAL B 2 527 ? 246.325 170.621 238.532 1.00 109.67 527 VAL D C 1
ATOM 9675 O O . VAL B 2 527 ? 245.284 170.554 237.870 1.00 108.24 527 VAL D O 1
ATOM 9679 N N . LEU B 2 528 ? 246.435 171.439 239.582 1.00 109.44 528 LEU D N 1
ATOM 9680 C CA . LEU B 2 528 ? 245.342 172.345 239.916 1.00 110.17 528 LEU D CA 1
ATOM 9681 C C . LEU B 2 528 ? 245.120 173.365 238.808 1.00 109.60 528 LEU D C 1
ATOM 9682 O O . LEU B 2 528 ? 243.975 173.670 238.453 1.00 109.70 528 LEU D O 1
ATOM 9687 N N . LYS B 2 529 ? 246.205 173.906 238.248 1.00 111.48 529 LYS D N 1
ATOM 9688 C CA . LYS B 2 529 ? 246.064 174.834 237.131 1.00 114.04 529 LYS D CA 1
ATOM 9689 C C . LYS B 2 529 ? 245.401 174.156 235.939 1.00 116.01 529 LYS D C 1
ATOM 9690 O O . LYS B 2 529 ? 244.533 174.745 235.283 1.00 113.27 529 LYS D O 1
ATOM 9696 N N . ARG B 2 530 ? 245.798 172.916 235.642 1.00 119.92 530 ARG D N 1
ATOM 9697 C CA . ARG B 2 530 ? 245.173 172.197 234.533 1.00 118.79 530 ARG D CA 1
ATOM 9698 C C . ARG B 2 530 ? 243.687 171.956 234.791 1.00 117.71 530 ARG D C 1
ATOM 9699 O O . ARG B 2 530 ? 242.857 172.119 233.887 1.00 116.20 530 ARG D O 1
ATOM 9707 N N . PHE B 2 531 ? 243.336 171.567 236.018 1.00 113.83 531 PHE D N 1
ATOM 9708 C CA . PHE B 2 531 ? 241.936 171.359 236.374 1.00 113.31 531 PHE D CA 1
ATOM 9709 C C . PHE B 2 531 ? 241.134 172.641 236.199 1.00 113.11 531 PHE D C 1
ATOM 9710 O O . PHE B 2 531 ? 240.027 172.631 235.645 1.00 112.66 531 PHE D O 1
ATOM 9718 N N . CYS B 2 532 ? 241.681 173.759 236.674 1.00 110.04 532 CYS D N 1
ATOM 9719 C CA . CYS B 2 532 ? 240.974 175.028 236.567 1.00 109.78 532 CYS D CA 1
ATOM 9720 C C . CYS B 2 532 ? 240.821 175.452 235.109 1.00 108.74 532 CYS D C 1
ATOM 9721 O O . CYS B 2 532 ? 239.784 176.006 234.719 1.00 108.02 532 CYS D O 1
ATOM 9724 N N . ARG B 2 533 ? 241.839 175.196 234.283 1.00 105.64 533 ARG D N 1
ATOM 9725 C CA . ARG B 2 533 ? 241.700 175.504 232.863 1.00 106.25 533 ARG D CA 1
ATOM 9726 C C . ARG B 2 533 ? 240.621 174.645 232.216 1.00 105.68 533 ARG D C 1
ATOM 9727 O O . ARG B 2 533 ? 239.852 175.133 231.382 1.00 103.45 533 ARG D O 1
ATOM 9735 N N . MET B 2 534 ? 240.553 173.362 232.572 1.00 113.23 534 MET D N 1
ATOM 9736 C CA . MET B 2 534 ? 239.476 172.528 232.050 1.00 112.92 534 MET D CA 1
ATOM 9737 C C . MET B 2 534 ? 238.121 173.070 232.478 1.00 112.49 534 MET D C 1
ATOM 9738 O O . MET B 2 534 ? 237.158 173.050 231.701 1.00 113.10 534 MET D O 1
ATOM 9743 N N . ALA B 2 535 ? 238.028 173.560 233.716 1.00 101.89 535 ALA D N 1
ATOM 9744 C CA . ALA B 2 535 ? 236.775 174.143 234.186 1.00 100.26 535 ALA D CA 1
ATOM 9745 C C . ALA B 2 535 ? 236.386 175.365 233.360 1.00 101.49 535 ALA D C 1
ATOM 9746 O O . ALA B 2 535 ? 235.220 175.519 232.974 1.00 99.54 535 ALA D O 1
ATOM 9748 N N . VAL B 2 536 ? 237.346 176.250 233.078 1.00 99.27 536 VAL D N 1
ATOM 9749 C CA . VAL B 2 536 ? 237.012 177.442 232.299 1.00 97.54 536 VAL D CA 1
ATOM 9750 C C . VAL B 2 536 ? 236.646 177.058 230.870 1.00 97.60 536 VAL D C 1
ATOM 9751 O O . VAL B 2 536 ? 235.780 177.687 230.253 1.00 97.62 536 VAL D O 1
ATOM 9755 N N . GLU B 2 537 ? 237.307 176.042 230.309 1.00 100.83 537 GLU D N 1
ATOM 9756 C CA . GLU B 2 537 ? 236.928 175.592 228.972 1.00 100.89 537 GLU D CA 1
ATOM 9757 C C . GLU B 2 537 ? 235.505 175.050 228.963 1.00 100.27 537 GLU D C 1
ATOM 9758 O O . GLU B 2 537 ? 234.731 175.331 228.040 1.00 99.86 537 GLU D O 1
ATOM 9764 N N . GLY B 2 538 ? 235.142 174.273 229.985 1.00 95.22 538 GLY D N 1
ATOM 9765 C CA . GLY B 2 538 ? 233.770 173.802 230.086 1.00 93.24 538 GLY D CA 1
ATOM 9766 C C . GLY B 2 538 ? 232.778 174.942 230.210 1.00 94.05 538 GLY D C 1
ATOM 9767 O O . GLY B 2 538 ? 231.682 174.890 229.644 1.00 93.71 538 GLY D O 1
ATOM 9768 N N . VAL B 2 539 ? 233.144 175.984 230.958 1.00 94.13 539 VAL D N 1
ATOM 9769 C CA . VAL B 2 539 ? 232.271 177.147 231.090 1.00 93.76 539 VAL D CA 1
ATOM 9770 C C . VAL B 2 539 ? 232.101 177.842 229.744 1.00 92.54 539 VAL D C 1
ATOM 9771 O O . VAL B 2 539 ? 230.979 178.129 229.312 1.00 93.94 539 VAL D O 1
ATOM 9775 N N . TRP B 2 540 ? 233.213 178.121 229.061 1.00 92.30 540 TRP D N 1
ATOM 9776 C CA . TRP B 2 540 ? 233.143 178.831 227.788 1.00 94.25 540 TRP D CA 1
ATOM 9777 C C . TRP B 2 540 ? 232.347 178.040 226.760 1.00 94.88 540 TRP D C 1
ATOM 9778 O O . TRP B 2 540 ? 231.522 178.607 226.035 1.00 93.56 540 TRP D O 1
ATOM 9789 N N . ASN B 2 541 ? 232.576 176.731 226.684 1.00 99.22 541 ASN D N 1
ATOM 9790 C CA . ASN B 2 541 ? 231.923 175.881 225.699 1.00 98.82 541 ASN D CA 1
ATOM 9791 C C . ASN B 2 541 ? 230.538 175.423 226.136 1.00 97.43 541 ASN D C 1
ATOM 9792 O O . ASN B 2 541 ? 229.851 174.751 225.360 1.00 98.38 541 ASN D O 1
ATOM 9797 N N . ARG B 2 542 ? 230.111 175.773 227.348 1.00 93.07 542 ARG D N 1
ATOM 9798 C CA . ARG B 2 542 ? 228.745 175.512 227.802 1.00 93.03 542 ARG D CA 1
ATOM 9799 C C . ARG B 2 542 ? 228.430 174.017 227.809 1.00 93.81 542 ARG D C 1
ATOM 9800 O O . ARG B 2 542 ? 227.333 173.592 227.443 1.00 95.37 542 ARG D O 1
ATOM 9808 N N . LYS B 2 543 ? 229.401 173.210 228.236 1.00 96.49 543 LYS D N 1
ATOM 9809 C CA . LYS B 2 543 ? 229.205 171.779 228.428 1.00 96.86 543 LYS D CA 1
ATOM 9810 C C . LYS B 2 543 ? 229.682 171.404 229.823 1.00 97.48 543 LYS D C 1
ATOM 9811 O O . LYS B 2 543 ? 230.805 171.745 230.209 1.00 99.65 543 LYS D O 1
ATOM 9817 N N . SER B 2 544 ? 228.832 170.707 230.573 1.00 81.45 544 SER D N 1
ATOM 9818 C CA . SER B 2 544 ? 229.132 170.317 231.944 1.00 81.13 544 SER D CA 1
ATOM 9819 C C . SER B 2 544 ? 229.420 168.830 232.094 1.00 83.48 544 SER D C 1
ATOM 9820 O O . SER B 2 544 ? 229.492 168.341 233.225 1.00 84.99 544 SER D O 1
ATOM 9823 N N . VAL B 2 545 ? 229.582 168.100 230.994 1.00 92.90 545 VAL D N 1
ATOM 9824 C CA . VAL B 2 545 ? 229.858 166.668 231.024 1.00 94.08 545 VAL D CA 1
ATOM 9825 C C . VAL B 2 545 ? 231.238 166.444 230.423 1.00 95.16 545 VAL D C 1
ATOM 9826 O O . VAL B 2 545 ? 231.497 166.842 229.281 1.00 94.89 545 VAL D O 1
ATOM 9830 N N . PHE B 2 546 ? 232.120 165.807 231.188 1.00 103.34 546 PHE D N 1
ATOM 9831 C CA . PHE B 2 546 ? 233.487 165.537 230.765 1.00 104.14 546 PHE D CA 1
ATOM 9832 C C . PHE B 2 546 ? 233.644 164.055 230.453 1.00 105.00 546 PHE D C 1
ATOM 9833 O O . PHE B 2 546 ? 233.204 163.202 231.232 1.00 104.45 546 PHE D O 1
ATOM 9841 N N . ASP B 2 547 ? 234.268 163.755 229.319 1.00 103.84 547 ASP D N 1
ATOM 9842 C CA . ASP B 2 547 ? 234.570 162.386 228.936 1.00 102.68 547 ASP D CA 1
ATOM 9843 C C . ASP B 2 547 ? 236.017 162.046 229.279 1.00 104.37 547 ASP D C 1
ATOM 9844 O O . ASP B 2 547 ? 236.839 162.920 229.564 1.00 103.38 547 ASP D O 1
ATOM 9849 N N . GLY B 2 548 ? 236.318 160.746 229.253 1.00 113.83 548 GLY D N 1
ATOM 9850 C CA . GLY B 2 548 ? 237.643 160.295 229.648 1.00 114.20 548 GLY D CA 1
ATOM 9851 C C . GLY B 2 548 ? 238.735 160.732 228.689 1.00 115.36 548 GLY D C 1
ATOM 9852 O O . GLY B 2 548 ? 239.841 161.077 229.113 1.00 114.29 548 GLY D O 1
ATOM 9853 N N . ASP B 2 549 ? 238.450 160.707 227.386 1.00 121.88 549 ASP D N 1
ATOM 9854 C CA . ASP B 2 549 ? 239.476 161.044 226.403 1.00 121.37 549 ASP D CA 1
ATOM 9855 C C . ASP B 2 549 ? 239.935 162.491 226.552 1.00 121.19 549 ASP D C 1
ATOM 9856 O O . ASP B 2 549 ? 241.131 162.781 226.441 1.00 120.61 549 ASP D O 1
ATOM 9861 N N . ASP B 2 550 ? 239.003 163.414 226.797 1.00 122.95 550 ASP D N 1
ATOM 9862 C CA . ASP B 2 550 ? 239.390 164.804 227.021 1.00 123.16 550 ASP D CA 1
ATOM 9863 C C . ASP B 2 550 ? 240.245 164.936 228.276 1.00 122.89 550 ASP D C 1
ATOM 9864 O O . ASP B 2 550 ? 241.212 165.709 228.304 1.00 123.04 550 ASP D O 1
ATOM 9869 N N . LEU B 2 551 ? 239.902 164.188 229.326 1.00 118.20 551 LEU D N 1
ATOM 9870 C CA . LEU B 2 551 ? 240.718 164.188 230.535 1.00 118.15 551 LEU D CA 1
ATOM 9871 C C . LEU B 2 551 ? 242.129 163.699 230.238 1.00 118.66 551 LEU D C 1
ATOM 9872 O O . LEU B 2 551 ? 243.108 164.259 230.746 1.00 118.89 551 LEU D O 1
ATOM 9877 N N . MET B 2 552 ? 242.253 162.653 229.419 1.00 118.30 552 MET D N 1
ATOM 9878 C CA . MET B 2 552 ? 243.574 162.188 229.011 1.00 117.97 552 MET D CA 1
ATOM 9879 C C . MET B 2 552 ? 244.311 163.267 228.229 1.00 118.73 552 MET D C 1
ATOM 9880 O O . MET B 2 552 ? 245.519 163.461 228.407 1.00 118.17 552 MET D O 1
ATOM 9885 N N . VAL B 2 553 ? 243.597 163.975 227.352 1.00 113.37 553 VAL D N 1
ATOM 9886 C CA . VAL B 2 553 ? 244.218 165.046 226.577 1.00 112.61 553 VAL D CA 1
ATOM 9887 C C . VAL B 2 553 ? 244.783 166.110 227.507 1.00 111.69 553 VAL D C 1
ATOM 9888 O O . VAL B 2 553 ? 245.896 166.609 227.300 1.00 111.94 553 VAL D O 1
ATOM 9892 N N . GLN B 2 554 ? 244.029 166.479 228.544 1.00 114.82 554 GLN D N 1
ATOM 9893 C CA . GLN B 2 554 ? 244.538 167.462 229.496 1.00 114.26 554 GLN D CA 1
ATOM 9894 C C . GLN B 2 554 ? 245.788 166.949 230.203 1.00 115.07 554 GLN D C 1
ATOM 9895 O O . GLN B 2 554 ? 246.768 167.687 230.360 1.00 115.33 554 GLN D O 1
ATOM 9901 N N . GLY B 2 555 ? 245.774 165.688 230.634 1.00 109.82 555 GLY D N 1
ATOM 9902 C CA . GLY B 2 555 ? 246.938 165.061 231.224 1.00 109.34 555 GLY D CA 1
ATOM 9903 C C . GLY B 2 555 ? 246.919 164.919 232.732 1.00 109.69 555 GLY D C 1
ATOM 9904 O O . GLY B 2 555 ? 247.939 164.520 233.306 1.00 108.34 555 GLY D O 1
ATOM 9905 N N . LEU B 2 556 ? 245.806 165.229 233.392 1.00 112.42 556 LEU D N 1
ATOM 9906 C CA . LEU B 2 556 ? 245.737 165.101 234.841 1.00 111.81 556 LEU D CA 1
ATOM 9907 C C . LEU B 2 556 ? 245.308 163.692 235.238 1.00 111.57 556 LEU D C 1
ATOM 9908 O O . LEU B 2 556 ? 244.606 162.999 234.497 1.00 111.73 556 LEU D O 1
ATOM 9913 N N . GLY B 2 557 ? 245.748 163.271 236.425 1.00 105.56 557 GLY D N 1
ATOM 9914 C CA . GLY B 2 557 ? 245.430 161.939 236.902 1.00 105.20 557 GLY D CA 1
ATOM 9915 C C . GLY B 2 557 ? 244.026 161.843 237.472 1.00 105.03 557 GLY D C 1
ATOM 9916 O O . GLY B 2 557 ? 243.445 162.820 237.942 1.00 103.88 557 GLY D O 1
ATOM 9917 N N . GLU B 2 558 ? 243.479 160.625 237.432 1.00 111.88 558 GLU D N 1
ATOM 9918 C CA . GLU B 2 558 ? 242.114 160.411 237.901 1.00 111.88 558 GLU D CA 1
ATOM 9919 C C . GLU B 2 558 ? 242.022 160.489 239.420 1.00 111.41 558 GLU D C 1
ATOM 9920 O O . GLU B 2 558 ? 241.116 161.135 239.958 1.00 112.15 558 GLU D O 1
ATOM 9926 N N . SER B 2 559 ? 242.940 159.830 240.131 1.00 110.55 559 SER D N 1
ATOM 9927 C CA . SER B 2 559 ? 242.884 159.842 241.589 1.00 111.73 559 SER D CA 1
ATOM 9928 C C . SER B 2 559 ? 243.083 161.250 242.136 1.00 112.74 559 SER D C 1
ATOM 9929 O O . SER B 2 559 ? 242.367 161.676 243.051 1.00 112.23 559 SER D O 1
ATOM 9932 N N . GLU B 2 560 ? 244.047 161.989 241.585 1.00 116.11 560 GLU D N 1
ATOM 9933 C CA . GLU B 2 560 ? 244.273 163.358 242.033 1.00 114.69 560 GLU D CA 1
ATOM 9934 C C . GLU B 2 560 ? 243.058 164.230 241.744 1.00 114.90 560 GLU D C 1
ATOM 9935 O O . GLU B 2 560 ? 242.662 165.060 242.571 1.00 114.65 560 GLU D O 1
ATOM 9941 N N . LEU B 2 561 ? 242.445 164.051 240.574 1.00 115.53 561 LEU D N 1
ATOM 9942 C CA . LEU B 2 561 ? 241.242 164.812 240.257 1.00 115.49 561 LEU D CA 1
ATOM 9943 C C . LEU B 2 561 ? 240.134 164.512 241.259 1.00 114.50 561 LEU D C 1
ATOM 9944 O O . LEU B 2 561 ? 239.486 165.427 241.779 1.00 113.94 561 LEU D O 1
ATOM 9949 N N . ARG B 2 562 ? 239.910 163.228 241.551 1.00 117.13 562 ARG D N 1
ATOM 9950 C CA . ARG B 2 562 ? 238.884 162.866 242.522 1.00 116.86 562 ARG D CA 1
ATOM 9951 C C . ARG B 2 562 ? 239.197 163.442 243.894 1.00 117.28 562 ARG D C 1
ATOM 9952 O O . ARG B 2 562 ? 238.281 163.790 244.647 1.00 117.17 562 ARG D O 1
ATOM 9960 N N . ALA B 2 563 ? 240.482 163.539 244.241 1.00 109.97 563 ALA D N 1
ATOM 9961 C CA . ALA B 2 563 ? 240.860 164.181 245.494 1.00 109.13 563 ALA D CA 1
ATOM 9962 C C . ALA B 2 563 ? 240.557 165.673 245.470 1.00 107.58 563 ALA D C 1
ATOM 9963 O O . ALA B 2 563 ? 240.195 166.248 246.503 1.00 106.12 563 ALA D O 1
ATOM 9965 N N . LEU B 2 564 ? 240.698 166.313 244.307 1.00 107.81 564 LEU D N 1
ATOM 9966 C CA . LEU B 2 564 ? 240.489 167.755 244.215 1.00 108.50 564 LEU D CA 1
ATOM 9967 C C . LEU B 2 564 ? 239.012 168.128 244.303 1.00 108.86 564 LEU D C 1
ATOM 9968 O O . LEU B 2 564 ? 238.668 169.145 244.916 1.00 105.86 564 LEU D O 1
ATOM 9973 N N . PHE B 2 565 ? 238.128 167.331 243.703 1.00 118.27 565 PHE D N 1
ATOM 9974 C CA . PHE B 2 565 ? 236.707 167.644 243.643 1.00 116.89 565 PHE D CA 1
ATOM 9975 C C . PHE B 2 565 ? 235.908 166.609 244.422 1.00 117.87 565 PHE D C 1
ATOM 9976 O O . PHE B 2 565 ? 236.259 165.425 244.446 1.00 117.79 565 PHE D O 1
ATOM 9984 N N . HIS B 2 566 ? 234.830 167.068 245.059 1.00 126.36 566 HIS D N 1
ATOM 9985 C CA . HIS B 2 566 ? 233.919 166.213 245.810 1.00 127.24 566 HIS D CA 1
ATOM 9986 C C . HIS B 2 566 ? 232.633 165.928 245.044 1.00 128.17 566 HIS D C 1
ATOM 9987 O O . HIS B 2 566 ? 232.245 164.766 244.895 1.00 127.96 566 HIS D O 1
ATOM 9994 N N . MET B 2 567 ? 231.965 166.969 244.555 1.00 120.60 567 MET D N 1
ATOM 9995 C CA . MET B 2 567 ? 230.760 166.812 243.747 1.00 118.58 567 MET D CA 1
ATOM 9996 C C . MET B 2 567 ? 230.977 167.393 242.356 1.00 116.22 567 MET D C 1
ATOM 9997 O O . MET B 2 567 ? 231.828 168.260 242.163 1.00 115.26 567 MET D O 1
ATOM 10002 N N . HIS B 2 584 ? 229.114 169.944 240.264 1.00 98.71 584 HIS D N 1
ATOM 10003 C CA . HIS B 2 584 ? 228.033 170.922 240.197 1.00 99.67 584 HIS D CA 1
ATOM 10004 C C . HIS B 2 584 ? 228.486 172.162 239.432 1.00 99.02 584 HIS D C 1
ATOM 10005 O O . HIS B 2 584 ? 229.658 172.537 239.479 1.00 98.06 584 HIS D O 1
ATOM 10012 N N . LEU B 2 585 ? 227.548 172.796 238.725 1.00 98.02 585 LEU D N 1
ATOM 10013 C CA . LEU B 2 585 ? 227.897 173.960 237.917 1.00 98.20 585 LEU D CA 1
ATOM 10014 C C . LEU B 2 585 ? 228.403 175.114 238.774 1.00 98.60 585 LEU D C 1
ATOM 10015 O O . LEU B 2 585 ? 229.265 175.880 238.329 1.00 97.24 585 LEU D O 1
ATOM 10020 N N . SER B 2 586 ? 227.882 175.262 239.995 1.00 101.68 586 SER D N 1
ATOM 10021 C CA . SER B 2 586 ? 228.358 176.326 240.873 1.00 100.88 586 SER D CA 1
ATOM 10022 C C . SER B 2 586 ? 229.838 176.152 241.192 1.00 100.62 586 SER D C 1
ATOM 10023 O O . SER B 2 586 ? 230.615 177.115 241.138 1.00 100.74 586 SER D O 1
ATOM 10026 N N . LEU B 2 587 ? 230.249 174.926 241.519 1.00 98.99 587 LEU D N 1
ATOM 10027 C CA . LEU B 2 587 ? 231.662 174.671 241.763 1.00 99.05 587 LEU D CA 1
ATOM 10028 C C . LEU B 2 587 ? 232.487 174.885 240.505 1.00 98.88 587 LEU D C 1
ATOM 10029 O O . LEU B 2 587 ? 233.624 175.355 240.587 1.00 98.22 587 LEU D O 1
ATOM 10034 N N . GLN B 2 588 ? 231.940 174.548 239.336 1.00 96.98 588 GLN D N 1
ATOM 10035 C CA . GLN B 2 588 ? 232.655 174.792 238.087 1.00 97.04 588 GLN D CA 1
ATOM 10036 C C . GLN B 2 588 ? 232.906 176.282 237.885 1.00 98.27 588 GLN D C 1
ATOM 10037 O O . GLN B 2 588 ? 234.009 176.696 237.509 1.00 98.80 588 GLN D O 1
ATOM 10043 N N . ASP B 2 589 ? 231.888 177.107 238.139 1.00 94.19 589 ASP D N 1
ATOM 10044 C CA . ASP B 2 589 ? 232.048 178.550 237.991 1.00 92.38 589 ASP D CA 1
ATOM 10045 C C . ASP B 2 589 ? 233.045 179.099 239.003 1.00 93.49 589 ASP D C 1
ATOM 10046 O O . ASP B 2 589 ? 233.861 179.972 238.675 1.00 93.46 589 ASP D O 1
ATOM 10051 N N . PHE B 2 590 ? 232.992 178.605 240.241 1.00 94.95 590 PHE D N 1
ATOM 10052 C CA . PHE B 2 590 ? 233.968 179.037 241.233 1.00 94.12 590 PHE D CA 1
ATOM 10053 C C . PHE B 2 590 ? 235.380 178.648 240.805 1.00 92.83 590 PHE D C 1
ATOM 10054 O O . PHE B 2 590 ? 236.322 179.431 240.956 1.00 90.42 590 PHE D O 1
ATOM 10062 N N . CYS B 2 591 ? 235.547 177.445 240.256 1.00 98.53 591 CYS D N 1
ATOM 10063 C CA . CYS B 2 591 ? 236.866 177.032 239.795 1.00 99.83 591 CYS D CA 1
ATOM 10064 C C . CYS B 2 591 ? 237.336 177.892 238.629 1.00 99.30 591 CYS D C 1
ATOM 10065 O O . CYS B 2 591 ? 238.530 178.174 238.503 1.00 99.14 591 CYS D O 1
ATOM 10068 N N . ALA B 2 592 ? 236.415 178.314 237.761 1.00 95.03 592 ALA D N 1
ATOM 10069 C CA . ALA B 2 592 ? 236.796 179.216 236.676 1.00 94.95 592 ALA D CA 1
ATOM 10070 C C . ALA B 2 592 ? 237.263 180.564 237.218 1.00 95.77 592 ALA D C 1
ATOM 10071 O O . ALA B 2 592 ? 238.272 181.123 236.757 1.00 96.11 592 ALA D O 1
ATOM 10073 N N . ALA B 2 593 ? 236.542 181.102 238.201 1.00 91.85 593 ALA D N 1
ATOM 10074 C CA . ALA B 2 593 ? 236.988 182.337 238.835 1.00 92.01 593 ALA D CA 1
ATOM 10075 C C . ALA B 2 593 ? 238.360 182.149 239.473 1.00 93.10 593 ALA D C 1
ATOM 10076 O O . ALA B 2 593 ? 239.227 183.027 239.381 1.00 91.90 593 ALA D O 1
ATOM 10078 N N . LEU B 2 594 ? 238.577 180.999 240.114 1.00 93.74 594 LEU D N 1
ATOM 10079 C CA . LEU B 2 594 ? 239.877 180.712 240.707 1.00 93.51 594 LEU D CA 1
ATOM 10080 C C . LEU B 2 594 ? 240.966 180.640 239.644 1.00 94.69 594 LEU D C 1
ATOM 10081 O O . LEU B 2 594 ? 242.088 181.105 239.875 1.00 93.50 594 LEU D O 1
ATOM 10086 N N . TYR B 2 595 ? 240.661 180.061 238.481 1.00 97.37 595 TYR D N 1
ATOM 10087 C CA . TYR B 2 595 ? 241.597 180.120 237.364 1.00 95.84 595 TYR D CA 1
ATOM 10088 C C . TYR B 2 595 ? 241.980 181.558 237.077 1.00 94.00 595 TYR D C 1
ATOM 10089 O O . TYR B 2 595 ? 243.165 181.902 236.998 1.00 93.42 595 TYR D O 1
ATOM 10098 N N . TYR B 2 596 ? 240.975 182.417 236.910 1.00 88.60 596 TYR D N 1
ATOM 10099 C CA . TYR B 2 596 ? 241.265 183.811 236.602 1.00 89.40 596 TYR D CA 1
ATOM 10100 C C . TYR B 2 596 ? 242.077 184.465 237.711 1.00 90.01 596 TYR D C 1
ATOM 10101 O O . TYR B 2 596 ? 242.816 185.423 237.455 1.00 88.61 596 TYR D O 1
ATOM 10110 N N . VAL B 2 597 ? 241.961 183.965 238.943 1.00 93.76 597 VAL D N 1
ATOM 10111 C CA . VAL B 2 597 ? 242.800 184.478 240.023 1.00 94.01 597 VAL D CA 1
ATOM 10112 C C . VAL B 2 597 ? 244.261 184.127 239.780 1.00 95.27 597 VAL D C 1
ATOM 10113 O O . VAL B 2 597 ? 245.143 184.990 239.864 1.00 95.17 597 VAL D O 1
ATOM 10117 N N . LEU B 2 598 ? 244.541 182.865 239.468 1.00 96.34 598 LEU D N 1
ATOM 10118 C CA . LEU B 2 598 ? 245.915 182.387 239.342 1.00 94.82 598 LEU D CA 1
ATOM 10119 C C . LEU B 2 598 ? 246.547 182.850 238.036 1.00 95.56 598 LEU D C 1
ATOM 10120 O O . LEU B 2 598 ? 246.023 182.595 236.952 1.00 96.16 598 LEU D O 1
ATOM 10125 N N . LYS B 2 614 ? 243.750 178.479 220.941 1.00 95.16 614 LYS D N 1
ATOM 10126 C CA . LYS B 2 614 ? 242.538 178.338 220.142 1.00 96.84 614 LYS D CA 1
ATOM 10127 C C . LYS B 2 614 ? 242.403 179.492 219.153 1.00 97.26 614 LYS D C 1
ATOM 10128 O O . LYS B 2 614 ? 243.281 180.351 219.065 1.00 97.16 614 LYS D O 1
ATOM 10134 N N . THR B 2 615 ? 241.295 179.508 218.415 1.00 99.50 615 THR D N 1
ATOM 10135 C CA . THR B 2 615 ? 241.111 180.490 217.356 1.00 100.39 615 THR D CA 1
ATOM 10136 C C . THR B 2 615 ? 241.055 181.902 217.927 1.00 100.98 615 THR D C 1
ATOM 10137 O O . THR B 2 615 ? 240.701 182.118 219.090 1.00 99.18 615 THR D O 1
ATOM 10141 N N . LYS B 2 616 ? 241.416 182.874 217.085 1.00 105.02 616 LYS D N 1
ATOM 10142 C CA . LYS B 2 616 ? 241.326 184.274 217.485 1.00 104.51 616 LYS D CA 1
ATOM 10143 C C . LYS B 2 616 ? 239.892 184.649 217.836 1.00 102.56 616 LYS D C 1
ATOM 10144 O O . LYS B 2 616 ? 239.640 185.277 218.872 1.00 99.63 616 LYS D O 1
ATOM 10150 N N . ARG B 2 617 ? 238.938 184.264 216.989 1.00 106.21 617 ARG D N 1
ATOM 10151 C CA . ARG B 2 617 ? 237.524 184.536 217.205 1.00 106.27 617 ARG D CA 1
ATOM 10152 C C . ARG B 2 617 ? 236.767 183.218 217.155 1.00 105.30 617 ARG D C 1
ATOM 10153 O O . ARG B 2 617 ? 237.016 182.391 216.271 1.00 103.75 617 ARG D O 1
ATOM 10161 N N . SER B 2 618 ? 235.848 183.024 218.098 1.00 105.60 618 SER D N 1
ATOM 10162 C CA . SER B 2 618 ? 235.101 181.781 218.200 1.00 105.82 618 SER D CA 1
ATOM 10163 C C . SER B 2 618 ? 233.662 182.076 218.598 1.00 106.90 618 SER D C 1
ATOM 10164 O O . SER B 2 618 ? 233.366 183.106 219.209 1.00 105.21 618 SER D O 1
ATOM 10167 N N . MET B 2 619 ? 232.767 181.152 218.237 1.00 108.34 619 MET D N 1
ATOM 10168 C CA . MET B 2 619 ? 231.368 181.268 218.633 1.00 108.19 619 MET D CA 1
ATOM 10169 C C . MET B 2 619 ? 231.202 181.098 220.138 1.00 107.63 619 MET D C 1
ATOM 10170 O O . MET B 2 619 ? 230.284 181.681 220.731 1.00 103.47 619 MET D O 1
ATOM 10175 N N . GLU B 2 620 ? 232.076 180.310 220.771 1.00 107.25 620 GLU D N 1
ATOM 10176 C CA . GLU B 2 620 ? 232.001 180.145 222.219 1.00 106.31 620 GLU D CA 1
ATOM 10177 C C . GLU B 2 620 ? 232.132 181.484 222.931 1.00 104.79 620 GLU D C 1
ATOM 10178 O O . GLU B 2 620 ? 231.581 181.664 224.023 1.00 105.31 620 GLU D O 1
ATOM 10184 N N . LEU B 2 621 ? 232.853 182.433 222.332 1.00 100.97 621 LEU D N 1
ATOM 10185 C CA . LEU B 2 621 ? 232.987 183.755 222.933 1.00 101.73 621 LEU D CA 1
ATOM 10186 C C . LEU B 2 621 ? 231.624 184.411 223.113 1.00 101.74 621 LEU D C 1
ATOM 10187 O O . LEU B 2 621 ? 231.281 184.870 224.209 1.00 98.07 621 LEU D O 1
ATOM 10192 N N . LYS B 2 622 ? 230.828 184.463 222.042 1.00 103.81 622 LYS D N 1
ATOM 10193 C CA . LYS B 2 622 ? 229.523 185.107 222.135 1.00 102.59 622 LYS D CA 1
ATOM 10194 C C . LYS B 2 622 ? 228.527 184.252 222.905 1.00 103.99 622 LYS D C 1
ATOM 10195 O O . LYS B 2 622 ? 227.649 184.794 223.585 1.00 100.38 622 LYS D O 1
ATOM 10201 N N . GLN B 2 623 ? 228.639 182.924 222.818 1.00 103.49 623 GLN D N 1
ATOM 10202 C CA . GLN B 2 623 ? 227.721 182.071 223.570 1.00 101.83 623 GLN D CA 1
ATOM 10203 C C . GLN B 2 623 ? 227.904 182.255 225.072 1.00 101.15 623 GLN D C 1
ATOM 10204 O O . GLN B 2 623 ? 226.928 182.455 225.805 1.00 100.92 623 GLN D O 1
ATOM 10210 N N . ALA B 2 624 ? 229.149 182.197 225.551 1.00 95.28 624 ALA D N 1
ATOM 10211 C CA . ALA B 2 624 ? 229.400 182.404 226.972 1.00 94.09 624 ALA D CA 1
ATOM 10212 C C . ALA B 2 624 ? 229.229 183.861 227.378 1.00 94.80 624 ALA D C 1
ATOM 10213 O O . ALA B 2 624 ? 229.075 184.145 228.571 1.00 94.00 624 ALA D O 1
ATOM 10215 N N . GLY B 2 625 ? 229.252 184.786 226.419 1.00 90.26 625 GLY D N 1
ATOM 10216 C CA . GLY B 2 625 ? 228.999 186.181 226.717 1.00 88.91 625 GLY D CA 1
ATOM 10217 C C . GLY B 2 625 ? 227.544 186.523 226.927 1.00 90.54 625 GLY D C 1
ATOM 10218 O O . GLY B 2 625 ? 227.231 187.668 227.268 1.00 87.91 625 GLY D O 1
ATOM 10219 N N . PHE B 2 626 ? 226.647 185.556 226.728 1.00 101.28 626 PHE D N 1
ATOM 10220 C CA . PHE B 2 626 ? 225.227 185.761 226.982 1.00 103.21 626 PHE D CA 1
ATOM 10221 C C . PHE B 2 626 ? 224.944 186.073 228.447 1.00 104.30 626 PHE D C 1
ATOM 10222 O O . PHE B 2 626 ? 223.889 186.637 228.752 1.00 103.88 626 PHE D O 1
ATOM 10230 N N . HIS B 2 627 ? 225.858 185.717 229.347 1.00 97.75 627 HIS D N 1
ATOM 10231 C CA . HIS B 2 627 ? 225.852 186.140 230.747 1.00 95.68 627 HIS D CA 1
ATOM 10232 C C . HIS B 2 627 ? 224.578 185.743 231.487 1.00 96.76 627 HIS D C 1
ATOM 10233 O O . HIS B 2 627 ? 224.132 186.455 232.391 1.00 97.54 627 HIS D O 1
ATOM 10240 N N . ILE B 2 628 ? 224.001 184.588 231.152 1.00 95.64 628 ILE D N 1
ATOM 10241 C CA . ILE B 2 628 ? 222.949 184.025 231.993 1.00 96.76 628 ILE D CA 1
ATOM 10242 C C . ILE B 2 628 ? 223.553 183.084 233.028 1.00 95.60 628 ILE D C 1
ATOM 10243 O O . ILE B 2 628 ? 223.145 183.081 234.195 1.00 93.39 628 ILE D O 1
ATOM 10248 N N . HIS B 2 629 ? 224.532 182.277 232.620 1.00 96.12 629 HIS D N 1
ATOM 10249 C CA . HIS B 2 629 ? 225.286 181.434 233.538 1.00 98.37 629 HIS D CA 1
ATOM 10250 C C . HIS B 2 629 ? 226.659 182.002 233.866 1.00 96.57 629 HIS D C 1
ATOM 10251 O O . HIS B 2 629 ? 227.233 181.639 234.899 1.00 95.20 629 HIS D O 1
ATOM 10258 N N . SER B 2 630 ? 227.194 182.874 233.009 1.00 90.19 630 SER D N 1
ATOM 10259 C CA . SER B 2 630 ? 228.461 183.535 233.286 1.00 90.25 630 SER D CA 1
ATOM 10260 C C . SER B 2 630 ? 228.328 184.565 234.402 1.00 90.62 630 SER D C 1
ATOM 10261 O O . SER B 2 630 ? 229.341 184.997 234.964 1.00 89.97 630 SER D O 1
ATOM 10264 N N . LEU B 2 631 ? 227.101 184.950 234.753 1.00 91.02 631 LEU D N 1
ATOM 10265 C CA . LEU B 2 631 ? 226.913 185.925 235.821 1.00 91.31 631 LEU D CA 1
ATOM 10266 C C . LEU B 2 631 ? 227.515 185.431 237.129 1.00 91.60 631 LEU D C 1
ATOM 10267 O O . LEU B 2 631 ? 228.124 186.207 237.874 1.00 91.10 631 LEU D O 1
ATOM 10272 N N . TRP B 2 632 ? 227.346 184.143 237.433 1.00 94.12 632 TRP D N 1
ATOM 10273 C CA . TRP B 2 632 ? 227.896 183.605 238.672 1.00 92.65 632 TRP D CA 1
ATOM 10274 C C . TRP B 2 632 ? 229.418 183.647 238.667 1.00 94.36 632 TRP D C 1
ATOM 10275 O O . TRP B 2 632 ? 230.039 183.955 239.693 1.00 93.20 632 TRP D O 1
ATOM 10286 N N . MET B 2 633 ? 230.043 183.333 237.529 1.00 91.04 633 MET D N 1
ATOM 10287 C CA . MET B 2 633 ? 231.499 183.385 237.482 1.00 91.15 633 MET D CA 1
ATOM 10288 C C . MET B 2 633 ? 231.974 184.818 237.662 1.00 89.37 633 MET D C 1
ATOM 10289 O O . MET B 2 633 ? 232.972 185.067 238.346 1.00 86.30 633 MET D O 1
ATOM 10294 N N . LYS B 2 634 ? 231.273 185.778 237.048 1.00 84.84 634 LYS D N 1
ATOM 10295 C CA . LYS B 2 634 ? 231.624 187.181 237.249 1.00 84.11 634 LYS D CA 1
ATOM 10296 C C . LYS B 2 634 ? 231.495 187.573 238.715 1.00 83.52 634 LYS D C 1
ATOM 10297 O O . LYS B 2 634 ? 232.364 188.264 239.263 1.00 83.54 634 LYS D O 1
ATOM 10303 N N . ARG B 2 635 ? 230.412 187.143 239.365 1.00 84.95 635 ARG D N 1
ATOM 10304 C CA . ARG B 2 635 ? 230.204 187.475 240.770 1.00 84.11 635 ARG D CA 1
ATOM 10305 C C . ARG B 2 635 ? 231.328 186.915 241.632 1.00 86.76 635 ARG D C 1
ATOM 10306 O O . ARG B 2 635 ? 231.860 187.607 242.508 1.00 85.95 635 ARG D O 1
ATOM 10314 N N . PHE B 2 636 ? 231.702 185.656 241.398 1.00 90.05 636 PHE D N 1
ATOM 10315 C CA . PHE B 2 636 ? 232.771 185.052 242.187 1.00 90.78 636 PHE D CA 1
ATOM 10316 C C . PHE B 2 636 ? 234.113 185.711 241.893 1.00 89.56 636 PHE D C 1
ATOM 10317 O O . PHE B 2 636 ? 234.940 185.878 242.797 1.00 88.29 636 PHE D O 1
ATOM 10325 N N . LEU B 2 637 ? 234.346 186.100 240.638 1.00 83.07 637 LEU D N 1
ATOM 10326 C CA . LEU B 2 637 ? 235.569 186.820 240.310 1.00 80.75 637 LEU D CA 1
ATOM 10327 C C . LEU B 2 637 ? 235.641 188.138 241.068 1.00 83.53 637 LEU D C 1
ATOM 10328 O O . LEU B 2 637 ? 236.701 188.509 241.586 1.00 84.64 637 LEU D O 1
ATOM 10333 N N . PHE B 2 638 ? 234.522 188.860 241.146 1.00 80.29 638 PHE D N 1
ATOM 10334 C CA . PHE B 2 638 ? 234.495 190.084 241.941 1.00 77.57 638 PHE D CA 1
ATOM 10335 C C . PHE B 2 638 ? 234.741 189.787 243.414 1.00 77.50 638 PHE D C 1
ATOM 10336 O O . PHE B 2 638 ? 235.479 190.517 244.087 1.00 76.40 638 PHE D O 1
ATOM 10344 N N . GLY B 2 639 ? 234.141 188.716 243.932 1.00 86.50 639 GLY D N 1
ATOM 10345 C CA . GLY B 2 639 ? 234.253 188.397 245.344 1.00 86.08 639 GLY D CA 1
ATOM 10346 C C . GLY B 2 639 ? 235.583 187.801 245.756 1.00 86.50 639 GLY D C 1
ATOM 10347 O O . GLY B 2 639 ? 235.815 187.633 246.958 1.00 82.76 639 GLY D O 1
ATOM 10348 N N . LEU B 2 640 ? 236.455 187.478 244.801 1.00 96.35 640 LEU D N 1
ATOM 10349 C CA . LEU B 2 640 ? 237.741 186.871 245.120 1.00 95.05 640 LEU D CA 1
ATOM 10350 C C . LEU B 2 640 ? 238.848 187.892 245.351 1.00 93.86 640 LEU D C 1
ATOM 10351 O O . LEU B 2 640 ? 239.952 187.498 245.742 1.00 92.78 640 LEU D O 1
ATOM 10356 N N . VAL B 2 641 ? 238.592 189.183 245.123 1.00 88.86 641 VAL D N 1
ATOM 10357 C CA . VAL B 2 641 ? 239.606 190.202 245.389 1.00 87.12 641 VAL D CA 1
ATOM 10358 C C . VAL B 2 641 ? 239.586 190.683 246.830 1.00 87.56 641 VAL D C 1
ATOM 10359 O O . VAL B 2 641 ? 240.453 191.476 247.219 1.00 88.42 641 VAL D O 1
ATOM 10363 N N . SER B 2 642 ? 238.626 190.228 247.632 1.00 90.82 642 SER D N 1
ATOM 10364 C CA . SER B 2 642 ? 238.585 190.612 249.036 1.00 90.81 642 SER D CA 1
ATOM 10365 C C . SER B 2 642 ? 239.757 190.000 249.792 1.00 93.96 642 SER D C 1
ATOM 10366 O O . SER B 2 642 ? 240.197 188.886 249.493 1.00 95.40 642 SER D O 1
ATOM 10369 N N . GLU B 2 643 ? 240.259 190.735 250.788 1.00 97.71 643 GLU D N 1
ATOM 10370 C CA . GLU B 2 643 ? 241.414 190.263 251.545 1.00 97.41 643 GLU D CA 1
ATOM 10371 C C . GLU B 2 643 ? 241.051 189.121 252.487 1.00 97.59 643 GLU D C 1
ATOM 10372 O O . GLU B 2 643 ? 241.875 188.227 252.722 1.00 97.97 643 GLU D O 1
ATOM 10378 N N . ASP B 2 644 ? 239.835 189.133 253.041 1.00 100.56 644 ASP D N 1
ATOM 10379 C CA . ASP B 2 644 ? 239.453 188.098 253.996 1.00 101.43 644 ASP D CA 1
ATOM 10380 C C . ASP B 2 644 ? 239.447 186.721 253.350 1.00 102.88 644 ASP D C 1
ATOM 10381 O O . ASP B 2 644 ? 239.830 185.735 253.990 1.00 102.25 644 ASP D O 1
ATOM 10386 N N . VAL B 2 645 ? 239.009 186.626 252.091 1.00 100.77 645 VAL D N 1
ATOM 10387 C CA . VAL B 2 645 ? 239.114 185.374 251.348 1.00 99.12 645 VAL D CA 1
ATOM 10388 C C . VAL B 2 645 ? 240.437 185.258 250.609 1.00 98.37 645 VAL D C 1
ATOM 10389 O O . VAL B 2 645 ? 240.700 184.217 249.988 1.00 99.21 645 VAL D O 1
ATOM 10393 N N . ARG B 2 646 ? 241.276 186.294 250.648 1.00 96.17 646 ARG D N 1
ATOM 10394 C CA . ARG B 2 646 ? 242.601 186.207 250.047 1.00 96.46 646 ARG D CA 1
ATOM 10395 C C . ARG B 2 646 ? 243.598 185.535 250.985 1.00 98.84 646 ARG D C 1
ATOM 10396 O O . ARG B 2 646 ? 244.410 184.714 250.544 1.00 97.26 646 ARG D O 1
ATOM 10404 N N . ARG B 2 647 ? 243.560 185.872 252.273 1.00 107.27 647 ARG D N 1
ATOM 10405 C CA . ARG B 2 647 ? 244.547 185.309 253.191 1.00 107.31 647 ARG D CA 1
ATOM 10406 C C . ARG B 2 647 ? 244.502 183.783 253.253 1.00 105.67 647 ARG D C 1
ATOM 10407 O O . ARG B 2 647 ? 245.584 183.170 253.306 1.00 105.61 647 ARG D O 1
ATOM 10415 N N . PRO B 2 648 ? 243.341 183.111 253.262 1.00 105.47 648 PRO D N 1
ATOM 10416 C CA . PRO B 2 648 ? 243.385 181.641 253.227 1.00 107.34 648 PRO D CA 1
ATOM 10417 C C . PRO B 2 648 ? 244.073 181.115 251.984 1.00 107.21 648 PRO D C 1
ATOM 10418 O O . PRO B 2 648 ? 244.822 180.134 252.058 1.00 107.38 648 PRO D O 1
ATOM 10422 N N . LEU B 2 649 ? 243.850 181.760 250.838 1.00 99.01 649 LEU D N 1
ATOM 10423 C CA . LEU B 2 649 ? 244.544 181.364 249.617 1.00 99.17 649 LEU D CA 1
ATOM 10424 C C . LEU B 2 649 ? 246.047 181.568 249.752 1.00 100.11 649 LEU D C 1
ATOM 10425 O O . LEU B 2 649 ? 246.837 180.709 249.342 1.00 98.94 649 LEU D O 1
ATOM 10430 N N . GLU B 2 650 ? 246.460 182.698 250.330 1.00 100.94 650 GLU D N 1
ATOM 10431 C CA . GLU B 2 650 ? 247.883 182.973 250.496 1.00 101.72 650 GLU D CA 1
ATOM 10432 C C . GLU B 2 650 ? 248.545 181.919 251.373 1.00 100.89 650 GLU D C 1
ATOM 10433 O O . GLU B 2 650 ? 249.627 181.416 251.049 1.00 99.24 650 GLU D O 1
ATOM 10439 N N . VAL B 2 651 ? 247.911 181.572 252.495 1.00 99.54 651 VAL D N 1
ATOM 10440 C CA . VAL B 2 651 ? 248.511 180.579 253.381 1.00 99.74 651 VAL D CA 1
ATOM 10441 C C . VAL B 2 651 ? 248.484 179.196 252.742 1.00 99.83 651 VAL D C 1
ATOM 10442 O O . VAL B 2 651 ? 249.434 178.419 252.894 1.00 100.20 651 VAL D O 1
ATOM 10446 N N . LEU B 2 652 ? 247.412 178.859 252.019 1.00 100.22 652 LEU D N 1
ATOM 10447 C CA . LEU B 2 652 ? 247.320 177.541 251.399 1.00 101.64 652 LEU D CA 1
ATOM 10448 C C . LEU B 2 652 ? 248.394 177.357 250.334 1.00 102.41 652 LEU D C 1
ATOM 10449 O O . LEU B 2 652 ? 249.132 176.366 250.348 1.00 100.92 652 LEU D O 1
ATOM 10454 N N . LEU B 2 653 ? 248.501 178.307 249.401 1.00 103.45 653 LEU D N 1
ATOM 10455 C CA . LEU B 2 653 ? 249.483 178.169 248.331 1.00 102.10 653 LEU D CA 1
ATOM 10456 C C . LEU B 2 653 ? 250.898 178.428 248.831 1.00 101.94 653 LEU D C 1
ATOM 10457 O O . LEU B 2 653 ? 251.849 177.790 248.366 1.00 102.47 653 LEU D O 1
ATOM 10462 N N . GLY B 2 654 ? 251.059 179.354 249.773 1.00 90.48 654 GLY D N 1
ATOM 10463 C CA . GLY B 2 654 ? 252.372 179.692 250.278 1.00 89.15 654 GLY D CA 1
ATOM 10464 C C . GLY B 2 654 ? 253.160 180.651 249.416 1.00 91.92 654 GLY D C 1
ATOM 10465 O O . GLY B 2 654 ? 254.349 180.862 249.684 1.00 91.48 654 GLY D O 1
ATOM 10466 N N . CYS B 2 655 ? 252.545 181.235 248.392 1.00 103.09 655 CYS D N 1
ATOM 10467 C CA . CYS B 2 655 ? 253.208 182.190 247.520 1.00 102.91 655 CYS D CA 1
ATOM 10468 C C . CYS B 2 655 ? 252.343 183.431 247.355 1.00 102.34 655 CYS D C 1
ATOM 10469 O O . CYS B 2 655 ? 251.112 183.346 247.414 1.00 101.15 655 CYS D O 1
ATOM 10472 N N . PRO B 2 656 ? 252.956 184.596 247.146 1.00 105.76 656 PRO D N 1
ATOM 10473 C CA . PRO B 2 656 ? 252.165 185.800 246.868 1.00 105.53 656 PRO D CA 1
ATOM 10474 C C . PRO B 2 656 ? 251.745 185.858 245.408 1.00 105.69 656 PRO D C 1
ATOM 10475 O O . PRO B 2 656 ? 252.533 185.577 244.501 1.00 107.51 656 PRO D O 1
ATOM 10479 N N . VAL B 2 657 ? 250.488 186.228 245.188 1.00 98.44 657 VAL D N 1
ATOM 10480 C CA . VAL B 2 657 ? 249.866 186.182 243.871 1.00 98.89 657 VAL D CA 1
ATOM 10481 C C . VAL B 2 657 ? 249.655 187.619 243.393 1.00 97.95 657 VAL D C 1
ATOM 10482 O O . VAL B 2 657 ? 248.832 188.346 243.969 1.00 96.63 657 VAL D O 1
ATOM 10486 N N . PRO B 2 658 ? 250.375 188.078 242.369 1.00 96.91 658 PRO D N 1
ATOM 10487 C CA . PRO B 2 658 ? 250.012 189.340 241.717 1.00 97.82 658 PRO D CA 1
ATOM 10488 C C . PRO B 2 658 ? 248.995 189.121 240.608 1.00 95.34 658 PRO D C 1
ATOM 10489 O O . PRO B 2 658 ? 249.096 188.190 239.807 1.00 91.75 658 PRO D O 1
ATOM 10493 N N . LEU B 2 659 ? 247.992 189.996 240.569 1.00 84.47 659 LEU D N 1
ATOM 10494 C CA . LEU B 2 659 ? 246.917 189.886 239.596 1.00 83.10 659 LEU D CA 1
ATOM 10495 C C . LEU B 2 659 ? 246.593 191.259 239.028 1.00 82.03 659 LEU D C 1
ATOM 10496 O O . LEU B 2 659 ? 246.667 192.268 239.736 1.00 80.55 659 LEU D O 1
ATOM 10501 N N . GLY B 2 660 ? 246.244 191.288 237.744 1.00 76.96 660 GLY D N 1
ATOM 10502 C CA . GLY B 2 660 ? 245.854 192.518 237.084 1.00 75.60 660 GLY D CA 1
ATOM 10503 C C . GLY B 2 660 ? 244.361 192.618 236.844 1.00 74.82 660 GLY D C 1
ATOM 10504 O O . GLY B 2 660 ? 243.875 193.649 236.372 1.00 75.14 660 GLY D O 1
ATOM 10505 N N . VAL B 2 661 ? 243.621 191.552 237.162 1.00 77.22 661 VAL D N 1
ATOM 10506 C CA . VAL B 2 661 ? 242.176 191.562 236.948 1.00 78.12 661 VAL D CA 1
ATOM 10507 C C . VAL B 2 661 ? 241.510 192.631 237.802 1.00 80.81 661 VAL D C 1
ATOM 10508 O O . VAL B 2 661 ? 240.466 193.179 237.423 1.00 81.13 661 VAL D O 1
ATOM 10512 N N . LYS B 2 662 ? 242.086 192.941 238.964 1.00 86.86 662 LYS D N 1
ATOM 10513 C CA . LYS B 2 662 ? 241.545 194.016 239.788 1.00 85.49 662 LYS D CA 1
ATOM 10514 C C . LYS B 2 662 ? 241.516 195.327 239.015 1.00 86.28 662 LYS D C 1
ATOM 10515 O O . LYS B 2 662 ? 240.514 196.053 239.039 1.00 84.16 662 LYS D O 1
ATOM 10521 N N . GLN B 2 663 ? 242.606 195.640 238.310 1.00 91.65 663 GLN D N 1
ATOM 10522 C CA . GLN B 2 663 ? 242.643 196.851 237.500 1.00 91.04 663 GLN D CA 1
ATOM 10523 C C . GLN B 2 663 ? 241.571 196.817 236.420 1.00 90.13 663 GLN D C 1
ATOM 10524 O O . GLN B 2 663 ? 240.937 197.837 236.132 1.00 90.12 663 GLN D O 1
ATOM 10530 N N . LYS B 2 664 ? 241.361 195.654 235.802 1.00 83.31 664 LYS D N 1
ATOM 10531 C CA . LYS B 2 664 ? 240.360 195.548 234.746 1.00 82.45 664 LYS D CA 1
ATOM 10532 C C . LYS B 2 664 ? 238.957 195.799 235.288 1.00 84.28 664 LYS D C 1
ATOM 10533 O O . LYS B 2 664 ? 238.164 196.521 234.674 1.00 83.56 664 LYS D O 1
ATOM 10539 N N . LEU B 2 665 ? 238.630 195.210 236.441 1.00 82.84 665 LEU D N 1
ATOM 10540 C CA . LEU B 2 665 ? 237.314 195.436 237.035 1.00 82.34 665 LEU D CA 1
ATOM 10541 C C . LEU B 2 665 ? 237.137 196.898 237.432 1.00 81.31 665 LEU D C 1
ATOM 10542 O O . LEU B 2 665 ? 236.063 197.488 237.228 1.00 78.00 665 LEU D O 1
ATOM 10547 N N . LEU B 2 666 ? 238.184 197.496 238.008 1.00 81.40 666 LEU D N 1
ATOM 10548 C CA . LEU B 2 666 ? 238.137 198.909 238.365 1.00 80.63 666 LEU D CA 1
ATOM 10549 C C . LEU B 2 666 ? 237.868 199.766 237.136 1.00 78.88 666 LEU D C 1
ATOM 10550 O O . LEU B 2 666 ? 237.024 200.670 237.164 1.00 78.94 666 LEU D O 1
ATOM 10555 N N . HIS B 2 667 ? 238.579 199.487 236.041 1.00 74.24 667 HIS D N 1
ATOM 10556 C CA . HIS B 2 667 ? 238.382 200.242 234.811 1.00 75.51 667 HIS D CA 1
ATOM 10557 C C . HIS B 2 667 ? 236.980 200.034 234.257 1.00 74.30 667 HIS D C 1
ATOM 10558 O O . HIS B 2 667 ? 236.379 200.967 233.722 1.00 70.53 667 HIS D O 1
ATOM 10565 N N . TRP B 2 668 ? 236.443 198.819 234.373 1.00 71.80 668 TRP D N 1
ATOM 10566 C CA . TRP B 2 668 ? 235.085 198.553 233.904 1.00 69.89 668 TRP D CA 1
ATOM 10567 C C . TRP B 2 668 ? 234.070 199.416 234.647 1.00 72.30 668 TRP D C 1
ATOM 10568 O O . TRP B 2 668 ? 233.223 200.084 234.033 1.00 70.74 668 TRP D O 1
ATOM 10579 N N . VAL B 2 669 ? 234.147 199.423 235.979 1.00 73.92 669 VAL D N 1
ATOM 10580 C CA . VAL B 2 669 ? 233.192 200.211 236.755 1.00 69.02 669 VAL D CA 1
ATOM 10581 C C . VAL B 2 669 ? 233.379 201.700 236.476 1.00 67.64 669 VAL D C 1
ATOM 10582 O O . VAL B 2 669 ? 232.402 202.446 236.313 1.00 64.37 669 VAL D O 1
ATOM 10586 N N . SER B 2 670 ? 234.631 202.160 236.403 1.00 76.74 670 SER D N 1
ATOM 10587 C CA . SER B 2 670 ? 234.874 203.566 236.099 1.00 77.36 670 SER D CA 1
ATOM 10588 C C . SER B 2 670 ? 234.314 203.933 234.731 1.00 74.24 670 SER D C 1
ATOM 10589 O O . SER B 2 670 ? 233.747 205.017 234.553 1.00 74.39 670 SER D O 1
ATOM 10592 N N . LEU B 2 671 ? 234.461 203.038 233.752 1.00 72.65 671 LEU D N 1
ATOM 10593 C CA . LEU B 2 671 ? 233.918 203.283 232.423 1.00 75.25 671 LEU D CA 1
ATOM 10594 C C . LEU B 2 671 ? 232.403 203.407 232.472 1.00 74.32 671 LEU D C 1
ATOM 10595 O O . LEU B 2 671 ? 231.818 204.246 231.777 1.00 71.63 671 LEU D O 1
ATOM 10600 N N . LEU B 2 672 ? 231.745 202.579 233.286 1.00 69.13 672 LEU D N 1
ATOM 10601 C CA . LEU B 2 672 ? 230.323 202.812 233.528 1.00 64.13 672 LEU D CA 1
ATOM 10602 C C . LEU B 2 672 ? 230.097 204.217 234.066 1.00 63.43 672 LEU D C 1
ATOM 10603 O O . LEU B 2 672 ? 229.153 204.904 233.660 1.00 63.52 672 LEU D O 1
ATOM 10608 N N . GLY B 2 673 ? 230.947 204.656 234.993 1.00 59.96 673 GLY D N 1
ATOM 10609 C CA . GLY B 2 673 ? 230.759 205.973 235.580 1.00 56.69 673 GLY D CA 1
ATOM 10610 C C . GLY B 2 673 ? 230.938 207.105 234.585 1.00 58.61 673 GLY D C 1
ATOM 10611 O O . GLY B 2 673 ? 230.181 208.078 234.598 1.00 55.00 673 GLY D O 1
ATOM 10612 N N . GLN B 2 674 ? 231.940 206.994 233.708 1.00 72.81 674 GLN D N 1
ATOM 10613 C CA . GLN B 2 674 ? 232.315 208.090 232.817 1.00 74.16 674 GLN D CA 1
ATOM 10614 C C . GLN B 2 674 ? 231.313 208.338 231.696 1.00 73.12 674 GLN D C 1
ATOM 10615 O O . GLN B 2 674 ? 231.594 209.167 230.824 1.00 75.61 674 GLN D O 1
ATOM 10621 N N . GLN B 2 675 ? 230.170 207.662 231.683 1.00 64.27 675 GLN D N 1
ATOM 10622 C CA . GLN B 2 675 ? 229.169 207.937 230.664 1.00 62.51 675 GLN D CA 1
ATOM 10623 C C . GLN B 2 675 ? 228.573 209.326 230.891 1.00 63.73 675 GLN D C 1
ATOM 10624 O O . GLN B 2 675 ? 228.468 209.776 232.036 1.00 65.66 675 GLN D O 1
ATOM 10630 N N . PRO B 2 676 ? 228.175 210.031 229.827 1.00 63.26 676 PRO D N 1
ATOM 10631 C CA . PRO B 2 676 ? 227.656 211.392 230.035 1.00 60.12 676 PRO D CA 1
ATOM 10632 C C . PRO B 2 676 ? 226.268 211.409 230.643 1.00 61.96 676 PRO D C 1
ATOM 10633 O O . PRO B 2 676 ? 225.949 212.317 231.420 1.00 60.78 676 PRO D O 1
ATOM 10637 N N . ASN B 2 677 ? 225.433 210.431 230.313 1.00 72.25 677 ASN D N 1
ATOM 10638 C CA . ASN B 2 677 ? 224.079 210.377 230.837 1.00 72.98 677 ASN D CA 1
ATOM 10639 C C . ASN B 2 677 ? 224.084 209.866 232.275 1.00 72.87 677 ASN D C 1
ATOM 10640 O O . ASN B 2 677 ? 225.046 209.253 232.742 1.00 73.21 677 ASN D O 1
ATOM 10645 N N . ALA B 2 678 ? 222.989 210.135 232.982 1.00 67.66 678 ALA D N 1
ATOM 10646 C CA . ALA B 2 678 ? 222.836 209.609 234.331 1.00 67.05 678 ALA D CA 1
ATOM 10647 C C . ALA B 2 678 ? 222.845 208.087 234.298 1.00 66.99 678 ALA D C 1
ATOM 10648 O O . ALA B 2 678 ? 222.292 207.467 233.386 1.00 71.18 678 ALA D O 1
ATOM 10650 N N . THR B 2 679 ? 223.478 207.483 235.303 1.00 41.11 679 THR D N 1
ATOM 10651 C CA . THR B 2 679 ? 223.655 206.036 235.308 1.00 40.02 679 THR D CA 1
ATOM 10652 C C . THR B 2 679 ? 222.306 205.334 235.218 1.00 38.63 679 THR D C 1
ATOM 10653 O O . THR B 2 679 ? 221.362 205.677 235.934 1.00 38.77 679 THR D O 1
ATOM 10657 N N . THR B 2 680 ? 222.221 204.349 234.331 1.00 36.15 680 THR D N 1
ATOM 10658 C CA . THR B 2 680 ? 220.968 203.642 234.121 1.00 35.37 680 THR D CA 1
ATOM 10659 C C . THR B 2 680 ? 220.596 202.871 235.388 1.00 41.98 680 THR D C 1
ATOM 10660 O O . THR B 2 680 ? 221.482 202.406 236.112 1.00 44.08 680 THR D O 1
ATOM 10664 N N . PRO B 2 681 ? 219.305 202.731 235.698 1.00 36.21 681 PRO D N 1
ATOM 10665 C CA . PRO B 2 681 ? 218.936 202.039 236.948 1.00 30.36 681 PRO D CA 1
ATOM 10666 C C . PRO B 2 681 ? 219.506 200.634 237.084 1.00 28.55 681 PRO D C 1
ATOM 10667 O O . PRO B 2 681 ? 220.215 200.350 238.059 1.00 24.30 681 PRO D O 1
ATOM 10671 N N . GLY B 2 682 ? 219.210 199.741 236.138 1.00 34.46 682 GLY D N 1
ATOM 10672 C CA . GLY B 2 682 ? 219.641 198.358 236.278 1.00 34.23 682 GLY D CA 1
ATOM 10673 C C . GLY B 2 682 ? 221.150 198.211 236.312 1.00 38.25 682 GLY D C 1
ATOM 10674 O O . GLY B 2 682 ? 221.692 197.409 237.081 1.00 35.35 682 GLY D O 1
ATOM 10675 N N . ASP B 2 683 ? 221.849 198.971 235.469 1.00 47.39 683 ASP D N 1
ATOM 10676 C CA . ASP B 2 683 ? 223.305 198.937 235.490 1.00 45.63 683 ASP D CA 1
ATOM 10677 C C . ASP B 2 683 ? 223.835 199.364 236.850 1.00 43.51 683 ASP D C 1
ATOM 10678 O O . ASP B 2 683 ? 224.769 198.753 237.384 1.00 45.74 683 ASP D O 1
ATOM 10683 N N . THR B 2 684 ? 223.249 200.415 237.427 1.00 37.21 684 THR D N 1
ATOM 10684 C CA . THR B 2 684 ? 223.671 200.866 238.748 1.00 34.00 684 THR D CA 1
ATOM 10685 C C . THR B 2 684 ? 223.429 199.791 239.797 1.00 36.85 684 THR D C 1
ATOM 10686 O O . THR B 2 684 ? 224.285 199.550 240.655 1.00 33.60 684 THR D O 1
ATOM 10690 N N . LEU B 2 685 ? 222.271 199.132 239.749 1.00 38.19 685 LEU D N 1
ATOM 10691 C CA . LEU B 2 685 ? 221.981 198.099 240.739 1.00 34.85 685 LEU D CA 1
ATOM 10692 C C . LEU B 2 685 ? 222.960 196.934 240.628 1.00 42.53 685 LEU D C 1
ATOM 10693 O O . LEU B 2 685 ? 223.451 196.425 241.644 1.00 47.26 685 LEU D O 1
ATOM 10698 N N . ASP B 2 686 ? 223.263 196.499 239.402 1.00 38.57 686 ASP D N 1
ATOM 10699 C CA . ASP B 2 686 ? 224.213 195.402 239.228 1.00 42.83 686 ASP D CA 1
ATOM 10700 C C . ASP B 2 686 ? 225.615 195.800 239.680 1.00 41.48 686 ASP D C 1
ATOM 10701 O O . ASP B 2 686 ? 226.315 195.011 240.331 1.00 42.74 686 ASP D O 1
ATOM 10706 N N . ALA B 2 687 ? 226.049 197.015 239.341 1.00 35.97 687 ALA D N 1
ATOM 10707 C CA . ALA B 2 687 ? 227.362 197.469 239.783 1.00 39.47 687 ALA D CA 1
ATOM 10708 C C . ALA B 2 687 ? 227.431 197.532 241.301 1.00 41.35 687 ALA D C 1
ATOM 10709 O O . ALA B 2 6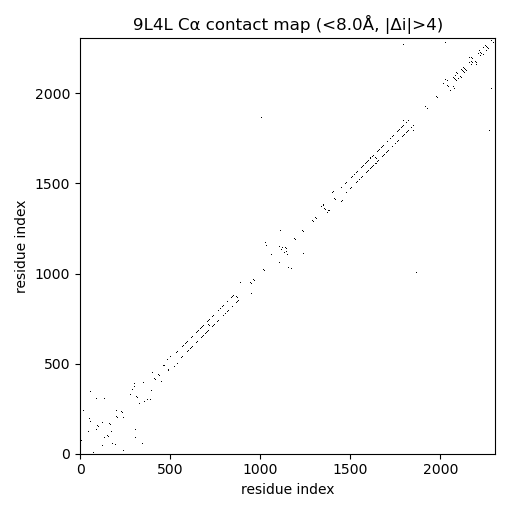87 ? 228.447 197.162 241.901 1.00 44.38 687 ALA D O 1
ATOM 10711 N N . PHE B 2 688 ? 226.363 198.010 241.940 1.00 29.09 688 PHE D N 1
ATOM 10712 C CA . PHE B 2 688 ? 226.349 198.060 243.395 1.00 28.09 688 PHE D CA 1
ATOM 10713 C C . PHE B 2 688 ? 226.397 196.663 243.988 1.00 36.95 688 PHE D C 1
ATOM 10714 O O . PHE B 2 688 ? 227.069 196.441 244.997 1.00 37.66 688 PHE D O 1
ATOM 10722 N N . HIS B 2 689 ? 225.694 195.706 243.383 1.00 40.56 689 HIS D N 1
ATOM 10723 C CA . HIS B 2 689 ? 225.768 194.335 243.878 1.00 36.87 689 HIS D CA 1
ATOM 10724 C C . HIS B 2 689 ? 227.197 193.811 243.800 1.00 43.25 689 HIS D C 1
ATOM 10725 O O . HIS B 2 689 ? 227.709 193.214 244.756 1.00 40.59 689 HIS D O 1
ATOM 10732 N N . CYS B 2 690 ? 227.867 194.045 242.670 1.00 56.69 690 CYS D N 1
ATOM 10733 C CA . CYS B 2 690 ? 229.246 193.580 242.525 1.00 54.31 690 CYS D CA 1
ATOM 10734 C C . CYS B 2 690 ? 230.155 194.223 243.568 1.00 52.41 690 CYS D C 1
ATOM 10735 O O . CYS B 2 690 ? 230.939 193.537 244.236 1.00 52.24 690 CYS D O 1
ATOM 10738 N N . LEU B 2 691 ? 230.059 195.545 243.729 1.00 50.22 691 LEU D N 1
ATOM 10739 C CA . LEU B 2 691 ? 230.929 196.234 244.676 1.00 50.58 691 LEU D CA 1
ATOM 10740 C C . LEU B 2 691 ? 230.626 195.830 246.114 1.00 52.07 691 LEU D C 1
ATOM 10741 O O . LEU B 2 691 ? 231.540 195.772 246.943 1.00 53.12 691 LEU D O 1
ATOM 10746 N N . PHE B 2 692 ? 229.360 195.553 246.430 1.00 44.41 692 PHE D N 1
ATOM 10747 C CA . PHE B 2 692 ? 229.014 195.037 247.749 1.00 45.07 692 PHE D CA 1
ATOM 10748 C C . PHE B 2 692 ? 229.622 193.664 247.970 1.00 51.61 692 PHE D C 1
ATOM 10749 O O . PHE B 2 692 ? 230.050 193.337 249.082 1.00 47.49 692 PHE D O 1
ATOM 10757 N N . GLU B 2 693 ? 229.660 192.841 246.920 1.00 69.15 693 GLU D N 1
ATOM 10758 C CA . GLU B 2 693 ? 230.371 191.571 247.005 1.00 67.62 693 GLU D CA 1
ATOM 10759 C C . GLU B 2 693 ? 231.853 191.793 247.283 1.00 66.20 693 GLU D C 1
ATOM 10760 O O . GLU B 2 693 ? 232.463 191.052 248.061 1.00 64.39 693 GLU D O 1
ATOM 10766 N N . THR B 2 694 ? 232.447 192.811 246.658 1.00 66.09 694 THR D N 1
ATOM 10767 C CA . THR B 2 694 ? 233.888 193.019 246.783 1.00 65.38 694 THR D CA 1
ATOM 10768 C C . THR B 2 694 ? 234.300 193.234 248.238 1.00 66.87 694 THR D C 1
ATOM 10769 O O . THR B 2 694 ? 235.225 192.582 248.734 1.00 67.49 694 THR D O 1
ATOM 10773 N N . GLN B 2 695 ? 233.634 194.159 248.934 1.00 65.55 695 GLN D N 1
ATOM 10774 C CA . GLN B 2 695 ? 233.906 194.447 250.343 1.00 65.37 695 GLN D CA 1
ATOM 10775 C C . GLN B 2 695 ? 235.291 195.053 250.560 1.00 66.84 695 GLN D C 1
ATOM 10776 O O . GLN B 2 695 ? 235.990 194.685 251.507 1.00 63.28 695 GLN D O 1
ATOM 10782 N N . ASP B 2 696 ? 235.709 195.980 249.698 1.00 69.27 696 ASP D N 1
ATOM 10783 C CA . ASP B 2 696 ? 236.988 196.670 249.836 1.00 65.99 696 ASP D CA 1
ATOM 10784 C C . ASP B 2 696 ? 236.727 198.169 249.776 1.00 63.58 696 ASP D C 1
ATOM 10785 O O . ASP B 2 696 ? 236.252 198.678 248.756 1.00 57.61 696 ASP D O 1
ATOM 10790 N N . LYS B 2 697 ? 237.054 198.876 250.861 1.00 56.55 697 LYS D N 1
ATOM 10791 C CA . LYS B 2 697 ? 236.739 200.300 250.936 1.00 53.14 697 LYS D CA 1
ATOM 10792 C C . LYS B 2 697 ? 237.524 201.096 249.902 1.00 54.39 697 LYS D C 1
ATOM 10793 O O . LYS B 2 697 ? 236.951 201.894 249.155 1.00 50.94 697 LYS D O 1
ATOM 10799 N N . GLU B 2 698 ? 238.843 200.899 249.847 1.00 60.81 698 GLU D N 1
ATOM 10800 C CA . GLU B 2 698 ? 239.657 201.662 248.905 1.00 62.64 698 GLU D CA 1
ATOM 10801 C C . GLU B 2 698 ? 239.258 201.360 247.467 1.00 59.38 698 GLU D C 1
ATOM 10802 O O . GLU B 2 698 ? 239.162 202.272 246.634 1.00 54.32 698 GLU D O 1
ATOM 10808 N N . PHE B 2 699 ? 239.019 200.084 247.158 1.00 67.53 699 PHE D N 1
ATOM 10809 C CA . PHE B 2 699 ? 238.603 199.709 245.811 1.00 66.21 699 PHE D CA 1
ATOM 10810 C C . PHE B 2 699 ? 237.263 200.344 245.457 1.00 65.75 699 PHE D C 1
ATOM 10811 O O . PHE B 2 699 ? 237.086 200.861 244.349 1.00 64.48 699 PHE D O 1
ATOM 10819 N N . VAL B 2 700 ? 236.306 200.319 246.389 1.00 53.72 700 VAL D N 1
ATOM 10820 C CA . VAL B 2 700 ? 235.000 200.917 246.122 1.00 51.82 700 VAL D CA 1
ATOM 10821 C C . VAL B 2 700 ? 235.135 202.418 245.908 1.00 48.84 700 VAL D C 1
ATOM 10822 O O . VAL B 2 700 ? 234.543 202.986 244.982 1.00 41.73 700 VAL D O 1
ATOM 10826 N N . ARG B 2 701 ? 235.914 203.087 246.759 1.00 48.81 701 ARG D N 1
ATOM 10827 C CA . ARG B 2 701 ? 236.079 204.530 246.629 1.00 45.86 701 ARG D CA 1
ATOM 10828 C C . ARG B 2 701 ? 236.703 204.885 245.288 1.00 48.09 701 ARG D C 1
ATOM 10829 O O . ARG B 2 701 ? 236.253 205.812 244.607 1.00 48.73 701 ARG D O 1
ATOM 10837 N N . LEU B 2 702 ? 237.744 204.152 244.887 1.00 61.87 702 LEU D N 1
ATOM 10838 C CA . LEU B 2 702 ? 238.348 204.401 243.583 1.00 61.73 702 LEU D CA 1
ATOM 10839 C C . LEU B 2 702 ? 237.379 204.079 242.454 1.00 60.11 702 LEU D C 1
ATOM 10840 O O . LEU B 2 702 ? 237.438 204.703 241.388 1.00 58.72 702 LEU D O 1
ATOM 10845 N N . ALA B 2 703 ? 236.486 203.110 242.665 1.00 54.67 703 ALA D N 1
ATOM 10846 C CA . ALA B 2 703 ? 235.548 202.722 241.618 1.00 56.13 703 ALA D CA 1
ATOM 10847 C C . ALA B 2 703 ? 234.436 203.750 241.453 1.00 54.69 703 ALA D C 1
ATOM 10848 O O . ALA B 2 703 ? 234.072 204.100 240.325 1.00 55.44 703 ALA D O 1
ATOM 10850 N N . LEU B 2 704 ? 233.885 204.247 242.560 1.00 38.37 704 LEU D N 1
ATOM 10851 C CA . LEU B 2 704 ? 232.774 205.189 242.518 1.00 36.90 704 LEU D CA 1
ATOM 10852 C C . LEU B 2 704 ? 233.228 206.640 242.474 1.00 34.77 704 LEU D C 1
ATOM 10853 O O . LEU B 2 704 ? 232.384 207.540 242.494 1.00 29.40 704 LEU D O 1
ATOM 10858 N N . ASN B 2 705 ? 234.533 206.890 242.387 1.00 27.68 705 ASN D N 1
ATOM 10859 C CA . ASN B 2 705 ? 235.022 208.261 242.314 1.00 26.43 705 ASN D CA 1
ATOM 10860 C C . ASN B 2 705 ? 234.488 208.986 241.086 1.00 31.33 705 ASN D C 1
ATOM 10861 O O . ASN B 2 705 ? 234.498 210.221 241.044 1.00 32.85 705 ASN D O 1
ATOM 10866 N N . SER B 2 706 ? 234.014 208.245 240.081 1.00 24.99 706 SER D N 1
ATOM 10867 C CA . SER B 2 706 ? 233.727 208.863 238.791 1.00 29.91 706 SER D CA 1
ATOM 10868 C C . SER B 2 706 ? 232.396 209.601 238.796 1.00 26.98 706 SER D C 1
ATOM 10869 O O . SER B 2 706 ? 232.366 210.828 238.656 1.00 21.94 706 SER D O 1
ATOM 10872 N N . PHE B 2 707 ? 231.289 208.885 238.970 1.00 29.79 707 PHE D N 1
ATOM 10873 C CA . PHE B 2 707 ? 229.971 209.449 238.714 1.00 24.28 707 PHE D CA 1
ATOM 10874 C C . PHE B 2 707 ? 229.404 210.123 239.957 1.00 20.46 707 PHE D C 1
ATOM 10875 O O . PHE B 2 707 ? 229.662 209.710 241.089 1.00 12.81 707 PHE D O 1
ATOM 10883 N N . GLN B 2 708 ? 228.620 211.176 239.718 1.00 13.09 708 GLN D N 1
ATOM 10884 C CA . GLN B 2 708 ? 228.174 212.092 240.758 1.00 7.41 708 GLN D CA 1
ATOM 10885 C C . GLN B 2 708 ? 226.719 211.922 241.147 1.00 8.58 708 GLN D C 1
ATOM 10886 O O . GLN B 2 708 ? 226.378 212.173 242.301 1.00 25.95 708 GLN D O 1
ATOM 10892 N N . GLU B 2 709 ? 225.852 211.519 240.224 1.00 6.46 709 GLU D N 1
ATOM 10893 C CA . GLU B 2 709 ? 224.435 211.342 240.511 1.00 10.55 709 GLU D CA 1
ATOM 10894 C C . GLU B 2 709 ? 223.976 209.983 240.012 1.00 10.36 709 GLU D C 1
ATOM 10895 O O . GLU B 2 709 ? 224.412 209.525 238.954 1.00 33.58 709 GLU D O 1
ATOM 10901 N N . VAL B 2 710 ? 223.086 209.345 240.770 1.00 7.31 710 VAL D N 1
ATOM 10902 C CA . VAL B 2 710 ? 222.697 207.967 240.515 1.00 14.23 710 VAL D CA 1
ATOM 10903 C C . VAL B 2 710 ? 221.175 207.854 240.512 1.00 6.55 710 VAL D C 1
ATOM 10904 O O . VAL B 2 710 ? 220.458 208.712 241.023 1.00 11.59 710 VAL D O 1
ATOM 10908 N N . TRP B 2 711 ? 220.698 206.770 239.910 1.00 6.62 711 TRP D N 1
ATOM 10909 C CA . TRP B 2 711 ? 219.281 206.445 239.824 1.00 12.27 711 TRP D CA 1
ATOM 10910 C C . TRP B 2 711 ? 219.144 204.989 240.235 1.00 31.18 711 TRP D C 1
ATOM 10911 O O . TRP B 2 711 ? 219.601 204.097 239.515 1.00 46.57 711 TRP D O 1
ATOM 10922 N N . LEU B 2 712 ? 218.524 204.748 241.390 1.00 21.67 712 LEU D N 1
ATOM 10923 C CA . LEU B 2 712 ? 218.671 203.487 242.116 1.00 15.55 712 LEU D CA 1
ATOM 10924 C C . LEU B 2 712 ? 217.321 202.895 242.493 1.00 23.98 712 LEU D C 1
ATOM 10925 O O . LEU B 2 712 ? 216.843 203.090 243.617 1.00 31.53 712 LEU D O 1
ATOM 10930 N N . PRO B 2 713 ? 216.682 202.157 241.589 1.00 20.81 713 PRO D N 1
ATOM 10931 C CA . PRO B 2 713 ? 215.469 201.424 241.969 1.00 16.38 713 PRO D CA 1
ATOM 10932 C C . PRO B 2 713 ? 215.782 200.324 242.965 1.00 13.61 713 PRO D C 1
ATOM 10933 O O . PRO B 2 713 ? 216.869 199.743 242.961 1.00 18.90 713 PRO D O 1
ATOM 10937 N N . ILE B 2 714 ? 214.810 200.038 243.825 1.00 24.33 714 ILE D N 1
ATOM 10938 C CA . ILE B 2 714 ? 214.959 199.035 244.870 1.00 22.39 714 ILE D CA 1
ATOM 10939 C C . ILE B 2 714 ? 213.708 198.169 244.896 1.00 19.96 714 ILE D C 1
ATOM 10940 O O . ILE B 2 714 ? 212.589 198.688 244.971 1.00 18.97 714 ILE D O 1
ATOM 10945 N N . ASN B 2 715 ? 213.902 196.851 244.843 1.00 23.64 715 ASN D N 1
ATOM 10946 C CA . ASN B 2 715 ? 212.801 195.896 244.812 1.00 20.31 715 ASN D CA 1
ATOM 10947 C C . ASN B 2 715 ? 212.834 194.866 245.934 1.00 24.60 715 ASN D C 1
ATOM 10948 O O . ASN B 2 715 ? 211.763 194.399 246.340 1.00 18.81 715 ASN D O 1
ATOM 10953 N N . GLN B 2 716 ? 214.007 194.500 246.450 1.00 28.20 716 GLN D N 1
ATOM 10954 C CA . GLN B 2 716 ? 214.132 193.437 247.435 1.00 22.66 716 GLN D CA 1
ATOM 10955 C C . GLN B 2 716 ? 214.988 193.920 248.599 1.00 21.01 716 GLN D C 1
ATOM 10956 O O . GLN B 2 716 ? 215.583 194.999 248.560 1.00 12.43 716 GLN D O 1
ATOM 10962 N N . ASN B 2 717 ? 215.041 193.098 249.648 1.00 30.19 717 ASN D N 1
ATOM 10963 C CA . ASN B 2 717 ? 215.846 193.432 250.818 1.00 31.91 717 ASN D CA 1
ATOM 10964 C C . ASN B 2 717 ? 217.335 193.417 250.499 1.00 32.02 717 ASN D C 1
ATOM 10965 O O . ASN B 2 717 ? 218.089 194.272 250.984 1.00 36.68 717 ASN D O 1
ATOM 10970 N N . LEU B 2 718 ? 217.786 192.438 249.714 1.00 28.88 718 LEU D N 1
ATOM 10971 C CA . LEU B 2 718 ? 219.187 192.417 249.312 1.00 27.99 718 LEU D CA 1
ATOM 10972 C C . LEU B 2 718 ? 219.573 193.719 248.629 1.00 30.91 718 LEU D C 1
ATOM 10973 O O . LEU B 2 718 ? 220.707 194.193 248.777 1.00 25.98 718 LEU D O 1
ATOM 10978 N N . ASP B 2 719 ? 218.640 194.314 247.886 1.00 26.36 719 ASP D N 1
ATOM 10979 C CA . ASP B 2 719 ? 218.890 195.618 247.289 1.00 24.72 719 ASP D CA 1
ATOM 10980 C C . ASP B 2 719 ? 219.173 196.659 248.362 1.00 24.92 719 ASP D C 1
ATOM 10981 O O . ASP B 2 719 ? 220.109 197.455 248.232 1.00 26.65 719 ASP D O 1
ATOM 10986 N N . LEU B 2 720 ? 218.375 196.667 249.432 1.00 27.55 720 LEU D N 1
ATOM 10987 C CA . LEU B 2 720 ? 218.606 197.616 250.512 1.00 22.37 720 LEU D CA 1
ATOM 10988 C C . LEU B 2 720 ? 219.976 197.406 251.133 1.00 27.06 720 LEU D C 1
ATOM 10989 O O . LEU B 2 720 ? 220.701 198.371 251.384 1.00 34.17 720 LEU D O 1
ATOM 10994 N N . ILE B 2 721 ? 220.354 196.153 251.384 1.00 15.87 721 ILE D N 1
ATOM 10995 C CA . ILE B 2 721 ? 221.641 195.893 252.027 1.00 14.97 721 ILE D CA 1
ATOM 10996 C C . ILE B 2 721 ? 222.787 196.365 251.138 1.00 26.42 721 ILE D C 1
ATOM 10997 O O . ILE B 2 721 ? 223.709 197.059 251.592 1.00 32.15 721 ILE D O 1
ATOM 11002 N N . ALA B 2 722 ? 222.747 195.993 249.857 1.00 27.91 722 ALA D N 1
ATOM 11003 C CA . ALA B 2 722 ? 223.830 196.351 248.948 1.00 26.75 722 ALA D CA 1
ATOM 11004 C C . ALA B 2 722 ? 223.931 197.861 248.776 1.00 22.19 722 ALA D C 1
ATOM 11005 O O . ALA B 2 722 ? 225.029 198.427 248.815 1.00 26.93 722 ALA D O 1
ATOM 11007 N N . SER B 2 723 ? 222.796 198.534 248.584 1.00 15.73 723 SER D N 1
ATOM 11008 C CA . SER B 2 723 ? 222.821 199.983 248.442 1.00 13.39 723 SER D CA 1
ATOM 11009 C C . SER B 2 723 ? 223.319 200.650 249.714 1.00 19.64 723 SER D C 1
ATOM 11010 O O . SER B 2 723 ? 224.102 201.604 249.656 1.00 24.26 723 SER D O 1
ATOM 11013 N N . SER B 2 724 ? 222.880 200.162 250.875 1.00 19.43 724 SER D N 1
ATOM 11014 C CA . SER B 2 724 ? 223.301 200.762 252.133 1.00 17.28 724 SER D CA 1
ATOM 11015 C C . SER B 2 724 ? 224.807 200.669 252.296 1.00 16.25 724 SER D C 1
ATOM 11016 O O . SER B 2 724 ? 225.453 201.628 252.728 1.00 21.40 724 SER D O 1
ATOM 11019 N N . PHE B 2 725 ? 225.391 199.518 251.960 1.00 17.40 725 PHE D N 1
ATOM 11020 C CA . PHE B 2 725 ? 226.842 199.410 252.079 1.00 22.62 725 PHE D CA 1
ATOM 11021 C C . PHE B 2 725 ? 227.553 200.276 251.048 1.00 17.18 725 PHE D C 1
ATOM 11022 O O . PHE B 2 725 ? 228.513 200.979 251.378 1.00 23.49 725 PHE D O 1
ATOM 11030 N N . CYS B 2 726 ? 227.113 200.225 249.793 1.00 15.68 726 CYS D N 1
ATOM 11031 C CA . CYS B 2 726 ? 227.873 200.833 248.710 1.00 23.09 726 CYS D CA 1
ATOM 11032 C C . CYS B 2 726 ? 227.780 202.351 248.683 1.00 22.02 726 CYS D C 1
ATOM 11033 O O . CYS B 2 726 ? 228.723 203.001 248.223 1.00 23.30 726 CYS D O 1
ATOM 11036 N N . LEU B 2 727 ? 226.676 202.931 249.149 1.00 18.23 727 LEU D N 1
ATOM 11037 C CA . LEU B 2 727 ? 226.490 204.371 249.026 1.00 11.72 727 LEU D CA 1
ATOM 11038 C C . LEU B 2 727 ? 227.169 205.156 250.141 1.00 11.76 727 LEU D C 1
ATOM 11039 O O . LEU B 2 727 ? 227.176 206.388 250.090 1.00 18.73 727 LEU D O 1
ATOM 11044 N N . GLN B 2 728 ? 227.729 204.486 251.149 1.00 13.71 728 GLN D N 1
ATOM 11045 C CA . GLN B 2 728 ? 228.554 205.195 252.118 1.00 16.23 728 GLN D CA 1
ATOM 11046 C C . GLN B 2 728 ? 229.883 205.625 251.522 1.00 24.83 728 GLN D C 1
ATOM 11047 O O . GLN B 2 728 ? 230.441 206.641 251.947 1.00 28.50 728 GLN D O 1
ATOM 11053 N N . HIS B 2 729 ? 230.403 204.877 250.553 1.00 24.87 729 HIS D N 1
ATOM 11054 C CA . HIS B 2 729 ? 231.739 205.102 250.026 1.00 24.17 729 HIS D CA 1
ATOM 11055 C C . HIS B 2 729 ? 231.740 205.883 248.722 1.00 27.77 729 HIS D C 1
ATOM 11056 O O . HIS B 2 729 ? 232.774 205.945 248.055 1.00 39.32 729 HIS D O 1
ATOM 11063 N N . CYS B 2 730 ? 230.609 206.470 248.335 1.00 14.05 730 CYS D N 1
ATOM 11064 C CA . CYS B 2 730 ? 230.568 207.337 247.167 1.00 11.10 730 CYS D CA 1
ATOM 11065 C C . CYS B 2 730 ? 230.988 208.731 247.607 1.00 19.51 730 CYS D C 1
ATOM 11066 O O . CYS B 2 730 ? 230.164 209.459 248.179 1.00 30.52 730 CYS D O 1
ATOM 11069 N N . PRO B 2 731 ? 232.237 209.148 247.381 1.00 14.00 731 PRO D N 1
ATOM 11070 C CA . PRO B 2 731 ? 232.705 210.401 247.988 1.00 16.42 731 PRO D CA 1
ATOM 11071 C C . PRO B 2 731 ? 232.041 211.646 247.425 1.00 14.84 731 PRO D C 1
ATOM 11072 O O . PRO B 2 731 ? 231.816 212.610 248.161 1.00 15.01 731 PRO D O 1
ATOM 11076 N N . TYR B 2 732 ? 231.723 211.642 246.133 1.00 12.73 732 TYR D N 1
ATOM 11077 C CA . TYR B 2 732 ? 231.224 212.819 245.430 1.00 15.62 732 TYR D CA 1
ATOM 11078 C C . TYR B 2 732 ? 229.792 212.612 244.948 1.00 5.67 732 TYR D C 1
ATOM 11079 O O . TYR B 2 732 ? 229.439 212.973 243.827 1.00 2.20 732 TYR D O 1
ATOM 11088 N N . LEU B 2 733 ? 228.945 212.032 245.787 1.00 2.84 733 LEU D N 1
ATOM 11089 C CA . LEU B 2 733 ? 227.534 211.920 245.446 1.00 10.59 733 LEU D CA 1
ATOM 11090 C C . LEU B 2 733 ? 226.834 213.243 245.719 1.00 15.73 733 LEU D C 1
ATOM 11091 O O . LEU B 2 733 ? 226.865 213.747 246.845 1.00 32.43 733 LEU D O 1
ATOM 11096 N N . ARG B 2 734 ? 226.198 213.804 244.694 1.00 7.27 734 ARG D N 1
ATOM 11097 C CA . ARG B 2 734 ? 225.532 215.098 244.806 1.00 7.70 734 ARG D CA 1
ATOM 11098 C C . ARG B 2 734 ? 224.025 215.026 244.637 1.00 5.05 734 ARG D C 1
ATOM 11099 O O . ARG B 2 734 ? 223.306 215.754 245.318 1.00 27.54 734 ARG D O 1
ATOM 11107 N N . LYS B 2 735 ? 223.521 214.177 243.750 1.00 0.00 735 LYS D N 1
ATOM 11108 C CA . LYS B 2 735 ? 222.090 214.003 243.566 1.00 0.00 735 LYS D CA 1
ATOM 11109 C C . LYS B 2 735 ? 221.777 212.519 243.547 1.00 2.54 735 LYS D C 1
ATOM 11110 O O . LYS B 2 735 ? 222.659 211.690 243.321 1.00 21.70 735 LYS D O 1
ATOM 11116 N N . ILE B 2 736 ? 220.514 212.184 243.806 1.00 8.74 736 ILE D N 1
ATOM 11117 C CA . ILE B 2 736 ? 220.084 210.792 243.826 1.00 13.41 736 ILE D CA 1
ATOM 11118 C C . ILE B 2 736 ? 218.566 210.759 243.796 1.00 5.37 736 ILE D C 1
ATOM 11119 O O . ILE B 2 736 ? 217.903 211.674 244.284 1.00 17.47 736 ILE D O 1
ATOM 11124 N N . ARG B 2 737 ? 218.017 209.701 243.202 1.00 5.62 737 ARG D N 1
ATOM 11125 C CA . ARG B 2 737 ? 216.606 209.372 243.330 1.00 10.34 737 ARG D CA 1
ATOM 11126 C C . ARG B 2 737 ? 216.481 207.882 243.607 1.00 12.61 737 ARG D C 1
ATOM 11127 O O . ARG B 2 737 ? 217.358 207.096 243.252 1.00 28.05 737 ARG D O 1
ATOM 11135 N N . VAL B 2 738 ? 215.384 207.500 244.249 1.00 16.55 738 VAL D N 1
ATOM 11136 C CA . VAL B 2 738 ? 215.151 206.120 244.653 1.00 17.30 738 VAL D CA 1
ATOM 11137 C C . VAL B 2 738 ? 213.705 205.753 244.359 1.00 19.99 738 VAL D C 1
ATOM 11138 O O . VAL B 2 738 ? 212.784 206.504 244.697 1.00 29.11 738 VAL D O 1
ATOM 11142 N N . ASP B 2 739 ? 213.506 204.596 243.734 1.00 7.36 739 ASP D N 1
ATOM 11143 C CA . ASP B 2 739 ? 212.178 204.058 243.459 1.00 9.50 739 ASP D CA 1
ATOM 11144 C C . ASP B 2 739 ? 211.960 202.865 244.376 1.00 18.19 739 ASP D C 1
ATOM 11145 O O . ASP B 2 739 ? 212.592 201.819 244.201 1.00 31.80 739 ASP D O 1
ATOM 11150 N N . VAL B 2 740 ? 211.063 203.018 245.344 1.00 17.97 740 VAL D N 1
ATOM 11151 C CA . VAL B 2 740 ? 210.852 202.034 246.397 1.00 28.35 740 VAL D CA 1
ATOM 11152 C C . VAL B 2 740 ? 209.422 201.534 246.279 1.00 31.05 740 VAL D C 1
ATOM 11153 O O . VAL B 2 740 ? 208.472 202.307 246.454 1.00 33.19 740 VAL D O 1
ATOM 11157 N N . LYS B 2 741 ? 209.260 200.246 245.984 1.00 26.73 741 LYS D N 1
ATOM 11158 C CA . LYS B 2 741 ? 207.939 199.651 245.848 1.00 22.19 741 LYS D CA 1
ATOM 11159 C C . LYS B 2 741 ? 207.994 198.185 246.249 1.00 28.07 741 LYS D C 1
ATOM 11160 O O . LYS B 2 741 ? 208.954 197.481 245.927 1.00 30.89 741 LYS D O 1
ATOM 11166 N N . GLY B 2 742 ? 206.962 197.738 246.968 1.00 29.22 742 GLY D N 1
ATOM 11167 C CA . GLY B 2 742 ? 206.787 196.339 247.295 1.00 22.75 742 GLY D CA 1
ATOM 11168 C C . GLY B 2 742 ? 207.672 195.810 248.399 1.00 14.04 742 GLY D C 1
ATOM 11169 O O . GLY B 2 742 ? 207.539 194.636 248.765 1.00 18.48 742 GLY D O 1
ATOM 11170 N N . ILE B 2 743 ? 208.561 196.633 248.957 1.00 21.81 743 ILE D N 1
ATOM 11171 C CA . ILE B 2 743 ? 209.489 196.133 249.966 1.00 24.11 743 ILE D CA 1
ATOM 11172 C C . ILE B 2 743 ? 208.827 196.105 251.335 1.00 29.90 743 ILE D C 1
ATOM 11173 O O . ILE B 2 743 ? 209.083 195.201 252.139 1.00 25.86 743 ILE D O 1
ATOM 11178 N N . PHE B 2 744 ? 207.961 197.071 251.618 1.00 42.34 744 PHE D N 1
ATOM 11179 C CA . PHE B 2 744 ? 207.622 197.380 252.996 1.00 36.70 744 PHE D CA 1
ATOM 11180 C C . PHE B 2 744 ? 206.775 196.267 253.607 1.00 37.34 744 PHE D C 1
ATOM 11181 O O . PHE B 2 744 ? 205.991 195.621 252.902 1.00 35.96 744 PHE D O 1
ATOM 11189 N N . PRO B 2 745 ? 206.900 196.022 254.911 1.00 50.97 745 PRO D N 1
ATOM 11190 C CA . PRO B 2 745 ? 206.169 194.909 255.522 1.00 51.78 745 PRO D CA 1
ATOM 11191 C C . PRO B 2 745 ? 204.668 195.095 255.388 1.00 50.02 745 PRO D C 1
ATOM 11192 O O . PRO B 2 745 ? 204.156 196.215 255.404 1.00 48.28 745 PRO D O 1
ATOM 11196 N N . ARG B 2 746 ? 203.964 193.975 255.249 1.00 81.58 746 ARG D N 1
ATOM 11197 C CA . ARG B 2 746 ? 202.512 194.011 255.189 1.00 85.65 746 ARG D CA 1
ATOM 11198 C C . ARG B 2 746 ? 201.962 194.662 256.449 1.00 87.96 746 ARG D C 1
ATOM 11199 O O . ARG B 2 746 ? 202.485 194.461 257.548 1.00 85.49 746 ARG D O 1
ATOM 11207 N N . ASP B 2 747 ? 200.906 195.453 256.281 1.00 111.49 747 ASP D N 1
ATOM 11208 C CA . ASP B 2 747 ? 200.343 196.189 257.402 1.00 111.88 747 ASP D CA 1
ATOM 11209 C C . ASP B 2 747 ? 200.035 195.240 258.553 1.00 113.38 747 ASP D C 1
ATOM 11210 O O . ASP B 2 747 ? 199.450 194.171 258.354 1.00 110.65 747 ASP D O 1
ATOM 11215 N N . GLU B 2 748 ? 200.432 195.643 259.763 1.00 117.76 748 GLU D N 1
ATOM 11216 C CA . GLU B 2 748 ? 200.307 194.761 260.920 1.00 116.80 748 GLU D CA 1
ATOM 11217 C C . GLU B 2 748 ? 198.860 194.356 261.159 1.00 115.34 748 GLU D C 1
ATOM 11218 O O . GLU B 2 748 ? 198.598 193.256 261.658 1.00 115.01 748 GLU D O 1
ATOM 11224 N N . SER B 2 749 ? 197.915 195.222 260.814 1.00 115.11 749 SER D N 1
ATOM 11225 C CA . SER B 2 749 ? 196.496 194.937 260.950 1.00 114.87 749 SER D CA 1
ATOM 11226 C C . SER B 2 749 ? 195.888 194.726 259.571 1.00 114.11 749 SER D C 1
ATOM 11227 O O . SER B 2 749 ? 196.245 195.419 258.612 1.00 113.21 749 SER D O 1
ATOM 11230 N N . ALA B 2 750 ? 194.988 193.750 259.477 1.00 95.85 750 ALA D N 1
ATOM 11231 C CA . ALA B 2 750 ? 194.188 193.444 258.297 1.00 92.92 750 ALA D CA 1
ATOM 11232 C C . ALA B 2 750 ? 194.972 192.742 257.195 1.00 93.39 750 ALA D C 1
ATOM 11233 O O . ALA B 2 750 ? 194.377 192.379 256.182 1.00 88.14 750 ALA D O 1
ATOM 11235 N N . GLU B 2 751 ? 196.282 192.557 257.334 1.00 100.74 751 GLU D N 1
ATOM 11236 C CA . GLU B 2 751 ? 197.038 191.825 256.322 1.00 97.66 751 GLU D CA 1
ATOM 11237 C C . GLU B 2 751 ? 198.084 190.933 256.974 1.00 99.56 751 GLU D C 1
ATOM 11238 O O . GLU B 2 751 ? 199.234 190.862 256.528 1.00 99.37 751 GLU D O 1
ATOM 11244 N N . ALA B 2 752 ? 197.695 190.234 258.037 1.00 95.18 752 ALA D N 1
ATOM 11245 C CA . ALA B 2 752 ? 198.596 189.288 258.679 1.00 93.16 752 ALA D CA 1
ATOM 11246 C C . ALA B 2 752 ? 198.907 188.133 257.738 1.00 91.06 752 ALA D C 1
ATOM 11247 O O . ALA B 2 752 ? 198.052 187.692 256.965 1.00 86.81 752 ALA D O 1
ATOM 11249 N N . CYS B 2 753 ? 200.142 187.642 257.807 1.00 91.90 753 CYS D N 1
ATOM 11250 C CA . CYS B 2 753 ? 200.601 186.540 256.970 1.00 93.83 753 CYS D CA 1
ATOM 11251 C C . CYS B 2 753 ? 200.997 185.371 257.863 1.00 87.83 753 CYS D C 1
ATOM 11252 O O . CYS B 2 753 ? 201.879 185.533 258.725 1.00 85.27 753 CYS D O 1
ATOM 11255 N N . PRO B 2 754 ? 200.389 184.188 257.719 1.00 64.75 754 PRO D N 1
ATOM 11256 C CA . PRO B 2 754 ? 200.751 183.082 258.624 1.00 66.67 754 PRO D CA 1
ATOM 11257 C C . PRO B 2 754 ? 202.232 182.750 258.614 1.00 69.43 754 PRO D C 1
ATOM 11258 O O . PRO B 2 754 ? 202.806 182.468 259.674 1.00 68.59 754 PRO D O 1
ATOM 11262 N N . VAL B 2 755 ? 202.874 182.779 257.445 1.00 80.41 755 VAL D N 1
ATOM 11263 C CA . VAL B 2 755 ? 204.299 182.473 257.377 1.00 80.24 755 VAL D CA 1
ATOM 11264 C C . VAL B 2 755 ? 205.115 183.590 258.013 1.00 80.91 755 VAL D C 1
ATOM 11265 O O . VAL B 2 755 ? 206.102 183.336 258.715 1.00 79.18 755 VAL D O 1
ATOM 11267 N N . VAL B 2 756 ? 204.730 184.838 257.772 1.00 76.25 756 VAL D N 1
ATOM 11268 C CA . VAL B 2 756 ? 205.443 185.978 258.331 1.00 78.51 756 VAL D CA 1
ATOM 11269 C C . VAL B 2 756 ? 205.157 186.092 259.823 1.00 79.99 756 VAL D C 1
ATOM 11270 O O . VAL B 2 756 ? 205.027 187.194 260.358 1.00 78.79 756 VAL D O 1
ATOM 11272 N N . LEU B 2 758 ? 205.009 187.166 264.526 1.00 87.86 758 LEU D N 1
ATOM 11273 C CA . LEU B 2 758 ? 204.810 188.592 264.752 1.00 88.00 758 LEU D CA 1
ATOM 11274 C C . LEU B 2 758 ? 206.072 189.371 264.403 1.00 86.72 758 LEU D C 1
ATOM 11275 O O . LEU B 2 758 ? 206.003 190.533 264.004 1.00 85.92 758 LEU D O 1
ATOM 11277 N N . TRP B 2 759 ? 207.230 188.723 264.557 1.00 87.58 759 TRP D N 1
ATOM 11278 C CA . TRP B 2 759 ? 208.487 189.381 264.216 1.00 89.99 759 TRP D CA 1
ATOM 11279 C C . TRP B 2 759 ? 208.534 189.754 262.741 1.00 89.63 759 TRP D C 1
ATOM 11280 O O . TRP B 2 759 ? 208.976 190.855 262.393 1.00 90.70 759 TRP D O 1
ATOM 11282 N N . MET B 2 760 ? 208.089 188.857 261.862 1.00 81.03 760 MET D N 1
ATOM 11283 C CA . MET B 2 760 ? 208.050 189.173 260.441 1.00 80.22 760 MET D CA 1
ATOM 11284 C C . MET B 2 760 ? 206.978 190.208 260.118 1.00 80.10 760 MET D C 1
ATOM 11285 O O . MET B 2 760 ? 207.164 191.021 259.206 1.00 76.53 760 MET D O 1
ATOM 11287 N N . ARG B 2 761 ? 205.860 190.196 260.848 1.00 85.19 761 ARG D N 1
ATOM 11288 C CA . ARG B 2 761 ? 204.793 191.157 260.586 1.00 85.42 761 ARG D CA 1
ATOM 11289 C C . ARG B 2 761 ? 205.159 192.553 261.080 1.00 84.85 761 ARG D C 1
ATOM 11290 O O . ARG B 2 761 ? 204.880 193.547 260.400 1.00 81.31 761 ARG D O 1
ATOM 11292 N N . ASP B 2 762 ? 205.776 192.647 262.257 1.00 87.81 762 ASP D N 1
ATOM 11293 C CA . ASP B 2 762 ? 206.185 193.921 262.830 1.00 86.86 762 ASP D CA 1
ATOM 11294 C C . ASP B 2 762 ? 207.580 193.785 263.421 1.00 87.11 762 ASP D C 1
ATOM 11295 O O . ASP B 2 762 ? 207.982 192.706 263.864 1.00 88.80 762 ASP D O 1
ATOM 11297 N N . LYS B 2 763 ? 208.313 194.898 263.436 1.00 79.60 763 LYS D N 1
ATOM 11298 C CA . LYS B 2 763 ? 209.703 194.906 263.888 1.00 79.34 763 LYS D CA 1
ATOM 11299 C C . LYS B 2 763 ? 210.540 193.917 263.081 1.00 79.40 763 LYS D C 1
ATOM 11300 O O . LYS B 2 763 ? 211.443 193.263 263.604 1.00 79.49 763 LYS D O 1
ATOM 11302 N N . THR B 2 764 ? 210.235 193.812 261.792 1.00 71.99 764 THR D N 1
ATOM 11303 C CA . THR B 2 764 ? 210.916 192.866 260.924 1.00 71.74 764 THR D CA 1
ATOM 11304 C C . THR B 2 764 ? 212.308 193.377 260.561 1.00 69.29 764 THR D C 1
ATOM 11305 O O . THR B 2 764 ? 212.620 194.564 260.687 1.00 61.73 764 THR D O 1
ATOM 11309 N N . LEU B 2 765 ? 213.155 192.449 260.107 1.00 65.43 765 LEU D N 1
ATOM 11310 C CA . LEU B 2 765 ? 214.494 192.821 259.664 1.00 64.34 765 LEU D CA 1
ATOM 11311 C C . LEU B 2 765 ? 214.445 193.843 258.537 1.00 58.87 765 LEU D C 1
ATOM 11312 O O . LEU B 2 765 ? 215.333 194.701 258.436 1.00 55.90 765 LEU D O 1
ATOM 11317 N N . ILE B 2 766 ? 213.423 193.771 257.679 1.00 48.98 766 ILE D N 1
ATOM 11318 C CA . ILE B 2 766 ? 213.300 194.747 256.601 1.00 53.02 766 ILE D CA 1
ATOM 11319 C C . ILE B 2 766 ? 213.151 196.148 257.175 1.00 49.14 766 ILE D C 1
ATOM 11320 O O . ILE B 2 766 ? 213.699 197.115 256.637 1.00 42.09 766 ILE D O 1
ATOM 11325 N N . GLU B 2 767 ? 212.407 196.283 258.272 1.00 47.65 767 GLU D N 1
ATOM 11326 C CA . GLU B 2 767 ? 212.270 197.588 258.906 1.00 44.16 767 GLU D CA 1
ATOM 11327 C C . GLU B 2 767 ? 213.610 198.085 259.432 1.00 47.65 767 GLU D C 1
ATOM 11328 O O . GLU B 2 767 ? 213.955 199.259 259.262 1.00 51.26 767 GLU D O 1
ATOM 11334 N N . GLU B 2 768 ? 214.383 197.204 260.066 1.00 44.89 768 GLU D N 1
ATOM 11335 C CA . GLU B 2 768 ? 215.685 197.607 260.583 1.00 43.26 768 GLU D CA 1
ATOM 11336 C C . GLU B 2 768 ? 216.610 198.044 259.456 1.00 41.21 768 GLU D C 1
ATOM 11337 O O . GLU B 2 768 ? 217.352 199.024 259.594 1.00 40.82 768 GLU D O 1
ATOM 11343 N N . GLN B 2 769 ? 216.582 197.337 258.330 1.00 33.09 769 GLN D N 1
ATOM 11344 C CA . GLN B 2 769 ? 217.501 197.670 257.249 1.00 35.06 769 GLN D CA 1
ATOM 11345 C C . GLN B 2 769 ? 217.038 198.884 256.450 1.00 31.05 769 GLN D C 1
ATOM 11346 O O . GLN B 2 769 ? 217.874 199.638 255.941 1.00 26.21 769 GLN D O 1
ATOM 11352 N N . TRP B 2 770 ? 215.730 199.121 256.362 1.00 31.33 770 TRP D N 1
ATOM 11353 C CA . TRP B 2 770 ? 215.250 200.404 255.861 1.00 25.66 770 TRP D CA 1
ATOM 11354 C C . TRP B 2 770 ? 215.691 201.538 256.773 1.00 19.92 770 TRP D C 1
ATOM 11355 O O . TRP B 2 770 ? 216.040 202.624 256.300 1.00 24.04 770 TRP D O 1
ATOM 11366 N N . GLU B 2 771 ? 215.669 201.307 258.085 1.00 18.45 771 GLU D N 1
ATOM 11367 C CA . GLU B 2 771 ? 216.184 202.300 259.019 1.00 27.41 771 GLU D CA 1
ATOM 11368 C C . GLU B 2 771 ? 217.664 202.562 258.778 1.00 26.41 771 GLU D C 1
ATOM 11369 O O . GLU B 2 771 ? 218.116 203.708 258.837 1.00 32.02 771 GLU D O 1
ATOM 11375 N N . ASP B 2 772 ? 218.437 201.508 258.522 1.00 15.74 772 ASP D N 1
ATOM 11376 C CA . ASP B 2 772 ? 219.857 201.688 258.230 1.00 14.60 772 ASP D CA 1
ATOM 11377 C C . ASP B 2 772 ? 220.062 202.490 256.949 1.00 18.10 772 ASP D C 1
ATOM 11378 O O . ASP B 2 772 ? 220.924 203.377 256.885 1.00 22.20 772 ASP D O 1
ATOM 11383 N N . PHE B 2 773 ? 219.281 202.183 255.914 1.00 20.28 773 PHE D N 1
ATOM 11384 C CA . PHE B 2 773 ? 219.371 202.928 254.662 1.00 15.31 773 PHE D CA 1
ATOM 11385 C C . PHE B 2 773 ? 219.038 204.399 254.872 1.00 14.76 773 PHE D C 1
ATOM 11386 O O . PHE B 2 773 ? 219.731 205.281 254.353 1.00 21.53 773 PHE D O 1
ATOM 11394 N N . CYS B 2 774 ? 217.980 204.684 255.633 1.00 12.25 774 CYS D N 1
ATOM 11395 C CA . CYS B 2 774 ? 217.623 206.072 255.905 1.00 10.39 774 CYS D CA 1
ATOM 11396 C C . CYS B 2 774 ? 218.696 206.765 256.733 1.00 15.58 774 CYS D C 1
ATOM 11397 O O . CYS B 2 774 ? 218.983 207.947 256.521 1.00 27.69 774 CYS D O 1
ATOM 11400 N N . SER B 2 775 ? 219.298 206.052 257.684 1.00 8.77 775 SER D N 1
ATOM 11401 C CA . SER B 2 775 ? 220.365 206.650 258.476 1.00 9.70 775 SER D CA 1
ATOM 11402 C C . SER B 2 775 ? 221.537 207.044 257.596 1.00 17.63 775 SER D C 1
ATOM 11403 O O . SER B 2 775 ? 222.081 208.146 257.730 1.00 23.65 775 SER D O 1
ATOM 11406 N N . MET B 2 776 ? 221.942 206.158 256.684 1.00 17.48 776 MET D N 1
ATOM 11407 C CA . MET B 2 776 ? 223.074 206.494 255.826 1.00 17.03 776 MET D CA 1
ATOM 11408 C C . MET B 2 776 ? 222.717 207.599 254.843 1.00 16.04 776 MET D C 1
ATOM 11409 O O . MET B 2 776 ? 223.580 208.408 254.490 1.00 25.98 776 MET D O 1
ATOM 11414 N N . LEU B 2 777 ? 221.466 207.648 254.378 1.00 8.82 777 LEU D N 1
ATOM 11415 C CA . LEU B 2 777 ? 221.042 208.774 253.550 1.00 12.33 777 LEU D CA 1
ATOM 11416 C C . LEU B 2 777 ? 221.134 210.083 254.321 1.00 14.18 777 LEU D C 1
ATOM 11417 O O . LEU B 2 777 ? 221.566 211.103 253.775 1.00 19.23 777 LEU D O 1
ATOM 11422 N N . GLY B 2 778 ? 220.717 210.075 255.586 1.00 9.26 778 GLY D N 1
ATOM 11423 C CA . GLY B 2 778 ? 220.773 211.290 256.379 1.00 15.41 778 GLY D CA 1
ATOM 11424 C C . GLY B 2 778 ? 222.191 211.737 256.679 1.00 20.82 778 GLY D C 1
ATOM 11425 O O . GLY B 2 778 ? 222.493 212.931 256.640 1.00 25.56 778 GLY D O 1
ATOM 11426 N N . THR B 2 779 ? 223.079 210.793 256.983 1.00 32.56 779 THR D N 1
ATOM 11427 C CA . THR B 2 779 ? 224.415 211.155 257.438 1.00 41.76 779 THR D CA 1
ATOM 11428 C C . THR B 2 779 ? 225.357 211.551 256.310 1.00 39.31 779 THR D C 1
ATOM 11429 O O . THR B 2 779 ? 226.451 212.046 256.597 1.00 41.99 779 THR D O 1
ATOM 11433 N N . HIS B 2 780 ? 224.978 211.354 255.052 1.00 20.39 780 HIS D N 1
ATOM 11434 C CA . HIS B 2 780 ? 225.917 211.582 253.961 1.00 14.36 780 HIS D CA 1
ATOM 11435 C C . HIS B 2 780 ? 226.285 213.061 253.898 1.00 19.49 780 HIS D C 1
ATOM 11436 O O . HIS B 2 780 ? 225.389 213.912 253.825 1.00 27.17 780 HIS D O 1
ATOM 11443 N N . PRO B 2 781 ? 227.575 213.412 253.923 1.00 38.06 781 PRO D N 1
ATOM 11444 C CA . PRO B 2 781 ? 227.943 214.831 253.989 1.00 38.29 781 PRO D CA 1
ATOM 11445 C C . PRO B 2 781 ? 227.757 215.572 252.676 1.00 37.30 781 PRO D C 1
ATOM 11446 O O . PRO B 2 781 ? 227.315 216.724 252.667 1.00 36.98 781 PRO D O 1
ATOM 11450 N N . HIS B 2 782 ? 228.083 214.920 251.564 1.00 19.82 782 HIS D N 1
ATOM 11451 C CA . HIS B 2 782 ? 228.218 215.593 250.281 1.00 12.79 782 HIS D CA 1
ATOM 11452 C C . HIS B 2 782 ? 226.958 215.531 249.427 1.00 5.96 782 HIS D C 1
ATOM 11453 O O . HIS B 2 782 ? 226.973 216.026 248.299 1.00 7.74 782 HIS D O 1
ATOM 11460 N N . LEU B 2 783 ? 225.877 214.942 249.927 1.00 1.19 783 LEU D N 1
ATOM 11461 C CA . LEU B 2 783 ? 224.626 214.882 249.183 1.00 0.00 783 LEU D CA 1
ATOM 11462 C C . LEU B 2 783 ? 223.858 216.182 249.357 1.00 17.48 783 LEU D C 1
ATOM 11463 O O . LEU B 2 783 ? 223.827 216.747 250.453 1.00 30.84 783 LEU D O 1
ATOM 11468 N N . ARG B 2 784 ? 223.228 216.651 248.280 1.00 18.23 784 ARG D N 1
ATOM 11469 C CA . ARG B 2 784 ? 222.512 217.919 248.288 1.00 8.00 784 ARG D CA 1
ATOM 11470 C C . ARG B 2 784 ? 221.056 217.813 247.871 1.00 7.20 784 ARG D C 1
ATOM 11471 O O . ARG B 2 784 ? 220.223 218.509 248.447 1.00 30.64 784 ARG D O 1
ATOM 11479 N N . GLN B 2 785 ? 220.722 216.976 246.899 1.00 0.00 785 GLN D N 1
ATOM 11480 C CA . GLN B 2 785 ? 219.350 216.815 246.447 1.00 5.16 785 GLN D CA 1
ATOM 11481 C C . GLN B 2 785 ? 218.901 215.378 246.651 1.00 14.35 785 GLN D C 1
ATOM 11482 O O . GLN B 2 785 ? 219.675 214.440 246.453 1.00 26.48 785 GLN D O 1
ATOM 11488 N N . LEU B 2 786 ? 217.647 215.213 247.056 1.00 16.67 786 LEU D N 1
ATOM 11489 C CA . LEU B 2 786 ? 217.047 213.903 247.263 1.00 9.15 786 LEU D CA 1
ATOM 11490 C C . LEU B 2 786 ? 215.733 213.876 246.506 1.00 10.67 786 LEU D C 1
ATOM 11491 O O . LEU B 2 786 ? 214.927 214.800 246.633 1.00 34.48 786 LEU D O 1
ATOM 11496 N N . ASP B 2 787 ? 215.517 212.827 245.726 1.00 6.66 787 ASP D N 1
ATOM 11497 C CA . ASP B 2 787 ? 214.331 212.707 244.895 1.00 4.79 787 ASP D CA 1
ATOM 11498 C C . ASP B 2 787 ? 213.705 211.336 245.093 1.00 4.03 787 ASP D C 1
ATOM 11499 O O . ASP B 2 787 ? 214.383 210.373 245.453 1.00 26.55 787 ASP D O 1
ATOM 11504 N N . LEU B 2 788 ? 212.398 211.259 244.870 1.00 0.00 788 LEU D N 1
ATOM 11505 C CA . LEU B 2 788 ? 211.654 210.005 244.955 1.00 13.30 788 LEU D CA 1
ATOM 11506 C C . LEU B 2 788 ? 210.913 209.821 243.637 1.00 11.92 788 LEU D C 1
ATOM 11507 O O . LEU B 2 788 ? 209.830 210.379 243.443 1.00 18.50 788 LEU D O 1
ATOM 11512 N N . GLY B 2 789 ? 211.499 209.041 242.731 1.00 17.37 789 GLY D N 1
ATOM 11513 C CA . GLY B 2 789 ? 210.892 208.875 241.422 1.00 25.69 789 GLY D CA 1
ATOM 11514 C C . GLY B 2 789 ? 209.448 208.424 241.510 1.00 32.56 789 GLY D C 1
ATOM 11515 O O . GLY B 2 789 ? 208.531 209.161 241.150 1.00 34.87 789 GLY D O 1
ATOM 11516 N N . SER B 2 790 ? 209.226 207.209 241.995 1.00 27.00 790 SER D N 1
ATOM 11517 C CA . SER B 2 790 ? 207.870 206.685 242.126 1.00 21.47 790 SER D CA 1
ATOM 11518 C C . SER B 2 790 ? 207.873 205.662 243.244 1.00 31.51 790 SER D C 1
ATOM 11519 O O . SER B 2 790 ? 208.348 204.541 243.050 1.00 38.60 790 SER D O 1
ATOM 11522 N N . SER B 2 791 ? 207.343 206.039 244.402 1.00 27.66 791 SER D N 1
ATOM 11523 C CA . SER B 2 791 ? 207.417 205.187 245.575 1.00 24.86 791 SER D CA 1
ATOM 11524 C C . SER B 2 791 ? 206.057 205.130 246.246 1.00 23.71 791 SER D C 1
ATOM 11525 O O . SER B 2 791 ? 205.278 206.084 246.197 1.00 34.61 791 SER D O 1
ATOM 11528 N N . ILE B 2 792 ? 205.777 203.992 246.869 1.00 13.92 792 ILE D N 1
ATOM 11529 C CA . ILE B 2 792 ? 204.588 203.807 247.692 1.00 26.54 792 ILE D CA 1
ATOM 11530 C C . ILE B 2 792 ? 205.091 203.698 249.125 1.00 32.53 792 ILE D C 1
ATOM 11531 O O . ILE B 2 792 ? 205.596 202.648 249.539 1.00 35.94 792 ILE D O 1
ATOM 11536 N N . LEU B 2 793 ? 204.961 204.778 249.887 1.00 23.10 793 LEU D N 1
ATOM 11537 C CA . LEU B 2 793 ? 205.509 204.855 251.232 1.00 24.23 793 LEU D CA 1
ATOM 11538 C C . LEU B 2 793 ? 204.417 204.599 252.258 1.00 27.85 793 LEU D C 1
ATOM 11539 O O . LEU B 2 793 ? 203.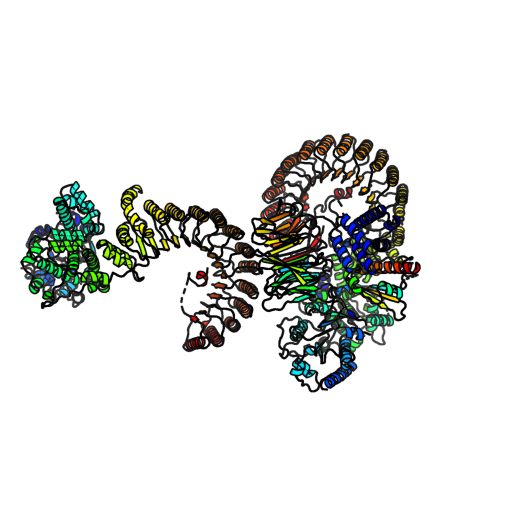392 205.286 252.267 1.00 28.72 793 LEU D O 1
ATOM 11544 N N . THR B 2 794 ? 204.645 203.615 253.121 1.00 33.62 794 THR D N 1
ATOM 11545 C CA . THR B 2 794 ? 203.799 203.418 254.285 1.00 35.63 794 THR D CA 1
ATOM 11546 C C . THR B 2 794 ? 204.080 204.503 255.315 1.00 30.55 794 THR D C 1
ATOM 11547 O O . THR B 2 794 ? 205.188 205.038 255.396 1.00 33.41 794 THR D O 1
ATOM 11551 N N . GLU B 2 795 ? 203.061 204.821 256.114 1.00 33.53 795 GLU D N 1
ATOM 11552 C CA . GLU B 2 795 ? 203.218 205.876 257.107 1.00 36.04 795 GLU D CA 1
ATOM 11553 C C . GLU B 2 795 ? 204.399 205.610 258.031 1.00 36.65 795 GLU D C 1
ATOM 11554 O O . GLU B 2 795 ? 205.049 206.556 258.488 1.00 35.08 795 GLU D O 1
ATOM 11560 N N . ARG B 2 796 ? 204.706 204.341 258.305 1.00 41.39 796 ARG D N 1
ATOM 11561 C CA . ARG B 2 796 ? 205.860 204.026 259.144 1.00 44.80 796 ARG D CA 1
ATOM 11562 C C . ARG B 2 796 ? 207.169 204.295 258.410 1.00 43.43 796 ARG D C 1
ATOM 11563 O O . ARG B 2 796 ? 208.140 204.781 259.008 1.00 40.35 796 ARG D O 1
ATOM 11571 N N . ALA B 2 797 ? 207.218 203.975 257.117 1.00 32.53 797 ALA D N 1
ATOM 11572 C CA . ALA B 2 797 ? 208.414 204.258 256.334 1.00 28.02 797 ALA D CA 1
ATOM 11573 C C . ALA B 2 797 ? 208.697 205.752 256.304 1.00 28.44 797 ALA D C 1
ATOM 11574 O O . ALA B 2 797 ? 209.839 206.181 256.499 1.00 27.77 797 ALA D O 1
ATOM 11576 N N . MET B 2 798 ? 207.665 206.562 256.067 1.00 26.42 798 MET D N 1
ATOM 11577 C CA . MET B 2 798 ? 207.845 208.008 256.114 1.00 30.44 798 MET D CA 1
ATOM 11578 C C . MET B 2 798 ? 208.235 208.465 257.512 1.00 32.38 798 MET D C 1
ATOM 11579 O O . MET B 2 798 ? 209.070 209.362 257.664 1.00 38.19 798 MET D O 1
ATOM 11584 N N . LYS B 2 799 ? 207.639 207.871 258.547 1.00 28.87 799 LYS D N 1
ATOM 11585 C CA . LYS B 2 799 ? 208.008 208.241 259.907 1.00 25.31 799 LYS D CA 1
ATOM 11586 C C . LYS B 2 799 ? 209.506 208.087 260.117 1.00 23.18 799 LYS D C 1
ATOM 11587 O O . LYS B 2 799 ? 210.186 209.027 260.541 1.00 24.62 799 LYS D O 1
ATOM 11593 N N . THR B 2 800 ? 210.043 206.908 259.799 1.00 26.07 800 THR D N 1
ATOM 11594 C CA . THR B 2 800 ? 211.467 206.667 260.025 1.00 30.82 800 THR D CA 1
ATOM 11595 C C . THR B 2 800 ? 212.338 207.519 259.107 1.00 22.72 800 THR D C 1
ATOM 11596 O O . THR B 2 800 ? 213.378 208.035 259.535 1.00 23.32 800 THR D O 1
ATOM 11600 N N . LEU B 2 801 ? 211.932 207.688 257.848 1.00 20.03 801 LEU D N 1
ATOM 11601 C CA . LEU B 2 801 ? 212.706 208.513 256.929 1.00 26.65 801 LEU D CA 1
ATOM 11602 C C . LEU B 2 801 ? 212.827 209.937 257.452 1.00 21.43 801 LEU D C 1
ATOM 11603 O O . LEU B 2 801 ? 213.932 210.476 257.584 1.00 21.82 801 LEU D O 1
ATOM 11608 N N . CYS B 2 802 ? 211.697 210.559 257.782 1.00 18.78 802 CYS D N 1
ATOM 11609 C CA . CYS B 2 802 ? 211.740 211.918 258.300 1.00 25.86 802 CYS D CA 1
ATOM 11610 C C . CYS B 2 802 ? 212.523 211.982 259.604 1.00 26.43 802 CYS D C 1
ATOM 11611 O O . CYS B 2 802 ? 213.338 212.891 259.796 1.00 25.63 802 CYS D O 1
ATOM 11614 N N . ALA B 2 803 ? 212.308 211.019 260.506 1.00 19.30 803 ALA D N 1
ATOM 11615 C CA . ALA B 2 803 ? 213.027 211.027 261.772 1.00 18.03 803 ALA D CA 1
ATOM 11616 C C . ALA B 2 803 ? 214.532 211.015 261.547 1.00 20.06 803 ALA D C 1
ATOM 11617 O O . ALA B 2 803 ? 215.283 211.649 262.296 1.00 21.02 803 ALA D O 1
ATOM 11619 N N . LYS B 2 804 ? 214.993 210.293 260.524 1.00 19.66 804 LYS D N 1
ATOM 11620 C CA . LYS B 2 804 ? 216.419 210.310 260.210 1.00 13.95 804 LYS D CA 1
ATOM 11621 C C . LYS B 2 804 ? 216.823 211.593 259.492 1.00 14.31 804 LYS D C 1
ATOM 11622 O O . LYS B 2 804 ? 218.000 211.967 259.516 1.00 19.38 804 LYS D O 1
ATOM 11628 N N . LEU B 2 805 ? 215.872 212.272 258.845 1.00 24.71 805 LEU D N 1
ATOM 11629 C CA . LEU B 2 805 ? 216.158 213.534 258.169 1.00 21.79 805 LEU D CA 1
ATOM 11630 C C . LEU B 2 805 ? 216.152 214.740 259.105 1.00 21.00 805 LEU D C 1
ATOM 11631 O O . LEU B 2 805 ? 216.757 215.763 258.768 1.00 16.44 805 LEU D O 1
ATOM 11636 N N . ARG B 2 806 ? 215.495 214.650 260.265 1.00 24.22 806 ARG D N 1
ATOM 11637 C CA . ARG B 2 806 ? 215.384 215.809 261.146 1.00 14.49 806 ARG D CA 1
ATOM 11638 C C . ARG B 2 806 ? 216.743 216.284 261.642 1.00 17.39 806 ARG D C 1
ATOM 11639 O O . ARG B 2 806 ? 216.968 217.493 261.756 1.00 16.21 806 ARG D O 1
ATOM 11647 N N . HIS B 2 807 ? 217.650 215.361 261.938 1.00 25.22 807 HIS D N 1
ATOM 11648 C CA . HIS B 2 807 ? 218.827 215.694 262.727 1.00 24.02 807 HIS D CA 1
ATOM 11649 C C . HIS B 2 807 ? 219.652 216.769 262.026 1.00 23.51 807 HIS D C 1
ATOM 11650 O O . HIS B 2 807 ? 219.828 216.707 260.803 1.00 26.66 807 HIS D O 1
ATOM 11657 N N . PRO B 2 808 ? 220.178 217.756 262.756 1.00 35.91 808 PRO D N 1
ATOM 11658 C CA . PRO B 2 808 ? 220.834 218.896 262.093 1.00 31.86 808 PRO D CA 1
ATOM 11659 C C . PRO B 2 808 ? 222.056 218.526 261.271 1.00 30.87 808 PRO D C 1
ATOM 11660 O O . PRO B 2 808 ? 222.429 219.292 260.374 1.00 30.39 808 PRO D O 1
ATOM 11664 N N . THR B 2 809 ? 222.698 217.390 261.544 1.00 29.17 809 THR D N 1
ATOM 11665 C CA . THR B 2 809 ? 223.882 217.009 260.783 1.00 33.09 809 THR D CA 1
ATOM 11666 C C . THR B 2 809 ? 223.576 216.749 259.313 1.00 30.61 809 THR D C 1
ATOM 11667 O O . THR B 2 809 ? 224.507 216.712 258.502 1.00 25.92 809 THR D O 1
ATOM 11671 N N . CYS B 2 810 ? 222.308 216.574 258.951 1.00 22.75 810 CYS D N 1
ATOM 11672 C CA . CYS B 2 810 ? 221.951 216.377 257.555 1.00 15.34 810 CYS D CA 1
ATOM 11673 C C . CYS B 2 810 ? 222.281 217.628 256.750 1.00 16.50 810 CYS D C 1
ATOM 11674 O O . CYS B 2 810 ? 222.366 218.733 257.290 1.00 23.61 810 CYS D O 1
ATOM 11677 N N . LYS B 2 811 ? 222.474 217.447 255.441 1.00 19.35 811 LYS D N 1
ATOM 11678 C CA . LYS B 2 811 ? 222.854 218.547 254.562 1.00 18.45 811 LYS D CA 1
ATOM 11679 C C . LYS B 2 811 ? 222.070 218.536 253.252 1.00 13.83 811 LYS D C 1
ATOM 11680 O O . LYS B 2 811 ? 222.547 219.070 252.250 1.00 10.89 811 LYS D O 1
ATOM 11686 N N . ILE B 2 812 ? 220.877 217.956 253.244 1.00 20.66 812 ILE D N 1
ATOM 11687 C CA . ILE B 2 812 ? 220.067 217.870 252.034 1.00 16.69 812 ILE D CA 1
ATOM 11688 C C . ILE B 2 812 ? 219.311 219.177 251.849 1.00 16.30 812 ILE D C 1
ATOM 11689 O O . ILE B 2 812 ? 218.597 219.625 252.752 1.00 24.06 812 ILE D O 1
ATOM 11694 N N . GLN B 2 813 ? 219.446 219.779 250.667 1.00 14.99 813 GLN D N 1
ATOM 11695 C CA . GLN B 2 813 ? 218.909 221.107 250.396 1.00 13.45 813 GLN D CA 1
ATOM 11696 C C . GLN B 2 813 ? 217.606 221.083 249.608 1.00 13.55 813 GLN D C 1
ATOM 11697 O O . GLN B 2 813 ? 216.727 221.906 249.859 1.00 40.72 813 GLN D O 1
ATOM 11703 N N . THR B 2 814 ? 217.460 220.167 248.660 1.00 5.46 814 THR D N 1
ATOM 11704 C CA . THR B 2 814 ? 216.271 220.092 247.822 1.00 16.03 814 THR D CA 1
ATOM 11705 C C . THR B 2 814 ? 215.568 218.760 248.040 1.00 25.20 814 THR D C 1
ATOM 11706 O O . THR B 2 814 ? 216.219 217.713 248.095 1.00 32.01 814 THR D O 1
ATOM 11710 N N . LEU B 2 815 ? 214.245 218.802 248.164 1.00 29.11 815 LEU D N 1
ATOM 11711 C CA . LEU B 2 815 ? 213.419 217.610 248.287 1.00 27.79 815 LEU D CA 1
ATOM 11712 C C . LEU B 2 815 ? 212.289 217.674 247.269 1.00 25.52 815 LEU D C 1
ATOM 11713 O O . LEU B 2 815 ? 211.706 218.737 247.048 1.00 47.65 815 LEU D O 1
ATOM 11718 N N . MET B 2 816 ? 211.984 216.540 246.642 1.00 16.75 816 MET D N 1
ATOM 11719 C CA . MET B 2 816 ? 210.981 216.490 245.583 1.00 27.57 816 MET D CA 1
ATOM 11720 C C . MET B 2 816 ? 210.121 215.252 245.769 1.00 26.18 816 MET D C 1
ATOM 11721 O O . MET B 2 816 ? 210.614 214.129 245.642 1.00 39.08 816 MET D O 1
ATOM 11726 N N . PHE B 2 817 ? 208.838 215.455 246.051 1.00 18.33 817 PHE D N 1
ATOM 11727 C CA . PHE B 2 817 ? 207.901 214.367 246.303 1.00 23.39 817 PHE D CA 1
ATOM 11728 C C . PHE B 2 817 ? 206.742 214.397 245.315 1.00 23.94 817 PHE D C 1
ATOM 11729 O O . PHE B 2 817 ? 205.654 213.900 245.610 1.00 24.11 817 PHE D O 1
ATOM 11737 N N . ARG B 2 818 ? 206.958 214.986 244.137 1.00 24.96 818 ARG D N 1
ATOM 11738 C CA . ARG B 2 818 ? 205.864 215.148 243.183 1.00 30.12 818 ARG D CA 1
ATOM 11739 C C . ARG B 2 818 ? 205.291 213.800 242.764 1.00 22.00 818 ARG D C 1
ATOM 11740 O O . ARG B 2 818 ? 204.087 213.559 242.907 1.00 20.31 818 ARG D O 1
ATOM 11748 N N . ASN B 2 819 ? 206.138 212.898 242.275 1.00 19.56 819 ASN D N 1
ATOM 11749 C CA . ASN B 2 819 ? 205.666 211.646 241.707 1.00 16.93 819 ASN D CA 1
ATOM 11750 C C . ASN B 2 819 ? 205.441 210.551 242.741 1.00 22.41 819 ASN D C 1
ATOM 11751 O O . ASN B 2 819 ? 204.816 209.537 242.415 1.00 35.22 819 ASN D O 1
ATOM 11756 N N . ALA B 2 820 ? 205.918 210.725 243.968 1.00 22.64 820 ALA D N 1
ATOM 11757 C CA . ALA B 2 820 ? 205.719 209.706 244.986 1.00 26.26 820 ALA D CA 1
ATOM 11758 C C . ALA B 2 820 ? 204.320 209.803 245.579 1.00 19.37 820 ALA D C 1
ATOM 11759 O O . ALA B 2 820 ? 203.732 210.883 245.666 1.00 20.78 820 ALA D O 1
ATOM 11761 N N . GLN B 2 821 ? 203.784 208.655 245.984 1.00 10.09 821 GLN D N 1
ATOM 11762 C CA . GLN B 2 821 ? 202.499 208.583 246.671 1.00 17.65 821 GLN D CA 1
ATOM 11763 C C . GLN B 2 821 ? 202.764 208.519 248.170 1.00 24.19 821 GLN D C 1
ATOM 11764 O O . GLN B 2 821 ? 203.085 207.454 248.703 1.00 38.53 821 GLN D O 1
ATOM 11770 N N . ILE B 2 822 ? 202.620 209.656 248.847 1.00 26.32 822 ILE D N 1
ATOM 11771 C CA . ILE B 2 822 ? 202.995 209.771 250.252 1.00 35.63 822 ILE D CA 1
ATOM 11772 C C . ILE B 2 822 ? 201.859 210.379 251.064 1.00 35.19 822 ILE D C 1
ATOM 11773 O O . ILE B 2 822 ? 202.093 210.985 252.114 1.00 35.21 822 ILE D O 1
ATOM 11778 N N . THR B 2 823 ? 200.623 210.224 250.594 1.00 33.87 823 THR D N 1
ATOM 11779 C CA . THR B 2 823 ? 199.496 210.885 251.249 1.00 36.76 823 THR D CA 1
ATOM 11780 C C . THR B 2 823 ? 199.369 210.535 252.725 1.00 36.84 823 THR D C 1
ATOM 11781 O O . THR B 2 823 ? 199.150 211.451 253.532 1.00 36.07 823 THR D O 1
ATOM 11785 N N . PRO B 2 824 ? 199.474 209.272 253.147 1.00 38.91 824 PRO D N 1
ATOM 11786 C CA . PRO B 2 824 ? 199.335 208.974 254.584 1.00 38.59 824 PRO D CA 1
ATOM 11787 C C . PRO B 2 824 ? 200.456 209.532 255.449 1.00 37.71 824 PRO D C 1
ATOM 11788 O O . PRO B 2 824 ? 200.253 209.690 256.659 1.00 36.31 824 PRO D O 1
ATOM 11792 N N . GLY B 2 825 ? 201.622 209.836 254.883 1.00 28.40 825 GLY D N 1
ATOM 11793 C CA . GLY B 2 825 ? 202.773 210.184 255.694 1.00 27.40 825 GLY D CA 1
ATOM 11794 C C . GLY B 2 825 ? 203.224 211.628 255.608 1.00 34.05 825 GLY D C 1
ATOM 11795 O O . GLY B 2 825 ? 204.356 211.941 255.987 1.00 43.00 825 GLY D O 1
ATOM 11796 N N . VAL B 2 826 ? 202.362 212.520 255.113 1.00 36.84 826 VAL D N 1
ATOM 11797 C CA . VAL B 2 826 ? 202.757 213.920 254.969 1.00 32.41 826 VAL D CA 1
ATOM 11798 C C . VAL B 2 826 ? 202.952 214.576 256.330 1.00 33.76 826 VAL D C 1
ATOM 11799 O O . VAL B 2 826 ? 203.822 215.440 256.489 1.00 28.45 826 VAL D O 1
ATOM 11803 N N . GLN B 2 827 ? 202.158 214.183 257.329 1.00 40.82 827 GLN D N 1
ATOM 11804 C CA . GLN B 2 827 ? 202.142 214.892 258.604 1.00 36.33 827 GLN D CA 1
ATOM 11805 C C . GLN B 2 827 ? 203.503 214.899 259.286 1.00 34.30 827 GLN D C 1
ATOM 11806 O O . GLN B 2 827 ? 203.751 215.759 260.136 1.00 35.90 827 GLN D O 1
ATOM 11812 N N . HIS B 2 828 ? 204.385 213.967 258.941 1.00 28.97 828 HIS D N 1
ATOM 11813 C CA . HIS B 2 828 ? 205.709 213.889 259.544 1.00 35.10 828 HIS D CA 1
ATOM 11814 C C . HIS B 2 828 ? 206.752 214.680 258.771 1.00 37.14 828 HIS D C 1
ATOM 11815 O O . HIS B 2 828 ? 207.945 214.547 259.059 1.00 36.31 828 HIS D O 1
ATOM 11822 N N . LEU B 2 829 ? 206.331 215.496 257.805 1.00 39.74 829 LEU D N 1
ATOM 11823 C CA . LEU B 2 829 ? 207.269 216.219 256.954 1.00 33.01 829 LEU D CA 1
ATOM 11824 C C . LEU B 2 829 ? 207.672 217.559 257.556 1.00 26.71 829 LEU D C 1
ATOM 11825 O O . LEU B 2 829 ? 208.838 217.953 257.471 1.00 22.72 829 LEU D O 1
ATOM 11830 N N . TRP B 2 830 ? 206.728 218.265 258.174 1.00 30.24 830 TRP D N 1
ATOM 11831 C CA . TRP B 2 830 ? 206.957 219.654 258.552 1.00 34.80 830 TRP D CA 1
ATOM 11832 C C . TRP B 2 830 ? 208.013 219.803 259.638 1.00 38.82 830 TRP D C 1
ATOM 11833 O O . TRP B 2 830 ? 208.620 220.876 259.754 1.00 36.95 830 TRP D O 1
ATOM 11844 N N . ARG B 2 831 ? 208.255 218.759 260.430 1.00 27.66 831 ARG D N 1
ATOM 11845 C CA . ARG B 2 831 ? 209.237 218.879 261.499 1.00 22.92 831 ARG D CA 1
ATOM 11846 C C . ARG B 2 831 ? 210.632 219.131 260.952 1.00 29.90 831 ARG D C 1
ATOM 11847 O O . ARG B 2 831 ? 211.410 219.860 261.574 1.00 26.98 831 ARG D O 1
ATOM 11855 N N . ILE B 2 832 ? 210.971 218.549 259.799 1.00 33.42 832 ILE D N 1
ATOM 11856 C CA . ILE B 2 832 ? 212.298 218.775 259.230 1.00 19.92 832 ILE D CA 1
ATOM 11857 C C . ILE B 2 832 ? 212.419 220.209 258.738 1.00 13.19 832 ILE D C 1
ATOM 11858 O O . ILE B 2 832 ? 213.466 220.846 258.895 1.00 19.83 832 ILE D O 1
ATOM 11863 N N . VAL B 2 833 ? 211.352 220.739 258.138 1.00 24.61 833 VAL D N 1
ATOM 11864 C CA . VAL B 2 833 ? 211.345 222.140 257.728 1.00 32.77 833 VAL D CA 1
ATOM 11865 C C . VAL B 2 833 ? 211.563 223.038 258.933 1.00 26.60 833 VAL D C 1
ATOM 11866 O O . VAL B 2 833 ? 212.319 224.014 258.875 1.00 19.99 833 VAL D O 1
ATOM 11870 N N . MET B 2 834 ? 210.895 222.727 260.043 1.00 27.36 834 MET D N 1
ATOM 11871 C CA . MET B 2 834 ? 211.036 223.542 261.244 1.00 30.65 834 MET D CA 1
ATOM 11872 C C . MET B 2 834 ? 212.445 223.449 261.821 1.00 30.78 834 MET D C 1
ATOM 11873 O O . MET B 2 834 ? 213.028 224.466 262.214 1.00 32.55 834 MET D O 1
ATOM 11878 N N . ALA B 2 835 ? 213.013 222.245 261.871 1.00 18.43 835 ALA D N 1
ATOM 11879 C CA . ALA B 2 835 ? 214.259 221.995 262.587 1.00 14.68 835 ALA D CA 1
ATOM 11880 C C . ALA B 2 835 ? 215.497 222.074 261.707 1.00 23.00 835 ALA D C 1
ATOM 11881 O O . ALA B 2 835 ? 216.510 222.633 262.133 1.00 33.70 835 ALA D O 1
ATOM 11883 N N . ASN B 2 836 ? 215.453 221.527 260.496 1.00 17.58 836 ASN D N 1
ATOM 11884 C CA . ASN B 2 836 ? 216.642 221.489 259.654 1.00 16.95 836 ASN D CA 1
ATOM 11885 C C . ASN B 2 836 ? 216.968 222.891 259.156 1.00 19.96 836 ASN D C 1
ATOM 11886 O O . ASN B 2 836 ? 216.116 223.564 258.566 1.00 19.48 836 ASN D O 1
ATOM 11891 N N . ARG B 2 837 ? 218.203 223.331 259.393 1.00 24.19 837 ARG D N 1
ATOM 11892 C CA . ARG B 2 837 ? 218.610 224.685 259.043 1.00 26.54 837 ARG D CA 1
ATOM 11893 C C . ARG B 2 837 ? 219.196 224.789 257.643 1.00 28.22 837 ARG D C 1
ATOM 11894 O O . ARG B 2 837 ? 219.369 225.905 257.144 1.00 28.10 837 ARG D O 1
ATOM 11902 N N . ASN B 2 838 ? 219.505 223.665 257.002 1.00 24.75 838 ASN D N 1
ATOM 11903 C CA . ASN B 2 838 ? 220.159 223.671 255.703 1.00 19.62 838 ASN D CA 1
ATOM 11904 C C . ASN B 2 838 ? 219.197 223.460 254.542 1.00 12.46 838 ASN D C 1
ATOM 11905 O O . ASN B 2 838 ? 219.614 223.576 253.388 1.00 15.09 838 ASN D O 1
ATOM 11910 N N . LEU B 2 839 ? 217.934 223.151 254.815 1.00 20.35 839 LEU D N 1
ATOM 11911 C CA . LEU B 2 839 ? 216.949 222.982 253.756 1.00 28.28 839 LEU D CA 1
ATOM 11912 C C . LEU B 2 839 ? 216.615 224.330 253.126 1.00 38.28 839 LEU D C 1
ATOM 11913 O O . LEU B 2 839 ? 216.514 225.346 253.818 1.00 47.29 839 LEU D O 1
ATOM 11918 N N . ARG B 2 840 ? 216.450 224.340 251.805 1.00 33.08 840 ARG D N 1
ATOM 11919 C CA . ARG B 2 840 ? 216.177 225.567 251.067 1.00 18.30 840 ARG D CA 1
ATOM 11920 C C . ARG B 2 840 ? 214.962 225.459 250.164 1.00 26.99 840 ARG D C 1
ATOM 11921 O O . ARG B 2 840 ? 214.250 226.449 249.983 1.00 51.62 840 ARG D O 1
ATOM 11929 N N . SER B 2 841 ? 214.703 224.295 249.584 1.00 34.09 841 SER D N 1
ATOM 11930 C CA . SER B 2 841 ? 213.584 224.107 248.674 1.00 34.43 841 SER D CA 1
ATOM 11931 C C . SER B 2 841 ? 212.795 222.867 249.065 1.00 26.84 841 SER D C 1
ATOM 11932 O O . SER B 2 841 ? 213.338 221.922 249.639 1.00 42.49 841 SER D O 1
ATOM 11935 N N . LEU B 2 842 ? 211.504 222.879 248.749 1.00 23.14 842 LEU D N 1
ATOM 11936 C CA . LEU B 2 842 ? 210.624 221.771 249.090 1.00 35.33 842 LEU D CA 1
ATOM 11937 C C . LEU B 2 842 ? 209.485 221.734 248.087 1.00 30.32 842 LEU D C 1
ATOM 11938 O O . LEU B 2 842 ? 208.805 222.741 247.888 1.00 50.63 842 LEU D O 1
ATOM 11943 N N . ASN B 2 843 ? 209.278 220.576 247.469 1.00 33.01 843 ASN D N 1
ATOM 11944 C CA . ASN B 2 843 ? 208.319 220.421 246.385 1.00 32.61 843 ASN D CA 1
ATOM 11945 C C . ASN B 2 843 ? 207.327 219.325 246.731 1.00 39.88 843 ASN D C 1
ATOM 11946 O O . ASN B 2 843 ? 207.722 218.235 247.153 1.00 59.56 843 ASN D O 1
ATOM 11951 N N . LEU B 2 844 ? 206.045 219.618 246.553 1.00 29.24 844 LEU D N 1
ATOM 11952 C CA . LEU B 2 844 ? 204.976 218.645 246.705 1.00 32.73 844 LEU D CA 1
ATOM 11953 C C . LEU B 2 844 ? 204.028 218.793 245.529 1.00 31.02 844 LEU D C 1
ATOM 11954 O O . LEU B 2 844 ? 203.902 219.880 244.963 1.00 51.13 844 LEU D O 1
ATOM 11959 N N . GLY B 2 845 ? 203.369 217.704 245.157 1.00 18.50 845 GLY D N 1
ATOM 11960 C CA . GLY B 2 845 ? 202.461 217.754 244.031 1.00 24.16 845 GLY D CA 1
ATOM 11961 C C . GLY B 2 845 ? 201.578 216.533 243.918 1.00 27.05 845 GLY D C 1
ATOM 11962 O O . GLY B 2 845 ? 201.973 215.431 244.308 1.00 24.86 845 GLY D O 1
ATOM 11963 N N . GLY B 2 846 ? 200.373 216.718 243.388 1.00 29.66 846 GLY D N 1
ATOM 11964 C CA . GLY B 2 846 ? 199.468 215.608 243.185 1.00 27.34 846 GLY D CA 1
ATOM 11965 C C . GLY B 2 846 ? 198.962 214.960 244.449 1.00 28.34 846 GLY D C 1
ATOM 11966 O O . GLY B 2 846 ? 198.174 214.014 244.365 1.00 35.64 846 GLY D O 1
ATOM 11967 N N . THR B 2 847 ? 199.387 215.434 245.614 1.00 35.48 847 THR D N 1
ATOM 11968 C CA . THR B 2 847 ? 198.888 214.948 246.890 1.00 40.57 847 THR D CA 1
ATOM 11969 C C . THR B 2 847 ? 197.709 215.801 247.346 1.00 38.58 847 THR D C 1
ATOM 11970 O O . THR B 2 847 ? 197.555 216.952 246.939 1.00 40.58 847 THR D O 1
ATOM 11974 N N . HIS B 2 848 ? 196.869 215.222 248.193 1.00 29.64 848 HIS D N 1
ATOM 11975 C CA . HIS B 2 848 ? 195.753 215.944 248.786 1.00 33.59 848 HIS D CA 1
ATOM 11976 C C . HIS B 2 848 ? 196.138 216.383 250.191 1.00 38.99 848 HIS D C 1
ATOM 11977 O O . HIS B 2 848 ? 196.646 215.578 250.978 1.00 45.24 848 HIS D O 1
ATOM 11984 N N . LEU B 2 849 ? 195.897 217.651 250.504 1.00 35.85 849 LEU D N 1
ATOM 11985 C CA . LEU B 2 849 ? 196.292 218.234 251.777 1.00 37.72 849 LEU D CA 1
ATOM 11986 C C . LEU B 2 849 ? 195.062 218.615 252.589 1.00 42.25 849 LEU D C 1
ATOM 11987 O O . LEU B 2 849 ? 194.176 219.320 252.097 1.00 43.35 849 LEU D O 1
ATOM 11992 N N . LYS B 2 850 ? 195.018 218.144 253.831 1.00 58.21 850 LYS D N 1
ATOM 11993 C CA . LYS B 2 850 ? 193.948 218.489 254.750 1.00 63.67 850 LYS D CA 1
ATOM 11994 C C . LYS B 2 850 ? 194.160 219.899 255.300 1.00 62.69 850 LYS D C 1
ATOM 11995 O O . LYS B 2 850 ? 195.268 220.444 255.284 1.00 55.73 850 LYS D O 1
ATOM 12001 N N . GLU B 2 851 ? 193.071 220.496 255.793 1.00 63.25 851 GLU D N 1
ATOM 12002 C CA . GLU B 2 851 ? 193.161 221.842 256.347 1.00 59.49 851 GLU D CA 1
ATOM 12003 C C . GLU B 2 851 ? 194.130 221.888 257.519 1.00 57.87 851 GLU D C 1
ATOM 12004 O O . GLU B 2 851 ? 194.907 222.840 257.653 1.00 57.57 851 GLU D O 1
ATOM 12010 N N . GLU B 2 852 ? 194.100 220.870 258.381 1.00 61.97 852 GLU D N 1
ATOM 12011 C CA . GLU B 2 852 ? 195.050 220.819 259.487 1.00 66.27 852 GLU D CA 1
ATOM 12012 C C . GLU B 2 852 ? 196.481 220.702 258.977 1.00 60.89 852 GLU D C 1
ATOM 12013 O O . GLU B 2 852 ? 197.412 221.225 259.597 1.00 54.31 852 GLU D O 1
ATOM 12019 N N . ASP B 2 853 ? 196.678 220.020 257.848 1.00 55.17 853 ASP D N 1
ATOM 12020 C CA . ASP B 2 853 ? 198.013 219.948 257.265 1.00 51.12 853 ASP D CA 1
ATOM 12021 C C . ASP B 2 853 ? 198.500 221.330 256.852 1.00 54.71 853 ASP D C 1
ATOM 12022 O O . ASP B 2 853 ? 199.655 221.693 257.106 1.00 60.56 853 ASP D O 1
ATOM 12027 N N . VAL B 2 854 ? 197.631 222.121 256.222 1.00 50.76 854 VAL D N 1
ATOM 12028 C CA . VAL B 2 854 ? 198.017 223.474 255.836 1.00 51.40 854 VAL D CA 1
ATOM 12029 C C . VAL B 2 854 ? 198.270 224.327 257.071 1.00 48.30 854 VAL D C 1
ATOM 12030 O O . VAL B 2 854 ? 199.195 225.145 257.098 1.00 46.75 854 VAL D O 1
ATOM 12034 N N . ARG B 2 855 ? 197.451 224.157 258.110 1.00 48.65 855 ARG D N 1
ATOM 12035 C CA . ARG B 2 855 ? 197.666 224.911 259.339 1.00 48.13 855 ARG D CA 1
ATOM 12036 C C . ARG B 2 855 ? 199.018 224.575 259.953 1.00 46.30 855 ARG D C 1
ATOM 12037 O O . ARG B 2 855 ? 199.747 225.469 260.396 1.00 48.11 855 ARG D O 1
ATOM 12045 N N . MET B 2 856 ? 199.374 223.290 259.981 1.00 41.15 856 MET D N 1
ATOM 12046 C CA . MET B 2 856 ? 200.669 222.892 260.523 1.00 43.11 856 MET D CA 1
ATOM 12047 C C . MET B 2 856 ? 201.810 223.443 259.679 1.00 39.63 856 MET D C 1
ATOM 12048 O O . MET B 2 856 ? 202.821 223.908 260.216 1.00 38.13 856 MET D O 1
ATOM 12053 N N . ALA B 2 857 ? 201.669 223.398 258.353 1.00 39.32 857 ALA D N 1
ATOM 12054 C CA . ALA B 2 857 ? 202.700 223.955 257.485 1.00 37.62 857 ALA D CA 1
ATOM 12055 C C . ALA B 2 857 ? 202.886 225.440 257.754 1.00 38.43 857 ALA D C 1
ATOM 12056 O O . ALA B 2 857 ? 204.017 225.935 257.848 1.00 42.13 857 ALA D O 1
ATOM 12058 N N . CYS B 2 858 ? 201.778 226.169 257.888 1.00 47.86 858 CYS D N 1
ATOM 12059 C CA . CYS B 2 858 ? 201.856 227.596 258.171 1.00 45.35 858 CYS D CA 1
ATOM 12060 C C . CYS B 2 858 ? 202.523 227.858 259.515 1.00 49.66 858 CYS D C 1
ATOM 12061 O O . CYS B 2 858 ? 203.376 228.746 259.629 1.00 42.57 858 CYS D O 1
ATOM 12064 N N . GLU B 2 859 ? 202.160 227.088 260.545 1.00 55.08 859 GLU D N 1
ATOM 12065 C CA . GLU B 2 859 ? 202.801 227.263 261.844 1.00 47.53 859 GLU D CA 1
ATOM 12066 C C . GLU B 2 859 ? 204.300 227.009 261.753 1.00 43.59 859 GLU D C 1
ATOM 12067 O O . GLU B 2 859 ? 205.100 227.738 262.350 1.00 45.07 859 GLU D O 1
ATOM 12073 N N . ALA B 2 860 ? 204.698 225.976 261.011 1.00 38.60 860 ALA D N 1
ATOM 12074 C CA . ALA B 2 860 ? 206.117 225.668 260.873 1.00 38.83 860 ALA D CA 1
ATOM 12075 C C . ALA B 2 860 ? 206.854 226.774 260.129 1.00 33.32 860 ALA D C 1
ATOM 12076 O O . ALA B 2 860 ? 208.017 227.064 260.430 1.00 35.42 860 ALA D O 1
ATOM 12078 N N . LEU B 2 861 ? 206.199 227.392 259.144 1.00 39.62 861 LEU D N 1
ATOM 12079 C CA . LEU B 2 861 ? 206.842 228.469 258.397 1.00 43.74 861 LEU D CA 1
ATOM 12080 C C . LEU B 2 861 ? 207.071 229.704 259.261 1.00 50.92 861 LEU D C 1
ATOM 12081 O O . LEU B 2 861 ? 208.086 230.391 259.101 1.00 52.54 861 LEU D O 1
ATOM 12086 N N . LYS B 2 862 ? 206.144 230.006 260.171 1.00 55.69 862 LYS D N 1
ATOM 12087 C CA . LYS B 2 862 ? 206.250 231.195 261.008 1.00 53.37 862 LYS D CA 1
ATOM 12088 C C . LYS B 2 862 ? 207.410 231.119 261.987 1.00 52.70 862 LYS D C 1
ATOM 12089 O O . LYS B 2 862 ? 207.860 232.161 262.473 1.00 46.96 862 LYS D O 1
ATOM 12095 N N . HIS B 2 863 ? 207.894 229.923 262.285 1.00 60.11 863 HIS D N 1
ATOM 12096 C CA . HIS B 2 863 ? 208.887 229.755 263.333 1.00 56.37 863 HIS D CA 1
ATOM 12097 C C . HIS B 2 863 ? 210.154 230.519 262.963 1.00 60.84 863 HIS D C 1
ATOM 12098 O O . HIS B 2 863 ? 210.636 230.396 261.833 1.00 61.49 863 HIS D O 1
ATOM 12105 N N . PRO B 2 864 ? 210.723 231.308 263.876 1.00 76.90 864 PRO D N 1
ATOM 12106 C CA . PRO B 2 864 ? 211.851 232.173 263.491 1.00 75.54 864 PRO D CA 1
ATOM 12107 C C . PRO B 2 864 ? 213.074 231.418 263.010 1.00 69.68 864 PRO D C 1
ATOM 12108 O O . PRO B 2 864 ? 213.958 232.035 262.404 1.00 71.16 864 PRO D O 1
ATOM 12112 N N . LYS B 2 865 ? 213.170 230.115 263.268 1.00 53.96 865 LYS D N 1
ATOM 12113 C CA . LYS B 2 865 ? 214.341 229.357 262.848 1.00 56.92 865 LYS D CA 1
ATOM 12114 C C . LYS B 2 865 ? 214.191 228.744 261.462 1.00 58.02 865 LYS D C 1
ATOM 12115 O O . LYS B 2 865 ? 215.059 227.965 261.054 1.00 58.63 865 LYS D O 1
ATOM 12121 N N . CYS B 2 866 ? 213.126 229.066 260.734 1.00 45.66 866 CYS D N 1
ATOM 12122 C CA . CYS B 2 866 ? 212.974 228.565 259.376 1.00 40.01 866 CYS D CA 1
ATOM 12123 C C . CYS B 2 866 ? 213.717 229.452 258.389 1.00 37.17 866 CYS D C 1
ATOM 12124 O O . CYS B 2 866 ? 213.639 230.681 258.455 1.00 36.08 866 CYS D O 1
ATOM 12127 N N . LEU B 2 867 ? 214.448 228.816 257.469 1.00 39.03 867 LEU D N 1
ATOM 12128 C CA . LEU B 2 867 ? 215.168 229.519 256.413 1.00 32.60 867 LEU D CA 1
ATOM 12129 C C . LEU B 2 867 ? 214.805 228.982 255.033 1.00 33.70 867 LEU D C 1
ATOM 12130 O O . LEU B 2 867 ? 215.523 229.239 254.064 1.00 39.14 867 LEU D O 1
ATOM 12135 N N . LEU B 2 868 ? 213.700 228.253 254.924 1.00 50.30 868 LEU D N 1
ATOM 12136 C CA . LEU B 2 868 ? 213.238 227.759 253.635 1.00 51.85 868 LEU D CA 1
ATOM 12137 C C . LEU B 2 868 ? 213.014 228.927 252.685 1.00 56.90 868 LEU D C 1
ATOM 12138 O O . LEU B 2 868 ? 212.501 229.973 253.089 1.00 65.29 868 LEU D O 1
ATOM 12143 N N . GLU B 2 869 ? 213.412 228.755 251.425 1.00 44.70 869 GLU D N 1
ATOM 12144 C CA . GLU B 2 869 ? 213.376 229.831 250.446 1.00 30.74 869 GLU D CA 1
ATOM 12145 C C . GLU B 2 869 ? 212.464 229.552 249.262 1.00 29.18 869 GLU D C 1
ATOM 12146 O O . GLU B 2 869 ? 212.312 230.427 248.409 1.00 48.07 869 GLU D O 1
ATOM 12152 N N . SER B 2 870 ? 211.867 228.368 249.173 1.00 32.48 870 SER D N 1
ATOM 12153 C CA . SER B 2 870 ? 210.988 228.045 248.058 1.00 26.83 870 SER D CA 1
ATOM 12154 C C . SER B 2 870 ? 210.017 226.958 248.479 1.00 34.05 870 SER D C 1
ATOM 12155 O O . SER B 2 870 ? 210.414 226.003 249.149 1.00 61.40 870 SER D O 1
ATOM 12158 N N . LEU B 2 871 ? 208.759 227.097 248.074 1.00 25.11 871 LEU D N 1
ATOM 12159 C CA . LEU B 2 871 ? 207.712 226.149 248.427 1.00 27.68 871 LEU D CA 1
ATOM 12160 C C . LEU B 2 871 ? 206.762 226.023 247.252 1.00 29.41 871 LEU D C 1
ATOM 12161 O O . LEU B 2 871 ? 206.273 227.034 246.744 1.00 60.75 871 LEU D O 1
ATOM 12166 N N . ARG B 2 872 ? 206.493 224.797 246.824 1.00 24.85 872 ARG D N 1
ATOM 12167 C CA . ARG B 2 872 ? 205.680 224.553 245.642 1.00 29.68 872 ARG D CA 1
ATOM 12168 C C . ARG B 2 872 ? 204.554 223.592 245.989 1.00 35.22 872 ARG D C 1
ATOM 12169 O O . ARG B 2 872 ? 204.804 222.492 246.488 1.00 56.71 872 ARG D O 1
ATOM 12177 N N . LEU B 2 873 ? 203.319 224.007 245.721 1.00 31.92 873 LEU D N 1
ATOM 12178 C CA . LEU B 2 873 ? 202.128 223.223 246.021 1.00 34.46 873 LEU D CA 1
ATOM 12179 C C . LEU B 2 873 ? 201.314 223.091 244.744 1.00 34.72 873 LEU D C 1
ATOM 12180 O O . LEU B 2 873 ? 200.784 224.085 244.240 1.00 52.94 873 LEU D O 1
ATOM 12185 N N . ASP B 2 874 ? 201.203 221.870 244.228 1.00 21.64 874 ASP D N 1
ATOM 12186 C CA . ASP B 2 874 ? 200.617 221.628 242.917 1.00 18.99 874 ASP D CA 1
ATOM 12187 C C . ASP B 2 874 ? 199.448 220.668 243.043 1.00 23.89 874 ASP D C 1
ATOM 12188 O O . ASP B 2 874 ? 199.574 219.610 243.666 1.00 37.06 874 ASP D O 1
ATOM 12193 N N . CYS B 2 875 ? 198.316 221.035 242.448 1.00 24.33 875 CYS D N 1
ATOM 12194 C CA . CYS B 2 875 ? 197.151 220.155 242.372 1.00 27.92 875 CYS D CA 1
ATOM 12195 C C . CYS B 2 875 ? 196.718 219.668 243.750 1.00 20.99 875 CYS D C 1
ATOM 12196 O O . CYS B 2 875 ? 196.025 218.657 243.875 1.00 16.80 875 CYS D O 1
ATOM 12199 N N . CYS B 2 876 ? 197.118 220.384 244.801 1.00 19.55 876 CYS D N 1
ATOM 12200 C CA . CYS B 2 876 ? 196.805 219.935 246.151 1.00 24.17 876 CYS D CA 1
ATOM 12201 C C . CYS B 2 876 ? 195.339 220.152 246.491 1.00 31.00 876 CYS D C 1
ATOM 12202 O O . CYS B 2 876 ? 194.836 219.562 247.452 1.00 33.88 876 CYS D O 1
ATOM 12205 N N . GLY B 2 877 ? 194.640 220.985 245.728 1.00 33.46 877 GLY D N 1
ATOM 12206 C CA . GLY B 2 877 ? 193.237 221.227 245.986 1.00 32.99 877 GLY D CA 1
ATOM 12207 C C . GLY B 2 877 ? 193.005 221.876 247.332 1.00 27.18 877 GLY D C 1
ATOM 12208 O O . GLY B 2 877 ? 192.418 221.267 248.230 1.00 31.05 877 GLY D O 1
ATOM 12209 N N . LEU B 2 878 ? 193.462 223.113 247.480 1.00 29.83 878 LEU D N 1
ATOM 12210 C CA . LEU B 2 878 ? 193.348 223.810 248.749 1.00 37.50 878 LEU D CA 1
ATOM 12211 C C . LEU B 2 878 ? 192.003 224.525 248.861 1.00 38.80 878 LEU D C 1
ATOM 12212 O O . LEU B 2 878 ? 191.438 225.009 247.878 1.00 43.90 878 LEU D O 1
ATOM 12217 N N . THR B 2 879 ? 191.493 224.583 250.086 1.00 49.12 879 THR D N 1
ATOM 12218 C CA . THR B 2 879 ? 190.234 225.251 250.377 1.00 56.67 879 THR D CA 1
ATOM 12219 C C . THR B 2 879 ? 190.477 226.754 250.539 1.00 58.31 879 THR D C 1
ATOM 12220 O O . THR B 2 879 ? 191.608 227.237 250.491 1.00 53.84 879 THR D O 1
ATOM 12224 N N . HIS B 2 880 ? 189.389 227.506 250.709 1.00 58.71 880 HIS D N 1
ATOM 12225 C CA . HIS B 2 880 ? 189.511 228.951 250.859 1.00 53.74 880 HIS D CA 1
ATOM 12226 C C . HIS B 2 880 ? 190.258 229.320 252.133 1.00 55.99 880 HIS D C 1
ATOM 12227 O O . HIS B 2 880 ? 191.186 230.141 252.107 1.00 53.94 880 HIS D O 1
ATOM 12234 N N . ALA B 2 881 ? 189.862 228.732 253.263 1.00 55.77 881 ALA D N 1
ATOM 12235 C CA . ALA B 2 881 ? 190.578 229.002 254.501 1.00 56.48 881 ALA D CA 1
ATOM 12236 C C . ALA B 2 881 ? 192.058 228.706 254.335 1.00 57.02 881 ALA D C 1
ATOM 12237 O O . ALA B 2 881 ? 192.900 229.408 254.908 1.00 53.56 881 ALA D O 1
ATOM 12239 N N . CYS B 2 882 ? 192.392 227.698 253.526 1.00 50.88 882 CYS D N 1
ATOM 12240 C CA . CYS B 2 882 ? 193.792 227.438 253.229 1.00 52.41 882 CYS D CA 1
ATOM 12241 C C . CYS B 2 882 ? 194.460 228.683 252.669 1.00 55.22 882 CYS D C 1
ATOM 12242 O O . CYS B 2 882 ? 195.499 229.106 253.181 1.00 53.98 882 CYS D O 1
ATOM 12245 N N . TYR B 2 883 ? 193.853 229.311 251.655 1.00 50.24 883 TYR D N 1
ATOM 12246 C CA . TYR B 2 883 ? 194.437 230.516 251.073 1.00 45.49 883 TYR D CA 1
ATOM 12247 C C . TYR B 2 883 ? 194.490 231.655 252.080 1.00 48.93 883 TYR D C 1
ATOM 12248 O O . TYR B 2 883 ? 195.410 232.478 252.030 1.00 52.78 883 TYR D O 1
ATOM 12257 N N . LEU B 2 884 ? 193.529 231.721 253.002 1.00 49.12 884 LEU D N 1
ATOM 12258 C CA . LEU B 2 884 ? 193.624 232.702 254.081 1.00 50.05 884 LEU D CA 1
ATOM 12259 C C . LEU B 2 884 ? 194.899 232.494 254.892 1.00 48.32 884 LEU D C 1
ATOM 12260 O O . LEU B 2 884 ? 195.662 233.439 255.142 1.00 47.80 884 LEU D O 1
ATOM 12265 N N . LYS B 2 885 ? 195.155 231.249 255.296 1.00 47.88 885 LYS D N 1
ATOM 12266 C CA . LYS B 2 885 ? 196.351 230.962 256.087 1.00 53.84 885 LYS D CA 1
ATOM 12267 C C . LYS B 2 885 ? 197.622 231.200 255.279 1.00 50.17 885 LYS D C 1
ATOM 12268 O O . LYS B 2 885 ? 198.636 231.661 255.822 1.00 50.72 885 LYS D O 1
ATOM 12274 N N . ILE B 2 886 ? 197.595 230.882 253.982 1.00 42.40 886 ILE D N 1
ATOM 12275 C CA . ILE B 2 886 ? 198.758 231.144 253.137 1.00 40.55 886 ILE D CA 1
ATOM 12276 C C . ILE B 2 886 ? 199.029 232.639 253.056 1.00 44.36 886 ILE D C 1
ATOM 12277 O O . ILE B 2 886 ? 200.182 233.075 253.107 1.00 51.02 886 ILE D O 1
ATOM 12282 N N . SER B 2 887 ? 197.980 233.451 252.935 1.00 40.49 887 SER D N 1
ATOM 12283 C CA . SER B 2 887 ? 198.176 234.897 252.944 1.00 43.79 887 SER D CA 1
ATOM 12284 C C . SER B 2 887 ? 198.797 235.356 254.256 1.00 45.91 887 SER D C 1
ATOM 12285 O O . SER B 2 887 ? 199.698 236.210 254.271 1.00 44.63 887 SER D O 1
ATOM 12288 N N . GLN B 2 888 ? 198.318 234.808 255.373 1.00 49.01 888 GLN D N 1
ATOM 12289 C CA . GLN B 2 888 ? 198.846 235.217 256.670 1.00 49.16 888 GLN D CA 1
ATOM 12290 C C . GLN B 2 888 ? 200.332 234.876 256.784 1.00 46.99 888 GLN D C 1
ATOM 12291 O O . GLN B 2 888 ? 201.136 235.696 257.243 1.00 47.25 888 GLN D O 1
ATOM 12297 N N . ILE B 2 889 ? 200.725 233.674 256.355 1.00 44.77 889 ILE D N 1
ATOM 12298 C CA . ILE B 2 889 ? 202.150 233.346 256.414 1.00 41.61 889 ILE D CA 1
ATOM 12299 C C . ILE B 2 889 ? 202.936 234.211 255.443 1.00 46.59 889 ILE D C 1
ATOM 12300 O O . ILE B 2 889 ? 204.072 234.601 255.732 1.00 50.76 889 ILE D O 1
ATOM 12305 N N . LEU B 2 890 ? 202.358 234.525 254.284 1.00 49.24 890 LEU D N 1
ATOM 12306 C CA . LEU B 2 890 ? 203.049 235.378 253.327 1.00 46.03 890 LEU D CA 1
ATOM 12307 C C . LEU B 2 890 ? 203.401 236.711 253.961 1.00 47.41 890 LEU D C 1
ATOM 12308 O O . LEU B 2 890 ? 204.520 237.210 253.800 1.00 45.58 890 LEU D O 1
ATOM 12313 N N . THR B 2 891 ? 202.458 237.299 254.699 1.00 56.84 891 THR D N 1
ATOM 12314 C CA . THR B 2 891 ? 202.775 238.546 255.392 1.00 59.07 891 THR D CA 1
ATOM 12315 C C . THR B 2 891 ? 203.681 238.304 256.596 1.00 53.02 891 THR D C 1
ATOM 12316 O O . THR B 2 891 ? 204.336 239.238 257.070 1.00 52.55 891 THR D O 1
ATOM 12320 N N . THR B 2 892 ? 203.743 237.069 257.099 1.00 48.76 892 THR D N 1
ATOM 12321 C CA . THR B 2 892 ? 204.526 236.790 258.300 1.00 48.54 892 THR D CA 1
ATOM 12322 C C . THR B 2 892 ? 205.948 236.322 257.992 1.00 47.02 892 THR D C 1
ATOM 12323 O O . THR B 2 892 ? 206.914 236.914 258.482 1.00 48.09 892 THR D O 1
ATOM 12327 N N . SER B 2 893 ? 206.094 235.270 257.194 1.00 40.50 893 SER D N 1
ATOM 12328 C CA . SER B 2 893 ? 207.394 234.619 257.019 1.00 31.49 893 SER D CA 1
ATOM 12329 C C . SER B 2 893 ? 208.382 235.544 256.320 1.00 31.59 893 SER D C 1
ATOM 12330 O O . SER B 2 893 ? 208.073 236.051 255.236 1.00 44.69 893 SER D O 1
ATOM 12333 N N . PRO B 2 894 ? 209.568 235.789 256.884 1.00 20.50 894 PRO D N 1
ATOM 12334 C CA . PRO B 2 894 ? 210.528 236.677 256.216 1.00 27.99 894 PRO D CA 1
ATOM 12335 C C . PRO B 2 894 ? 211.344 235.994 255.130 1.00 26.95 894 PRO D C 1
ATOM 12336 O O . PRO B 2 894 ? 211.648 236.601 254.100 1.00 25.77 894 PRO D O 1
ATOM 12340 N N . SER B 2 895 ? 211.701 234.728 255.351 1.00 28.79 895 SER D N 1
ATOM 12341 C CA . SER B 2 895 ? 212.685 234.067 254.499 1.00 27.14 895 SER D CA 1
ATOM 12342 C C . SER B 2 895 ? 212.111 233.623 253.160 1.00 28.60 895 SER D C 1
ATOM 12343 O O . SER B 2 895 ? 212.841 233.591 252.166 1.00 28.81 895 SER D O 1
ATOM 12346 N N . LEU B 2 896 ? 210.829 233.268 253.108 1.00 50.17 896 LEU D N 1
ATOM 12347 C CA . LEU B 2 896 ? 210.240 232.737 251.884 1.00 54.42 896 LEU D CA 1
ATOM 12348 C C . LEU B 2 896 ? 210.337 233.752 250.753 1.00 54.16 896 LEU D C 1
ATOM 12349 O O . LEU B 2 896 ? 209.848 234.878 250.879 1.00 58.75 896 LEU D O 1
ATOM 12354 N N . LYS B 2 897 ? 210.964 233.359 249.643 1.00 43.18 897 LYS D N 1
ATOM 12355 C CA . LYS B 2 897 ? 211.147 234.228 248.491 1.00 32.30 897 LYS D CA 1
ATOM 12356 C C . LYS B 2 897 ? 210.499 233.698 247.223 1.00 29.03 897 LYS D C 1
ATOM 12357 O O . LYS B 2 897 ? 210.663 234.311 246.168 1.00 49.74 897 LYS D O 1
ATOM 12363 N N . SER B 2 898 ? 209.785 232.581 247.290 1.00 31.09 898 SER D N 1
ATOM 12364 C CA . SER B 2 898 ? 209.076 232.040 246.142 1.00 33.00 898 SER D CA 1
ATOM 12365 C C . SER B 2 898 ? 207.834 231.313 246.626 1.00 40.94 898 SER D C 1
ATOM 12366 O O . SER B 2 898 ? 207.708 230.977 247.804 1.00 61.66 898 SER D O 1
ATOM 12369 N N . LEU B 2 899 ? 206.905 231.080 245.704 1.00 48.07 899 LEU D N 1
ATOM 12370 C CA . LEU B 2 899 ? 205.681 230.359 246.029 1.00 52.44 899 LEU D CA 1
ATOM 12371 C C . LEU B 2 899 ? 204.965 230.022 244.736 1.00 54.17 899 LEU D C 1
ATOM 12372 O O . LEU B 2 899 ? 204.849 230.877 243.859 1.00 72.59 899 LEU D O 1
ATOM 12377 N N . SER B 2 900 ? 204.484 228.791 244.622 1.00 50.06 900 SER D N 1
ATOM 12378 C CA . SER B 2 900 ? 203.833 228.324 243.408 1.00 53.32 900 SER D CA 1
ATOM 12379 C C . SER B 2 900 ? 202.507 227.665 243.755 1.00 50.43 900 SER D C 1
ATOM 12380 O O . SER B 2 900 ? 202.449 226.805 244.636 1.00 63.83 900 SER D O 1
ATOM 12383 N N . LEU B 2 901 ? 201.448 228.072 243.067 1.00 25.00 901 LEU D N 1
ATOM 12384 C CA . LEU B 2 901 ? 200.133 227.450 243.194 1.00 28.55 901 LEU D CA 1
ATOM 12385 C C . LEU B 2 901 ? 199.648 227.166 241.775 1.00 28.74 901 LEU D C 1
ATOM 12386 O O . LEU B 2 901 ? 198.906 227.954 241.187 1.00 42.59 901 LEU D O 1
ATOM 12391 N N . ALA B 2 902 ? 200.064 226.030 241.230 1.00 10.92 902 ALA D N 1
ATOM 12392 C CA . ALA B 2 902 ? 199.794 225.674 239.845 1.00 18.98 902 ALA D CA 1
ATOM 12393 C C . ALA B 2 902 ? 198.855 224.480 239.797 1.00 23.66 902 ALA D C 1
ATOM 12394 O O . ALA B 2 902 ? 199.107 223.461 240.445 1.00 31.13 902 ALA D O 1
ATOM 12396 N N . GLY B 2 903 ? 197.780 224.604 239.028 1.00 18.59 903 GLY D N 1
ATOM 12397 C CA . GLY B 2 903 ? 196.781 223.565 238.939 1.00 18.86 903 GLY D CA 1
ATOM 12398 C C . GLY B 2 903 ? 195.720 223.616 240.015 1.00 22.29 903 GLY D C 1
ATOM 12399 O O . GLY B 2 903 ? 194.709 222.914 239.898 1.00 19.81 903 GLY D O 1
ATOM 12400 N N . ASN B 2 904 ? 195.918 224.418 241.056 1.00 27.48 904 ASN D N 1
ATOM 12401 C CA . ASN B 2 904 ? 194.908 224.578 242.089 1.00 25.54 904 ASN D CA 1
ATOM 12402 C C . ASN B 2 904 ? 193.777 225.467 241.593 1.00 38.02 904 ASN D C 1
ATOM 12403 O O . ASN B 2 904 ? 193.969 226.340 240.744 1.00 36.51 904 ASN D O 1
ATOM 12408 N N . LYS B 2 905 ? 192.585 225.239 242.131 1.00 43.84 905 LYS D N 1
ATOM 12409 C CA . LYS B 2 905 ? 191.481 226.154 241.887 1.00 43.29 905 LYS D CA 1
ATOM 12410 C C . LYS B 2 905 ? 191.624 227.365 242.797 1.00 43.89 905 LYS D C 1
ATOM 12411 O O . LYS B 2 905 ? 191.668 227.230 244.023 1.00 41.02 905 LYS D O 1
ATOM 12417 N N . VAL B 2 906 ? 191.715 228.548 242.197 1.00 45.61 906 VAL D N 1
ATOM 12418 C CA . VAL B 2 906 ? 191.915 229.796 242.933 1.00 44.05 906 VAL D CA 1
ATOM 12419 C C . VAL B 2 906 ? 190.825 230.756 242.467 1.00 41.73 906 VAL D C 1
ATOM 12420 O O . VAL B 2 906 ? 190.986 231.474 241.476 1.00 36.20 906 VAL D O 1
ATOM 12424 N N . THR B 2 907 ? 189.707 230.776 243.183 1.00 51.59 907 THR D N 1
ATOM 12425 C CA . THR B 2 907 ? 188.642 231.711 242.871 1.00 53.93 907 THR D CA 1
ATOM 12426 C C . THR B 2 907 ? 189.084 233.135 243.200 1.00 55.42 907 THR D C 1
ATOM 12427 O O . THR B 2 907 ? 189.992 233.366 244.004 1.00 53.36 907 THR D O 1
ATOM 12431 N N . ASP B 2 908 ? 188.430 234.105 242.556 1.00 58.66 908 ASP D N 1
ATOM 12432 C CA . ASP B 2 908 ? 188.761 235.502 242.815 1.00 55.49 908 ASP D CA 1
ATOM 12433 C C . ASP B 2 908 ? 188.650 235.829 244.295 1.00 56.31 908 ASP D C 1
ATOM 12434 O O . ASP B 2 908 ? 189.415 236.654 244.811 1.00 56.80 908 ASP D O 1
ATOM 12439 N N . GLN B 2 909 ? 187.710 235.195 244.994 1.00 62.93 909 GLN D N 1
ATOM 12440 C CA . GLN B 2 909 ? 187.637 235.366 246.435 1.00 65.40 909 GLN D CA 1
ATOM 12441 C C . GLN B 2 909 ? 188.914 234.896 247.115 1.00 65.45 909 GLN D C 1
ATOM 12442 O O . GLN B 2 909 ? 189.206 235.336 248.230 1.00 64.29 909 GLN D O 1
ATOM 12448 N N . GLY B 2 910 ? 189.666 234.000 246.476 1.00 55.46 910 GLY D N 1
ATOM 12449 C CA . GLY B 2 910 ? 190.956 233.581 246.984 1.00 50.74 910 GLY D CA 1
ATOM 12450 C C . GLY B 2 910 ? 192.069 234.460 246.463 1.00 46.66 910 GLY D C 1
ATOM 12451 O O . GLY B 2 910 ? 193.179 234.458 247.001 1.00 50.77 910 GLY D O 1
ATOM 12452 N N . VAL B 2 911 ? 191.785 235.210 245.398 1.00 48.92 911 VAL D N 1
ATOM 12453 C CA . VAL B 2 911 ? 192.760 236.163 244.882 1.00 52.45 911 VAL D CA 1
ATOM 12454 C C . VAL B 2 911 ? 192.811 237.405 245.762 1.00 53.96 911 VAL D C 1
ATOM 12455 O O . VAL B 2 911 ? 193.880 237.988 245.977 1.00 48.29 911 VAL D O 1
ATOM 12459 N N . MET B 2 912 ? 191.661 237.835 246.282 1.00 61.15 912 MET D N 1
ATOM 12460 C CA . MET B 2 912 ? 191.644 239.035 247.117 1.00 56.37 912 MET D CA 1
ATOM 12461 C C . MET B 2 912 ? 192.503 238.903 248.368 1.00 55.46 912 MET D C 1
ATOM 12462 O O . MET B 2 912 ? 193.276 239.835 248.654 1.00 54.40 912 MET D O 1
ATOM 12467 N N . PRO B 2 913 ? 192.430 237.823 249.154 1.00 53.06 913 PRO D N 1
ATOM 12468 C CA . PRO B 2 913 ? 193.366 237.705 250.286 1.00 51.94 913 PRO D CA 1
ATOM 12469 C C . PRO B 2 913 ? 194.818 237.805 249.861 1.00 44.36 913 PRO D C 1
ATOM 12470 O O . PRO B 2 913 ? 195.633 238.423 250.559 1.00 43.82 913 PRO D O 1
ATOM 12474 N N . LEU B 2 914 ? 195.164 237.214 248.719 1.00 38.48 914 LEU D N 1
ATOM 12475 C CA . LEU B 2 914 ? 196.526 237.325 248.218 1.00 40.60 914 LEU D CA 1
ATOM 12476 C C . LEU B 2 914 ? 196.872 238.771 247.885 1.00 43.19 914 LEU D C 1
ATOM 12477 O O . LEU B 2 914 ? 197.982 239.231 248.174 1.00 41.10 914 LEU D O 1
ATOM 12482 N N . SER B 2 915 ? 195.940 239.504 247.271 1.00 38.14 915 SER D N 1
ATOM 12483 C CA . SER B 2 915 ? 196.198 240.910 246.977 1.00 38.25 915 SER D CA 1
ATOM 12484 C C . SER B 2 915 ? 196.426 241.698 248.257 1.00 34.70 915 SER D C 1
ATOM 12485 O O . SER B 2 915 ? 197.342 242.524 248.334 1.00 40.78 915 SER D O 1
ATOM 12488 N N . ASP B 2 916 ? 195.612 241.445 249.280 1.00 38.67 916 ASP D N 1
ATOM 12489 C CA . ASP B 2 916 ? 195.811 242.121 250.556 1.00 41.13 916 ASP D CA 1
ATOM 12490 C C . ASP B 2 916 ? 197.183 241.800 251.132 1.00 42.51 916 ASP D C 1
ATOM 12491 O O . ASP B 2 916 ? 197.862 242.681 251.671 1.00 39.95 916 ASP D O 1
ATOM 12496 N N . ALA B 2 917 ? 197.608 240.539 251.029 1.00 46.06 917 ALA D N 1
ATOM 12497 C CA . ALA B 2 917 ? 198.911 240.152 251.560 1.00 41.19 917 ALA D CA 1
ATOM 12498 C C . ALA B 2 917 ? 200.047 240.834 250.808 1.00 40.21 917 ALA D C 1
ATOM 12499 O O . ALA B 2 917 ? 201.049 241.227 251.415 1.00 41.21 917 ALA D O 1
ATOM 12501 N N . LEU B 2 918 ? 199.923 240.964 249.484 1.00 36.02 918 LEU D N 1
ATOM 12502 C CA . LEU B 2 918 ? 200.986 241.603 248.709 1.00 39.23 918 LEU D CA 1
ATOM 12503 C C . LEU B 2 918 ? 201.019 243.112 248.913 1.00 38.54 918 LEU D C 1
ATOM 12504 O O . LEU B 2 918 ? 202.090 243.720 248.818 1.00 37.04 918 LEU D O 1
ATOM 12509 N N . ARG B 2 919 ? 199.872 243.737 249.187 1.00 46.56 919 ARG D N 1
ATOM 12510 C CA . ARG B 2 919 ? 199.861 245.182 249.393 1.00 42.64 919 ARG D CA 1
ATOM 12511 C C . ARG B 2 919 ? 200.777 245.598 250.535 1.00 41.26 919 ARG D C 1
ATOM 12512 O O . ARG B 2 919 ? 201.402 246.661 250.470 1.00 42.82 919 ARG D O 1
ATOM 12520 N N . VAL B 2 920 ? 200.864 244.784 251.589 1.00 41.59 920 VAL D N 1
ATOM 12521 C CA . VAL B 2 920 ? 201.623 245.173 252.771 1.00 46.60 920 VAL D CA 1
ATOM 12522 C C . VAL B 2 920 ? 203.089 245.352 252.407 1.00 52.75 920 VAL D C 1
ATOM 12523 O O . VAL B 2 920 ? 203.649 244.598 251.603 1.00 54.46 920 VAL D O 1
ATOM 12527 N N . SER B 2 921 ? 203.722 246.365 253.004 1.00 58.85 921 SER D N 1
ATOM 12528 C CA . SER B 2 921 ? 205.103 246.684 252.666 1.00 60.16 921 SER D CA 1
ATOM 12529 C C . SER B 2 921 ? 206.087 245.635 253.164 1.00 59.46 921 SER D C 1
ATOM 12530 O O . SER B 2 921 ? 207.228 245.601 252.691 1.00 58.97 921 SER D O 1
ATOM 12533 N N . GLN B 2 922 ? 205.680 244.787 254.104 1.00 56.64 922 GLN D N 1
ATOM 12534 C CA . GLN B 2 922 ? 206.592 243.816 254.695 1.00 62.32 922 GLN D CA 1
ATOM 12535 C C . GLN B 2 922 ? 206.881 242.629 253.783 1.00 62.03 922 GLN D C 1
ATOM 12536 O O . GLN B 2 922 ? 207.960 242.036 253.892 1.00 63.98 922 GLN D O 1
ATOM 12542 N N . CYS B 2 923 ? 205.958 242.273 252.891 1.00 40.69 923 CYS D N 1
ATOM 12543 C CA . CYS B 2 923 ? 206.116 241.059 252.100 1.00 34.06 923 CYS D CA 1
ATOM 12544 C C . CYS B 2 923 ? 207.394 241.119 251.274 1.00 34.48 923 CYS D C 1
ATOM 12545 O O . CYS B 2 923 ? 207.766 242.171 250.749 1.00 33.76 923 CYS D O 1
ATOM 12548 N N . ALA B 2 924 ? 208.074 239.973 251.168 1.00 34.30 924 ALA D N 1
ATOM 12549 C CA . ALA B 2 924 ? 209.331 239.876 250.434 1.00 34.41 924 ALA D CA 1
ATOM 12550 C C . ALA B 2 924 ? 209.286 238.794 249.361 1.00 28.90 924 ALA D C 1
ATOM 12551 O O . ALA B 2 924 ? 210.337 238.301 248.945 1.00 25.57 924 ALA D O 1
ATOM 12553 N N . LEU B 2 925 ? 208.097 238.416 248.906 1.00 50.88 925 LEU D N 1
ATOM 12554 C CA . LEU B 2 925 ? 207.971 237.419 247.854 1.00 47.25 925 LEU D CA 1
ATOM 12555 C C . LEU B 2 925 ? 208.497 237.993 246.549 1.00 50.27 925 LEU D C 1
ATOM 12556 O O . LEU B 2 925 ? 208.089 239.082 246.138 1.00 63.69 925 LEU D O 1
ATOM 12561 N N . GLN B 2 926 ? 209.405 237.266 245.897 1.00 36.91 926 GLN D N 1
ATOM 12562 C CA . GLN B 2 926 ? 210.033 237.735 244.671 1.00 34.08 926 GLN D CA 1
ATOM 12563 C C . GLN B 2 926 ? 209.513 237.046 243.423 1.00 34.43 926 GLN D C 1
ATOM 12564 O O . GLN B 2 926 ? 209.682 237.585 242.328 1.00 60.19 926 GLN D O 1
ATOM 12570 N N . LYS B 2 927 ? 208.896 235.879 243.554 1.00 22.07 927 LYS D N 1
ATOM 12571 C CA . LYS B 2 927 ? 208.309 235.171 242.429 1.00 29.08 927 LYS D CA 1
ATOM 12572 C C . LYS B 2 927 ? 206.922 234.692 242.823 1.00 31.10 927 LYS D C 1
ATOM 12573 O O . LYS B 2 927 ? 206.629 234.504 244.003 1.00 53.56 927 LYS D O 1
ATOM 12579 N N . LEU B 2 928 ? 206.062 234.506 241.828 1.00 24.84 928 LEU D N 1
ATOM 12580 C CA . LEU B 2 928 ? 204.716 234.005 242.078 1.00 27.15 928 LEU D CA 1
ATOM 12581 C C . LEU B 2 928 ? 204.215 233.343 240.809 1.00 34.41 928 LEU D C 1
ATOM 12582 O O . LEU B 2 928 ? 204.230 233.960 239.744 1.00 59.38 928 LEU D O 1
ATOM 12587 N N . ILE B 2 929 ? 203.770 232.098 240.924 1.00 32.80 929 ILE D N 1
ATOM 12588 C CA . ILE B 2 929 ? 203.295 231.315 239.793 1.00 40.07 929 ILE D CA 1
ATOM 12589 C C . ILE B 2 929 ? 201.843 230.951 240.048 1.00 39.14 929 ILE D C 1
ATOM 12590 O O . ILE B 2 929 ? 201.504 230.455 241.126 1.00 49.63 929 ILE D O 1
ATOM 12595 N N . LEU B 2 930 ? 200.987 231.210 239.063 1.00 36.88 930 LEU D N 1
ATOM 12596 C CA . LEU B 2 930 ? 199.568 230.869 239.128 1.00 31.36 930 LEU D CA 1
ATOM 12597 C C . LEU B 2 930 ? 199.187 230.290 237.771 1.00 29.82 930 LEU D C 1
ATOM 12598 O O . LEU B 2 930 ? 198.865 231.029 236.838 1.00 34.74 930 LEU D O 1
ATOM 12603 N N . GLU B 2 931 ? 199.228 228.968 237.664 1.00 21.70 931 GLU D N 1
ATOM 12604 C CA . GLU B 2 931 ? 199.014 228.258 236.413 1.00 15.77 931 GLU D CA 1
ATOM 12605 C C . GLU B 2 931 ? 197.721 227.461 236.503 1.00 25.62 931 GLU D C 1
ATOM 12606 O O . GLU B 2 931 ? 197.493 226.753 237.490 1.00 32.70 931 GLU D O 1
ATOM 12612 N N . ASP B 2 932 ? 196.882 227.568 235.479 1.00 13.54 932 ASP D N 1
ATOM 12613 C CA . ASP B 2 932 ? 195.613 226.847 235.431 1.00 18.50 932 ASP D CA 1
ATOM 12614 C C . ASP B 2 932 ? 194.728 227.159 236.632 1.00 24.96 932 ASP D C 1
ATOM 12615 O O . ASP B 2 932 ? 193.928 226.319 237.049 1.00 31.04 932 ASP D O 1
ATOM 12620 N N . CYS B 2 933 ? 194.855 228.357 237.201 1.00 28.00 933 CYS D N 1
ATOM 12621 C CA . CYS B 2 933 ? 194.094 228.710 238.391 1.00 33.59 933 CYS D CA 1
ATOM 12622 C C . CYS B 2 933 ? 192.711 229.264 238.076 1.00 31.87 933 CYS D C 1
ATOM 12623 O O . CYS B 2 933 ? 191.913 229.455 238.998 1.00 30.08 933 CYS D O 1
ATOM 12626 N N . GLY B 2 934 ? 192.408 229.532 236.812 1.00 36.87 934 GLY D N 1
ATOM 12627 C CA . GLY B 2 934 ? 191.072 229.973 236.452 1.00 40.57 934 GLY D CA 1
ATOM 12628 C C . GLY B 2 934 ? 190.648 231.284 237.078 1.00 38.00 934 GLY D C 1
ATOM 12629 O O . GLY B 2 934 ? 189.532 231.382 237.603 1.00 42.66 934 GLY D O 1
ATOM 12630 N N . ILE B 2 935 ? 191.512 232.295 237.040 1.00 29.35 935 ILE D N 1
ATOM 12631 C CA . ILE B 2 935 ? 191.150 233.612 237.550 1.00 35.90 935 ILE D CA 1
ATOM 12632 C C . ILE B 2 935 ? 190.532 234.447 236.433 1.00 39.03 935 ILE D C 1
ATOM 12633 O O . ILE B 2 935 ? 190.729 234.194 235.244 1.00 37.58 935 ILE D O 1
ATOM 12638 N N . THR B 2 936 ? 189.781 235.468 236.832 1.00 46.05 936 THR D N 1
ATOM 12639 C CA . THR B 2 936 ? 189.001 236.297 235.924 1.00 47.02 936 THR D CA 1
ATOM 12640 C C . THR B 2 936 ? 189.469 237.751 236.010 1.00 45.25 936 THR D C 1
ATOM 12641 O O . THR B 2 936 ? 190.476 238.070 236.646 1.00 45.59 936 THR D O 1
ATOM 12645 N N . ALA B 2 937 ? 188.714 238.639 235.360 1.00 46.71 937 ALA D N 1
ATOM 12646 C CA . ALA B 2 937 ? 189.093 240.046 235.312 1.00 45.99 937 ALA D CA 1
ATOM 12647 C C . ALA B 2 937 ? 189.113 240.679 236.697 1.00 46.13 937 ALA D C 1
ATOM 12648 O O . ALA B 2 937 ? 189.925 241.574 236.955 1.00 53.20 937 ALA D O 1
ATOM 12650 N N . THR B 2 938 ? 188.218 240.257 237.592 1.00 43.95 938 THR D N 1
ATOM 12651 C CA . THR B 2 938 ? 188.245 240.783 238.953 1.00 47.95 938 THR D CA 1
ATOM 12652 C C . THR B 2 938 ? 189.561 240.443 239.641 1.00 46.31 938 THR D C 1
ATOM 12653 O O . THR B 2 938 ? 190.148 241.280 240.342 1.00 37.95 938 THR D O 1
ATOM 12657 N N . GLY B 2 939 ? 190.040 239.213 239.457 1.00 46.21 939 GLY D N 1
ATOM 12658 C CA . GLY B 2 939 ? 191.364 238.877 239.942 1.00 46.66 939 GLY D CA 1
ATOM 12659 C C . GLY B 2 939 ? 192.429 239.754 239.320 1.00 44.20 939 GLY D C 1
ATOM 12660 O O . GLY B 2 939 ? 193.397 240.135 239.980 1.00 42.55 939 GLY D O 1
ATOM 12661 N N . CYS B 2 940 ? 192.261 240.092 238.041 1.00 41.42 940 CYS D N 1
ATOM 12662 C CA . CYS B 2 940 ? 193.235 240.944 237.372 1.00 41.75 940 CYS D CA 1
ATOM 12663 C C . CYS B 2 940 ? 193.286 242.328 238.004 1.00 42.89 940 CYS D C 1
ATOM 12664 O O . CYS B 2 940 ? 194.368 242.862 238.253 1.00 43.33 940 CYS D O 1
ATOM 12667 N N . GLN B 2 941 ? 192.127 242.929 238.276 1.00 42.14 941 GLN D N 1
ATOM 12668 C CA . GLN B 2 941 ? 192.151 244.249 238.901 1.00 43.96 941 GLN D CA 1
ATOM 12669 C C . GLN B 2 941 ? 192.681 244.182 240.327 1.00 44.37 941 GLN D C 1
ATOM 12670 O O . GLN B 2 941 ? 193.393 245.095 240.762 1.00 48.65 941 GLN D O 1
ATOM 12676 N N . SER B 2 942 ? 192.361 243.117 241.066 1.00 37.22 942 SER D N 1
ATOM 12677 C CA . SER B 2 942 ? 192.916 242.972 242.410 1.00 38.38 942 SER D CA 1
ATOM 12678 C C . SER B 2 942 ? 194.437 242.892 242.367 1.00 29.11 942 SER D C 1
ATOM 12679 O O . SER B 2 942 ? 195.134 243.594 243.114 1.00 23.69 942 SER D O 1
ATOM 12682 N N . LEU B 2 943 ? 194.969 242.050 241.481 1.00 29.68 943 LEU D N 1
ATOM 12683 C CA . LEU B 2 943 ? 196.414 241.917 241.356 1.00 35.43 943 LEU D CA 1
ATOM 12684 C C . LEU B 2 943 ? 197.043 243.212 240.865 1.00 37.35 943 LEU D C 1
ATOM 12685 O O . LEU B 2 943 ? 198.147 243.566 241.284 1.00 36.94 943 LEU D O 1
ATOM 12690 N N . ALA B 2 944 ? 196.361 243.930 239.970 1.00 36.73 944 ALA D N 1
ATOM 12691 C CA . ALA B 2 944 ? 196.881 245.199 239.474 1.00 33.25 944 ALA D CA 1
ATOM 12692 C C . ALA B 2 944 ? 197.000 246.218 240.599 1.00 34.29 944 ALA D C 1
ATOM 12693 O O . ALA B 2 944 ? 198.008 246.924 240.711 1.00 34.02 944 ALA D O 1
ATOM 12695 N N . SER B 2 945 ? 195.972 246.310 241.443 1.00 32.81 945 SER D N 1
ATOM 12696 C CA . SER B 2 945 ? 196.037 247.224 242.578 1.00 30.72 945 SER D CA 1
ATOM 12697 C C . SER B 2 945 ? 197.160 246.831 243.528 1.00 33.07 945 SER D C 1
ATOM 12698 O O . SER B 2 945 ? 197.924 247.689 243.997 1.00 30.52 945 SER D O 1
ATOM 12701 N N . ALA B 2 946 ? 197.294 245.532 243.807 1.00 28.52 946 ALA D N 1
ATOM 12702 C CA . ALA B 2 946 ? 198.399 245.079 244.644 1.00 27.42 946 ALA D CA 1
ATOM 12703 C C . ALA B 2 946 ? 199.739 245.468 244.033 1.00 35.34 946 ALA D C 1
ATOM 12704 O O . ALA B 2 946 ? 200.645 245.923 244.739 1.00 38.11 946 ALA D O 1
ATOM 12706 N N . LEU B 2 947 ? 199.878 245.302 242.718 1.00 43.22 947 LEU D N 1
ATOM 12707 C CA . LEU B 2 947 ? 201.119 245.654 242.038 1.00 40.11 947 LEU D CA 1
ATOM 12708 C C . LEU B 2 947 ? 201.418 247.138 242.180 1.00 33.36 947 LEU D C 1
ATOM 12709 O O . LEU B 2 947 ? 202.566 247.530 242.414 1.00 36.87 947 LEU D O 1
ATOM 12714 N N . VAL B 2 948 ? 200.397 247.981 242.031 1.00 35.72 948 VAL D N 1
ATOM 12715 C CA . VAL B 2 948 ? 200.584 249.407 242.286 1.00 38.77 948 VAL D CA 1
ATOM 12716 C C . VAL B 2 948 ? 201.126 249.618 243.693 1.00 35.00 948 VAL D C 1
ATOM 12717 O O . VAL B 2 948 ? 202.058 250.404 243.904 1.00 33.91 948 VAL D O 1
ATOM 12721 N N . SER B 2 949 ? 200.556 248.918 244.678 1.00 40.19 949 SER D N 1
ATOM 12722 C CA . SER B 2 949 ? 200.990 249.109 246.060 1.00 46.21 949 SER D CA 1
ATOM 12723 C C . SER B 2 949 ? 202.360 248.491 246.331 1.00 39.30 949 SER D C 1
ATOM 12724 O O . SER B 2 949 ? 203.132 249.022 247.136 1.00 32.17 949 SER D O 1
ATOM 12727 N N . ASN B 2 950 ? 202.683 247.382 245.673 1.00 36.78 950 ASN D N 1
ATOM 12728 C CA . ASN B 2 950 ? 203.850 246.582 246.015 1.00 34.78 950 ASN D CA 1
ATOM 12729 C C . ASN B 2 950 ? 205.119 247.105 245.349 1.00 41.11 950 ASN D C 1
ATOM 12730 O O . ASN B 2 950 ? 205.081 247.798 244.330 1.00 52.27 950 ASN D O 1
ATOM 12735 N N . ARG B 2 951 ? 206.264 246.757 245.949 1.00 35.83 951 ARG D N 1
ATOM 12736 C CA . ARG B 2 951 ? 207.559 247.078 245.361 1.00 36.29 951 ARG D CA 1
ATOM 12737 C C . ARG B 2 951 ? 208.580 245.955 245.509 1.00 40.07 951 ARG D C 1
ATOM 12738 O O . ARG B 2 951 ? 209.770 246.195 245.275 1.00 49.93 951 ARG D O 1
ATOM 12746 N N . SER B 2 952 ? 208.167 244.746 245.883 1.00 37.40 952 SER D N 1
ATOM 12747 C CA . SER B 2 952 ? 209.093 243.639 246.093 1.00 33.06 952 SER D CA 1
ATOM 12748 C C . SER B 2 952 ? 209.017 242.575 245.009 1.00 32.02 952 SER D C 1
ATOM 12749 O O . SER B 2 952 ? 210.054 242.081 244.564 1.00 31.35 952 SER D O 1
ATOM 12752 N N . LEU B 2 953 ? 207.811 242.211 244.579 1.00 60.95 953 LEU D N 1
ATOM 12753 C CA . LEU B 2 953 ? 207.645 241.150 243.595 1.00 59.14 953 LEU D CA 1
ATOM 12754 C C . LEU B 2 953 ? 208.360 241.504 242.300 1.00 56.90 953 LEU D C 1
ATOM 12755 O O . LEU B 2 953 ? 208.267 242.631 241.810 1.00 67.49 953 LEU D O 1
ATOM 12760 N N . THR B 2 954 ? 209.070 240.532 241.742 1.00 37.35 954 THR D N 1
ATOM 12761 C CA . THR B 2 954 ? 209.851 240.732 240.529 1.00 38.22 954 THR D CA 1
ATOM 12762 C C . THR B 2 954 ? 209.418 239.840 239.380 1.00 36.36 954 THR D C 1
ATOM 12763 O O . THR B 2 954 ? 209.353 240.304 238.244 1.00 52.86 954 THR D O 1
ATOM 12767 N N . HIS B 2 955 ? 209.120 238.575 239.638 1.00 33.72 955 HIS D N 1
ATOM 12768 C CA . HIS B 2 955 ? 208.694 237.645 238.605 1.00 36.70 955 HIS D CA 1
ATOM 12769 C C . HIS B 2 955 ? 207.235 237.281 238.820 1.00 41.27 955 HIS D C 1
ATOM 12770 O O . HIS B 2 955 ? 206.796 237.096 239.957 1.00 59.62 955 HIS D O 1
ATOM 12777 N N . LEU B 2 956 ? 206.488 237.167 237.728 1.00 30.90 956 LEU D N 1
ATOM 12778 C CA . LEU B 2 956 ? 205.061 236.895 237.799 1.00 25.35 956 LEU D CA 1
ATOM 12779 C C . LEU B 2 956 ? 204.653 236.101 236.571 1.00 35.40 956 LEU D C 1
ATOM 12780 O O . LEU B 2 956 ? 205.043 236.449 235.455 1.00 54.19 956 LEU D O 1
ATOM 12785 N N . CYS B 2 957 ? 203.871 235.043 236.774 1.00 35.89 957 CYS D N 1
ATOM 12786 C CA . CYS B 2 957 ? 203.439 234.161 235.695 1.00 41.84 957 CYS D CA 1
ATOM 12787 C C . CYS B 2 957 ? 201.945 233.916 235.824 1.00 37.62 957 CYS D C 1
ATOM 12788 O O . CYS B 2 957 ? 201.462 233.587 236.910 1.00 40.31 957 CYS D O 1
ATOM 12791 N N . LEU B 2 958 ? 201.216 234.076 234.717 1.00 31.53 958 LEU D N 1
ATOM 12792 C CA . LEU B 2 958 ? 199.773 233.821 234.659 1.00 17.97 958 LEU D CA 1
ATOM 12793 C C . LEU B 2 958 ? 199.496 233.193 233.295 1.00 19.07 958 LEU D C 1
ATOM 12794 O O . LEU B 2 958 ? 199.254 233.901 232.318 1.00 33.08 958 LEU D O 1
ATOM 12799 N N . SER B 2 959 ? 199.522 231.867 233.237 1.00 14.63 959 SER D N 1
ATOM 12800 C CA . SER B 2 959 ? 199.351 231.136 231.992 1.00 8.19 959 SER D CA 1
ATOM 12801 C C . SER B 2 959 ? 198.147 230.214 232.088 1.00 25.02 959 SER D C 1
ATOM 12802 O O . SER B 2 959 ? 197.764 229.778 233.176 1.00 40.70 959 SER D O 1
ATOM 12805 N N . ASN B 2 960 ? 197.551 229.918 230.936 1.00 19.96 960 ASN D N 1
ATOM 12806 C CA . ASN B 2 960 ? 196.375 229.054 230.860 1.00 9.32 960 ASN D CA 1
ATOM 12807 C C . ASN B 2 960 ? 195.219 229.607 231.688 1.00 10.19 960 ASN D C 1
ATOM 12808 O O . ASN B 2 960 ? 194.420 228.852 232.243 1.00 24.42 960 ASN D O 1
ATOM 12813 N N . ASN B 2 961 ? 195.116 230.929 231.769 1.00 12.17 961 ASN D N 1
ATOM 12814 C CA . ASN B 2 961 ? 194.016 231.603 232.439 1.00 18.14 961 ASN D CA 1
ATOM 12815 C C . ASN B 2 961 ? 193.292 232.496 231.445 1.00 25.74 961 ASN D C 1
ATOM 12816 O O . ASN B 2 961 ? 193.914 233.325 230.776 1.00 35.64 961 ASN D O 1
ATOM 12821 N N . SER B 2 962 ? 191.973 232.336 231.357 1.00 23.08 962 SER D N 1
ATOM 12822 C CA . SER B 2 962 ? 191.166 233.122 230.427 1.00 33.99 962 SER D CA 1
ATOM 12823 C C . SER B 2 962 ? 191.027 234.546 230.967 1.00 34.90 962 SER D C 1
ATOM 12824 O O . SER B 2 962 ? 189.967 234.986 231.417 1.00 33.39 962 SER D O 1
ATOM 12827 N N . LEU B 2 963 ? 192.141 235.274 230.917 1.00 28.96 963 LEU D N 1
ATOM 12828 C CA . LEU B 2 963 ? 192.136 236.660 231.368 1.00 27.55 963 LEU D CA 1
ATOM 12829 C C . LEU B 2 963 ? 191.359 237.543 230.401 1.00 28.44 963 LEU D C 1
ATOM 12830 O O . LEU B 2 963 ? 190.439 238.264 230.803 1.00 35.45 963 LEU D O 1
ATOM 12835 N N . GLY B 2 964 ? 191.714 237.497 229.122 1.00 30.67 964 GLY D N 1
ATOM 12836 C CA . GLY B 2 964 ? 191.041 238.285 228.113 1.00 37.00 964 GLY D CA 1
ATOM 12837 C C . GLY B 2 964 ? 191.600 239.690 227.988 1.00 33.92 964 GLY D C 1
ATOM 12838 O O . GLY B 2 964 ? 192.424 240.156 228.782 1.00 34.57 964 GLY D O 1
ATOM 12839 N N . ASN B 2 965 ? 191.121 240.384 226.955 1.00 41.23 965 ASN D N 1
ATOM 12840 C CA . ASN B 2 965 ? 191.575 241.745 226.706 1.00 48.23 965 ASN D CA 1
ATOM 12841 C C . ASN B 2 965 ? 191.276 242.662 227.883 1.00 49.50 965 ASN D C 1
ATOM 12842 O O . ASN B 2 965 ? 192.074 243.550 228.185 1.00 55.23 965 ASN D O 1
ATOM 12847 N N . GLU B 2 966 ? 190.144 242.469 228.560 1.00 45.17 966 GLU D N 1
ATOM 12848 C CA . GLU B 2 966 ? 189.826 243.327 229.700 1.00 41.90 966 GLU D CA 1
ATOM 12849 C C . GLU B 2 966 ? 190.852 243.168 230.816 1.00 40.41 966 GLU D C 1
ATOM 12850 O O . GLU B 2 966 ? 191.368 244.164 231.341 1.00 42.47 966 GLU D O 1
ATOM 12856 N N . GLY B 2 967 ? 191.161 241.927 231.196 1.00 40.68 967 GLY D N 1
ATOM 12857 C CA . GLY B 2 967 ? 192.158 241.713 232.233 1.00 46.73 967 GLY D CA 1
ATOM 12858 C C . GLY B 2 967 ? 193.529 242.213 231.825 1.00 47.43 967 GLY D C 1
ATOM 12859 O O . GLY B 2 967 ? 194.262 242.795 232.634 1.00 46.51 967 GLY D O 1
ATOM 12860 N N . VAL B 2 968 ? 193.900 241.989 230.565 1.00 46.11 968 VAL D N 1
ATOM 12861 C CA . VAL B 2 968 ? 195.176 242.503 230.086 1.00 43.30 968 VAL D CA 1
ATOM 12862 C C . VAL B 2 968 ? 195.182 244.021 230.147 1.00 44.21 968 VAL D C 1
ATOM 12863 O O . VAL B 2 968 ? 196.215 244.638 230.408 1.00 47.47 968 VAL D O 1
ATOM 12867 N N . ASN B 2 969 ? 194.029 244.648 229.909 1.00 44.37 969 ASN D N 1
ATOM 12868 C CA . ASN B 2 969 ? 193.936 246.100 230.012 1.00 44.96 969 ASN D CA 1
ATOM 12869 C C . ASN B 2 969 ? 194.120 246.567 231.448 1.00 44.32 969 ASN D C 1
ATOM 12870 O O . ASN B 2 969 ? 194.759 247.594 231.695 1.00 51.48 969 ASN D O 1
ATOM 12875 N N . LEU B 2 970 ? 193.546 245.841 232.408 1.00 42.86 970 LEU D N 1
ATOM 12876 C CA . LEU B 2 970 ? 193.716 246.230 233.808 1.00 45.23 970 LEU D CA 1
ATOM 12877 C C . LEU B 2 970 ? 195.175 246.105 234.235 1.00 43.41 970 LEU D C 1
ATOM 12878 O O . LEU B 2 970 ? 195.733 247.016 234.867 1.00 39.01 970 LEU D O 1
ATOM 12883 N N . LEU B 2 971 ? 195.820 244.995 233.874 1.00 43.24 971 LEU D N 1
ATOM 12884 C CA . LEU B 2 971 ? 197.252 244.876 234.133 1.00 42.87 971 LEU D CA 1
ATOM 12885 C C . LEU B 2 971 ? 198.028 245.984 233.429 1.00 41.51 971 LEU D C 1
ATOM 12886 O O . LEU B 2 971 ? 198.918 246.596 234.023 1.00 37.39 971 LEU D O 1
ATOM 12891 N N . CYS B 2 972 ? 197.699 246.259 232.166 1.00 43.48 972 CYS D N 1
ATOM 12892 C CA . CYS B 2 972 ? 198.331 247.344 231.427 1.00 39.70 972 CYS D CA 1
ATOM 12893 C C . CYS B 2 972 ? 198.256 248.652 232.200 1.00 45.33 972 CYS D C 1
ATOM 12894 O O . CYS B 2 972 ? 199.257 249.360 232.350 1.00 49.08 972 CYS D O 1
ATOM 12897 N N . ARG B 2 973 ? 197.069 248.988 232.700 1.00 53.12 973 ARG D N 1
ATOM 12898 C CA . ARG B 2 973 ? 196.919 250.225 233.454 1.00 53.92 973 ARG D CA 1
ATOM 12899 C C . ARG B 2 973 ? 197.786 250.206 234.703 1.00 53.47 973 ARG D C 1
ATOM 12900 O O . ARG B 2 973 ? 198.360 251.234 235.085 1.00 49.96 973 ARG D O 1
ATOM 12908 N N . SER B 2 974 ? 197.906 249.046 235.352 1.00 47.14 974 SER D N 1
ATOM 12909 C CA . SER B 2 974 ? 198.751 248.976 236.543 1.00 44.17 974 SER D CA 1
ATOM 12910 C C . SER B 2 974 ? 200.236 249.131 236.225 1.00 45.94 974 SER D C 1
ATOM 12911 O O . SER B 2 974 ? 200.961 249.763 236.998 1.00 42.70 974 SER D O 1
ATOM 12914 N N . MET B 2 975 ? 200.709 248.561 235.116 1.00 51.78 975 MET D N 1
ATOM 12915 C CA . MET B 2 975 ? 202.115 248.667 234.739 1.00 47.02 975 MET D CA 1
ATOM 12916 C C . MET B 2 975 ? 202.463 249.989 234.071 1.00 46.04 975 MET D C 1
ATOM 12917 O O . MET B 2 975 ? 203.652 250.275 233.892 1.00 46.32 975 MET D O 1
ATOM 12922 N N . ARG B 2 976 ? 201.471 250.796 233.694 1.00 48.43 976 ARG D N 1
ATOM 12923 C CA . ARG B 2 976 ? 201.776 252.060 233.033 1.00 52.66 976 ARG D CA 1
ATOM 12924 C C . ARG B 2 976 ? 202.649 252.952 233.908 1.00 53.20 976 ARG D C 1
ATOM 12925 O O . ARG B 2 976 ? 203.440 253.747 233.387 1.00 51.80 976 ARG D O 1
ATOM 12933 N N . LEU B 2 977 ? 202.533 252.828 235.225 1.00 53.93 977 LEU D N 1
ATOM 12934 C CA . LEU B 2 977 ? 203.233 253.737 236.117 1.00 58.76 977 LEU D CA 1
ATOM 12935 C C . LEU B 2 977 ? 204.729 253.428 236.115 1.00 55.80 977 LEU D C 1
ATOM 12936 O O . LEU B 2 977 ? 205.127 252.283 235.881 1.00 51.95 977 LEU D O 1
ATOM 12941 N N . PRO B 2 978 ? 205.583 254.426 236.364 1.00 58.46 978 PRO D N 1
ATOM 12942 C CA . PRO B 2 978 ? 207.032 254.183 236.314 1.00 55.22 978 PRO D CA 1
ATOM 12943 C C . PRO B 2 978 ? 207.578 253.458 237.527 1.00 54.58 978 PRO D C 1
ATOM 12944 O O . PRO B 2 978 ? 208.742 253.038 237.498 1.00 55.87 978 PRO D O 1
ATOM 12948 N N . HIS B 2 979 ? 206.791 253.300 238.587 1.00 50.46 979 HIS D N 1
ATOM 12949 C CA . HIS B 2 979 ? 207.291 252.765 239.846 1.00 52.54 979 HIS D CA 1
ATOM 12950 C C . HIS B 2 979 ? 207.071 251.265 239.996 1.00 55.54 979 HIS D C 1
ATOM 12951 O O . HIS B 2 979 ? 207.425 250.706 241.038 1.00 57.40 979 HIS D O 1
ATOM 12958 N N . CYS B 2 980 ? 206.499 250.602 238.993 1.00 44.88 980 CYS D N 1
ATOM 12959 C CA . CYS B 2 980 ? 206.472 249.146 238.987 1.00 39.18 980 CYS D CA 1
ATOM 12960 C C . CYS B 2 980 ? 207.899 248.617 238.939 1.00 41.98 980 CYS D C 1
ATOM 12961 O O . CYS B 2 980 ? 208.782 249.232 238.337 1.00 35.99 980 CYS D O 1
ATOM 12964 N N . SER B 2 981 ? 208.135 247.475 239.586 1.00 44.25 981 SER D N 1
ATOM 12965 C CA . SER B 2 981 ? 209.495 246.980 239.776 1.00 41.17 981 SER D CA 1
ATOM 12966 C C . SER B 2 981 ? 209.663 245.524 239.353 1.00 34.37 981 SER D C 1
ATOM 12967 O O . SER B 2 981 ? 210.677 244.903 239.673 1.00 33.94 981 SER D O 1
ATOM 12970 N N . LEU B 2 982 ? 208.701 244.963 238.625 1.00 56.02 982 LEU D N 1
ATOM 12971 C CA . LEU B 2 982 ? 208.806 243.585 238.170 1.00 59.32 982 LEU D CA 1
ATOM 12972 C C . LEU B 2 982 ? 209.540 243.539 236.841 1.00 59.93 982 LEU D C 1
ATOM 12973 O O . LEU B 2 982 ? 209.459 244.476 236.044 1.00 64.86 982 LEU D O 1
ATOM 12978 N N . GLN B 2 983 ? 210.260 242.439 236.611 1.00 46.02 983 GLN D N 1
ATOM 12979 C CA . GLN B 2 983 ? 211.180 242.335 235.491 1.00 37.31 983 GLN D CA 1
ATOM 12980 C C . GLN B 2 983 ? 210.821 241.261 234.483 1.00 36.70 983 GLN D C 1
ATOM 12981 O O . GLN B 2 983 ? 211.342 241.294 233.370 1.00 47.05 983 GLN D O 1
ATOM 12987 N N . ARG B 2 984 ? 209.956 240.313 234.823 1.00 32.36 984 ARG D N 1
ATOM 12988 C CA . ARG B 2 984 ? 209.610 239.238 233.904 1.00 31.31 984 ARG D CA 1
ATOM 12989 C C . ARG B 2 984 ? 208.135 238.895 234.038 1.00 30.12 984 ARG D C 1
ATOM 12990 O O . ARG B 2 984 ? 207.638 238.676 235.144 1.00 46.07 984 ARG D O 1
ATOM 12998 N N . LEU B 2 985 ? 207.440 238.852 232.905 1.00 24.00 985 LEU D N 1
ATOM 12999 C CA . LEU B 2 985 ? 206.012 238.564 232.864 1.00 27.93 985 LEU D CA 1
ATOM 13000 C C . LEU B 2 985 ? 205.747 237.589 231.732 1.00 29.94 985 LEU D C 1
ATOM 13001 O O . LEU B 2 985 ? 206.341 237.715 230.660 1.00 41.62 985 LEU D O 1
ATOM 13006 N N . MET B 2 986 ? 204.862 236.627 231.961 1.00 25.40 986 MET D N 1
ATOM 13007 C CA . MET B 2 986 ? 204.524 235.646 230.943 1.00 31.49 986 MET D CA 1
ATOM 13008 C C . MET B 2 986 ? 203.019 235.451 230.893 1.00 28.34 986 MET D C 1
ATOM 13009 O O . MET B 2 986 ? 202.348 235.459 231.926 1.00 26.79 986 MET D O 1
ATOM 13014 N N . LEU B 2 987 ? 202.495 235.286 229.679 1.00 21.91 987 LEU D N 1
ATOM 13015 C CA . LEU B 2 987 ? 201.061 235.126 229.451 1.00 16.27 987 LEU D CA 1
ATOM 13016 C C . LEU B 2 987 ? 200.882 234.220 228.236 1.00 12.60 987 LEU D C 1
ATOM 13017 O O . LEU B 2 987 ? 200.962 234.683 227.096 1.00 18.58 987 LEU D O 1
ATOM 13022 N N . ASN B 2 988 ? 200.631 232.939 228.480 1.00 13.09 988 ASN D N 1
ATOM 13023 C CA . ASN B 2 988 ? 200.382 231.968 227.427 1.00 16.65 988 ASN D CA 1
ATOM 13024 C C . ASN B 2 988 ? 198.992 231.369 227.593 1.00 22.77 988 ASN D C 1
ATOM 13025 O O . ASN B 2 988 ? 198.552 231.079 228.709 1.00 27.87 988 ASN D O 1
ATOM 13030 N N . GLN B 2 989 ? 198.301 231.185 226.471 1.00 18.57 989 GLN D N 1
ATOM 13031 C CA . GLN B 2 989 ? 196.906 230.758 226.492 1.00 14.75 989 GLN D CA 1
ATOM 13032 C C . GLN B 2 989 ? 196.127 231.664 227.438 1.00 18.15 989 GLN D C 1
ATOM 13033 O O . GLN B 2 989 ? 195.671 231.248 228.502 1.00 29.34 989 GLN D O 1
ATOM 13039 N N . CYS B 2 990 ? 196.042 232.939 227.079 1.00 18.33 990 CYS D N 1
ATOM 13040 C CA . CYS B 2 990 ? 195.256 233.913 227.818 1.00 19.24 990 CYS D CA 1
ATOM 13041 C C . CYS B 2 990 ? 194.197 234.568 226.945 1.00 29.80 990 CYS D C 1
ATOM 13042 O O . CYS B 2 990 ? 193.694 235.639 227.294 1.00 38.87 990 CYS D O 1
ATOM 13045 N N . HIS B 2 991 ? 193.857 233.952 225.814 1.00 28.25 991 HIS D N 1
ATOM 13046 C CA . HIS B 2 991 ? 192.816 234.457 224.924 1.00 26.86 991 HIS D CA 1
ATOM 13047 C C . HIS B 2 991 ? 193.095 235.889 224.478 1.00 27.24 991 HIS D C 1
ATOM 13048 O O . HIS B 2 991 ? 192.173 236.687 224.303 1.00 29.97 991 HIS D O 1
ATOM 13055 N N . LEU B 2 992 ? 194.365 236.230 224.281 1.00 31.08 992 LEU D N 1
ATOM 13056 C CA . LEU B 2 992 ? 194.708 237.552 223.793 1.00 40.54 992 LEU D CA 1
ATOM 13057 C C . LEU B 2 992 ? 194.252 237.720 222.345 1.00 48.35 992 LEU D C 1
ATOM 13058 O O . LEU B 2 992 ? 193.831 236.772 221.677 1.00 47.84 992 LEU D O 1
ATOM 13063 N N . ASP B 2 993 ? 194.339 238.954 221.864 1.00 53.17 993 ASP D N 1
ATOM 13064 C CA . ASP B 2 993 ? 193.975 239.293 220.496 1.00 49.32 993 ASP D CA 1
ATOM 13065 C C . ASP B 2 993 ? 194.762 240.539 220.104 1.00 52.63 993 ASP D C 1
ATOM 13066 O O . ASP B 2 993 ? 195.702 240.942 220.797 1.00 49.75 993 ASP D O 1
ATOM 13071 N N . THR B 2 994 ? 194.381 241.151 218.984 1.00 59.15 994 THR D N 1
ATOM 13072 C CA . THR B 2 994 ? 195.081 242.344 218.523 1.00 57.32 994 THR D CA 1
ATOM 13073 C C . THR B 2 994 ? 194.913 243.500 219.502 1.00 60.15 994 THR D C 1
ATOM 13074 O O . THR B 2 994 ? 195.857 244.259 219.744 1.00 60.47 994 THR D O 1
ATOM 13078 N N . ALA B 2 995 ? 193.715 243.657 220.070 1.00 57.20 995 ALA D N 1
ATOM 13079 C CA . ALA B 2 995 ? 193.468 244.766 220.987 1.00 55.19 995 ALA D CA 1
ATOM 13080 C C . ALA B 2 995 ? 194.308 244.637 222.254 1.00 59.93 995 ALA D C 1
ATOM 13081 O O . ALA B 2 995 ? 194.854 245.627 222.756 1.00 60.71 995 ALA D O 1
ATOM 13083 N N . GLY B 2 996 ? 194.406 243.424 222.801 1.00 57.05 996 GLY D N 1
ATOM 13084 C CA . GLY B 2 996 ? 195.255 243.223 223.966 1.00 55.61 996 GLY D CA 1
ATOM 13085 C C . GLY B 2 996 ? 196.716 243.497 223.666 1.00 55.98 996 GLY D C 1
ATOM 13086 O O . GLY B 2 996 ? 197.438 244.067 224.490 1.00 50.69 996 GLY D O 1
ATOM 13087 N N . CYS B 2 997 ? 197.173 243.091 222.484 1.00 49.68 997 CYS D N 1
ATOM 13088 C CA . CYS B 2 997 ? 198.528 243.422 222.079 1.00 49.55 997 CYS D CA 1
ATOM 13089 C C . CYS B 2 997 ? 198.707 244.925 221.937 1.00 47.60 997 CYS D C 1
ATOM 13090 O O . CYS B 2 997 ? 199.791 245.446 222.211 1.00 50.48 997 CYS D O 1
ATOM 13093 N N . GLY B 2 998 ? 197.667 245.641 221.513 1.00 49.73 998 GLY D N 1
ATOM 13094 C CA . GLY B 2 998 ? 197.753 247.092 221.484 1.00 52.16 998 GLY D CA 1
ATOM 13095 C C . GLY B 2 998 ? 197.873 247.688 222.872 1.00 48.57 998 GLY D C 1
ATOM 13096 O O . GLY B 2 998 ? 198.634 248.632 223.093 1.00 51.23 998 GLY D O 1
ATOM 13097 N N . PHE B 2 999 ? 197.117 247.148 223.826 1.00 43.01 999 PHE D N 1
ATOM 13098 C CA . PHE B 2 999 ? 197.251 247.593 225.209 1.00 42.78 999 PHE D CA 1
ATOM 13099 C C . PHE B 2 999 ? 198.670 247.368 225.712 1.00 48.03 999 PHE D C 1
ATOM 13100 O O . PHE B 2 999 ? 199.270 248.249 226.339 1.00 45.54 999 PHE D O 1
ATOM 13108 N N . LEU B 2 1000 ? 199.223 246.182 225.448 1.00 42.96 1000 LEU D N 1
ATOM 13109 C CA . LEU B 2 1000 ? 200.591 245.896 225.875 1.00 41.23 1000 LEU D CA 1
ATOM 13110 C C . LEU B 2 1000 ? 201.583 246.818 225.184 1.00 36.89 1000 LEU D C 1
ATOM 13111 O O . LEU B 2 1000 ? 202.563 247.257 225.793 1.00 35.79 1000 LEU D O 1
ATOM 13116 N N . ALA B 2 1001 ? 201.351 247.113 223.907 1.00 42.63 1001 ALA D N 1
ATOM 13117 C CA . ALA B 2 1001 ? 202.218 248.034 223.186 1.00 43.10 1001 ALA D CA 1
ATOM 13118 C C . ALA B 2 1001 ? 202.195 249.414 223.823 1.00 43.25 1001 ALA D C 1
ATOM 13119 O O . ALA B 2 1001 ? 203.239 250.057 223.976 1.00 42.91 1001 ALA D O 1
ATOM 13121 N N . LEU B 2 1002 ? 201.009 249.888 224.197 1.00 49.15 1002 LEU D N 1
ATOM 13122 C CA . LEU B 2 1002 ? 200.909 251.199 224.826 1.00 49.56 1002 LEU D CA 1
ATOM 13123 C C . LEU B 2 1002 ? 201.591 251.205 226.188 1.00 45.99 1002 LEU D C 1
ATOM 13124 O O . LEU B 2 1002 ? 202.259 252.179 226.552 1.00 43.00 1002 LEU D O 1
ATOM 13129 N N . ALA B 2 1003 ? 201.436 250.123 226.955 1.00 38.42 1003 ALA D N 1
ATOM 13130 C CA . ALA B 2 1003 ? 202.050 250.069 228.279 1.00 43.04 1003 ALA D CA 1
ATOM 13131 C C . ALA B 2 1003 ? 203.565 249.936 228.207 1.00 42.10 1003 ALA D C 1
ATOM 13132 O O . ALA B 2 1003 ? 204.271 250.430 229.092 1.00 36.46 1003 ALA D O 1
ATOM 13134 N N . LEU B 2 1004 ? 204.084 249.269 227.175 1.00 40.27 1004 LEU D N 1
ATOM 13135 C CA . LEU B 2 1004 ? 205.513 248.992 227.122 1.00 38.16 1004 LEU D CA 1
ATOM 13136 C C . LEU B 2 1004 ? 206.321 250.267 226.919 1.00 40.29 1004 LEU D C 1
ATOM 13137 O O . LEU B 2 1004 ? 207.375 250.433 227.540 1.00 42.52 1004 LEU D O 1
ATOM 13142 N N . MET B 2 1005 ? 205.854 251.168 226.060 1.00 42.95 1005 MET D N 1
ATOM 13143 C CA . MET B 2 1005 ? 206.573 252.412 225.819 1.00 44.39 1005 MET D CA 1
ATOM 13144 C C . MET B 2 1005 ? 206.714 253.195 227.118 1.00 44.81 1005 MET D C 1
ATOM 13145 O O . MET B 2 1005 ? 205.761 253.309 227.894 1.00 47.13 1005 MET D O 1
ATOM 13150 N N . GLY B 2 1006 ? 207.905 253.738 227.354 1.00 38.21 1006 GLY D N 1
ATOM 13151 C CA . GLY B 2 1006 ? 208.156 254.530 228.537 1.00 37.06 1006 GLY D CA 1
ATOM 13152 C C . GLY B 2 1006 ? 208.448 253.740 229.793 1.00 40.97 1006 GLY D C 1
ATOM 13153 O O . GLY B 2 1006 ? 208.584 254.344 230.864 1.00 45.09 1006 GLY D O 1
ATOM 13154 N N . ASN B 2 1007 ? 208.550 252.417 229.704 1.00 44.12 1007 ASN D N 1
ATOM 13155 C CA . ASN B 2 1007 ? 208.844 251.563 230.845 1.00 42.46 1007 ASN D CA 1
ATOM 13156 C C . ASN B 2 1007 ? 210.235 250.967 230.685 1.00 43.95 1007 ASN D C 1
ATOM 13157 O O . ASN B 2 1007 ? 210.575 250.440 229.621 1.00 44.72 1007 ASN D O 1
ATOM 13162 N N . SER B 2 1008 ? 211.037 251.050 231.750 1.00 47.16 1008 SER D N 1
ATOM 13163 C CA . SER B 2 1008 ? 212.434 250.647 231.703 1.00 48.09 1008 SER D CA 1
ATOM 13164 C C . SER B 2 1008 ? 212.770 249.448 232.574 1.00 43.23 1008 SER D C 1
ATOM 13165 O O . SER B 2 1008 ? 213.893 248.942 232.477 1.00 44.18 1008 SER D O 1
ATOM 13168 N N . TRP B 2 1009 ? 211.848 248.977 233.411 1.00 47.36 1009 TRP D N 1
ATOM 13169 C CA . TRP B 2 1009 ? 212.172 247.897 234.337 1.00 46.48 1009 TRP D CA 1
ATOM 13170 C C . TRP B 2 1009 ? 211.911 246.527 233.720 1.00 43.87 1009 TRP D C 1
ATOM 13171 O O . TRP B 2 1009 ? 212.796 245.667 233.717 1.00 44.58 1009 TRP D O 1
ATOM 13182 N N . LEU B 2 1010 ? 210.710 246.307 233.188 1.00 47.26 1010 LEU D N 1
ATOM 13183 C CA . LEU B 2 1010 ? 210.367 245.006 232.625 1.00 40.92 1010 LEU D CA 1
ATOM 13184 C C . LEU B 2 1010 ? 211.311 244.656 231.485 1.00 38.04 1010 LEU D C 1
ATOM 13185 O O . LEU B 2 1010 ? 211.583 245.484 230.614 1.00 41.79 1010 LEU D O 1
ATOM 13190 N N . THR B 2 1011 ? 211.800 243.419 231.485 1.00 35.94 1011 THR D N 1
ATOM 13191 C CA . THR B 2 1011 ? 212.850 242.988 230.569 1.00 37.17 1011 THR D CA 1
ATOM 13192 C C . THR B 2 1011 ? 212.478 241.773 229.738 1.00 29.85 1011 THR D C 1
ATOM 13193 O O . THR B 2 1011 ? 212.835 241.711 228.561 1.00 42.37 1011 THR D O 1
ATOM 13197 N N . HIS B 2 1012 ? 211.776 240.800 230.307 1.00 21.93 1012 HIS D N 1
ATOM 13198 C CA . HIS B 2 1012 ? 211.420 239.575 229.605 1.00 24.80 1012 HIS D CA 1
ATOM 13199 C C . HIS B 2 1012 ? 209.909 239.485 229.482 1.00 18.97 1012 HIS D C 1
ATOM 13200 O O . HIS B 2 1012 ? 209.197 239.604 230.482 1.00 37.95 1012 HIS D O 1
ATOM 13207 N N . LEU B 2 1013 ? 209.425 239.262 228.264 1.00 10.00 1013 LEU D N 1
ATOM 13208 C CA . LEU B 2 1013 ? 207.998 239.199 227.986 1.00 15.56 1013 LEU D CA 1
ATOM 13209 C C . LEU B 2 1013 ? 207.729 238.060 227.019 1.00 18.97 1013 LEU D C 1
ATOM 13210 O O . LEU B 2 1013 ? 208.480 237.869 226.062 1.00 31.10 1013 LEU D O 1
ATOM 13215 N N . SER B 2 1014 ? 206.660 237.308 227.262 1.00 11.10 1014 SER D N 1
ATOM 13216 C CA . SER B 2 1014 ? 206.332 236.168 226.419 1.00 17.14 1014 SER D CA 1
ATOM 13217 C C . SER B 2 1014 ? 204.837 236.136 226.161 1.00 17.45 1014 SER D C 1
ATOM 13218 O O . SER B 2 1014 ? 204.044 236.329 227.086 1.00 16.40 1014 SER D O 1
ATOM 13221 N N . LEU B 2 1015 ? 204.459 235.890 224.905 1.00 14.04 1015 LEU D N 1
ATOM 13222 C CA . LEU B 2 1015 ? 203.055 235.784 224.499 1.00 6.31 1015 LEU D CA 1
ATOM 13223 C C . LEU B 2 1015 ? 202.969 234.665 223.463 1.00 6.14 1015 LEU D C 1
ATOM 13224 O O . LEU B 2 1015 ? 203.121 234.905 222.265 1.00 25.73 1015 LEU D O 1
ATOM 13229 N N . SER B 2 1016 ? 202.707 233.449 223.927 1.00 6.10 1016 SER D N 1
ATOM 13230 C CA . SER B 2 1016 ? 202.653 232.279 223.066 1.00 8.48 1016 SER D CA 1
ATOM 13231 C C . SER B 2 1016 ? 201.248 231.700 223.065 1.00 19.13 1016 SER D C 1
ATOM 13232 O O . SER B 2 1016 ? 200.459 231.940 223.982 1.00 27.89 1016 SER D O 1
ATOM 13235 N N . MET B 2 1017 ? 200.940 230.935 222.022 1.00 9.95 1017 MET D N 1
ATOM 13236 C CA . MET B 2 1017 ? 199.642 230.276 221.892 1.00 4.93 1017 MET D CA 1
ATOM 13237 C C . MET B 2 1017 ? 198.499 231.275 222.061 1.00 13.95 1017 MET D C 1
ATOM 13238 O O . MET B 2 1017 ? 197.486 230.989 222.700 1.00 24.08 1017 MET D O 1
ATOM 13243 N N . ASN B 2 1018 ? 198.668 232.462 221.481 1.00 15.80 1018 ASN D N 1
ATOM 13244 C CA . ASN B 2 1018 ? 197.631 233.481 221.439 1.00 23.39 1018 ASN D CA 1
ATOM 13245 C C . ASN B 2 1018 ? 197.484 233.939 219.994 1.00 32.81 1018 ASN D C 1
ATOM 13246 O O . ASN B 2 1018 ? 198.499 234.163 219.313 1.00 28.25 1018 ASN D O 1
ATOM 13251 N N . PRO B 2 1019 ? 196.267 234.096 219.486 1.00 36.65 1019 PRO D N 1
ATOM 13252 C CA . PRO B 2 1019 ? 196.118 234.534 218.094 1.00 31.29 1019 PRO D CA 1
ATOM 13253 C C . PRO B 2 1019 ? 196.411 236.014 217.908 1.00 25.52 1019 PRO D C 1
ATOM 13254 O O . PRO B 2 1019 ? 195.584 236.752 217.366 1.00 19.91 1019 PRO D O 1
ATOM 13258 N N . VAL B 2 1020 ? 197.582 236.462 218.350 1.00 31.19 1020 VAL D N 1
ATOM 13259 C CA . VAL B 2 1020 ? 198.039 237.815 218.055 1.00 36.16 1020 VAL D CA 1
ATOM 13260 C C . VAL B 2 1020 ? 198.534 237.810 216.612 1.00 35.71 1020 VAL D C 1
ATOM 13261 O O . VAL B 2 1020 ? 199.519 237.150 216.280 1.00 39.08 1020 VAL D O 1
ATOM 13265 N N . GLU B 2 1021 ? 197.822 238.513 215.743 1.00 41.97 1021 GLU D N 1
ATOM 13266 C CA . GLU B 2 1021 ? 198.006 238.362 214.308 1.00 40.06 1021 GLU D CA 1
ATOM 13267 C C . GLU B 2 1021 ? 199.196 239.202 213.851 1.00 42.94 1021 GLU D C 1
ATOM 13268 O O . GLU B 2 1021 ? 199.984 239.704 214.655 1.00 47.00 1021 GLU D O 1
ATOM 13274 N N . ASP B 2 1022 ? 199.336 239.359 212.534 1.00 48.06 1022 ASP D N 1
ATOM 13275 C CA . ASP B 2 1022 ? 200.411 240.178 211.991 1.00 50.18 1022 ASP D CA 1
ATOM 13276 C C . ASP B 2 1022 ? 200.337 241.605 212.519 1.00 54.60 1022 ASP D C 1
ATOM 13277 O O . ASP B 2 1022 ? 201.354 242.192 212.899 1.00 54.73 1022 ASP D O 1
ATOM 13282 N N . ASN B 2 1023 ? 199.137 242.187 212.532 1.00 60.69 1023 ASN D N 1
ATOM 13283 C CA . ASN B 2 1023 ? 199.008 243.598 212.883 1.00 58.95 1023 ASN D CA 1
ATOM 13284 C C . ASN B 2 1023 ? 199.452 243.861 214.317 1.00 57.69 1023 ASN D C 1
ATOM 13285 O O . ASN B 2 1023 ? 200.125 244.862 214.590 1.00 55.76 1023 ASN D O 1
ATOM 13290 N N . GLY B 2 1024 ? 199.067 242.989 215.251 1.00 49.32 1024 GLY D N 1
ATOM 13291 C CA . GLY B 2 1024 ? 199.504 243.164 216.627 1.00 52.09 1024 GLY D CA 1
ATOM 13292 C C . GLY B 2 1024 ? 201.015 243.147 216.749 1.00 54.18 1024 GLY D C 1
ATOM 13293 O O . GLY B 2 1024 ? 201.610 243.947 217.479 1.00 57.07 1024 GLY D O 1
ATOM 13294 N N . VAL B 2 1025 ? 201.658 242.231 216.031 1.00 45.85 1025 VAL D N 1
ATOM 13295 C CA . VAL B 2 1025 ? 203.111 242.196 216.037 1.00 43.01 1025 VAL D CA 1
ATOM 13296 C C . VAL B 2 1025 ? 203.665 243.470 215.417 1.00 49.61 1025 VAL D C 1
ATOM 13297 O O . VAL B 2 1025 ? 204.724 243.959 215.820 1.00 52.01 1025 VAL D O 1
ATOM 13301 N N . LYS B 2 1026 ? 202.971 244.021 214.420 1.00 55.54 1026 LYS D N 1
ATOM 13302 C CA . LYS B 2 1026 ? 203.398 245.296 213.852 1.00 54.17 1026 LYS D CA 1
ATOM 13303 C C . LYS B 2 1026 ? 203.361 246.400 214.900 1.00 55.22 1026 LYS D C 1
ATOM 13304 O O . LYS B 2 1026 ? 204.288 247.213 214.989 1.00 58.70 1026 LYS D O 1
ATOM 13310 N N . LEU B 2 1027 ? 202.296 246.447 215.701 1.00 51.89 1027 LEU D N 1
ATOM 13311 C CA . LEU B 2 1027 ? 202.221 247.452 216.761 1.00 52.88 1027 LEU D CA 1
ATOM 13312 C C . LEU B 2 1027 ? 203.358 247.264 217.757 1.00 49.65 1027 LEU D C 1
ATOM 13313 O O . LEU B 2 1027 ? 204.030 248.228 218.149 1.00 46.51 1027 LEU D O 1
ATOM 13318 N N . LEU B 2 1028 ? 203.591 246.017 218.171 1.00 44.15 1028 LEU D N 1
ATOM 13319 C CA . LEU B 2 1028 ? 204.665 245.744 219.122 1.00 51.59 1028 LEU D CA 1
ATOM 13320 C C . LEU B 2 1028 ? 206.012 246.175 218.558 1.00 47.83 1028 LEU D C 1
ATOM 13321 O O . LEU B 2 1028 ? 206.818 246.803 219.255 1.00 43.98 1028 LEU D O 1
ATOM 13326 N N . CYS B 2 1029 ? 206.270 245.851 217.293 1.00 46.92 1029 CYS D N 1
ATOM 13327 C CA . CYS B 2 1029 ? 207.525 246.231 216.665 1.00 46.08 1029 CYS D CA 1
ATOM 13328 C C . CYS B 2 1029 ? 207.665 247.743 216.592 1.00 52.46 1029 CYS D C 1
ATOM 13329 O O . CYS B 2 1029 ? 208.737 248.286 216.881 1.00 53.38 1029 CYS D O 1
ATOM 13332 N N . GLU B 2 1030 ? 206.592 248.443 216.222 1.00 61.56 1030 GLU D N 1
ATOM 13333 C CA . GLU B 2 1030 ? 206.657 249.899 216.161 1.00 62.35 1030 GLU D CA 1
ATOM 13334 C C . GLU B 2 1030 ? 206.978 250.482 217.528 1.00 59.01 1030 GLU D C 1
ATOM 13335 O O . GLU B 2 1030 ? 207.722 251.463 217.637 1.00 55.97 1030 GLU D O 1
ATOM 13341 N N . VAL B 2 1031 ? 206.430 249.886 218.584 1.00 50.67 1031 VAL D N 1
ATOM 13342 C CA . VAL B 2 1031 ? 206.694 250.386 219.928 1.00 54.01 1031 VAL D CA 1
ATOM 13343 C C . VAL B 2 1031 ? 208.142 250.118 220.323 1.00 54.89 1031 VAL D C 1
ATOM 13344 O O . VAL B 2 1031 ? 208.805 250.966 220.932 1.00 50.39 1031 VAL D O 1
ATOM 13348 N N . MET B 2 1032 ? 208.658 248.939 219.979 1.00 56.63 1032 MET D N 1
ATOM 13349 C CA . MET B 2 1032 ? 209.972 248.529 220.458 1.00 52.10 1032 MET D CA 1
ATOM 13350 C C . MET B 2 1032 ? 211.119 249.192 219.691 1.00 47.41 1032 MET D C 1
ATOM 13351 O O . MET B 2 1032 ? 212.260 249.144 220.159 1.00 46.06 1032 MET D O 1
ATOM 13356 N N . ARG B 2 1033 ? 210.851 249.804 218.531 1.00 62.84 1033 ARG D N 1
ATOM 13357 C CA . ARG B 2 1033 ? 211.922 250.308 217.662 1.00 65.62 1033 ARG D CA 1
ATOM 13358 C C . ARG B 2 1033 ? 212.679 251.568 218.156 1.00 68.43 1033 ARG D C 1
ATOM 13359 O O . ARG B 2 1033 ? 213.788 251.828 217.651 1.00 65.32 1033 ARG D O 1
ATOM 13367 N N . GLU B 2 1034 ? 212.133 252.246 219.167 1.00 83.30 1034 GLU D N 1
ATOM 13368 C CA . GLU B 2 1034 ? 212.850 253.398 219.771 1.00 81.64 1034 GLU D CA 1
ATOM 13369 C C . GLU B 2 1034 ? 213.876 252.837 220.759 1.00 82.29 1034 GLU D C 1
ATOM 13370 O O . GLU B 2 1034 ? 213.561 251.834 221.430 1.00 80.11 1034 GLU D O 1
ATOM 13376 N N . PRO B 2 1035 ? 215.078 253.437 220.889 1.00 84.56 1035 PRO D N 1
ATOM 13377 C CA . PRO B 2 1035 ? 216.111 252.904 221.775 1.00 82.95 1035 PRO D CA 1
ATOM 13378 C C . PRO B 2 1035 ? 215.581 252.941 223.212 1.00 79.56 1035 PRO D C 1
ATOM 13379 O O . PRO B 2 1035 ? 215.845 252.011 223.949 1.00 77.32 1035 PRO D O 1
ATOM 13383 N N . SER B 2 1036 ? 214.875 254.016 223.570 1.00 65.74 1036 SER D N 1
ATOM 13384 C CA . SER B 2 1036 ? 214.292 254.150 224.930 1.00 66.41 1036 SER D CA 1
ATOM 13385 C C . SER B 2 1036 ? 213.863 252.786 225.480 1.00 63.13 1036 SER D C 1
ATOM 13386 O O . SER B 2 1036 ? 214.109 252.537 226.674 1.00 60.34 1036 SER D O 1
ATOM 13389 N N . CYS B 2 1037 ? 213.236 251.941 224.654 1.00 51.54 1037 CYS D N 1
ATOM 13390 C CA . CYS B 2 1037 ? 212.721 250.667 225.179 1.00 47.76 1037 CYS D CA 1
ATOM 13391 C C . CYS B 2 1037 ? 213.840 249.757 225.683 1.00 44.60 1037 CYS D C 1
ATOM 13392 O O . CYS B 2 1037 ? 214.933 249.727 225.116 1.00 47.68 1037 CYS D O 1
ATOM 13395 N N . HIS B 2 1038 ? 213.560 248.997 226.751 1.00 33.12 1038 HIS D N 1
ATOM 13396 C CA . HIS B 2 1038 ? 214.544 248.127 227.397 1.00 34.45 1038 HIS D CA 1
ATOM 13397 C C . HIS B 2 1038 ? 214.050 246.687 227.491 1.00 30.73 1038 HIS D C 1
ATOM 13398 O O . HIS B 2 1038 ? 214.180 246.036 228.527 1.00 32.88 1038 HIS D O 1
ATOM 13405 N N . LEU B 2 1039 ? 213.488 246.166 226.404 1.00 25.26 1039 LEU D N 1
ATOM 13406 C CA . LEU B 2 1039 ? 213.071 244.772 226.357 1.00 17.56 1039 LEU D CA 1
ATOM 13407 C C . LEU B 2 1039 ? 214.161 243.930 225.713 1.00 27.07 1039 LEU D C 1
ATOM 13408 O O . LEU B 2 1039 ? 214.580 244.205 224.586 1.00 42.31 1039 LEU D O 1
ATOM 13413 N N . GLN B 2 1040 ? 214.611 242.893 226.419 1.00 18.20 1040 GLN D N 1
ATOM 13414 C CA . GLN B 2 1040 ? 215.719 242.060 225.962 1.00 14.16 1040 GLN D CA 1
ATOM 13415 C C . GLN B 2 1040 ? 215.260 240.733 225.379 1.00 21.32 1040 GLN D C 1
ATOM 13416 O O . GLN B 2 1040 ? 215.768 240.309 224.339 1.00 31.59 1040 GLN D O 1
ATOM 13422 N N . ASP B 2 1041 ? 214.322 240.058 226.034 1.00 22.16 1041 ASP D N 1
ATOM 13423 C CA . ASP B 2 1041 ? 213.864 238.740 225.620 1.00 19.18 1041 ASP D CA 1
ATOM 13424 C C . ASP B 2 1041 ? 212.378 238.800 225.316 1.00 4.32 1041 ASP D C 1
ATOM 13425 O O . ASP B 2 1041 ? 211.580 239.155 226.186 1.00 16.18 1041 ASP D O 1
ATOM 13430 N N . LEU B 2 1042 ? 212.010 238.448 224.090 1.00 3.42 1042 LEU D N 1
ATOM 13431 C CA . LEU B 2 1042 ? 210.614 238.329 223.691 1.00 17.30 1042 LEU D CA 1
ATOM 13432 C C . LEU B 2 1042 ? 210.465 237.047 222.894 1.00 18.23 1042 LEU D C 1
ATOM 13433 O O . LEU B 2 1042 ? 211.176 236.845 221.907 1.00 29.69 1042 LEU D O 1
ATOM 13438 N N . GLU B 2 1043 ? 209.546 236.186 223.313 1.00 9.31 1043 GLU D N 1
ATOM 13439 C CA . GLU B 2 1043 ? 209.345 234.908 222.649 1.00 22.93 1043 GLU D CA 1
ATOM 13440 C C . GLU B 2 1043 ? 207.858 234.635 222.503 1.00 12.83 1043 GLU D C 1
ATOM 13441 O O . GLU B 2 1043 ? 207.126 234.611 223.495 1.00 0.00 1043 GLU D O 1
ATOM 13447 N N . LEU B 2 1044 ? 207.420 234.438 221.261 1.00 18.22 1044 LEU D N 1
ATOM 13448 C CA . LEU B 2 1044 ? 206.023 234.177 220.941 1.00 17.47 1044 LEU D CA 1
ATOM 13449 C C . LEU B 2 1044 ? 205.937 232.999 219.983 1.00 10.71 1044 LEU D C 1
ATOM 13450 O O . LEU B 2 1044 ? 206.607 232.983 218.949 1.00 9.38 1044 LEU D O 1
ATOM 13455 N N . VAL B 2 1045 ? 205.101 232.026 220.326 1.00 18.99 1045 VAL D N 1
ATOM 13456 C CA . VAL B 2 1045 ? 204.992 230.766 219.603 1.00 8.24 1045 VAL D CA 1
ATOM 13457 C C . VAL B 2 1045 ? 203.527 230.517 219.292 1.00 11.56 1045 VAL D C 1
ATOM 13458 O O . VAL B 2 1045 ? 202.653 230.784 220.123 1.00 15.96 1045 VAL D O 1
ATOM 13462 N N . LYS B 2 1046 ? 203.254 230.001 218.096 1.00 10.19 1046 LYS D N 1
ATOM 13463 C CA . LYS B 2 1046 ? 201.887 229.729 217.664 1.00 10.52 1046 LYS D CA 1
ATOM 13464 C C . LYS B 2 1046 ? 201.048 231.010 217.695 1.00 17.19 1046 LYS D C 1
ATOM 13465 O O . LYS B 2 1046 ? 200.092 231.146 218.460 1.00 25.23 1046 LYS D O 1
ATOM 13471 N N . CYS B 2 1047 ? 201.432 231.965 216.849 1.00 14.97 1047 CYS D N 1
ATOM 13472 C CA . CYS B 2 1047 ? 200.724 233.235 216.745 1.00 11.54 1047 CYS D CA 1
ATOM 13473 C C . CYS B 2 1047 ? 200.284 233.557 215.323 1.00 23.80 1047 CYS D C 1
ATOM 13474 O O . CYS B 2 1047 ? 199.842 234.680 215.064 1.00 37.14 1047 CYS D O 1
ATOM 13477 N N . HIS B 2 1048 ? 200.387 232.611 214.397 1.00 26.78 1048 HIS D N 1
ATOM 13478 C CA . HIS B 2 1048 ? 199.844 232.773 213.053 1.00 25.53 1048 HIS D CA 1
ATOM 13479 C C . HIS B 2 1048 ? 200.451 233.988 212.354 1.00 19.78 1048 HIS D C 1
ATOM 13480 O O . HIS B 2 1048 ? 199.768 234.956 212.026 1.00 28.85 1048 HIS D O 1
ATOM 13487 N N . LEU B 2 1049 ? 201.760 233.921 212.124 1.00 20.21 1049 LEU D N 1
ATOM 13488 C CA . LEU B 2 1049 ? 202.483 235.010 211.490 1.00 32.51 1049 LEU D CA 1
ATOM 13489 C C . LEU B 2 1049 ? 202.648 234.746 209.992 1.00 35.99 1049 LEU D C 1
ATOM 13490 O O . LEU B 2 1049 ? 202.286 233.686 209.477 1.00 34.12 1049 LEU D O 1
ATOM 13495 N N . THR B 2 1050 ? 203.204 235.725 209.281 1.00 43.62 1050 THR D N 1
ATOM 13496 C CA . THR B 2 1050 ? 203.393 235.636 207.837 1.00 44.60 1050 THR D CA 1
ATOM 13497 C C . THR B 2 1050 ? 204.634 236.438 207.458 1.00 53.37 1050 THR D C 1
ATOM 13498 O O . THR B 2 1050 ? 205.444 236.802 208.314 1.00 60.12 1050 THR D O 1
ATOM 13502 N N . ALA B 2 1051 ? 204.784 236.719 206.161 1.00 53.85 1051 ALA D N 1
ATOM 13503 C CA . ALA B 2 1051 ? 206.031 237.296 205.663 1.00 51.60 1051 ALA D CA 1
ATOM 13504 C C . ALA B 2 1051 ? 206.170 238.773 206.024 1.00 50.69 1051 ALA D C 1
ATOM 13505 O O . ALA B 2 1051 ? 207.262 239.224 206.389 1.00 45.32 1051 ALA D O 1
ATOM 13507 N N . ALA B 2 1052 ? 205.090 239.550 205.906 1.00 57.02 1052 ALA D N 1
ATOM 13508 C CA . ALA B 2 1052 ? 205.186 240.983 206.179 1.00 60.02 1052 ALA D CA 1
ATOM 13509 C C . ALA B 2 1052 ? 205.567 241.241 207.630 1.00 64.07 1052 ALA D C 1
ATOM 13510 O O . ALA B 2 1052 ? 206.382 242.130 207.927 1.00 64.94 1052 ALA D O 1
ATOM 13512 N N . CYS B 2 1053 ? 204.965 240.487 208.550 1.00 57.40 1053 CYS D N 1
ATOM 13513 C CA . CYS B 2 1053 ? 205.396 240.523 209.938 1.00 51.62 1053 CYS D CA 1
ATOM 13514 C C . CYS B 2 1053 ? 206.891 240.279 210.039 1.00 51.09 1053 CYS D C 1
ATOM 13515 O O . CYS B 2 1053 ? 207.583 240.928 210.829 1.00 50.59 1053 CYS D O 1
ATOM 13518 N N . CYS B 2 1054 ? 207.411 239.351 209.235 1.00 46.25 1054 CYS D N 1
ATOM 13519 C CA . CYS B 2 1054 ? 208.838 239.059 209.275 1.00 52.05 1054 CYS D CA 1
ATOM 13520 C C . CYS B 2 1054 ? 209.660 240.233 208.764 1.00 44.40 1054 CYS D C 1
ATOM 13521 O O . CYS B 2 1054 ? 210.746 240.500 209.282 1.00 45.39 1054 CYS D O 1
ATOM 13524 N N . GLU B 2 1055 ? 209.174 240.940 207.747 1.00 44.58 1055 GLU D N 1
ATOM 13525 C CA . GLU B 2 1055 ? 209.893 242.125 207.286 1.00 53.35 1055 GLU D CA 1
ATOM 13526 C C . GLU B 2 1055 ? 209.958 243.184 208.381 1.00 52.59 1055 GLU D C 1
ATOM 13527 O O . GLU B 2 1055 ? 211.013 243.796 208.617 1.00 53.57 1055 GLU D O 1
ATOM 13533 N N . SER B 2 1056 ? 208.838 243.410 209.068 1.00 49.42 1056 SER D N 1
ATOM 13534 C CA . SER B 2 1056 ? 208.845 244.370 210.169 1.00 49.90 1056 SER D CA 1
ATOM 13535 C C . SER B 2 1056 ? 209.791 243.925 211.279 1.00 53.75 1056 SER D C 1
ATOM 13536 O O . SER B 2 1056 ? 210.537 244.739 211.843 1.00 50.21 1056 SER D O 1
ATOM 13539 N N . LEU B 2 1057 ? 209.783 242.630 211.598 1.00 50.16 1057 LEU D N 1
ATOM 13540 C CA . LEU B 2 1057 ? 210.696 242.106 212.608 1.00 44.46 1057 LEU D CA 1
ATOM 13541 C C . LEU B 2 1057 ? 212.148 242.273 212.176 1.00 50.03 1057 LEU D C 1
ATOM 13542 O O . LEU B 2 1057 ? 213.026 242.520 213.009 1.00 49.43 1057 LEU D O 1
ATOM 13547 N N . SER B 2 1058 ? 212.426 242.110 210.882 1.00 51.75 1058 SER D N 1
ATOM 13548 C CA . SER B 2 1058 ? 213.784 242.293 210.390 1.00 47.49 1058 SER D CA 1
ATOM 13549 C C . SER B 2 1058 ? 214.233 243.732 210.575 1.00 41.82 1058 SER D C 1
ATOM 13550 O O . SER B 2 1058 ? 215.373 243.991 210.981 1.00 44.60 1058 SER D O 1
ATOM 13553 N N . CYS B 2 1059 ? 213.352 244.685 210.275 1.00 51.00 1059 CYS D N 1
ATOM 13554 C CA . CYS B 2 1059 ? 213.685 246.080 210.548 1.00 60.25 1059 CYS D CA 1
ATOM 13555 C C . CYS B 2 1059 ? 213.968 246.288 212.031 1.00 57.08 1059 CYS D C 1
ATOM 13556 O O . CYS B 2 1059 ? 214.932 246.972 212.403 1.00 56.16 1059 CYS D O 1
ATOM 13559 N N . VAL B 2 1060 ? 213.146 245.685 212.893 1.00 56.51 1060 VAL D N 1
ATOM 13560 C CA . VAL B 2 1060 ? 213.351 245.805 214.335 1.00 55.55 1060 VAL D CA 1
ATOM 13561 C C . VAL B 2 1060 ? 214.729 245.284 214.723 1.00 53.81 1060 VAL D C 1
ATOM 13562 O O . VAL B 2 1060 ? 215.460 245.916 215.495 1.00 50.33 1060 VAL D O 1
ATOM 13566 N N . ILE B 2 1061 ? 215.089 244.105 214.211 1.00 50.83 1061 ILE D N 1
ATOM 13567 C CA . ILE B 2 1061 ? 216.355 243.477 214.581 1.00 43.10 1061 ILE D CA 1
ATOM 13568 C C . ILE B 2 1061 ? 217.525 244.322 214.106 1.00 45.40 1061 ILE D C 1
ATOM 13569 O O . ILE B 2 1061 ? 218.493 244.541 214.842 1.00 44.37 1061 ILE D O 1
ATOM 13574 N N . SER B 2 1062 ? 217.462 244.802 212.865 1.00 58.40 1062 SER D N 1
ATOM 13575 C CA . SER B 2 1062 ? 218.562 245.597 212.339 1.00 61.64 1062 SER D CA 1
ATOM 13576 C C . SER B 2 1062 ? 218.731 246.893 213.119 1.00 65.04 1062 SER D C 1
ATOM 13577 O O . SER B 2 1062 ? 219.861 247.307 213.404 1.00 64.08 1062 SER D O 1
ATOM 13580 N N . ARG B 2 1063 ? 217.624 247.547 213.481 1.00 76.92 1063 ARG D N 1
ATOM 13581 C CA . ARG B 2 1063 ? 217.724 248.880 214.070 1.00 75.40 1063 ARG D CA 1
ATOM 13582 C C . ARG B 2 1063 ? 217.959 248.820 215.578 1.00 74.30 1063 ARG D C 1
ATOM 13583 O O . ARG B 2 1063 ? 218.888 249.453 216.091 1.00 73.90 1063 ARG D O 1
ATOM 13591 N N . SER B 2 1064 ? 217.138 248.062 216.301 1.00 61.23 1064 SER D N 1
ATOM 13592 C CA . SER B 2 1064 ? 217.164 248.095 217.756 1.00 59.17 1064 SER D CA 1
ATOM 13593 C C . SER B 2 1064 ? 218.512 247.611 218.295 1.00 56.08 1064 SER D C 1
ATOM 13594 O O . SER B 2 1064 ? 219.347 247.063 217.572 1.00 54.65 1064 SER D O 1
ATOM 13597 N N . ARG B 2 1065 ? 218.715 247.826 219.598 1.00 49.95 1065 ARG D N 1
ATOM 13598 C CA . ARG B 2 1065 ? 219.987 247.512 220.241 1.00 49.78 1065 ARG D CA 1
ATOM 13599 C C . ARG B 2 1065 ? 219.803 246.733 221.539 1.00 48.77 1065 ARG D C 1
ATOM 13600 O O . ARG B 2 1065 ? 220.752 246.108 222.026 1.00 46.84 1065 ARG D O 1
ATOM 13608 N N . HIS B 2 1066 ? 218.600 246.763 222.115 1.00 37.21 1066 HIS D N 1
ATOM 13609 C CA . HIS B 2 1066 ? 218.367 246.143 223.415 1.00 32.46 1066 HIS D CA 1
ATOM 13610 C C . HIS B 2 1066 ? 217.883 244.703 223.327 1.00 27.45 1066 HIS D C 1
ATOM 13611 O O . HIS B 2 1066 ? 218.065 243.950 224.288 1.00 22.49 1066 HIS D O 1
ATOM 13618 N N . LEU B 2 1067 ? 217.278 244.299 222.215 1.00 28.20 1067 LEU D N 1
ATOM 13619 C CA . LEU B 2 1067 ? 216.773 242.937 222.100 1.00 26.04 1067 LEU D CA 1
ATOM 13620 C C . LEU B 2 1067 ? 217.932 241.959 221.956 1.00 31.12 1067 LEU D C 1
ATOM 13621 O O . LEU B 2 1067 ? 218.835 242.166 221.140 1.00 28.27 1067 LEU D O 1
ATOM 13626 N N . LYS B 2 1068 ? 217.902 240.887 222.749 1.00 32.66 1068 LYS D N 1
ATOM 13627 C CA . LYS B 2 1068 ? 218.947 239.872 222.740 1.00 22.18 1068 LYS D CA 1
ATOM 13628 C C . LYS B 2 1068 ? 218.441 238.466 222.478 1.00 15.74 1068 LYS D C 1
ATOM 13629 O O . LYS B 2 1068 ? 219.257 237.579 222.236 1.00 31.52 1068 LYS D O 1
ATOM 13635 N N . SER B 2 1069 ? 217.134 238.230 222.524 1.00 10.04 1069 SER D N 1
ATOM 13636 C CA . SER B 2 1069 ? 216.587 236.908 222.267 1.00 11.85 1069 SER D CA 1
ATOM 13637 C C . SER B 2 1069 ? 215.265 237.029 221.532 1.00 8.98 1069 SER D C 1
ATOM 13638 O O . SER B 2 1069 ? 214.510 237.981 221.734 1.00 27.76 1069 SER D O 1
ATOM 13641 N N . LEU B 2 1070 ? 214.984 236.042 220.686 1.00 3.86 1070 LEU D N 1
ATOM 13642 C CA . LEU B 2 1070 ? 213.750 236.014 219.918 1.00 9.16 1070 LEU D CA 1
ATOM 13643 C C . LEU B 2 1070 ? 213.392 234.564 219.642 1.00 9.35 1070 LEU D C 1
ATOM 13644 O O . LEU B 2 1070 ? 214.254 233.686 219.625 1.00 26.08 1070 LEU D O 1
ATOM 13649 N N . ASP B 2 1071 ? 212.106 234.319 219.417 1.00 6.05 1071 ASP D N 1
ATOM 13650 C CA . ASP B 2 1071 ? 211.624 232.958 219.241 1.00 11.20 1071 ASP D CA 1
ATOM 13651 C C . ASP B 2 1071 ? 210.432 232.964 218.300 1.00 13.05 1071 ASP D C 1
ATOM 13652 O O . ASP B 2 1071 ? 209.453 233.673 218.546 1.00 9.50 1071 ASP D O 1
ATOM 13657 N N . LEU B 2 1072 ? 210.521 232.174 217.230 1.00 11.48 1072 LEU D N 1
ATOM 13658 C CA . LEU B 2 1072 ? 209.441 232.027 216.250 1.00 8.95 1072 LEU D CA 1
ATOM 13659 C C . LEU B 2 1072 ? 209.315 230.532 215.970 1.00 15.17 1072 LEU D C 1
ATOM 13660 O O . LEU B 2 1072 ? 210.068 229.978 215.168 1.00 32.85 1072 LEU D O 1
ATOM 13665 N N . THR B 2 1073 ? 208.363 229.887 216.631 1.00 7.97 1073 THR D N 1
ATOM 13666 C CA . THR B 2 1073 ? 208.192 228.446 216.548 1.00 7.24 1073 THR D CA 1
ATOM 13667 C C . THR B 2 1073 ? 206.745 228.134 216.191 1.00 9.70 1073 THR D C 1
ATOM 13668 O O . THR B 2 1073 ? 205.825 228.810 216.657 1.00 21.64 1073 THR D O 1
ATOM 13672 N N . ASP B 2 1074 ? 206.548 227.119 215.354 1.00 0.88 1074 ASP D N 1
ATOM 13673 C CA . ASP B 2 1074 ? 205.231 226.789 214.807 1.00 8.92 1074 ASP D CA 1
ATOM 13674 C C . ASP B 2 1074 ? 204.550 228.001 214.179 1.00 11.00 1074 ASP D C 1
ATOM 13675 O O . ASP B 2 1074 ? 203.375 228.265 214.437 1.00 15.08 1074 ASP D O 1
ATOM 13680 N N . ASN B 2 1075 ? 205.273 228.747 213.352 1.00 7.87 1075 ASN D N 1
ATOM 13681 C CA . ASN B 2 1075 ? 204.695 229.796 212.524 1.00 14.87 1075 ASN D CA 1
ATOM 13682 C C . ASN B 2 1075 ? 205.072 229.548 211.072 1.00 20.16 1075 ASN D C 1
ATOM 13683 O O . ASN B 2 1075 ? 206.193 229.124 210.776 1.00 17.01 1075 ASN D O 1
ATOM 13688 N N . ALA B 2 1076 ? 204.133 229.811 210.166 1.00 18.63 1076 ALA D N 1
ATOM 13689 C CA . ALA B 2 1076 ? 204.338 229.536 208.745 1.00 14.28 1076 ALA D CA 1
ATOM 13690 C C . ALA B 2 1076 ? 204.977 230.748 208.068 1.00 19.62 1076 ALA D C 1
ATOM 13691 O O . ALA B 2 1076 ? 204.399 231.397 207.196 1.00 26.48 1076 ALA D O 1
ATOM 13693 N N . LEU B 2 1077 ? 206.210 231.046 208.490 1.00 19.49 1077 LEU D N 1
ATOM 13694 C CA . LEU B 2 1077 ? 206.940 232.155 207.884 1.00 14.79 1077 LEU D CA 1
ATOM 13695 C C . LEU B 2 1077 ? 207.241 231.879 206.419 1.00 12.39 1077 LEU D C 1
ATOM 13696 O O . LEU B 2 1077 ? 207.164 232.783 205.581 1.00 21.08 1077 LEU D O 1
ATOM 13701 N N . GLY B 2 1078 ? 207.594 230.645 206.093 1.00 6.68 1078 GLY D N 1
ATOM 13702 C CA . GLY B 2 1078 ? 207.908 230.303 204.725 1.00 12.49 1078 GLY D CA 1
ATOM 13703 C C . GLY B 2 1078 ? 209.267 230.832 204.301 1.00 21.56 1078 GLY D C 1
ATOM 13704 O O . GLY B 2 1078 ? 210.118 231.191 205.118 1.00 16.40 1078 GLY D O 1
ATOM 13705 N N . ASP B 2 1079 ? 209.464 230.878 202.983 1.00 30.14 1079 ASP D N 1
ATOM 13706 C CA . ASP B 2 1079 ? 210.746 231.308 202.440 1.00 25.06 1079 ASP D CA 1
ATOM 13707 C C . ASP B 2 1079 ? 210.865 232.827 202.391 1.00 25.04 1079 ASP D C 1
ATOM 13708 O O . ASP B 2 1079 ? 211.945 233.370 202.634 1.00 27.99 1079 ASP D O 1
ATOM 13713 N N . GLY B 2 1080 ? 209.779 233.532 202.074 1.00 19.10 1080 GLY D N 1
ATOM 13714 C CA . GLY B 2 1080 ? 209.859 234.980 201.980 1.00 17.99 1080 GLY D CA 1
ATOM 13715 C C . GLY B 2 1080 ? 210.137 235.642 203.316 1.00 24.31 1080 GLY D C 1
ATOM 13716 O O . GLY B 2 1080 ? 210.971 236.551 203.411 1.00 34.08 1080 GLY D O 1
ATOM 13717 N N . GLY B 2 1081 ? 209.441 235.204 204.364 1.00 25.24 1081 GLY D N 1
ATOM 13718 C CA . GLY B 2 1081 ? 209.695 235.762 205.680 1.00 33.12 1081 GLY D CA 1
ATOM 13719 C C . GLY B 2 1081 ? 211.118 235.521 206.140 1.00 32.24 1081 GLY D C 1
ATOM 13720 O O . GLY B 2 1081 ? 211.764 236.415 206.692 1.00 32.66 1081 GLY D O 1
ATOM 13721 N N . VAL B 2 1082 ? 211.628 234.311 205.916 1.00 26.77 1082 VAL D N 1
ATOM 13722 C CA . VAL B 2 1082 ? 212.992 234.012 206.323 1.00 24.25 1082 VAL D CA 1
ATOM 13723 C C . VAL B 2 1082 ? 213.989 234.782 205.472 1.00 34.20 1082 VAL D C 1
ATOM 13724 O O . VAL B 2 1082 ? 215.065 235.138 205.952 1.00 46.34 1082 VAL D O 1
ATOM 13728 N N . ALA B 2 1083 ? 213.671 235.048 204.205 1.00 26.64 1083 ALA D N 1
ATOM 13729 C CA . ALA B 2 1083 ? 214.545 235.899 203.404 1.00 24.38 1083 ALA D CA 1
ATOM 13730 C C . ALA B 2 1083 ? 214.605 237.309 203.974 1.00 28.85 1083 ALA D C 1
ATOM 13731 O O . ALA B 2 1083 ? 215.687 237.901 204.082 1.00 37.81 1083 ALA D O 1
ATOM 13733 N N . ALA B 2 1084 ? 213.453 237.861 204.351 1.00 31.36 1084 ALA D N 1
ATOM 13734 C CA . ALA B 2 1084 ? 213.443 239.179 204.977 1.00 36.68 1084 ALA D CA 1
ATOM 13735 C C . ALA B 2 1084 ? 214.242 239.167 206.274 1.00 40.38 1084 ALA D C 1
ATOM 13736 O O . ALA B 2 1084 ? 215.005 240.098 206.561 1.00 45.13 1084 ALA D O 1
ATOM 13738 N N . LEU B 2 1085 ? 214.085 238.109 207.068 1.00 35.63 1085 LEU D N 1
ATOM 13739 C CA . LEU B 2 1085 ? 214.833 238.003 208.315 1.00 33.84 1085 LEU D CA 1
ATOM 13740 C C . LEU B 2 1085 ? 216.331 237.894 208.056 1.00 36.29 1085 LEU D C 1
ATOM 13741 O O . LEU B 2 1085 ? 217.137 238.429 208.822 1.00 33.05 1085 LEU D O 1
ATOM 13746 N N . CYS B 2 1086 ? 216.726 237.185 206.997 1.00 42.76 1086 CYS D N 1
ATOM 13747 C CA . CYS B 2 1086 ? 218.139 237.104 206.642 1.00 41.82 1086 CYS D CA 1
ATOM 13748 C C . CYS B 2 1086 ? 218.685 238.474 206.276 1.00 47.93 1086 CYS D C 1
ATOM 13749 O O . CYS B 2 1086 ? 219.802 238.836 206.662 1.00 47.82 1086 CYS D O 1
ATOM 13752 N N . GLU B 2 1087 ? 217.913 239.254 205.519 1.00 59.57 1087 GLU D N 1
ATOM 13753 C CA . GLU B 2 1087 ? 218.317 240.635 205.272 1.00 61.02 1087 GLU D CA 1
ATOM 13754 C C . GLU B 2 1087 ? 218.471 241.392 206.585 1.00 59.16 1087 GLU D C 1
ATOM 13755 O O . GLU B 2 1087 ? 219.405 242.184 206.751 1.00 59.00 1087 GLU D O 1
ATOM 13761 N N . GLY B 2 1088 ? 217.563 241.153 207.531 1.00 55.87 1088 GLY D N 1
ATOM 13762 C CA . GLY B 2 1088 ? 217.663 241.817 208.821 1.00 55.30 1088 GLY D CA 1
ATOM 13763 C C . GLY B 2 1088 ? 218.931 241.454 209.572 1.00 53.23 1088 GLY D C 1
ATOM 13764 O O . GLY B 2 1088 ? 219.624 242.331 210.094 1.00 51.86 1088 GLY D O 1
ATOM 13765 N N . LEU B 2 1089 ? 219.257 240.162 209.627 1.00 46.90 1089 LEU D N 1
ATOM 13766 C CA . LEU B 2 1089 ? 220.426 239.689 210.362 1.00 47.03 1089 LEU D CA 1
ATOM 13767 C C . LEU B 2 1089 ? 221.739 239.997 209.658 1.00 52.86 1089 LEU D C 1
ATOM 13768 O O . LEU B 2 1089 ? 222.790 239.987 210.305 1.00 52.14 1089 LEU D O 1
ATOM 13773 N N . LYS B 2 1090 ? 221.706 240.262 208.352 1.00 69.31 1090 LYS D N 1
ATOM 13774 C CA . LYS B 2 1090 ? 222.942 240.508 207.621 1.00 69.84 1090 LYS D CA 1
ATOM 13775 C C . LYS B 2 1090 ? 223.695 241.706 208.181 1.00 74.25 1090 LYS D C 1
ATOM 13776 O O . LYS B 2 1090 ? 224.927 241.758 208.094 1.00 74.99 1090 LYS D O 1
ATOM 13782 N N . GLN B 2 1091 ? 222.983 242.668 208.762 1.00 74.05 1091 GLN D N 1
ATOM 13783 C CA . GLN B 2 1091 ? 223.617 243.896 209.222 1.00 72.87 1091 GLN D CA 1
ATOM 13784 C C . GLN B 2 1091 ? 224.562 243.616 210.383 1.00 73.21 1091 GLN D C 1
ATOM 13785 O O . GLN B 2 1091 ? 224.244 242.851 211.297 1.00 71.31 1091 GLN D O 1
ATOM 13791 N N . LYS B 2 1092 ? 225.736 244.250 210.343 1.00 81.26 1092 LYS D N 1
ATOM 13792 C CA . LYS B 2 1092 ? 226.703 244.090 211.419 1.00 80.55 1092 LYS D CA 1
ATOM 13793 C C . LYS B 2 1092 ? 226.306 244.864 212.669 1.00 82.79 1092 LYS D C 1
ATOM 13794 O O . LYS B 2 1092 ? 226.938 244.691 213.717 1.00 83.60 1092 LYS D O 1
ATOM 13800 N N . ASN B 2 1093 ? 225.282 245.715 212.584 1.00 78.69 1093 ASN D N 1
ATOM 13801 C CA . ASN B 2 1093 ? 224.837 246.451 213.763 1.00 77.22 1093 ASN D CA 1
ATOM 13802 C C . ASN B 2 1093 ? 224.022 245.574 214.704 1.00 76.73 1093 ASN D C 1
ATOM 13803 O O . ASN B 2 1093 ? 223.963 245.850 215.907 1.00 77.44 1093 ASN D O 1
ATOM 13808 N N . SER B 2 1094 ? 223.392 244.523 214.185 1.00 61.15 1094 SER D N 1
ATOM 13809 C CA . SER B 2 1094 ? 222.538 243.680 215.010 1.00 55.81 1094 SER D CA 1
ATOM 13810 C C . SER B 2 1094 ? 223.353 242.996 216.099 1.00 52.23 1094 SER D C 1
ATOM 13811 O O . SER B 2 1094 ? 224.527 242.668 215.915 1.00 52.12 1094 SER D O 1
ATOM 13814 N N . VAL B 2 1095 ? 222.714 242.785 217.248 1.00 28.45 1095 VAL D N 1
ATOM 13815 C CA . VAL B 2 1095 ? 223.375 242.174 218.395 1.00 24.37 1095 VAL D CA 1
ATOM 13816 C C . VAL B 2 1095 ? 222.532 241.026 218.939 1.00 24.73 1095 VAL D C 1
ATOM 13817 O O . VAL B 2 1095 ? 222.669 240.648 220.107 1.00 32.71 1095 VAL D O 1
ATOM 13821 N N . LEU B 2 1096 ? 221.663 240.456 218.105 1.00 24.79 1096 LEU D N 1
ATOM 13822 C CA . LEU B 2 1096 ? 220.824 239.352 218.556 1.00 20.82 1096 LEU D CA 1
ATOM 13823 C C . LEU B 2 1096 ? 221.698 238.182 218.986 1.00 28.72 1096 LEU D C 1
ATOM 13824 O O . LEU B 2 1096 ? 222.700 237.870 218.337 1.00 27.31 1096 LEU D O 1
ATOM 13829 N N . ALA B 2 1097 ? 221.318 237.538 220.089 1.00 33.44 1097 ALA D N 1
ATOM 13830 C CA . ALA B 2 1097 ? 222.134 236.480 220.671 1.00 18.79 1097 ALA D CA 1
ATOM 13831 C C . ALA B 2 1097 ? 221.665 235.093 220.253 1.00 13.53 1097 ALA D C 1
ATOM 13832 O O . ALA B 2 1097 ? 222.472 234.287 219.786 1.00 26.08 1097 ALA D O 1
ATOM 13834 N N . ARG B 2 1098 ? 220.383 234.789 220.426 1.00 21.38 1098 ARG D N 1
ATOM 13835 C CA . ARG B 2 1098 ? 219.850 233.489 220.055 1.00 26.53 1098 ARG D CA 1
ATOM 13836 C C . ARG B 2 1098 ? 218.562 233.669 219.274 1.00 24.81 1098 ARG D C 1
ATOM 13837 O O . ARG B 2 1098 ? 217.805 234.608 219.520 1.00 33.85 1098 ARG D O 1
ATOM 13845 N N . LEU B 2 1099 ? 218.322 232.759 218.334 1.00 18.64 1099 LEU D N 1
ATOM 13846 C CA . LEU B 2 1099 ? 217.161 232.805 217.455 1.00 16.23 1099 LEU D CA 1
ATOM 13847 C C . LEU B 2 1099 ? 216.530 231.425 217.399 1.00 13.52 1099 LEU D C 1
ATOM 13848 O O . LEU B 2 1099 ? 217.229 230.435 217.171 1.00 34.13 1099 LEU D O 1
ATOM 13853 N N . GLY B 2 1100 ? 215.217 231.360 217.594 1.00 0.15 1100 GLY D N 1
ATOM 13854 C CA . GLY B 2 1100 ? 214.521 230.089 217.588 1.00 3.40 1100 GLY D CA 1
ATOM 13855 C C . GLY B 2 1100 ? 213.594 229.899 216.406 1.00 6.59 1100 GLY D C 1
ATOM 13856 O O . GLY B 2 1100 ? 212.548 230.545 216.321 1.00 13.67 1100 GLY D O 1
ATOM 13857 N N . LEU B 2 1101 ? 213.966 229.013 215.489 1.00 13.63 1101 LEU D N 1
ATOM 13858 C CA . LEU B 2 1101 ? 213.137 228.650 214.350 1.00 8.71 1101 LEU D CA 1
ATOM 13859 C C . LEU B 2 1101 ? 212.868 227.153 214.385 1.00 14.03 1101 LEU D C 1
ATOM 13860 O O . LEU B 2 1101 ? 213.770 226.356 214.651 1.00 27.13 1101 LEU D O 1
ATOM 13865 N N . LYS B 2 1102 ? 211.622 226.775 214.128 1.00 6.84 1102 LYS D N 1
ATOM 13866 C CA . LYS B 2 1102 ? 211.234 225.374 214.146 1.00 11.39 1102 LYS D CA 1
ATOM 13867 C C . LYS B 2 1102 ? 209.864 225.250 213.504 1.00 11.14 1102 LYS D C 1
ATOM 13868 O O . LYS B 2 1102 ? 208.986 226.074 213.754 1.00 15.19 1102 LYS D O 1
ATOM 13874 N N . ALA B 2 1103 ? 209.692 224.226 212.676 1.00 6.51 1103 ALA D N 1
ATOM 13875 C CA . ALA B 2 1103 ? 208.418 223.982 212.009 1.00 6.57 1103 ALA D CA 1
ATOM 13876 C C . ALA B 2 1103 ? 207.979 225.200 211.201 1.00 12.12 1103 ALA D C 1
ATOM 13877 O O . ALA B 2 1103 ? 206.792 225.523 211.116 1.00 16.62 1103 ALA D O 1
ATOM 13879 N N . CYS B 2 1104 ? 208.950 225.880 210.593 1.00 12.77 1104 CYS D N 1
ATOM 13880 C CA . CYS B 2 1104 ? 208.691 227.058 209.777 1.00 8.06 1104 CYS D CA 1
ATOM 13881 C C . CYS B 2 1104 ? 208.733 226.763 208.282 1.00 12.21 1104 CYS D C 1
ATOM 13882 O O . CYS B 2 1104 ? 208.753 227.699 207.478 1.00 16.28 1104 CYS D O 1
ATOM 13885 N N . GLY B 2 1105 ? 208.761 225.489 207.891 1.00 19.96 1105 GLY D N 1
ATOM 13886 C CA . GLY B 2 1105 ? 208.617 225.115 206.496 1.00 10.61 1105 GLY D CA 1
ATOM 13887 C C . GLY B 2 1105 ? 209.684 225.657 205.568 1.00 11.34 1105 GLY D C 1
ATOM 13888 O O . GLY B 2 1105 ? 209.360 226.219 204.519 1.00 30.77 1105 GLY D O 1
ATOM 13889 N N . LEU B 2 1106 ? 210.952 225.496 205.930 1.00 6.74 1106 LEU D N 1
ATOM 13890 C C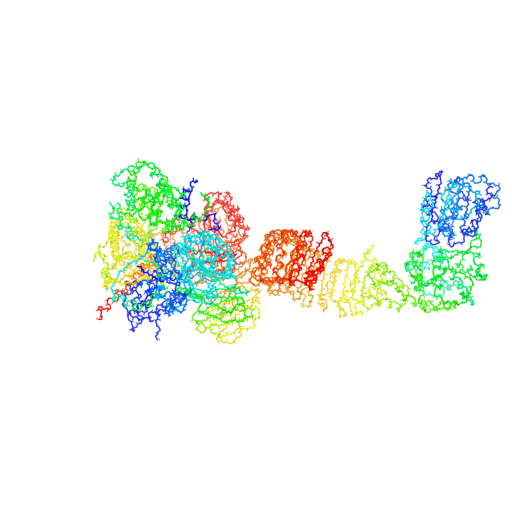A . LEU B 2 1106 ? 212.035 226.019 205.115 1.00 18.87 1106 LEU D CA 1
ATOM 13891 C C . LEU B 2 1106 ? 212.363 225.067 203.964 1.00 23.00 1106 LEU D C 1
ATOM 13892 O O . LEU B 2 1106 ? 211.939 223.910 203.940 1.00 23.33 1106 LEU D O 1
ATOM 13897 N N . THR B 2 1107 ? 213.125 225.577 203.002 1.00 21.76 1107 THR D N 1
ATOM 13898 C CA . THR B 2 1107 ? 213.447 224.853 201.772 1.00 20.84 1107 THR D CA 1
ATOM 13899 C C . THR B 2 1107 ? 214.837 225.291 201.317 1.00 31.47 1107 THR D C 1
ATOM 13900 O O . THR B 2 1107 ? 215.633 225.820 202.099 1.00 37.34 1107 THR D O 1
ATOM 13904 N N . SER B 2 1108 ? 215.146 225.065 200.037 1.00 66.56 1108 SER D N 1
ATOM 13905 C CA . SER B 2 1108 ? 216.520 225.219 199.561 1.00 72.27 1108 SER D CA 1
ATOM 13906 C C . SER B 2 1108 ? 216.937 226.684 199.443 1.00 70.79 1108 SER D C 1
ATOM 13907 O O . SER B 2 1108 ? 217.992 227.074 199.955 1.00 68.14 1108 SER D O 1
ATOM 13910 N N . ASP B 2 1109 ? 216.151 227.505 198.744 1.00 62.69 1109 ASP D N 1
ATOM 13911 C CA . ASP B 2 1109 ? 216.571 228.883 198.495 1.00 65.01 1109 ASP D CA 1
ATOM 13912 C C . ASP B 2 1109 ? 216.698 229.667 199.796 1.00 62.88 1109 ASP D C 1
ATOM 13913 O O . ASP B 2 1109 ? 217.671 230.411 199.999 1.00 65.08 1109 ASP D O 1
ATOM 13918 N N . CYS B 2 1110 ? 215.714 229.524 200.687 1.00 37.28 1110 CYS D N 1
ATOM 13919 C CA . CYS B 2 1110 ? 215.778 230.227 201.961 1.00 34.15 1110 CYS D CA 1
ATOM 13920 C C . CYS B 2 1110 ? 216.983 229.773 202.763 1.00 38.44 1110 CYS D C 1
ATOM 13921 O O . CYS B 2 1110 ? 217.616 230.579 203.449 1.00 44.11 1110 CYS D O 1
ATOM 13924 N N . CYS B 2 1111 ? 217.323 228.485 202.686 1.00 38.95 1111 CYS D N 1
ATOM 13925 C CA . CYS B 2 1111 ? 218.491 228.010 203.417 1.00 40.98 1111 CYS D CA 1
ATOM 13926 C C . CYS B 2 1111 ? 219.779 228.535 202.800 1.00 35.59 1111 CYS D C 1
ATOM 13927 O O . CYS B 2 1111 ? 220.753 228.764 203.518 1.00 42.84 1111 CYS D O 1
ATOM 13930 N N . GLU B 2 1112 ? 219.809 228.742 201.485 1.00 31.50 1112 GLU D N 1
ATOM 13931 C CA . GLU B 2 1112 ? 220.973 229.375 200.870 1.00 43.06 1112 GLU D CA 1
ATOM 13932 C C . GLU B 2 1112 ? 221.148 230.804 201.373 1.00 38.62 1112 GLU D C 1
ATOM 13933 O O . GLU B 2 1112 ? 222.255 231.219 201.754 1.00 40.98 1112 GLU D O 1
ATOM 13939 N N . ALA B 2 1113 ? 220.059 231.572 201.381 1.00 38.17 1113 ALA D N 1
ATOM 13940 C CA . ALA B 2 1113 ? 220.136 232.935 201.896 1.00 40.95 1113 ALA D CA 1
ATOM 13941 C C . ALA B 2 1113 ? 220.544 232.939 203.365 1.00 35.70 1113 ALA D C 1
ATOM 13942 O O . ALA B 2 1113 ? 221.357 233.766 203.793 1.00 35.05 1113 ALA D O 1
ATOM 13944 N N . LEU B 2 1114 ? 219.992 232.011 204.148 1.00 23.33 1114 LEU D N 1
ATOM 13945 C CA . LEU B 2 1114 ? 220.342 231.909 205.559 1.00 27.78 1114 LEU D CA 1
ATOM 13946 C C . LEU B 2 1114 ? 221.813 231.558 205.738 1.00 39.36 1114 LEU D C 1
ATOM 13947 O O . LEU B 2 1114 ? 222.473 232.067 206.649 1.00 44.78 1114 LEU D O 1
ATOM 13952 N N . SER B 2 1115 ? 222.337 230.672 204.891 1.00 39.00 1115 SER D N 1
ATOM 13953 C CA . SER B 2 1115 ? 223.748 230.320 204.964 1.00 33.35 1115 SER D CA 1
ATOM 13954 C C . SER B 2 1115 ? 224.620 231.535 204.710 1.00 29.57 1115 SER D C 1
ATOM 13955 O O . SER B 2 1115 ? 225.609 231.761 205.417 1.00 28.13 1115 SER D O 1
ATOM 13958 N N . LEU B 2 1116 ? 224.266 232.336 203.705 1.00 41.99 1116 LEU D N 1
ATOM 13959 C CA . LEU B 2 1116 ? 225.021 233.563 203.470 1.00 47.01 1116 LEU D CA 1
ATOM 13960 C C . LEU B 2 1116 ? 224.928 234.500 204.671 1.00 42.34 1116 LEU D C 1
ATOM 13961 O O . LEU B 2 1116 ? 225.933 235.090 205.093 1.00 45.52 1116 LEU D O 1
ATOM 13966 N N . ALA B 2 1117 ? 223.731 234.637 205.245 1.00 33.47 1117 ALA D N 1
ATOM 13967 C CA . ALA B 2 1117 ? 223.561 235.498 206.412 1.00 35.03 1117 ALA D CA 1
ATOM 13968 C C . ALA B 2 1117 ? 224.473 235.063 207.553 1.00 36.11 1117 ALA D C 1
ATOM 13969 O O . ALA B 2 1117 ? 225.187 235.883 208.141 1.00 35.73 1117 ALA D O 1
ATOM 13971 N N . LEU B 2 1118 ? 224.467 233.769 207.878 1.00 38.89 1118 LEU D N 1
ATOM 13972 C CA . LEU B 2 1118 ? 225.350 233.275 208.931 1.00 36.05 1118 LEU D CA 1
ATOM 13973 C C . LEU B 2 1118 ? 226.811 233.508 208.580 1.00 40.02 1118 LEU D C 1
ATOM 13974 O O . LEU B 2 1118 ? 227.614 233.838 209.458 1.00 36.51 1118 LEU D O 1
ATOM 13979 N N . SER B 2 1119 ? 227.178 233.340 207.309 1.00 56.03 1119 SER D N 1
ATOM 13980 C CA . SER B 2 1119 ? 228.542 233.649 206.899 1.00 52.29 1119 SER D CA 1
ATOM 13981 C C . SER B 2 1119 ? 228.886 235.100 207.204 1.00 52.18 1119 SER D C 1
ATOM 13982 O O . SER B 2 1119 ? 230.037 235.419 207.523 1.00 55.49 1119 SER D O 1
ATOM 13985 N N . CYS B 2 1120 ? 227.899 235.995 207.112 1.00 48.84 1120 CYS D N 1
ATOM 13986 C CA . CYS B 2 1120 ? 228.169 237.415 207.324 1.00 52.45 1120 CYS D CA 1
ATOM 13987 C C . CYS B 2 1120 ? 228.113 237.826 208.794 1.00 53.40 1120 CYS D C 1
ATOM 13988 O O . CYS B 2 1120 ? 228.728 238.830 209.169 1.00 54.19 1120 CYS D O 1
ATOM 13991 N N . ASN B 2 1121 ? 227.404 237.080 209.636 1.00 49.40 1121 ASN D N 1
ATOM 13992 C CA . ASN B 2 1121 ? 227.162 237.515 211.005 1.00 43.45 1121 ASN D CA 1
ATOM 13993 C C . ASN B 2 1121 ? 228.245 236.993 211.949 1.00 42.70 1121 ASN D C 1
ATOM 13994 O O . ASN B 2 1121 ? 228.946 236.020 211.658 1.00 50.25 1121 ASN D O 1
ATOM 13999 N N . ARG B 2 1122 ? 228.382 237.668 213.094 1.00 40.35 1122 ARG D N 1
ATOM 14000 C CA . ARG B 2 1122 ? 229.316 237.271 214.145 1.00 47.16 1122 ARG D CA 1
ATOM 14001 C C . ARG B 2 1122 ? 228.684 237.200 215.530 1.00 48.47 1122 ARG D C 1
ATOM 14002 O O . ARG B 2 1122 ? 229.145 236.417 216.363 1.00 49.15 1122 ARG D O 1
ATOM 14010 N N . HIS B 2 1123 ? 227.654 238.004 215.805 1.00 39.68 1123 HIS D N 1
ATOM 14011 C CA . HIS B 2 1123 ? 227.139 238.101 217.168 1.00 34.30 1123 HIS D CA 1
ATOM 14012 C C . HIS B 2 1123 ? 226.265 236.918 217.564 1.00 29.21 1123 HIS D C 1
ATOM 14013 O O . HIS B 2 1123 ? 226.201 236.589 218.752 1.00 28.40 1123 HIS D O 1
ATOM 14020 N N . LEU B 2 1124 ? 225.582 236.284 216.617 1.00 22.81 1124 LEU D N 1
ATOM 14021 C CA . LEU B 2 1124 ? 224.665 235.204 216.961 1.00 26.09 1124 LEU D CA 1
ATOM 14022 C C . LEU B 2 1124 ? 225.436 234.027 217.546 1.00 29.66 1124 LEU D C 1
ATOM 14023 O O . LEU B 2 1124 ? 226.542 233.711 217.097 1.00 36.83 1124 LEU D O 1
ATOM 14028 N N . THR B 2 1125 ? 224.853 233.381 218.557 1.00 20.48 1125 THR D N 1
ATOM 14029 C CA . THR B 2 1125 ? 225.482 232.259 219.244 1.00 12.24 1125 THR D CA 1
ATOM 14030 C C . THR B 2 1125 ? 224.674 230.975 219.155 1.00 13.67 1125 THR D C 1
ATOM 14031 O O . THR B 2 1125 ? 225.230 229.917 218.852 1.00 29.18 1125 THR D O 1
ATOM 14035 N N . SER B 2 1126 ? 223.376 231.032 219.417 1.00 16.38 1126 SER D N 1
ATOM 14036 C CA . SER B 2 1126 ? 222.516 229.862 219.383 1.00 14.53 1126 SER D CA 1
ATOM 14037 C C . SER B 2 1126 ? 221.522 229.964 218.235 1.00 5.54 1126 SER D C 1
ATOM 14038 O O . SER B 2 1126 ? 221.128 231.053 217.817 1.00 29.58 1126 SER D O 1
ATOM 14041 N N . LEU B 2 1127 ? 221.115 228.806 217.729 1.00 2.82 1127 LEU D N 1
ATOM 14042 C CA . LEU B 2 1127 ? 220.195 228.739 216.604 1.00 5.30 1127 LEU D CA 1
ATOM 14043 C C . LEU B 2 1127 ? 219.377 227.465 216.742 1.00 15.23 1127 LEU D C 1
ATOM 14044 O O . LEU B 2 1127 ? 219.647 226.624 217.600 1.00 33.19 1127 LEU D O 1
ATOM 14049 N N . ASN B 2 1128 ? 218.358 227.338 215.899 1.00 4.02 1128 ASN D N 1
ATOM 14050 C CA . ASN B 2 1128 ? 217.506 226.160 215.930 1.00 5.20 1128 ASN D CA 1
ATOM 14051 C C . ASN B 2 1128 ? 216.846 225.993 214.573 1.00 12.72 1128 ASN D C 1
ATOM 14052 O O . ASN B 2 1128 ? 216.188 226.917 214.091 1.00 21.00 1128 ASN D O 1
ATOM 14057 N N . LEU B 2 1129 ? 217.039 224.820 213.953 1.00 11.63 1129 LEU D N 1
ATOM 14058 C CA . LEU B 2 1129 ? 216.360 224.474 212.703 1.00 10.51 1129 LEU D CA 1
ATOM 14059 C C . LEU B 2 1129 ? 216.007 222.987 212.773 1.00 9.57 1129 LEU D C 1
ATOM 14060 O O . LEU B 2 1129 ? 216.776 222.114 212.373 1.00 24.13 1129 LEU D O 1
ATOM 14065 N N . VAL B 2 1130 ? 214.812 222.699 213.277 1.00 8.08 1130 VAL D N 1
ATOM 14066 C CA . VAL B 2 1130 ? 214.324 221.333 213.400 1.00 20.41 1130 VAL D CA 1
ATOM 14067 C C . VAL B 2 1130 ? 212.910 221.283 212.841 1.00 17.31 1130 VAL D C 1
ATOM 14068 O O . VAL B 2 1130 ? 212.219 222.298 212.737 1.00 21.32 1130 VAL D O 1
ATOM 14072 N N . GLN B 2 1131 ? 212.487 220.081 212.456 1.00 5.90 1131 GLN D N 1
ATOM 14073 C CA . GLN B 2 1131 ? 211.188 219.878 211.827 1.00 1.01 1131 GLN D CA 1
ATOM 14074 C C . GLN B 2 1131 ? 211.077 220.650 210.516 1.00 12.64 1131 GLN D C 1
ATOM 14075 O O . GLN B 2 1131 ? 209.975 220.961 210.059 1.00 16.81 1131 GLN D O 1
ATOM 14081 N N . ASN B 2 1132 ? 212.216 220.957 209.897 1.00 16.52 1132 ASN D N 1
ATOM 14082 C CA . ASN B 2 1132 ? 212.267 221.654 208.623 1.00 14.16 1132 ASN D CA 1
ATOM 14083 C C . ASN B 2 1132 ? 212.789 220.713 207.547 1.00 15.55 1132 ASN D C 1
ATOM 14084 O O . ASN B 2 1132 ? 213.640 219.858 207.809 1.00 17.41 1132 ASN D O 1
ATOM 14089 N N . ASN B 2 1133 ? 212.272 220.875 206.332 1.00 8.74 1133 ASN D N 1
ATOM 14090 C CA . ASN B 2 1133 ? 212.575 219.982 205.215 1.00 8.99 1133 ASN D CA 1
ATOM 14091 C C . ASN B 2 1133 ? 213.672 220.621 204.371 1.00 10.75 1133 ASN D C 1
ATOM 14092 O O . ASN B 2 1133 ? 213.444 221.628 203.700 1.00 22.49 1133 ASN D O 1
ATOM 14097 N N . PHE B 2 1134 ? 214.862 220.028 204.399 1.00 16.63 1134 PHE D N 1
ATOM 14098 C CA . PHE B 2 1134 ? 216.020 220.527 203.668 1.00 20.14 1134 PHE D CA 1
ATOM 14099 C C . PHE B 2 1134 ? 216.471 219.494 202.646 1.00 23.19 1134 PHE D C 1
ATOM 14100 O O . PHE B 2 1134 ? 216.579 218.306 202.966 1.00 17.42 1134 PHE D O 1
ATOM 14108 N N . SER B 2 1135 ? 216.734 219.946 201.425 1.00 36.80 1135 SER D N 1
ATOM 14109 C CA . SER B 2 1135 ? 217.283 219.069 200.408 1.00 40.10 1135 SER D CA 1
ATOM 14110 C C . SER B 2 1135 ? 218.802 218.971 200.558 1.00 41.45 1135 SER D C 1
ATOM 14111 O O . SER B 2 1135 ? 219.439 219.868 201.113 1.00 47.23 1135 SER D O 1
ATOM 14114 N N . PRO B 2 1136 ? 219.408 217.886 200.067 1.00 33.38 1136 PRO D N 1
ATOM 14115 C CA . PRO B 2 1136 ? 220.854 217.700 200.289 1.00 29.88 1136 PRO D CA 1
ATOM 14116 C C . PRO B 2 1136 ? 221.711 218.874 199.848 1.00 38.19 1136 PRO D C 1
ATOM 14117 O O . PRO B 2 1136 ? 222.696 219.196 200.523 1.00 42.04 1136 PRO D O 1
ATOM 14121 N N . LYS B 2 1137 ? 221.383 219.514 198.723 1.00 36.09 1137 LYS D N 1
ATOM 14122 C CA . LYS B 2 1137 ? 222.182 220.646 198.260 1.00 36.18 1137 LYS D CA 1
ATOM 14123 C C . LYS B 2 1137 ? 222.126 221.801 199.252 1.00 37.81 1137 LYS D C 1
ATOM 14124 O O . LYS B 2 1137 ? 223.156 222.417 199.571 1.00 36.10 1137 LYS D O 1
ATOM 14130 N N . GLY B 2 1138 ? 220.928 222.111 199.747 1.00 31.70 1138 GLY D N 1
ATOM 14131 C CA . GLY B 2 1138 ? 220.806 223.151 200.749 1.00 32.16 1138 GLY D CA 1
ATOM 14132 C C . GLY B 2 1138 ? 221.617 222.844 201.989 1.00 32.88 1138 GLY D C 1
ATOM 14133 O O . GLY B 2 1138 ? 222.236 223.734 202.574 1.00 41.85 1138 GLY D O 1
ATOM 14134 N N . MET B 2 1139 ? 221.632 221.578 202.405 1.00 23.92 1139 MET D N 1
ATOM 14135 C CA . MET B 2 1139 ? 222.424 221.212 203.570 1.00 25.16 1139 MET D CA 1
ATOM 14136 C C . MET B 2 1139 ? 223.917 221.308 203.290 1.00 34.71 1139 MET D C 1
ATOM 14137 O O . MET B 2 1139 ? 224.690 221.647 204.190 1.00 40.14 1139 MET D O 1
ATOM 14142 N N . MET B 2 1140 ? 224.348 221.007 202.065 1.00 41.09 1140 MET D N 1
ATOM 14143 C CA . MET B 2 1140 ? 225.743 221.247 201.715 1.00 40.94 1140 MET D CA 1
ATOM 14144 C C . MET B 2 1140 ? 226.090 222.717 201.896 1.00 32.70 1140 MET D C 1
ATOM 14145 O O . MET B 2 1140 ? 227.124 223.057 202.488 1.00 24.08 1140 MET D O 1
ATOM 14150 N N . LYS B 2 1141 ? 225.220 223.602 201.406 1.00 30.53 1141 LYS D N 1
ATOM 14151 C CA . LYS B 2 1141 ? 225.441 225.034 201.595 1.00 37.55 1141 LYS D CA 1
ATOM 14152 C C . LYS B 2 1141 ? 225.496 225.394 203.077 1.00 40.82 1141 LYS D C 1
ATOM 14153 O O . LYS B 2 1141 ? 226.382 226.141 203.516 1.00 35.93 1141 LYS D O 1
ATOM 14159 N N . LEU B 2 1142 ? 224.555 224.869 203.861 1.00 41.08 1142 LEU D N 1
ATOM 14160 C CA . LEU B 2 1142 ? 224.492 225.196 205.282 1.00 31.05 1142 LEU D CA 1
ATOM 14161 C C . LEU B 2 1142 ? 225.758 224.756 206.003 1.00 34.82 1142 LEU D C 1
ATOM 14162 O O . LEU B 2 1142 ? 226.307 225.496 206.824 1.00 34.10 1142 LEU D O 1
ATOM 14167 N N . CYS B 2 1143 ? 226.233 223.544 205.714 1.00 33.97 1143 CYS D N 1
ATOM 14168 C CA . CYS B 2 1143 ? 227.438 223.051 206.369 1.00 29.75 1143 CYS D CA 1
ATOM 14169 C C . CYS B 2 1143 ? 228.658 223.860 205.955 1.00 33.63 1143 CYS D C 1
ATOM 14170 O O . CYS B 2 1143 ? 229.531 224.153 206.785 1.00 32.93 1143 CYS D O 1
ATOM 14173 N N . SER B 2 1144 ? 228.741 224.234 204.675 1.00 39.18 1144 SER D N 1
ATOM 14174 C CA . SER B 2 1144 ? 229.839 225.092 204.243 1.00 42.48 1144 SER D CA 1
ATOM 14175 C C . SER B 2 1144 ? 229.822 226.410 205.004 1.00 35.33 1144 SER D C 1
ATOM 14176 O O . SER B 2 1144 ? 230.877 226.937 205.375 1.00 29.61 1144 SER D O 1
ATOM 14179 N N . ALA B 2 1145 ? 228.630 226.961 205.240 1.00 34.35 1145 ALA D N 1
ATOM 14180 C CA . ALA B 2 1145 ? 228.527 228.164 206.060 1.00 36.78 1145 ALA D CA 1
ATOM 14181 C C . ALA B 2 1145 ? 228.969 227.896 207.494 1.00 26.94 1145 ALA D C 1
ATOM 14182 O O . ALA B 2 1145 ? 229.666 228.717 208.100 1.00 33.81 1145 ALA D O 1
ATOM 14184 N N . PHE B 2 1146 ? 228.570 226.753 208.050 1.00 29.96 1146 PHE D N 1
ATOM 14185 C CA . PHE B 2 1146 ? 228.913 226.436 209.433 1.00 39.46 1146 PHE D CA 1
ATOM 14186 C C . PHE B 2 1146 ? 230.421 226.393 209.629 1.00 36.87 1146 PHE D C 1
ATOM 14187 O O . PHE B 2 1146 ? 230.944 226.939 210.606 1.00 27.20 1146 PHE D O 1
ATOM 14195 N N . ALA B 2 1147 ? 231.139 225.749 208.710 1.00 46.84 1147 ALA D N 1
ATOM 14196 C CA . ALA B 2 1147 ? 232.567 225.537 208.908 1.00 45.46 1147 ALA D CA 1
ATOM 14197 C C . ALA B 2 1147 ? 233.382 226.824 208.854 1.00 44.30 1147 ALA D C 1
ATOM 14198 O O . ALA B 2 1147 ? 234.562 226.798 209.218 1.00 48.06 1147 ALA D O 1
ATOM 14200 N N . CYS B 2 1148 ? 232.802 227.932 208.412 1.00 43.63 1148 CYS D N 1
ATOM 14201 C CA . CYS B 2 1148 ? 233.577 229.154 208.239 1.00 46.66 1148 CYS D CA 1
ATOM 14202 C C . CYS B 2 1148 ? 234.069 229.666 209.591 1.00 48.50 1148 CYS D C 1
ATOM 14203 O O . CYS B 2 1148 ? 233.300 229.672 210.561 1.00 51.23 1148 CYS D O 1
ATOM 14206 N N . PRO B 2 1149 ? 235.326 230.100 209.704 1.00 51.11 1149 PRO D N 1
ATOM 14207 C CA . PRO B 2 1149 ? 235.772 230.707 210.968 1.00 52.41 1149 PRO D CA 1
ATOM 14208 C C . PRO B 2 1149 ? 234.980 231.941 211.358 1.00 52.27 1149 PRO D C 1
ATOM 14209 O O . PRO B 2 1149 ? 234.812 232.199 212.556 1.00 46.57 1149 PRO D O 1
ATOM 14213 N N . THR B 2 1150 ? 234.486 232.712 210.384 1.00 57.58 1150 THR D N 1
ATOM 14214 C CA . THR B 2 1150 ? 233.794 233.959 210.697 1.00 58.58 1150 THR D CA 1
ATOM 14215 C C . THR B 2 1150 ? 232.674 233.734 211.704 1.00 56.05 1150 THR D C 1
ATOM 14216 O O . THR B 2 1150 ? 232.601 234.425 212.726 1.00 54.10 1150 THR D O 1
ATOM 14220 N N . SER B 2 1151 ? 231.802 232.765 211.439 1.00 50.58 1151 SER D N 1
ATOM 14221 C CA . SER B 2 1151 ? 230.628 232.520 212.266 1.00 46.93 1151 SER D CA 1
ATOM 14222 C C . SER B 2 1151 ? 230.990 231.627 213.445 1.00 44.46 1151 SER D C 1
ATOM 14223 O O . SER B 2 1151 ? 231.626 230.583 213.270 1.00 38.34 1151 SER D O 1
ATOM 14226 N N . ASN B 2 1152 ? 230.575 232.040 214.647 1.00 40.01 1152 ASN D N 1
ATOM 14227 C CA . ASN B 2 1152 ? 230.822 231.290 215.880 1.00 39.62 1152 ASN D CA 1
ATOM 14228 C C . ASN B 2 1152 ? 229.471 230.999 216.532 1.00 33.01 1152 ASN D C 1
ATOM 14229 O O . ASN B 2 1152 ? 228.989 231.759 217.373 1.00 25.63 1152 ASN D O 1
ATOM 14234 N N . LEU B 2 1153 ? 228.858 229.890 216.127 1.00 27.03 1153 LEU D N 1
ATOM 14235 C CA . LEU B 2 1153 ? 227.649 229.379 216.755 1.00 19.73 1153 LEU D CA 1
ATOM 14236 C C . LEU B 2 1153 ? 228.055 228.297 217.744 1.00 20.10 1153 LEU D C 1
ATOM 14237 O O . LEU B 2 1153 ? 228.690 227.311 217.359 1.00 22.34 1153 LEU D O 1
ATOM 14242 N N . GLN B 2 1154 ? 227.694 228.480 219.009 1.00 14.99 1154 GLN D N 1
ATOM 14243 C CA . GLN B 2 1154 ? 228.059 227.518 220.035 1.00 11.17 1154 GLN D CA 1
ATOM 14244 C C . GLN B 2 1154 ? 227.011 226.432 220.228 1.00 13.56 1154 GLN D C 1
ATOM 14245 O O . GLN B 2 1154 ? 227.327 225.386 220.803 1.00 26.39 1154 GLN D O 1
ATOM 14251 N N . ILE B 2 1155 ? 225.782 226.651 219.772 1.00 3.81 1155 ILE D N 1
ATOM 14252 C CA . ILE B 2 1155 ? 224.712 225.667 219.889 1.00 10.07 1155 ILE D CA 1
ATOM 14253 C C . ILE B 2 1155 ? 223.923 225.670 218.591 1.00 12.49 1155 ILE D C 1
ATOM 14254 O O . ILE B 2 1155 ? 223.629 226.737 218.044 1.00 35.92 1155 ILE D O 1
ATOM 14259 N N . ILE B 2 1156 ? 223.588 224.485 218.093 1.00 6.95 1156 ILE D N 1
ATOM 14260 C CA . ILE B 2 1156 ? 222.851 224.332 216.847 1.00 3.74 1156 ILE D CA 1
ATOM 14261 C C . ILE B 2 1156 ? 221.802 223.252 217.050 1.00 12.09 1156 ILE D C 1
ATOM 14262 O O . ILE B 2 1156 ? 222.076 222.222 217.674 1.00 31.94 1156 ILE D O 1
ATOM 14267 N N . GLY B 2 1157 ? 220.600 223.489 216.536 1.00 6.23 1157 GLY D N 1
ATOM 14268 C CA . GLY B 2 1157 ? 219.532 222.516 216.655 1.00 13.06 1157 GLY D CA 1
ATOM 14269 C C . GLY B 2 1157 ? 219.317 221.728 215.383 1.00 10.15 1157 GLY D C 1
ATOM 14270 O O . GLY B 2 1157 ? 218.705 222.230 214.440 1.00 12.98 1157 GLY D O 1
ATOM 14271 N N . LEU B 2 1158 ? 219.811 220.493 215.345 1.00 19.01 1158 LEU D N 1
ATOM 14272 C CA . LEU B 2 1158 ? 219.667 219.627 214.184 1.00 12.79 1158 LEU D CA 1
ATOM 14273 C C . LEU B 2 1158 ? 219.842 218.181 214.622 1.00 17.06 1158 LEU D C 1
ATOM 14274 O O . LEU B 2 1158 ? 220.580 217.892 215.567 1.00 12.67 1158 LEU D O 1
ATOM 14279 N N . TRP B 2 1159 ? 219.164 217.277 213.921 1.00 14.07 1159 TRP D N 1
ATOM 14280 C CA . TRP B 2 1159 ? 219.277 215.844 214.167 1.00 11.49 1159 TRP D CA 1
ATOM 14281 C C . TRP B 2 1159 ? 220.282 215.245 213.190 1.00 11.94 1159 TRP D C 1
ATOM 14282 O O . TRP B 2 1159 ? 220.038 215.230 211.981 1.00 18.15 1159 TRP D O 1
ATOM 14293 N N . LYS B 2 1160 ? 221.400 214.738 213.709 1.00 7.14 1160 LYS D N 1
ATOM 14294 C CA . LYS B 2 1160 ? 222.415 214.164 212.830 1.00 9.10 1160 LYS D CA 1
ATOM 14295 C C . LYS B 2 1160 ? 221.877 212.963 212.064 1.00 13.68 1160 LYS D C 1
ATOM 14296 O O . LYS B 2 1160 ? 222.116 212.833 210.859 1.00 26.78 1160 LYS D O 1
ATOM 14302 N N . TRP B 2 1161 ? 221.152 212.073 212.741 1.00 13.07 1161 TRP D N 1
ATOM 14303 C CA . TRP B 2 1161 ? 220.774 210.797 212.141 1.00 12.80 1161 TRP D CA 1
ATOM 14304 C C . TRP B 2 1161 ? 219.696 210.932 211.077 1.00 11.53 1161 TRP D C 1
ATOM 14305 O O . TRP B 2 1161 ? 219.365 209.935 210.429 1.00 18.82 1161 TRP D O 1
ATOM 14316 N N . GLN B 2 1162 ? 219.145 212.125 210.881 1.00 5.31 1162 GLN D N 1
ATOM 14317 C CA . GLN B 2 1162 ? 218.065 212.314 209.925 1.00 8.14 1162 GLN D CA 1
ATOM 14318 C C . GLN B 2 1162 ? 218.554 212.407 208.484 1.00 15.27 1162 GLN D C 1
ATOM 14319 O O . GLN B 2 1162 ? 217.721 212.446 207.573 1.00 18.30 1162 GLN D O 1
ATOM 14325 N N . TYR B 2 1163 ? 219.862 212.417 208.246 1.00 20.30 1163 TYR D N 1
ATOM 14326 C CA . TYR B 2 1163 ? 220.393 212.751 206.935 1.00 20.45 1163 TYR D CA 1
ATOM 14327 C C . TYR B 2 1163 ? 221.315 211.663 206.391 1.00 20.27 1163 TYR D C 1
ATOM 14328 O O . TYR B 2 1163 ? 221.851 210.850 207.149 1.00 19.83 1163 TYR D O 1
ATOM 14337 N N . PRO B 2 1164 ? 221.510 211.613 205.071 1.00 15.55 1164 PRO D N 1
ATOM 14338 C CA . PRO B 2 1164 ? 222.284 210.519 204.468 1.00 21.93 1164 PRO D CA 1
ATOM 14339 C C . PRO B 2 1164 ? 223.721 210.483 204.961 1.00 28.55 1164 PRO D C 1
ATOM 14340 O O . PRO B 2 1164 ? 224.192 211.357 205.689 1.00 40.60 1164 PRO D O 1
ATOM 14344 N N . VAL B 2 1165 ? 224.434 209.441 204.525 1.00 23.27 1165 VAL D N 1
ATOM 14345 C CA . VAL B 2 1165 ? 225.795 209.212 205.001 1.00 25.77 1165 VAL D CA 1
ATOM 14346 C C . VAL B 2 1165 ? 226.712 210.361 204.613 1.00 29.64 1165 VAL D C 1
ATOM 14347 O O . VAL B 2 1165 ? 227.539 210.801 205.421 1.00 34.92 1165 VAL D O 1
ATOM 14351 N N . GLN B 2 1166 ? 226.606 210.853 203.379 1.00 31.76 1166 GLN D N 1
ATOM 14352 C CA . GLN B 2 1166 ? 227.446 211.975 202.974 1.00 37.99 1166 GLN D CA 1
ATOM 14353 C C . GLN B 2 1166 ? 227.215 213.178 203.876 1.00 39.78 1166 GLN D C 1
ATOM 14354 O O . GLN B 2 1166 ? 228.172 213.789 204.367 1.00 45.45 1166 GLN D O 1
ATOM 14360 N N . ILE B 2 1167 ? 225.951 213.520 204.124 1.00 27.42 1167 ILE D N 1
ATOM 14361 C CA . ILE B 2 1167 ? 225.647 214.656 204.986 1.00 28.18 1167 ILE D CA 1
ATOM 14362 C C . ILE B 2 1167 ? 226.117 214.391 206.410 1.00 29.23 1167 ILE D C 1
ATOM 14363 O O . ILE B 2 1167 ? 226.605 215.297 207.091 1.00 31.81 1167 ILE D O 1
ATOM 14368 N N . ARG B 2 1168 ? 225.963 213.158 206.892 1.00 22.36 1168 ARG D N 1
ATOM 14369 C CA . ARG B 2 1168 ? 226.377 212.854 208.256 1.00 21.13 1168 ARG D CA 1
ATOM 14370 C C . ARG B 2 1168 ? 227.877 213.035 208.421 1.00 30.88 1168 ARG D C 1
ATOM 14371 O O . ARG B 2 1168 ? 228.339 213.633 209.400 1.00 41.32 1168 ARG D O 1
ATOM 14379 N N . LYS B 2 1169 ? 228.660 212.526 207.469 1.00 31.90 1169 LYS D N 1
ATOM 14380 C CA . LYS B 2 1169 ? 230.104 212.706 207.549 1.00 35.85 1169 LYS D CA 1
ATOM 14381 C C . LYS B 2 1169 ? 230.490 214.162 207.347 1.00 34.74 1169 LYS D C 1
ATOM 14382 O O . LYS B 2 1169 ? 231.476 214.624 207.927 1.00 34.96 1169 LYS D O 1
ATOM 14388 N N . LEU B 2 1170 ? 229.720 214.906 206.553 1.00 26.40 1170 LEU D N 1
ATOM 14389 C CA . LEU B 2 1170 ? 229.975 216.336 206.415 1.00 31.33 1170 LEU D CA 1
ATOM 14390 C C . LEU B 2 1170 ? 229.768 217.063 207.740 1.00 40.57 1170 LEU D C 1
ATOM 14391 O O . LEU B 2 1170 ? 230.584 217.906 208.131 1.00 39.63 1170 LEU D O 1
ATOM 14396 N N . LEU B 2 1171 ? 228.683 216.742 208.448 1.00 39.27 1171 LEU D N 1
ATOM 14397 C CA . LEU B 2 1171 ? 228.439 217.352 209.752 1.00 30.14 1171 LEU D CA 1
ATOM 14398 C C . LEU B 2 1171 ? 229.507 216.946 210.755 1.00 27.66 1171 LEU D C 1
ATOM 14399 O O . LEU B 2 1171 ? 229.959 217.770 211.556 1.00 35.55 1171 LEU D O 1
ATOM 14404 N N . GLU B 2 1172 ? 229.923 215.680 210.734 1.00 26.46 1172 GLU D N 1
ATOM 14405 C CA . GLU B 2 1172 ? 230.996 215.255 211.626 1.00 36.28 1172 GLU D CA 1
ATOM 14406 C C . GLU B 2 1172 ? 232.295 215.989 211.310 1.00 43.44 1172 GLU D C 1
ATOM 14407 O O . GLU B 2 1172 ? 233.061 216.328 212.218 1.00 45.85 1172 GLU D O 1
ATOM 14413 N N . GLU B 2 1173 ? 232.570 216.227 210.025 1.00 50.89 1173 GLU D N 1
ATOM 14414 C CA . GLU B 2 1173 ? 233.758 216.982 209.643 1.00 52.47 1173 GLU D CA 1
ATOM 14415 C C . GLU B 2 1173 ? 233.670 218.419 210.135 1.00 51.69 1173 GLU D C 1
ATOM 14416 O O . GLU B 2 1173 ? 234.668 218.996 210.580 1.00 55.07 1173 GLU D O 1
ATOM 14422 N N . VAL B 2 1174 ? 232.485 219.020 210.045 1.00 45.52 1174 VAL D N 1
ATOM 14423 C CA . VAL B 2 1174 ? 232.295 220.346 210.623 1.00 47.15 1174 VAL D CA 1
ATOM 14424 C C . VAL B 2 1174 ? 232.530 220.304 212.125 1.00 47.35 1174 VAL D C 1
ATOM 14425 O O . VAL B 2 1174 ? 233.079 221.248 212.704 1.00 40.72 1174 VAL D O 1
ATOM 14429 N N . GLN B 2 1175 ? 232.116 219.216 212.779 1.00 52.76 1175 GLN D N 1
ATOM 14430 C CA . GLN B 2 1175 ? 232.225 219.111 214.230 1.00 49.86 1175 GLN D CA 1
ATOM 14431 C C . GLN B 2 1175 ? 233.674 218.962 214.680 1.00 50.45 1175 GLN D C 1
ATOM 14432 O O . GLN B 2 1175 ? 234.103 219.642 215.617 1.00 55.96 1175 GLN D O 1
ATOM 14438 N N . LEU B 2 1176 ? 234.443 218.078 214.041 1.00 64.06 1176 LEU D N 1
ATOM 14439 C CA . LEU B 2 1176 ? 235.838 217.921 214.439 1.00 68.75 1176 LEU D CA 1
ATOM 14440 C C . LEU B 2 1176 ? 236.592 219.233 214.275 1.00 72.59 1176 LEU D C 1
ATOM 14441 O O . LEU B 2 1176 ? 237.529 219.518 215.029 1.00 71.28 1176 LEU D O 1
ATOM 14446 N N . LEU B 2 1177 ? 236.202 220.041 213.293 1.00 70.85 1177 LEU D N 1
ATOM 14447 C CA . LEU B 2 1177 ? 236.602 221.439 213.281 1.00 69.49 1177 LEU D CA 1
ATOM 14448 C C . LEU B 2 1177 ? 235.758 222.211 214.288 1.00 65.80 1177 LEU D C 1
ATOM 14449 O O . LEU B 2 1177 ? 234.582 221.908 214.503 1.00 66.93 1177 LEU D O 1
ATOM 14454 N N . LYS B 2 1178 ? 236.367 223.209 214.919 1.00 52.14 1178 LYS D N 1
ATOM 14455 C CA . LYS B 2 1178 ? 235.686 223.917 215.995 1.00 54.21 1178 LYS D CA 1
ATOM 14456 C C . LYS B 2 1178 ? 235.190 222.919 217.034 1.00 53.47 1178 LYS D C 1
ATOM 14457 O O . LYS B 2 1178 ? 233.982 222.673 217.125 1.00 48.29 1178 LYS D O 1
ATOM 14463 N N . PRO B 2 1179 ? 236.079 222.324 217.833 1.00 65.31 1179 PRO D N 1
ATOM 14464 C CA . PRO B 2 1179 ? 235.629 221.325 218.815 1.00 64.73 1179 PRO D CA 1
ATOM 14465 C C . PRO B 2 1179 ? 234.625 221.861 219.824 1.00 57.96 1179 PRO D C 1
ATOM 14466 O O . PRO B 2 1179 ? 233.962 221.056 220.487 1.00 58.00 1179 PRO D O 1
ATOM 14470 N N . ARG B 2 1180 ? 234.502 223.183 219.969 1.00 42.80 1180 ARG D N 1
ATOM 14471 C CA . ARG B 2 1180 ? 233.587 223.754 220.953 1.00 44.37 1180 ARG D CA 1
ATOM 14472 C C . ARG B 2 1180 ? 232.125 223.613 220.546 1.00 49.83 1180 ARG D C 1
ATOM 14473 O O . ARG B 2 1180 ? 231.257 223.493 221.417 1.00 44.67 1180 ARG D O 1
ATOM 14481 N N . VAL B 2 1181 ? 231.832 223.625 219.243 1.00 40.69 1181 VAL D N 1
ATOM 14482 C CA . VAL B 2 1181 ? 230.446 223.585 218.794 1.00 26.92 1181 VAL D CA 1
ATOM 14483 C C . VAL B 2 1181 ? 229.793 222.277 219.221 1.00 18.83 1181 VAL D C 1
ATOM 14484 O O . VAL B 2 1181 ? 230.443 221.230 219.318 1.00 27.00 1181 VAL D O 1
ATOM 14488 N N . VAL B 2 1182 ? 228.490 222.339 219.475 1.00 11.31 1182 VAL D N 1
ATOM 14489 C CA . VAL B 2 1182 ? 227.698 221.170 219.837 1.00 15.80 1182 VAL D CA 1
ATOM 14490 C C . VAL B 2 1182 ? 226.436 221.182 218.989 1.00 9.92 1182 VAL D C 1
ATOM 14491 O O . VAL B 2 1182 ? 225.727 222.192 218.939 1.00 24.15 1182 VAL D O 1
ATOM 14495 N N . ILE B 2 1183 ? 226.166 220.074 218.310 1.00 5.74 1183 ILE D N 1
ATOM 14496 C CA . ILE B 2 1183 ? 224.947 219.896 217.531 1.00 9.29 1183 ILE D CA 1
ATOM 14497 C C . ILE B 2 1183 ? 224.110 218.850 218.249 1.00 11.37 1183 ILE D C 1
ATOM 14498 O O . ILE B 2 1183 ? 224.503 217.682 218.339 1.00 19.52 1183 ILE D O 1
ATOM 14503 N N . ASP B 2 1184 ? 222.954 219.264 218.761 1.00 7.68 1184 ASP D N 1
ATOM 14504 C CA . ASP B 2 1184 ? 222.066 218.371 219.489 1.00 7.77 1184 ASP D CA 1
ATOM 14505 C C . ASP B 2 1184 ? 220.629 218.715 219.143 1.00 4.59 1184 ASP D C 1
ATOM 14506 O O . ASP B 2 1184 ? 220.228 219.876 219.241 1.00 7.98 1184 ASP D O 1
ATOM 14511 N N . GLY B 2 1185 ? 219.855 217.702 218.755 1.00 2.91 1185 GLY D N 1
ATOM 14512 C CA . GLY B 2 1185 ? 218.512 217.963 218.267 1.00 12.42 1185 GLY D CA 1
ATOM 14513 C C . GLY B 2 1185 ? 217.615 218.598 219.308 1.00 24.63 1185 GLY D C 1
ATOM 14514 O O . GLY B 2 1185 ? 216.916 219.573 219.025 1.00 30.48 1185 GLY D O 1
ATOM 14515 N N . SER B 2 1186 ? 217.618 218.058 220.522 1.00 41.05 1186 SER D N 1
ATOM 14516 C CA . SER B 2 1186 ? 216.780 218.589 221.593 1.00 42.52 1186 SER D CA 1
ATOM 14517 C C . SER B 2 1186 ? 217.337 219.935 222.035 1.00 43.68 1186 SER D C 1
ATOM 14518 O O . SER B 2 1186 ? 218.326 219.994 222.772 1.00 44.87 1186 SER D O 1
ATOM 14521 N N . TRP B 2 1187 ? 216.710 221.017 221.587 1.00 23.49 1187 TRP D N 1
ATOM 14522 C CA . TRP B 2 1187 ? 217.190 222.349 221.912 1.00 19.54 1187 TRP D CA 1
ATOM 14523 C C . TRP B 2 1187 ? 217.052 222.579 223.413 1.00 24.54 1187 TRP D C 1
ATOM 14524 O O . TRP B 2 1187 ? 216.583 221.718 224.161 1.00 33.63 1187 TRP D O 1
ATOM 14535 N N . HIS B 2 1188 ? 217.468 223.759 223.866 1.00 36.69 1188 HIS D N 1
ATOM 14536 C CA . HIS B 2 1188 ? 217.578 224.078 225.284 1.00 41.42 1188 HIS D CA 1
ATOM 14537 C C . HIS B 2 1188 ? 218.745 223.354 225.942 1.00 41.01 1188 HIS D C 1
ATOM 14538 O O . HIS B 2 1188 ? 218.781 223.217 227.169 1.00 36.42 1188 HIS D O 1
ATOM 14545 N N . SER B 2 1189 ? 219.702 222.883 225.148 1.00 46.42 1189 SER D N 1
ATOM 14546 C CA . SER B 2 1189 ? 220.857 222.181 225.686 1.00 55.02 1189 SER D CA 1
ATOM 14547 C C . SER B 2 1189 ? 221.898 223.188 226.151 1.00 50.98 1189 SER D C 1
ATOM 14548 O O . SER B 2 1189 ? 222.366 224.019 225.367 1.00 41.82 1189 SER D O 1
ATOM 14551 N N . PHE B 2 1190 ? 222.266 223.107 227.428 1.00 68.57 1190 PHE D N 1
ATOM 14552 C CA . PHE B 2 1190 ? 223.239 224.022 228.021 1.00 67.43 1190 PHE D CA 1
ATOM 14553 C C . PHE B 2 1190 ? 222.756 225.467 227.977 1.00 72.03 1190 PHE D C 1
ATOM 14554 O O . PHE B 2 1190 ? 223.562 226.399 228.051 1.00 77.17 1190 PHE D O 1
ATOM 14556 N N . ASP B 2 1191 ? 221.448 225.671 227.849 1.00 66.53 1191 ASP D N 1
ATOM 14557 C CA . ASP B 2 1191 ? 220.895 227.013 227.899 1.00 69.18 1191 ASP D CA 1
ATOM 14558 C C . ASP B 2 1191 ? 220.929 227.545 229.328 1.00 68.68 1191 ASP D C 1
ATOM 14559 O O . ASP B 2 1191 ? 221.189 226.815 230.288 1.00 67.08 1191 ASP D O 1
ATOM 14561 N N . GLU B 2 1192 ? 220.669 228.841 229.462 1.00 60.99 1192 GLU D N 1
ATOM 14562 C CA . GLU B 2 1192 ? 220.649 229.452 230.782 1.00 55.51 1192 GLU D CA 1
ATOM 14563 C C . GLU B 2 1192 ? 219.631 228.742 231.664 1.00 59.63 1192 GLU D C 1
ATOM 14564 O O . GLU B 2 1192 ? 218.490 228.507 231.256 1.00 61.32 1192 GLU D O 1
ATOM 14566 N N . ASP B 2 1193 ? 220.054 228.389 232.878 1.00 69.34 1193 ASP D N 1
ATOM 14567 C CA . ASP B 2 1193 ? 219.181 227.645 233.781 1.00 70.38 1193 ASP D CA 1
ATOM 14568 C C . ASP B 2 1193 ? 218.014 228.492 234.272 1.00 68.24 1193 ASP D C 1
ATOM 14569 O O . ASP B 2 1193 ? 216.930 227.957 234.532 1.00 63.54 1193 ASP D O 1
ATOM 14574 N N . ASP B 2 1194 ? 218.216 229.807 234.400 1.00 60.55 1194 ASP D N 1
ATOM 14575 C CA . ASP B 2 1194 ? 217.198 230.664 234.999 1.00 52.80 1194 ASP D CA 1
ATOM 14576 C C . ASP B 2 1194 ? 215.916 230.659 234.179 1.00 50.36 1194 ASP D C 1
ATOM 14577 O O . ASP B 2 1194 ? 214.816 230.612 234.742 1.00 52.22 1194 ASP D O 1
ATOM 14582 N N . ARG B 2 1195 ? 216.036 230.684 232.851 1.00 37.92 1195 ARG D N 1
ATOM 14583 C CA . ARG B 2 1195 ? 214.856 230.822 232.005 1.00 38.12 1195 ARG D CA 1
ATOM 14584 C C . ARG B 2 1195 ? 213.801 229.782 232.358 1.00 44.76 1195 ARG D C 1
ATOM 14585 O O . ARG B 2 1195 ? 212.643 230.121 232.623 1.00 44.01 1195 ARG D O 1
ATOM 14593 N N . TYR B 2 1196 ? 214.185 228.508 232.383 1.00 51.86 1196 TYR D N 1
ATOM 14594 C CA . TYR B 2 1196 ? 213.237 227.447 232.695 1.00 50.09 1196 TYR D CA 1
ATOM 14595 C C . TYR B 2 1196 ? 213.045 227.260 234.188 1.00 45.06 1196 TYR D C 1
ATOM 14596 O O . TYR B 2 1196 ? 211.952 226.881 234.616 1.00 46.81 1196 TYR D O 1
ATOM 14605 N N . TRP B 2 1197 ? 214.075 227.517 234.995 1.00 65.29 1197 TRP D N 1
ATOM 14606 C CA . TRP B 2 1197 ? 213.933 227.300 236.428 1.00 72.05 1197 TRP D CA 1
ATOM 14607 C C . TRP B 2 1197 ? 212.881 228.228 237.022 1.00 67.66 1197 TRP D C 1
ATOM 14608 O O . TRP B 2 1197 ? 212.091 227.810 237.876 1.00 66.08 1197 TRP D O 1
ATOM 14619 N N . TRP B 2 1198 ? 212.848 229.488 236.590 1.00 73.49 1198 TRP D N 1
ATOM 14620 C CA . TRP B 2 1198 ? 211.854 230.407 237.127 1.00 69.95 1198 TRP D CA 1
ATOM 14621 C C . TRP B 2 1198 ? 210.448 229.858 236.927 1.00 71.58 1198 TRP D C 1
ATOM 14622 O O . TRP B 2 1198 ? 209.655 229.793 237.872 1.00 75.31 1198 TRP D O 1
ATOM 14633 N N . LYS B 2 1199 ? 210.129 229.437 235.703 1.00 62.38 1199 LYS D N 1
ATOM 14634 C CA . LYS B 2 1199 ? 208.768 229.005 235.399 1.00 60.54 1199 LYS D CA 1
ATOM 14635 C C . LYS B 2 1199 ? 208.339 227.872 236.320 1.00 51.42 1199 LYS D C 1
ATOM 14636 O O . LYS B 2 1199 ? 207.268 227.923 236.931 1.00 48.74 1199 LYS D O 1
ATOM 14642 N N . ASN B 2 1200 ? 209.171 226.843 236.436 1.00 46.62 1200 ASN D N 1
ATOM 14643 C CA . ASN B 2 1200 ? 208.938 225.768 237.392 1.00 50.88 1200 ASN D CA 1
ATOM 14644 C C . ASN B 2 1200 ? 210.144 224.838 237.458 1.00 42.79 1200 ASN D C 1
ATOM 14645 O O . ASN B 2 1200 ? 210.607 224.473 238.537 1.00 29.31 1200 ASN D O 1
ATOM 14651 N N . PRO C 3 32 ? 210.543 166.239 243.349 1.00 101.19 32 PRO B N 1
ATOM 14652 C CA . PRO C 3 32 ? 210.564 166.772 241.982 1.00 99.20 32 PRO B CA 1
ATOM 14653 C C . PRO C 3 32 ? 209.168 167.049 241.438 1.00 98.85 32 PRO B C 1
ATOM 14654 O O . PRO C 3 32 ? 208.345 166.138 241.365 1.00 101.53 32 PRO B O 1
ATOM 14658 N N . GLN C 3 33 ? 208.912 168.299 241.060 1.00 87.24 33 GLN B N 1
ATOM 14659 C CA . GLN C 3 33 ? 207.622 168.721 240.533 1.00 86.68 33 GLN B CA 1
ATOM 14660 C C . GLN C 3 33 ? 207.795 169.153 239.085 1.00 87.64 33 GLN B C 1
ATOM 14661 O O . GLN C 3 33 ? 208.754 169.859 238.753 1.00 87.23 33 GLN B O 1
ATOM 14667 N N . ILE C 3 34 ? 206.871 168.723 238.229 1.00 71.47 34 ILE B N 1
ATOM 14668 C CA . ILE C 3 34 ? 206.907 169.008 236.799 1.00 66.95 34 ILE B CA 1
ATOM 14669 C C . ILE C 3 34 ? 205.672 169.823 236.448 1.00 65.91 34 ILE B C 1
ATOM 14670 O O . ILE C 3 34 ? 204.550 169.449 236.813 1.00 66.14 34 ILE B O 1
ATOM 14675 N N . ARG C 3 35 ? 205.875 170.935 235.741 1.00 41.62 35 ARG B N 1
ATOM 14676 C CA . ARG C 3 35 ? 204.794 171.852 235.412 1.00 41.98 35 ARG B CA 1
ATOM 14677 C C . ARG C 3 35 ? 204.848 172.237 233.942 1.00 36.97 35 ARG B C 1
ATOM 14678 O O . ARG C 3 35 ? 205.927 172.317 233.348 1.00 35.18 35 ARG B O 1
ATOM 14686 N N . ILE C 3 36 ? 203.668 172.471 233.365 1.00 35.30 36 ILE B N 1
ATOM 14687 C CA . ILE C 3 36 ? 203.566 173.020 232.018 1.00 38.55 36 ILE B CA 1
ATOM 14688 C C . ILE C 3 36 ? 203.890 174.508 232.052 1.00 37.68 36 ILE B C 1
ATOM 14689 O O . ILE C 3 36 ? 203.526 175.219 232.998 1.00 38.91 36 ILE B O 1
ATOM 14694 N N . ARG C 3 37 ? 204.588 174.987 231.024 1.00 44.90 37 ARG B N 1
ATOM 14695 C CA . ARG C 3 37 ? 204.811 176.414 230.875 1.00 45.75 37 ARG B CA 1
ATOM 14696 C C . ARG C 3 37 ? 204.464 176.836 229.454 1.00 46.13 37 ARG B C 1
ATOM 14697 O O . ARG C 3 37 ? 204.881 176.176 228.496 1.00 51.55 37 ARG B O 1
ATOM 14705 N N . PRO C 3 38 ? 203.702 177.912 229.277 1.00 39.73 38 PRO B N 1
ATOM 14706 C CA . PRO C 3 38 ? 203.315 178.319 227.924 1.00 38.04 38 PRO B CA 1
ATOM 14707 C C . PRO C 3 38 ? 204.502 178.794 227.102 1.00 38.07 38 PRO B C 1
ATOM 14708 O O . PRO C 3 38 ? 205.529 179.232 227.624 1.00 39.16 38 PRO B O 1
ATOM 14712 N N . TRP C 3 39 ? 204.339 178.698 225.781 1.00 40.29 39 TRP B N 1
ATOM 14713 C CA . TRP C 3 39 ? 205.393 179.103 224.861 1.00 44.48 39 TRP B CA 1
ATOM 14714 C C . TRP C 3 39 ? 205.724 180.583 224.963 1.00 49.55 39 TRP B C 1
ATOM 14715 O O . TRP C 3 39 ? 206.831 180.980 224.589 1.00 45.09 39 TRP B O 1
ATOM 14726 N N . TRP C 3 40 ? 204.797 181.407 225.454 1.00 51.51 40 TRP B N 1
ATOM 14727 C CA . TRP C 3 40 ? 204.984 182.851 225.428 1.00 43.42 40 TRP B CA 1
ATOM 14728 C C . TRP C 3 40 ? 205.720 183.383 226.646 1.00 38.56 40 TRP B C 1
ATOM 14729 O O . TRP C 3 40 ? 205.903 184.599 226.748 1.00 40.27 40 TRP B O 1
ATOM 14740 N N . PHE C 3 41 ? 206.143 182.519 227.567 1.00 39.22 41 PHE B N 1
ATOM 14741 C CA . PHE C 3 41 ? 206.938 182.953 228.708 1.00 42.11 41 PHE B CA 1
ATOM 14742 C C . PHE C 3 41 ? 208.407 182.656 228.445 1.00 46.88 41 PHE B C 1
ATOM 14743 O O . PHE C 3 41 ? 208.768 181.479 228.295 1.00 49.92 41 PHE B O 1
ATOM 14751 N N . PRO C 3 42 ? 209.283 183.656 228.380 1.00 38.55 42 PRO B N 1
ATOM 14752 C CA . PRO C 3 42 ? 210.699 183.367 228.141 1.00 31.79 42 PRO B CA 1
ATOM 14753 C C . PRO C 3 42 ? 211.307 182.556 229.269 1.00 34.99 42 PRO B C 1
ATOM 14754 O O . PRO C 3 42 ? 210.907 182.660 230.429 1.00 40.77 42 PRO B O 1
ATOM 14758 N N . VAL C 3 43 ? 212.289 181.730 228.910 1.00 31.89 43 VAL B N 1
ATOM 14759 C CA . VAL C 3 43 ? 212.979 180.922 229.908 1.00 24.27 43 VAL B CA 1
ATOM 14760 C C . VAL C 3 43 ? 213.824 181.802 230.818 1.00 33.57 43 VAL B C 1
ATOM 14761 O O . VAL C 3 43 ? 214.181 181.397 231.929 1.00 34.26 43 VAL B O 1
ATOM 14765 N N . GLN C 3 44 ? 214.148 183.018 230.380 1.00 34.26 44 GLN B N 1
ATOM 14766 C CA . GLN C 3 44 ? 215.047 183.865 231.158 1.00 25.33 44 GLN B CA 1
ATOM 14767 C C . GLN C 3 44 ? 214.393 184.336 232.448 1.00 30.43 44 GLN B C 1
ATOM 14768 O O . GLN C 3 44 ? 215.067 184.485 233.472 1.00 33.55 44 GLN B O 1
ATOM 14774 N N . GLU C 3 45 ? 213.083 184.589 232.418 1.00 33.36 45 GLU B N 1
ATOM 14775 C CA . GLU C 3 45 ? 212.388 185.100 233.594 1.00 25.15 45 GLU B CA 1
ATOM 14776 C C . GLU C 3 45 ? 212.284 184.077 234.715 1.00 29.63 45 GLU B C 1
ATOM 14777 O O . GLU C 3 45 ? 211.949 184.456 235.840 1.00 31.55 45 GLU B O 1
ATOM 14783 N N . LEU C 3 46 ? 212.572 182.803 234.449 1.00 34.71 46 LEU B N 1
ATOM 14784 C CA . LEU C 3 46 ? 212.411 181.770 235.461 1.00 28.92 46 LEU B CA 1
ATOM 14785 C C . LEU C 3 46 ? 213.356 181.945 236.641 1.00 30.14 46 LEU B C 1
ATOM 14786 O O . LEU C 3 46 ? 213.160 181.292 237.670 1.00 33.21 46 LEU B O 1
ATOM 14791 N N . ARG C 3 47 ? 214.370 182.791 236.521 1.00 28.98 47 ARG B N 1
ATOM 14792 C CA . ARG C 3 47 ? 215.320 182.967 237.608 1.00 32.69 47 ARG B CA 1
ATOM 14793 C C . ARG C 3 47 ? 214.700 183.782 238.737 1.00 38.58 47 ARG B C 1
ATOM 14794 O O . ARG C 3 47 ? 213.891 184.683 238.504 1.00 36.91 47 ARG B O 1
ATOM 14802 N N . ASP C 3 48 ? 215.093 183.464 239.970 1.00 41.74 48 ASP B N 1
ATOM 14803 C CA . ASP C 3 48 ? 214.705 184.231 241.148 1.00 37.94 48 ASP B CA 1
ATOM 14804 C C . ASP C 3 48 ? 213.192 184.265 241.337 1.00 28.03 48 ASP B C 1
ATOM 14805 O O . ASP C 3 48 ? 212.565 185.312 241.139 1.00 28.97 48 ASP B O 1
ATOM 14810 N N . PRO C 3 49 ? 212.573 183.156 241.722 1.00 15.01 49 PRO B N 1
ATOM 14811 C CA . PRO C 3 49 ? 211.151 183.183 242.068 1.00 24.49 49 PRO B CA 1
ATOM 14812 C C . PRO C 3 49 ? 210.918 183.795 243.441 1.00 26.19 49 PRO B C 1
ATOM 14813 O O . PRO C 3 49 ? 211.848 184.074 244.197 1.00 34.61 49 PRO B O 1
ATOM 14817 N N . LEU C 3 50 ? 209.640 184.007 243.748 1.00 15.74 50 LEU B N 1
ATOM 14818 C CA . LEU C 3 50 ? 209.204 184.602 245.004 1.00 15.87 50 LEU B CA 1
ATOM 14819 C C . LEU C 3 50 ? 208.176 183.693 245.653 1.00 19.37 50 LEU B C 1
ATOM 14820 O O . LEU C 3 50 ? 207.300 183.158 244.971 1.00 34.92 50 LEU B O 1
ATOM 14825 N N . VAL C 3 51 ? 208.267 183.528 246.972 1.00 13.62 51 VAL B N 1
ATOM 14826 C CA . VAL C 3 51 ? 207.465 182.551 247.700 1.00 8.70 51 VAL B CA 1
ATOM 14827 C C . VAL C 3 51 ? 206.767 183.231 248.870 1.00 8.24 51 VAL B C 1
ATOM 14828 O O . VAL C 3 51 ? 207.298 184.181 249.454 1.00 18.24 51 VAL B O 1
ATOM 14832 N N . PHE C 3 52 ? 205.577 182.743 249.214 1.00 1.44 52 PHE B N 1
ATOM 14833 C CA . PHE C 3 52 ? 204.871 183.202 250.404 1.00 18.31 52 PHE B CA 1
ATOM 14834 C C . PHE C 3 52 ? 203.688 182.280 250.667 1.00 27.16 52 PHE B C 1
ATOM 14835 O O . PHE C 3 52 ? 203.104 181.725 249.735 1.00 28.44 52 PHE B O 1
ATOM 14843 N N . TYR C 3 53 ? 203.334 182.120 251.942 1.00 25.28 53 TYR B N 1
ATOM 14844 C CA . TYR C 3 53 ? 202.350 181.128 252.356 1.00 21.54 53 TYR B CA 1
ATOM 14845 C C . TYR C 3 53 ? 201.026 181.775 252.745 1.00 22.68 53 TYR B C 1
ATOM 14846 O O . TYR C 3 53 ? 200.935 182.991 252.930 1.00 31.43 53 TYR B O 1
ATOM 14855 N N . LEU C 3 54 ? 199.998 180.936 252.873 1.00 22.57 54 LEU B N 1
ATOM 14856 C CA . LEU C 3 54 ? 198.677 181.352 253.315 1.00 21.33 54 LEU B CA 1
ATOM 14857 C C . LEU C 3 54 ? 197.972 180.142 253.917 1.00 30.46 54 LEU B C 1
ATOM 14858 O O . LEU C 3 54 ? 198.549 179.060 254.039 1.00 28.48 54 LEU B O 1
ATOM 14863 N N . GLU C 3 55 ? 196.710 180.332 254.302 1.00 39.23 55 GLU B N 1
ATOM 14864 C CA . GLU C 3 55 ? 195.919 179.243 254.861 1.00 34.69 55 GLU B CA 1
ATOM 14865 C C . GLU C 3 55 ? 195.305 178.388 253.755 1.00 34.93 55 GLU B C 1
ATOM 14866 O O . GLU C 3 55 ? 195.014 178.867 252.657 1.00 33.03 55 GLU B O 1
ATOM 14872 N N . ALA C 3 56 ? 195.090 177.108 254.067 1.00 31.00 56 ALA B N 1
ATOM 14873 C CA . ALA C 3 56 ? 194.649 176.156 253.052 1.00 31.38 56 ALA B CA 1
ATOM 14874 C C . ALA C 3 56 ? 193.232 176.454 252.579 1.00 30.29 56 ALA B C 1
ATOM 14875 O O . ALA C 3 56 ? 192.969 176.513 251.374 1.00 36.56 56 ALA B O 1
ATOM 14877 N N . TRP C 3 57 ? 192.302 176.630 253.514 1.00 31.23 57 TRP B N 1
ATOM 14878 C CA . TRP C 3 57 ? 190.929 176.940 253.134 1.00 38.72 57 TRP B CA 1
ATOM 14879 C C . TRP C 3 57 ? 190.863 178.245 252.351 1.00 37.86 57 TRP B C 1
ATOM 14880 O O . TRP C 3 57 ? 190.131 178.355 251.355 1.00 37.84 57 TRP B O 1
ATOM 14891 N N . LEU C 3 58 ? 191.626 179.243 252.787 1.00 36.60 58 LEU B N 1
ATOM 14892 C CA . LEU C 3 58 ? 191.606 180.533 252.114 1.00 40.03 58 LEU B CA 1
ATOM 14893 C C . LEU C 3 58 ? 192.069 180.399 250.671 1.00 36.12 58 LEU B C 1
ATOM 14894 O O . LEU C 3 58 ? 191.463 180.976 249.762 1.00 35.75 58 LEU B O 1
ATOM 14899 N N . ALA C 3 59 ? 193.128 179.622 250.434 1.00 33.38 59 ALA B N 1
ATOM 14900 C CA . ALA C 3 59 ? 193.534 179.338 249.062 1.00 33.05 59 ALA B CA 1
ATOM 14901 C C . ALA C 3 59 ? 192.452 178.575 248.313 1.00 34.08 59 ALA B C 1
ATOM 14902 O O . ALA C 3 59 ? 192.228 178.818 247.120 1.00 38.88 59 ALA B O 1
ATOM 14904 N N . ASP C 3 60 ? 191.775 177.650 248.992 1.00 38.62 60 ASP B N 1
ATOM 14905 C CA . ASP C 3 60 ? 190.709 176.895 248.349 1.00 34.76 60 ASP B CA 1
ATOM 14906 C C . ASP C 3 60 ? 189.671 177.826 247.743 1.00 33.22 60 ASP B C 1
ATOM 14907 O O . ASP C 3 60 ? 189.284 177.664 246.582 1.00 39.75 60 ASP B O 1
ATOM 14912 N N . GLU C 3 61 ? 189.198 178.809 248.516 1.00 32.39 61 GLU B N 1
ATOM 14913 C CA . GLU C 3 61 ? 188.217 179.729 247.930 1.00 38.14 61 GLU B CA 1
ATOM 14914 C C . GLU C 3 61 ? 188.859 180.798 247.049 1.00 40.78 61 GLU B C 1
ATOM 14915 O O . GLU C 3 61 ? 188.166 181.389 246.215 1.00 40.18 61 GLU B O 1
ATOM 14921 N N . LEU C 3 62 ? 190.156 181.072 247.202 1.00 42.33 62 LEU B N 1
ATOM 14922 C CA . LEU C 3 62 ? 190.801 182.019 246.299 1.00 33.22 62 LEU B CA 1
ATOM 14923 C C . LEU C 3 62 ? 190.833 181.480 244.877 1.00 43.44 62 LEU B C 1
ATOM 14924 O O . LEU C 3 62 ? 190.437 182.169 243.931 1.00 47.14 62 LEU B O 1
ATOM 14929 N N . PHE C 3 63 ? 191.300 180.242 244.708 1.00 48.42 63 PHE B N 1
ATOM 14930 C CA . PHE C 3 63 ? 191.479 179.662 243.383 1.00 37.91 63 PHE B CA 1
ATOM 14931 C C . PHE C 3 63 ? 190.450 178.593 243.048 1.00 37.18 63 PHE B C 1
ATOM 14932 O O . PHE C 3 63 ? 190.315 178.233 241.876 1.00 35.70 63 PHE B O 1
ATOM 14940 N N . GLY C 3 64 ? 189.723 178.086 244.035 1.00 46.75 64 GLY B N 1
ATOM 14941 C CA . GLY C 3 64 ? 188.740 177.058 243.804 1.00 48.89 64 GLY B CA 1
ATOM 14942 C C . GLY C 3 64 ? 189.337 175.673 243.943 1.00 48.28 64 GLY B C 1
ATOM 14943 O O . GLY C 3 64 ? 190.553 175.489 243.842 1.00 51.31 64 GLY B O 1
ATOM 14944 N N . PRO C 3 65 ? 188.496 174.667 244.190 1.00 41.59 65 PRO B N 1
ATOM 14945 C CA . PRO C 3 65 ? 189.019 173.296 244.298 1.00 44.01 65 PRO B CA 1
ATOM 14946 C C . PRO C 3 65 ? 189.677 172.797 243.028 1.00 40.90 65 PRO B C 1
ATOM 14947 O O . PRO C 3 65 ? 190.534 171.909 243.100 1.00 43.33 65 PRO B O 1
ATOM 14951 N N . ASP C 3 66 ? 189.309 173.335 241.868 1.00 28.71 66 ASP B N 1
ATOM 14952 C CA . ASP C 3 66 ? 189.797 172.814 240.599 1.00 33.55 66 ASP B CA 1
ATOM 14953 C C . ASP C 3 66 ? 190.988 173.583 240.045 1.00 33.52 66 ASP B C 1
ATOM 14954 O O . ASP C 3 66 ? 191.647 173.089 239.126 1.00 36.40 66 ASP B O 1
ATOM 14959 N N . ARG C 3 67 ? 191.280 174.770 240.573 1.00 36.83 67 ARG B N 1
ATOM 14960 C CA . ARG C 3 67 ? 192.365 175.604 240.057 1.00 42.96 67 ARG B CA 1
ATOM 14961 C C . ARG C 3 67 ? 192.170 175.886 238.569 1.00 36.85 67 ARG B C 1
ATOM 14962 O O . ARG C 3 67 ? 193.124 175.923 237.792 1.00 37.17 67 ARG B O 1
ATOM 14970 N N . ALA C 3 68 ? 190.918 176.096 238.169 1.00 23.07 68 ALA B N 1
ATOM 14971 C CA . ALA C 3 68 ? 190.585 176.240 236.760 1.00 27.53 68 ALA B CA 1
ATOM 14972 C C . ALA C 3 68 ? 190.849 177.634 236.216 1.00 21.81 68 ALA B C 1
ATOM 14973 O O . ALA C 3 68 ? 190.825 177.811 234.994 1.00 22.51 68 ALA B O 1
ATOM 14975 N N . ILE C 3 69 ? 191.097 178.623 237.075 1.00 9.69 69 ILE B N 1
ATOM 14976 C CA . ILE C 3 69 ? 191.271 179.997 236.618 1.00 16.24 69 ILE B CA 1
ATOM 14977 C C . ILE C 3 69 ? 192.727 180.420 236.556 1.00 22.34 69 ILE B C 1
ATOM 14978 O O . ILE C 3 69 ? 193.007 181.559 236.154 1.00 37.55 69 ILE B O 1
ATOM 14983 N N . ILE C 3 70 ? 193.665 179.552 236.933 1.00 21.38 70 ILE B N 1
ATOM 14984 C CA . ILE C 3 70 ? 195.077 179.934 236.897 1.00 23.26 70 ILE B CA 1
ATOM 14985 C C . ILE C 3 70 ? 195.516 180.322 235.494 1.00 31.14 70 ILE B C 1
ATOM 14986 O O . ILE C 3 70 ? 196.249 181.310 235.353 1.00 43.98 70 ILE B O 1
ATOM 14991 N N . PRO C 3 71 ? 195.150 179.603 234.427 1.00 16.00 71 PRO B N 1
ATOM 14992 C CA . PRO C 3 71 ? 195.626 180.003 233.090 1.00 15.12 71 PRO B CA 1
ATOM 14993 C C . PRO C 3 71 ? 195.219 181.408 232.686 1.00 20.65 71 PRO B C 1
ATOM 14994 O O . PRO C 3 71 ? 196.033 182.152 232.123 1.00 43.20 71 PRO B O 1
ATOM 14998 N N . GLU C 3 72 ? 193.976 181.800 232.958 1.00 13.71 72 GLU B N 1
ATOM 14999 C CA . GLU C 3 72 ? 193.525 183.126 232.556 1.00 21.68 72 GLU B CA 1
ATOM 15000 C C . GLU C 3 72 ? 194.254 184.215 233.330 1.00 24.94 72 GLU B C 1
ATOM 15001 O O . GLU C 3 72 ? 194.652 185.234 232.755 1.00 41.96 72 GLU B O 1
ATOM 15007 N N . MET C 3 73 ? 194.430 184.023 234.637 1.00 18.09 73 MET B N 1
ATOM 15008 C CA . MET C 3 73 ? 195.160 185.001 235.435 1.00 22.69 73 MET B CA 1
ATOM 15009 C C . MET C 3 73 ? 196.612 185.094 234.989 1.00 29.86 73 MET B C 1
ATOM 15010 O O . MET C 3 73 ? 197.190 186.187 234.950 1.00 30.92 73 MET B O 1
ATOM 15015 N N . GLU C 3 74 ? 197.222 183.957 234.651 1.00 40.49 74 GLU B N 1
ATOM 15016 C CA . GLU C 3 74 ? 198.590 183.978 234.146 1.00 32.27 74 GLU B CA 1
ATOM 15017 C C . GLU C 3 74 ? 198.682 184.764 232.849 1.00 30.04 74 GLU B C 1
ATOM 15018 O O . GLU C 3 74 ? 199.602 185.567 232.667 1.00 40.88 74 GLU B O 1
ATOM 15024 N N . TRP C 3 75 ? 197.743 184.546 231.929 1.00 46.64 75 TRP B N 1
ATOM 15025 C CA . TRP C 3 75 ? 197.790 185.273 230.665 1.00 55.07 75 TRP B CA 1
ATOM 15026 C C . TRP C 3 75 ? 197.585 186.767 230.872 1.00 56.13 75 TRP B C 1
ATOM 15027 O O . TRP C 3 75 ? 198.324 187.580 230.307 1.00 55.96 75 TRP B O 1
ATOM 15038 N N . THR C 3 76 ? 196.593 187.153 231.680 1.00 39.31 76 THR B N 1
ATOM 15039 C CA . THR C 3 76 ? 196.302 188.574 231.843 1.00 28.42 76 THR B CA 1
ATOM 15040 C C . THR C 3 76 ? 197.390 189.294 232.624 1.00 26.11 76 THR B C 1
ATOM 15041 O O . THR C 3 76 ? 197.608 190.490 232.411 1.00 24.22 76 THR B O 1
ATOM 15045 N N . SER C 3 77 ? 198.072 188.599 233.530 1.00 34.30 77 SER B N 1
ATOM 15046 C CA . SER C 3 77 ? 199.147 189.194 234.308 1.00 30.12 77 SER B CA 1
ATOM 15047 C C . SER C 3 77 ? 200.525 188.956 233.711 1.00 26.63 77 SER B C 1
ATOM 15048 O O . SER C 3 77 ? 201.465 189.661 234.078 1.00 22.21 77 SER B O 1
ATOM 15051 N N . GLN C 3 78 ? 200.666 187.987 232.808 1.00 42.36 78 GLN B N 1
ATOM 15052 C CA . GLN C 3 78 ? 201.951 187.651 232.201 1.00 39.29 78 GLN B CA 1
ATOM 15053 C C . GLN C 3 78 ? 202.957 187.199 233.258 1.00 42.13 78 GLN B C 1
ATOM 15054 O O . GLN C 3 78 ? 204.086 187.687 233.328 1.00 44.68 78 GLN B O 1
ATOM 15060 N N . ALA C 3 79 ? 202.532 186.247 234.084 1.00 36.86 79 ALA B N 1
ATOM 15061 C CA . ALA C 3 79 ? 203.388 185.647 235.095 1.00 33.86 79 ALA B CA 1
ATOM 15062 C C . ALA C 3 79 ? 202.831 184.277 235.435 1.00 38.43 79 ALA B C 1
ATOM 15063 O O . ALA C 3 79 ? 201.630 184.036 235.299 1.00 51.03 79 ALA B O 1
ATOM 15065 N N . LEU C 3 80 ? 203.706 183.381 235.879 1.00 54.95 80 LEU B N 1
ATOM 15066 C CA . LEU C 3 80 ? 203.326 182.006 236.174 1.00 61.80 80 LEU B CA 1
ATOM 15067 C C . LEU C 3 80 ? 203.155 181.814 237.675 1.00 54.39 80 LEU B C 1
ATOM 15068 O O . LEU C 3 80 ? 204.021 182.211 238.459 1.00 49.71 80 LEU B O 1
ATOM 15073 N N . LEU C 3 81 ? 202.044 181.193 238.062 1.00 27.14 81 LEU B N 1
ATOM 15074 C CA . LEU C 3 81 ? 201.737 180.872 239.446 1.00 19.40 81 LEU B CA 1
ATOM 15075 C C . LEU C 3 81 ? 201.948 179.386 239.698 1.00 21.06 81 LEU B C 1
ATOM 15076 O O . LEU C 3 81 ? 202.045 178.582 238.769 1.00 30.19 81 LEU B O 1
ATOM 15081 N N . THR C 3 82 ? 202.015 179.027 240.978 1.00 14.12 82 THR B N 1
ATOM 15082 C CA . THR C 3 82 ? 202.052 177.628 241.386 1.00 18.10 82 THR B CA 1
ATOM 15083 C C . THR C 3 82 ? 201.570 177.541 242.821 1.00 19.50 82 THR B C 1
ATOM 15084 O O . THR C 3 82 ? 202.112 178.222 243.693 1.00 26.78 82 THR B O 1
ATOM 15088 N N . VAL C 3 83 ? 200.574 176.697 243.064 1.00 20.79 83 VAL B N 1
ATOM 15089 C CA . VAL C 3 83 ? 199.949 176.557 244.374 1.00 17.35 83 VAL B CA 1
ATOM 15090 C C . VAL C 3 83 ? 200.177 175.132 244.854 1.00 22.55 83 VAL B C 1
ATOM 15091 O O . VAL C 3 83 ? 199.837 174.174 244.150 1.00 32.02 83 VAL B O 1
ATOM 15095 N N . ASP C 3 84 ? 200.742 174.994 246.049 1.00 18.65 84 ASP B N 1
ATOM 15096 C CA . ASP C 3 84 ? 201.054 173.696 246.625 1.00 24.50 84 ASP B CA 1
ATOM 15097 C C . ASP C 3 84 ? 200.605 173.667 248.077 1.00 30.49 84 ASP B C 1
ATOM 15098 O O . ASP C 3 84 ? 200.491 174.704 248.733 1.00 35.76 84 ASP B O 1
ATOM 15103 N N . ILE C 3 85 ? 200.351 172.461 248.578 1.00 34.86 85 ILE B N 1
ATOM 15104 C CA . ILE C 3 85 ? 199.908 172.250 249.951 1.00 35.21 85 ILE B CA 1
ATOM 15105 C C . ILE C 3 85 ? 201.057 171.627 250.726 1.00 42.45 85 ILE B C 1
ATOM 15106 O O . ILE C 3 85 ? 201.653 170.641 250.277 1.00 44.27 85 ILE B O 1
ATOM 15111 N N . VAL C 3 86 ? 201.373 172.203 251.888 1.00 63.23 86 VAL B N 1
ATOM 15112 C CA . VAL C 3 86 ? 202.406 171.616 252.729 1.00 68.30 86 VAL B CA 1
ATOM 15113 C C . VAL C 3 86 ? 201.976 170.212 253.148 1.00 70.26 86 VAL B C 1
ATOM 15114 O O . VAL C 3 86 ? 200.788 169.867 253.154 1.00 70.41 86 VAL B O 1
ATOM 15118 N N . ASP C 3 87 ? 202.965 169.392 253.510 1.00 96.94 87 ASP B N 1
ATOM 15119 C CA . ASP C 3 87 ? 202.671 168.017 253.901 1.00 100.74 87 ASP B CA 1
ATOM 15120 C C . ASP C 3 87 ? 201.720 167.976 255.089 1.00 99.41 87 ASP B C 1
ATOM 15121 O O . ASP C 3 87 ? 200.822 167.127 255.147 1.00 98.99 87 ASP B O 1
ATOM 15126 N N . SER C 3 88 ? 201.899 168.886 256.048 1.00 84.69 88 SER B N 1
ATOM 15127 C CA . SER C 3 88 ? 201.000 168.944 257.193 1.00 85.11 88 SER B CA 1
ATOM 15128 C C . SER C 3 88 ? 199.571 169.276 256.786 1.00 83.86 88 SER B C 1
ATOM 15129 O O . SER C 3 88 ? 198.634 168.867 257.479 1.00 81.40 88 SER B O 1
ATOM 15132 N N . GLY C 3 89 ? 199.383 169.994 255.683 1.00 69.90 89 GLY B N 1
ATOM 15133 C CA . GLY C 3 89 ? 198.050 170.365 255.251 1.00 69.21 89 GLY B CA 1
ATOM 15134 C C . GLY C 3 89 ? 197.495 171.613 255.895 1.00 66.46 89 GLY B C 1
ATOM 15135 O O . GLY C 3 89 ? 196.290 171.862 255.795 1.00 65.53 89 GLY B O 1
ATOM 15136 N N . ASN C 3 90 ? 198.335 172.408 256.554 1.00 58.64 90 ASN B N 1
ATOM 15137 C CA . ASN C 3 90 ? 197.905 173.629 257.223 1.00 58.61 90 ASN B CA 1
ATOM 15138 C C . ASN C 3 90 ? 198.213 174.886 256.424 1.00 57.43 90 ASN B C 1
ATOM 15139 O O . ASN C 3 90 ? 197.440 175.846 256.476 1.00 59.77 90 ASN B O 1
ATOM 15144 N N . LEU C 3 91 ? 199.323 174.906 255.690 1.00 43.56 91 LEU B N 1
ATOM 15145 C CA . LEU C 3 91 ? 199.760 176.076 254.946 1.00 38.44 91 LEU B CA 1
ATOM 15146 C C . LEU C 3 91 ? 199.759 175.772 253.455 1.00 38.26 91 LEU B C 1
ATOM 15147 O O . LEU C 3 91 ? 199.760 174.609 253.044 1.00 39.01 91 LEU B O 1
ATOM 15152 N N . VAL C 3 92 ? 199.754 176.829 252.646 1.00 29.23 92 VAL B N 1
ATOM 15153 C CA . VAL C 3 92 ? 199.750 176.723 251.192 1.00 26.61 92 VAL B CA 1
ATOM 15154 C C . VAL C 3 92 ? 200.826 177.638 250.630 1.00 25.39 92 VAL B C 1
ATOM 15155 O O . VAL C 3 92 ? 200.859 178.831 250.948 1.00 29.82 92 VAL B O 1
ATOM 15159 N N . GLU C 3 93 ? 201.685 177.087 249.778 1.00 15.86 93 GLU B N 1
ATOM 15160 C CA . GLU C 3 93 ? 202.816 177.811 249.218 1.00 9.32 93 GLU B CA 1
ATOM 15161 C C . GLU C 3 93 ? 202.466 178.310 247.825 1.00 17.75 93 GLU B C 1
ATOM 15162 O O . GLU C 3 93 ? 201.960 177.546 247.000 1.00 29.02 93 GLU B O 1
ATOM 15168 N N . ILE C 3 94 ? 202.739 179.587 247.567 1.00 19.16 94 ILE B N 1
ATOM 15169 C CA . ILE C 3 94 ? 202.500 180.210 246.270 1.00 13.99 94 ILE B CA 1
ATOM 15170 C C . ILE C 3 94 ? 203.818 180.767 245.754 1.00 9.16 94 ILE B C 1
ATOM 15171 O O . ILE C 3 94 ? 204.497 181.518 246.461 1.00 22.49 94 ILE B O 1
ATOM 15176 N N . THR C 3 95 ? 204.173 180.411 244.524 1.00 0.00 95 THR B N 1
ATOM 15177 C CA . THR C 3 95 ? 205.398 180.882 243.898 1.00 5.17 95 THR B CA 1
ATOM 15178 C C . THR C 3 95 ? 205.064 181.575 242.586 1.00 20.31 95 THR B C 1
ATOM 15179 O O . THR C 3 95 ? 204.217 181.101 241.826 1.00 39.07 95 THR B O 1
ATOM 15183 N N . VAL C 3 96 ? 205.736 182.691 242.319 1.00 21.61 96 VAL B N 1
ATOM 15184 C CA . VAL C 3 96 ? 205.443 183.537 241.168 1.00 17.60 96 VAL B CA 1
ATOM 15185 C C . VAL C 3 96 ? 206.722 183.737 240.369 1.00 27.91 96 VAL B C 1
ATOM 15186 O O . VAL C 3 96 ? 207.774 184.043 240.941 1.00 33.71 96 VAL B O 1
ATOM 15190 N N . PHE C 3 97 ? 206.625 183.569 239.052 1.00 34.48 97 PHE B N 1
ATOM 15191 C CA . PHE C 3 97 ? 207.730 183.782 238.124 1.00 22.59 97 PHE B CA 1
ATOM 15192 C C . PHE C 3 97 ? 207.466 185.048 237.324 1.00 24.64 97 PHE B C 1
ATOM 15193 O O . PHE C 3 97 ? 206.345 185.267 236.857 1.00 32.79 97 PHE B O 1
ATOM 15201 N N . GLY C 3 98 ? 208.487 185.871 237.165 1.00 20.59 98 GLY B N 1
ATOM 15202 C CA . GLY C 3 98 ? 208.358 187.069 236.363 1.00 20.43 98 GLY B CA 1
ATOM 15203 C C . GLY C 3 98 ? 209.364 188.110 236.797 1.00 16.35 98 GLY B C 1
ATOM 15204 O O . GLY C 3 98 ? 210.180 187.887 237.688 1.00 19.25 98 GLY B O 1
ATOM 15205 N N . ARG C 3 99 ? 209.291 189.259 236.132 1.00 13.36 99 ARG B N 1
ATOM 15206 C CA . ARG C 3 99 ? 210.114 190.386 236.534 1.00 19.90 99 ARG B CA 1
ATOM 15207 C C . ARG C 3 99 ? 209.732 190.813 237.951 1.00 26.91 99 ARG B C 1
ATOM 15208 O O . ARG C 3 99 ? 208.559 190.755 238.329 1.00 26.07 99 ARG B O 1
ATOM 15216 N N . PRO C 3 100 ? 210.701 191.255 238.754 1.00 24.33 100 PRO B N 1
ATOM 15217 C CA . PRO C 3 100 ? 210.430 191.411 240.193 1.00 24.92 100 PRO B CA 1
ATOM 15218 C C . PRO C 3 100 ? 209.240 192.302 240.505 1.00 25.30 100 PRO B C 1
ATOM 15219 O O . PRO C 3 100 ? 208.497 192.021 241.456 1.00 26.97 100 PRO B O 1
ATOM 15223 N N . ARG C 3 101 ? 209.031 193.374 239.740 1.00 16.95 101 ARG B N 1
ATOM 15224 C CA . ARG C 3 101 ? 207.911 194.257 240.041 1.00 23.95 101 ARG B CA 1
ATOM 15225 C C . ARG C 3 101 ? 206.582 193.548 239.822 1.00 23.25 101 ARG B C 1
ATOM 15226 O O . ARG C 3 101 ? 205.629 193.756 240.581 1.00 33.85 101 ARG B O 1
ATOM 15234 N N . VAL C 3 102 ? 206.499 192.700 238.798 1.00 9.83 102 VAL B N 1
ATOM 15235 C CA . VAL C 3 102 ? 205.285 191.919 238.595 1.00 14.22 102 VAL B CA 1
ATOM 15236 C C . VAL C 3 102 ? 205.076 190.957 239.756 1.00 20.30 102 VAL B C 1
ATOM 15237 O O . VAL C 3 102 ? 203.945 190.753 240.215 1.00 26.40 102 VAL B O 1
ATOM 15241 N N . GLN C 3 103 ? 206.154 190.344 240.245 1.00 9.98 103 GLN B N 1
ATOM 15242 C CA . GLN C 3 103 ? 206.037 189.473 241.407 1.00 6.92 103 GLN B CA 1
ATOM 15243 C C . GLN C 3 103 ? 205.446 190.231 242.589 1.00 18.01 103 GLN B C 1
ATOM 15244 O O . GLN C 3 103 ? 204.483 189.776 243.219 1.00 17.42 103 GLN B O 1
ATOM 15250 N N . ASN C 3 104 ? 206.011 191.401 242.898 1.00 26.86 104 ASN B N 1
ATOM 15251 C CA . ASN C 3 104 ? 205.534 192.182 244.035 1.00 19.57 104 ASN B CA 1
ATOM 15252 C C . ASN C 3 104 ? 204.077 192.576 243.853 1.00 13.25 104 ASN B C 1
ATOM 15253 O O . ASN C 3 104 ? 203.279 192.505 244.796 1.00 26.68 104 ASN B O 1
ATOM 15258 N N . ARG C 3 105 ? 203.712 192.994 242.642 1.00 9.71 105 ARG B N 1
ATOM 15259 C CA . ARG C 3 105 ? 202.348 193.431 242.379 1.00 15.29 105 ARG B CA 1
ATOM 15260 C C . ARG C 3 105 ? 201.360 192.289 242.560 1.00 21.49 105 ARG B C 1
ATOM 15261 O O . ARG C 3 105 ? 200.322 192.447 243.215 1.00 30.47 105 ARG B O 1
ATOM 15269 N N . VAL C 3 106 ? 201.668 191.124 241.990 1.00 16.01 106 VAL B N 1
ATOM 15270 C CA . VAL C 3 106 ? 200.782 189.974 242.130 1.00 18.52 106 VAL B CA 1
ATOM 15271 C C . VAL C 3 106 ? 200.660 189.575 243.594 1.00 21.67 106 VAL B C 1
ATOM 15272 O O . VAL C 3 106 ? 199.570 189.237 244.077 1.00 25.68 106 VAL B O 1
ATOM 15276 N N . LYS C 3 107 ? 201.777 189.596 244.322 1.00 20.33 107 LYS B N 1
ATOM 15277 C CA . LYS C 3 107 ? 201.732 189.279 245.743 1.00 24.94 107 LYS B CA 1
ATOM 15278 C C . LYS C 3 107 ? 200.774 190.208 246.470 1.00 13.69 107 LYS B C 1
ATOM 15279 O O . LYS C 3 107 ? 199.932 189.760 247.256 1.00 12.18 107 LYS B O 1
ATOM 15285 N N . SER C 3 108 ? 200.882 191.513 246.208 1.00 9.60 108 SER B N 1
ATOM 15286 C CA . SER C 3 108 ? 200.032 192.474 246.900 1.00 14.20 108 SER B CA 1
ATOM 15287 C C . SER C 3 108 ? 198.563 192.255 246.564 1.00 18.70 108 SER B C 1
ATOM 15288 O O . SER C 3 108 ? 197.701 192.316 247.450 1.00 26.35 108 SER B O 1
ATOM 15291 N N . MET C 3 109 ? 198.249 192.003 245.292 1.00 19.67 109 MET B N 1
ATOM 15292 C CA . MET C 3 109 ? 196.848 191.784 244.931 1.00 21.37 109 MET B CA 1
ATOM 15293 C C . MET C 3 109 ? 196.288 190.541 245.612 1.00 16.08 109 MET B C 1
ATOM 15294 O O . MET C 3 109 ? 195.174 190.564 246.156 1.00 15.05 109 MET B O 1
ATOM 15299 N N . LEU C 3 110 ? 197.044 189.442 245.595 1.00 15.70 110 LEU B N 1
ATOM 15300 C CA . LEU C 3 110 ? 196.567 188.231 246.252 1.00 14.79 110 LEU B CA 1
ATOM 15301 C C . LEU C 3 110 ? 196.399 188.450 247.750 1.00 28.11 110 LEU B C 1
ATOM 15302 O O . LEU C 3 110 ? 195.442 187.951 248.347 1.00 28.20 110 LEU B O 1
ATOM 15307 N N . LEU C 3 111 ? 197.317 189.191 248.377 1.00 33.66 111 LEU B N 1
ATOM 15308 C CA . LEU C 3 111 ? 197.201 189.445 249.810 1.00 21.55 111 LEU B CA 1
ATOM 15309 C C . LEU C 3 111 ? 195.967 190.280 250.127 1.00 29.53 111 LEU B C 1
ATOM 15310 O O . LEU C 3 111 ? 195.274 190.027 251.120 1.00 32.71 111 LEU B O 1
ATOM 15315 N N . CYS C 3 112 ? 195.682 191.291 249.303 1.00 30.02 112 CYS B N 1
ATOM 15316 C CA . CYS C 3 112 ? 194.478 192.085 249.517 1.00 26.65 112 CYS B CA 1
ATOM 15317 C C . CYS C 3 112 ? 193.228 191.224 249.387 1.00 29.72 112 CYS B C 1
ATOM 15318 O O . CYS C 3 112 ? 192.293 191.340 250.192 1.00 35.27 112 CYS B O 1
ATOM 15321 N N . LEU C 3 113 ? 193.191 190.347 248.384 1.00 23.56 113 LEU B N 1
ATOM 15322 C CA . LEU C 3 113 ? 192.047 189.450 248.254 1.00 25.60 113 LEU B CA 1
ATOM 15323 C C . LEU C 3 113 ? 191.942 188.523 249.458 1.00 31.21 113 LEU B C 1
ATOM 15324 O O . LEU C 3 113 ? 190.839 188.226 249.935 1.00 40.30 113 LEU B O 1
ATOM 15329 N N . ALA C 3 114 ? 193.081 188.049 249.958 1.00 28.94 114 ALA B N 1
ATOM 15330 C CA . ALA C 3 114 ? 193.070 187.188 251.133 1.00 37.25 114 ALA B CA 1
ATOM 15331 C C . ALA C 3 114 ? 192.480 187.911 252.334 1.00 43.77 114 ALA B C 1
ATOM 15332 O O . ALA C 3 114 ? 191.670 187.343 253.075 1.00 43.43 114 ALA B O 1
ATOM 15334 N N . TRP C 3 115 ? 192.879 189.166 252.547 1.00 58.80 115 TRP B N 1
ATOM 15335 C CA . TRP C 3 115 ? 192.301 189.926 253.649 1.00 57.68 115 TRP B CA 1
ATOM 15336 C C . TRP C 3 115 ? 190.808 190.114 253.462 1.00 57.69 115 TRP B C 1
ATOM 15337 O O . TRP C 3 115 ? 190.040 190.033 254.428 1.00 67.63 115 TRP B O 1
ATOM 15348 N N . PHE C 3 116 ? 190.374 190.414 252.239 1.00 45.31 116 PHE B N 1
ATOM 15349 C CA . PHE C 3 116 ? 188.942 190.582 252.030 1.00 53.47 116 PHE B CA 1
ATOM 15350 C C . PHE C 3 116 ? 188.197 189.303 252.377 1.00 56.13 116 PHE B C 1
ATOM 15351 O O . PHE C 3 116 ? 187.135 189.344 253.004 1.00 55.63 116 PHE B O 1
ATOM 15359 N N . HIS C 3 117 ? 188.737 188.153 251.985 1.00 54.09 117 HIS B N 1
ATOM 15360 C CA . HIS C 3 117 ? 188.054 186.903 252.299 1.00 52.71 117 HIS B CA 1
ATOM 15361 C C . HIS C 3 117 ? 188.073 186.627 253.797 1.00 56.78 117 HIS B C 1
ATOM 15362 O O . HIS C 3 117 ? 187.096 186.114 254.349 1.00 60.71 117 HIS B O 1
ATOM 15369 N N . ARG C 3 118 ? 189.170 186.970 254.475 1.00 64.04 118 ARG B N 1
ATOM 15370 C CA . ARG C 3 118 ? 189.239 186.769 255.921 1.00 63.97 118 ARG B CA 1
ATOM 15371 C C . ARG C 3 118 ? 188.188 187.608 256.640 1.00 64.80 118 ARG B C 1
ATOM 15372 O O . ARG C 3 118 ? 187.454 187.110 257.504 1.00 64.51 118 ARG B O 1
ATOM 15380 N N . GLU C 3 119 ? 188.085 188.888 256.277 1.00 70.88 119 GLU B N 1
ATOM 15381 C CA . GLU C 3 119 ? 187.100 189.746 256.922 1.00 73.24 119 GLU B CA 1
ATOM 15382 C C . GLU C 3 119 ? 185.678 189.365 256.520 1.00 78.29 119 GLU B C 1
ATOM 15383 O O . GLU C 3 119 ? 184.749 189.532 257.316 1.00 79.92 119 GLU B O 1
ATOM 15389 N N . HIS C 3 120 ? 185.488 188.845 255.304 1.00 85.24 120 HIS B N 1
ATOM 15390 C CA . HIS C 3 120 ? 184.174 188.347 254.905 1.00 85.73 120 HIS B CA 1
ATOM 15391 C C . HIS C 3 120 ? 183.778 187.127 255.725 1.00 84.30 120 HIS B C 1
ATOM 15392 O O . HIS C 3 120 ? 182.619 186.991 256.132 1.00 85.02 120 HIS B O 1
ATOM 15399 N N . ARG C 3 121 ? 184.730 186.223 255.966 1.00 76.76 121 ARG B N 1
ATOM 15400 C CA . ARG C 3 121 ? 184.478 185.093 256.852 1.00 76.35 121 ARG B CA 1
ATOM 15401 C C . ARG C 3 121 ? 184.110 185.579 258.246 1.00 78.79 121 ARG B C 1
ATOM 15402 O O . ARG C 3 121 ? 183.198 185.038 258.882 1.00 78.32 121 ARG B O 1
ATOM 15410 N N . ALA C 3 122 ? 184.817 186.598 258.738 1.00 84.66 122 ALA B N 1
ATOM 15411 C CA . ALA C 3 122 ? 184.481 187.164 260.041 1.00 86.01 122 ALA B CA 1
ATOM 15412 C C . ALA C 3 122 ? 183.082 187.768 260.039 1.00 88.52 122 ALA B C 1
ATOM 15413 O O . ALA C 3 122 ? 182.379 187.725 261.056 1.00 88.41 122 ALA B O 1
ATOM 15415 N N . ARG C 3 123 ? 182.662 188.336 258.907 1.00 92.21 123 ARG B N 1
ATOM 15416 C CA . ARG C 3 123 ? 181.386 189.046 258.855 1.00 92.22 123 ARG B CA 1
ATOM 15417 C C . ARG C 3 123 ? 180.206 188.081 258.819 1.00 92.96 123 ARG B C 1
ATOM 15418 O O . ARG C 3 123 ? 179.138 188.381 259.364 1.00 91.21 123 ARG B O 1
ATOM 15426 N N . ALA C 3 124 ? 180.376 186.922 258.188 1.00 104.95 124 ALA B N 1
ATOM 15427 C CA . ALA C 3 124 ? 179.289 185.954 258.065 1.00 104.41 124 ALA B CA 1
ATOM 15428 C C . ALA C 3 124 ? 179.357 184.900 259.169 1.00 104.90 124 ALA B C 1
ATOM 15429 O O . ALA C 3 124 ? 179.461 185.229 260.349 1.00 104.14 124 ALA B O 1
ATOM 15431 N N . LEU D 4 146 ? 223.234 200.545 215.945 1.00 46.73 146 LEU C N 1
ATOM 15432 C CA . LEU D 4 146 ? 223.552 199.237 215.307 1.00 51.91 146 LEU C CA 1
ATOM 15433 C C . LEU D 4 146 ? 224.383 199.463 214.042 1.00 56.33 146 LEU C C 1
ATOM 15434 O O . LEU D 4 146 ? 225.596 199.656 214.120 1.00 57.88 146 LEU C O 1
ATOM 15439 N N . PHE D 4 147 ? 223.731 199.440 212.876 1.00 63.83 147 PHE C N 1
ATOM 15440 C CA . PHE D 4 147 ? 224.444 199.689 211.629 1.00 62.14 147 PHE C CA 1
ATOM 15441 C C . PHE D 4 147 ? 224.890 201.142 211.549 1.00 60.95 147 PHE C C 1
ATOM 15442 O O . PHE D 4 147 ? 225.956 201.449 211.002 1.00 56.13 147 PHE C O 1
ATOM 15450 N N . TRP D 4 148 ? 224.083 202.049 212.102 1.00 53.80 148 TRP C N 1
ATOM 15451 C CA . TRP D 4 148 ? 224.401 203.473 212.065 1.00 56.44 148 TRP C CA 1
ATOM 15452 C C . TRP D 4 148 ? 225.698 203.774 212.808 1.00 57.73 148 TRP C C 1
ATOM 15453 O O . TRP D 4 148 ? 226.530 204.554 212.330 1.00 54.59 148 TRP C O 1
ATOM 15464 N N . ASP D 4 149 ? 225.887 203.169 213.977 1.00 80.62 149 ASP C N 1
ATOM 15465 C CA . ASP D 4 149 ? 227.094 203.399 214.754 1.00 83.54 149 ASP C CA 1
ATOM 15466 C C . ASP D 4 149 ? 228.258 202.582 214.198 1.00 84.23 149 ASP C C 1
ATOM 15467 O O . ASP D 4 149 ? 228.079 201.627 213.437 1.00 80.72 149 ASP C O 1
ATOM 15472 N N . LYS D 4 150 ? 229.471 202.976 214.593 1.00 93.74 150 LYS C N 1
ATOM 15473 C CA . LYS D 4 150 ? 230.657 202.248 214.156 1.00 93.90 150 LYS C CA 1
ATOM 15474 C C . LYS D 4 150 ? 230.638 200.813 214.668 1.00 96.45 150 LYS C C 1
ATOM 15475 O O . LYS D 4 150 ? 230.960 199.877 213.927 1.00 95.33 150 LYS C O 1
ATOM 15477 N N . GLU D 4 151 ? 230.266 200.619 215.931 1.00 97.92 151 GLU C N 1
ATOM 15478 C CA . GLU D 4 151 ? 230.160 199.284 216.502 1.00 96.95 151 GLU C CA 1
ATOM 15479 C C . GLU D 4 151 ? 229.280 199.327 217.748 1.00 96.50 151 GLU C C 1
ATOM 15480 O O . GLU D 4 151 ? 229.543 200.122 218.660 1.00 94.95 151 GLU C O 1
ATOM 15486 N N . PRO D 4 152 ? 228.232 198.496 217.834 1.00 84.80 152 PRO C N 1
ATOM 15487 C CA . PRO D 4 152 ? 227.374 198.528 219.024 1.00 82.76 152 PRO C CA 1
ATOM 15488 C C . PRO D 4 152 ? 227.898 197.639 220.139 1.00 84.98 152 PRO C C 1
ATOM 15489 O O . PRO D 4 152 ? 228.128 196.444 219.931 1.00 85.75 152 PRO C O 1
ATOM 15493 N N . TRP D 4 153 ? 228.071 198.209 221.329 1.00 70.45 153 TRP C N 1
ATOM 15494 C CA . TRP D 4 153 ? 228.605 197.496 222.477 1.00 65.29 153 TRP C CA 1
ATOM 15495 C C . TRP D 4 153 ? 227.641 197.617 223.646 1.00 65.03 153 TRP C C 1
ATOM 15496 O O . TRP D 4 153 ? 226.897 198.592 223.765 1.00 70.32 153 TRP C O 1
ATOM 15507 N N . PHE D 4 154 ? 227.658 196.608 224.508 1.00 52.48 154 PHE C N 1
ATOM 15508 C CA . PHE D 4 154 ? 226.925 196.615 225.765 1.00 50.92 154 PHE C CA 1
ATOM 15509 C C . PHE D 4 154 ? 227.907 196.805 226.914 1.00 55.90 154 PHE C C 1
ATOM 15510 O O . PHE D 4 154 ? 229.126 196.824 226.726 1.00 63.19 154 PHE C O 1
ATOM 15518 N N . TRP D 4 155 ? 227.365 196.942 228.123 1.00 59.79 155 TRP C N 1
ATOM 15519 C CA . TRP D 4 155 ? 228.213 197.213 229.278 1.00 60.42 155 TRP C CA 1
ATOM 15520 C C . TRP D 4 155 ? 228.995 195.977 229.712 1.00 61.95 155 TRP C C 1
ATOM 15521 O O . TRP D 4 155 ? 230.182 196.077 230.036 1.00 64.47 155 TRP C O 1
ATOM 15532 N N . HIS D 4 156 ? 228.354 194.807 229.732 1.00 67.23 156 HIS C N 1
ATOM 15533 C CA . HIS D 4 156 ? 229.044 193.581 230.119 1.00 68.68 156 HIS C CA 1
ATOM 15534 C C . HIS D 4 156 ? 229.858 192.977 228.981 1.00 69.56 156 HIS C C 1
ATOM 15535 O O . HIS D 4 156 ? 230.728 192.130 229.231 1.00 73.61 156 HIS C O 1
ATOM 15542 N N . ASP D 4 157 ? 229.597 193.393 227.741 1.00 68.99 157 ASP C N 1
ATOM 15543 C CA . ASP D 4 157 ? 230.283 192.798 226.603 1.00 71.56 157 ASP C CA 1
ATOM 15544 C C . ASP D 4 157 ? 231.773 193.112 226.629 1.00 73.68 157 ASP C C 1
ATOM 15545 O O . ASP D 4 157 ? 232.594 192.267 226.258 1.00 73.67 157 ASP C O 1
ATOM 15550 N N . THR D 4 158 ? 232.146 194.322 227.050 1.00 71.88 158 THR C N 1
ATOM 15551 C CA . THR D 4 158 ? 233.565 194.662 227.117 1.00 74.19 158 THR C CA 1
ATOM 15552 C C . THR D 4 158 ? 234.286 193.829 228.173 1.00 74.68 158 THR C C 1
ATOM 15553 O O . THR D 4 158 ? 235.422 193.389 227.956 1.00 75.35 158 THR C O 1
ATOM 15557 N N . LEU D 4 159 ? 233.644 193.599 229.322 1.00 78.32 159 LEU C N 1
ATOM 15558 C CA . LEU D 4 159 ? 234.237 192.725 230.329 1.00 79.37 159 LEU C CA 1
ATOM 15559 C C . LEU D 4 159 ? 234.391 191.308 229.795 1.00 78.50 159 LEU C C 1
ATOM 15560 O O . LEU D 4 159 ? 235.420 190.658 230.024 1.00 77.51 159 LEU C O 1
ATOM 15565 N N . THR D 4 160 ? 233.375 190.810 229.087 1.00 79.95 160 THR C N 1
ATOM 15566 C CA . THR D 4 160 ? 233.489 189.484 228.490 1.00 79.51 160 THR C CA 1
ATOM 15567 C C . THR D 4 160 ? 234.643 189.434 227.497 1.00 81.57 160 THR C C 1
ATOM 15568 O O . THR D 4 160 ? 235.384 188.447 227.444 1.00 83.09 160 THR C O 1
ATOM 15572 N N . GLU D 4 161 ? 234.810 190.490 226.700 1.00 79.88 161 GLU C N 1
ATOM 15573 C CA . GLU D 4 161 ? 235.903 190.534 225.736 1.00 79.83 161 GLU C CA 1
ATOM 15574 C C . GLU D 4 161 ? 237.253 190.496 226.440 1.00 81.49 161 GLU C C 1
ATOM 15575 O O . GLU D 4 161 ? 238.164 189.768 226.028 1.00 83.30 161 GLU C O 1
ATOM 15581 N N . GLN D 4 162 ? 237.402 191.286 227.505 1.00 81.94 162 GLN C N 1
ATOM 15582 C CA . GLN D 4 162 ? 238.667 191.302 228.234 1.00 80.91 162 GLN C CA 1
ATOM 15583 C C . GLN D 4 162 ? 238.966 189.937 228.839 1.00 81.01 162 GLN C C 1
ATOM 15584 O O . GLN D 4 162 ? 240.101 189.448 228.763 1.00 81.25 162 GLN C O 1
ATOM 15590 N N . LEU D 4 163 ? 237.958 189.303 229.440 1.00 85.97 163 LEU C N 1
ATOM 15591 C CA . LEU D 4 163 ? 238.173 187.980 230.013 1.00 85.73 163 LEU C CA 1
ATOM 15592 C C . LEU D 4 163 ? 238.497 186.953 228.937 1.00 84.82 163 LEU C C 1
ATOM 15593 O O . LEU D 4 163 ? 239.301 186.045 229.172 1.00 85.10 163 LEU C O 1
ATOM 15598 N N . TRP D 4 164 ? 237.891 187.077 227.754 1.00 87.91 164 TRP C N 1
ATOM 15599 C CA . TRP D 4 164 ? 238.238 186.184 226.655 1.00 89.01 164 TRP C CA 1
ATOM 15600 C C . TRP D 4 164 ? 239.688 186.368 226.235 1.00 87.67 164 TRP C C 1
ATOM 15601 O O . TRP D 4 164 ? 240.394 185.386 225.980 1.00 87.55 164 TRP C O 1
ATOM 15612 N N . ARG D 4 165 ? 240.147 187.617 226.142 1.00 80.17 165 ARG C N 1
ATOM 15613 C CA . ARG D 4 165 ? 241.547 187.852 225.800 1.00 80.78 165 ARG C CA 1
ATOM 15614 C C . ARG D 4 165 ? 242.468 187.245 226.847 1.00 81.41 165 ARG C C 1
ATOM 15615 O O . ARG D 4 165 ? 243.490 186.636 226.510 1.00 80.14 165 ARG C O 1
ATOM 15623 N N . ILE D 4 166 ? 242.123 187.402 228.126 1.00 80.37 166 ILE C N 1
ATOM 15624 C CA . ILE D 4 166 ? 242.939 186.816 229.187 1.00 80.26 166 ILE C CA 1
ATOM 15625 C C . ILE D 4 166 ? 242.975 185.298 229.054 1.00 81.14 166 ILE C C 1
ATOM 15626 O O . ILE D 4 166 ? 244.034 184.673 229.190 1.00 78.90 166 ILE C O 1
ATOM 15631 N N . PHE D 4 167 ? 241.821 184.682 228.790 1.00 88.53 167 PHE C N 1
ATOM 15632 C CA . PHE D 4 167 ? 241.755 183.226 228.710 1.00 87.32 167 PHE C CA 1
ATOM 15633 C C . PHE D 4 167 ? 242.530 182.697 227.509 1.00 87.64 167 PHE C C 1
ATOM 15634 O O . PHE D 4 167 ? 243.216 181.673 227.610 1.00 86.30 167 PHE C O 1
ATOM 15642 N N . ALA D 4 168 ? 242.430 183.373 226.364 1.00 79.19 168 ALA C N 1
ATOM 15643 C CA . ALA D 4 168 ? 243.077 182.898 225.148 1.00 78.22 168 ALA C CA 1
ATOM 15644 C C . ALA D 4 168 ? 244.592 183.045 225.184 1.00 81.23 168 ALA C C 1
ATOM 15645 O O . ALA D 4 168 ? 245.276 182.415 224.370 1.00 79.09 168 ALA C O 1
ATOM 15647 N N . GLY D 4 169 ? 245.131 183.854 226.092 1.00 85.12 169 GLY C N 1
ATOM 15648 C CA . GLY D 4 169 ? 246.564 184.013 226.207 1.00 80.84 169 GLY C CA 1
ATOM 15649 C C . GLY D 4 169 ? 247.187 184.965 225.213 1.00 81.00 169 GLY C C 1
ATOM 15650 O O . GLY D 4 169 ? 248.414 185.117 225.213 1.00 79.76 169 GLY C O 1
ATOM 15651 N N . VAL D 4 170 ? 246.389 185.611 224.367 1.00 80.94 170 VAL C N 1
ATOM 15652 C CA . VAL D 4 170 ? 246.923 186.525 223.365 1.00 81.66 170 VAL C CA 1
ATOM 15653 C C . VAL D 4 170 ? 247.124 187.904 223.978 1.00 81.64 170 VAL C C 1
ATOM 15654 O O . VAL D 4 170 ? 246.187 188.504 224.501 1.00 82.87 170 VAL C O 1
ATOM 15658 N N . SER D 4 241 ? 225.016 207.482 223.137 1.00 70.74 241 SER C N 1
ATOM 15659 C CA . SER D 4 241 ? 226.294 207.523 223.835 1.00 70.60 241 SER C CA 1
ATOM 15660 C C . SER D 4 241 ? 227.204 206.406 223.329 1.00 68.99 241 SER C C 1
ATOM 15661 O O . SER D 4 241 ? 227.093 205.983 222.180 1.00 67.50 241 SER C O 1
ATOM 15664 N N . ARG D 4 242 ? 228.108 205.934 224.187 1.00 70.44 242 ARG C N 1
ATOM 15665 C CA . ARG D 4 242 ? 229.061 204.901 223.803 1.00 67.54 242 ARG C CA 1
ATOM 15666 C C . ARG D 4 242 ? 228.474 203.497 223.897 1.00 65.13 242 ARG C C 1
ATOM 15667 O O . ARG D 4 242 ? 228.801 202.640 223.071 1.00 64.88 242 ARG C O 1
ATOM 15675 N N . PHE D 4 243 ? 227.614 203.242 224.881 1.00 59.53 243 PHE C N 1
ATOM 15676 C CA . PHE D 4 243 ? 227.019 201.925 225.086 1.00 60.02 243 PHE C CA 1
ATOM 15677 C C . PHE D 4 243 ? 225.555 201.931 224.668 1.00 54.75 243 PHE C C 1
ATOM 15678 O O . PHE D 4 243 ? 224.801 202.841 225.025 1.00 57.47 243 PHE C O 1
ATOM 15686 N N . LEU D 4 244 ? 225.163 200.911 223.915 1.00 44.36 244 LEU C N 1
ATOM 15687 C CA . LEU D 4 244 ? 223.768 200.719 223.560 1.00 43.15 244 LEU C CA 1
ATOM 15688 C C . LEU D 4 244 ? 222.954 200.370 224.800 1.00 42.70 244 LEU C C 1
ATOM 15689 O O . LEU D 4 244 ? 223.465 199.795 225.764 1.00 41.98 244 LEU C O 1
ATOM 15694 N N . GLN D 4 245 ? 221.677 200.736 224.772 1.00 36.41 245 GLN C N 1
ATOM 15695 C CA . GLN D 4 245 ? 220.739 200.442 225.843 1.00 33.79 245 GLN C CA 1
ATOM 15696 C C . GLN D 4 245 ? 219.707 199.433 225.364 1.00 31.05 245 GLN C C 1
ATOM 15697 O O . GLN D 4 245 ? 219.543 199.205 224.164 1.00 39.95 245 GLN C O 1
ATOM 15703 N N . SER D 4 246 ? 219.015 198.828 226.323 1.00 20.99 246 SER C N 1
ATOM 15704 C CA . SER D 4 246 ? 217.908 197.932 226.032 1.00 18.35 246 SER C CA 1
ATOM 15705 C C . SER D 4 246 ? 216.584 198.678 226.152 1.00 16.76 246 SER C C 1
ATOM 15706 O O . SER D 4 246 ? 216.514 199.790 226.679 1.00 17.90 246 SER C O 1
ATOM 15709 N N . ILE D 4 247 ? 215.520 198.044 225.658 1.00 14.19 247 ILE C N 1
ATOM 15710 C CA . ILE D 4 247 ? 214.223 198.707 225.608 1.00 20.60 247 ILE C CA 1
ATOM 15711 C C . ILE D 4 247 ? 213.513 198.531 226.945 1.00 17.95 247 ILE C C 1
ATOM 15712 O O . ILE D 4 247 ? 213.538 197.455 227.556 1.00 10.86 247 ILE C O 1
ATOM 15717 N N . SER D 4 248 ? 212.879 199.604 227.409 1.00 26.43 248 SER C N 1
ATOM 15718 C CA . SER D 4 248 ? 212.269 199.654 228.729 1.00 27.57 248 SER C CA 1
ATOM 15719 C C . SER D 4 248 ? 210.752 199.636 228.609 1.00 32.47 248 SER C C 1
ATOM 15720 O O . SER D 4 248 ? 210.174 200.246 227.704 1.00 31.32 248 SER C O 1
ATOM 15723 N N . TRP D 4 249 ? 210.111 198.934 229.541 1.00 27.65 249 TRP C N 1
ATOM 15724 C CA . TRP D 4 249 ? 208.679 198.668 229.484 1.00 24.02 249 TRP C CA 1
ATOM 15725 C C . TRP D 4 249 ? 207.861 199.481 230.473 1.00 38.50 249 TRP C C 1
ATOM 15726 O O . TRP D 4 249 ? 206.780 199.956 230.121 1.00 38.51 249 TRP C O 1
ATOM 15737 N N . ASP D 4 250 ? 208.340 199.647 231.700 1.00 53.40 250 ASP C N 1
ATOM 15738 C CA . ASP D 4 250 ? 207.532 200.279 232.738 1.00 42.76 250 ASP C CA 1
ATOM 15739 C C . ASP D 4 250 ? 207.371 201.769 232.455 1.00 43.63 250 ASP C C 1
ATOM 15740 O O . ASP D 4 250 ? 208.358 202.445 232.141 1.00 50.10 250 ASP C O 1
ATOM 15745 N N . PRO D 4 251 ? 206.160 202.320 232.555 1.00 44.20 251 PRO C N 1
ATOM 15746 C CA . PRO D 4 251 ? 206.006 203.764 232.317 1.00 48.76 251 PRO C CA 1
ATOM 15747 C C . PRO D 4 251 ? 206.799 204.619 233.284 1.00 44.88 251 PRO C C 1
ATOM 15748 O O . PRO D 4 251 ? 207.183 205.740 232.933 1.00 43.61 251 PRO C O 1
ATOM 15752 N N . GLU D 4 252 ? 207.057 204.124 234.496 1.00 43.85 252 GLU C N 1
ATOM 15753 C CA . GLU D 4 252 ? 207.821 204.903 235.464 1.00 47.05 252 GLU C CA 1
ATOM 15754 C C . GLU D 4 252 ? 209.291 204.992 235.083 1.00 48.99 252 GLU C C 1
ATOM 15755 O O . GLU D 4 252 ? 209.960 205.965 235.439 1.00 46.88 252 GLU C O 1
ATOM 15761 N N . ASP D 4 253 ? 209.814 203.985 234.391 1.00 54.74 253 ASP C N 1
ATOM 15762 C CA . ASP D 4 253 ? 211.191 203.989 233.921 1.00 46.47 253 ASP C CA 1
ATOM 15763 C C . ASP D 4 253 ? 211.383 204.936 232.744 1.00 43.82 253 ASP C C 1
ATOM 15764 O O . ASP D 4 253 ? 212.481 205.470 232.563 1.00 48.70 253 ASP C O 1
ATOM 15769 N N . PHE D 4 254 ? 210.324 205.199 231.981 1.00 36.95 254 PHE C N 1
ATOM 15770 C CA . PHE D 4 254 ? 210.442 205.957 230.740 1.00 39.21 254 PHE C CA 1
ATOM 15771 C C . PHE D 4 254 ? 211.058 207.335 230.982 1.00 41.22 254 PHE C C 1
ATOM 15772 O O . PHE D 4 254 ? 212.039 207.706 230.329 1.00 33.46 254 PHE C O 1
ATOM 15780 N N . GLU D 4 255 ? 210.508 208.099 231.925 1.00 47.90 255 GLU C N 1
ATOM 15781 C CA . GLU D 4 255 ? 211.162 209.286 232.487 1.00 45.69 255 GLU C CA 1
ATOM 15782 C C . GLU D 4 255 ? 211.763 210.198 231.415 1.00 49.21 255 GLU C C 1
ATOM 15783 O O . GLU D 4 255 ? 212.982 210.338 231.294 1.00 50.79 255 GLU C O 1
ATOM 15789 N N . ASP D 4 256 ? 210.890 210.816 230.625 1.00 49.32 256 ASP C N 1
ATOM 15790 C CA . ASP D 4 256 ? 211.283 211.903 229.737 1.00 48.62 256 ASP C CA 1
ATOM 15791 C C . ASP D 4 256 ? 210.687 213.202 230.264 1.00 47.66 256 ASP C C 1
ATOM 15792 O O . ASP D 4 256 ? 209.508 213.244 230.631 1.00 51.51 256 ASP C O 1
ATOM 15797 N N . ALA D 4 257 ? 211.501 214.255 230.295 1.00 55.91 257 ALA C N 1
ATOM 15798 C CA . ALA D 4 257 ? 211.070 215.517 230.877 1.00 57.34 257 ALA C CA 1
ATOM 15799 C C . ALA D 4 257 ? 209.911 216.111 230.088 1.00 52.65 257 ALA C C 1
ATOM 15800 O O . ALA D 4 257 ? 209.824 215.965 228.866 1.00 48.91 257 ALA C O 1
ATOM 15802 N N . TRP D 4 258 ? 209.015 216.784 230.804 1.00 60.60 258 TRP C N 1
ATOM 15803 C CA . TRP D 4 258 ? 207.880 217.438 230.171 1.00 65.74 258 TRP C CA 1
ATOM 15804 C C . TRP D 4 258 ? 208.355 218.542 229.232 1.00 68.75 258 TRP C C 1
ATOM 15805 O O . TRP D 4 258 ? 209.302 219.273 229.534 1.00 62.70 258 TRP C O 1
ATOM 15816 N N . LYS D 4 259 ? 207.695 218.653 228.080 1.00 74.21 259 LYS C N 1
ATOM 15817 C CA . LYS D 4 259 ? 208.025 219.707 227.132 1.00 69.58 259 LYS C CA 1
ATOM 15818 C C . LYS D 4 259 ? 207.644 221.065 227.702 1.00 69.81 259 LYS C C 1
ATOM 15819 O O . LYS D 4 259 ? 206.651 221.198 228.422 1.00 71.86 259 LYS C O 1
ATOM 15825 N N . ARG D 4 260 ? 208.439 222.077 227.372 1.00 59.06 260 ARG C N 1
ATOM 15826 C CA . ARG D 4 260 ? 208.240 223.412 227.915 1.00 61.96 260 ARG C CA 1
ATOM 15827 C C . ARG D 4 260 ? 208.503 224.471 226.852 1.00 56.01 260 ARG C C 1
ATOM 15828 O O . ARG D 4 260 ? 207.670 224.716 225.980 1.00 53.39 260 ARG C O 1
ATOM 15836 N N . LYS D 4 269 ? 196.217 208.456 226.636 1.00 19.75 269 LYS C N 1
ATOM 15837 C CA . LYS D 4 269 ? 197.078 208.816 227.754 1.00 19.99 269 LYS C CA 1
ATOM 15838 C C . LYS D 4 269 ? 197.732 210.166 227.505 1.00 15.45 269 LYS C C 1
ATOM 15839 O O . LYS D 4 269 ? 197.475 211.132 228.221 1.00 24.70 269 LYS C O 1
ATOM 15845 N N . ARG D 4 270 ? 198.582 210.226 226.486 1.00 5.23 270 ARG C N 1
ATOM 15846 C CA . ARG D 4 270 ? 199.271 211.453 226.127 1.00 3.38 270 ARG C CA 1
ATOM 15847 C C . ARG D 4 270 ? 199.192 211.635 224.622 1.00 6.74 270 ARG C C 1
ATOM 15848 O O . ARG D 4 270 ? 199.401 210.686 223.864 1.00 22.27 270 ARG C O 1
ATOM 15856 N N . LEU D 4 271 ? 198.884 212.859 224.200 1.00 7.69 271 LEU C N 1
ATOM 15857 C CA . LEU D 4 271 ? 198.712 213.198 222.795 1.00 5.17 271 LEU C CA 1
ATOM 15858 C C . LEU D 4 271 ? 199.917 213.949 222.238 1.00 11.25 271 LEU C C 1
ATOM 15859 O O . LEU D 4 271 ? 199.836 214.556 221.169 1.00 16.20 271 LEU C O 1
ATOM 15864 N N . ALA D 4 272 ? 201.041 213.903 222.945 1.00 17.29 272 ALA C N 1
ATOM 15865 C CA . ALA D 4 272 ? 202.233 214.622 222.523 1.00 11.59 272 ALA C CA 1
ATOM 15866 C C . ALA D 4 272 ? 202.840 213.984 221.283 1.00 14.71 272 ALA C C 1
ATOM 15867 O O . ALA D 4 272 ? 202.882 212.759 221.152 1.00 21.26 272 ALA C O 1
ATOM 15869 N N . VAL D 4 273 ? 203.311 214.827 220.371 1.00 15.44 273 VAL C N 1
ATOM 15870 C CA . VAL D 4 273 ? 203.962 214.384 219.141 1.00 9.34 273 VAL C CA 1
ATOM 15871 C C . VAL D 4 273 ? 205.379 213.936 219.483 1.00 10.83 273 VAL C C 1
ATOM 15872 O O . VAL D 4 273 ? 206.074 214.630 220.237 1.00 22.09 273 VAL C O 1
ATOM 15876 N N . PRO D 4 274 ? 205.854 212.807 218.965 1.00 2.39 274 PRO C N 1
ATOM 15877 C CA . PRO D 4 274 ? 207.193 212.335 219.330 1.00 0.56 274 PRO C CA 1
ATOM 15878 C C . PRO D 4 274 ? 208.276 213.264 218.809 1.00 4.25 274 PRO C C 1
ATOM 15879 O O . PRO D 4 274 ? 208.049 214.110 217.946 1.00 16.10 274 PRO C O 1
ATOM 15883 N N . CYS D 4 275 ? 209.474 213.112 219.374 1.00 0.00 275 CYS C N 1
ATOM 15884 C CA . CYS D 4 275 ? 210.581 213.977 219.001 1.00 9.71 275 CYS C CA 1
ATOM 15885 C C . CYS D 4 275 ? 211.937 213.289 218.919 1.00 15.89 275 CYS C C 1
ATOM 15886 O O . CYS D 4 275 ? 212.936 213.985 218.726 1.00 18.23 275 CYS C O 1
ATOM 15889 N N . LYS D 4 276 ? 212.024 211.968 219.066 1.00 10.27 276 LYS C N 1
ATOM 15890 C CA . LYS D 4 276 ? 213.323 211.312 219.019 1.00 9.09 276 LYS C CA 1
ATOM 15891 C C . LYS D 4 276 ? 213.141 209.836 218.699 1.00 12.39 276 LYS C C 1
ATOM 15892 O O . LYS D 4 276 ? 212.096 209.248 218.982 1.00 10.41 276 LYS C O 1
ATOM 15898 N N . LEU D 4 277 ? 214.175 209.248 218.098 1.00 16.11 277 LEU C N 1
ATOM 15899 C CA . LEU D 4 277 ? 214.186 207.845 217.711 1.00 11.95 277 LEU C CA 1
ATOM 15900 C C . LEU D 4 277 ? 215.546 207.240 218.019 1.00 14.63 277 LEU C C 1
ATOM 15901 O O . LEU D 4 277 ? 216.542 207.953 218.162 1.00 22.74 277 LEU C O 1
ATOM 15906 N N . GLU D 4 278 ? 215.578 205.913 218.122 1.00 8.16 278 GLU C N 1
ATOM 15907 C CA . GLU D 4 278 ? 216.837 205.190 218.241 1.00 8.91 278 GLU C CA 1
ATOM 15908 C C . GLU D 4 278 ? 216.597 203.728 217.898 1.00 12.03 278 GLU C C 1
ATOM 15909 O O . GLU D 4 278 ? 215.692 203.103 218.454 1.00 21.02 278 GLU C O 1
ATOM 15915 N N . LYS D 4 279 ? 217.387 203.198 216.970 1.00 11.88 279 LYS C N 1
ATOM 15916 C CA . LYS D 4 279 ? 217.321 201.782 216.635 1.00 6.89 279 LYS C CA 1
ATOM 15917 C C . LYS D 4 279 ? 217.863 200.962 217.791 1.00 6.44 279 LYS C C 1
ATOM 15918 O O . LYS D 4 279 ? 218.856 201.339 218.417 1.00 23.48 279 LYS C O 1
ATOM 15924 N N . MET D 4 280 ? 217.211 199.836 218.084 1.00 6.03 280 MET C N 1
ATOM 15925 C CA . MET D 4 280 ? 217.625 199.031 219.222 1.00 12.62 280 MET C CA 1
ATOM 15926 C C . MET D 4 280 ? 217.640 197.527 218.975 1.00 17.30 280 MET C C 1
ATOM 15927 O O . MET D 4 280 ? 217.905 196.777 219.918 1.00 22.90 280 MET C O 1
ATOM 15932 N N . ARG D 4 281 ? 217.391 197.062 217.752 1.00 14.11 281 ARG C N 1
ATOM 15933 C CA . ARG D 4 281 ? 217.601 195.653 217.436 1.00 9.89 281 ARG C CA 1
ATOM 15934 C C . ARG D 4 281 ? 217.443 195.432 215.940 1.00 15.28 281 ARG C C 1
ATOM 15935 O O . ARG D 4 281 ? 216.787 196.209 215.244 1.00 20.56 281 ARG C O 1
ATOM 15943 N N . ILE D 4 282 ? 218.057 194.353 215.461 1.00 10.98 282 ILE C N 1
ATOM 15944 C CA . ILE D 4 282 ? 217.949 193.909 214.078 1.00 5.40 282 ILE C CA 1
ATOM 15945 C C . ILE D 4 282 ? 217.573 192.436 214.092 1.00 15.80 282 ILE C C 1
ATOM 15946 O O . ILE D 4 282 ? 218.149 191.653 214.854 1.00 27.87 282 ILE C O 1
ATOM 15951 N N . LEU D 4 283 ? 216.616 192.054 213.252 1.00 13.04 283 LEU C N 1
ATOM 15952 C CA . LEU D 4 283 ? 216.083 190.696 213.227 1.00 16.66 283 LEU C CA 1
ATOM 15953 C C . LEU D 4 283 ? 216.337 190.073 211.863 1.00 25.15 283 LEU C C 1
ATOM 15954 O O . LEU D 4 283 ? 215.746 190.499 210.866 1.00 38.41 283 LEU C O 1
ATOM 15959 N N . ALA D 4 284 ? 217.189 189.055 211.819 1.00 17.16 284 ALA C N 1
ATOM 15960 C CA . ALA D 4 284 ? 217.559 188.397 210.573 1.00 18.73 284 ALA C CA 1
ATOM 15961 C C . ALA D 4 284 ? 216.540 187.313 210.255 1.00 27.35 284 ALA C C 1
ATOM 15962 O O . ALA D 4 284 ? 216.451 186.315 210.976 1.00 38.02 284 ALA C O 1
ATOM 15964 N N . HIS D 4 285 ? 215.788 187.499 209.171 1.00 30.58 285 HIS C N 1
ATOM 15965 C CA . HIS D 4 285 ? 214.754 186.551 208.780 1.00 23.41 285 HIS C CA 1
ATOM 15966 C C . HIS D 4 285 ? 215.231 185.506 207.784 1.00 31.89 285 HIS C C 1
ATOM 15967 O O . HIS D 4 285 ? 214.651 184.419 207.733 1.00 48.25 285 HIS C O 1
ATOM 15974 N N . GLY D 4 286 ? 216.260 185.796 206.996 1.00 11.68 286 GLY C N 1
ATOM 15975 C CA . GLY D 4 286 ? 216.785 184.835 206.054 1.00 15.99 286 GLY C CA 1
ATOM 15976 C C . GLY D 4 286 ? 216.144 184.855 204.684 1.00 15.12 286 GLY C C 1
ATOM 15977 O O . GLY D 4 286 ? 216.623 184.151 203.787 1.00 24.15 286 GLY C O 1
ATOM 15978 N N . GLU D 4 287 ? 215.083 185.629 204.489 1.00 8.46 287 GLU C N 1
ATOM 15979 C CA . GLU D 4 287 ? 214.465 185.769 203.179 1.00 6.78 287 GLU C CA 1
ATOM 15980 C C . GLU D 4 287 ? 213.635 187.043 203.178 1.00 11.34 287 GLU C C 1
ATOM 15981 O O . GLU D 4 287 ? 213.406 187.655 204.221 1.00 27.45 287 GLU C O 1
ATOM 15987 N N . LEU D 4 288 ? 213.188 187.439 201.991 1.00 10.70 288 LEU C N 1
ATOM 15988 C CA . LEU D 4 288 ? 212.518 188.723 201.848 1.00 15.78 288 LEU C CA 1
ATOM 15989 C C . LEU D 4 288 ? 211.324 188.815 202.786 1.00 19.90 288 LEU C C 1
ATOM 15990 O O . LEU D 4 288 ? 210.515 187.890 202.882 1.00 30.70 288 LEU C O 1
ATOM 15995 N N . VAL D 4 289 ? 211.217 189.946 203.476 1.00 17.86 289 VAL C N 1
ATOM 15996 C CA . VAL D 4 289 ? 210.155 190.192 204.443 1.00 17.95 289 VAL C CA 1
ATOM 15997 C C . VAL D 4 289 ? 209.035 190.938 203.738 1.00 12.56 289 VAL C C 1
ATOM 15998 O O . VAL D 4 289 ? 209.260 192.004 203.155 1.00 8.20 289 VAL C O 1
ATOM 16002 N N . LEU D 4 290 ? 207.831 190.378 203.786 1.00 23.90 290 LEU C N 1
ATOM 16003 C CA . LEU D 4 290 ? 206.670 190.979 203.147 1.00 24.04 290 LEU C CA 1
ATOM 16004 C C . LEU D 4 290 ? 205.768 191.719 204.121 1.00 20.59 290 LEU C C 1
ATOM 16005 O O . LEU D 4 290 ? 205.102 192.676 203.721 1.00 19.46 290 LEU C O 1
ATOM 16010 N N . ALA D 4 291 ? 205.731 191.308 205.385 1.00 22.91 291 ALA C N 1
ATOM 16011 C CA . ALA D 4 291 ? 204.850 191.930 206.360 1.00 27.51 291 ALA C CA 1
ATOM 16012 C C . ALA D 4 291 ? 205.452 191.776 207.747 1.00 29.29 291 ALA C C 1
ATOM 16013 O O . ALA D 4 291 ? 206.359 190.972 207.965 1.00 49.92 291 ALA C O 1
ATOM 16015 N N . THR D 4 292 ? 204.943 192.568 208.686 1.00 31.57 292 THR C N 1
ATOM 16016 C CA . THR D 4 292 ? 205.392 192.514 210.067 1.00 30.05 292 THR C CA 1
ATOM 16017 C C . THR D 4 292 ? 204.229 192.846 210.987 1.00 36.98 292 THR C C 1
ATOM 16018 O O . THR D 4 292 ? 203.176 193.314 210.551 1.00 43.20 292 THR C O 1
ATOM 16022 N N . ALA D 4 293 ? 204.432 192.580 212.274 1.00 33.53 293 ALA C N 1
ATOM 16023 C CA . ALA D 4 293 ? 203.476 192.945 213.307 1.00 24.51 293 ALA C CA 1
ATOM 16024 C C . ALA D 4 293 ? 204.210 192.943 214.635 1.00 32.57 293 ALA C C 1
ATOM 16025 O O . ALA D 4 293 ? 205.139 192.160 214.836 1.00 49.05 293 ALA C O 1
ATOM 16027 N N . ILE D 4 294 ? 203.798 193.833 215.532 1.00 15.23 294 ILE C N 1
ATOM 16028 C CA . ILE D 4 294 ? 204.447 193.993 216.826 1.00 13.60 294 ILE C CA 1
ATOM 16029 C C . ILE D 4 294 ? 203.390 194.009 217.913 1.00 8.06 294 ILE C C 1
ATOM 16030 O O . ILE D 4 294 ? 202.341 194.644 217.764 1.00 22.29 294 ILE C O 1
ATOM 16035 N N . SER D 4 295 ? 203.675 193.314 219.008 1.00 12.91 295 SER C N 1
ATOM 16036 C CA . SER D 4 295 ? 202.829 193.292 220.189 1.00 17.65 295 SER C CA 1
ATOM 16037 C C . SER D 4 295 ? 203.617 193.834 221.371 1.00 16.62 295 SER C C 1
ATOM 16038 O O . SER D 4 295 ? 204.809 193.551 221.510 1.00 21.21 295 SER C O 1
ATOM 16041 N N . SER D 4 296 ? 202.957 194.632 222.210 1.00 16.60 296 SER C N 1
ATOM 16042 C CA . SER D 4 296 ? 203.586 195.169 223.406 1.00 13.14 296 SER C CA 1
ATOM 16043 C C . SER D 4 296 ? 203.031 194.594 224.697 1.00 19.84 296 SER C C 1
ATOM 16044 O O . SER D 4 296 ? 203.732 194.616 225.711 1.00 30.98 296 SER C O 1
ATOM 16047 N N . PHE D 4 297 ? 201.797 194.092 224.695 1.00 14.10 297 PHE C N 1
ATOM 16048 C CA . PHE D 4 297 ? 201.313 193.368 225.862 1.00 15.59 297 PHE C CA 1
ATOM 16049 C C . PHE D 4 297 ? 202.165 192.132 226.101 1.00 27.46 297 PHE C C 1
ATOM 16050 O O . PHE D 4 297 ? 202.680 191.919 227.204 1.00 34.59 297 PHE C O 1
ATOM 16058 N N . THR D 4 298 ? 202.331 191.312 225.072 1.00 28.61 298 THR C N 1
ATOM 16059 C CA . THR D 4 298 ? 203.404 190.334 225.003 1.00 16.48 298 THR C CA 1
ATOM 16060 C C . THR D 4 298 ? 204.553 190.968 224.231 1.00 13.38 298 THR C C 1
ATOM 16061 O O . THR D 4 298 ? 204.337 191.894 223.445 1.00 24.65 298 THR C O 1
ATOM 16065 N N . ARG D 4 299 ? 205.766 190.476 224.450 1.00 28.70 299 ARG C N 1
ATOM 16066 C CA . ARG D 4 299 ? 206.934 191.152 223.906 1.00 35.15 299 ARG C CA 1
ATOM 16067 C C . ARG D 4 299 ? 207.291 190.712 222.492 1.00 43.15 299 ARG C C 1
ATOM 16068 O O . ARG D 4 299 ? 208.305 191.176 221.964 1.00 42.01 299 ARG C O 1
ATOM 16076 N N . HIS D 4 300 ? 206.503 189.848 221.864 1.00 43.39 300 HIS C N 1
ATOM 16077 C CA . HIS D 4 300 ? 206.953 189.203 220.641 1.00 36.29 300 HIS C CA 1
ATOM 16078 C C . HIS D 4 300 ? 206.806 190.114 219.425 1.00 32.00 300 HIS C C 1
ATOM 16079 O O . HIS D 4 300 ? 206.092 191.116 219.442 1.00 34.46 300 HIS C O 1
ATOM 16086 N N . VAL D 4 301 ? 207.522 189.746 218.361 1.00 43.83 301 VAL C N 1
ATOM 16087 C CA . VAL D 4 301 ? 207.448 190.378 217.050 1.00 39.76 301 VAL C CA 1
ATOM 16088 C C . VAL D 4 301 ? 207.234 189.280 216.021 1.00 35.68 301 VAL C C 1
ATOM 16089 O O . VAL D 4 301 ? 207.791 188.186 216.139 1.00 58.56 301 VAL C O 1
ATOM 16093 N N . PHE D 4 302 ? 206.435 189.570 215.001 1.00 22.07 302 PHE C N 1
ATOM 16094 C CA . PHE D 4 302 ? 206.113 188.595 213.968 1.00 31.19 302 PHE C CA 1
ATOM 16095 C C . PHE D 4 302 ? 206.612 189.087 212.619 1.00 38.21 302 PHE C C 1
ATOM 16096 O O . PHE D 4 302 ? 206.327 190.220 212.223 1.00 56.19 302 PHE C O 1
ATOM 16104 N N . THR D 4 303 ? 207.352 188.233 211.919 1.00 37.80 303 THR C N 1
ATOM 16105 C CA . THR D 4 303 ? 207.881 188.522 210.594 1.00 28.92 303 THR C CA 1
ATOM 16106 C C . THR D 4 303 ? 207.318 187.516 209.605 1.00 38.00 303 THR C C 1
ATOM 16107 O O . THR D 4 303 ? 207.120 186.349 209.946 1.00 62.38 303 THR C O 1
ATOM 16111 N N . CYS D 4 304 ? 207.064 187.964 208.382 1.00 29.85 304 CYS C N 1
ATOM 16112 C CA . CYS D 4 304 ? 206.441 187.134 207.364 1.00 31.06 304 CYS C CA 1
ATOM 16113 C C . CYS D 4 304 ? 207.326 187.083 206.131 1.00 42.92 304 CYS C C 1
ATOM 16114 O O . CYS D 4 304 ? 208.004 188.060 205.804 1.00 47.22 304 CYS C O 1
ATOM 16117 N N . GLY D 4 305 ? 207.327 185.935 205.456 1.00 32.73 305 GLY C N 1
ATOM 16118 C CA . GLY D 4 305 ? 208.060 185.758 204.221 1.00 24.84 305 GLY C CA 1
ATOM 16119 C C . GLY D 4 305 ? 207.265 184.860 203.302 1.00 16.76 305 GLY C C 1
ATOM 16120 O O . GLY D 4 305 ? 206.190 184.382 203.661 1.00 25.15 305 GLY C O 1
ATOM 16121 N N . ARG D 4 306 ? 207.800 184.627 202.104 1.00 13.40 306 ARG C N 1
ATOM 16122 C CA . ARG D 4 306 ? 207.075 183.805 201.142 1.00 23.61 306 ARG C CA 1
ATOM 16123 C C . ARG D 4 306 ? 206.978 182.348 201.564 1.00 20.31 306 ARG C C 1
ATOM 16124 O O . ARG D 4 306 ? 206.137 181.624 201.024 1.00 19.95 306 ARG C O 1
ATOM 16132 N N . ARG D 4 307 ? 207.793 181.909 202.522 1.00 14.18 307 ARG C N 1
ATOM 16133 C CA . ARG D 4 307 ? 207.867 180.505 202.887 1.00 9.86 307 ARG C CA 1
ATOM 16134 C C . ARG D 4 307 ? 207.370 180.192 204.289 1.00 13.52 307 ARG C C 1
ATOM 16135 O O . ARG D 4 307 ? 207.017 179.039 204.544 1.00 23.90 307 ARG C O 1
ATOM 16143 N N . GLY D 4 308 ? 207.324 181.162 205.193 1.00 14.73 308 GLY C N 1
ATOM 16144 C CA . GLY D 4 308 ? 206.851 180.893 206.534 1.00 18.64 308 GLY C CA 1
ATOM 16145 C C . GLY D 4 308 ? 206.868 182.146 207.385 1.00 18.29 308 GLY C C 1
ATOM 16146 O O . GLY D 4 308 ? 207.258 183.222 206.934 1.00 26.73 308 GLY C O 1
ATOM 16147 N N . ILE D 4 309 ? 206.434 181.974 208.632 1.00 35.35 309 ILE C N 1
ATOM 16148 C CA . ILE D 4 309 ? 206.354 183.045 209.619 1.00 37.40 309 ILE C CA 1
ATOM 16149 C C . ILE D 4 309 ? 207.304 182.710 210.757 1.00 35.74 309 ILE C C 1
ATOM 16150 O O . ILE D 4 309 ? 207.422 181.546 211.149 1.00 56.34 309 ILE C O 1
ATOM 16155 N N . LYS D 4 310 ? 207.988 183.724 211.278 1.00 25.36 310 LYS C N 1
ATOM 16156 C CA . LYS D 4 310 ? 208.932 183.552 212.371 1.00 37.78 310 LYS C CA 1
ATOM 16157 C C . LYS D 4 310 ? 208.596 184.521 213.495 1.00 41.11 310 LYS C C 1
ATOM 16158 O O . LYS D 4 310 ? 208.350 185.704 213.250 1.00 48.62 310 LYS C O 1
ATOM 16164 N N . VAL D 4 311 ? 208.587 184.011 214.725 1.00 40.65 311 VAL C N 1
ATOM 16165 C CA . VAL D 4 311 ? 208.190 184.768 215.907 1.00 31.71 311 VAL C CA 1
ATOM 16166 C C . VAL D 4 311 ? 209.437 185.059 216.723 1.00 38.21 311 VAL C C 1
ATOM 16167 O O . VAL D 4 311 ? 210.195 184.141 217.051 1.00 56.85 311 VAL C O 1
ATOM 16171 N N . TRP D 4 312 ? 209.650 186.327 217.051 1.00 32.63 312 TRP C N 1
ATOM 16172 C CA . TRP D 4 312 ? 210.807 186.767 217.816 1.00 30.76 312 TRP C CA 1
ATOM 16173 C C . TRP D 4 312 ? 210.368 187.240 219.195 1.00 30.45 312 TRP C C 1
ATOM 16174 O O . TRP D 4 312 ? 209.191 187.497 219.444 1.00 38.39 312 TRP C O 1
ATOM 16185 N N . SER D 4 313 ? 211.339 187.352 220.098 1.00 27.84 313 SER C N 1
ATOM 16186 C CA . SER D 4 313 ? 211.109 187.824 221.456 1.00 31.07 313 SER C CA 1
ATOM 16187 C C . SER D 4 313 ? 212.025 189.001 221.744 1.00 38.92 313 SER C C 1
ATOM 16188 O O . SER D 4 313 ? 213.201 188.988 221.370 1.00 37.22 313 SER C O 1
ATOM 16191 N N . LEU D 4 314 ? 211.483 190.016 222.414 1.00 33.41 314 LEU C N 1
ATOM 16192 C CA . LEU D 4 314 ? 212.197 191.258 222.670 1.00 27.60 314 LEU C CA 1
ATOM 16193 C C . LEU D 4 314 ? 212.717 191.351 224.099 1.00 33.78 314 LEU C C 1
ATOM 16194 O O . LEU D 4 314 ? 213.146 192.427 224.527 1.00 34.00 314 LEU C O 1
ATOM 16199 N N . THR D 4 315 ? 212.701 190.248 224.843 1.00 30.40 315 THR C N 1
ATOM 16200 C CA . THR D 4 315 ? 213.070 190.288 226.250 1.00 15.01 315 THR C CA 1
ATOM 16201 C C . THR D 4 315 ? 214.573 190.217 226.474 1.00 13.48 315 THR C C 1
ATOM 16202 O O . THR D 4 315 ? 215.078 190.840 227.414 1.00 23.84 315 THR C O 1
ATOM 16206 N N . GLY D 4 316 ? 215.304 189.482 225.645 1.00 12.07 316 GLY C N 1
ATOM 16207 C CA . GLY D 4 316 ? 216.736 189.375 225.805 1.00 14.51 316 GLY C CA 1
ATOM 16208 C C . GLY D 4 316 ? 217.447 190.648 225.404 1.00 15.68 316 GLY C C 1
ATOM 16209 O O . GLY D 4 316 ? 216.850 191.607 224.918 1.00 20.10 316 GLY C O 1
ATOM 16210 N N . GLN D 4 317 ? 218.759 190.659 225.629 1.00 13.32 317 GLN C N 1
ATOM 16211 C CA . GLN D 4 317 ? 219.611 191.788 225.273 1.00 14.68 317 GLN C CA 1
ATOM 16212 C C . GLN D 4 317 ? 220.707 191.306 224.334 1.00 20.47 317 GLN C C 1
ATOM 16213 O O . GLN D 4 317 ? 221.610 190.576 224.754 1.00 21.55 317 GLN C O 1
ATOM 16219 N N . VAL D 4 318 ? 220.629 191.722 223.069 1.00 23.80 318 VAL C N 1
ATOM 16220 C CA . VAL D 4 318 ? 221.630 191.378 222.065 1.00 17.69 318 VAL C CA 1
ATOM 16221 C C . VAL D 4 318 ? 221.462 192.295 220.861 1.00 15.54 318 VAL C C 1
ATOM 16222 O O . VAL D 4 318 ? 220.340 192.666 220.503 1.00 16.59 318 VAL C O 1
ATOM 16226 N N . ALA D 4 319 ? 222.574 192.666 220.226 1.00 15.47 319 ALA C N 1
ATOM 16227 C CA . ALA D 4 319 ? 222.517 193.637 219.138 1.00 18.26 319 ALA C CA 1
ATOM 16228 C C . ALA D 4 319 ? 221.738 193.092 217.949 1.00 17.74 319 ALA C C 1
ATOM 16229 O O . ALA D 4 319 ? 220.827 193.751 217.440 1.00 20.24 319 ALA C O 1
ATOM 16231 N N . GLU D 4 320 ? 222.087 191.894 217.488 1.00 19.22 320 GLU C N 1
ATOM 16232 C CA . GLU D 4 320 ? 221.371 191.233 216.407 1.00 16.98 320 GLU C CA 1
ATOM 16233 C C . GLU D 4 320 ? 221.139 189.781 216.781 1.00 14.61 320 GLU C C 1
ATOM 16234 O O . GLU D 4 320 ? 222.063 189.094 217.223 1.00 14.86 320 GLU C O 1
ATOM 16240 N N . ASP D 4 321 ? 219.908 189.315 216.593 1.00 15.16 321 ASP C N 1
ATOM 16241 C CA . ASP D 4 321 ? 219.512 187.975 216.999 1.00 27.10 321 ASP C CA 1
ATOM 16242 C C . ASP D 4 321 ? 219.275 187.102 215.775 1.00 21.65 321 ASP C C 1
ATOM 16243 O O . ASP D 4 321 ? 218.769 187.570 214.752 1.00 21.24 321 ASP C O 1
ATOM 16248 N N . ARG D 4 322 ? 219.664 185.833 215.886 1.00 19.82 322 ARG C N 1
ATOM 16249 C CA . ARG D 4 322 ? 219.531 184.876 214.803 1.00 20.67 322 ARG C CA 1
ATOM 16250 C C . ARG D 4 322 ? 218.672 183.675 215.162 1.00 29.17 322 ARG C C 1
ATOM 16251 O O . ARG D 4 322 ? 218.541 182.768 214.335 1.00 31.80 322 ARG C O 1
ATOM 16259 N N . PHE D 4 323 ? 218.083 183.640 216.357 1.00 39.75 323 PHE C N 1
ATOM 16260 C CA . PHE D 4 323 ? 217.362 182.466 216.839 1.00 39.96 323 PHE C CA 1
ATOM 16261 C C . PHE D 4 323 ? 215.912 182.819 217.151 1.00 31.74 323 PHE C C 1
ATOM 16262 O O . PHE D 4 323 ? 215.629 183.402 218.208 1.00 31.67 323 PHE C O 1
ATOM 16270 N N . PRO D 4 324 ? 214.963 182.491 216.280 1.00 27.62 324 PRO C N 1
ATOM 16271 C CA . PRO D 4 324 ? 213.566 182.842 216.542 1.00 31.14 324 PRO C CA 1
ATOM 16272 C C . PRO D 4 324 ? 213.008 182.112 217.750 1.00 27.78 324 PRO C C 1
ATOM 16273 O O . PRO D 4 324 ? 213.466 181.036 218.133 1.00 50.08 324 PRO C O 1
ATOM 16277 N N . GLU D 4 325 ? 211.994 182.727 218.355 1.00 26.15 325 GLU C N 1
ATOM 16278 C CA . GLU D 4 325 ? 211.250 182.055 219.412 1.00 32.27 325 GLU C CA 1
ATOM 16279 C C . GLU D 4 325 ? 210.476 180.864 218.867 1.00 44.42 325 GLU C C 1
ATOM 16280 O O . GLU D 4 325 ? 210.215 179.909 219.603 1.00 51.20 325 GLU C O 1
ATOM 16286 N N . SER D 4 326 ? 210.091 180.907 217.596 1.00 46.61 326 SER C N 1
ATOM 16287 C CA . SER D 4 326 ? 209.362 179.823 216.953 1.00 42.16 326 SER C CA 1
ATOM 16288 C C . SER D 4 326 ? 209.437 180.039 215.453 1.00 31.44 326 SER C C 1
ATOM 16289 O O . SER D 4 326 ? 209.788 181.124 214.988 1.00 41.29 326 SER C O 1
ATOM 16292 N N . HIS D 4 327 ? 209.109 178.994 214.702 1.00 57.07 327 HIS C N 1
ATOM 16293 C CA . HIS D 4 327 ? 209.062 179.066 213.248 1.00 60.15 327 HIS C CA 1
ATOM 16294 C C . HIS D 4 327 ? 207.883 178.248 212.759 1.00 61.32 327 HIS C C 1
ATOM 16295 O O . HIS D 4 327 ? 207.746 177.079 213.128 1.00 72.52 327 HIS C O 1
ATOM 16302 N N . LEU D 4 328 ? 207.044 178.851 211.918 1.00 40.26 328 LEU C N 1
ATOM 16303 C CA . LEU D 4 328 ? 205.797 178.239 211.461 1.00 36.71 328 LEU C CA 1
ATOM 16304 C C . LEU D 4 328 ? 205.853 178.082 209.949 1.00 35.94 328 LEU C C 1
ATOM 16305 O O . LEU D 4 328 ? 205.343 178.936 209.210 1.00 44.32 328 LEU C O 1
ATOM 16310 N N . PRO D 4 329 ? 206.445 177.005 209.443 1.00 20.91 329 PRO C N 1
ATOM 16311 C CA . PRO D 4 329 ? 206.576 176.845 207.996 1.00 24.53 329 PRO C CA 1
ATOM 16312 C C . PRO D 4 329 ? 205.289 176.366 207.352 1.00 20.99 329 PRO C C 1
ATOM 16313 O O . PRO D 4 329 ? 204.424 175.764 207.987 1.00 28.81 329 PRO C O 1
ATOM 16317 N N . ILE D 4 330 ? 205.176 176.653 206.060 1.00 18.19 330 ILE C N 1
ATOM 16318 C CA . ILE D 4 330 ? 204.051 176.221 205.241 1.00 19.96 330 ILE C CA 1
ATOM 16319 C C . ILE D 4 330 ? 204.626 175.417 204.087 1.00 25.25 330 ILE C C 1
ATOM 16320 O O . ILE D 4 330 ? 205.385 175.951 203.268 1.00 27.09 330 ILE C O 1
ATOM 16325 N N . GLN D 4 331 ? 204.270 174.138 204.019 1.00 34.45 331 GLN C N 1
ATOM 16326 C CA . GLN D 4 331 ? 204.753 173.243 202.977 1.00 35.03 331 GLN C CA 1
ATOM 16327 C C . GLN D 4 331 ? 203.585 172.838 202.092 1.00 36.12 331 GLN C C 1
ATOM 16328 O O . GLN D 4 331 ? 202.651 172.172 202.553 1.00 32.77 331 GLN C O 1
ATOM 16334 N N . THR D 4 332 ? 203.635 173.256 200.834 1.00 37.57 332 THR C N 1
ATOM 16335 C CA . THR D 4 332 ? 202.697 172.815 199.812 1.00 38.69 332 THR C CA 1
ATOM 16336 C C . THR D 4 332 ? 203.280 173.206 198.460 1.00 37.89 332 THR C C 1
ATOM 16337 O O . THR D 4 332 ? 203.691 174.359 198.282 1.00 31.71 332 THR C O 1
ATOM 16341 N N . PRO D 4 333 ? 203.357 172.292 197.493 1.00 45.81 333 PRO C N 1
ATOM 16342 C CA . PRO D 4 333 ? 203.966 172.647 196.203 1.00 44.09 333 PRO C CA 1
ATOM 16343 C C . PRO D 4 333 ? 203.292 173.868 195.597 1.00 40.25 333 PRO C C 1
ATOM 16344 O O . PRO D 4 333 ? 202.086 173.873 195.342 1.00 45.00 333 PRO C O 1
ATOM 16348 N N . GLY D 4 334 ? 204.084 174.907 195.363 1.00 32.19 334 GLY C N 1
ATOM 16349 C CA . GLY D 4 334 ? 203.553 176.143 194.818 1.00 30.26 334 GLY C CA 1
ATOM 16350 C C . GLY D 4 334 ? 202.614 176.880 195.748 1.00 28.93 334 GLY C C 1
ATOM 16351 O O . GLY D 4 334 ? 201.558 177.352 195.308 1.00 29.62 334 GLY C O 1
ATOM 16352 N N . ALA D 4 335 ? 202.970 176.989 197.025 1.00 24.34 335 ALA C N 1
ATOM 16353 C CA . ALA D 4 335 ? 202.209 177.754 198.003 1.00 21.18 335 ALA C CA 1
ATOM 16354 C C . ALA D 4 335 ? 203.107 178.830 198.596 1.00 15.18 335 ALA C C 1
ATOM 16355 O O . ALA D 4 335 ? 204.285 178.580 198.868 1.00 20.94 335 ALA C O 1
ATOM 16357 N N . PHE D 4 336 ? 202.553 180.020 198.791 1.00 8.34 336 PHE C N 1
ATOM 16358 C CA . PHE D 4 336 ? 203.302 181.198 199.208 1.00 10.74 336 PHE C CA 1
ATOM 16359 C C . PHE D 4 336 ? 202.532 181.945 200.290 1.00 20.30 336 PHE C C 1
ATOM 16360 O O . PHE D 4 336 ? 201.385 181.622 200.603 1.00 27.63 336 PHE C O 1
ATOM 16368 N N . LEU D 4 337 ? 203.179 182.960 200.861 1.00 14.96 337 LEU C N 1
ATOM 16369 C CA . LEU D 4 337 ? 202.546 183.844 201.828 1.00 8.81 337 LEU C CA 1
ATOM 16370 C C . LEU D 4 337 ? 202.725 185.285 201.384 1.00 9.11 337 LEU C C 1
ATOM 16371 O O . LEU D 4 337 ? 203.780 185.654 200.865 1.00 20.48 337 LEU C O 1
ATOM 16376 N N . ARG D 4 338 ? 201.688 186.095 201.591 1.00 2.82 338 ARG C N 1
ATOM 16377 C CA . ARG D 4 338 ? 201.751 187.515 201.275 1.00 5.71 338 ARG C CA 1
ATOM 16378 C C . ARG D 4 338 ? 201.494 188.380 202.496 1.00 11.78 338 ARG C C 1
ATOM 16379 O O . ARG D 4 338 ? 202.184 189.380 202.712 1.00 24.05 338 ARG C O 1
ATOM 16387 N N . THR D 4 339 ? 200.503 188.006 203.297 1.00 12.14 339 THR C N 1
ATOM 16388 C CA . THR D 4 339 ? 199.946 188.891 204.305 1.00 18.07 339 THR C CA 1
ATOM 16389 C C . THR D 4 339 ? 199.966 188.229 205.674 1.00 13.37 339 THR C C 1
ATOM 16390 O O . THR D 4 339 ? 200.170 187.022 205.813 1.00 18.93 339 THR C O 1
ATOM 16394 N N . CYS D 4 340 ? 199.764 189.061 206.691 1.00 10.15 340 CYS C N 1
ATOM 16395 C CA . CYS D 4 340 ? 199.646 188.632 208.075 1.00 6.40 340 CYS C CA 1
ATOM 16396 C C . CYS D 4 340 ? 198.974 189.758 208.840 1.00 12.05 340 CYS C C 1
ATOM 16397 O O . CYS D 4 340 ? 199.035 190.921 208.439 1.00 29.73 340 CYS C O 1
ATOM 16400 N N . LEU D 4 341 ? 198.330 189.407 209.945 1.00 10.87 341 LEU C N 1
ATOM 16401 C CA . LEU D 4 341 ? 197.590 190.401 210.706 1.00 10.64 341 LEU C CA 1
ATOM 16402 C C . LEU D 4 341 ? 197.412 189.914 212.132 1.00 17.65 341 LEU C C 1
ATOM 16403 O O . LEU D 4 341 ? 196.984 188.781 212.358 1.00 29.15 341 LEU C O 1
ATOM 16408 N N . LEU D 4 342 ? 197.731 190.783 213.084 1.00 28.55 342 LEU C N 1
ATOM 16409 C CA . LEU D 4 342 ? 197.639 190.480 214.503 1.00 29.09 342 LEU C CA 1
ATOM 16410 C C . LEU D 4 342 ? 196.425 191.183 215.091 1.00 28.06 342 LEU C C 1
ATOM 16411 O O . LEU D 4 342 ? 196.311 192.408 215.003 1.00 42.34 342 LEU C O 1
ATOM 16416 N N . SER D 4 343 ? 195.526 190.412 215.693 1.00 17.09 343 SER C N 1
ATOM 16417 C CA . SER D 4 343 ? 194.384 191.008 216.359 1.00 20.10 343 SER C CA 1
ATOM 16418 C C . SER D 4 343 ? 194.852 192.022 217.396 1.00 27.25 343 SER C C 1
ATOM 16419 O O . SER D 4 343 ? 195.992 191.993 217.860 1.00 25.16 343 SER C O 1
ATOM 16422 N N . SER D 4 344 ? 193.954 192.939 217.755 1.00 40.68 344 SER C N 1
ATOM 16423 C CA . SER D 4 344 ? 194.342 194.009 218.663 1.00 41.19 344 SER C CA 1
ATOM 16424 C C . SER D 4 344 ? 194.621 193.487 220.065 1.00 41.58 344 SER C C 1
ATOM 16425 O O . SER D 4 344 ? 195.507 194.009 220.750 1.00 50.50 344 SER C O 1
ATOM 16428 N N . ASN D 4 345 ? 193.888 192.472 220.512 1.00 25.74 345 ASN C N 1
ATOM 16429 C CA . ASN D 4 345 ? 194.068 191.929 221.851 1.00 18.92 345 ASN C CA 1
ATOM 16430 C C . ASN D 4 345 ? 195.256 190.985 221.949 1.00 17.28 345 ASN C C 1
ATOM 16431 O O . ASN D 4 345 ? 195.554 190.505 223.045 1.00 34.68 345 ASN C O 1
ATOM 16436 N N . SER D 4 346 ? 195.934 190.705 220.838 1.00 11.97 346 SER C N 1
ATOM 16437 C CA . SER D 4 346 ? 197.144 189.885 220.839 1.00 19.30 346 SER C CA 1
ATOM 16438 C C . SER D 4 346 ? 196.838 188.439 221.218 1.00 19.27 346 SER C C 1
ATOM 16439 O O . SER D 4 346 ? 197.601 187.794 221.936 1.00 16.09 346 SER C O 1
ATOM 16442 N N . ARG D 4 347 ? 195.713 187.922 220.728 1.00 21.23 347 ARG C N 1
ATOM 16443 C CA . ARG D 4 347 ? 195.301 186.561 221.030 1.00 21.05 347 ARG C CA 1
ATOM 16444 C C . ARG D 4 347 ? 195.082 185.701 219.794 1.00 27.74 347 ARG C C 1
ATOM 16445 O O . ARG D 4 347 ? 194.696 184.537 219.937 1.00 34.01 347 ARG C O 1
ATOM 16453 N N . SER D 4 348 ? 195.302 186.232 218.596 1.00 27.62 348 SER C N 1
ATOM 16454 C CA . SER D 4 348 ? 195.186 185.440 217.382 1.00 24.96 348 SER C CA 1
ATOM 16455 C C . SER D 4 348 ? 196.012 186.109 216.296 1.00 20.16 348 SER C C 1
ATOM 16456 O O . SER D 4 348 ? 196.472 187.240 216.454 1.00 29.04 348 SER C O 1
ATOM 16459 N N . LEU D 4 349 ? 196.208 185.389 215.197 1.00 25.45 349 LEU C N 1
ATOM 16460 C CA . LEU D 4 349 ? 197.018 185.886 214.094 1.00 26.40 349 LEU C CA 1
ATOM 16461 C C . LEU D 4 349 ? 196.537 185.245 212.804 1.00 31.23 349 LEU C C 1
ATOM 16462 O O . LEU D 4 349 ? 196.441 184.019 212.725 1.00 39.31 349 LEU C O 1
ATOM 16467 N N . LEU D 4 350 ? 196.237 186.071 211.806 1.00 22.85 350 LEU C N 1
ATOM 16468 C CA . LEU D 4 350 ? 195.700 185.611 210.534 1.00 16.76 350 LEU C CA 1
ATOM 16469 C C . LEU D 4 350 ? 196.818 185.479 209.510 1.00 20.46 350 LEU C C 1
ATOM 16470 O O . LEU D 4 350 ? 197.829 186.181 209.586 1.00 30.02 350 LEU C O 1
ATOM 16475 N N . THR D 4 351 ? 196.635 184.577 208.550 1.00 11.03 351 THR C N 1
ATOM 16476 C CA . THR D 4 351 ? 197.646 184.316 207.538 1.00 7.19 351 THR C CA 1
ATOM 16477 C C . THR D 4 351 ? 196.970 183.898 206.243 1.00 15.04 351 THR C C 1
ATOM 16478 O O . THR D 4 351 ? 195.935 183.229 206.266 1.00 13.14 351 THR C O 1
ATOM 16482 N N . GLY D 4 352 ? 197.562 184.285 205.117 1.00 13.84 352 GLY C N 1
ATOM 16483 C CA . GLY D 4 352 ? 197.015 183.929 203.822 1.00 7.18 352 GLY C CA 1
ATOM 16484 C C . GLY D 4 352 ? 198.042 184.098 202.728 1.00 4.78 352 GLY C C 1
ATOM 16485 O O . GLY D 4 352 ? 199.080 184.736 202.917 1.00 15.30 352 GLY C O 1
ATOM 16486 N N . GLY D 4 353 ? 197.740 183.518 201.577 1.00 4.40 353 GLY C N 1
ATOM 16487 C CA . GLY D 4 353 ? 198.649 183.595 200.456 1.00 5.32 353 GLY C CA 1
ATOM 16488 C C . GLY D 4 353 ? 198.041 183.017 199.200 1.00 7.93 353 GLY C C 1
ATOM 16489 O O . GLY D 4 353 ? 196.835 182.781 199.126 1.00 15.68 353 GLY C O 1
ATOM 16490 N N . TYR D 4 354 ? 198.894 182.797 198.209 1.00 9.57 354 TYR C N 1
ATOM 16491 C CA . TYR D 4 354 ? 198.471 182.272 196.920 1.00 12.31 354 TYR C CA 1
ATOM 16492 C C . TYR D 4 354 ? 198.351 180.755 196.967 1.00 8.44 354 TYR C C 1
ATOM 16493 O O . TYR D 4 354 ? 199.019 180.082 197.753 1.00 15.24 354 TYR C O 1
ATOM 16502 N N . ASN D 4 355 ? 197.488 180.220 196.109 1.00 7.64 355 ASN C N 1
ATOM 16503 C CA . ASN D 4 355 ? 197.376 178.779 195.891 1.00 10.74 355 ASN C CA 1
ATOM 16504 C C . ASN D 4 355 ? 197.265 178.007 197.196 1.00 11.26 355 ASN C C 1
ATOM 16505 O O . ASN D 4 355 ? 197.663 176.842 197.263 1.00 12.37 355 ASN C O 1
ATOM 16510 N N . LEU D 4 356 ? 196.734 178.630 198.241 1.00 16.64 356 LEU C N 1
ATOM 16511 C CA . LEU D 4 356 ? 196.589 177.987 199.537 1.00 19.83 356 LEU C CA 1
ATOM 16512 C C . LEU D 4 356 ? 195.127 177.645 199.790 1.00 8.23 356 LEU C C 1
ATOM 16513 O O . LEU D 4 356 ? 194.218 178.362 199.369 1.00 2.23 356 LEU C O 1
ATOM 16518 N N . ALA D 4 357 ? 194.915 176.530 200.489 1.00 12.32 357 ALA C N 1
ATOM 16519 C CA . ALA D 4 357 ? 193.579 175.955 200.590 1.00 14.83 357 ALA C CA 1
ATOM 16520 C C . ALA D 4 357 ? 192.621 176.870 201.340 1.00 17.72 357 ALA C C 1
ATOM 16521 O O . ALA D 4 357 ? 191.411 176.850 201.086 1.00 13.06 357 ALA C O 1
ATOM 16523 N N . SER D 4 358 ? 193.128 177.664 202.278 1.00 14.59 358 SER C N 1
ATOM 16524 C CA . SER D 4 358 ? 192.254 178.469 203.120 1.00 2.42 358 SER C CA 1
ATOM 16525 C C . SER D 4 358 ? 193.094 179.425 203.955 1.00 7.48 358 SER C C 1
ATOM 16526 O O . SER D 4 358 ? 194.307 179.257 204.096 1.00 23.70 358 SER C O 1
ATOM 16529 N N . VAL D 4 359 ? 192.425 180.434 204.504 1.00 1.75 359 VAL C N 1
ATOM 16530 C CA . VAL D 4 359 ? 193.062 181.400 205.395 1.00 4.93 359 VAL C CA 1
ATOM 16531 C C . VAL D 4 359 ? 193.096 180.824 206.803 1.00 13.41 359 VAL C C 1
ATOM 16532 O O . VAL D 4 359 ? 192.062 180.421 207.345 1.00 13.38 359 VAL C O 1
ATOM 16536 N N . SER D 4 360 ? 194.282 180.799 207.404 1.00 16.37 360 SER C N 1
ATOM 16537 C CA . SER D 4 360 ? 194.518 180.109 208.662 1.00 7.60 360 SER C CA 1
ATOM 16538 C C . SER D 4 360 ? 194.765 181.101 209.788 1.00 18.04 360 SER C C 1
ATOM 16539 O O . SER D 4 360 ? 195.450 182.109 209.607 1.00 33.75 360 SER C O 1
ATOM 16542 N N . VAL D 4 361 ? 194.209 180.799 210.960 1.00 21.31 361 VAL C N 1
ATOM 16543 C CA . VAL D 4 361 ? 194.336 181.644 212.142 1.00 21.90 361 VAL C CA 1
ATOM 16544 C C . VAL D 4 361 ? 195.033 180.850 213.236 1.00 15.88 361 VAL C C 1
ATOM 16545 O O . VAL D 4 361 ? 194.648 179.715 213.533 1.00 26.64 361 VAL C O 1
ATOM 16549 N N . TRP D 4 362 ? 196.057 181.446 213.837 1.00 25.35 362 TRP C N 1
ATOM 16550 C CA . TRP D 4 362 ? 196.840 180.804 214.882 1.00 28.68 362 TRP C CA 1
ATOM 16551 C C . TRP D 4 362 ? 196.362 181.260 216.250 1.00 35.95 362 TRP C C 1
ATOM 16552 O O . TRP D 4 362 ? 195.904 182.393 216.410 1.00 56.45 362 TRP C O 1
ATOM 16563 N N . ASP D 4 363 ? 196.469 180.371 217.234 1.00 30.82 363 ASP C N 1
ATOM 16564 C CA . ASP D 4 363 ? 196.067 180.654 218.604 1.00 32.88 363 ASP C CA 1
ATOM 16565 C C . ASP D 4 363 ? 197.312 180.962 219.424 1.00 34.96 363 ASP C C 1
ATOM 16566 O O . ASP D 4 363 ? 198.158 180.086 219.623 1.00 46.30 363 ASP C O 1
ATOM 16571 N N . LEU D 4 364 ? 197.419 182.197 219.902 1.00 32.08 364 LEU C N 1
ATOM 16572 C CA . LEU D 4 364 ? 198.603 182.633 220.624 1.00 28.89 364 LEU C CA 1
ATOM 16573 C C . LEU D 4 364 ? 198.462 182.524 222.135 1.00 36.12 364 LEU C C 1
ATOM 16574 O O . LEU D 4 364 ? 199.480 182.469 222.831 1.00 44.66 364 LEU C O 1
ATOM 16579 N N . ALA D 4 365 ? 197.241 182.503 222.663 1.00 29.33 365 ALA C N 1
ATOM 16580 C CA . ALA D 4 365 ? 197.049 182.413 224.104 1.00 23.01 365 ALA C CA 1
ATOM 16581 C C . ALA D 4 365 ? 197.171 180.995 224.640 1.00 17.48 365 ALA C C 1
ATOM 16582 O O . ALA D 4 365 ? 197.317 180.825 225.853 1.00 24.78 365 ALA C O 1
ATOM 16584 N N . ALA D 4 366 ? 197.102 179.982 223.783 1.00 12.40 366 ALA C N 1
ATOM 16585 C CA . ALA D 4 366 ? 197.226 178.614 224.238 1.00 17.50 366 ALA C CA 1
ATOM 16586 C C . ALA D 4 366 ? 198.678 178.312 224.595 1.00 29.15 366 ALA C C 1
ATOM 16587 O O . ALA D 4 366 ? 199.597 178.956 224.088 1.00 29.17 366 ALA C O 1
ATOM 16589 N N . PRO D 4 367 ? 198.911 177.328 225.468 1.00 31.93 367 PRO C N 1
ATOM 16590 C CA . PRO D 4 367 ? 200.289 177.025 225.874 1.00 25.88 367 PRO C CA 1
ATOM 16591 C C . PRO D 4 367 ? 201.194 176.623 224.728 1.00 36.37 367 PRO C C 1
ATOM 16592 O O . PRO D 4 367 ? 202.414 176.769 224.864 1.00 37.72 367 PRO C O 1
ATOM 16596 N N . SER D 4 368 ? 200.652 176.125 223.615 1.00 38.72 368 SER C N 1
ATOM 16597 C CA . SER D 4 368 ? 201.459 175.730 222.464 1.00 35.34 368 SER C CA 1
ATOM 16598 C C . SER D 4 368 ? 200.806 176.227 221.184 1.00 31.48 368 SER C C 1
ATOM 16599 O O . SER D 4 368 ? 199.589 176.113 221.021 1.00 27.69 368 SER C O 1
ATOM 16602 N N . LEU D 4 369 ? 201.618 176.774 220.281 1.00 50.57 369 LEU C N 1
ATOM 16603 C CA . LEU D 4 369 ? 201.105 177.296 219.021 1.00 52.17 369 LEU C CA 1
ATOM 16604 C C . LEU D 4 369 ? 200.450 176.194 218.202 1.00 53.65 369 LEU C C 1
ATOM 16605 O O . LEU D 4 369 ? 200.987 175.091 218.079 1.00 64.24 369 LEU C O 1
ATOM 16610 N N . HIS D 4 370 ? 199.294 176.503 217.624 1.00 28.85 370 HIS C N 1
ATOM 16611 C CA . HIS D 4 370 ? 198.614 175.571 216.739 1.00 25.58 370 HIS C CA 1
ATOM 16612 C C . HIS D 4 370 ? 197.491 176.311 216.034 1.00 32.44 370 HIS C C 1
ATOM 16613 O O . HIS D 4 370 ? 196.972 177.307 216.537 1.00 48.61 370 HIS C O 1
ATOM 16620 N N . VAL D 4 371 ? 197.119 175.809 214.866 1.00 19.74 371 VAL C N 1
ATOM 16621 C CA . VAL D 4 371 ? 196.009 176.380 214.115 1.00 18.19 371 VAL C CA 1
ATOM 16622 C C . VAL D 4 371 ? 194.702 175.932 214.749 1.00 16.34 371 VAL C C 1
ATOM 16623 O O . VAL D 4 371 ? 194.470 174.733 214.940 1.00 28.19 371 VAL C O 1
ATOM 16627 N N . LYS D 4 372 ? 193.835 176.887 215.076 1.00 2.23 372 LYS C N 1
ATOM 16628 C CA . LYS D 4 372 ? 192.565 176.556 215.708 1.00 17.41 372 LYS C CA 1
ATOM 16629 C C . LYS D 4 372 ? 191.380 176.600 214.755 1.00 22.82 372 LYS C C 1
ATOM 16630 O O . LYS D 4 372 ? 190.369 175.943 215.019 1.00 24.30 372 LYS C O 1
ATOM 16636 N N . GLU D 4 373 ? 191.469 177.349 213.659 1.00 14.08 373 GLU C N 1
ATOM 16637 C CA . GLU D 4 373 ? 190.372 177.459 212.711 1.00 14.50 373 GLU C CA 1
ATOM 16638 C C . GLU D 4 373 ? 190.935 177.571 211.304 1.00 14.86 373 GLU C C 1
ATOM 16639 O O . GLU D 4 373 ? 192.087 177.956 211.098 1.00 15.81 373 GLU C O 1
ATOM 16645 N N . GLN D 4 374 ? 190.101 177.217 210.330 1.00 19.19 374 GLN C N 1
ATOM 16646 C CA . GLN D 4 374 ? 190.440 177.338 208.917 1.00 9.52 374 GLN C CA 1
ATOM 16647 C C . GLN D 4 374 ? 189.290 178.042 208.217 1.00 7.17 374 GLN C C 1
ATOM 16648 O O . GLN D 4 374 ? 188.138 177.613 208.329 1.00 12.20 374 GLN C O 1
ATOM 16654 N N . LEU D 4 375 ? 189.604 179.114 207.497 1.00 6.16 375 LEU C N 1
ATOM 16655 C CA . LEU D 4 375 ? 188.594 179.913 206.827 1.00 13.41 375 LEU C CA 1
ATOM 16656 C C . LEU D 4 375 ? 188.680 179.653 205.331 1.00 11.60 375 LEU C C 1
ATOM 16657 O O . LEU D 4 375 ? 189.661 180.071 204.699 1.00 7.85 375 LEU C O 1
ATOM 16662 N N . PRO D 4 376 ? 187.695 178.993 204.719 1.00 10.04 376 PRO C N 1
ATOM 16663 C CA . PRO D 4 376 ? 187.913 178.404 203.394 1.00 7.82 376 PRO C CA 1
ATOM 16664 C C . PRO D 4 376 ? 187.876 179.416 202.260 1.00 14.13 376 PRO C C 1
ATOM 16665 O O . PRO D 4 376 ? 187.133 180.398 202.294 1.00 14.75 376 PRO C O 1
ATOM 16669 N N . CYS D 4 377 ? 188.699 179.155 201.247 1.00 16.17 377 CYS C N 1
ATOM 16670 C CA . CYS D 4 377 ? 188.655 179.890 199.985 1.00 10.24 377 CYS C CA 1
ATOM 16671 C C . CYS D 4 377 ? 189.383 179.055 198.947 1.00 10.71 377 CYS C C 1
ATOM 16672 O O . CYS D 4 377 ? 190.595 178.856 199.058 1.00 15.89 377 CYS C O 1
ATOM 16675 N N . ALA D 4 378 ? 188.659 178.576 197.942 1.00 15.32 378 ALA C N 1
ATOM 16676 C CA . ALA D 4 378 ? 189.193 177.637 196.967 1.00 11.06 378 ALA C CA 1
ATOM 16677 C C . ALA D 4 378 ? 189.588 178.377 195.701 1.00 15.83 378 ALA C C 1
ATOM 16678 O O . ALA D 4 378 ? 188.780 179.119 195.134 1.00 11.41 378 ALA C O 1
ATOM 16680 N N . GLY D 4 379 ? 190.826 178.171 195.263 1.00 16.77 379 GLY C N 1
ATOM 16681 C CA . GLY D 4 379 ? 191.289 178.749 194.011 1.00 14.59 379 GLY C CA 1
ATOM 16682 C C . GLY D 4 379 ? 191.256 180.260 193.989 1.00 14.27 379 GLY C C 1
ATOM 16683 O O . GLY D 4 379 ? 190.981 180.857 192.941 1.00 15.94 379 GLY C O 1
ATOM 16684 N N . LEU D 4 380 ? 191.529 180.895 195.124 1.00 12.26 380 LEU C N 1
ATOM 16685 C CA . LEU D 4 380 ? 191.561 182.343 195.231 1.00 8.82 380 LEU C CA 1
ATOM 16686 C C . LEU D 4 380 ? 192.895 182.772 195.820 1.00 7.60 380 LEU C C 1
ATOM 16687 O O . LEU D 4 380 ? 193.498 182.052 196.619 1.00 11.43 380 LEU C O 1
ATOM 16692 N N . ASN D 4 381 ? 193.349 183.950 195.414 1.00 5.93 381 ASN C N 1
ATOM 16693 C CA . ASN D 4 381 ? 194.627 184.506 195.848 1.00 6.83 381 ASN C CA 1
ATOM 16694 C C . ASN D 4 381 ? 194.352 185.771 196.652 1.00 18.18 381 ASN C C 1
ATOM 16695 O O . ASN D 4 381 ? 194.091 186.832 196.079 1.00 25.90 381 ASN C O 1
ATOM 16700 N N . CYS D 4 382 ? 194.407 185.663 197.976 1.00 15.41 382 CYS C N 1
ATOM 16701 C CA . CYS D 4 382 ? 194.193 186.817 198.833 1.00 7.01 382 CYS C CA 1
ATOM 16702 C C . CYS D 4 382 ? 195.431 187.701 198.851 1.00 12.15 382 CYS C C 1
ATOM 16703 O O . CYS D 4 382 ? 196.564 187.220 198.779 1.00 9.13 382 CYS C O 1
ATOM 16706 N N . GLN D 4 383 ? 195.202 189.012 198.950 1.00 24.07 383 GLN C N 1
ATOM 16707 C CA . GLN D 4 383 ? 196.293 189.977 199.011 1.00 17.95 383 GLN C CA 1
ATOM 16708 C C . GLN D 4 383 ? 196.144 191.009 200.116 1.00 19.20 383 GLN C C 1
ATOM 16709 O O . GLN D 4 383 ? 197.076 191.793 200.315 1.00 16.76 383 GLN C O 1
ATOM 16715 N N . ALA D 4 384 ? 195.029 191.045 200.840 1.00 16.31 384 ALA C N 1
ATOM 16716 C CA . ALA D 4 384 ? 194.868 191.965 201.954 1.00 4.79 384 ALA C CA 1
ATOM 16717 C C . ALA D 4 384 ? 193.997 191.309 203.012 1.00 13.17 384 ALA C C 1
ATOM 16718 O O . ALA D 4 384 ? 193.056 190.584 202.682 1.00 18.79 384 ALA C O 1
ATOM 16720 N N . LEU D 4 385 ? 194.313 191.571 204.278 1.00 11.12 385 LEU C N 1
ATOM 16721 C CA . LEU D 4 385 ? 193.601 190.989 205.406 1.00 9.82 385 LEU C CA 1
ATOM 16722 C C . LEU D 4 385 ? 193.193 192.085 206.379 1.00 8.52 385 LEU C C 1
ATOM 16723 O O . LEU D 4 385 ? 193.882 193.097 206.521 1.00 15.78 385 LEU C O 1
ATOM 16728 N N . ASP D 4 386 ? 192.067 191.875 207.050 1.00 1.30 386 ASP C N 1
ATOM 16729 C CA . ASP D 4 386 ? 191.649 192.776 208.112 1.00 3.46 386 ASP C CA 1
ATOM 16730 C C . ASP D 4 386 ? 190.626 192.064 208.980 1.00 17.57 386 ASP C C 1
ATOM 16731 O O . ASP D 4 386 ? 189.929 191.159 208.518 1.00 30.68 386 ASP C O 1
ATOM 16736 N N . ALA D 4 387 ? 190.545 192.481 210.242 1.00 18.72 387 ALA C N 1
ATOM 16737 C CA . ALA D 4 387 ? 189.695 191.818 211.218 1.00 9.18 387 ALA C CA 1
ATOM 16738 C C . ALA D 4 387 ? 189.076 192.839 212.154 1.00 6.21 387 ALA C C 1
ATOM 16739 O O . ALA D 4 387 ? 189.728 193.807 212.551 1.00 8.79 387 ALA C O 1
ATOM 16741 N N . ASN D 4 388 ? 187.813 192.611 212.501 1.00 16.77 388 ASN C N 1
ATOM 16742 C CA . ASN D 4 388 ? 187.103 193.387 213.510 1.00 15.88 388 ASN C CA 1
ATOM 16743 C C . ASN D 4 388 ? 186.649 192.429 214.600 1.00 16.05 388 ASN C C 1
ATOM 16744 O O . ASN D 4 388 ? 185.877 191.503 214.333 1.00 24.02 388 ASN C O 1
ATOM 16749 N N . LEU D 4 389 ? 187.124 192.653 215.821 1.00 23.05 389 LEU C N 1
ATOM 16750 C CA . LEU D 4 389 ? 186.897 191.715 216.911 1.00 22.89 389 LEU C CA 1
ATOM 16751 C C . LEU D 4 389 ? 185.624 191.993 217.697 1.00 32.07 389 LEU C C 1
ATOM 16752 O O . LEU D 4 389 ? 185.045 191.053 218.252 1.00 31.27 389 LEU C O 1
ATOM 16757 N N . ASP D 4 390 ? 185.172 193.247 217.758 1.00 44.76 390 ASP C N 1
ATOM 16758 C CA . ASP D 4 390 ? 183.951 193.543 218.498 1.00 45.59 390 ASP C CA 1
ATOM 16759 C C . ASP D 4 390 ? 182.773 192.761 217.938 1.00 47.38 390 ASP C C 1
ATOM 16760 O O . ASP D 4 390 ? 181.968 192.214 218.699 1.00 53.90 390 ASP C O 1
ATOM 16765 N N . ALA D 4 391 ? 182.658 192.696 216.614 1.00 27.52 391 ALA C N 1
ATOM 16766 C CA . ALA D 4 391 ? 181.605 191.937 215.956 1.00 26.18 391 ALA C CA 1
ATOM 16767 C C . ALA D 4 391 ? 182.093 190.600 215.416 1.00 20.59 391 ALA C C 1
ATOM 16768 O O . ALA D 4 391 ? 181.420 190.012 214.567 1.00 19.43 391 ALA C O 1
ATOM 16770 N N . ASN D 4 392 ? 183.252 190.122 215.875 1.00 14.28 392 ASN C N 1
ATOM 16771 C CA . ASN D 4 392 ? 183.792 188.806 215.523 1.00 19.01 392 ASN C CA 1
ATOM 16772 C C . ASN D 4 392 ? 183.702 188.538 214.017 1.00 20.22 392 ASN C C 1
ATOM 16773 O O . ASN D 4 392 ? 183.189 187.515 213.564 1.00 23.73 392 ASN C O 1
ATOM 16778 N N . LEU D 4 393 ? 184.248 189.474 213.243 1.00 12.90 393 LEU C N 1
ATOM 16779 C CA . LEU D 4 393 ? 184.274 189.383 211.792 1.00 4.87 393 LEU C CA 1
ATOM 16780 C C . LEU D 4 393 ? 185.713 189.425 211.302 1.00 5.51 393 LEU C C 1
ATOM 16781 O O . LEU D 4 393 ? 186.586 190.030 211.926 1.00 2.70 393 LEU C O 1
ATOM 16786 N N . ALA D 4 394 ? 185.950 188.771 210.166 1.00 11.01 394 ALA C N 1
ATOM 16787 C CA . ALA D 4 394 ? 187.239 188.798 209.491 1.00 6.20 394 ALA C CA 1
ATOM 16788 C C . ALA D 4 394 ? 187.018 189.035 208.008 1.00 12.51 394 ALA C C 1
ATOM 16789 O O . ALA D 4 394 ? 186.071 188.502 207.425 1.00 17.87 394 ALA C O 1
ATOM 16791 N N . PHE D 4 395 ? 187.897 189.830 207.400 1.00 11.04 395 PHE C N 1
ATOM 16792 C CA . PHE D 4 395 ? 187.758 190.235 206.010 1.00 3.33 395 PHE C CA 1
ATOM 16793 C C . PHE D 4 395 ? 189.003 189.837 205.234 1.00 2.47 395 PHE C C 1
ATOM 16794 O O . PHE D 4 395 ? 190.082 189.674 205.807 1.00 6.41 395 PHE C O 1
ATOM 16802 N N . ALA D 4 396 ? 188.846 189.679 203.923 1.00 0.00 396 ALA C N 1
ATOM 16803 C CA . ALA D 4 396 ? 189.975 189.372 203.058 1.00 0.03 396 ALA C CA 1
ATOM 16804 C C . ALA D 4 396 ? 189.623 189.747 201.631 1.00 3.31 396 ALA C C 1
ATOM 16805 O O . ALA D 4 396 ? 188.477 189.599 201.204 1.00 10.54 396 ALA C O 1
ATOM 16807 N N . SER D 4 397 ? 190.626 190.218 200.899 1.00 8.65 397 SER C N 1
ATOM 16808 C CA . SER D 4 397 ? 190.474 190.678 199.527 1.00 7.16 397 SER C CA 1
ATOM 16809 C C . SER D 4 397 ? 191.259 189.782 198.581 1.00 8.91 397 SER C C 1
ATOM 16810 O O . SER D 4 397 ? 192.439 189.508 198.813 1.00 13.75 397 SER C O 1
ATOM 16813 N N . PHE D 4 398 ? 190.612 189.350 197.503 1.00 6.06 398 PHE C N 1
ATOM 16814 C CA . PHE D 4 398 ? 191.196 188.407 196.567 1.00 2.71 398 PHE C CA 1
ATOM 16815 C C . PHE D 4 398 ? 191.426 189.078 195.222 1.00 7.80 398 PHE C C 1
ATOM 16816 O O . PHE D 4 398 ? 190.773 190.065 194.877 1.00 15.05 398 PHE C O 1
ATOM 16824 N N . THR D 4 399 ? 192.371 188.517 194.461 1.00 12.57 399 THR C N 1
ATOM 16825 C CA . THR D 4 399 ? 192.821 189.110 193.207 1.00 6.55 399 THR C CA 1
ATOM 16826 C C . THR D 4 399 ? 191.744 189.130 192.133 1.00 2.06 399 THR C C 1
ATOM 16827 O O . THR D 4 399 ? 191.899 189.848 191.144 1.00 2.24 399 THR C O 1
ATOM 16831 N N . SER D 4 400 ? 190.667 188.367 192.296 1.00 9.69 400 SER C N 1
ATOM 16832 C CA . SER D 4 400 ? 189.539 188.409 191.379 1.00 13.96 400 SER C CA 1
ATOM 16833 C C . SER D 4 400 ? 188.540 189.503 191.737 1.00 12.78 400 SER C C 1
ATOM 16834 O O . SER D 4 400 ? 187.385 189.442 191.304 1.00 2.39 400 SER C O 1
ATOM 16837 N N . GLY D 4 401 ? 188.956 190.493 192.520 1.00 15.52 401 GLY C N 1
ATOM 16838 C CA . GLY D 4 401 ? 188.072 191.582 192.900 1.00 14.69 401 GLY C CA 1
ATOM 16839 C C . GLY D 4 401 ? 186.923 191.168 193.789 1.00 12.76 401 GLY C C 1
ATOM 16840 O O . GLY D 4 401 ? 185.818 191.702 193.652 1.00 15.87 401 GLY C O 1
ATOM 16841 N N . VAL D 4 402 ? 187.159 190.238 194.707 1.00 12.64 402 VAL C N 1
ATOM 16842 C CA . VAL D 4 402 ? 186.127 189.721 195.594 1.00 13.50 402 VAL C CA 1
ATOM 16843 C C . VAL D 4 402 ? 186.589 189.892 197.032 1.00 13.52 402 VAL C C 1
ATOM 16844 O O . VAL D 4 402 ? 187.737 189.584 197.365 1.00 11.43 402 VAL C O 1
ATOM 16848 N N . VAL D 4 403 ? 185.698 190.393 197.879 1.00 13.83 403 VAL C N 1
ATOM 16849 C CA . VAL D 4 403 ? 185.946 190.537 199.307 1.00 17.33 403 VAL C CA 1
ATOM 16850 C C . VAL D 4 403 ? 184.983 189.610 200.035 1.00 14.73 403 VAL C C 1
ATOM 16851 O O . VAL D 4 403 ? 183.779 189.618 199.757 1.00 19.62 403 VAL C O 1
ATOM 16855 N N . ARG D 4 404 ? 185.511 188.802 200.949 1.00 0.00 404 ARG C N 1
ATOM 16856 C CA . ARG D 4 404 ? 184.718 187.851 201.712 1.00 0.15 404 ARG C CA 1
ATOM 16857 C C . ARG D 4 404 ? 184.721 188.227 203.184 1.00 11.79 404 ARG C C 1
ATOM 16858 O O . ARG D 4 404 ? 185.704 188.761 203.703 1.00 15.94 404 ARG C O 1
ATOM 16866 N N . ILE D 4 405 ? 183.610 187.940 203.855 1.00 17.71 405 ILE C N 1
ATOM 16867 C CA . ILE D 4 405 ? 183.442 188.223 205.274 1.00 7.67 405 ILE C CA 1
ATOM 16868 C C . ILE D 4 405 ? 183.112 186.921 205.986 1.00 11.47 405 ILE C C 1
ATOM 16869 O O . ILE D 4 405 ? 182.160 186.226 205.612 1.00 8.22 405 ILE C O 1
ATOM 16874 N N . TRP D 4 406 ? 183.889 186.604 207.018 1.00 9.69 406 TRP C N 1
ATOM 16875 C CA . TRP D 4 406 ? 183.737 185.376 207.781 1.00 5.84 406 TRP C CA 1
ATOM 16876 C C . TRP D 4 406 ? 183.279 185.706 209.192 1.00 16.29 406 TRP C C 1
ATOM 16877 O O . TRP D 4 406 ? 183.604 186.765 209.733 1.00 24.33 406 TRP C O 1
ATOM 16888 N N . ASP D 4 407 ? 182.519 184.789 209.782 1.00 11.71 407 ASP C N 1
ATOM 16889 C CA . ASP D 4 407 ? 182.102 184.879 211.175 1.00 4.74 407 ASP C CA 1
ATOM 16890 C C . ASP D 4 407 ? 182.902 183.858 211.967 1.00 11.54 407 ASP C C 1
ATOM 16891 O O . ASP D 4 407 ? 182.715 182.650 211.792 1.00 28.68 407 ASP C O 1
ATOM 16896 N N . LEU D 4 408 ? 183.783 184.342 212.841 1.00 5.23 408 LEU C N 1
ATOM 16897 C CA . LEU D 4 408 ? 184.779 183.471 213.451 1.00 11.63 408 LEU C CA 1
ATOM 16898 C C . LEU D 4 408 ? 184.168 182.393 214.335 1.00 9.84 408 LEU C C 1
ATOM 16899 O O . LEU D 4 408 ? 184.790 181.342 214.518 1.00 7.38 408 LEU C O 1
ATOM 16904 N N . ARG D 4 409 ? 182.976 182.617 214.889 1.00 9.22 409 ARG C N 1
ATOM 16905 C CA . ARG D 4 409 ? 182.343 181.585 215.701 1.00 19.16 409 ARG C CA 1
ATOM 16906 C C . ARG D 4 409 ? 182.072 180.316 214.904 1.00 17.00 409 ARG C C 1
ATOM 16907 O O . ARG D 4 409 ? 182.349 179.213 215.386 1.00 10.31 409 ARG C O 1
ATOM 16915 N N . ASP D 4 410 ? 181.533 180.452 213.696 1.00 12.87 410 ASP C N 1
ATOM 16916 C CA . ASP D 4 410 ? 181.163 179.318 212.868 1.00 6.74 410 ASP C CA 1
ATOM 16917 C C . ASP D 4 410 ? 182.152 179.106 211.731 1.00 13.57 410 ASP C C 1
ATOM 16918 O O . ASP D 4 410 ? 182.251 177.988 211.219 1.00 13.37 410 ASP C O 1
ATOM 16923 N N . GLN D 4 411 ? 182.921 180.133 211.363 1.00 14.96 411 GLN C N 1
ATOM 16924 C CA . GLN D 4 411 ? 183.868 180.058 210.252 1.00 10.42 411 GLN C CA 1
ATOM 16925 C C . GLN D 4 411 ? 183.148 179.939 208.914 1.00 9.70 411 GLN C C 1
ATOM 16926 O O . GLN D 4 411 ? 183.670 179.348 207.967 1.00 12.98 411 GLN C O 1
ATOM 16932 N N . SER D 4 412 ? 181.946 180.501 208.824 1.00 11.31 412 SER C N 1
ATOM 16933 C CA . SER D 4 412 ? 181.121 180.432 207.627 1.00 17.72 412 SER C CA 1
ATOM 16934 C C . SER D 4 412 ? 181.086 181.787 206.938 1.00 13.03 412 SER C C 1
ATOM 16935 O O . SER D 4 412 ? 181.004 182.826 207.599 1.00 19.89 412 SER C O 1
ATOM 16938 N N . VAL D 4 413 ? 181.140 181.771 205.605 1.00 3.40 413 VAL C N 1
ATOM 16939 C CA . VAL D 4 413 ? 181.078 183.011 204.844 1.00 7.34 413 VAL C CA 1
ATOM 16940 C C . VAL D 4 413 ? 179.754 183.704 205.124 1.00 9.10 413 VAL C C 1
ATOM 16941 O O . VAL D 4 413 ? 178.714 183.055 205.292 1.00 12.53 413 VAL C O 1
ATOM 16945 N N . VAL D 4 414 ? 179.786 185.034 205.178 1.00 10.69 414 VAL C N 1
ATOM 16946 C CA . VAL D 4 414 ? 178.590 185.813 205.480 1.00 19.90 414 VAL C CA 1
ATOM 16947 C C . VAL D 4 414 ? 178.104 186.532 204.228 1.00 14.14 414 VAL C C 1
ATOM 16948 O O . VAL D 4 414 ? 176.937 186.409 203.844 1.00 22.50 414 VAL C O 1
ATOM 16952 N N . ARG D 4 415 ? 178.992 187.283 203.582 1.00 9.62 415 ARG C N 1
ATOM 16953 C CA . ARG D 4 415 ? 178.594 188.178 202.508 1.00 17.14 415 ARG C CA 1
ATOM 16954 C C . ARG D 4 415 ? 179.766 188.357 201.556 1.00 19.26 415 ARG C C 1
ATOM 16955 O O . ARG D 4 415 ? 180.927 188.281 201.961 1.00 20.70 415 ARG C O 1
ATOM 16963 N N . ASP D 4 416 ? 179.453 188.602 200.286 1.00 14.31 416 ASP C N 1
ATOM 16964 C CA . ASP D 4 416 ? 180.450 188.698 199.228 1.00 9.57 416 ASP C CA 1
ATOM 16965 C C . ASP D 4 416 ? 180.302 190.023 198.495 1.00 21.10 416 ASP C C 1
ATOM 16966 O O . ASP D 4 416 ? 179.192 190.401 198.105 1.00 25.79 416 ASP C O 1
ATOM 16971 N N . LEU D 4 417 ? 181.418 190.720 198.306 1.00 22.98 417 LEU C N 1
ATOM 16972 C CA . LEU D 4 417 ? 181.459 192.006 197.622 1.00 15.20 417 LEU C CA 1
ATOM 16973 C C . LEU D 4 417 ? 182.325 191.873 196.380 1.00 22.14 417 LEU C C 1
ATOM 16974 O O . LEU D 4 417 ? 183.501 191.512 196.482 1.00 26.18 417 LEU C O 1
ATOM 16979 N N . LYS D 4 418 ? 181.755 192.174 195.217 1.00 21.62 418 LYS C N 1
ATOM 16980 C CA . LYS D 4 418 ? 182.424 191.905 193.952 1.00 19.84 418 LYS C CA 1
ATOM 16981 C C . LYS D 4 418 ? 182.006 192.943 192.923 1.00 18.82 418 LYS C C 1
ATOM 16982 O O . LYS D 4 418 ? 181.020 193.662 193.099 1.00 26.20 418 LYS C O 1
ATOM 16988 N N . GLY D 4 419 ? 182.771 193.005 191.835 1.00 29.57 419 GLY C N 1
ATOM 16989 C CA . GLY D 4 419 ? 182.390 193.812 190.693 1.00 31.90 419 GLY C CA 1
ATOM 16990 C C . GLY D 4 419 ? 183.504 194.638 190.085 1.00 33.62 419 GLY C C 1
ATOM 16991 O O . GLY D 4 419 ? 183.267 195.380 189.127 1.00 28.48 419 GLY C O 1
ATOM 16992 N N . TYR D 4 420 ? 184.721 194.523 190.613 1.00 45.15 420 TYR C N 1
ATOM 16993 C CA . TYR D 4 420 ? 185.828 195.376 190.191 1.00 38.58 420 TYR C CA 1
ATOM 16994 C C . TYR D 4 420 ? 187.051 194.527 189.869 1.00 29.85 420 TYR C C 1
ATOM 16995 O O . TYR D 4 420 ? 187.724 194.035 190.796 1.00 23.53 420 TYR C O 1
ATOM 17004 N N . PRO D 4 421 ? 187.394 194.349 188.589 1.00 26.21 421 PRO C N 1
ATOM 17005 C CA . PRO D 4 421 ? 188.369 193.304 188.240 1.00 27.18 421 PRO C CA 1
ATOM 17006 C C . PRO D 4 421 ? 189.768 193.563 188.763 1.00 28.94 421 PRO C C 1
ATOM 17007 O O . PRO D 4 421 ? 190.467 192.611 189.127 1.00 24.19 421 PRO C O 1
ATOM 17011 N N . ASP D 4 422 ? 190.204 194.823 188.816 1.00 30.57 422 ASP C N 1
ATOM 17012 C CA . ASP D 4 422 ? 191.587 195.098 189.189 1.00 22.11 422 ASP C CA 1
ATOM 17013 C C . ASP D 4 422 ? 191.900 194.613 190.593 1.00 21.57 422 ASP C C 1
ATOM 17014 O O . ASP D 4 422 ? 193.077 194.490 190.948 1.00 29.20 422 ASP C O 1
ATOM 17019 N N . GLY D 4 423 ? 190.880 194.345 191.399 1.00 28.76 423 GLY C N 1
ATOM 17020 C CA . GLY D 4 423 ? 191.091 193.992 192.785 1.00 30.71 423 GLY C CA 1
ATOM 17021 C C . GLY D 4 423 ? 191.261 195.227 193.644 1.00 34.55 423 GLY C C 1
ATOM 17022 O O . GLY D 4 423 ? 191.246 196.370 193.176 1.00 36.81 423 GLY C O 1
ATOM 17023 N N . VAL D 4 424 ? 191.412 194.988 194.941 1.00 8.05 424 VAL C N 1
ATOM 17024 C CA . VAL D 4 424 ? 191.630 196.057 195.901 1.00 8.32 424 VAL C CA 1
ATOM 17025 C C . VAL D 4 424 ? 192.838 195.683 196.744 1.00 4.15 424 VAL C C 1
ATOM 17026 O O . VAL D 4 424 ? 192.818 194.669 197.447 1.00 13.91 424 VAL C O 1
ATOM 17030 N N . LYS D 4 425 ? 193.893 196.494 196.665 1.00 1.15 425 LYS C N 1
ATOM 17031 C CA . LYS D 4 425 ? 195.143 196.134 197.323 1.00 3.03 425 LYS C CA 1
ATOM 17032 C C . LYS D 4 425 ? 195.070 196.341 198.828 1.00 9.90 425 LYS C C 1
ATOM 17033 O O . LYS D 4 425 ? 195.692 195.593 199.589 1.00 35.34 425 LYS C O 1
ATOM 17039 N N . SER D 4 426 ? 194.338 197.356 199.277 1.00 2.84 426 SER C N 1
ATOM 17040 C CA . SER D 4 426 ? 194.235 197.679 200.691 1.00 8.41 426 SER C CA 1
ATOM 17041 C C . SER D 4 426 ? 192.774 197.780 201.086 1.00 7.43 426 SER C C 1
ATOM 17042 O O . SER D 4 426 ? 191.954 198.282 200.318 1.00 20.57 426 SER C O 1
ATOM 17045 N N . ILE D 4 427 ? 192.451 197.292 202.280 1.00 0.18 427 ILE C N 1
ATOM 17046 C CA . ILE D 4 427 ? 191.112 197.412 202.843 1.00 12.05 427 ILE C CA 1
ATOM 17047 C C . ILE D 4 427 ? 191.240 197.853 204.293 1.00 18.21 427 ILE C C 1
ATOM 17048 O O . ILE D 4 427 ? 192.166 197.439 204.997 1.00 21.23 427 ILE C O 1
ATOM 17053 N N . VAL D 4 428 ? 190.327 198.711 204.732 1.00 26.98 428 VAL C N 1
ATOM 17054 C CA . VAL D 4 428 ? 190.304 199.193 206.107 1.00 22.63 428 VAL C CA 1
ATOM 17055 C C . VAL D 4 428 ? 188.862 199.190 206.587 1.00 25.07 428 VAL C C 1
ATOM 17056 O O . VAL D 4 428 ? 187.954 199.593 205.853 1.00 21.56 428 VAL C O 1
ATOM 17060 N N . VAL D 4 429 ? 188.650 198.734 207.818 1.00 18.84 429 VAL C N 1
ATOM 17061 C CA . VAL D 4 429 ? 187.313 198.539 208.361 1.00 14.49 429 VAL C CA 1
ATOM 17062 C C . VAL D 4 429 ? 187.190 199.297 209.673 1.00 30.27 429 VAL C C 1
ATOM 17063 O O . VAL D 4 429 ? 187.999 199.102 210.587 1.00 34.85 429 VAL C O 1
ATOM 17067 N N . LYS D 4 430 ? 186.179 200.158 209.762 1.00 31.05 430 LYS C N 1
ATOM 17068 C CA . LYS D 4 430 ? 185.778 200.780 211.017 1.00 21.02 430 LYS C CA 1
ATOM 17069 C C . LYS D 4 430 ? 184.286 201.039 210.944 1.00 14.66 430 LYS C C 1
ATOM 17070 O O . LYS D 4 430 ? 183.805 201.615 209.967 1.00 20.48 430 LYS C O 1
ATOM 17076 N N . GLY D 4 431 ? 183.560 200.623 211.971 1.00 14.23 431 GLY C N 1
ATOM 17077 C CA . GLY D 4 431 ? 182.118 200.671 211.865 1.00 23.11 431 GLY C CA 1
ATOM 17078 C C . GLY D 4 431 ? 181.652 199.744 210.766 1.00 21.27 431 GLY C C 1
ATOM 17079 O O . GLY D 4 431 ? 182.227 198.676 210.538 1.00 24.92 431 GLY C O 1
ATOM 17080 N N . TYR D 4 432 ? 180.602 200.154 210.065 1.00 23.28 432 TYR C N 1
ATOM 17081 C CA . TYR D 4 432 ? 180.031 199.356 208.992 1.00 30.78 432 TYR C CA 1
ATOM 17082 C C . TYR D 4 432 ? 180.670 199.642 207.640 1.00 37.70 432 TYR C C 1
ATOM 17083 O O . TYR D 4 432 ? 180.233 199.077 206.634 1.00 42.17 432 TYR C O 1
ATOM 17092 N N . ASN D 4 433 ? 181.690 200.494 207.590 1.00 31.53 433 ASN C N 1
ATOM 17093 C CA . ASN D 4 433 ? 182.255 200.975 206.337 1.00 22.87 433 ASN C CA 1
ATOM 17094 C C . ASN D 4 433 ? 183.559 200.256 206.033 1.00 26.89 433 ASN C C 1
ATOM 17095 O O . ASN D 4 433 ? 184.461 200.218 206.875 1.00 33.72 433 ASN C O 1
ATOM 17100 N N . ILE D 4 434 ? 183.659 199.698 204.830 1.00 29.63 434 ILE C N 1
ATOM 17101 C CA . ILE D 4 434 ? 184.892 199.105 204.322 1.00 22.51 434 ILE C CA 1
ATOM 17102 C C . ILE D 4 434 ? 185.451 200.049 203.271 1.00 29.78 434 ILE C C 1
ATOM 17103 O O . ILE D 4 434 ? 184.761 200.388 202.303 1.00 35.90 434 ILE C O 1
ATOM 17108 N N . TRP D 4 435 ? 186.695 200.468 203.453 1.00 32.07 435 TRP C N 1
ATOM 17109 C CA . TRP D 4 435 ? 187.360 201.369 202.527 1.00 35.63 435 TRP C CA 1
ATOM 17110 C C . TRP D 4 435 ? 188.407 200.594 201.746 1.00 35.74 435 TRP C C 1
ATOM 17111 O O . TRP D 4 435 ? 189.281 199.961 202.342 1.00 42.30 435 TRP C O 1
ATOM 17122 N N . THR D 4 436 ? 188.321 200.652 200.420 1.00 24.99 436 THR C N 1
ATOM 17123 C CA . THR D 4 436 ? 189.212 199.903 199.548 1.00 16.73 436 THR C CA 1
ATOM 17124 C C . THR D 4 436 ? 189.759 200.821 198.467 1.00 23.55 436 THR C C 1
ATOM 17125 O O . THR D 4 436 ? 189.052 201.708 197.986 1.00 42.98 436 THR C O 1
ATOM 17129 N N . GLY D 4 437 ? 191.007 200.599 198.081 1.00 8.51 437 GLY C N 1
ATOM 17130 C CA . GLY D 4 437 ? 191.626 201.390 197.032 1.00 8.27 437 GLY C CA 1
ATOM 17131 C C . GLY D 4 437 ? 192.580 200.543 196.225 1.00 7.89 437 GLY C C 1
ATOM 17132 O O . GLY D 4 437 ? 193.253 199.658 196.759 1.00 24.40 437 GLY C O 1
ATOM 17133 N N . GLY D 4 438 ? 192.644 200.820 194.925 1.00 7.06 438 GLY C N 1
ATOM 17134 C CA . GLY D 4 438 ? 193.475 200.053 194.027 1.00 8.29 438 GLY C CA 1
ATOM 17135 C C . GLY D 4 438 ? 194.020 200.882 192.883 1.00 14.17 438 GLY C C 1
ATOM 17136 O O . GLY D 4 438 ? 193.812 202.095 192.814 1.00 25.70 438 GLY C O 1
ATOM 17137 N N . PRO D 4 439 ? 194.731 200.236 191.956 1.00 12.71 439 PRO C N 1
ATOM 17138 C CA . PRO D 4 439 ? 195.370 200.987 190.864 1.00 8.07 439 PRO C CA 1
ATOM 17139 C C . PRO D 4 439 ? 194.403 201.734 189.966 1.00 0.00 439 PRO C C 1
ATOM 17140 O O . PRO D 4 439 ? 194.832 202.657 189.266 1.00 0.17 439 PRO C O 1
ATOM 17144 N N . ASP D 4 440 ? 193.120 201.381 189.955 1.00 0.52 440 ASP C N 1
ATOM 17145 C CA . ASP D 4 440 ? 192.162 202.113 189.137 1.00 0.00 440 ASP C CA 1
ATOM 17146 C C . ASP D 4 440 ? 191.999 203.560 189.565 1.00 10.78 440 ASP C C 1
ATOM 17147 O O . ASP D 4 440 ? 191.242 204.290 188.920 1.00 22.77 440 ASP C O 1
ATOM 17152 N N . ALA D 4 441 ? 192.658 203.981 190.644 1.00 12.45 441 ALA C N 1
ATOM 17153 C CA . ALA D 4 441 ? 192.663 205.375 191.081 1.00 14.47 441 ALA C CA 1
ATOM 17154 C C . ALA D 4 441 ? 191.294 205.805 191.596 1.00 18.67 441 ALA C C 1
ATOM 17155 O O . ALA D 4 441 ? 190.849 206.923 191.344 1.00 38.60 441 ALA C O 1
ATOM 17157 N N . CYS D 4 442 ? 190.621 204.916 192.317 1.00 4.08 442 CYS C N 1
ATOM 17158 C CA . CYS D 4 442 ? 189.372 205.248 192.980 1.00 15.33 442 CYS C CA 1
ATOM 17159 C C . CYS D 4 442 ? 189.404 204.693 194.392 1.00 28.99 442 CYS C C 1
ATOM 17160 O O . CYS D 4 442 ? 190.019 203.657 194.652 1.00 34.63 442 CYS C O 1
ATOM 17163 N N . LEU D 4 443 ? 188.731 205.391 195.300 1.00 43.02 443 LEU C N 1
ATOM 17164 C CA . LEU D 4 443 ? 188.557 204.948 196.675 1.00 33.03 443 LEU C CA 1
ATOM 17165 C C . LEU D 4 443 ? 187.070 204.771 196.930 1.00 38.48 443 LEU C C 1
ATOM 17166 O O . LEU D 4 443 ? 186.286 205.697 196.708 1.00 53.60 443 LEU C O 1
ATOM 17171 N N . ARG D 4 444 ? 186.683 203.584 197.382 1.00 38.61 444 ARG C N 1
ATOM 17172 C CA . ARG D 4 444 ? 185.284 203.232 197.555 1.00 37.43 444 ARG C CA 1
ATOM 17173 C C . ARG D 4 444 ? 184.983 202.997 199.027 1.00 49.38 444 ARG C C 1
ATOM 17174 O O . ARG D 4 444 ? 185.875 202.689 199.819 1.00 54.37 444 ARG C O 1
ATOM 17182 N N . CYS D 4 445 ? 183.715 203.158 199.391 1.00 59.14 445 CYS C N 1
ATOM 17183 C CA . CYS D 4 445 ? 183.259 203.010 200.767 1.00 52.65 445 CYS C CA 1
ATOM 17184 C C . CYS D 4 445 ? 182.011 202.141 200.786 1.00 53.35 445 CYS C C 1
ATOM 17185 O O . CYS D 4 445 ? 180.898 202.643 200.599 1.00 53.99 445 CYS C O 1
ATOM 17188 N N . TRP D 4 446 ? 182.194 200.845 201.011 1.00 41.52 446 TRP C N 1
ATOM 17189 C CA . TRP D 4 446 ? 181.091 199.905 201.093 1.00 41.44 446 TRP C CA 1
ATOM 17190 C C . TRP D 4 446 ? 180.438 199.985 202.465 1.00 45.02 446 TRP C C 1
ATOM 17191 O O . TRP D 4 446 ? 181.096 200.277 203.465 1.00 49.12 446 TRP C O 1
ATOM 17202 N N . ASP D 4 447 ? 179.139 199.715 202.506 1.00 46.62 447 ASP C N 1
ATOM 17203 C CA . ASP D 4 447 ? 178.397 199.583 203.751 1.00 43.85 447 ASP C CA 1
ATOM 17204 C C . ASP D 4 447 ? 177.867 198.161 203.854 1.00 45.19 447 ASP C C 1
ATOM 17205 O O . ASP D 4 447 ? 177.332 197.624 202.880 1.00 47.18 447 ASP C O 1
ATOM 17210 N N . GLN D 4 448 ? 178.022 197.553 205.030 1.00 32.51 448 GLN C N 1
ATOM 17211 C CA . GLN D 4 448 ? 177.636 196.159 205.198 1.00 38.42 448 GLN C CA 1
ATOM 17212 C C . GLN D 4 448 ? 176.136 195.984 205.395 1.00 43.45 448 GLN C C 1
ATOM 17213 O O . GLN D 4 448 ? 175.603 194.906 205.114 1.00 42.02 448 GLN C O 1
ATOM 17219 N N . ARG D 4 449 ? 175.437 197.017 205.868 1.00 59.06 449 ARG C N 1
ATOM 17220 C CA . ARG D 4 449 ? 174.041 196.838 206.252 1.00 62.17 449 ARG C CA 1
ATOM 17221 C C . ARG D 4 449 ? 173.130 196.719 205.035 1.00 62.31 449 ARG C C 1
ATOM 17222 O O . ARG D 4 449 ? 172.006 196.216 205.144 1.00 61.81 449 ARG C O 1
ATOM 17230 N N . THR D 4 450 ? 173.594 197.160 203.872 1.00 62.72 450 THR C N 1
ATOM 17231 C CA . THR D 4 450 ? 172.780 197.184 202.663 1.00 65.54 450 THR C CA 1
ATOM 17232 C C . THR D 4 450 ? 173.587 196.677 201.471 1.00 61.27 450 THR C C 1
ATOM 17233 O O . THR D 4 450 ? 174.756 196.307 201.589 1.00 58.57 450 THR C O 1
ATOM 17237 N N . ILE D 4 451 ? 172.936 196.666 200.308 1.00 56.23 451 ILE C N 1
ATOM 17238 C CA . ILE D 4 451 ? 173.539 196.194 199.067 1.00 56.12 451 ILE C CA 1
ATOM 17239 C C . ILE D 4 451 ? 173.607 197.372 198.101 1.00 60.82 451 ILE C C 1
ATOM 17240 O O . ILE D 4 451 ? 173.449 197.214 196.887 1.00 60.27 451 ILE C O 1
ATOM 17245 N N . MET D 4 452 ? 173.813 198.569 198.638 1.00 66.34 452 MET C N 1
ATOM 17246 C CA . MET D 4 452 ? 173.940 199.752 197.802 1.00 62.43 452 MET C CA 1
ATOM 17247 C C . MET D 4 452 ? 175.305 199.788 197.122 1.00 59.40 452 MET C C 1
ATOM 17248 O O . MET D 4 452 ? 176.280 199.200 197.598 1.00 58.02 452 MET C O 1
ATOM 17253 N N . LYS D 4 453 ? 175.366 200.489 195.995 1.00 35.34 453 LYS C N 1
ATOM 17254 C CA . LYS D 4 453 ? 176.625 200.668 195.291 1.00 34.28 453 LYS C CA 1
ATOM 17255 C C . LYS D 4 453 ? 177.557 201.535 196.144 1.00 36.80 453 LYS C C 1
ATOM 17256 O O . LYS D 4 453 ? 177.092 202.404 196.887 1.00 39.20 453 LYS C O 1
ATOM 17262 N N . PRO D 4 454 ? 178.870 201.328 196.067 1.00 38.54 454 PRO C N 1
ATOM 17263 C CA . PRO D 4 454 ? 179.778 202.102 196.914 1.00 37.73 454 PRO C CA 1
ATOM 17264 C C . PRO D 4 454 ? 179.918 203.532 196.423 1.00 41.90 454 PRO C C 1
ATOM 17265 O O . PRO D 4 454 ? 179.674 203.849 195.258 1.00 46.64 454 PRO C O 1
ATOM 17269 N N . LEU D 4 455 ? 180.331 204.402 197.338 1.00 31.30 455 LEU C N 1
ATOM 17270 C CA . LEU D 4 455 ? 180.578 205.797 197.017 1.00 25.10 455 LEU C CA 1
ATOM 17271 C C . LEU D 4 455 ? 182.036 205.970 196.623 1.00 26.90 455 LEU C C 1
ATOM 17272 O O . LEU D 4 455 ? 182.937 205.667 197.408 1.00 34.83 455 LEU C O 1
ATOM 17277 N N . GLU D 4 456 ? 182.262 206.459 195.409 1.00 28.99 456 GLU C N 1
ATOM 17278 C CA . GLU D 4 456 ? 183.591 206.546 194.826 1.00 31.24 456 GLU C CA 1
ATOM 17279 C C . GLU D 4 456 ? 184.123 207.967 194.926 1.00 30.12 456 GLU C C 1
ATOM 17280 O O . GLU D 4 456 ? 183.376 208.933 194.756 1.00 33.84 456 GLU C O 1
ATOM 17286 N N . TYR D 4 457 ? 185.419 208.083 195.208 1.00 34.20 457 TYR C N 1
ATOM 17287 C CA . TYR D 4 457 ? 186.128 209.355 195.206 1.00 35.58 457 TYR C CA 1
ATOM 17288 C C . TYR D 4 457 ? 187.325 209.225 194.280 1.00 36.18 457 TYR C C 1
ATOM 17289 O O . TYR D 4 457 ? 188.308 208.565 194.625 1.00 40.92 457 TYR C O 1
ATOM 17298 N N . GLN D 4 458 ? 187.242 209.852 193.112 1.00 42.52 458 GLN C N 1
ATOM 17299 C CA . GLN D 4 458 ? 188.264 209.708 192.086 1.00 41.26 458 GLN C CA 1
ATOM 17300 C C . GLN D 4 458 ? 189.497 210.532 192.429 1.00 45.35 458 GLN C C 1
ATOM 17301 O O . GLN D 4 458 ? 189.398 211.715 192.768 1.00 51.07 458 GLN C O 1
ATOM 17307 N N . PHE D 4 459 ? 190.658 209.902 192.321 1.00 39.33 459 PHE C N 1
ATOM 17308 C CA . PHE D 4 459 ? 191.947 210.543 192.510 1.00 31.56 459 PHE C CA 1
ATOM 17309 C C . PHE D 4 459 ? 192.731 210.451 191.209 1.00 30.65 459 PHE C C 1
ATOM 17310 O O . PHE D 4 459 ? 192.318 209.785 190.259 1.00 37.25 459 PHE C O 1
ATOM 17318 N N . LYS D 4 460 ? 193.879 211.124 191.173 1.00 18.08 460 LYS C N 1
ATOM 17319 C CA . LYS D 4 460 ? 194.662 211.225 189.951 1.00 23.35 460 LYS C CA 1
ATOM 17320 C C . LYS D 4 460 ? 195.768 210.191 189.851 1.00 18.68 460 LYS C C 1
ATOM 17321 O O . LYS D 4 460 ? 196.298 209.989 188.755 1.00 24.60 460 LYS C O 1
ATOM 17327 N N . SER D 4 461 ? 196.128 209.532 190.948 1.00 20.13 461 SER C N 1
ATOM 17328 C CA . SER D 4 461 ? 197.144 208.492 190.925 1.00 20.12 461 SER C CA 1
ATOM 17329 C C . SER D 4 461 ? 196.580 207.221 191.538 1.00 9.19 461 SER C C 1
ATOM 17330 O O . SER D 4 461 ? 195.430 207.166 191.976 1.00 0.00 461 SER C O 1
ATOM 17333 N N . GLN D 4 462 ? 197.414 206.189 191.561 1.00 14.87 462 GLN C N 1
ATOM 17334 C CA . GLN D 4 462 ? 196.986 204.872 192.008 1.00 8.72 462 GLN C CA 1
ATOM 17335 C C . GLN D 4 462 ? 197.374 204.679 193.465 1.00 16.23 462 GLN C C 1
ATOM 17336 O O . GLN D 4 462 ? 198.530 204.887 193.839 1.00 21.38 462 GLN C O 1
ATOM 17342 N N . ILE D 4 463 ? 196.405 204.285 194.285 1.00 17.57 463 ILE C N 1
ATOM 17343 C CA . ILE D 4 463 ? 196.601 204.215 195.727 1.00 7.96 463 ILE C CA 1
ATOM 17344 C C . ILE D 4 463 ? 197.355 202.941 196.078 1.00 5.10 463 ILE C C 1
ATOM 17345 O O . ILE D 4 463 ? 197.094 201.871 195.520 1.00 4.62 463 ILE C O 1
ATOM 17350 N N . MET D 4 464 ? 198.293 203.054 197.016 1.00 7.89 464 MET C N 1
ATOM 17351 C CA . MET D 4 464 ? 199.133 201.937 197.428 1.00 13.51 464 MET C CA 1
ATOM 17352 C C . MET D 4 464 ? 198.817 201.429 198.826 1.00 16.95 464 MET C C 1
ATOM 17353 O O . MET D 4 464 ? 199.140 200.281 199.144 1.00 10.59 464 MET C O 1
ATOM 17358 N N . SER D 4 465 ? 198.213 202.254 199.680 1.00 17.93 465 SER C N 1
ATOM 17359 C CA . SER D 4 465 ? 197.913 201.843 201.044 1.00 17.13 465 SER C CA 1
ATOM 17360 C C . SER D 4 465 ? 196.844 202.753 201.629 1.00 25.83 465 SER C C 1
ATOM 17361 O O . SER D 4 465 ? 196.571 203.838 201.115 1.00 36.55 465 SER C O 1
ATOM 17364 N N . LEU D 4 466 ? 196.240 202.295 202.723 1.00 34.93 466 LEU C N 1
ATOM 17365 C CA . LEU D 4 466 ? 195.217 203.049 203.429 1.00 30.91 466 LEU C CA 1
ATOM 17366 C C . LEU D 4 466 ? 195.433 202.917 204.929 1.00 35.29 466 LEU C C 1
ATOM 17367 O O . LEU D 4 466 ? 196.129 202.018 205.404 1.00 42.72 466 LEU C O 1
ATOM 17372 N N . SER D 4 467 ? 194.824 203.835 205.670 1.00 39.17 467 SER C N 1
ATOM 17373 C CA . SER D 4 467 ? 194.781 203.764 207.121 1.00 34.28 467 SER C CA 1
ATOM 17374 C C . SER D 4 467 ? 193.670 204.684 207.591 1.00 39.07 467 SER C C 1
ATOM 17375 O O . SER D 4 467 ? 193.248 205.588 206.869 1.00 60.76 467 SER C O 1
ATOM 17378 N N . HIS D 4 468 ? 193.195 204.444 208.806 1.00 30.83 468 HIS C N 1
ATOM 17379 C CA . HIS D 4 468 ? 192.063 205.174 209.355 1.00 34.64 468 HIS C CA 1
ATOM 17380 C C . HIS D 4 468 ? 192.462 205.875 210.640 1.00 31.04 468 HIS C C 1
ATOM 17381 O O . HIS D 4 468 ? 193.278 205.364 211.409 1.00 44.56 468 HIS C O 1
ATOM 17388 N N . SER D 4 469 ? 191.884 207.044 210.858 1.00 28.97 469 SER C N 1
ATOM 17389 C CA . SER D 4 469 ? 192.065 207.744 212.120 1.00 39.32 469 SER C CA 1
ATOM 17390 C C . SER D 4 469 ? 191.124 207.152 213.164 1.00 44.08 469 SER C C 1
ATOM 17391 O O . SER D 4 469 ? 189.919 207.052 212.913 1.00 37.78 469 SER C O 1
ATOM 17394 N N . PRO D 4 470 ? 191.626 206.739 214.332 1.00 43.86 470 PRO C N 1
ATOM 17395 C CA . PRO D 4 470 ? 190.726 206.115 215.311 1.00 36.42 470 PRO C CA 1
ATOM 17396 C C . PRO D 4 470 ? 189.831 207.109 216.028 1.00 41.56 470 PRO C C 1
ATOM 17397 O O . PRO D 4 470 ? 188.681 206.784 216.344 1.00 40.02 470 PRO C O 1
ATOM 17401 N N . GLN D 4 471 ? 190.328 208.315 216.301 1.00 49.52 471 GLN C N 1
ATOM 17402 C CA . GLN D 4 471 ? 189.545 209.304 217.034 1.00 43.24 471 GLN C CA 1
ATOM 17403 C C . GLN D 4 471 ? 188.652 210.116 216.104 1.00 41.88 471 GLN C C 1
ATOM 17404 O O . GLN D 4 471 ? 187.425 210.094 216.235 1.00 46.63 471 GLN C O 1
ATOM 17410 N N . GLU D 4 472 ? 189.252 210.829 215.155 1.00 38.47 472 GLU C N 1
ATOM 17411 C CA . GLU D 4 472 ? 188.549 211.776 214.305 1.00 37.14 472 GLU C CA 1
ATOM 17412 C C . GLU D 4 472 ? 188.327 211.168 212.929 1.00 39.55 472 GLU C C 1
ATOM 17413 O O . GLU D 4 472 ? 189.053 210.268 212.503 1.00 51.11 472 GLU C O 1
ATOM 17419 N N . ASP D 4 473 ? 187.312 211.670 212.232 1.00 29.74 473 ASP C N 1
ATOM 17420 C CA . ASP D 4 473 ? 186.920 211.139 210.927 1.00 35.74 473 ASP C CA 1
ATOM 17421 C C . ASP D 4 473 ? 187.914 211.605 209.872 1.00 37.80 473 ASP C C 1
ATOM 17422 O O . ASP D 4 473 ? 187.814 212.708 209.338 1.00 52.77 473 ASP C O 1
ATOM 17427 N N . TRP D 4 474 ? 188.877 210.744 209.552 1.00 33.51 474 TRP C N 1
ATOM 17428 C CA . TRP D 4 474 ? 189.866 211.041 208.526 1.00 39.32 474 TRP C CA 1
ATOM 17429 C C . TRP D 4 474 ? 190.481 209.738 208.044 1.00 47.04 474 TRP C C 1
ATOM 17430 O O . TRP D 4 474 ? 190.872 208.904 208.862 1.00 59.77 474 TRP C O 1
ATOM 17441 N N . VAL D 4 475 ? 190.574 209.571 206.728 1.00 45.16 475 VAL C N 1
ATOM 17442 C CA . VAL D 4 475 ? 191.210 208.412 206.112 1.00 32.18 475 VAL C CA 1
ATOM 17443 C C . VAL D 4 475 ? 192.505 208.885 205.477 1.00 30.73 475 VAL C C 1
ATOM 17444 O O . VAL D 4 475 ? 192.502 209.838 204.692 1.00 62.33 475 VAL C O 1
ATOM 17448 N N . LEU D 4 476 ? 193.606 208.228 205.807 1.00 17.06 476 LEU C N 1
ATOM 17449 C CA . LEU D 4 476 ? 194.897 208.536 205.211 1.00 23.87 476 LEU C CA 1
ATOM 17450 C C . LEU D 4 476 ? 195.158 207.579 204.060 1.00 36.93 476 LEU C C 1
ATOM 17451 O O . LEU D 4 476 ? 194.686 206.441 204.074 1.00 56.08 476 LEU C O 1
ATOM 17456 N N . LEU D 4 477 ? 195.902 208.040 203.056 1.00 37.95 477 LEU C N 1
ATOM 17457 C CA . LEU D 4 477 ? 196.196 207.195 201.908 1.00 38.49 477 LEU C CA 1
ATOM 17458 C C . LEU D 4 477 ? 197.438 207.693 201.185 1.00 33.62 477 LEU C C 1
ATOM 17459 O O . LEU D 4 477 ? 197.770 208.878 201.233 1.00 41.68 477 LEU C O 1
ATOM 17464 N N . GLY D 4 478 ? 198.124 206.767 200.526 1.00 16.86 478 GLY C N 1
ATOM 17465 C CA . GLY D 4 478 ? 199.289 207.073 199.704 1.00 23.18 478 GLY C CA 1
ATOM 17466 C C . GLY D 4 478 ? 198.948 206.864 198.239 1.00 24.78 478 GLY C C 1
ATOM 17467 O O . GLY D 4 478 ? 198.136 206.000 197.905 1.00 31.98 478 GLY C O 1
ATOM 17468 N N . MET D 4 479 ? 199.574 207.653 197.367 1.00 14.50 479 MET C N 1
ATOM 17469 C CA . MET D 4 479 ? 199.125 207.786 195.990 1.00 19.54 479 MET C CA 1
ATOM 17470 C C . MET D 4 479 ? 200.082 207.176 194.974 1.00 24.90 479 MET C C 1
ATOM 17471 O O . MET D 4 479 ? 199.793 207.215 193.775 1.00 27.00 479 MET C O 1
ATOM 17476 N N . ALA D 4 480 ? 201.213 206.632 195.412 1.00 10.40 480 ALA C N 1
ATOM 17477 C CA . ALA D 4 480 ? 202.161 205.991 194.506 1.00 15.93 480 ALA C CA 1
ATOM 17478 C C . ALA D 4 480 ? 202.958 206.998 193.686 1.00 14.44 480 ALA C C 1
ATOM 17479 O O . ALA D 4 480 ? 203.886 206.613 192.969 1.00 14.90 480 ALA C O 1
ATOM 17481 N N . ASN D 4 481 ? 202.610 208.282 193.773 1.00 11.93 481 ASN C N 1
ATOM 17482 C CA . ASN D 4 481 ? 203.405 209.350 193.183 1.00 13.06 481 ASN C CA 1
ATOM 17483 C C . ASN D 4 481 ? 204.052 210.210 194.255 1.00 5.96 481 ASN C C 1
ATOM 17484 O O . ASN D 4 481 ? 204.396 211.366 193.998 1.00 0.84 481 ASN C O 1
ATOM 17489 N N . GLY D 4 482 ? 204.224 209.661 195.451 1.00 14.30 482 GLY C N 1
ATOM 17490 C CA . GLY D 4 482 ? 204.836 210.385 196.548 1.00 18.15 482 GLY C CA 1
ATOM 17491 C C . GLY D 4 482 ? 203.960 211.461 197.147 1.00 16.17 482 GLY C C 1
ATOM 17492 O O . GLY D 4 482 ? 204.475 212.498 197.576 1.00 26.70 482 GLY C O 1
ATOM 17493 N N . GLN D 4 483 ? 202.651 211.244 197.190 1.00 8.67 483 GLN C N 1
ATOM 17494 C CA . GLN D 4 483 ? 201.725 212.219 197.745 1.00 17.26 483 GLN C CA 1
ATOM 17495 C C . GLN D 4 483 ? 200.804 211.529 198.733 1.00 29.97 483 GLN C C 1
ATOM 17496 O O . GLN D 4 483 ? 200.385 210.392 198.509 1.00 39.57 483 GLN C O 1
ATOM 17502 N N . GLN D 4 484 ? 200.494 212.223 199.822 1.00 43.55 484 GLN C N 1
ATOM 17503 C CA . GLN D 4 484 ? 199.586 211.739 200.847 1.00 30.34 484 GLN C CA 1
ATOM 17504 C C . GLN D 4 484 ? 198.398 212.682 200.955 1.00 32.27 484 GLN C C 1
ATOM 17505 O O . GLN D 4 484 ? 198.555 213.903 200.911 1.00 48.71 484 GLN C O 1
ATOM 17511 N N . TRP D 4 485 ? 197.208 212.110 201.105 1.00 32.79 485 TRP C N 1
ATOM 17512 C CA . TRP D 4 485 ? 195.981 212.886 201.198 1.00 39.91 485 TRP C CA 1
ATOM 17513 C C . TRP D 4 485 ? 195.196 212.446 202.420 1.00 30.88 485 TRP C C 1
ATOM 17514 O O . TRP D 4 485 ? 195.372 211.339 202.925 1.00 56.09 485 TRP C O 1
ATOM 17525 N N . LEU D 4 486 ? 194.327 213.329 202.897 1.00 21.87 486 LEU C N 1
ATOM 17526 C CA . LEU D 4 486 ? 193.343 212.992 203.913 1.00 27.83 486 LEU C CA 1
ATOM 17527 C C . LEU D 4 486 ? 191.958 213.117 203.306 1.00 33.01 486 LEU C C 1
ATOM 17528 O O . LEU D 4 486 ? 191.710 214.003 202.486 1.00 52.37 486 LEU C O 1
ATOM 17533 N N . GLN D 4 487 ? 191.063 212.222 203.699 1.00 46.13 487 GLN C N 1
ATOM 17534 C CA . GLN D 4 487 ? 189.698 212.208 203.201 1.00 52.52 487 GLN C CA 1
ATOM 17535 C C . GLN D 4 487 ? 188.753 212.044 204.380 1.00 57.61 487 GLN C C 1
ATOM 17536 O O . GLN D 4 487 ? 189.030 211.273 205.301 1.00 68.45 487 GLN C O 1
ATOM 17542 N N . SER D 4 488 ? 187.640 212.764 204.348 1.00 29.89 488 SER C N 1
ATOM 17543 C CA . SER D 4 488 ? 186.647 212.721 205.409 1.00 33.67 488 SER C CA 1
ATOM 17544 C C . SER D 4 488 ? 185.466 211.858 204.989 1.00 38.05 488 SER C C 1
ATOM 17545 O O . SER D 4 488 ? 185.041 211.890 203.831 1.00 36.00 488 SER C O 1
ATOM 17548 N N . THR D 4 489 ? 184.948 211.073 205.935 1.00 33.83 489 THR C N 1
ATOM 17549 C CA . THR D 4 489 ? 183.765 210.266 205.661 1.00 33.57 489 THR C CA 1
ATOM 17550 C C . THR D 4 489 ? 182.520 211.128 205.501 1.00 30.45 489 THR C C 1
ATOM 17551 O O . THR D 4 489 ? 181.725 210.913 204.578 1.00 27.46 489 THR C O 1
ATOM 17555 N N . SER D 4 490 ? 182.330 212.105 206.389 1.00 35.69 490 SER C N 1
ATOM 17556 C CA . SER D 4 490 ? 181.097 212.884 206.372 1.00 41.10 490 SER C CA 1
ATOM 17557 C C . SER D 4 490 ? 180.930 213.637 205.059 1.00 41.07 490 SER C C 1
ATOM 17558 O O . SER D 4 490 ? 179.841 213.643 204.475 1.00 46.96 490 SER C O 1
ATOM 17561 N N . GLY D 4 491 ? 181.995 214.273 204.576 1.00 25.91 491 GLY C N 1
ATOM 17562 C CA . GLY D 4 491 ? 181.911 215.070 203.371 1.00 24.55 491 GLY C CA 1
ATOM 17563 C C . GLY D 4 491 ? 183.122 214.847 202.492 1.00 22.64 491 GLY C C 1
ATOM 17564 O O . GLY D 4 491 ? 184.080 214.173 202.873 1.00 26.72 491 GLY C O 1
ATOM 17565 N N . SER D 4 492 ? 183.063 215.435 201.298 1.00 15.35 492 SER C N 1
ATOM 17566 C CA . SER D 4 492 ? 184.132 215.289 200.311 1.00 14.92 492 SER C CA 1
ATOM 17567 C C . SER D 4 492 ? 185.087 216.481 200.394 1.00 16.36 492 SER C C 1
ATOM 17568 O O . SER D 4 492 ? 185.124 217.362 199.534 1.00 28.04 492 SER C O 1
ATOM 17571 N N . GLN D 4 493 ? 185.878 216.489 201.462 1.00 17.16 493 GLN C N 1
ATOM 17572 C CA . GLN D 4 493 ? 186.974 217.430 201.625 1.00 23.25 493 GLN C CA 1
ATOM 17573 C C . GLN D 4 493 ? 188.294 216.685 201.516 1.00 25.78 493 GLN C C 1
ATOM 17574 O O . GLN D 4 493 ? 188.428 215.570 202.020 1.00 43.30 493 GLN C O 1
ATOM 17580 N N . ARG D 4 494 ? 189.264 217.305 200.860 1.00 51.29 494 ARG C N 1
ATOM 17581 C CA . ARG D 4 494 ? 190.599 216.747 200.747 1.00 53.88 494 ARG C CA 1
ATOM 17582 C C . ARG D 4 494 ? 191.608 217.854 200.994 1.00 59.46 494 ARG C C 1
ATOM 17583 O O . ARG D 4 494 ? 191.305 219.036 200.816 1.00 72.39 494 ARG C O 1
ATOM 17591 N N . HIS D 4 495 ? 192.811 217.469 201.406 1.00 30.51 495 HIS C N 1
ATOM 17592 C CA . HIS D 4 495 ? 193.927 218.403 201.373 1.00 41.11 495 HIS C CA 1
ATOM 17593 C C . HIS D 4 495 ? 195.219 217.626 201.534 1.00 30.03 495 HIS C C 1
ATOM 17594 O O . HIS D 4 495 ? 195.339 216.800 202.438 1.00 39.16 495 HIS C O 1
ATOM 17601 N N . MET D 4 496 ? 196.174 217.895 200.649 1.00 32.25 496 MET C N 1
ATOM 17602 C CA . MET D 4 496 ? 197.448 217.198 200.677 1.00 37.45 496 MET C CA 1
ATOM 17603 C C . MET D 4 496 ? 198.197 217.519 201.960 1.00 37.47 496 MET C C 1
ATOM 17604 O O . MET D 4 496 ? 198.194 218.658 202.432 1.00 42.00 496 MET C O 1
ATOM 17609 N N . VAL D 4 497 ? 198.848 216.503 202.524 1.00 31.65 497 VAL C N 1
ATOM 17610 C CA . VAL D 4 497 ? 199.509 216.612 203.816 1.00 34.48 497 VAL C CA 1
ATOM 17611 C C . VAL D 4 497 ? 200.983 216.254 203.753 1.00 39.32 497 VAL C C 1
ATOM 17612 O O . VAL D 4 497 ? 201.657 216.283 204.785 1.00 42.47 497 VAL C O 1
ATOM 17616 N N . GLY D 4 498 ? 201.504 215.918 202.585 1.00 28.64 498 GLY C N 1
ATOM 17617 C CA . GLY D 4 498 ? 202.903 215.569 202.470 1.00 17.64 498 GLY C CA 1
ATOM 17618 C C . GLY D 4 498 ? 203.191 215.102 201.063 1.00 20.11 498 GLY C C 1
ATOM 17619 O O . GLY D 4 498 ? 202.310 214.601 200.358 1.00 22.37 498 GLY C O 1
ATOM 17620 N N . GLN D 4 499 ? 204.444 215.283 200.663 1.00 23.70 499 GLN C N 1
ATOM 17621 C CA . GLN D 4 499 ? 204.847 214.947 199.308 1.00 25.63 499 GLN C CA 1
ATOM 17622 C C . GLN D 4 499 ? 206.281 214.447 199.319 1.00 17.10 499 GLN C C 1
ATOM 17623 O O . GLN D 4 499 ? 207.126 214.978 200.043 1.00 12.15 499 GLN C O 1
ATOM 17629 N N . LYS D 4 500 ? 206.546 213.429 198.506 1.00 17.95 500 LYS C N 1
ATOM 17630 C CA . LYS D 4 500 ? 207.872 212.848 198.385 1.00 17.17 500 LYS C CA 1
ATOM 17631 C C . LYS D 4 500 ? 208.147 212.558 196.919 1.00 26.63 500 LYS C C 1
ATOM 17632 O O . LYS D 4 500 ? 207.251 212.611 196.073 1.00 35.41 500 LYS C O 1
ATOM 17638 N N . ASP D 4 501 ? 209.406 212.260 196.619 1.00 25.61 501 ASP C N 1
ATOM 17639 C CA . ASP D 4 501 ? 209.822 211.937 195.261 1.00 32.66 501 ASP C CA 1
ATOM 17640 C C . ASP D 4 501 ? 209.689 210.457 194.945 1.00 29.85 501 ASP C C 1
ATOM 17641 O O . ASP D 4 501 ? 210.071 210.036 193.850 1.00 46.36 501 ASP C O 1
ATOM 17646 N N . SER D 4 502 ? 209.154 209.669 195.865 1.00 2.92 502 SER C N 1
ATOM 17647 C CA . SER D 4 502 ? 209.195 208.223 195.782 1.00 4.36 502 SER C CA 1
ATOM 17648 C C . SER D 4 502 ? 207.787 207.646 195.692 1.00 11.44 502 SER C C 1
ATOM 17649 O O . SER D 4 502 ? 206.795 208.370 195.593 1.00 12.08 502 SER C O 1
ATOM 17652 N N . VAL D 4 503 ? 207.699 206.321 195.723 1.00 18.54 503 VAL C N 1
ATOM 17653 C CA . VAL D 4 503 ? 206.436 205.595 195.760 1.00 9.64 503 VAL C CA 1
ATOM 17654 C C . VAL D 4 503 ? 206.182 205.204 197.207 1.00 6.49 503 VAL C C 1
ATOM 17655 O O . VAL D 4 503 ? 207.062 204.639 197.866 1.00 14.35 503 VAL C O 1
ATOM 17659 N N . ILE D 4 504 ? 204.992 205.514 197.706 1.00 9.81 504 ILE C N 1
ATOM 17660 C CA . ILE D 4 504 ? 204.614 205.152 199.068 1.00 12.47 504 ILE C CA 1
ATOM 17661 C C . ILE D 4 504 ? 204.038 203.743 199.049 1.00 11.30 504 ILE C C 1
ATOM 17662 O O . ILE D 4 504 ? 203.081 203.465 198.321 1.00 17.63 504 ILE C O 1
ATOM 17667 N N . LEU D 4 505 ? 204.620 202.852 199.850 1.00 11.48 505 LEU C N 1
ATOM 17668 C CA . LEU D 4 505 ? 204.176 201.467 199.915 1.00 7.96 505 LEU C CA 1
ATOM 17669 C C . LEU D 4 505 ? 203.386 201.140 201.172 1.00 18.84 505 LEU C C 1
ATOM 17670 O O . LEU D 4 505 ? 202.762 200.077 201.224 1.00 26.96 505 LEU C O 1
ATOM 17675 N N . SER D 4 506 ? 203.395 202.004 202.185 1.00 17.61 506 SER C N 1
ATOM 17676 C CA . SER D 4 506 ? 202.639 201.724 203.396 1.00 12.59 506 SER C CA 1
ATOM 17677 C C . SER D 4 506 ? 202.564 202.975 204.256 1.00 20.85 506 SER C C 1
ATOM 17678 O O . SER D 4 506 ? 203.555 203.692 204.404 1.00 30.81 506 SER C O 1
ATOM 17681 N N . VAL D 4 507 ? 201.385 203.218 204.823 1.00 36.53 507 VAL C N 1
ATOM 17682 C CA . VAL D 4 507 ? 201.146 204.317 205.750 1.00 36.01 507 VAL C CA 1
ATOM 17683 C C . VAL D 4 507 ? 200.443 203.745 206.969 1.00 42.54 507 VAL C C 1
ATOM 17684 O O . VAL D 4 507 ? 199.479 202.986 206.827 1.00 48.53 507 VAL C O 1
ATOM 17688 N N . LYS D 4 508 ? 200.914 204.105 208.161 1.00 39.14 508 LYS C N 1
ATOM 17689 C CA . LYS D 4 508 ? 200.362 203.573 209.398 1.00 34.77 508 LYS C CA 1
ATOM 17690 C C . LYS D 4 508 ? 200.044 204.701 210.367 1.00 34.12 508 LYS C C 1
ATOM 17691 O O . LYS D 4 508 ? 200.808 205.658 210.505 1.00 40.51 508 LYS C O 1
ATOM 17697 N N . PHE D 4 509 ? 198.922 204.554 211.063 1.00 45.41 509 PHE C N 1
ATOM 17698 C CA . PHE D 4 509 ? 198.398 205.559 211.977 1.00 46.16 509 PHE C CA 1
ATOM 17699 C C . PHE D 4 509 ? 198.786 205.203 213.406 1.00 46.61 509 PHE C C 1
ATOM 17700 O O . PHE D 4 509 ? 198.867 204.024 213.760 1.00 54.11 509 PHE C O 1
ATOM 17708 N N . SER D 4 510 ? 199.028 206.219 214.225 1.00 38.71 510 SER C N 1
ATOM 17709 C CA . SER D 4 510 ? 199.334 205.987 215.625 1.00 30.13 510 SER C CA 1
ATOM 17710 C C . SER D 4 510 ? 198.063 205.613 216.388 1.00 35.34 510 SER C C 1
ATOM 17711 O O . SER D 4 510 ? 196.969 206.057 216.036 1.00 40.17 510 SER C O 1
ATOM 17714 N N . PRO D 4 511 ? 198.175 204.791 217.435 1.00 22.16 511 PRO C N 1
ATOM 17715 C CA . PRO D 4 511 ? 196.961 204.371 218.153 1.00 20.54 511 PRO C CA 1
ATOM 17716 C C . PRO D 4 511 ? 196.170 205.523 218.740 1.00 24.40 511 PRO C C 1
ATOM 17717 O O . PRO D 4 511 ? 194.940 205.434 218.829 1.00 28.32 511 PRO C O 1
ATOM 17721 N N . PHE D 4 512 ? 196.834 206.596 219.162 1.00 22.15 512 PHE C N 1
ATOM 17722 C CA . PHE D 4 512 ? 196.141 207.753 219.708 1.00 21.25 512 PHE C CA 1
ATOM 17723 C C . PHE D 4 512 ? 195.782 208.783 218.647 1.00 29.42 512 PHE C C 1
ATOM 17724 O O . PHE D 4 512 ? 194.974 209.674 218.925 1.00 26.43 512 PHE C O 1
ATOM 17732 N N . GLY D 4 513 ? 196.346 208.674 217.444 1.00 21.62 513 GLY C N 1
ATOM 17733 C CA . GLY D 4 513 ? 195.853 209.410 216.297 1.00 17.70 513 GLY C CA 1
ATOM 17734 C C . GLY D 4 513 ? 196.459 210.772 216.068 1.00 18.52 513 GLY C C 1
ATOM 17735 O O . GLY D 4 513 ? 195.960 211.511 215.213 1.00 7.52 513 GLY C O 1
ATOM 17736 N N . GLN D 4 514 ? 197.512 211.135 216.790 1.00 22.80 514 GLN C N 1
ATOM 17737 C CA . GLN D 4 514 ? 198.120 212.447 216.627 1.00 17.24 514 GLN C CA 1
ATOM 17738 C C . GLN D 4 514 ? 199.345 212.434 215.726 1.00 20.15 514 GLN C C 1
ATOM 17739 O O . GLN D 4 514 ? 200.051 213.443 215.658 1.00 26.97 514 GLN C O 1
ATOM 17745 N N . TRP D 4 515 ? 199.626 211.324 215.053 1.00 52.03 515 TRP C N 1
ATOM 17746 C CA . TRP D 4 515 ? 200.718 211.259 214.094 1.00 55.21 515 TRP C CA 1
ATOM 17747 C C . TRP D 4 515 ? 200.598 209.950 213.330 1.00 58.67 515 TRP C C 1
ATOM 17748 O O . TRP D 4 515 ? 199.781 209.091 213.661 1.00 67.70 515 TRP C O 1
ATOM 17759 N N . TRP D 4 516 ? 201.411 209.812 212.286 1.00 40.51 516 TRP C N 1
ATOM 17760 C CA . TRP D 4 516 ? 201.394 208.602 211.480 1.00 36.04 516 TRP C CA 1
ATOM 17761 C C . TRP D 4 516 ? 202.781 208.367 210.906 1.00 37.03 516 TRP C C 1
ATOM 17762 O O . TRP D 4 516 ? 203.597 209.284 210.808 1.00 43.91 516 TRP C O 1
ATOM 17773 N N . ALA D 4 517 ? 203.043 207.118 210.541 1.00 31.30 517 ALA C N 1
ATOM 17774 C CA . ALA D 4 517 ? 204.322 206.713 209.984 1.00 31.32 517 ALA C CA 1
ATOM 17775 C C . ALA D 4 517 ? 204.151 206.303 208.529 1.00 32.12 517 ALA C C 1
ATOM 17776 O O . ALA D 4 517 ? 203.145 205.699 208.153 1.00 40.27 517 ALA C O 1
ATOM 17778 N N . SER D 4 518 ? 205.146 206.635 207.713 1.00 26.20 518 SER C N 1
ATOM 17779 C CA . SER D 4 518 ? 205.101 206.360 206.287 1.00 23.59 518 SER C CA 1
ATOM 17780 C C . SER D 4 518 ? 206.408 205.723 205.851 1.00 28.01 518 SER C C 1
ATOM 17781 O O . SER D 4 518 ? 207.480 206.114 206.315 1.00 31.30 518 SER C O 1
ATOM 17784 N N . VAL D 4 519 ? 206.310 204.747 204.954 1.00 17.09 519 VAL C N 1
ATOM 17785 C CA . VAL D 4 519 ? 207.467 204.056 204.399 1.00 9.14 519 VAL C CA 1
ATOM 17786 C C . VAL D 4 519 ? 207.285 203.945 202.894 1.00 11.84 519 VAL C C 1
ATOM 17787 O O . VAL D 4 519 ? 206.202 203.595 202.416 1.00 22.28 519 VAL C O 1
ATOM 17791 N N . GLY D 4 520 ? 208.345 204.234 202.147 1.00 7.18 520 GLY C N 1
ATOM 17792 C CA . GLY D 4 520 ? 208.253 204.262 200.702 1.00 11.23 520 GLY C CA 1
ATOM 17793 C C . GLY D 4 520 ? 209.362 203.513 199.998 1.00 4.74 520 GLY C C 1
ATOM 17794 O O . GLY D 4 520 ? 210.031 202.670 200.598 1.00 1.77 520 GLY C O 1
ATOM 17795 N N . MET D 4 521 ? 209.571 203.825 198.718 1.00 0.13 521 MET C N 1
ATOM 17796 C CA . MET D 4 521 ? 210.540 203.080 197.926 1.00 4.48 521 MET C CA 1
ATOM 17797 C C . MET D 4 521 ? 211.930 203.700 197.971 1.00 18.58 521 MET C C 1
ATOM 17798 O O . MET D 4 521 ? 212.916 203.007 197.700 1.00 23.46 521 MET C O 1
ATOM 17803 N N . ASP D 4 522 ? 212.044 204.987 198.286 1.00 11.66 522 ASP C N 1
ATOM 17804 C CA . ASP D 4 522 ? 213.358 205.629 198.342 1.00 7.65 522 ASP C CA 1
ATOM 17805 C C . ASP D 4 522 ? 213.957 205.607 199.746 1.00 2.16 522 ASP C C 1
ATOM 17806 O O . ASP D 4 522 ? 214.440 206.615 200.253 1.00 16.45 522 ASP C O 1
ATOM 17811 N N . ASP D 4 523 ? 213.962 204.433 200.367 1.00 0.00 523 ASP C N 1
ATOM 17812 C CA . ASP D 4 523 ? 214.769 204.165 201.554 1.00 11.10 523 ASP C CA 1
ATOM 17813 C C . ASP D 4 523 ? 214.634 205.271 202.600 1.00 9.95 523 ASP C C 1
ATOM 17814 O O . ASP D 4 523 ? 215.591 205.977 202.918 1.00 17.59 523 ASP C O 1
ATOM 17819 N N . PHE D 4 524 ? 213.427 205.423 203.137 1.00 13.33 524 PHE C N 1
ATOM 17820 C CA . PHE D 4 524 ? 213.199 206.428 204.167 1.00 14.44 524 PHE C CA 1
ATOM 17821 C C . PHE D 4 524 ? 212.005 206.040 205.020 1.00 6.68 524 PHE C C 1
ATOM 17822 O O . PHE D 4 524 ? 210.986 205.582 204.501 1.00 10.48 524 PHE C O 1
ATOM 17830 N N . LEU D 4 525 ? 212.142 206.234 206.327 1.00 1.76 525 LEU C N 1
ATOM 17831 C CA . LEU D 4 525 ? 211.052 206.083 207.282 1.00 9.82 525 LEU C CA 1
ATOM 17832 C C . LEU D 4 525 ? 210.766 207.452 207.882 1.00 20.64 525 LEU C C 1
ATOM 17833 O O . LEU D 4 525 ? 211.673 208.090 208.424 1.00 27.66 525 LEU C O 1
ATOM 17838 N N . GLY D 4 526 ? 209.516 207.897 207.795 1.00 16.92 526 GLY C N 1
ATOM 17839 C CA . GLY D 4 526 ? 209.145 209.235 208.211 1.00 7.42 526 GLY C CA 1
ATOM 17840 C C . GLY D 4 526 ? 207.990 209.226 209.192 1.00 16.09 526 GLY C C 1
ATOM 17841 O O . GLY D 4 526 ? 207.198 208.284 209.232 1.00 27.87 526 GLY C O 1
ATOM 17842 N N . VAL D 4 527 ? 207.903 210.291 209.987 1.00 22.05 527 VAL C N 1
ATOM 17843 C CA . VAL D 4 527 ? 206.822 210.500 210.945 1.00 26.68 527 VAL C CA 1
ATOM 17844 C C . VAL D 4 527 ? 206.232 211.878 210.688 1.00 23.64 527 VAL C C 1
ATOM 17845 O O . VAL D 4 527 ? 206.974 212.845 210.490 1.00 29.00 527 VAL C O 1
ATOM 17849 N N . TYR D 4 528 ? 204.909 211.966 210.687 1.00 32.90 528 TYR C N 1
ATOM 17850 C CA . TYR D 4 528 ? 204.203 213.185 210.326 1.00 29.84 528 TYR C CA 1
ATOM 17851 C C . TYR D 4 528 ? 203.250 213.587 211.442 1.00 33.00 528 TYR C C 1
ATOM 17852 O O . TYR D 4 528 ? 202.814 212.762 212.246 1.00 44.05 528 TYR C O 1
ATOM 17861 N N . SER D 4 529 ? 202.927 214.877 211.486 1.00 22.43 529 SER C N 1
ATOM 17862 C CA . SER D 4 529 ? 202.079 215.452 212.522 1.00 16.09 529 SER C CA 1
ATOM 17863 C C . SER D 4 529 ? 200.661 215.596 211.995 1.00 15.65 529 SER C C 1
ATOM 17864 O O . SER D 4 529 ? 200.454 216.134 210.906 1.00 34.87 529 SER C O 1
ATOM 17867 N N . MET D 4 530 ? 199.691 215.127 212.770 1.00 6.39 530 MET C N 1
ATOM 17868 C CA . MET D 4 530 ? 198.317 215.091 212.281 1.00 8.62 530 MET C CA 1
ATOM 17869 C C . MET D 4 530 ? 197.750 216.459 211.931 1.00 24.17 530 MET C C 1
ATOM 17870 O O . MET D 4 530 ? 197.071 216.562 210.896 1.00 44.27 530 MET C O 1
ATOM 17875 N N . PRO D 4 531 ? 197.947 217.515 212.723 1.00 18.35 531 PRO C N 1
ATOM 17876 C CA . PRO D 4 531 ? 197.184 218.752 212.479 1.00 19.10 531 PRO C CA 1
ATOM 17877 C C . PRO D 4 531 ? 197.292 219.282 211.063 1.00 15.34 531 PRO C C 1
ATOM 17878 O O . PRO D 4 531 ? 196.282 219.723 210.503 1.00 14.62 531 PRO C O 1
ATOM 17882 N N . ALA D 4 532 ? 198.480 219.246 210.462 1.00 26.61 532 ALA C N 1
ATOM 17883 C CA . ALA D 4 532 ? 198.656 219.768 209.114 1.00 30.11 532 ALA C CA 1
ATOM 17884 C C . ALA D 4 532 ? 199.499 218.891 208.209 1.00 28.70 532 ALA C C 1
ATOM 17885 O O . ALA D 4 532 ? 199.537 219.158 207.007 1.00 43.04 532 ALA C O 1
ATOM 17887 N N . GLY D 4 533 ? 200.180 217.877 208.723 1.00 22.41 533 GLY C N 1
ATOM 17888 C CA . GLY D 4 533 ? 201.027 217.035 207.909 1.00 25.82 533 GLY C CA 1
ATOM 17889 C C . GLY D 4 533 ? 202.501 217.361 207.947 1.00 22.73 533 GLY C C 1
ATOM 17890 O O . GLY D 4 533 ? 203.256 216.803 207.147 1.00 24.96 533 GLY C O 1
ATOM 17891 N N . THR D 4 534 ? 202.938 218.246 208.837 1.00 38.92 534 THR C N 1
ATOM 17892 C CA . THR D 4 534 ? 204.362 218.507 208.982 1.00 37.31 534 THR C CA 1
ATOM 17893 C C . THR D 4 534 ? 205.081 217.229 209.386 1.00 34.45 534 THR C C 1
ATOM 17894 O O . THR D 4 534 ? 204.565 216.442 210.182 1.00 46.50 534 THR C O 1
ATOM 17898 N N . LYS D 4 535 ? 206.275 217.015 208.835 1.00 17.02 535 LYS C N 1
ATOM 17899 C CA . LYS D 4 535 ? 207.050 215.820 209.144 1.00 22.54 535 LYS C CA 1
ATOM 17900 C C . LYS D 4 535 ? 208.031 216.134 210.263 1.00 17.75 535 LYS C C 1
ATOM 17901 O O . LYS D 4 535 ? 208.891 217.005 210.114 1.00 17.90 535 LYS C O 1
ATOM 17907 N N . VAL D 4 536 ? 207.897 215.419 211.380 1.00 6.13 536 VAL C N 1
ATOM 17908 C CA . VAL D 4 536 ? 208.712 215.713 212.550 1.00 1.95 536 VAL C CA 1
ATOM 17909 C C . VAL D 4 536 ? 210.163 215.319 212.302 1.00 11.65 536 VAL C C 1
ATOM 17910 O O . VAL D 4 536 ? 211.085 216.100 212.562 1.00 20.36 536 VAL C O 1
ATOM 17914 N N . PHE D 4 537 ? 210.394 214.112 211.802 1.00 10.28 537 PHE C N 1
ATOM 17915 C CA . PHE D 4 537 ? 211.737 213.660 211.451 1.00 9.29 537 PHE C CA 1
ATOM 17916 C C . PHE D 4 537 ? 211.598 212.406 210.599 1.00 7.98 537 PHE C C 1
ATOM 17917 O O . PHE D 4 537 ? 210.500 211.869 210.426 1.00 13.02 537 PHE C O 1
ATOM 17925 N N . GLU D 4 538 ? 212.725 211.943 210.067 1.00 5.70 538 GLU C N 1
ATOM 17926 C CA . GLU D 4 538 ? 212.761 210.727 209.267 1.00 9.37 538 GLU C CA 1
ATOM 17927 C C . GLU D 4 538 ? 214.143 210.107 209.390 1.00 1.62 538 GLU C C 1
ATOM 17928 O O . GLU D 4 538 ? 215.113 210.772 209.755 1.00 2.17 538 GLU C O 1
ATOM 17934 N N . VAL D 4 539 ? 214.221 208.818 209.077 1.00 1.96 539 VAL C N 1
ATOM 17935 C CA . VAL D 4 539 ? 215.462 208.058 209.212 1.00 6.23 539 VAL C CA 1
ATOM 17936 C C . VAL D 4 539 ? 215.769 207.382 207.881 1.00 6.64 539 VAL C C 1
ATOM 17937 O O . VAL D 4 539 ? 214.855 206.850 207.239 1.00 13.79 539 VAL C O 1
ATOM 17941 N N . PRO D 4 540 ? 217.019 207.361 207.429 1.00 8.10 540 PRO C N 1
ATOM 17942 C CA . PRO D 4 540 ? 217.343 206.680 206.176 1.00 12.95 540 PRO C CA 1
ATOM 17943 C C . PRO D 4 540 ? 217.642 205.202 206.379 1.00 8.21 540 PRO C C 1
ATOM 17944 O O . PRO D 4 540 ? 217.740 204.702 207.500 1.00 8.41 540 PRO C O 1
ATOM 17948 N N . GLU D 4 541 ? 217.797 204.508 205.254 1.00 13.49 541 GLU C N 1
ATOM 17949 C CA . GLU D 4 541 ? 218.124 203.091 205.250 1.00 16.26 541 GLU C CA 1
ATOM 17950 C C . GLU D 4 541 ? 218.840 202.739 203.952 1.00 22.47 541 GLU C C 1
ATOM 17951 O O . GLU D 4 541 ? 218.929 203.549 203.027 1.00 21.07 541 GLU C O 1
ATOM 17957 N N . MET D 4 542 ? 219.363 201.514 203.899 1.00 19.97 542 MET C N 1
ATOM 17958 C CA . MET D 4 542 ? 220.169 201.104 202.756 1.00 14.07 542 MET C CA 1
ATOM 17959 C C . MET D 4 542 ? 219.319 200.506 201.640 1.00 18.01 542 MET C C 1
ATOM 17960 O O . MET D 4 542 ? 219.678 200.615 200.463 1.00 27.58 542 MET C O 1
ATOM 17965 N N . SER D 4 543 ? 218.200 199.877 201.978 1.00 16.71 543 SER C N 1
ATOM 17966 C CA . SER D 4 543 ? 217.354 199.196 201.014 1.00 17.87 543 SER C CA 1
ATOM 17967 C C . SER D 4 543 ? 215.911 199.665 201.146 1.00 12.69 543 SER C C 1
ATOM 17968 O O . SER D 4 543 ? 215.505 200.159 202.203 1.00 15.61 543 SER C O 1
ATOM 17971 N N . PRO D 4 544 ? 215.109 199.535 200.088 1.00 8.44 544 PRO C N 1
ATOM 17972 C CA . PRO D 4 544 ? 213.708 199.961 200.169 1.00 6.09 544 PRO C CA 1
ATOM 17973 C C . PRO D 4 544 ? 212.965 199.274 201.303 1.00 7.60 544 PRO C C 1
ATOM 17974 O O . PRO D 4 544 ? 213.152 198.085 201.562 1.00 12.11 544 PRO C O 1
ATOM 17978 N N . VAL D 4 545 ? 212.100 200.032 201.965 1.00 5.23 545 VAL C N 1
ATOM 17979 C CA . VAL D 4 545 ? 211.217 199.505 202.998 1.00 2.81 545 VAL C CA 1
ATOM 17980 C C . VAL D 4 545 ? 209.856 199.243 202.378 1.00 8.10 545 VAL C C 1
ATOM 17981 O O . VAL D 4 545 ? 209.436 199.930 201.442 1.00 23.61 545 VAL C O 1
ATOM 17985 N N . THR D 4 546 ? 209.155 198.236 202.904 1.00 7.01 546 THR C N 1
ATOM 17986 C CA . THR D 4 546 ? 207.903 197.789 202.316 1.00 11.40 546 THR C CA 1
ATOM 17987 C C . THR D 4 546 ? 206.772 197.617 203.316 1.00 13.59 546 THR C C 1
ATOM 17988 O O . THR D 4 546 ? 205.646 197.335 202.897 1.00 19.72 546 THR C O 1
ATOM 17992 N N . CYS D 4 547 ? 207.026 197.764 204.612 1.00 36.13 547 CYS C N 1
ATOM 17993 C CA . CYS D 4 547 ? 205.974 197.596 205.605 1.00 35.61 547 CYS C CA 1
ATOM 17994 C C . CYS D 4 547 ? 206.435 198.181 206.929 1.00 35.02 547 CYS C C 1
ATOM 17995 O O . CYS D 4 547 ? 207.633 198.227 207.218 1.00 40.24 547 CYS C O 1
ATOM 17998 N N . CYS D 4 548 ? 205.468 198.617 207.732 1.00 24.62 548 CYS C N 1
ATOM 17999 C CA . CYS D 4 548 ? 205.758 199.186 209.039 1.00 21.91 548 CYS C CA 1
ATOM 18000 C C . CYS D 4 548 ? 204.593 198.896 209.969 1.00 24.16 548 CYS C C 1
ATOM 18001 O O . CYS D 4 548 ? 203.475 198.622 209.528 1.00 33.70 548 CYS C O 1
ATOM 18004 N N . ASP D 4 549 ? 204.871 198.955 211.269 1.00 13.15 549 ASP C N 1
ATOM 18005 C CA . ASP D 4 549 ? 203.835 198.779 212.274 1.00 5.64 549 ASP C CA 1
ATOM 18006 C C . ASP D 4 549 ? 204.219 199.546 213.527 1.00 5.79 549 ASP C C 1
ATOM 18007 O O . ASP D 4 549 ? 205.403 199.681 213.835 1.00 5.99 549 ASP C O 1
ATOM 18012 N N . VAL D 4 550 ? 203.211 200.030 214.247 1.00 6.95 550 VAL C N 1
ATOM 18013 C CA . VAL D 4 550 ? 203.403 200.813 215.462 1.00 14.24 550 VAL C CA 1
ATOM 18014 C C . VAL D 4 550 ? 202.716 200.082 216.606 1.00 16.24 550 VAL C C 1
ATOM 18015 O O . VAL D 4 550 ? 201.571 199.635 216.467 1.00 20.60 550 VAL C O 1
ATOM 18019 N N . SER D 4 551 ? 203.411 199.966 217.733 1.00 5.04 551 SER C N 1
ATOM 18020 C CA . SER D 4 551 ? 202.907 199.209 218.867 1.00 1.25 551 SER C CA 1
ATOM 18021 C C . SER D 4 551 ? 201.744 199.935 219.538 1.00 14.63 551 SER C C 1
ATOM 18022 O O . SER D 4 551 ? 201.491 201.116 219.302 1.00 36.09 551 SER C O 1
ATOM 18025 N N . SER D 4 552 ? 201.031 199.206 220.395 1.00 34.62 552 SER C N 1
ATOM 18026 C CA . SER D 4 552 ? 199.923 199.798 221.134 1.00 42.87 552 SER C CA 1
ATOM 18027 C C . SER D 4 552 ? 200.391 200.655 222.303 1.00 41.25 552 SER C C 1
ATOM 18028 O O . SER D 4 552 ? 199.599 201.443 222.829 1.00 45.08 552 SER C O 1
ATOM 18031 N N . ASN D 4 553 ? 201.647 200.514 222.727 1.00 36.76 553 ASN C N 1
ATOM 18032 C CA . ASN D 4 553 ? 202.205 201.411 223.729 1.00 36.84 553 ASN C CA 1
ATOM 18033 C C . ASN D 4 553 ? 202.562 202.770 223.155 1.00 37.75 553 ASN C C 1
ATOM 18034 O O . ASN D 4 553 ? 202.890 203.679 223.922 1.00 33.69 553 ASN C O 1
ATOM 18039 N N . ASN D 4 554 ? 202.522 202.930 221.837 1.00 23.99 554 ASN C N 1
ATOM 18040 C CA . ASN D 4 554 ? 202.906 204.172 221.181 1.00 17.53 554 ASN C CA 1
ATOM 18041 C C . ASN D 4 554 ? 204.396 204.441 221.317 1.00 11.76 554 ASN C C 1
ATOM 18042 O O . ASN D 4 554 ? 204.848 205.562 221.083 1.00 8.30 554 ASN C O 1
ATOM 18047 N N . ARG D 4 555 ? 205.172 203.421 221.688 1.00 8.66 555 ARG C N 1
ATOM 18048 C CA . ARG D 4 555 ? 206.583 203.589 221.998 1.00 15.22 555 ARG C CA 1
ATOM 18049 C C . ARG D 4 555 ? 207.521 202.822 221.078 1.00 21.44 555 ARG C C 1
ATOM 18050 O O . ARG D 4 555 ? 208.707 203.157 221.025 1.00 20.14 555 ARG C O 1
ATOM 18058 N N . LEU D 4 556 ? 207.034 201.814 220.361 1.00 11.27 556 LEU C N 1
ATOM 18059 C CA . LEU D 4 556 ? 207.867 201.008 219.483 1.00 5.39 556 LEU C CA 1
ATOM 18060 C C . LEU D 4 556 ? 207.308 201.020 218.068 1.00 14.02 556 LEU C C 1
ATOM 18061 O O . LEU D 4 556 ? 206.091 201.002 217.864 1.00 22.46 556 LEU C O 1
ATOM 18066 N N . VAL D 4 557 ? 208.212 201.043 217.089 1.00 8.86 557 VAL C N 1
ATOM 18067 C CA . VAL D 4 557 ? 207.850 200.984 215.676 1.00 9.37 557 VAL C CA 1
ATOM 18068 C C . VAL D 4 557 ? 208.808 200.036 214.974 1.00 4.46 557 VAL C C 1
ATOM 18069 O O . VAL D 4 557 ? 210.014 200.052 215.233 1.00 9.33 557 VAL C O 1
ATOM 18073 N N . VAL D 4 558 ? 208.270 199.209 214.082 1.00 10.47 558 VAL C N 1
ATOM 18074 C CA . VAL D 4 558 ? 209.028 198.173 213.389 1.00 18.41 558 VAL C CA 1
ATOM 18075 C C . VAL D 4 558 ? 208.846 198.360 211.891 1.00 23.92 558 VAL C C 1
ATOM 18076 O O . VAL D 4 558 ? 207.728 198.603 211.424 1.00 27.73 558 VAL C O 1
ATOM 18080 N N . THR D 4 559 ? 209.937 198.247 211.142 1.00 15.16 559 THR C N 1
ATOM 18081 C CA . THR D 4 559 ? 209.906 198.348 209.693 1.00 7.10 559 THR C CA 1
ATOM 18082 C C . THR D 4 559 ? 210.722 197.208 209.102 1.00 16.08 559 THR C C 1
ATOM 18083 O O . THR D 4 559 ? 211.590 196.634 209.760 1.00 28.72 559 THR C O 1
ATOM 18087 N N . GLY D 4 560 ? 210.430 196.873 207.848 1.00 7.82 560 GLY C N 1
ATOM 18088 C CA . GLY D 4 560 ? 211.076 195.745 207.208 1.00 8.79 560 GLY C CA 1
ATOM 18089 C C . GLY D 4 560 ? 211.609 196.046 205.827 1.00 7.15 560 GLY C C 1
ATOM 18090 O O . GLY D 4 560 ? 210.848 196.405 204.928 1.00 17.84 560 GLY C O 1
ATOM 18091 N N . SER D 4 561 ? 212.920 195.888 205.648 1.00 1.46 561 SER C N 1
ATOM 18092 C CA . SER D 4 561 ? 213.573 196.102 204.366 1.00 9.45 561 SER C CA 1
ATOM 18093 C C . SER D 4 561 ? 214.501 194.933 204.083 1.00 15.73 561 SER C C 1
ATOM 18094 O O . SER D 4 561 ? 215.103 194.369 204.997 1.00 35.13 561 SER C O 1
ATOM 18097 N N . GLY D 4 562 ? 214.619 194.583 202.811 1.00 36.48 562 GLY C N 1
ATOM 18098 C CA . GLY D 4 562 ? 215.494 193.486 202.440 1.00 41.27 562 GLY C CA 1
ATOM 18099 C C . GLY D 4 562 ? 215.100 192.227 203.181 1.00 37.12 562 GLY C C 1
ATOM 18100 O O . GLY D 4 562 ? 213.926 191.845 203.221 1.00 41.09 562 GLY C O 1
ATOM 18101 N N . GLU D 4 563 ? 216.087 191.570 203.790 1.00 9.02 563 GLU C N 1
ATOM 18102 C CA . GLU D 4 563 ? 215.873 190.337 204.537 1.00 10.53 563 GLU C CA 1
ATOM 18103 C C . GLU D 4 563 ? 215.970 190.550 206.045 1.00 17.97 563 GLU C C 1
ATOM 18104 O O . GLU D 4 563 ? 216.293 189.613 206.778 1.00 26.39 563 GLU C O 1
ATOM 18110 N N . HIS D 4 564 ? 215.702 191.763 206.521 1.00 13.85 564 HIS C N 1
ATOM 18111 C CA . HIS D 4 564 ? 215.812 192.097 207.932 1.00 0.00 564 HIS C CA 1
ATOM 18112 C C . HIS D 4 564 ? 214.617 192.932 208.360 1.00 2.47 564 HIS C C 1
ATOM 18113 O O . HIS D 4 564 ? 213.908 193.510 207.536 1.00 17.21 564 HIS C O 1
ATOM 18120 N N . ALA D 4 565 ? 214.397 192.977 209.669 1.00 12.09 565 ALA C N 1
ATOM 18121 C CA . ALA D 4 565 ? 213.395 193.836 210.280 1.00 15.30 565 ALA C CA 1
ATOM 18122 C C . ALA D 4 565 ? 214.023 194.544 211.469 1.00 15.86 565 ALA C C 1
ATOM 18123 O O . ALA D 4 565 ? 214.725 193.920 212.268 1.00 28.07 565 ALA C O 1
ATOM 18125 N N . SER D 4 566 ? 213.775 195.844 211.584 1.00 3.63 566 SER C N 1
ATOM 18126 C CA . SER D 4 566 ? 214.389 196.669 212.613 1.00 2.98 566 SER C CA 1
ATOM 18127 C C . SER D 4 566 ? 213.326 197.190 213.570 1.00 4.55 566 SER C C 1
ATOM 18128 O O . SER D 4 566 ? 212.145 197.276 213.224 1.00 2.22 566 SER C O 1
ATOM 18131 N N . VAL D 4 567 ? 213.755 197.518 214.786 1.00 6.96 567 VAL C N 1
ATOM 18132 C CA . VAL D 4 567 ? 212.871 198.003 215.838 1.00 5.66 567 VAL C CA 1
ATOM 18133 C C . VAL D 4 567 ? 213.435 199.316 216.359 1.00 11.30 567 VAL C C 1
ATOM 18134 O O . VAL D 4 567 ? 214.606 199.382 216.749 1.00 19.14 567 VAL C O 1
ATOM 18138 N N . TYR D 4 568 ? 212.606 200.353 216.368 1.00 7.42 568 TYR C N 1
ATOM 18139 C CA . TYR D 4 568 ? 212.954 201.653 216.918 1.00 0.00 568 TYR C CA 1
ATOM 18140 C C . TYR D 4 568 ? 212.075 201.943 218.124 1.00 8.02 568 TYR C C 1
ATOM 18141 O O . TYR D 4 568 ? 210.940 201.475 218.212 1.00 17.84 568 TYR C O 1
ATOM 18150 N N . GLN D 4 569 ? 212.607 202.725 219.059 1.00 9.64 569 GLN C N 1
ATOM 18151 C CA . GLN D 4 569 ? 211.854 203.157 220.227 1.00 10.30 569 GLN C CA 1
ATOM 18152 C C . GLN D 4 569 ? 211.549 204.641 220.112 1.00 15.02 569 GLN C C 1
ATOM 18153 O O . GLN D 4 569 ? 212.387 205.422 219.651 1.00 19.91 569 GLN C O 1
ATOM 18159 N N . ILE D 4 570 ? 210.350 205.022 220.540 1.00 12.48 570 ILE C N 1
ATOM 18160 C CA . ILE D 4 570 ? 209.877 206.399 220.464 1.00 10.61 570 ILE C CA 1
ATOM 18161 C C . ILE D 4 570 ? 209.974 207.015 221.850 1.00 16.74 570 ILE C C 1
ATOM 18162 O O . ILE D 4 570 ? 209.483 206.439 222.828 1.00 19.46 570 ILE C O 1
ATOM 18167 N N . THR D 4 571 ? 210.605 208.180 221.938 1.00 13.67 571 THR C N 1
ATOM 18168 C CA . THR D 4 571 ? 210.779 208.881 223.201 1.00 8.79 571 THR C CA 1
ATOM 18169 C C . THR D 4 571 ? 210.300 210.313 223.054 1.00 9.06 571 THR C C 1
ATOM 18170 O O . THR D 4 571 ? 210.589 210.972 222.055 1.00 25.59 571 THR C O 1
ATOM 18174 N N . TYR D 4 572 ? 209.571 210.790 224.054 1.00 3.16 572 TYR C N 1
ATOM 18175 C CA . TYR D 4 572 ? 209.126 212.175 224.074 1.00 7.61 572 TYR C CA 1
ATOM 18176 C C . TYR D 4 572 ? 208.568 212.557 225.435 1.00 20.09 572 TYR C C 1
ATOM 18177 O O . TYR D 4 572 ? 207.743 211.841 225.996 1.00 23.37 572 TYR C O 1
#

Secondary structure (DSSP, 8-state):
-HHHHHHHHHHHHHHTTSSS--HHHHHHHHHHHHHH-GGG-TTS---SS--EEEEE-SSSTTHHHHHHHHHHHHHTT-S----SEEEEEEHHHHHH--SEEHHHHHHTTSTTGGGGHHHHHH-GGGEEEEEE-GGGS---HHHHHSS--S-TT-EE-HHHHHHHHHTTSS-TT-EEEEEE-THHHHHHHHH-SSEEEEE-----HHHHHHHHHHHH--HHHHHHHHHHHHT-HHHHHHTTSHHHHHHHHHHHHHHHHHT--HHHHHH-HHHHHHHHHHHHS---S-HHHHHHHHHHHHHHHHHTT--EEEHHHHHHHT--HHHHHHHHHTTSEEE-GGGTTEEEES-HHHHHHHHHHHHHBPPPHHHHHSS-------HHHHHSHHHHHH-THHHHHHHHHHHHT-HHHHHHHHHHH---B-HHHHHHHHHHTT--SSTT--HHHHHHHHHHHHHHT-HHHHHHHHTT-SEEEEEE-STTHHHHHHHHTT-----EEEEEEPPP--HHHHHHHHHHHHHHHHHHTTHHHH-S---EEEEES-B--HHHHHHHHHHHHSTT----B-EEES-BSHHHHHHHHHHTTT-SS--EEEEE-S--TTHHHHHHHHHH-SS----EEEEES----HHHHHHHHHHHHH--S--EEEEES----HHHHHHHHHHHTSTT----EEEEES----HHHHHHHHHHHHH-SS--EEEEES---THHHHHHHHHHHSSTT----EEEEESS---HHHHHHHHHHHHS--S--EEEEES---TTHHHHHHHHHHTSTT----EEEEES----HHHHHHHHHHHHH--S--EEE--S---TTHHHHHHHHHHHH---S--EEE---S---HHHHHHHHHHHHH-TT-EEE---TT-HHHHH-/--EEEE-TTS-GGGGSS-EEEEEEHHHHHHHH-TT-TTHHHHHHHHT-EEEEEE-TTSSEEEEEEES-HHHHHHHHHHHHHHHHHHHHHHHH-/--SSS----HHHHHHHHHHHHHHT---S-------HHHH--PPP----PPP-EEEEEEEEE-SS---EEEE-SSS-EEEEE-SSEEEEEESSS--SEE---SEEEE---TT----EEEE-TTSSEEEEE-TT-SEEEEEESSSSS-EEEEEEE-SS--EEEEEEETTTTEEEEEETTTEEEEEETTTTEEEEEEE--TT--SEEEEETTEEEEEETTTEEEEEESSS-PPPEEEE-SS---EEEE-SSSS-EEEE-SSSEEEEE-SSS--EEEEEE-SS-EEEEEE-TTSSEEEEEESSSEEEEEETTT--EEEEEE-SS-EEEEEE-TTSSEEEEEETTEEEEEEEE-/-HHHHHHHHHHHTTS-HHHHHHHHHHHHHHHHH-SSS---HHHHHH--HHHHHHHHHHHT-HHHHHHHHHHHHHHTT--HHHHHHHHHHHHHSPP--HHHHHHHHHHHHHHHHHHH--HHHHHHTTTS--SS----S-EEEEE-SSS-HHHHHHHHHHHHHHTSSSSSS-S--EEEEHHHHHH-SSB-HHHHHHHHSSSS---HHHHTS-STT-BEEEE-GGG--TTTTS--PPPS-SSS-B-HHHHHHHHHHTSSSTTSB--EE--HHHHHHHTTTSSS-EEEEE--HHHHHHHHHHT---S-HHHHHHHHHHHHHSPTT-SSPPPPHHHHHHHHHHHHHHHHHHHHT-----HHHHHHHT--HHHHHHH----HHHHHHHHHHHHH---SS-HHHHHHTT-SSHHHHHHHHHHTT-STTHHHHHHHH-S----SHHHHHHHHHHHHHT-SSPPPHHHHHHHHHHHHHH--HHHHHHHHTS--EEEEEE-SHHHHHHHHHHTTS-TT--EEEEEE-S-SPPPTTT---S---TTTSS-HHHHHHHHHHHHHHH-SS--EEE-SS-B--HHHHHHHHHHHHSTT----EEE-SSSB-GGGGGGSHHHHHH-SS--EEEEES----HHHHHHHHHHHHSTT----EEEEES----HHHHHHHHHHHHH-SS----EEESS---HHHHHHHHHHHHSTT----EEEEES----HHHHHHHHHHHHH-SS--EEEEES---HHHHHHHHHHHHTSTT----EEE--SS---HHHHHHHHHHHTT--S--EEE--SS---HHHHHHHHHHHTSTT----EEEEES----HHHHHHHHHHHHH-SS--EEEEES---HHHHHHHHHHHHHSTT----EEEEESS---HHHHHHHHHHHHH--S--B--EES----HHHHHHHHHHHT-SS---SEE---GGGS-HHHHHHHHHHHHSSTT-EE-SSSSTT--HHHHHHH-

B-factor: mean 65.96, std 38.0, range [0.02, 142.9]

Sequence (2306 aa):
DNRCRYILKTKFREMWKSWPGDSKEVQVMAERYKMLIPFSNPRVLPGPFSYTVVLYGPAGLGKTTLAQKLMLDWAEDNLIHKFKYAFYLSCRELSRLGPCSFAELVFRDWPELQDDIPHILAQARKILFVIDGFDELGAAPGALIEDICGDWEKKKPVPVLLGSLLNRVMLPKAALLVTTRPRALRDLRILAEEPIYIRVEGFLEEDRRAYFLRHFGDEDQAMRAFELMRSNAALFQLGSAPAVCWIVCTTLKLQMEKGEDPVPTCLTRTGLFLRFLCSRFPQGAQLRGALRTLSLLAAQGLWAQTSVLHREDLERLGVQESDLRLFLDGDILRQDRVSKGCYSFIHLSFQQFLTALFYTLEKEEEEDRDGHTWDIGDVQKLLSGVERLRNPDLIQAGYYSFGLANEKRAKELEATFGCRMSPDIKQELLRCDISCKGGHSTVTDLQELLGCLYESQEEELVKEVMAQFKEISLHLNAVDVVPSSFCVKHCRNLQKMSLQVIKENAEVERSQDDQHMLPFWTDLCSIFGSNKDLMGLAINDSFLSASLVRILCEQIASDTCHLQRVVFKNISPADAHRNLCLALRGHKTVTYLTLQGNDQDDMFPALCEVLRHPECNLRYLGLVSCSATTQQWADLSLALEVNQSLTCVNLSDNELLDEGAKLLYTTLRHPKCFLQRLSLENCHLTEANCKDLAAVLVVSRELTHLCLAKNPIGNTGVKFLCEGLRYPECKLQTLVLWNCDITSDGCCDLTKLLQEKSSLLCLDLGLNHIGVKGMKFLCEALRKPLCNLRCLWLWGCSIPPFSCEDLCSALSCNQSLVTLDLGQNPLGSSGVKMLFETLTCSSGTLRTLRLKIDDFNDELNKLLEEIEEKNPQLIIDTEERPSSHDFMILTFSSYGLQWCLYELDKEEFQTFKELLKKKSSESTTCSIPQFEIENANVECLALLLHEYYGASLAWATSISIFENMNLRTLSEKARDDMKRHSPEDGDTWDYKSHVMTKFAEEEDVRPEMQTLAGAFDSDRWGFRPRTVVLHGKSGIGKSALARRIVLCWAQGGLYQGMFSYVFFLPVREMQRKKESSVTEFISREWPDSQAPVTEIMSRPERLLFIIDGFDDLGSVLNNDTKLCKDWAEKQPPFTLIRSLLRKVLLPESFLIVTVRDVGTEKLKSEVVSPRYLLVRAVGSLICVALQLQFNQTLTGLHAAFVFHQLTPRGVVRRCLNLEERVVLKRFCRMAVEGVWNRKSVFDGDDLMVQGLGESELRALFHMHLSLQDFCAALYYVLKTKRSMELKQAGFHIHSLWMKRFLFGLVSEDVRRPLEVLLGCPVPLGVKQKLLHWVSLLGQQPNATTPGDTLDAFHCLFETQDKEFVRLALNSFQEVWLPINQNLDLIASSFCLQHCPYLRKIRVDVKGIFPRDESAEACPVVLWMRDKTLIEEQWEDFCSMLGTHPHLRQLDLGSSILTERAMKTLCAKLRHPTCKIQTLMFRNAQITPGVQHLWRIVMANRNLRSLNLGGTHLKEEDVRMACEALKHPKCLLESLRLDCCGLTHACYLKISQILTTSPSLKSLSLAGNKVTDQGVMPLSDALRVSQCALQKLILEDCGITATGCQSLASALVSNRSLTHLCLSNNSLGNEGVNLLCRSMRLPHCSLQRLMLNQCHLDTAGCGFLALALMGNSWLTHLSLSMNPVEDNGVKLLCEVMREPSCHLQDLELVKCHLTAACCESLSCVISRSRHLKSLDLTDNALGDGGVAALCEGLKQKNSVLARLGLKACGLTSDCCEALSLALSCNRHLTSLNLVQNNFSPKGMMKLCSAFACPTSNLQIIGLWKWQYPVQIRKLLEEVQLLKPRVVIDGSWHSFDEDDRYWWKNPQIRIRPWWFPVQELRDPLVFYLEAWLADELFGPDRAIIPEMEWTSQALLTVDIVDSGNLVEITVFGRPRVQNRVKSMLLCLAWFHREHRARALFWDKEPWFWHDTLTEQLWRIFAGVSRFLQSISWDPEDFEDAWKRKRLAVPCKLEKMRILAHGELVLATAISSFTRHVFTCGRRGIKVWSLTGQVAEDRFPESHLPIQTPGAFLRTCLLSSNSRSLLTGGYNLASVSVWDLAAPSLHVKEQLPCAGLNCQALDANLDANLAFASFTSGVVRIWDLRDQSVVRDLKGYPDGVKSIVVKGYNIWTGGPDACLRCWDQRTIMKPLEYQFKSQIMSLSHSPQEDWVLLGMANGQQWLQSTSGSQRHMVGQKDSVILSVKFSPFGQWWASVGMDDFLGVYSMPAGTKVFEVPEMSPVTCCDVSSNNRLVVTGSGEHASVYQITY

InterPro domains:
  IPR001611 Leucine-rich repeat [PF13516] (809-831)
  IPR001611 Leucine-rich repeat [PF13516] (870-889)
  IPR001611 Leucine-rich repeat [PF13516] (925-946)
  IPR001611 Leucine-rich repeat [PF13516] (981-1002)
  IPR004020 DAPIN domain [PF02758] (11-86)
  IPR004020 DAPIN domain [PS50824] (1-94)
  IPR004020 DAPIN domain [SM01289] (7-90)
  IPR007111 NACHT nucleoside triphosphatase [PF05729] (208-375)
  IPR007111 NACHT nucleoside triphosphatase [PS50837] (207-405)
  IPR011029 Death-like domain superfamily [G3DSA:1.10.533.10] (1-102)
  IPR011029 Death-like domain superfamily [SSF47986] (4-93)
  IPR027417 P-loop containing nucleoside triphosphate hydrolase [G3DSA:3.40.50.300] (156-352)
  IPR027417 P-loop containing nucleoside triphosphate hydrolase [SSF52540] (206-379)
  IPR032675 Leucine-rich repeat domain superfamily [G3DSA:3.80.10.10] (627-1044)
  IPR041075 NOD1/2, winged helix domain [PF17779] (446-501)
  IPR041267 NACHT, LRR and PYD domains-containing protein, helical domain HD2 [PF17776] (503-620)
  IPR050637 NLRP family, innate immunity and inflammation regulators [PTHR45690] (2-1045)

Foldseek 3Di:
DLVVLVVLLVVLVVVLPVDDDDPVLLVVVLVVVCCVDLCNNQPHDPDQAAAEEEEADAWALCVVSSVSVVSSCVSVVVGDNQAPEEAEDELLQLLPDWWFFQQCNRCVLPPPPVVPSPVVQVPLSRYEYEYEAPLQSLDDLPLLADDEDADRRDTGTPSNSVLNVQQCSYSRRHYYYYYYYVVCVVSSVVRHPNYDYDYHFAADLVSLLVSLCVLVVDNVRSVVLSVLQVVAPVSVSVVRRVLSSVLSSVLSVVCVVVVHDCNVCNVFVLSSLLSSVLPQQDDDPPLQVLLLVLLVVLQQQLLSVHFKDFQVVCVVVPPDPVSVVRCDNSVQWHDDPVNPRMIGGSTNLNSLLSPLVNLFADDDCVVVPDPDDGPHDHLVCLVDVVVCVVRVSSLSSLLSNLLCLAPVSVVVCCVRRVTDGDCVSVVVCVVPLLDDQDPVDDQVSVLSSLSSNQSNPDQVSLLSSQQVHQEEEHEDEPVSLQSCLVSLLRHANYAEYEYAYDDDDVVVVVVVCVVVCLVSLLSVLCNQLRYDRHQYYEYEQHEDDDNSLVSNLCSLLDPSGAHAEYEYEAYDDPVSVLSNLQSQQLPPHHQAYEYYHDACPPVLVSVLNSLLRPRRAHAEYEYELYEDDLVSLLSVLVSQLNHQHYAEYHYENYQAELNSLLNNLVSQLPQRHQHAEYEDYNNAYEQVSLLSVLVSQQRGDHHAYYEYELYQNAASSLVSVLVSFVPQDGRYAYYEYENNQHELNSLQSVLVSQLDPTRHQEYEYYLHAHADNSLVSVLVSLLDARGQHAEYEDENHAHDQVSLVSVLVSQQRHAHYAYYEYYPHPCEDPSLVSNLVSLLVHAHNHQEYEYAYPDDDVVVVVSVVSNCVSYVRHDYYHDVCCHPVNVVD/DVLLLVLQLVLCVVAALLRLVVLLVVVVVVQVVDDVFHDDNVCSVVDDSSRNSVVLCVGQNRVRSLVVVLVSCVVVVHDVSSVVSVVSCVVRPDPCVLLLVLLVVVLVVVVVVVVVPVCLVVVLCQQPADPVGDGAQEAEEEEFPPDDPVVVVVVVSNCVSVCVGPNPFARDEAEDEVVVLVVDFKDAVLQRVLVSGPVSDDDPCVVPVDARHYEYEYEEQVQDCPVLVDDDDADQDRGDMDRVSSVVQCVQQCSHSVRHGYYYYYYDLSCVVCVVRHDPYHYHYDDCVPVVQVVLVVQACVVDVLNSLLGSLLSLLPPPPDDLDADDPVLVVLLLLVLVVLLVCLLSVHDDDDDVVVVVSPHDDVSVCSNDPDGLLVSLLSPLVNLQQDDPDDPSNVSSVVCPSNVSSLLSNLLCQAVVSVVSVCSNNVDDGDHCVLVVVLVVLLVQQQDPDARDAVVVLSNLSSVLSNPDLVSLLSSLQRHAEHEYEDDELVSLVSCLVSVLNNQRHAEYEYEAEDYDADALPPDDDVVAPQRRPVDVSLVSLLSSLLSQFQRQNYAEYEYQEYEDDLVSLQSNLVSNQDQNGQYAEYECARYDQQNNLQSNLNSQLRHQRYAEYYYHSHAADPVRLVSNLVSQLRPSGQHAYYEYYLNADDLVSLLSVLVSQLRHQRHAEYEYAHYAQELSSLLSNLVSLLDARGQHAEYYYHCRAYELSSLLSNLVSQLNHQHYAYYEYELYQHELNSLLSNLVSLLDARRAYAEYEYENNQYELNSLLSVLVSQAPYAHHAEYEYENYQHELVSLLSNLVSQLDQSGQHAYYEYEDHAYEQVSLLSVLSSQQRYDRYAYYEYENYQHEQNSLLSNLVSLLHARGQHEEYHYELNAYEQVSLLSNLVSQLRYERYAYYAYYNYDYDPVSLVSNLVSLLDPRHHHQEYADDLVVDDPVSNVSVVVSCVRPVRHDYDNDPPVVPDPCVVVSND/DDDDDDDPPQDPVQQPDKDKDKDFQVLVCVVCNPVNVCQVVVCVVLVKHWDWDADPVRGMIMIIITGDVVSNVVVVVVSVVSSVVVVVVVVVD/DVPDPDEAADCRVVVVVVVCVVVVHVRHADADDQDPVVQDDDDPCVDLDDFFDKDFFEKEFQPAAWQEWEAENVAQKIWTFFFFWIFIAGRPDHDHYDHDTPDIGGDDDVPGTWHDKDADQVRAKMWTFAAPDQFIWMWGDPDPDIDTDDTQGDHRWGWQEWDADPVQQWIWTWTQQAKIWIARNVVSDTDDIDGDDRRIFNEWDDDDQWIWTFFQVQWIWIDGDVDDDDTDIDGDDAGWQYWEAAPPAFWIWTFGQQFWIWIAGPVDGDIDTQGGDRFGWNYKAAQPNGQKIWTFTFQFKIWIFGPPRNHTSDMDGDDGGWHYKYAYNVNFKIWTGGGSMIIIMTTGD

Organism: Homo sapiens (NCBI:txid9606)

Solvent-accessible surface area: 102390 Å² total; per-residue (Å²): 155,85,156,36,69,101,93,35,85,62,99,46,135,110,48,47,161,53,62,23,31,56,70,125,16,8,76,75,4,11,83,52,14,34,130,105,15,53,35,5,26,101,202,67,141,83,8,103,110,11,37,18,3,5,9,48,1,64,3,34,16,3,4,62,15,25,6,65,31,35,22,8,5,28,1,89,61,79,42,79,139,54,34,150,37,10,18,62,16,18,0,52,58,8,20,110,39,32,83,20,7,4,3,80,5,11,8,126,108,43,118,117,11,104,119,60,42,96,112,30,9,70,69,11,122,66,6,18,6,9,14,24,17,13,10,16,12,68,29,57,86,38,27,8,86,102,81,90,26,56,65,60,111,100,137,54,61,6,31,13,9,11,1,12,20,15,48,90,48,14,16,60,105,10,2,16,10,1,3,3,60,72,89,5,33,137,25,2,134,122,10,20,71,102,52,62,87,19,112,0,89,1,4,72,59,104,18,21,82,41,18,1,67,113,65,21,66,61,114,108,63,2,85,123,3,2,61,5,0,111,78,18,75,48,0,39,131,48,0,16,5,2,8,0,1,39,0,0,0,33,4,1,85,63,3,76,139,143,65,61,94,12,82,77,19,0,88,6,32,0,14,0,1,2,40,4,0,23,40,84,16,60,175,66,72,145,21,112,39,5,3,70,44,2,0,21,27,0,0,36,11,5,38,59,42,29,14,22,12,24,70,92,42,4,99,147,51,50,25,110,81,69,22,6,152,54,3,43,95,2,48,0,1,61,75,21,93,96,6,142,17,11,8,30,18,14,19,37,7,0,0,11,0,0,2,1,4,13,11,12,10,63,101,46,84,82,30,88,92,44,78,87,126,88,102,44,21,104,11,64,104,4,15,35,52,88,37,51,134,145,16,82,30,5,68,71,1,6,41,5,18,7,0,6,23,16,74,73,27,11,138,79,8,43,91,63,11,35,7,140,64,13,109,82,24,48,87,25,11,69,158,46,28,44,76,9,138,44,85,108,38,83,86,80,39,19,69,79,1,5,17,13,0,44,12,0,71,52,80,98,18,0,86,100,1,1,43,34,5,137,114,12,52,15,61,7,54,57,108,33,10,39,24,4,1,33,0,5,82,8,4,112,76,0,82,67,9,16,22,50,19,66,124,91,194,110,154,107,113,128,41,120,61,38,129,128,40,70,82,68,30,68,36,20,1,44,1,14,35,61,12,162,66,8,70,11,5,10,2,40,68,1,73,6,39,62,26,4,5,164,36,7,11,96,42,4,63,31,148,89,4,99,2,70,134,2,42,2,72,50,12,37,52,56,95,6,9,106,56,2,5,39,14,11,113,22,22,163,28,8,32,60,5,31,5,48,11,122,103,6,111,43,19,3,78,3,6,11,72,5,0,115,46,122,101,14,60,9,117,48,2,1,3,49,45,3,57,26,87,76,130,30,18,21,40,8,6,90,0,21,65,69,16,118,35,17,34,16,2,42,7,18,67,0,81,2,90,50,94,4,0,67,58,16,2,84,7,9,41,68,4,88,30,89,14,63,65,1,8,5,34,48,0,92,5,59,75,50,2,3,43,39,5,0,9,0,6,17,5,21,64,60,7,28,11,2,5,5,7,104,0,85,3,8,68,63,0,5,94,51,5,18,57,0,13,34,52,28,55,19,108,2,78,10,7,5,1,80,68,0,82,5,61,40,59,0,2,37,2,10,6,89,5,10,79,34,88,24,36,1,55,19,2,4,4,0,78,0,125,6,15,91,105,1,26,84,30,5,2,60,0,13,66,90,125,95,10,44,4,110,23,10,34,10,103,5,0,42,3,29,60,133,7,0,90,30,6,3,47,2,35,65,69,16,130,38,10,51,27,14,21,11,4,107,1,83,3,20,102,64,3,1,111,82,5,8,92,40,6,12,112,23,92,12,40,14,121,56,10,108,9,84,29,90,120,121,87,111,88,16,65,117,17,51,95,60,3,105,139,135,9,113,73,14,111,46,73,69,193,129,83,114,40,73,25,53,161,104,41,166,11,35,8,0,2,0,0,0,31,0,1,60,77,18,86,38,97,31,16,57,64,0,14,91,22,4,43,97,72,11,76,120,55,128,137,45,82,18,53,84,150,52,3,57,106,6,64,18,21,56,4,0,20,28,3,23,78,94,49,21,45,54,105,0,0,55,26,0,18,44,0,0,100,88,34,90,18,72,42,8,3,69,60,1,106,23,6,39,151,45,1,27,93,164,166,86,98,47,172,88,14,30,53,68,23,52,66,71,13,24,106,104,61,118,127,235,128,30,39,131,55,7,40,36,8,10,77,68,38,175,91,47,36,163,2,78,9,0,0,0,3,13,93,46,40,51,32,24,36,51,17,2,63,128,17,7,42,32,14,13,116,25,75,8,28,144,66,55,8,38,13,8,7,39,19,23,8,87,73,21,67,148,105,157,71,9,0,24,32,70,22,5,36,118,24,34,71,86,49,124,28,71,73,108,56,7,95,54,126,48,51,65,9,9,11,5,0,17,12,21,24,37,35,32,86,54,27,70,90,106,51,190,50,16,163,99,45,47,99,94,58,38,9,16,1,17,10,45,0,13,7,77,33,53,10,42,95,115,3,2,2,15,0,3,2,49,55,10,5,2,34,48,2,36,25,52,7,54,29,12,22,15,7,17,4,132,55,87,52,63,17,74,55,39,1,101,131,66,108,61,151,80,16,76,5,0,22,12,1,19,15,15,17,90,30,20,26,36,145,89,68,90,64,138,74,8,88,110,99,65,93,62,31,14,120,102,33,1,64,26,5,0,37,4,9,7,58,34,64,47,65,92,47,52,87,59,26,132,130,33,56,12,22,98,83,86,28,128,43,32,76,76,119,60,66,22,25,25,8,1,19,0,0,9,34,10,9,72,174,86,145,168,24,48,40,27,96,21,4,21,46,62,60,42,4,78,107,4,9,55,4,2,1,1,8,6,9,116,48,4,54,137,17,6,63,92,8,20,49,58,112,33,126,41,41,12,61,131,85,3,46,112,10,0,18,60,6,6,113,36,115,92,57,3,35,16,40,32,2,26,64,2,1,44,23,0,40,10,0,66,35,132,132,8,0,111,110,0,0,79,31,13,70,76,7,37,0,29,0,32,70,40,118,11,0,63,0,0,17,48,0,0,102,10,2,39,112,2,104,95,6,64,6,12,2,49,54,18,28,23,83,74,62,81,37,25,56,18,61,58,41,113,76,41,23,36,89,29,114,19,44,84,27,14,82,55,0,0,50,6,5,5,94,11,84,83,0,81,38,4,28,7,4,23,2,89,7,52,91,71,4,0,96,32,11,6,24,58,6,68,87,105,107,2,81,2,60,35,5,58,11,88,68,4,58,3,64,73,0,4,99,56,0,5,122,6,3,49,49,8,118,35,5,71,18,0,20,2,2,13,10,93,10,125,82,76,18,8,115,63,14,4,72,0,6,62,72,112,113,8,70,3,66,13,9,28,12,22,49,1,38,1,62,69,46,1,3,109,32,4,13,78,9,9,46,69,10,103,34,6,84,14,2,1,0,19,40,2,116,2,65,21,103,0,10,79,29,10,8,89,7,10,114,63,114,136,8,43,4,78,52,8,8,4,40,75,5,53,6,63,32,72,1,3,85,11,9,8,40,1,12,82,52,14,156,34,8,29,25,0,0,1,4,74,0,67,6,15,42,111,0,5,28,32,11,9,150,8,11,90,77,86,113,15,49,7,81,20,7,11,8,30,74,0,109,2,63,43,58,0,0,22,65,7,5,107,0,14,71,67,14,51,130,15,23,48,5,6,0,6,80,1,64,0,67,34,60,0,3,91,74,4,2,104,15,10,80,72,78,79,9,67,2,76,8,5,42,5,20,104,0,116,10,57,43,62,0,0,90,24,6,8,55,1,7,26,122,14,136,71,9,84,7,2,16,1,16,68,3,85,6,24,49,48,0,2,36,16,5,10,125,5,12,116,81,183,75,1,46,5,23,37,7,0,4,55,24,2,49,1,64,37,114,4,0,64,32,11,11,104,6,8,37,66,13,145,51,4,41,12,2,8,2,16,41,4,86,15,48,78,142,0,3,87,77,2,2,82,10,12,35,36,119,72,6,74,14,104,28,3,0,10,32,49,34,14,18,52,72,131,2,27,119,48,5,78,93,8,38,125,93,54,118,217,16,55,9,66,7,76,26,91,30,100,32,70,115,69,59,45,140,19,38,59,87,115,18,63,72,8,14,13,13,6,12,22,50,32,11,124,106,52,25,75,13,68,4,36,30,102,0,1,57,86,9,11,19,122,119,77,59,39,17,44,35,6,8,9,2,3,41,0,3,0,34,28,61,90,61,144,79,39,98,53,0,57,2,11,0,10,6,71,60,41,20,6,23,48,0,50,27,0,6,1,18,6,0,84,38,26,34,39,76,133,70,148,114,26,150,119,67,112,117,29,113,42,12,34,57,17,6,4,41,60,8,9,110,78,12,30,69,120,92,208,26,37,71,52,21,46,53,28,106,38,48,50,65,55,78,167,138,110,88,153,79,45,54,2,62,76,7,53,44,14,14,23,1,26,3,62,32,39,3,29,15,16,4,10,4,11,75,11,45,6,0,8,2,1,0,23,153,0,2,42,0,3,20,6,16,8,80,54,22,55,19,129,88,6,14,16,57,12,74,49,153,62,117,23,14,27,2,27,20,21,39,34,18,93,46,11,55,14,3,2,5,2,5,28,85,30,84,16,2,16,2,36,15,9,8,1,20,4,6,22,56,92,34,97,0,69,6,93,81,36,37,2,11,10,18,25,32,38,72,99,54,48,27,0,1,0,0,0,62,64,7,21,7,56,3,0,22,46,170,89,62,45,57,89,51,51,5,127,53,37,122,53,1,10,43,18,11,21,19,94,50,115,45,1,2,0,1,1,18,32,0,18,0,21,16,24,44,42,178,56,147,124,136,5,110,90,34,68,4,153,7,1,1,15,12,12,12,30,4,28,92,102,49,39,0,0,0,0,4,2,63,0,39,0,58,2,0,7,51,114,26,80,105,91,79,74,7,15,109,33,124,8,0,0,30,21,4,72,10,1,25,34,5,49,2,0,0,0,0,0,6,41,31,40,2,2,5,6,14,22,108,72,7,56,26,4,1,29,18,24,28,120,38,15,0,55,14,13,23,12,1,82,65,4,52,6,5,0,1,0,25,28,74,78,1,10,2,6,16,1,20,42

Radius of gyration: 57.81 Å; Cα contacts (8 Å, |Δi|>4): 4158; chains: 4; bounding box: 94×117×175 Å

GO terms:
  GO:0005737 cytoplasm (C, IDA)
  GO:0032731 positive regulation of interleukin-1 beta production (P, IDA)
  GO:0005515 protein binding (F, IPI)
  GO:0032090 Pyrin domain binding (F, IPI)
  GO:0000781 chromosome, telomeric region (C, IDA)
  GO:0005829 cytosol (C, IDA)
  GO:0005737 cytoplasm (C, EXP)
  GO:1901223 negative regulation of non-canonical NF-kappaB signal transduction (P, IGI)